Protein AF-0000000084362515 (afdb_homodimer)

Solvent-accessible surface area (backbone atoms only — not comparable to full-atom values): 101201 Å² total; per-residue (Å²): 130,79,70,76,72,86,69,86,76,73,77,61,81,47,73,62,61,54,49,54,48,45,42,74,75,39,48,70,27,53,53,51,50,53,52,51,52,54,50,44,53,54,37,47,58,52,30,59,78,31,62,69,50,44,40,37,48,52,47,11,48,50,52,44,50,34,37,73,72,62,76,38,49,74,66,50,50,50,43,32,51,49,49,51,30,47,52,20,46,50,50,34,19,52,47,49,27,61,26,67,49,71,47,54,65,66,62,50,50,50,51,49,43,51,54,52,51,49,68,31,40,57,96,90,34,76,53,55,70,66,57,38,48,58,60,43,45,34,68,38,33,32,44,32,41,38,62,50,58,24,28,61,47,48,71,67,55,36,31,50,38,26,30,60,33,62,31,26,46,91,86,65,47,66,59,47,74,68,51,47,46,51,49,52,48,50,59,66,68,48,73,56,67,49,85,58,79,41,46,68,68,56,48,44,56,54,50,50,50,22,46,51,21,41,50,55,30,48,51,53,50,44,46,46,52,46,53,54,32,40,73,76,34,69,92,54,39,82,75,57,53,55,46,36,58,49,52,30,35,28,60,66,35,60,41,60,94,45,85,80,75,49,72,64,54,33,50,49,48,52,50,49,34,23,49,53,27,45,51,52,51,48,50,52,49,61,72,67,53,61,77,70,49,44,67,48,48,51,52,47,50,51,42,48,53,53,47,54,53,50,58,60,56,62,75,53,58,79,86,37,66,65,58,47,48,53,48,48,49,54,53,61,69,43,50,88,78,50,69,29,55,50,62,65,48,45,48,45,50,48,50,29,44,75,69,62,45,93,60,39,69,61,48,41,40,51,40,19,51,41,70,69,40,44,63,23,62,44,42,50,33,37,32,36,38,37,64,45,48,52,62,54,42,31,84,82,41,91,65,88,66,62,78,76,36,77,92,50,32,67,58,53,44,51,53,52,51,53,48,52,73,65,59,61,62,54,89,81,53,70,67,55,44,64,68,47,80,41,64,47,58,33,52,49,49,48,49,39,48,40,35,69,70,49,29,54,72,64,58,35,38,38,36,27,40,73,35,73,47,48,56,54,56,52,50,52,51,38,51,26,41,31,49,62,37,50,87,40,47,45,63,20,47,21,29,36,43,76,63,12,42,74,39,44,37,55,34,54,54,55,41,66,69,34,64,69,53,44,53,49,29,60,70,64,35,39,49,47,35,30,40,37,32,27,58,19,2,65,47,28,17,28,64,42,31,50,52,34,50,45,49,29,50,44,50,31,28,55,48,51,51,69,68,63,67,72,86,44,33,38,34,43,36,39,45,33,39,67,13,60,42,10,53,23,43,77,79,26,52,66,51,23,52,40,61,73,54,34,47,68,46,53,43,43,26,54,74,48,68,44,56,64,27,45,25,38,44,30,34,20,47,56,30,36,33,52,20,42,28,51,50,42,12,31,27,45,52,48,52,52,50,52,58,54,72,44,71,51,64,75,62,75,70,74,46,41,55,75,67,42,52,66,59,44,47,49,40,39,50,40,20,24,49,46,29,41,50,47,54,69,30,56,36,44,13,47,48,58,49,52,42,42,65,51,50,56,62,58,26,29,63,67,77,74,58,70,79,59,90,75,85,63,90,65,77,60,68,46,44,80,59,49,43,46,45,60,49,39,30,42,32,48,73,43,23,38,45,51,43,48,41,53,29,46,8,55,36,32,60,74,47,48,69,60,45,50,53,42,42,76,55,9,66,69,49,41,54,56,48,48,42,30,45,54,42,50,70,68,31,35,70,58,46,34,46,43,62,48,48,73,45,33,31,55,56,34,40,44,40,26,72,57,42,86,51,63,69,60,20,50,30,27,44,48,35,20,59,64,33,63,80,49,63,59,33,63,35,33,48,55,45,48,41,52,52,51,56,35,46,55,35,28,53,53,47,39,58,74,64,50,44,75,74,70,53,67,73,68,59,67,71,50,44,63,57,54,50,48,48,52,14,51,40,51,24,42,48,50,52,44,51,48,48,59,43,64,56,77,89,56,81,65,70,78,90,47,42,55,68,55,44,51,51,35,44,72,27,47,38,44,70,64,42,49,53,53,47,47,66,75,42,41,46,72,36,75,68,78,52,31,80,81,64,72,44,83,67,87,73,66,51,78,54,41,70,22,34,53,65,52,41,66,69,42,52,50,50,45,53,53,45,50,52,52,46,34,53,46,42,52,26,52,22,26,65,65,60,27,59,35,131,79,71,77,73,86,72,85,78,75,78,61,83,45,71,63,60,54,48,52,47,45,42,73,75,39,48,69,28,53,54,51,49,54,52,52,52,54,51,44,53,53,36,46,56,52,31,60,77,30,62,69,51,46,42,35,48,52,47,12,48,49,51,43,48,35,37,74,71,62,76,38,49,72,67,49,50,51,43,31,51,49,49,52,30,48,52,20,45,51,50,34,18,51,46,49,28,61,25,66,49,74,47,53,65,67,62,49,49,50,51,49,44,51,52,55,52,50,67,32,38,57,95,90,35,76,54,56,69,68,56,38,47,57,59,43,45,34,68,38,36,32,43,31,40,38,62,48,58,25,29,61,47,49,71,68,56,36,30,50,38,26,32,60,34,61,31,25,45,90,86,64,47,65,59,47,74,68,53,48,45,52,50,52,48,49,60,66,68,49,73,56,67,48,86,59,79,41,47,69,66,57,50,43,54,55,49,50,51,22,45,51,21,42,50,56,30,49,51,52,52,43,47,47,52,48,52,54,31,40,73,76,35,70,92,54,40,82,74,57,53,55,44,37,60,47,52,30,34,27,62,66,36,61,41,60,93,45,85,81,76,51,74,64,54,32,49,51,48,52,50,48,35,22,49,52,26,46,52,50,51,47,50,52,50,60,70,66,52,61,78,70,49,45,64,47,48,52,52,48,48,50,43,48,52,53,48,54,52,50,57,59,57,62,75,55,56,80,86,37,65,66,58,46,47,52,48,47,50,54,54,61,69,43,50,88,78,50,71,28,53,50,62,66,48,45,49,45,50,50,51,28,45,74,70,61,45,92,59,38,69,61,49,41,40,52,40,20,51,40,71,68,40,45,62,24,62,45,42,48,34,37,32,37,40,35,64,43,49,53,63,53,40,32,83,83,41,90,66,87,64,63,77,76,37,79,92,50,33,67,57,53,43,51,53,52,52,53,49,52,74,65,60,61,63,54,88,78,53,70,66,56,44,64,66,48,81,41,65,45,57,33,53,48,49,48,50,39,47,42,34,67,70,49,28,55,72,66,57,34,39,38,36,28,40,72,34,73,48,47,55,56,56,50,51,52,51,38,50,28,40,28,51,62,38,51,86,38,48,44,63,20,47,22,29,37,42,76,64,13,42,74,40,44,38,55,34,54,53,55,42,64,70,34,64,71,52,43,52,49,29,60,72,64,35,39,48,46,33,30,40,37,32,28,59,19,2,62,46,29,17,26,64,42,32,51,52,34,50,44,49,30,51,45,51,32,31,55,48,52,54,69,68,64,68,73,86,41,33,37,35,42,35,38,45,34,38,67,15,61,43,8,54,22,44,79,77,26,51,68,52,22,53,40,62,74,55,32,48,67,47,52,42,42,24,54,75,49,70,44,53,64,27,44,26,39,44,32,35,20,48,56,31,35,32,52,20,43,29,51,48,43,12,31,27,45,51,49,52,51,50,51,58,54,73,44,70,49,66,73,62,77,70,76,45,43,55,75,67,42,51,68,61,45,49,50,40,39,51,40,20,25,48,45,29,42,51,46,53,69,30,54,35,43,14,46,48,58,49,53,42,42,66,51,51,54,64,57,27,28,64,66,76,75,59,71,80,58,90,74,86,65,89,65,76,59,70,46,44,81,60,49,42,46,46,61,50,39,30,42,32,48,72,44,23,39,43,52,44,48,42,54,28,47,8,56,37,33,59,75,46,48,69,56,45,49,53,41,41,74,56,9,66,68,49,40,54,54,48,46,41,29,44,54,42,49,69,70,31,36,68,60,45,34,47,42,61,48,49,73,46,33,31,55,56,33,42,43,40,26,73,57,40,85,50,63,69,59,20,50,30,27,45,48,36,20,60,65,33,63,81,50,63,61,31,66,34,33,50,55,44,47,40,54,52,52,54,37,47,55,35,28,53,53,46,39,57,75,64,51,43,74,75,70,54,66,73,67,59,68,71,50,44,62,57,55,50,48,49,50,14,50,40,51,25,44,50,51,52,43,49,46,48,59,44,64,57,77,89,54,80,65,70,77,90,47,43,55,68,55,44,51,52,34,45,72,27,46,40,44,70,64,41,48,56,52,47,48,66,75,42,39,46,74,35,76,69,77,50,32,80,81,64,72,44,82,68,86,74,65,50,78,54,39,70,23,34,53,64,53,38,66,69,42,52,49,52,45,51,52,44,50,53,54,46,34,55,46,41,52,26,52,23,27,65,66,60,29,58,35

Secondary structure (DSSP, 8-state):
--------------HHHHHHHHHHH-HHHHHHHHHHHHHHHHHHHHHTT-TT--HHHHHHHHHHHHHHTTSS-HHHHHHHHHHHHHHHHHHHHHHHHHHH----HHHHHHHHHHHHHHHTEETTEEPPHHHHHHHHTSEEEEEEEE--S---S-HHHHHHHHHHHHTB-TTSPBPPHHHHHHHHHHHHHS-S--SSPP-HHHHHHHHHHHHHHHHHHHHHHHHHHHHHHHHH-TTTGGG----EEEEEE-TTTB-TT-----HHHHHHHHHHHHHHHHHHHHHHHHHH--GGGHHHHHHHHHHHHHHHHHHHHTSS-TT-HHHHHHHHHHHHHTGGGS---THHHHHHHHHHHHTT-TTHHHHHHHHHHHHHHTT-SSEEEEEEEHHHHHHHHTTTTT--S-TT-TTTHHHHHHHHHHHHHH-------HHHHHH---HHHHHHHHHHHHHHHT-TT--EEEEEET---HHHHHHHHHHHHHTT-TTTEEEEEEE-SHHHHHHHHHHHHHHTT-HHHHHHHHHHTEEEEEEESHHHHHHH-HHHHHHHHHHHHHHHHHHHHHH--TT-EEEEEEE--SSGGGT--SS-HHHHHHHHS-HHHHHHHHHTT--EEEEEEEEHHHHHGGGSSHHHHHHHHHHHHHHHHS------S--HHHH-HHHHHHHHHHHHHHHHHHHH-HHHHHHHTTTTTTTSPP-SSS-SB---SS-S-----SGGGB-HHHHHHHHHHTT--HHHHTTHHHHHHHTHHHHHHHHHH-HHHHHHHHHHHHHHHH--HHHHHHHHHTT-HHHHHHHHHH-S-HHHHHHHHHHHHHHTT--HHHHHHHHHHHHHHHHHHHHHHHHHTTGGGGS-THHHHHHHHHHHHHHHHHHHHHHHHHHHTTPPP--S-SS--HHHHHHHHHTT-HHHHHHHHHHHS-S------HHHHSS------TTTS--HHHIIIIIHHHHHHHHHHHHHHHHHHHHHTS--/--------------HHHHHHHHHHH-HHHHHHHHHHHHHHHHHHHHHTT-TT--HHHHHHHHHHHHHHTTSS-HHHHHHHHHHHHHHHHHHHHHHHHHHH----HHHHHHHHHHHHHHHTEETTEEPPHHHHHHHHTSEEEEEEEE--S---S-HHHHHHHHHHHHTB-TTSPBPPHHHHHHHHHHHHHS-S--SSPP-HHHHHHHHHHHHHHHHHHHHHHHHHHHHHHHHH-TTTGGG----EEEEEE-TTTB-TT-----HHHHHHHHHHHHHHHHHHHHHHHHHH--GGGHHHHHHHHHHHHHHHHHHHHTSS-TT-HHHHHHHHHHHHHTGGGS---THHHHHHHHHHHHTT-TTHHHHHHHHHHHHHHTT-SSEEEEEEEHHHHHHHHTTTTT--S-TT-TTTHHHHHHHHHHHHHH-------HHHHHH---HHHHHHHHHHHHHHHT-TT--EEEEEET---HHHHHHHHHHHHHTT-TTTEEEEEEE-SHHHHHHHHHHHHHHTT-HHHHHHHHHHTEEEEEEESHHHHHHH-HHHHHHHHHHHHHHHHHHHHHH--TT-EEEEEEE--SSGGGT--SS-HHHHHHHHS-HHHHHHHHHTT--EEEEEEEEHHHHHGGGSSHHHHHHHHHHHHHHHHS------S--HHHH-HHHHHHHHHHHHHHHHHHHH-HHHHHHHTTTTTTTSPP-SSS-SB---S--S-----SGGGB-HHHHHHHHHHTT--HHHHTTHHHHHHHTHHHHHHHHHH-HHHHHHHHHHHHHHHH--HHHHHHHHHTT-HHHHHHHHHH-S-HHHHHHHHHHHHHHTT--HHHHHHHHHHHHHHHHHHHHHHHHHTTGGGGS-THHHHHHHHHHHHHHHHHHHHHHHHHHHTTPPP--S-SS--HHHHHHHHHTT-HHHHHHHHHHHS-S------HHHHSS------TTTS--HHHIIIIIHHHHHHHHHHHHHHHHHHHHHTS--

Radius of gyration: 47.71 Å; Cα contacts (8 Å, |Δi|>4): 3044; chains: 2; bounding box: 120×151×104 Å

Sequence (1960 aa):
MVHPTKTAATSAITTDAFRDSEKKILPGACDLRDELADRLVLFQREARENHLQSPTRRMALHVSCLAQDGQVSVSDLSDLVRLLTINAFKYRSERLRAYVGEIDRERNEATLRTLFQDLACQDGKTVSFDAFKARVEREVFGIVITAHPTFTVSQDLTCAEATLAAGRGVDGVPLSSADLDALVRTIAEKPHGTPDQIGLDDEQRFALMAIGNIHKALRRIYAVVFDVARDLYPDQWQTLTPRLLTVASWVGYDLDGRADIRWSDSLSMRMDVERLALEGYLHSLADIGGAEVAPAQAMLQTALDNLAADMERLKLNPDNADEVGAFSRTLSASLEHRLVNIAQVTDMLTNAINGGAAKTAELAVLRAEMANFGLAFAHTHMRINATQLTNAVRHDIDITTSPEDPANRRRYLVEISALLDKVQPVKINFGTMMNERATAKRVFMLVAKFLKYVDAAEPVRFLIAECNTPFTVLTALYFAKLFGVADKIDISPLFETGVALDQGHEIIAELLKNPTYVDYVKTRGRICMQTGFSDAGRYIGQVPASLAIERIRIKLAKSMQKSGVDGVDLLIFDTHGESIGRGAHPLSFADRLDYTYPPHARACFKNAGIHVKQEVSFQGGDGYVYFSHPDLAFATVCRLIEHALSEPKNTGSLDVFYEDTDYSLDYFMTVKGFNERLMENANYAATLNLFGTNLLYPTGSRKVKRQHEGGAQVDLEHPSQVRAIPHNAILQQLGYFSNTISGHGKAMAKDLDRFVEIFQLSDRCRRFTAMVAFARHLSNLDALHGYVSLFDPAIWLRRAAIEPNAKRAEQMQTLANMLRHSSRHEKVNRVYRIFLNDTLYLDQGLKAVGADQMLPELVDECYPDLLLLHAVRIALIHEMFLIVARLPKFSDRYDTSSDDLVNELLNLDVEHALGVLRQAFPVSGVPADAKAFGEESTYRTGDERGYEKEHRELFEPLEQLYDLTRRISIAVAHMSGAVGMVHPTKTAATSAITTDAFRDSEKKILPGACDLRDELADRLVLFQREARENHLQSPTRRMALHVSCLAQDGQVSVSDLSDLVRLLTINAFKYRSERLRAYVGEIDRERNEATLRTLFQDLACQDGKTVSFDAFKARVEREVFGIVITAHPTFTVSQDLTCAEATLAAGRGVDGVPLSSADLDALVRTIAEKPHGTPDQIGLDDEQRFALMAIGNIHKALRRIYAVVFDVARDLYPDQWQTLTPRLLTVASWVGYDLDGRADIRWSDSLSMRMDVERLALEGYLHSLADIGGAEVAPAQAMLQTALDNLAADMERLKLNPDNADEVGAFSRTLSASLEHRLVNIAQVTDMLTNAINGGAAKTAELAVLRAEMANFGLAFAHTHMRINATQLTNAVRHDIDITTSPEDPANRRRYLVEISALLDKVQPVKINFGTMMNERATAKRVFMLVAKFLKYVDAAEPVRFLIAECNTPFTVLTALYFAKLFGVADKIDISPLFETGVALDQGHEIIAELLKNPTYVDYVKTRGRICMQTGFSDAGRYIGQVPASLAIERIRIKLAKSMQKSGVDGVDLLIFDTHGESIGRGAHPLSFADRLDYTYPPHARACFKNAGIHVKQEVSFQGGDGYVYFSHPDLAFATVCRLIEHALSEPKNTGSLDVFYEDTDYSLDYFMTVKGFNERLMENANYAATLNLFGTNLLYPTGSRKVKRQHEGGAQVDLEHPSQVRAIPHNAILQQLGYFSNTISGHGKAMAKDLDRFVEIFQLSDRCRRFTAMVAFARHLSNLDALHGYVSLFDPAIWLRRAAIEPNAKRAEQMQTLANMLRHSSRHEKVNRVYRIFLNDTLYLDQGLKAVGADQMLPELVDECYPDLLLLHAVRIALIHEMFLIVARLPKFSDRYDTSSDDLVNELLNLDVEHALGVLRQAFPVSGVPADAKAFGEESTYRTGDERGYEKEHRELFEPLEQLYDLTRRISIAVAHMSGAVG

pLDDT: mean 90.51, std 11.54, range [20.33, 98.44]

Nearest PDB structures (foldseek):
  8ojy-assembly2_C  TM=6.744E-01  e=1.030E-22  Arabidopsis thaliana
  6v3o-assembly2_H  TM=6.777E-01  e=1.816E-22  Zea mays
  8qx1-assembly1_A  TM=6.714E-01  e=1.169E-21  Arabidopsis thaliana
  6u2t-assembly1_B  TM=6.675E-01  e=5.875E-22  Zea mays
  6u2t-assembly1_D  TM=6.716E-01  e=1.753E-21  Zea mays

Foldseek 3Di:
DPPPPPPDPPLACDPVLLVVLLCVVQVLLVVVLVVLLVQLVVQVVVCVPPVVGFSLQVSLVVVLVCPVVVVADLVSLLSNLLSLLLVLLLLLLQLLLLFLDDLDDVVLLVVLLVLLVVQQDDPRDGHDPVSSLVVQADALAEEEAEFFQFFQFALVSLLLSLCSSSQADLVRHGQDSVNSSVSSVCSSPDFGFDQDADDLVRQLVLRLLLLVLLLVLVLSSLLSNLVSCCVVPVVCSLVHQGAHYAYAYARLQEPALHPPRDLLSSVLSFLVQLLVLLVVLLVLDVVLDDPLLVVLNVLSVVQNVVSVVLSVLSPDDLLDPVSQVVSQVVLVVCLVSHCQWCVVSLVSLSVCLVVPPPPSSSSSSSSSVCVNAPSGSHAYEHEYELVLLCVVCCVVPVDPDPCPDPVCVVVLVVSLLVLQVPAAADDDTSVNLSPDDRPLLSSLLSVLVCLRRPHVQGAYEYEYEPDQALSSQSSSCSSNRHNVNLLRYAYEYEQQDPNCLQCVLVRVLVLLPRPSSLVSQVSNQEHHYEYFQLNNLQAQFRLLSLVSNLVSLLSNLVSVLVSPSPRHAYEYEYEFECFLSRQQQSAHPLLSVCSNPNLVSVVSNVVSVHRYYYYYYQYTSLSSSCSSRSSSSSSNVSSRSCNSSDHSPCPVDPLVCVVVCVLVVLLSCQSRVQSNVLQAAQLNLLLCLQLPCLLAHRRGNDDQFSCPPDPPPPSRRGPSRGGRLSSQLSCLLLQARCSLAPRNLVSCLVPVPVLLVSCVRHPNSVSSLLSNVLRLLSHDLSLNVLSLCLLALVVLQVCLVPDPDVVLSVLSNLLSVLSVPPCSSVSNVVVSVSVVVSVVSSVVSCVSNVSVVSHDPSLVVSNSSSSSLSSNLSSLLNVLSSLLSVDDADDCPPVAHNSNLSVCVSSVVLVVSLVVVCVRFPAADPPDPCVVVVHDDPDQPPNRNGPVVCCVPRNVSSVSSSVSSSSSSSSSCSSSSIND/DPPPDPDDPPLAPDPVLLVVLLCVVQVLLVVVLVVLLVQLVVQVVVCVPPVVGFSLQVSLVVVLVCPVVVVADLVSLLSNLLSLLLVLLLLLLQLLLLFLDDLDDVVLLVVLLVLLQVQQDDPRDGHDPVSSLVVQADALAEEEAEFFQFFQFALVSLLLSLCSSSQADLVRHGQDSVNSSVSSVCSSPDFGFDQDADDLVRQLVLRLLLLVLLLVLVLSSLLSNLVSCCVVPVVCSLVHQGAHYAYAYARLQEPALHPPRDLLSSVLSFLVQLLVLLVVLLVLDVVLDDPLLVVLNVLSVVQNVVSVVLSVLSPDDLLDPVSQVVSQVVLVVCLVSHCQWCVVSLVSLSVCLVVPPPPSSSSSSSSSVCVNAPSGSHAYEHEYELVLLCVVCCVVPVDPDPCLDPVCVVVLVVSLLVLQVPAAADDDTSVNLSPDDRPLLSSLVSVLVCLRRPHVPGAYEYEYEPDQALSSQSSSCSSNRHNVNLLRYAYEYEQQDPNCLQCVLVRVLVLLPRVSSLVSQVSNQEHHYEYFQLNNLQAQFRLLSLVSNLVSLLSNLVSVLVSPSPRHAYEYEYEFECFLSRQQQSAHPLLSLCSNPNLVSVVSNVVSVHRYYYYYYQYTSLSSSCSSRSSSSSSNVSSRSCNSSDHSPCPVDPLVCVVVCVLVVLLSCQSRVQSNVLQAAQLNLLLCLQLPCLLAHRRGNDDQFSCPPDPPPPSRRGPSRGGRLSSQLSCLLLQARCSLAPRNLVSCLVPVPVLLVSCVRHPNSVSSLLSNVLRLLSHDLSLNVLSLCLLALVVLQVCLVPDPDVVLSVLSNLLSVLSVPPCSSVSNVVVSVSVVVSVVSSVVSCVSNVSVVSHDPSLVVSNSSSSSLSSNLSSLLNVLSSLLSVDDADDCPPVAHNSNLSVCVSSVVLVVSLVVVCVRFPAADPPDPCVVVVHDDPDQPPNRNGPVVCCVPRNVSSVSSSVSSSSSSSSSCSSSSIRD

InterPro domains:
  IPR015813 Pyruvate/Phosphoenolpyruvate kinase-like domain superfamily [SSF51621] (46-913)
  IPR021135 Phosphoenolpyruvate carboxylase [PF00311] (342-586)
  IPR021135 Phosphoenolpyruvate carboxylase [PR00150] (143-156)
  IPR021135 Phosphoenolpyruvate carboxylase [PR00150] (247-262)
  IPR021135 Phosphoenolpyruvate carboxylase [PR00150] (373-393)
  IPR021135 Phosphoenolpyruvate carboxylase [PR00150] (527-547)
  IPR021135 Phosphoenolpyruvate carboxylase [PTHR30523] (429-587)

Organism: NCBI:txid28181

Structure (mmCIF, N/CA/C/O backbone):
data_AF-0000000084362515-model_v1
#
loop_
_entity.id
_entity.type
_entity.pdbx_description
1 polymer 'Phosphoenolpyruvate carboxylase'
#
loop_
_atom_site.group_PDB
_atom_site.id
_atom_site.type_symbol
_atom_site.label_atom_id
_atom_site.label_alt_id
_atom_site.label_comp_id
_atom_site.label_asym_id
_atom_site.label_entity_id
_atom_site.label_seq_id
_atom_site.pdbx_PDB_ins_code
_atom_site.Cartn_x
_atom_site.Cartn_y
_atom_site.Cartn_z
_atom_site.occupancy
_atom_site.B_iso_or_equiv
_atom_site.auth_seq_id
_atom_site.auth_comp_id
_atom_site.auth_asym_id
_atom_site.auth_atom_id
_atom_site.pdbx_PDB_model_num
ATOM 1 N N . MET A 1 1 ? 24.094 31.75 31.75 1 20.33 1 MET A N 1
ATOM 2 C CA . MET A 1 1 ? 23.016 30.766 31.625 1 20.33 1 MET A CA 1
ATOM 3 C C . MET A 1 1 ? 22.219 30.656 32.906 1 20.33 1 MET A C 1
ATOM 5 O O . MET A 1 1 ? 22.625 29.938 33.844 1 20.33 1 MET A O 1
ATOM 9 N N . VAL A 1 2 ? 21.75 31.859 33.344 1 23.91 2 VAL A N 1
ATOM 10 C CA . VAL A 1 2 ? 21.234 32.031 34.719 1 23.91 2 VAL A CA 1
ATOM 11 C C . VAL A 1 2 ? 20.078 31.078 34.938 1 23.91 2 VAL A C 1
ATOM 13 O O . VAL A 1 2 ? 19.188 30.953 34.125 1 23.91 2 VAL A O 1
ATOM 16 N N . HIS A 1 3 ? 20.562 29.938 35.594 1 26.53 3 HIS A N 1
ATOM 17 C CA . HIS A 1 3 ? 19.641 28.938 36.125 1 26.53 3 HIS A CA 1
ATOM 18 C C . HIS A 1 3 ? 18.438 29.594 36.781 1 26.53 3 HIS A C 1
ATOM 20 O O . HIS A 1 3 ? 18.594 30.484 37.625 1 26.53 3 HIS A O 1
ATOM 26 N N . PRO A 1 4 ? 17.422 29.812 35.969 1 29 4 PRO A N 1
ATOM 27 C CA . PRO A 1 4 ? 16.266 30.453 36.625 1 29 4 PRO A CA 1
ATOM 28 C C . PRO A 1 4 ? 15.953 29.859 38 1 29 4 PRO A C 1
ATOM 30 O O . PRO A 1 4 ? 16.141 28.656 38.219 1 29 4 PRO A O 1
ATOM 33 N N . THR A 1 5 ? 16.344 30.609 39.031 1 26.38 5 THR A N 1
ATOM 34 C CA . THR A 1 5 ? 16.094 30.359 40.469 1 26.38 5 THR A CA 1
ATOM 35 C C . THR A 1 5 ? 14.695 29.766 40.656 1 26.38 5 THR A C 1
ATOM 37 O O . THR A 1 5 ? 13.742 30.172 40 1 26.38 5 THR A O 1
ATOM 40 N N . LYS A 1 6 ? 14.789 28.641 41.219 1 36.62 6 LYS A N 1
ATOM 41 C CA . LYS A 1 6 ? 13.695 27.859 41.781 1 36.62 6 LYS A CA 1
ATOM 42 C C . LYS A 1 6 ? 12.766 28.734 42.625 1 36.62 6 LYS A C 1
ATOM 44 O O . LYS A 1 6 ? 13.023 28.953 43.812 1 36.62 6 LYS A O 1
ATOM 49 N N . THR A 1 7 ? 12.344 29.984 42.25 1 28.52 7 THR A N 1
ATOM 50 C CA . THR A 1 7 ? 11.484 30.812 43.094 1 28.52 7 THR A CA 1
ATOM 51 C C . THR A 1 7 ? 10.234 30.047 43.5 1 28.52 7 THR A C 1
ATOM 53 O O . THR A 1 7 ? 9.727 29.219 42.75 1 28.52 7 THR A O 1
ATOM 56 N N . ALA A 1 8 ? 9.75 30.203 44.844 1 35.94 8 ALA A N 1
ATOM 57 C CA . ALA A 1 8 ? 8.781 29.688 45.781 1 35.94 8 ALA A CA 1
ATOM 58 C C . ALA A 1 8 ? 7.352 29.859 45.281 1 35.94 8 ALA A C 1
ATOM 60 O O . ALA A 1 8 ? 6.758 30.922 45.438 1 35.94 8 ALA A O 1
ATOM 61 N N . ALA A 1 9 ? 7.016 29.469 44.156 1 40.5 9 ALA A N 1
ATOM 62 C CA . ALA A 1 9 ? 5.641 29.625 43.688 1 40.5 9 ALA A CA 1
ATOM 63 C C . ALA A 1 9 ? 4.672 28.828 44.562 1 40.5 9 ALA A C 1
ATOM 65 O O . ALA A 1 9 ? 4.652 27.594 44.5 1 40.5 9 ALA A O 1
ATOM 66 N N . THR A 1 10 ? 4.258 29.188 45.656 1 37.56 10 THR A N 1
ATOM 67 C CA . THR A 1 10 ? 3.326 28.641 46.625 1 37.56 10 THR A CA 1
ATOM 68 C C . THR A 1 10 ? 2.123 28.016 45.938 1 37.56 10 THR A C 1
ATOM 70 O O . THR A 1 10 ? 1.771 26.859 46.219 1 37.56 10 THR A O 1
ATOM 73 N N . SER A 1 11 ? 0.913 28.875 45.656 1 43.78 11 SER A N 1
ATOM 74 C CA . SER A 1 11 ? -0.494 28.484 45.688 1 43.78 11 SER A CA 1
ATOM 75 C C . SER A 1 11 ? -0.884 27.734 44.406 1 43.78 11 SER A C 1
ATOM 77 O O . SER A 1 11 ? -1.994 27.906 43.875 1 43.78 11 SER A O 1
ATOM 79 N N . ALA A 1 12 ? -0.008 27.203 43.688 1 52.81 12 ALA A N 1
ATOM 80 C CA . ALA A 1 12 ? -0.333 26.562 42.438 1 52.81 12 ALA A CA 1
ATOM 81 C C . ALA A 1 12 ? -1.164 25.297 42.656 1 52.81 12 ALA A C 1
ATOM 83 O O . ALA A 1 12 ? -0.93 24.562 43.594 1 52.81 12 ALA A O 1
ATOM 84 N N . ILE A 1 13 ? -2.42 25.234 42.094 1 65.56 13 ILE A N 1
ATOM 85 C CA . ILE A 1 13 ? -3.223 24.016 42.094 1 65.56 13 ILE A CA 1
ATOM 86 C C . ILE A 1 13 ? -2.326 22.812 41.875 1 65.56 13 ILE A C 1
ATOM 88 O O . ILE A 1 13 ? -1.648 22.719 40.844 1 65.56 13 ILE A O 1
ATOM 92 N N . THR A 1 14 ? -2.189 22 42.938 1 71.44 14 THR A N 1
ATOM 93 C CA . THR A 1 14 ? -1.352 20.812 42.812 1 71.44 14 THR A CA 1
ATOM 94 C C . THR A 1 14 ? -2.014 19.766 41.906 1 71.44 14 THR A C 1
ATOM 96 O O . THR A 1 14 ? -3.24 19.703 41.812 1 71.44 14 THR A O 1
ATOM 99 N N . THR A 1 15 ? -1.228 19.125 41.156 1 76.81 15 THR A N 1
ATOM 100 C CA . THR A 1 15 ? -1.685 18.047 40.281 1 76.81 15 THR A CA 1
ATOM 101 C C . THR A 1 15 ? -2.543 17.047 41.062 1 76.81 15 THR A C 1
ATOM 103 O O . THR A 1 15 ? -3.539 16.547 40.531 1 76.81 15 THR A O 1
ATOM 106 N N . ASP A 1 16 ? -2.246 16.875 42.312 1 78.56 16 ASP A N 1
ATOM 107 C CA . ASP A 1 16 ? -2.973 15.922 43.156 1 78.56 16 ASP A CA 1
ATOM 108 C C . ASP A 1 16 ? -4.371 16.438 43.5 1 78.56 16 ASP A C 1
ATOM 110 O O . ASP A 1 16 ? -5.336 15.672 43.5 1 78.56 16 ASP A O 1
ATOM 114 N N . ALA A 1 17 ? -4.41 17.688 43.812 1 80 17 ALA A N 1
ATOM 115 C CA . ALA A 1 17 ? -5.711 18.266 44.125 1 80 17 ALA A CA 1
ATOM 116 C C . ALA A 1 17 ? -6.648 18.203 42.938 1 80 17 ALA A C 1
ATOM 118 O O . ALA A 1 17 ? -7.848 17.938 43.094 1 80 17 ALA A O 1
ATOM 119 N N . PHE A 1 18 ? -6.094 18.469 41.781 1 85.44 18 PHE A N 1
ATOM 120 C CA . PHE A 1 18 ? -6.879 18.406 40.562 1 85.44 18 PHE A CA 1
ATOM 121 C C . PHE A 1 18 ? -7.348 16.984 40.281 1 85.44 18 PHE A C 1
ATOM 123 O O . PHE A 1 18 ? -8.508 16.766 39.938 1 85.44 18 PHE A O 1
ATOM 130 N N . ARG A 1 19 ? -6.473 16.016 40.5 1 84.81 19 ARG A N 1
ATOM 131 C CA . ARG A 1 19 ? -6.785 14.602 40.312 1 84.81 19 ARG A CA 1
ATOM 132 C C . ARG A 1 19 ? -7.879 14.141 41.25 1 84.81 19 ARG A C 1
ATOM 134 O O . ARG A 1 19 ? -8.727 13.32 40.875 1 84.81 19 ARG A O 1
ATOM 141 N N . ASP A 1 20 ? -7.785 14.57 42.469 1 86.94 20 ASP A N 1
ATOM 142 C CA . ASP A 1 20 ? -8.805 14.227 43.469 1 86.94 20 ASP A CA 1
ATOM 143 C C . ASP A 1 20 ? -10.18 14.727 43.031 1 86.94 20 ASP A C 1
ATOM 145 O O . ASP A 1 20 ? -11.18 14.031 43.188 1 86.94 20 ASP A O 1
ATOM 149 N N . SER A 1 21 ? -10.172 15.883 42.5 1 88.06 21 SER A N 1
ATOM 150 C CA . SER A 1 21 ? -11.43 16.453 42.031 1 88.06 21 SER A CA 1
ATOM 151 C C . SER A 1 21 ? -11.969 15.656 40.844 1 88.06 21 SER A C 1
ATOM 153 O O . SER A 1 21 ? -13.18 15.43 40.75 1 88.06 21 SER A O 1
ATOM 155 N N . GLU A 1 22 ? -11.109 15.25 39.969 1 89.69 22 GLU A N 1
ATOM 156 C CA . GLU A 1 22 ? -11.484 14.445 38.812 1 89.69 22 GLU A CA 1
ATOM 157 C C . GLU A 1 22 ? -12.086 13.109 39.219 1 89.69 22 GLU A C 1
ATOM 159 O O . GLU A 1 22 ? -13.086 12.664 38.656 1 89.69 22 GLU A O 1
ATOM 164 N N . LYS A 1 23 ? -11.422 12.5 40.188 1 91.38 23 LYS A N 1
ATOM 165 C CA . LYS A 1 23 ? -11.852 11.18 40.656 1 91.38 23 LYS A CA 1
ATOM 166 C C . LYS A 1 23 ? -13.234 11.25 41.312 1 91.38 23 LYS A C 1
ATOM 168 O O . LYS A 1 23 ? -14 10.289 41.219 1 91.38 23 LYS A O 1
ATOM 173 N N . LYS A 1 24 ? -13.523 12.352 41.906 1 90.19 24 LYS A N 1
ATOM 174 C CA . LYS A 1 24 ? -14.844 12.547 42.5 1 90.19 24 LYS A CA 1
ATOM 175 C C . LYS A 1 24 ? -15.922 12.617 41.406 1 90.19 24 LYS A C 1
ATOM 177 O O . LYS A 1 24 ? -17.047 12.156 41.625 1 90.19 24 LYS A O 1
ATOM 182 N N . ILE A 1 25 ? -15.531 13.133 40.281 1 90.88 25 ILE A N 1
ATOM 183 C CA . ILE A 1 25 ? -16.5 13.391 39.219 1 90.88 25 ILE A CA 1
ATOM 184 C C . ILE A 1 25 ? -16.578 12.188 38.281 1 90.88 25 ILE A C 1
ATOM 186 O O . ILE A 1 25 ? -17.656 11.805 37.844 1 90.88 25 ILE A O 1
ATOM 190 N N . LEU A 1 26 ? -15.367 11.594 37.938 1 94 26 LEU A N 1
ATOM 191 C CA . LEU A 1 26 ? -15.305 10.523 36.938 1 94 26 LEU A CA 1
ATOM 192 C C . LEU A 1 26 ? -14.453 9.367 37.438 1 94 26 LEU A C 1
ATOM 194 O O . LEU A 1 26 ? -13.445 9.023 36.812 1 94 26 LEU A O 1
ATOM 198 N N . PRO A 1 27 ? -14.805 8.656 38.5 1 93.69 27 PRO A N 1
ATOM 199 C CA . PRO A 1 27 ? -13.969 7.59 39.062 1 93.69 27 PRO A CA 1
ATOM 200 C C . PRO A 1 27 ? -13.734 6.445 38.094 1 93.69 27 PRO A C 1
ATOM 202 O O . PRO A 1 27 ? -12.609 5.969 37.938 1 93.69 27 PRO A O 1
ATOM 205 N N . GLY A 1 28 ? -14.781 5.98 37.406 1 94.56 28 GLY A N 1
ATOM 206 C CA . GLY A 1 28 ? -14.641 4.898 36.438 1 94.56 28 GLY A CA 1
ATOM 207 C C . GLY A 1 28 ? -13.703 5.227 35.312 1 94.56 28 GLY A C 1
ATOM 208 O O . GLY A 1 28 ? -12.938 4.375 34.844 1 94.56 28 GLY A O 1
ATOM 209 N N . ALA A 1 29 ? -13.789 6.445 34.812 1 96.06 29 ALA A N 1
ATOM 210 C CA . ALA A 1 29 ? -12.93 6.895 33.719 1 96.06 29 ALA A CA 1
ATOM 211 C C . ALA A 1 29 ? -11.469 6.926 34.156 1 96.06 29 ALA A C 1
ATOM 213 O O . ALA A 1 29 ? -10.57 6.641 33.344 1 96.06 29 ALA A O 1
ATOM 214 N N . CYS A 1 30 ? -11.188 7.281 35.375 1 95.75 30 CYS A N 1
ATOM 215 C CA . CYS A 1 30 ? -9.82 7.316 35.906 1 95.75 30 CYS A CA 1
ATOM 216 C C . CYS A 1 30 ? -9.203 5.922 35.906 1 95.75 30 CYS A C 1
ATOM 218 O O . CYS A 1 30 ? -8.055 5.738 35.531 1 95.75 30 CYS A O 1
ATOM 220 N N . ASP A 1 31 ? -10.008 4.945 36.312 1 95.81 31 ASP A N 1
ATOM 221 C CA . ASP A 1 31 ? -9.539 3.562 36.344 1 95.81 31 ASP A CA 1
ATOM 222 C C . ASP A 1 31 ? -9.266 3.051 34.938 1 95.81 31 ASP A C 1
ATOM 224 O O . ASP A 1 31 ? -8.25 2.395 34.688 1 95.81 31 ASP A O 1
ATOM 228 N N . LEU A 1 32 ? -10.195 3.303 34.094 1 96.62 32 LEU A N 1
ATOM 229 C CA . LEU A 1 32 ? -10.039 2.879 32.688 1 96.62 32 LEU A CA 1
ATOM 230 C C . LEU A 1 32 ? -8.797 3.512 32.062 1 96.62 32 LEU A C 1
ATOM 232 O O . LEU A 1 32 ? -8.055 2.846 31.344 1 96.62 32 LEU A O 1
ATOM 236 N N . ARG A 1 33 ? -8.594 4.805 32.312 1 96.81 33 ARG A N 1
ATOM 237 C CA . ARG A 1 33 ? -7.426 5.5 31.781 1 96.81 33 ARG A CA 1
ATOM 238 C C . ARG A 1 33 ? -6.137 4.84 32.25 1 96.81 33 ARG A C 1
ATOM 240 O O . ARG A 1 33 ? -5.211 4.625 31.469 1 96.81 33 ARG A O 1
ATOM 247 N N . ASP A 1 34 ? -6.039 4.531 33.531 1 95.69 34 ASP A N 1
ATOM 248 C CA . ASP A 1 34 ? -4.836 3.922 34.094 1 95.69 34 ASP A CA 1
ATOM 249 C C . ASP A 1 34 ? -4.578 2.547 33.469 1 95.69 34 ASP A C 1
ATOM 251 O O . ASP A 1 34 ? -3.438 2.201 33.156 1 95.69 34 ASP A O 1
ATOM 255 N N . GLU A 1 35 ? -5.602 1.832 33.281 1 96.44 35 GLU A N 1
ATOM 256 C CA . GLU A 1 35 ? -5.488 0.519 32.656 1 96.44 35 GLU A CA 1
ATOM 257 C C . GLU A 1 35 ? -4.977 0.632 31.234 1 96.44 35 GLU A C 1
ATOM 259 O O . GLU A 1 35 ? -4.082 -0.111 30.828 1 96.44 35 GLU A O 1
ATOM 264 N N . LEU A 1 36 ? -5.566 1.489 30.469 1 97.06 36 LEU A N 1
ATOM 265 C CA . LEU A 1 36 ? -5.172 1.672 29.078 1 97.06 36 LEU A CA 1
ATOM 266 C C . LEU A 1 36 ? -3.75 2.211 28.984 1 97.06 36 LEU A C 1
ATOM 268 O O . LEU A 1 36 ? -2.998 1.832 28.078 1 97.06 36 LEU A O 1
ATOM 272 N N . ALA A 1 37 ? -3.424 3.125 29.906 1 96 37 ALA A N 1
ATOM 273 C CA . ALA A 1 37 ? -2.074 3.684 29.906 1 96 37 ALA A CA 1
ATOM 274 C C . ALA A 1 37 ? -1.032 2.598 30.156 1 96 37 ALA A C 1
ATOM 276 O O . ALA A 1 37 ? 0.035 2.596 29.547 1 96 37 ALA A O 1
ATOM 277 N N . ASP A 1 38 ? -1.341 1.665 31.047 1 96.06 38 ASP A N 1
ATOM 278 C CA . ASP A 1 38 ? -0.438 0.558 31.328 1 96.06 38 ASP A CA 1
ATOM 279 C C . ASP A 1 38 ? -0.263 -0.348 30.125 1 96.06 38 ASP A C 1
ATOM 281 O O . ASP A 1 38 ? 0.849 -0.788 29.812 1 96.06 38 ASP A O 1
ATOM 285 N N . ARG A 1 39 ? -1.339 -0.6 29.531 1 96.06 39 ARG A N 1
ATOM 286 C CA . ARG A 1 39 ? -1.292 -1.429 28.328 1 96.06 39 ARG A CA 1
ATOM 287 C C . ARG A 1 39 ? -0.498 -0.744 27.219 1 96.06 39 ARG A C 1
ATOM 289 O O . ARG A 1 39 ? 0.216 -1.404 26.469 1 96.06 39 ARG A O 1
ATOM 296 N N . LEU A 1 40 ? -0.68 0.531 27.062 1 95.75 40 LEU A N 1
ATOM 297 C CA . LEU A 1 40 ? 0.026 1.293 26.047 1 95.75 40 LEU A CA 1
ATOM 298 C C . LEU A 1 40 ? 1.535 1.197 26.234 1 95.75 40 LEU A C 1
ATOM 300 O O . LEU A 1 40 ? 2.285 1.095 25.266 1 95.75 40 LEU A O 1
ATOM 304 N N . VAL A 1 41 ? 2.002 1.21 27.484 1 95.38 41 VAL A N 1
ATOM 305 C CA . VAL A 1 41 ? 3.424 1.087 27.781 1 95.38 41 VAL A CA 1
ATOM 306 C C . VAL A 1 41 ? 3.945 -0.261 27.297 1 95.38 41 VAL A C 1
ATOM 308 O O . VAL A 1 41 ? 5.051 -0.346 26.75 1 95.38 41 VAL A O 1
ATOM 311 N N . LEU A 1 42 ? 3.168 -1.257 27.484 1 94.5 42 LEU A N 1
ATOM 312 C CA . LEU A 1 42 ? 3.545 -2.59 27.031 1 94.5 42 LEU A CA 1
ATOM 313 C C . LEU A 1 42 ? 3.648 -2.633 25.5 1 94.5 42 LEU A C 1
ATOM 315 O O . LEU A 1 42 ? 4.594 -3.203 24.953 1 94.5 42 LEU A O 1
ATOM 319 N N . PHE A 1 43 ? 2.664 -2.068 24.828 1 94.5 43 PHE A N 1
ATOM 320 C CA . PHE A 1 43 ? 2.686 -2.049 23.375 1 94.5 43 PHE A CA 1
ATOM 321 C C . PHE A 1 43 ? 3.887 -1.265 22.859 1 94.5 43 PHE A C 1
ATOM 323 O O . PHE A 1 43 ? 4.484 -1.63 21.844 1 94.5 43 PHE A O 1
ATOM 330 N N . GLN A 1 44 ? 4.203 -0.178 23.5 1 94.06 44 GLN A N 1
ATOM 331 C CA . GLN A 1 44 ? 5.348 0.639 23.109 1 94.06 44 GLN A CA 1
ATOM 332 C C . GLN A 1 44 ? 6.656 -0.13 23.281 1 94.06 44 GLN A C 1
ATOM 334 O O . GLN A 1 44 ? 7.555 -0.017 22.438 1 94.06 44 GLN A O 1
ATOM 339 N N . ARG A 1 45 ? 6.754 -0.923 24.312 1 92.69 45 ARG A N 1
ATOM 340 C CA . ARG A 1 45 ? 7.941 -1.741 24.547 1 92.69 45 ARG A CA 1
ATOM 341 C C . ARG A 1 45 ? 8.109 -2.777 23.438 1 92.69 45 ARG A C 1
ATOM 343 O O . ARG A 1 45 ? 9.219 -2.982 22.938 1 92.69 45 ARG A O 1
ATOM 350 N N . GLU A 1 46 ? 7.098 -3.373 23.047 1 88.5 46 GLU A N 1
ATOM 351 C CA . GLU A 1 46 ? 7.129 -4.363 21.969 1 88.5 46 GLU A CA 1
ATOM 352 C C . GLU A 1 46 ? 7.527 -3.725 20.641 1 88.5 46 GLU A C 1
ATOM 354 O O . GLU A 1 46 ? 8.242 -4.336 19.844 1 88.5 46 GLU A O 1
ATOM 359 N N . ALA A 1 47 ? 7.039 -2.562 20.391 1 90.12 47 ALA A N 1
ATOM 360 C CA . ALA A 1 47 ? 7.27 -1.873 19.125 1 90.12 47 ALA A CA 1
ATOM 361 C C . ALA A 1 47 ? 8.727 -1.436 19 1 90.12 47 ALA A C 1
ATOM 363 O O . ALA A 1 47 ? 9.227 -1.227 17.891 1 90.12 47 ALA A O 1
ATOM 364 N N . ARG A 1 48 ? 9.422 -1.342 20.109 1 87.88 48 ARG A N 1
ATOM 365 C CA . ARG A 1 48 ? 10.82 -0.935 20.078 1 87.88 48 ARG A CA 1
ATOM 366 C C . ARG A 1 48 ? 11.695 -2.023 19.469 1 87.88 48 ARG A C 1
ATOM 368 O O . ARG A 1 48 ? 12.773 -1.736 18.953 1 87.88 48 ARG A O 1
ATOM 375 N N . GLU A 1 49 ? 11.148 -3.256 19.453 1 84 49 GLU A N 1
ATOM 376 C CA . GLU A 1 49 ? 11.953 -4.375 18.969 1 84 49 GLU A CA 1
ATOM 377 C C . GLU A 1 49 ? 11.367 -4.98 17.703 1 84 49 GLU A C 1
ATOM 379 O O . GLU A 1 49 ? 11.953 -5.887 17.109 1 84 49 GLU A O 1
ATOM 384 N N . ASN A 1 50 ? 10.266 -4.492 17.406 1 86.25 50 ASN A N 1
ATOM 385 C CA . ASN A 1 50 ? 9.547 -5.059 16.266 1 86.25 50 ASN A CA 1
ATOM 386 C C . ASN A 1 50 ? 8.852 -3.977 15.445 1 86.25 50 ASN A C 1
ATOM 388 O O . ASN A 1 50 ? 7.766 -3.518 15.812 1 86.25 50 ASN A O 1
ATOM 392 N N . HIS A 1 51 ? 9.391 -3.684 14.25 1 86.12 51 HIS A N 1
ATOM 393 C CA . HIS A 1 51 ? 8.883 -2.586 13.438 1 86.12 51 HIS A CA 1
ATOM 394 C C . HIS A 1 51 ? 7.512 -2.916 12.859 1 86.12 51 HIS A C 1
ATOM 396 O O . HIS A 1 51 ? 6.824 -2.033 12.344 1 86.12 51 HIS A O 1
ATOM 402 N N . LEU A 1 52 ? 7.031 -4.109 12.984 1 85.62 52 LEU A N 1
ATOM 403 C CA . LEU A 1 52 ? 5.715 -4.496 12.492 1 85.62 52 LEU A CA 1
ATOM 404 C C . LEU A 1 52 ? 4.625 -4.102 13.477 1 85.62 52 LEU A C 1
ATOM 406 O O . LEU A 1 52 ? 3.441 -4.082 13.133 1 85.62 52 LEU A O 1
ATOM 410 N N . GLN A 1 53 ? 5.051 -3.787 14.641 1 87.31 53 GLN A N 1
ATOM 411 C CA . GLN A 1 53 ? 4.082 -3.438 15.68 1 87.31 53 GLN A CA 1
ATOM 412 C C . GLN A 1 53 ? 3.719 -1.956 15.609 1 87.31 53 GLN A C 1
ATOM 414 O O . GLN A 1 53 ? 4.504 -1.14 15.125 1 87.31 53 GLN A O 1
ATOM 419 N N . SER A 1 54 ? 2.506 -1.622 16.016 1 92.38 54 SER A N 1
ATOM 420 C CA . SER A 1 54 ? 1.972 -0.269 16.125 1 92.38 54 SER A CA 1
ATOM 421 C C . SER A 1 54 ? 1.245 -0.069 17.453 1 92.38 54 SER A C 1
ATOM 423 O O . SER A 1 54 ? 0.134 -0.571 17.641 1 92.38 54 SER A O 1
ATOM 425 N N . PRO A 1 55 ? 1.899 0.583 18.312 1 95.06 55 PRO A N 1
ATOM 426 C CA . PRO A 1 55 ? 1.259 0.785 19.609 1 95.06 55 PRO A CA 1
ATOM 427 C C . PRO A 1 55 ? -0.12 1.431 19.5 1 95.06 55 PRO A C 1
ATOM 429 O O . PRO A 1 55 ? -1.061 1.01 20.172 1 95.06 55 PRO A O 1
ATOM 432 N N . THR A 1 56 ? -0.287 2.428 18.672 1 96.25 56 THR A N 1
ATOM 433 C CA . THR A 1 56 ? -1.545 3.152 18.531 1 96.25 56 THR A CA 1
ATOM 434 C C . THR A 1 56 ? -2.633 2.246 17.969 1 96.25 56 THR A C 1
ATOM 436 O O . THR A 1 56 ? -3.748 2.203 18.484 1 96.25 56 THR A O 1
ATOM 439 N N . ARG A 1 57 ? -2.326 1.505 16.922 1 95 57 ARG A N 1
ATOM 440 C CA . ARG A 1 57 ? -3.318 0.627 16.312 1 95 57 ARG A CA 1
ATOM 441 C C . ARG A 1 57 ? -3.66 -0.541 17.219 1 95 57 ARG A C 1
ATOM 443 O O . ARG A 1 57 ? -4.812 -0.977 17.281 1 95 57 ARG A O 1
ATOM 450 N N . ARG A 1 58 ? -2.623 -1.064 17.875 1 94.81 58 ARG A N 1
ATOM 451 C CA . ARG A 1 58 ? -2.875 -2.145 18.828 1 94.81 58 ARG A CA 1
ATOM 452 C C . ARG A 1 58 ? -3.795 -1.682 19.953 1 94.81 58 ARG A C 1
ATOM 454 O O . ARG A 1 58 ? -4.676 -2.426 20.391 1 94.81 58 ARG A O 1
ATOM 461 N N . MET A 1 59 ? -3.551 -0.502 20.438 1 96.38 59 MET A N 1
ATOM 462 C CA . MET A 1 59 ? -4.406 0.06 21.469 1 96.38 59 MET A CA 1
ATOM 463 C C . MET A 1 59 ? -5.828 0.268 20.953 1 96.38 59 MET A C 1
ATOM 465 O O . MET A 1 59 ? -6.797 -0.023 21.656 1 96.38 59 MET A O 1
ATOM 469 N N . ALA A 1 60 ? -5.957 0.843 19.75 1 96.31 60 ALA A N 1
ATOM 470 C CA . ALA A 1 60 ? -7.277 1.023 19.156 1 96.31 60 ALA A CA 1
ATOM 471 C C . ALA A 1 60 ? -8.031 -0.303 19.078 1 96.31 60 ALA A C 1
ATOM 473 O O . ALA A 1 60 ? -9.219 -0.369 19.391 1 96.31 60 ALA A O 1
ATOM 474 N N . LEU A 1 61 ? -7.34 -1.348 18.672 1 92.94 61 LEU A N 1
ATOM 475 C CA . LEU A 1 61 ? -7.945 -2.672 18.562 1 92.94 61 LEU A CA 1
ATOM 476 C C . LEU A 1 61 ? -8.336 -3.201 19.938 1 92.94 61 LEU A C 1
ATOM 478 O O . LEU A 1 61 ? -9.383 -3.832 20.094 1 92.94 61 LEU A O 1
ATOM 482 N N . HIS A 1 62 ? -7.449 -3.016 20.875 1 94.31 62 HIS A N 1
ATOM 483 C CA . HIS A 1 62 ? -7.75 -3.426 22.234 1 94.31 62 HIS A CA 1
ATOM 484 C C . HIS A 1 62 ? -9.023 -2.766 22.75 1 94.31 62 HIS A C 1
ATOM 486 O O . HIS A 1 62 ? -9.883 -3.432 23.328 1 94.31 62 HIS A O 1
ATOM 492 N N . VAL A 1 63 ? -9.133 -1.472 22.5 1 95.75 63 VAL A N 1
ATOM 493 C CA . VAL A 1 63 ? -10.312 -0.722 22.922 1 95.75 63 VAL A CA 1
ATOM 494 C C . VAL A 1 63 ? -11.547 -1.257 22.203 1 95.75 63 VAL A C 1
ATOM 496 O O . VAL A 1 63 ? -12.602 -1.43 22.812 1 95.75 63 VAL A O 1
ATOM 499 N N . SER A 1 64 ? -11.43 -1.491 20.922 1 91.25 64 SER A N 1
ATOM 500 C CA . SER A 1 64 ? -12.531 -2.041 20.141 1 91.25 64 SER A CA 1
ATOM 501 C C . SER A 1 64 ? -12.969 -3.4 20.688 1 91.25 64 SER A C 1
ATOM 503 O O . SER A 1 64 ? -14.164 -3.699 20.734 1 91.25 64 SER A O 1
ATOM 505 N N . CYS A 1 65 ? -11.984 -4.215 21.062 1 89.88 65 CYS A N 1
ATOM 506 C CA . CYS A 1 65 ? -12.289 -5.539 21.594 1 89.88 65 CYS A CA 1
ATOM 507 C C . CYS A 1 65 ? -13 -5.434 22.938 1 89.88 65 CYS A C 1
ATOM 509 O O . CYS A 1 65 ? -13.938 -6.188 23.203 1 89.88 65 CYS A O 1
ATOM 511 N N . LEU A 1 66 ? -12.555 -4.539 23.781 1 92.12 66 LEU A N 1
ATOM 512 C CA . LEU A 1 66 ? -13.211 -4.312 25.062 1 92.12 66 LEU A CA 1
ATOM 513 C C . LEU A 1 66 ? -14.664 -3.895 24.859 1 92.12 66 LEU A C 1
ATOM 515 O O . LEU A 1 66 ? -15.547 -4.336 25.594 1 92.12 66 LEU A O 1
ATOM 519 N N . ALA A 1 67 ? -14.859 -3.061 23.875 1 89.88 67 ALA A N 1
ATOM 520 C CA . ALA A 1 67 ? -16.203 -2.592 23.578 1 89.88 67 ALA A CA 1
ATOM 521 C C . ALA A 1 67 ? -17.078 -3.727 23.031 1 89.88 67 ALA A C 1
ATOM 523 O O . ALA A 1 67 ? -18.234 -3.855 23.406 1 89.88 67 ALA A O 1
ATOM 524 N N . GLN A 1 68 ? -16.562 -4.488 22.141 1 84.56 68 GLN A N 1
ATOM 525 C CA . GLN A 1 68 ? -17.266 -5.609 21.531 1 84.56 68 GLN A CA 1
ATOM 526 C C . GLN A 1 68 ? -17.656 -6.648 22.578 1 84.56 68 GLN A C 1
ATOM 528 O O . GLN A 1 68 ? -18.75 -7.234 22.5 1 84.56 68 GLN A O 1
ATOM 533 N N . ASP A 1 69 ? -16.734 -6.832 23.531 1 88.31 69 ASP A N 1
ATOM 534 C CA . ASP A 1 69 ? -16.969 -7.832 24.578 1 88.31 69 ASP A CA 1
ATOM 535 C C . ASP A 1 69 ? -17.859 -7.285 25.672 1 88.31 69 ASP A C 1
ATOM 537 O O . ASP A 1 69 ? -18.234 -8.008 26.609 1 88.31 69 ASP A O 1
ATOM 541 N N . GLY A 1 70 ? -18.203 -6.055 25.594 1 88.12 70 GLY A N 1
ATOM 542 C CA . GLY A 1 70 ? -19.094 -5.43 26.547 1 88.12 70 GLY A CA 1
ATOM 543 C C . GLY A 1 70 ? -18.406 -5.008 27.828 1 88.12 70 GLY A C 1
ATOM 544 O O . GLY A 1 70 ? -19.047 -4.637 28.812 1 88.12 70 GLY A O 1
ATOM 545 N N . GLN A 1 71 ? -17.141 -5.051 27.844 1 91.81 71 GLN A N 1
ATOM 546 C CA . GLN A 1 71 ? -16.391 -4.648 29.031 1 91.81 71 GLN A CA 1
ATOM 547 C C . GLN A 1 71 ? -16.344 -3.129 29.172 1 91.81 71 GLN A C 1
ATOM 549 O O . GLN A 1 71 ? -16.156 -2.604 30.266 1 91.81 71 GLN A O 1
ATOM 554 N N . VAL A 1 72 ? -16.359 -2.4 28.047 1 94.44 72 VAL A N 1
ATOM 555 C CA . VAL A 1 72 ? -16.391 -0.943 28 1 94.44 72 VAL A CA 1
ATOM 556 C C . VAL A 1 72 ? -17.547 -0.481 27.109 1 94.44 72 VAL A C 1
ATOM 558 O O . VAL A 1 72 ? -17.625 -0.88 25.938 1 94.44 72 VAL A O 1
ATOM 561 N N . SER A 1 73 ? -18.391 0.292 27.641 1 93.94 73 SER A N 1
ATOM 562 C CA . SER A 1 73 ? -19.516 0.81 26.875 1 93.94 73 SER A CA 1
ATOM 563 C C . SER A 1 73 ? -19.172 2.133 26.203 1 93.94 73 SER A C 1
ATOM 565 O O . SER A 1 73 ? -18.125 2.721 26.484 1 93.94 73 SER A O 1
ATOM 567 N N . VAL A 1 74 ? -20.062 2.584 25.312 1 92.81 74 VAL A N 1
ATOM 568 C CA . VAL A 1 74 ? -19.891 3.879 24.672 1 92.81 74 VAL A CA 1
ATOM 569 C C . VAL A 1 74 ? -19.938 4.992 25.703 1 92.81 74 VAL A C 1
ATOM 571 O O . VAL A 1 74 ? -19.219 5.996 25.594 1 92.81 74 VAL A O 1
ATOM 574 N N . SER A 1 75 ? -20.734 4.773 26.719 1 94.25 75 SER A N 1
ATOM 575 C CA . SER A 1 75 ? -20.828 5.734 27.812 1 94.25 75 SER A CA 1
ATOM 576 C C . SER A 1 75 ? -19.516 5.809 28.594 1 94.25 75 SER A C 1
ATOM 578 O O . SER A 1 75 ? -19.094 6.891 29 1 94.25 75 SER A O 1
ATOM 580 N N . ASP A 1 76 ? -18.906 4.629 28.766 1 96.12 76 ASP A N 1
ATOM 581 C CA . ASP A 1 76 ? -17.609 4.594 29.438 1 96.12 76 ASP A CA 1
ATOM 582 C C . ASP A 1 76 ? -16.562 5.34 28.609 1 96.12 76 ASP A C 1
ATOM 584 O O . ASP A 1 76 ? -15.719 6.047 29.172 1 96.12 76 ASP A O 1
ATOM 588 N N . LEU A 1 77 ? -16.609 5.121 27.328 1 96.5 77 LEU A N 1
ATOM 589 C CA . LEU A 1 77 ? -15.68 5.809 26.438 1 96.5 77 LEU A CA 1
ATOM 590 C C . LEU A 1 77 ? -15.93 7.312 26.453 1 96.5 77 LEU A C 1
ATOM 592 O O . LEU A 1 77 ? -14.984 8.102 26.375 1 96.5 77 LEU A O 1
ATOM 596 N N . SER A 1 78 ? -17.172 7.711 26.5 1 96.62 78 SER A N 1
ATOM 597 C CA . SER A 1 78 ? -17.516 9.125 26.609 1 96.62 78 SER A CA 1
ATOM 598 C C . SER A 1 78 ? -16.922 9.742 27.859 1 96.62 78 SER A C 1
ATOM 600 O O . SER A 1 78 ? -16.375 10.852 27.828 1 96.62 78 SER A O 1
ATOM 602 N N . ASP A 1 79 ? -17.031 9.008 28.984 1 96.69 79 ASP A N 1
ATOM 603 C CA . ASP A 1 79 ? -16.453 9.484 30.25 1 96.69 79 ASP A CA 1
ATOM 604 C C . ASP A 1 79 ? -14.93 9.547 30.172 1 96.69 79 ASP A C 1
ATOM 606 O O . ASP A 1 79 ? -14.312 10.445 30.75 1 96.69 79 ASP A O 1
ATOM 610 N N . LEU A 1 80 ? -14.383 8.57 29.516 1 97.44 80 LEU A N 1
ATOM 611 C CA . LEU A 1 80 ? -12.938 8.586 29.328 1 97.44 80 LEU A CA 1
ATOM 612 C C . LEU A 1 80 ? -12.508 9.812 28.531 1 97.44 80 LEU A C 1
ATOM 614 O O . LEU A 1 80 ? -11.539 10.484 28.906 1 97.44 80 LEU A O 1
ATOM 618 N N . VAL A 1 81 ? -13.219 10.094 27.422 1 97.31 81 VAL A N 1
ATOM 619 C CA . VAL A 1 81 ? -12.906 11.25 26.594 1 97.31 81 VAL A CA 1
ATOM 620 C C . VAL A 1 81 ? -13.062 12.531 27.422 1 97.31 81 VAL A C 1
ATOM 622 O O . VAL A 1 81 ? -12.258 13.453 27.297 1 97.31 81 VAL A O 1
ATOM 625 N N . ARG A 1 82 ? -14.086 12.578 28.234 1 96.44 82 ARG A N 1
ATOM 626 C CA . ARG A 1 82 ? -14.297 13.719 29.125 1 96.44 82 ARG A CA 1
ATOM 627 C C . ARG A 1 82 ? -13.125 13.898 30.078 1 96.44 82 ARG A C 1
ATOM 629 O O . ARG A 1 82 ? -12.625 15.008 30.25 1 96.44 82 ARG A O 1
ATOM 636 N N . LEU A 1 83 ? -12.719 12.82 30.656 1 96.44 83 LEU A N 1
ATOM 637 C CA . LEU A 1 83 ? -11.594 12.859 31.578 1 96.44 83 LEU A CA 1
ATOM 638 C C . LEU A 1 83 ? -10.328 13.352 30.875 1 96.44 83 LEU A C 1
ATOM 640 O O . LEU A 1 83 ? -9.617 14.211 31.391 1 96.44 83 LEU A O 1
ATOM 644 N N . LEU A 1 84 ? -10.047 12.773 29.734 1 96.88 84 LEU A N 1
ATOM 645 C CA . LEU A 1 84 ? -8.852 13.148 28.984 1 96.88 84 LEU A CA 1
ATOM 646 C C . LEU A 1 84 ? -8.922 14.609 28.562 1 96.88 84 LEU A C 1
ATOM 648 O O . LEU A 1 84 ? -7.887 15.281 28.484 1 96.88 84 LEU A O 1
ATOM 652 N N . THR A 1 85 ? -10.109 15.109 28.25 1 96.75 85 THR A N 1
ATOM 653 C CA . THR A 1 85 ? -10.297 16.516 27.891 1 96.75 85 THR A CA 1
ATOM 654 C C . THR A 1 85 ? -9.984 17.422 29.078 1 96.75 85 THR A C 1
ATOM 656 O O . THR A 1 85 ? -9.32 18.453 28.938 1 96.75 85 THR A O 1
ATOM 659 N N . ILE A 1 86 ? -10.445 17.031 30.266 1 95.62 86 ILE A N 1
ATOM 660 C CA . ILE A 1 86 ? -10.172 17.781 31.484 1 95.62 86 ILE A CA 1
ATOM 661 C C . ILE A 1 86 ? -8.664 17.812 31.75 1 95.62 86 ILE A C 1
ATOM 663 O O . ILE A 1 86 ? -8.109 18.859 32.062 1 95.62 86 ILE A O 1
ATOM 667 N N . ASN A 1 87 ? -8.039 16.656 31.547 1 94.69 87 ASN A N 1
ATOM 668 C CA . ASN A 1 87 ? -6.59 16.578 31.719 1 94.69 87 ASN A CA 1
ATOM 669 C C . ASN A 1 87 ? -5.863 17.5 30.734 1 94.69 87 ASN A C 1
ATOM 671 O O . ASN A 1 87 ? -4.902 18.172 31.109 1 94.69 87 ASN A O 1
ATOM 675 N N . ALA A 1 88 ? -6.312 17.453 29.531 1 95.75 88 ALA A N 1
ATOM 676 C CA . ALA A 1 88 ? -5.707 18.281 28.5 1 95.75 88 ALA A CA 1
ATOM 677 C C . ALA A 1 88 ? -5.902 19.766 28.812 1 95.75 88 ALA A C 1
ATOM 679 O O . ALA A 1 88 ? -5.004 20.578 28.578 1 95.75 88 ALA A O 1
ATOM 680 N N . PHE A 1 89 ? -7.074 20.094 29.266 1 95.88 89 PHE A N 1
ATOM 681 C CA . PHE A 1 89 ? -7.395 21.469 29.641 1 95.88 89 PHE A CA 1
ATOM 682 C C . PHE A 1 89 ? -6.504 21.938 30.781 1 95.88 89 PHE A C 1
ATOM 684 O O . PHE A 1 89 ? -6 23.062 30.766 1 95.88 89 PHE A O 1
ATOM 691 N N . LYS A 1 90 ? -6.355 21.125 31.75 1 94.19 90 LYS A N 1
ATOM 692 C CA . LYS A 1 90 ? -5.453 21.422 32.844 1 94.19 90 LYS A CA 1
ATOM 693 C C . LYS A 1 90 ? -4.027 21.641 32.344 1 94.19 90 LYS A C 1
ATOM 695 O O . LYS A 1 90 ? -3.357 22.578 32.781 1 94.19 90 LYS A O 1
ATOM 700 N N . TYR A 1 91 ? -3.59 20.75 31.516 1 94 91 TYR A N 1
ATOM 701 C CA . TYR A 1 91 ? -2.264 20.875 30.922 1 94 91 TYR A CA 1
ATOM 702 C C . TYR A 1 91 ? -2.104 22.219 30.219 1 94 91 TYR A C 1
ATOM 704 O O . TYR A 1 91 ? -1.086 22.891 30.391 1 94 91 TYR A O 1
ATOM 712 N N . ARG A 1 92 ? -3.064 22.594 29.469 1 95.25 92 ARG A N 1
ATOM 713 C CA . ARG A 1 92 ? -3.037 23.859 28.734 1 95.25 92 ARG A CA 1
ATOM 714 C C . ARG A 1 92 ? -2.959 25.047 29.703 1 95.25 92 ARG A C 1
ATOM 716 O O . ARG A 1 92 ? -2.25 26.016 29.438 1 95.25 92 ARG A O 1
ATOM 723 N N . SER A 1 93 ? -3.672 25 30.781 1 95 93 SER A N 1
ATOM 724 C CA . SER A 1 93 ? -3.668 26.062 31.781 1 95 93 SER A CA 1
ATOM 725 C C . SER A 1 93 ? -2.312 26.156 32.469 1 95 93 SER A C 1
ATOM 727 O O . SER A 1 93 ? -1.813 27.266 32.719 1 95 93 SER A O 1
ATOM 729 N N . GLU A 1 94 ? -1.784 25.016 32.781 1 93.25 94 GLU A N 1
ATOM 730 C CA . GLU A 1 94 ? -0.463 25 33.406 1 93.25 94 GLU A CA 1
ATOM 731 C C . GLU A 1 94 ? 0.597 25.562 32.469 1 93.25 94 GLU A C 1
ATOM 733 O O . GLU A 1 94 ? 1.497 26.297 32.875 1 93.25 94 GLU A O 1
ATOM 738 N N . ARG A 1 95 ? 0.491 25.172 31.297 1 93.56 95 ARG A N 1
ATOM 739 C CA . ARG A 1 95 ? 1.409 25.703 30.281 1 93.56 95 ARG A CA 1
ATOM 740 C C . ARG A 1 95 ? 1.248 27.219 30.141 1 93.56 95 ARG A C 1
ATOM 742 O O . ARG A 1 95 ? 2.232 27.938 29.969 1 93.56 95 ARG A O 1
ATOM 749 N N . LEU A 1 96 ? 0.001 27.688 30.156 1 95.44 96 LEU A N 1
ATOM 750 C CA . LEU A 1 96 ? -0.271 29.109 30.062 1 95.44 96 LEU A CA 1
ATOM 751 C C . LEU A 1 96 ? 0.411 29.875 31.188 1 95.44 96 LEU A C 1
ATOM 753 O O . LEU A 1 96 ? 1.022 30.922 30.969 1 95.44 96 LEU A O 1
ATOM 757 N N . ARG A 1 97 ? 0.326 29.406 32.344 1 94.25 97 ARG A N 1
ATOM 758 C CA . ARG A 1 97 ? 0.973 30.016 33.5 1 94.25 97 ARG A CA 1
ATOM 759 C C . ARG A 1 97 ? 2.484 30.078 33.312 1 94.25 97 ARG A C 1
ATOM 761 O O . ARG A 1 97 ? 3.1 31.125 33.531 1 94.25 97 ARG A O 1
ATOM 768 N N . ALA A 1 98 ? 3.002 28.922 32.938 1 92.94 98 ALA A N 1
ATOM 769 C CA . ALA A 1 98 ? 4.445 28.859 32.719 1 92.94 98 ALA A CA 1
ATOM 770 C C . ALA A 1 98 ? 4.879 29.766 31.578 1 92.94 98 ALA A C 1
ATOM 772 O O . ALA A 1 98 ? 5.969 30.344 31.609 1 92.94 98 ALA A O 1
ATOM 773 N N . TYR A 1 99 ? 4.062 29.828 30.609 1 94.31 99 TYR A N 1
ATOM 774 C CA . TYR A 1 99 ? 4.34 30.609 29.406 1 94.31 99 TYR A CA 1
ATOM 775 C C . TYR A 1 99 ? 4.438 32.094 29.719 1 94.31 99 TYR A C 1
ATOM 777 O O . TYR A 1 99 ? 5.387 32.75 29.297 1 94.31 99 TYR A O 1
ATOM 785 N N . VAL A 1 100 ? 3.533 32.688 30.484 1 95.81 100 VAL A N 1
ATOM 786 C CA . VAL A 1 100 ? 3.482 34.125 30.797 1 95.81 100 VAL A CA 1
ATOM 787 C C . VAL A 1 100 ? 4.504 34.438 31.875 1 95.81 100 VAL A C 1
ATOM 789 O O . VAL A 1 100 ? 5.109 35.531 31.859 1 95.81 100 VAL A O 1
ATOM 792 N N . GLY A 1 101 ? 4.652 33.531 32.844 1 93.56 101 GLY A N 1
ATOM 793 C CA . GLY A 1 101 ? 5.609 33.75 33.906 1 93.56 101 GLY A CA 1
ATOM 794 C C . GLY A 1 101 ? 4.98 34.344 35.156 1 93.56 101 GLY A C 1
ATOM 795 O O . GLY A 1 101 ? 3.949 33.875 35.625 1 93.56 101 GLY A O 1
ATOM 796 N N . GLU A 1 102 ? 5.586 35.469 35.719 1 93.44 102 GLU A N 1
ATOM 797 C CA . GLU A 1 102 ? 5.164 36.062 36.969 1 93.44 102 GLU A CA 1
ATOM 798 C C . GLU A 1 102 ? 3.799 36.719 36.844 1 93.44 102 GLU A C 1
ATOM 800 O O . GLU A 1 102 ? 3.648 37.688 36.094 1 93.44 102 GLU A O 1
ATOM 805 N N . ILE A 1 103 ? 2.805 36.281 37.656 1 94 103 ILE A N 1
ATOM 806 C CA . ILE A 1 103 ? 1.441 36.812 37.531 1 94 103 ILE A CA 1
ATOM 807 C C . ILE A 1 103 ? 1.092 37.688 38.719 1 94 103 ILE A C 1
ATOM 809 O O . ILE A 1 103 ? 0.117 38.438 38.688 1 94 103 ILE A O 1
ATOM 813 N N . ASP A 1 104 ? 1.901 37.656 39.75 1 92.25 104 ASP A N 1
ATOM 814 C CA . ASP A 1 104 ? 1.618 38.438 40.969 1 92.25 104 ASP A CA 1
ATOM 815 C C . ASP A 1 104 ? 1.645 39.938 40.656 1 92.25 104 ASP A C 1
ATOM 817 O O . ASP A 1 104 ? 2.594 40.438 40.031 1 92.25 104 ASP A O 1
ATOM 821 N N . ARG A 1 105 ? 0.671 40.656 41.188 1 92.31 105 ARG A N 1
ATOM 822 C CA . ARG A 1 105 ? 0.478 42.094 40.875 1 92.31 105 ARG A CA 1
ATOM 823 C C . ARG A 1 105 ? 1.617 42.938 41.438 1 92.31 105 ARG A C 1
ATOM 825 O O . ARG A 1 105 ? 2.182 43.75 40.719 1 92.31 105 ARG A O 1
ATOM 832 N N . GLU A 1 106 ? 1.909 42.75 42.656 1 93.69 106 GLU A N 1
ATOM 833 C CA . GLU A 1 106 ? 2.898 43.562 43.344 1 93.69 106 GLU A CA 1
ATOM 834 C C . GLU A 1 106 ? 4.293 43.344 42.75 1 93.69 106 GLU A C 1
ATOM 836 O O . GLU A 1 106 ? 5.051 44.312 42.562 1 93.69 106 GLU A O 1
ATOM 841 N N . ARG A 1 107 ? 4.547 42.094 42.5 1 95.56 107 ARG A N 1
ATOM 842 C CA . ARG A 1 107 ? 5.855 41.781 41.938 1 95.56 107 ARG A CA 1
ATOM 843 C C . ARG A 1 107 ? 5.996 42.375 40.531 1 95.56 107 ARG A C 1
ATOM 845 O O . ARG A 1 107 ? 7.07 42.844 40.156 1 95.56 107 ARG A O 1
ATOM 852 N N . ASN A 1 108 ? 4.965 42.312 39.781 1 96.5 108 ASN A N 1
ATOM 853 C CA . ASN A 1 108 ? 4.996 42.938 38.438 1 96.5 108 ASN A CA 1
ATOM 854 C C . ASN A 1 108 ? 5.105 44.469 38.531 1 96.5 108 ASN A C 1
ATOM 856 O O . ASN A 1 108 ? 5.801 45.062 37.719 1 96.5 108 ASN A O 1
ATOM 860 N N . GLU A 1 109 ? 4.426 45.062 39.5 1 96.88 109 GLU A N 1
ATOM 861 C CA . GLU A 1 109 ? 4.539 46.531 39.688 1 96.88 109 GLU A CA 1
ATOM 862 C C . GLU A 1 109 ? 5.961 46.906 40.062 1 96.88 109 GLU A C 1
ATOM 864 O O . GLU A 1 109 ? 6.473 47.938 39.594 1 96.88 109 GLU A O 1
ATOM 869 N N . ALA A 1 110 ? 6.504 46.062 40.906 1 96.81 110 ALA A N 1
ATOM 870 C CA . ALA A 1 110 ? 7.883 46.344 41.312 1 96.81 110 ALA A CA 1
ATOM 871 C C . ALA A 1 110 ? 8.828 46.281 40.125 1 96.81 110 ALA A C 1
ATOM 873 O O . ALA A 1 110 ? 9.75 47.094 40 1 96.81 110 ALA A O 1
ATOM 874 N N . THR A 1 111 ? 8.625 45.312 39.375 1 95.25 111 THR A N 1
ATOM 875 C CA . THR A 1 111 ? 9.438 45.156 38.156 1 95.25 111 THR A CA 1
ATOM 876 C C . THR A 1 111 ? 9.266 46.375 37.25 1 95.25 111 THR A C 1
ATOM 878 O O . THR A 1 111 ? 10.234 46.875 36.688 1 95.25 111 THR A O 1
ATOM 881 N N . LEU A 1 112 ? 8.031 46.875 37.062 1 96.31 112 LEU A N 1
ATOM 882 C CA . LEU A 1 112 ? 7.758 48.031 36.25 1 96.31 112 LEU A CA 1
ATOM 883 C C . LEU A 1 112 ? 8.398 49.281 36.844 1 96.31 112 LEU A C 1
ATOM 885 O O . LEU A 1 112 ? 8.906 50.125 36.094 1 96.31 112 LEU A O 1
ATOM 889 N N . ARG A 1 113 ? 8.344 49.406 38.125 1 96.88 113 ARG A N 1
ATOM 890 C CA . ARG A 1 113 ? 8.961 50.562 38.781 1 96.88 113 ARG A CA 1
ATOM 891 C C . ARG A 1 113 ? 10.453 50.625 38.5 1 96.88 113 ARG A C 1
ATOM 893 O O . ARG A 1 113 ? 10.984 51.688 38.188 1 96.88 113 ARG A O 1
ATOM 900 N N . THR A 1 114 ? 11.031 49.469 38.625 1 96 114 THR A N 1
ATOM 901 C CA . THR A 1 114 ? 12.461 49.375 38.312 1 96 114 THR A CA 1
ATOM 902 C C . THR A 1 114 ? 12.734 49.75 36.875 1 96 114 THR A C 1
ATOM 904 O O . THR A 1 114 ? 13.688 50.469 36.562 1 96 114 THR A O 1
ATOM 907 N N . LEU A 1 115 ? 11.93 49.219 36 1 95.12 115 LEU A N 1
ATOM 908 C CA . LEU A 1 115 ? 12.07 49.5 34.594 1 95.12 115 LEU A CA 1
ATOM 909 C C . LEU A 1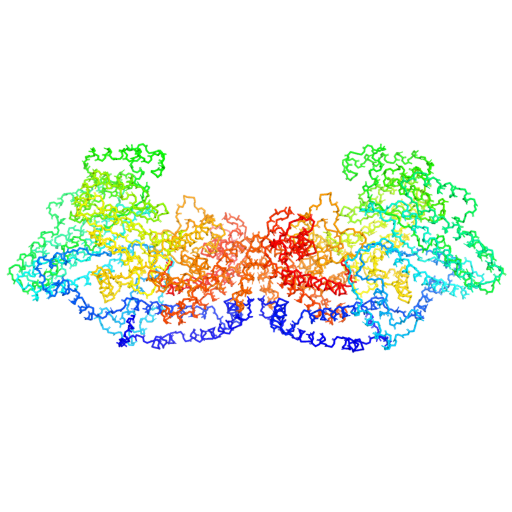 115 ? 11.969 51 34.281 1 95.12 115 LEU A C 1
ATOM 911 O O . LEU A 1 115 ? 12.766 51.531 33.531 1 95.12 115 LEU A O 1
ATOM 915 N N . PHE A 1 116 ? 11.031 51.719 34.875 1 96.44 116 PHE A N 1
ATOM 916 C CA . PHE A 1 116 ? 10.812 53.125 34.625 1 96.44 116 PHE A CA 1
ATOM 917 C C . PHE A 1 116 ? 11.867 54 35.312 1 96.44 116 PHE A C 1
ATOM 919 O O . PHE A 1 116 ? 12.258 55.031 34.781 1 96.44 116 PHE A O 1
ATOM 926 N N . GLN A 1 117 ? 12.344 53.531 36.438 1 95.94 117 GLN A N 1
ATOM 927 C CA . GLN A 1 117 ? 13.477 54.219 37.094 1 95.94 117 GLN A CA 1
ATOM 928 C C . GLN A 1 117 ? 14.727 54.156 36.219 1 95.94 117 GLN A C 1
ATOM 930 O O . GLN A 1 117 ? 15.461 55.125 36.094 1 95.94 117 GLN A O 1
ATOM 935 N N . ASP A 1 118 ? 14.867 53 35.688 1 93.81 118 ASP A N 1
ATOM 936 C CA . ASP A 1 118 ? 16 52.844 34.781 1 93.81 118 ASP A CA 1
ATOM 937 C C . ASP A 1 118 ? 15.875 53.719 33.562 1 93.81 118 ASP A C 1
ATOM 939 O O . ASP A 1 118 ? 16.875 54.25 33.031 1 93.81 118 ASP A O 1
ATOM 943 N N . LEU A 1 119 ? 14.641 53.875 33.031 1 93.62 119 LEU A N 1
ATOM 944 C CA . LEU A 1 119 ? 14.391 54.75 31.891 1 93.62 119 LEU A CA 1
ATOM 945 C C . LEU A 1 119 ? 14.734 56.219 32.25 1 93.62 119 LEU A C 1
ATOM 947 O O . LEU A 1 119 ? 15.008 57 31.344 1 93.62 119 LEU A O 1
ATOM 951 N N . ALA A 1 120 ? 14.664 56.5 33.562 1 95.19 120 ALA A N 1
ATOM 952 C CA . ALA A 1 120 ? 14.953 57.844 34.031 1 95.19 120 ALA A CA 1
ATOM 953 C C . ALA A 1 120 ? 16.438 58.031 34.344 1 95.19 120 ALA A C 1
ATOM 955 O O . ALA A 1 120 ? 16.859 59.062 34.812 1 95.19 120 ALA A O 1
ATOM 956 N N . CYS A 1 121 ? 17.188 57 34.094 1 93.06 121 CYS A N 1
ATOM 957 C CA . CYS A 1 121 ? 18.609 57.031 34.375 1 93.06 121 CYS A CA 1
ATOM 958 C C . CYS A 1 121 ? 19.438 56.875 33.125 1 93.06 121 CYS A C 1
ATOM 960 O O . CYS A 1 121 ? 19.109 56.094 32.25 1 93.06 121 CYS A O 1
ATOM 962 N N . GLN A 1 122 ? 20.344 57.656 32.844 1 87.81 122 GLN A N 1
ATOM 963 C CA . GLN A 1 122 ? 21.359 57.594 31.797 1 87.81 122 GLN A CA 1
ATOM 964 C C . GLN A 1 122 ? 22.75 57.844 32.344 1 87.81 122 GLN A C 1
ATOM 966 O O . GLN A 1 122 ? 23.016 58.875 32.969 1 87.81 122 GLN A O 1
ATOM 971 N N . ASP A 1 123 ? 23.703 56.906 32.25 1 86.19 123 ASP A N 1
ATOM 972 C CA . ASP A 1 123 ? 25.078 57 32.719 1 86.19 123 ASP A CA 1
ATOM 973 C C . ASP A 1 123 ? 25.125 57.25 34.219 1 86.19 123 ASP A C 1
ATOM 975 O O . ASP A 1 123 ? 25.891 58.094 34.688 1 86.19 123 ASP A O 1
ATOM 979 N N . GLY A 1 124 ? 24.188 56.719 35 1 86.88 124 GLY A N 1
ATOM 980 C CA . GLY A 1 124 ? 24.172 56.781 36.438 1 86.88 124 GLY A CA 1
ATOM 981 C C . GLY A 1 124 ? 23.516 58.062 36.969 1 86.88 124 GLY A C 1
ATOM 982 O O . GLY A 1 124 ? 23.453 58.281 38.188 1 86.88 124 GLY A O 1
ATOM 983 N N . LYS A 1 125 ? 23.047 58.844 36.125 1 93.38 125 LYS A N 1
ATOM 984 C CA . LYS A 1 125 ? 22.422 60.094 36.531 1 93.38 125 LYS A CA 1
ATOM 985 C C . LYS A 1 125 ? 20.969 60.156 36.062 1 93.38 125 LYS A C 1
ATOM 987 O O . LYS A 1 125 ? 20.609 59.562 35.062 1 93.38 125 LYS A O 1
ATOM 992 N N . THR A 1 126 ? 20.203 60.875 36.875 1 95 126 THR A N 1
ATOM 993 C CA . THR A 1 126 ? 18.797 61.094 36.531 1 95 126 THR A CA 1
ATOM 994 C C . THR A 1 126 ? 18.688 62.031 35.312 1 95 126 THR A C 1
ATOM 996 O O . THR A 1 126 ? 19.297 63.094 35.312 1 95 126 THR A O 1
ATOM 999 N N . VAL A 1 127 ? 17.938 61.625 34.344 1 96.25 127 VAL A N 1
ATOM 1000 C CA . VAL A 1 127 ? 17.797 62.438 33.156 1 96.25 127 VAL A CA 1
ATOM 1001 C C . VAL A 1 127 ? 16.844 63.625 33.406 1 96.25 127 VAL A C 1
ATOM 1003 O O . VAL A 1 127 ? 16.156 63.656 34.438 1 96.25 127 VAL A O 1
ATOM 1006 N N . SER A 1 128 ? 16.859 64.625 32.438 1 96.5 128 SER A N 1
ATOM 1007 C CA . SER A 1 128 ? 15.953 65.75 32.562 1 96.5 128 SER A CA 1
ATOM 1008 C C . SER A 1 128 ? 14.5 65.312 32.406 1 96.5 128 SER A C 1
ATOM 1010 O O . SER A 1 128 ? 14.219 64.25 31.844 1 96.5 128 SER A O 1
ATOM 1012 N N . PHE A 1 129 ? 13.562 66.062 33.031 1 96.62 129 PHE A N 1
ATOM 1013 C CA . PHE A 1 129 ? 12.141 65.75 32.906 1 96.62 129 PHE A CA 1
ATOM 1014 C C . PHE A 1 129 ? 11.727 65.625 31.453 1 96.62 129 PHE A C 1
ATOM 1016 O O . PHE A 1 129 ? 10.945 64.75 31.094 1 96.62 129 PHE A O 1
ATOM 1023 N N . ASP A 1 130 ? 12.281 66.438 30.656 1 96.56 130 ASP A N 1
ATOM 1024 C CA . ASP A 1 130 ? 11.938 66.438 29.234 1 96.56 130 ASP A CA 1
ATOM 1025 C C . ASP A 1 130 ? 12.383 65.188 28.562 1 96.56 130 ASP A C 1
ATOM 1027 O O . ASP A 1 130 ? 11.688 64.625 27.703 1 96.56 130 ASP A O 1
ATOM 1031 N N . ALA A 1 131 ? 13.484 64.75 28.969 1 96 131 ALA A N 1
ATOM 1032 C CA . ALA A 1 131 ? 13.984 63.469 28.422 1 96 131 ALA A CA 1
ATOM 1033 C C . ALA A 1 131 ? 13.133 62.281 28.891 1 96 131 ALA A C 1
ATOM 1035 O O . ALA A 1 131 ? 12.828 61.406 28.094 1 96 131 ALA A O 1
ATOM 1036 N N . PHE A 1 132 ? 12.844 62.281 30.188 1 96.38 132 PHE A N 1
ATOM 1037 C CA . PHE A 1 132 ? 11.992 61.25 30.734 1 96.38 132 PHE A CA 1
ATOM 1038 C C . PHE A 1 132 ? 10.617 61.25 30.078 1 96.38 132 PHE A C 1
ATOM 1040 O O . PHE A 1 132 ? 10.078 60.219 29.719 1 96.38 132 PHE A O 1
ATOM 1047 N N . LYS A 1 133 ? 10.031 62.469 29.875 1 97 133 LYS A N 1
ATOM 1048 C CA . LYS A 1 133 ? 8.75 62.656 29.219 1 97 133 LYS A CA 1
ATOM 1049 C C . LYS A 1 133 ? 8.766 62.125 27.797 1 97 133 LYS A C 1
ATOM 1051 O O . LYS A 1 133 ? 7.84 61.438 27.375 1 97 133 LYS A O 1
ATOM 1056 N N . ALA A 1 134 ? 9.812 62.312 27.094 1 95.19 134 ALA A N 1
ATOM 1057 C CA . ALA A 1 134 ? 9.945 61.844 25.719 1 95.19 134 ALA A CA 1
ATOM 1058 C C . ALA A 1 134 ? 9.945 60.344 25.641 1 95.19 134 ALA A C 1
ATOM 1060 O O . ALA A 1 134 ? 9.43 59.75 24.688 1 95.19 134 ALA A O 1
ATOM 1061 N N . ARG A 1 135 ? 10.477 59.719 26.625 1 94.25 135 ARG A N 1
ATOM 1062 C CA . ARG A 1 135 ? 10.602 58.25 26.641 1 94.25 135 ARG A CA 1
ATOM 1063 C C . ARG A 1 135 ? 9.273 57.594 27.031 1 94.25 135 ARG A C 1
ATOM 1065 O O . ARG A 1 135 ? 8.852 56.625 26.391 1 94.25 135 ARG A O 1
ATOM 1072 N N . VAL A 1 136 ? 8.586 58.125 28 1 96.56 136 VAL A N 1
ATOM 1073 C CA . VAL A 1 136 ? 7.398 57.469 28.516 1 96.56 136 VAL A CA 1
ATOM 1074 C C . VAL A 1 136 ? 6.184 57.844 27.672 1 96.56 136 VAL A C 1
ATOM 1076 O O . VAL A 1 136 ? 5.164 57.125 27.703 1 96.56 136 VAL A O 1
ATOM 1079 N N . GLU A 1 137 ? 6.246 58.938 26.906 1 96.62 137 GLU A N 1
ATOM 1080 C CA . GLU A 1 137 ? 5.121 59.344 26.062 1 96.62 137 GLU A CA 1
ATOM 1081 C C . GLU A 1 137 ? 5.25 58.812 24.656 1 96.62 137 GLU A C 1
ATOM 1083 O O . GLU A 1 137 ? 4.387 59.062 23.812 1 96.62 137 GLU A O 1
ATOM 1088 N N . ARG A 1 138 ? 6.242 58 24.422 1 94.12 138 ARG A N 1
ATOM 1089 C CA . ARG A 1 138 ? 6.426 57.375 23.109 1 94.12 138 ARG A CA 1
ATOM 1090 C C . ARG A 1 138 ? 5.719 56.031 23.062 1 94.12 138 ARG A C 1
ATOM 1092 O O . ARG A 1 138 ? 5.727 55.281 24.031 1 94.12 138 ARG A O 1
ATOM 1099 N N . GLU A 1 139 ? 5.129 55.719 21.875 1 94.88 139 GLU A N 1
ATOM 1100 C CA . GLU A 1 139 ? 4.57 54.406 21.656 1 94.88 139 GLU A CA 1
ATOM 1101 C C . GLU A 1 139 ? 5.664 53.375 21.328 1 94.88 139 GLU A C 1
ATOM 1103 O O . GLU A 1 139 ? 6.387 53.531 20.344 1 94.88 139 GLU A O 1
ATOM 1108 N N . VAL A 1 140 ? 5.762 52.344 22.141 1 94.38 140 VAL A N 1
ATOM 1109 C CA . VAL A 1 140 ? 6.867 51.406 21.938 1 94.38 140 VAL A CA 1
ATOM 1110 C C . VAL A 1 140 ? 6.324 50.031 21.516 1 94.38 140 VAL A C 1
ATOM 1112 O O . VAL A 1 140 ? 7.043 49.25 20.922 1 94.38 140 VAL A O 1
ATOM 1115 N N . PHE A 1 141 ? 5.066 49.781 21.797 1 96.69 141 PHE A N 1
ATOM 1116 C CA . PHE A 1 141 ? 4.492 48.5 21.469 1 96.69 141 PHE A CA 1
ATOM 1117 C C . PHE A 1 141 ? 2.99 48.625 21.219 1 96.69 141 PHE A C 1
ATOM 1119 O O . PHE A 1 141 ? 2.361 49.594 21.656 1 96.69 141 PHE A O 1
ATOM 1126 N N . GLY A 1 142 ? 2.418 47.688 20.453 1 97.56 142 GLY A N 1
ATOM 1127 C CA . GLY A 1 142 ? 0.983 47.656 20.219 1 97.56 142 GLY A CA 1
ATOM 1128 C C . GLY A 1 142 ? 0.383 46.281 20.25 1 97.56 142 GLY A C 1
ATOM 1129 O O . GLY A 1 142 ? 1.001 45.312 19.797 1 97.56 142 GLY A O 1
ATOM 1130 N N . ILE A 1 143 ? -0.794 46.125 20.875 1 97.94 143 ILE A N 1
ATOM 1131 C CA . ILE A 1 143 ? -1.605 44.906 20.875 1 97.94 143 ILE A CA 1
ATOM 1132 C C . ILE A 1 143 ? -2.727 45.062 19.844 1 97.94 143 ILE A C 1
ATOM 1134 O O . ILE A 1 143 ? -3.449 46.062 19.828 1 97.94 143 ILE A O 1
ATOM 1138 N N . VAL A 1 144 ? -2.822 44.125 18.953 1 97.88 144 VAL A N 1
ATOM 1139 C CA . VAL A 1 144 ? -3.932 44.125 18.016 1 97.88 144 VAL A CA 1
ATOM 1140 C C . VAL A 1 144 ? -4.812 42.906 18.234 1 97.88 144 VAL A C 1
ATOM 1142 O O . VAL A 1 144 ? -4.367 41.781 18.047 1 97.88 144 VAL A O 1
ATOM 1145 N N . ILE A 1 145 ? -6.02 43.094 18.656 1 97.31 145 ILE A N 1
ATOM 1146 C CA . ILE A 1 145 ? -7.004 42.031 18.875 1 97.31 145 ILE A CA 1
ATOM 1147 C C . ILE A 1 145 ? -7.723 41.719 17.562 1 97.31 145 ILE A C 1
ATOM 1149 O O . ILE A 1 145 ? -8.336 42.594 16.953 1 97.31 145 ILE A O 1
ATOM 1153 N N . THR A 1 146 ? -7.664 40.438 17.125 1 94.31 146 THR A N 1
ATOM 1154 C CA . THR A 1 146 ? -8.227 40.125 15.812 1 94.31 146 THR A CA 1
ATOM 1155 C C . THR A 1 146 ? -9.297 39.031 15.945 1 94.31 146 THR A C 1
ATOM 1157 O O . THR A 1 146 ? -9.359 38.344 16.953 1 94.31 146 THR A O 1
ATOM 1160 N N . ALA A 1 147 ? -10.148 38.875 14.922 1 89.12 147 ALA A N 1
ATOM 1161 C CA . ALA A 1 147 ? -11.258 37.938 14.961 1 89.12 147 ALA A CA 1
ATOM 1162 C C . ALA A 1 147 ? -10.93 36.688 14.18 1 89.12 147 ALA A C 1
ATOM 1164 O O . ALA A 1 147 ? -11.828 35.969 13.734 1 89.12 147 ALA A O 1
ATOM 1165 N N . HIS A 1 148 ? -9.656 36.375 13.969 1 86.94 148 HIS A N 1
ATOM 1166 C CA . HIS A 1 148 ? -9.281 35.125 13.305 1 86.94 148 HIS A CA 1
ATOM 1167 C C . HIS A 1 148 ? -10.016 33.938 13.906 1 86.94 148 HIS A C 1
ATOM 1169 O O . HIS A 1 148 ? -10.234 33.875 15.117 1 86.94 148 HIS A O 1
ATOM 1175 N N . PRO A 1 149 ? -10.391 32.969 13.031 1 86.12 149 PRO A N 1
ATOM 1176 C CA . PRO A 1 149 ? -11.195 31.844 13.508 1 86.12 149 PRO A CA 1
ATOM 1177 C C . PRO A 1 149 ? -10.391 30.859 14.352 1 86.12 149 PRO A C 1
ATOM 1179 O O . PRO A 1 149 ? -10.117 29.75 13.914 1 86.12 149 PRO A O 1
ATOM 1182 N N . THR A 1 150 ? -10.086 31.172 15.508 1 91.06 150 THR A N 1
ATOM 1183 C CA . THR A 1 150 ? -9.367 30.375 16.484 1 91.06 150 THR A CA 1
ATOM 1184 C C . THR A 1 150 ? -10.062 30.406 17.844 1 91.06 150 THR A C 1
ATOM 1186 O O . THR A 1 150 ? -9.422 30.625 18.875 1 91.06 150 THR A O 1
ATOM 1189 N N . PHE A 1 151 ? -11.336 30.297 17.812 1 91.06 151 PHE A N 1
ATOM 1190 C CA . PHE A 1 151 ? -12.148 30.156 19.016 1 91.06 151 PHE A CA 1
ATOM 1191 C C . PHE A 1 151 ? -12.352 28.688 19.359 1 91.06 151 PHE A C 1
ATOM 1193 O O . PHE A 1 151 ? -13.414 28.125 19.109 1 91.06 151 PHE A O 1
ATOM 1200 N N . THR A 1 152 ? -11.414 28.156 20.078 1 90.75 152 THR A N 1
ATOM 1201 C CA . THR A 1 152 ? -11.398 26.719 20.375 1 90.75 152 THR A CA 1
ATOM 1202 C C . THR A 1 152 ? -12.539 26.359 21.328 1 90.75 152 THR A C 1
ATOM 1204 O O . THR A 1 152 ? -13.172 25.312 21.188 1 90.75 152 THR A O 1
ATOM 1207 N N . VAL A 1 153 ? -12.633 27.203 22.391 1 93.94 153 VAL A N 1
ATOM 1208 C CA . VAL A 1 153 ? -13.664 26.953 23.391 1 93.94 153 VAL A CA 1
ATOM 1209 C C . VAL A 1 153 ? -14.461 28.219 23.641 1 93.94 153 VAL A C 1
ATOM 1211 O O . VAL A 1 153 ? -14.117 29.297 23.125 1 93.94 153 VAL A O 1
ATOM 1214 N N . SER A 1 154 ? -15.508 28.109 24.438 1 93.44 154 SER A N 1
ATOM 1215 C CA . SER A 1 154 ? -16.375 29.234 24.75 1 93.44 154 SER A CA 1
ATOM 1216 C C . SER A 1 154 ? -15.656 30.266 25.609 1 93.44 154 SER A C 1
ATOM 1218 O O . SER A 1 154 ? -14.602 29.984 26.172 1 93.44 154 SER A O 1
ATOM 1220 N N . GLN A 1 155 ? -16.219 31.484 25.609 1 94.38 155 GLN A N 1
ATOM 1221 C CA . GLN A 1 155 ? -15.68 32.562 26.438 1 94.38 155 GLN A CA 1
ATOM 1222 C C . GLN A 1 155 ? -15.586 32.125 27.906 1 94.38 155 GLN A C 1
ATOM 1224 O O . GLN A 1 155 ? -14.594 32.438 28.578 1 94.38 155 GLN A O 1
ATOM 1229 N N . ASP A 1 156 ? -16.594 31.438 28.375 1 94.19 156 ASP A N 1
ATOM 1230 C CA . ASP A 1 156 ? -16.625 30.984 29.766 1 94.19 156 ASP A CA 1
ATOM 1231 C C . ASP A 1 156 ? -15.461 30.047 30.078 1 94.19 156 ASP A C 1
ATOM 1233 O O . ASP A 1 156 ? -14.812 30.188 31.109 1 94.19 156 ASP A O 1
ATOM 1237 N N . LEU A 1 157 ? -15.273 29.125 29.203 1 96.19 157 LEU A N 1
ATOM 1238 C CA . LEU A 1 157 ? -14.188 28.172 29.422 1 96.19 157 LEU A CA 1
ATOM 1239 C C . LEU A 1 157 ? -12.828 28.859 29.266 1 96.19 157 LEU A C 1
ATOM 1241 O O . LEU A 1 157 ? -11.867 28.484 29.953 1 96.19 157 LEU A O 1
ATOM 1245 N N . THR A 1 158 ? -12.727 29.859 28.359 1 96.38 158 THR A N 1
ATOM 1246 C CA . THR A 1 158 ? -11.492 30.625 28.25 1 96.38 158 THR A CA 1
ATOM 1247 C C . THR A 1 158 ? -11.188 31.359 29.547 1 96.38 158 THR A C 1
ATOM 1249 O O . THR A 1 158 ? -10.039 31.391 30 1 96.38 158 THR A O 1
ATOM 1252 N N . CYS A 1 159 ? -12.18 31.922 30.141 1 96.38 159 CYS A N 1
ATOM 1253 C CA . CYS A 1 159 ? -12.016 32.594 31.422 1 96.38 159 CYS A CA 1
ATOM 1254 C C . CYS A 1 159 ? -11.641 31.625 32.531 1 96.38 159 CYS A C 1
ATOM 1256 O O . CYS A 1 159 ? -10.82 31.938 33.375 1 96.38 159 CYS A O 1
ATOM 1258 N N . ALA A 1 160 ? -12.289 30.453 32.469 1 96.06 160 ALA A N 1
ATOM 1259 C CA . ALA A 1 160 ? -11.938 29.406 33.438 1 96.06 160 ALA A CA 1
ATOM 1260 C C . ALA A 1 160 ? -10.477 29 33.281 1 96.06 160 ALA A C 1
ATOM 1262 O O . ALA A 1 160 ? -9.789 28.781 34.281 1 96.06 160 ALA A O 1
ATOM 1263 N N . GLU A 1 161 ? -10.039 28.859 32.062 1 96.25 161 GLU A N 1
ATOM 1264 C CA . GLU A 1 161 ? -8.641 28.547 31.781 1 96.25 161 GLU A CA 1
ATOM 1265 C C . GLU A 1 161 ? -7.711 29.609 32.375 1 96.25 161 GLU A C 1
ATOM 1267 O O . GLU A 1 161 ? -6.715 29.281 33.031 1 96.25 161 GLU A O 1
ATOM 1272 N N . ALA A 1 162 ? -8 30.844 32.094 1 97.06 162 ALA A N 1
ATOM 1273 C CA . ALA A 1 162 ? -7.199 31.969 32.594 1 97.06 162 ALA A CA 1
ATOM 1274 C C . ALA A 1 162 ? -7.172 31.984 34.125 1 97.06 162 ALA A C 1
ATOM 1276 O O . ALA A 1 162 ? -6.137 32.281 34.719 1 97.06 162 ALA A O 1
ATOM 1277 N N . THR A 1 163 ? -8.281 31.703 34.719 1 96.19 163 THR A N 1
ATOM 1278 C CA . THR A 1 163 ? -8.391 31.672 36.188 1 96.19 163 THR A CA 1
ATOM 1279 C C . THR A 1 163 ? -7.535 30.562 36.781 1 96.19 163 THR A C 1
ATOM 1281 O O . THR A 1 163 ? -6.844 30.766 37.781 1 96.19 163 THR A O 1
ATOM 1284 N N . LEU A 1 164 ? -7.652 29.438 36.125 1 94 164 LEU A N 1
ATOM 1285 C CA . LEU A 1 164 ? -6.828 28.312 36.594 1 94 164 LEU A CA 1
ATOM 1286 C C . LEU A 1 164 ? -5.344 28.656 36.469 1 94 164 LEU A C 1
ATOM 1288 O O . LEU A 1 164 ? -4.555 28.328 37.344 1 94 164 LEU A O 1
ATOM 1292 N N . ALA A 1 165 ? -4.988 29.234 35.344 1 94.88 165 ALA A N 1
ATOM 1293 C CA . ALA A 1 165 ? -3.596 29.609 35.125 1 94.88 165 ALA A CA 1
ATOM 1294 C C . ALA A 1 165 ? -3.137 30.641 36.156 1 94.88 165 ALA A C 1
ATOM 1296 O O . ALA A 1 165 ? -2.016 30.562 36.688 1 94.88 165 ALA A O 1
ATOM 1297 N N . ALA A 1 166 ? -4.023 31.609 36.469 1 94.69 166 ALA A N 1
ATOM 1298 C CA . ALA A 1 166 ? -3.688 32.688 37.406 1 94.69 166 ALA A CA 1
ATOM 1299 C C . ALA A 1 166 ? -3.635 32.156 38.844 1 94.69 166 ALA A C 1
ATOM 1301 O O . ALA A 1 166 ? -2.906 32.656 39.688 1 94.69 166 ALA A O 1
ATOM 1302 N N . GLY A 1 167 ? -4.449 31.125 39.125 1 91.56 167 GLY A N 1
ATOM 1303 C CA . GLY A 1 167 ? -4.527 30.547 40.469 1 91.56 167 GLY A CA 1
ATOM 1304 C C . GLY A 1 167 ? -5.266 31.422 41.438 1 91.56 167 GLY A C 1
ATOM 1305 O O . GLY A 1 167 ? -5.16 31.219 42.656 1 91.56 167 GLY A O 1
ATOM 1306 N N . ARG A 1 168 ? -5.875 32.438 41.031 1 92.06 168 ARG A N 1
ATOM 1307 C CA . ARG A 1 168 ? -6.621 33.406 41.844 1 92.06 168 ARG A CA 1
ATOM 1308 C C . ARG A 1 168 ? -7.887 33.875 41.125 1 92.06 168 ARG A C 1
ATOM 1310 O O . ARG A 1 168 ? -7.949 33.875 39.906 1 92.06 168 ARG A O 1
ATOM 1317 N N . GLY A 1 169 ? -8.867 34.188 41.906 1 89.88 169 GLY A N 1
ATOM 1318 C CA . GLY A 1 169 ? -10.07 34.781 41.344 1 89.88 169 GLY A CA 1
ATOM 1319 C C . GLY A 1 169 ? -9.844 36.188 40.781 1 89.88 169 GLY A C 1
ATOM 1320 O O . GLY A 1 169 ? -8.773 36.75 40.969 1 89.88 169 GLY A O 1
ATOM 1321 N N . VAL A 1 170 ? -10.836 36.719 40.125 1 88 170 VAL A N 1
ATOM 1322 C CA . VAL A 1 170 ? -10.758 38.031 39.5 1 88 170 VAL A CA 1
ATOM 1323 C C . VAL A 1 170 ? -10.547 39.094 40.594 1 88 170 VAL A C 1
ATOM 1325 O O . VAL A 1 170 ? -9.984 40.156 40.312 1 88 170 VAL A O 1
ATOM 1328 N N . ASP A 1 171 ? -10.945 38.75 41.812 1 86.19 171 ASP A N 1
ATOM 1329 C CA . ASP A 1 171 ? -10.797 39.656 42.938 1 86.19 171 ASP A CA 1
ATOM 1330 C C . ASP A 1 171 ? -9.375 39.594 43.5 1 86.19 171 ASP A C 1
ATOM 1332 O O . ASP A 1 171 ? -9.031 40.344 44.406 1 86.19 171 ASP A O 1
ATOM 1336 N N . GLY A 1 172 ? -8.609 38.719 43.031 1 86.31 172 GLY A N 1
ATOM 1337 C CA . GLY A 1 172 ? -7.215 38.625 43.438 1 86.31 172 GLY A CA 1
ATOM 1338 C C . GLY A 1 172 ? -6.992 37.625 44.531 1 86.31 172 GLY A C 1
ATOM 1339 O O . GLY A 1 172 ? -5.852 37.344 44.938 1 86.31 172 GLY A O 1
ATOM 1340 N N . VAL A 1 173 ? -8.062 36.969 45 1 89.81 173 VAL A N 1
ATOM 1341 C CA . VAL A 1 173 ? -7.969 36.031 46.094 1 89.81 173 VAL A CA 1
ATOM 1342 C C . VAL A 1 173 ? -7.566 34.656 45.531 1 89.81 173 VAL A C 1
ATOM 1344 O O . VAL A 1 173 ? -8.117 34.188 44.531 1 89.81 173 VAL A O 1
ATOM 1347 N N . PRO A 1 174 ? -6.574 34.062 46.156 1 90.06 174 PRO A N 1
ATOM 1348 C CA . PRO A 1 174 ? -6.176 32.719 45.719 1 90.06 174 PRO A CA 1
ATOM 1349 C C . PRO A 1 174 ? -7.34 31.734 45.719 1 90.06 174 PRO A C 1
ATOM 1351 O O . PRO A 1 174 ? -8.18 31.781 46.625 1 90.06 174 PRO A O 1
ATOM 1354 N N . LEU A 1 175 ? -7.344 30.828 44.812 1 90.38 175 LEU A N 1
ATOM 1355 C CA . LEU A 1 175 ? -8.43 29.859 44.688 1 90.38 175 LEU A CA 1
ATOM 1356 C C . LEU A 1 175 ? -8.414 28.891 45.875 1 90.38 175 LEU A C 1
ATOM 1358 O O . LEU A 1 175 ? -7.375 28.297 46.188 1 90.38 175 LEU A O 1
ATOM 1362 N N . SER A 1 176 ? -9.5 28.719 46.625 1 89.88 176 SER A N 1
ATOM 1363 C CA . SER A 1 176 ? -9.656 27.703 47.625 1 89.88 176 SER A CA 1
ATOM 1364 C C . SER A 1 176 ? -9.914 26.328 47 1 89.88 176 SER A C 1
ATOM 1366 O O . SER A 1 176 ? -10.117 26.219 45.812 1 89.88 176 SER A O 1
ATOM 1368 N N . SER A 1 177 ? -9.867 25.328 47.812 1 87.44 177 SER A N 1
ATOM 1369 C CA . SER A 1 177 ? -10.195 23.984 47.344 1 87.44 177 SER A CA 1
ATOM 1370 C C . SER A 1 177 ? -11.617 23.938 46.781 1 87.44 177 SER A C 1
ATOM 1372 O O . SER A 1 177 ? -11.875 23.234 45.812 1 87.44 177 SER A O 1
ATOM 1374 N N . ALA A 1 178 ? -12.445 24.641 47.438 1 89.88 178 ALA A N 1
ATOM 1375 C CA . ALA A 1 178 ? -13.836 24.688 47 1 89.88 178 ALA A CA 1
ATOM 1376 C C . ALA A 1 178 ? -13.961 25.406 45.656 1 89.88 178 ALA A C 1
ATOM 1378 O O . ALA A 1 178 ? -14.781 25.031 44.812 1 89.88 178 ALA A O 1
ATOM 1379 N N . ASP A 1 179 ? -13.188 26.438 45.438 1 90.44 179 ASP A N 1
ATOM 1380 C CA . ASP A 1 179 ? -13.164 27.156 44.156 1 90.44 179 ASP A CA 1
ATOM 1381 C C . ASP A 1 179 ? -12.664 26.266 43.031 1 90.44 179 ASP A C 1
ATOM 1383 O O . ASP A 1 179 ? -13.203 26.297 41.938 1 90.44 179 ASP A O 1
ATOM 1387 N N . LEU A 1 180 ? -11.641 25.531 43.375 1 89.94 180 LEU A N 1
ATOM 1388 C CA . LEU A 1 180 ? -11.062 24.625 42.406 1 89.94 180 LEU A CA 1
ATOM 1389 C C . LEU A 1 180 ? -12.062 23.547 42 1 89.94 180 LEU A C 1
ATOM 1391 O O . LEU A 1 180 ? -12.203 23.219 40.812 1 89.94 180 LEU A O 1
ATOM 1395 N N . ASP A 1 181 ? -12.703 22.969 43 1 90.31 181 ASP A N 1
ATOM 1396 C CA . ASP A 1 181 ? -13.711 21.953 42.719 1 90.31 181 ASP A CA 1
ATOM 1397 C C . ASP A 1 181 ? -14.812 22.5 41.812 1 90.31 181 ASP A C 1
ATOM 1399 O O . ASP A 1 181 ? -15.273 21.812 40.906 1 90.31 181 ASP A O 1
ATOM 1403 N N . ALA A 1 182 ? -15.188 23.688 42.125 1 91.38 182 ALA A N 1
ATOM 1404 C CA . ALA A 1 182 ? -16.234 24.312 41.312 1 91.38 182 ALA A CA 1
ATOM 1405 C C . ALA A 1 182 ? -15.758 24.562 39.906 1 91.38 182 ALA A C 1
ATOM 1407 O O . ALA A 1 182 ? -16.516 24.391 38.938 1 91.38 182 ALA A O 1
ATOM 1408 N N . LEU A 1 183 ? -14.547 25 39.75 1 91.69 183 LEU A N 1
ATOM 1409 C CA . LEU A 1 183 ? -13.969 25.234 38.438 1 91.69 183 LEU A CA 1
ATOM 1410 C C . LEU A 1 183 ? -13.852 23.922 37.656 1 91.69 183 LEU A C 1
ATOM 1412 O O . LEU A 1 183 ? -14.18 23.875 36.469 1 91.69 183 LEU A O 1
ATOM 1416 N N . VAL A 1 184 ? -13.367 22.906 38.281 1 90.75 184 VAL A N 1
ATOM 1417 C CA . VAL A 1 184 ? -13.203 21.609 37.625 1 90.75 184 VAL A CA 1
ATOM 1418 C C . VAL A 1 184 ? -14.562 21.062 37.219 1 90.75 184 VAL A C 1
ATOM 1420 O O . VAL A 1 184 ? -14.695 20.453 36.156 1 90.75 184 VAL A O 1
ATOM 1423 N N . ARG A 1 185 ? -15.539 21.25 38.031 1 91.44 185 ARG A N 1
ATOM 1424 C CA . ARG A 1 185 ? -16.891 20.828 37.688 1 91.44 185 ARG A CA 1
ATOM 1425 C C . ARG A 1 185 ? -17.406 21.578 36.438 1 91.44 185 ARG A C 1
ATOM 1427 O O . ARG A 1 185 ? -18.047 20.969 35.562 1 91.44 185 ARG A O 1
ATOM 1434 N N . THR A 1 186 ? -17.125 22.844 36.406 1 92.31 186 THR A N 1
ATOM 1435 C CA . THR A 1 186 ? -17.516 23.641 35.25 1 92.31 186 THR A CA 1
ATOM 1436 C C . THR A 1 186 ? -16.828 23.125 34 1 92.31 186 THR A C 1
ATOM 1438 O O . THR A 1 186 ? -17.469 22.969 32.938 1 92.31 186 THR A O 1
ATOM 1441 N N . ILE A 1 187 ? -15.586 22.812 34.094 1 94.56 187 ILE A N 1
ATOM 1442 C CA . ILE A 1 187 ? -14.789 22.328 33 1 94.56 187 ILE A CA 1
ATOM 1443 C C . ILE A 1 187 ? -15.305 20.953 32.562 1 94.56 187 ILE A C 1
ATOM 1445 O O . ILE A 1 187 ? -15.32 20.656 31.359 1 94.56 187 ILE A O 1
ATOM 1449 N N . ALA A 1 188 ? -15.703 20.219 33.5 1 92.5 188 ALA A N 1
ATOM 1450 C CA . ALA A 1 188 ? -16.156 18.859 33.219 1 92.5 188 ALA A CA 1
ATOM 1451 C C . ALA A 1 188 ? -17.547 18.859 32.562 1 92.5 188 ALA A C 1
ATOM 1453 O O . ALA A 1 188 ? -17.859 18 31.75 1 92.5 188 ALA A O 1
ATOM 1454 N N . GLU A 1 189 ? -18.359 19.812 32.938 1 91.62 189 GLU A N 1
ATOM 1455 C CA . GLU A 1 189 ? -19.766 19.766 32.562 1 91.62 189 GLU A CA 1
ATOM 1456 C C . GLU A 1 189 ? -20.031 20.578 31.281 1 91.62 189 GLU A C 1
ATOM 1458 O O . GLU A 1 189 ? -20.891 20.234 30.484 1 91.62 189 GLU A O 1
ATOM 1463 N N . LYS A 1 190 ? -19.344 21.625 31.062 1 93.5 190 LYS A N 1
ATOM 1464 C CA . LYS A 1 190 ? -19.562 22.453 29.875 1 93.5 190 LYS A CA 1
ATOM 1465 C C . LYS A 1 190 ? -18.953 21.812 28.625 1 93.5 190 LYS A C 1
ATOM 1467 O O . LYS A 1 190 ? -17.859 21.25 28.688 1 93.5 190 LYS A O 1
ATOM 1472 N N . PRO A 1 191 ? -19.688 21.891 27.547 1 93.88 191 PRO A N 1
ATOM 1473 C CA . PRO A 1 191 ? -19.094 21.391 26.297 1 93.88 191 PRO A CA 1
ATOM 1474 C C . PRO A 1 191 ? -17.906 22.234 25.844 1 93.88 191 PRO A C 1
ATOM 1476 O O . PRO A 1 191 ? -17.969 23.453 25.859 1 93.88 191 PRO A O 1
ATOM 1479 N N . HIS A 1 192 ? -16.875 21.594 25.469 1 95 192 HIS A N 1
ATOM 1480 C CA . HIS A 1 192 ? -15.688 22.297 25.016 1 95 192 HIS A CA 1
ATOM 1481 C C . HIS A 1 192 ? -15.797 22.672 23.531 1 95 192 HIS A C 1
ATOM 1483 O O . HIS A 1 192 ? -15.164 23.625 23.078 1 95 192 HIS A O 1
ATOM 1489 N N . GLY A 1 193 ? -16.438 21.953 22.766 1 89.75 193 GLY A N 1
ATOM 1490 C CA . GLY A 1 193 ? -16.75 22.266 21.391 1 89.75 193 GLY A CA 1
ATOM 1491 C C . GLY A 1 193 ? -18.234 22.375 21.109 1 89.75 193 GLY A C 1
ATOM 1492 O O . GLY A 1 193 ? -19.031 21.672 21.734 1 89.75 193 GLY A O 1
ATOM 1493 N N . THR A 1 194 ? -18.562 23.281 20.172 1 86.56 194 THR A N 1
ATOM 1494 C CA . THR A 1 194 ? -19.969 23.406 19.781 1 86.56 194 THR A CA 1
ATOM 1495 C C . THR A 1 194 ? -20.109 23.5 18.266 1 86.56 194 THR A C 1
ATOM 1497 O O . THR A 1 194 ? -19.266 24.109 17.594 1 86.56 194 THR A O 1
ATOM 1500 N N . PRO A 1 195 ? -21.109 22.781 17.781 1 84.88 195 PRO A N 1
ATOM 1501 C CA . PRO A 1 195 ? -21.359 22.891 16.344 1 84.88 195 PRO A CA 1
ATOM 1502 C C . PRO A 1 195 ? -21.984 24.219 15.945 1 84.88 195 PRO A C 1
ATOM 1504 O O . PRO A 1 195 ? -22.047 24.547 14.758 1 84.88 195 PRO A O 1
ATOM 1507 N N . ASP A 1 196 ? -22.312 24.969 16.938 1 84.62 196 ASP A N 1
ATOM 1508 C CA . ASP A 1 196 ? -22.969 26.234 16.656 1 84.62 196 ASP A CA 1
ATOM 1509 C C . ASP A 1 196 ? -21.984 27.25 16.062 1 84.62 196 ASP A C 1
ATOM 1511 O O . ASP A 1 196 ? -20.812 27.281 16.453 1 84.62 196 ASP A O 1
ATOM 1515 N N . GLN A 1 197 ? -22.531 28.031 15.258 1 84.88 197 GLN A N 1
ATOM 1516 C CA . GLN A 1 197 ? -21.703 29.031 14.602 1 84.88 197 GLN A CA 1
ATOM 1517 C C . GLN A 1 197 ? -21.422 30.203 15.539 1 84.88 197 GLN A C 1
ATOM 1519 O O . GLN A 1 197 ? -22.297 30.625 16.297 1 84.88 197 GLN A O 1
ATOM 1524 N N . ILE A 1 198 ? -20.25 30.656 15.539 1 88.56 198 ILE A N 1
ATOM 1525 C CA . ILE A 1 198 ? -19.844 31.844 16.266 1 88.56 198 ILE A CA 1
ATOM 1526 C C . ILE A 1 198 ? -20.031 33.094 15.391 1 88.56 198 ILE A C 1
ATOM 1528 O O . ILE A 1 198 ? -19.453 33.188 14.305 1 88.56 198 ILE A O 1
ATOM 1532 N N . GLY A 1 199 ? -20.828 34 15.852 1 88.19 199 GLY A N 1
ATOM 1533 C CA . GLY A 1 199 ? -21.125 35.188 15.055 1 88.19 199 GLY A CA 1
ATOM 1534 C C . GLY A 1 199 ? -20.172 36.344 15.344 1 88.19 199 GLY A C 1
ATOM 1535 O O . GLY A 1 199 ? -19.359 36.25 16.266 1 88.19 199 GLY A O 1
ATOM 1536 N N . LEU A 1 200 ? -20.359 37.375 14.586 1 90.31 200 LEU A N 1
ATOM 1537 C CA . LEU A 1 200 ? -19.516 38.562 14.711 1 90.31 200 LEU A CA 1
ATOM 1538 C C . LEU A 1 200 ? -19.734 39.25 16.062 1 90.31 200 LEU A C 1
ATOM 1540 O O . LEU A 1 200 ? -18.781 39.75 16.672 1 90.31 200 LEU A O 1
ATOM 1544 N N . ASP A 1 201 ? -20.938 39.25 16.531 1 90.69 201 ASP A N 1
ATOM 1545 C CA . ASP A 1 201 ? -21.25 39.844 17.812 1 90.69 201 ASP A CA 1
ATOM 1546 C C . ASP A 1 201 ? -20.578 39.094 18.969 1 90.69 201 ASP A C 1
ATOM 1548 O O . ASP A 1 201 ? -20.141 39.719 19.938 1 90.69 201 ASP A O 1
ATOM 1552 N N . ASP A 1 202 ? -20.531 37.812 18.844 1 91.88 202 ASP A N 1
ATOM 1553 C CA . ASP A 1 202 ? -19.844 37.031 19.844 1 91.88 202 ASP A CA 1
ATOM 1554 C C . ASP A 1 202 ? -18.359 37.344 19.875 1 91.88 202 ASP A C 1
ATOM 1556 O O . ASP A 1 202 ? -17.766 37.469 20.953 1 91.88 202 ASP A O 1
ATOM 1560 N N . GLU A 1 203 ? -17.828 37.469 18.734 1 93.31 203 GLU A N 1
ATOM 1561 C CA . GLU A 1 203 ? -16.406 37.781 18.641 1 93.31 203 GLU A CA 1
ATOM 1562 C C . GLU A 1 203 ? -16.109 39.156 19.234 1 93.31 203 GLU A C 1
ATOM 1564 O O . GLU A 1 203 ? -15.109 39.312 19.953 1 93.31 203 GLU A O 1
ATOM 1569 N N . GLN A 1 204 ? -16.969 40.094 18.922 1 93.69 204 GLN A N 1
ATOM 1570 C CA . GLN A 1 204 ? -16.781 41.469 19.422 1 93.69 204 GLN A CA 1
ATOM 1571 C C . GLN A 1 204 ? -16.891 41.5 20.938 1 93.69 204 GLN A C 1
ATOM 1573 O O . GLN A 1 204 ? -16.062 42.125 21.609 1 93.69 204 GLN A O 1
ATOM 1578 N N . ARG A 1 205 ? -17.906 40.875 21.438 1 94.12 205 ARG A N 1
ATOM 1579 C CA . ARG A 1 205 ? -18.078 40.844 22.891 1 94.12 205 ARG A CA 1
ATOM 1580 C C . ARG A 1 205 ? -16.859 40.281 23.594 1 94.12 205 ARG A C 1
ATOM 1582 O O . ARG A 1 205 ? -16.375 40.812 24.578 1 94.12 205 ARG A O 1
ATOM 1589 N N . PHE A 1 206 ? -16.406 39.156 23.062 1 95.56 206 PHE A N 1
ATOM 1590 C CA . PHE A 1 206 ? -15.219 38.5 23.609 1 95.56 206 PHE A CA 1
ATOM 1591 C C . PHE A 1 206 ? -13.992 39.406 23.5 1 95.56 206 PHE A C 1
ATOM 1593 O O . PHE A 1 206 ? -13.211 39.5 24.438 1 95.56 206 PHE A O 1
ATOM 1600 N N . ALA A 1 207 ? -13.836 40.031 22.375 1 96.62 207 ALA A N 1
ATOM 1601 C CA . ALA A 1 207 ? -12.719 40.938 22.141 1 96.62 207 ALA A CA 1
ATOM 1602 C C . ALA A 1 207 ? -12.734 42.125 23.109 1 96.62 207 ALA A C 1
ATOM 1604 O O . ALA A 1 207 ? -11.695 42.5 23.656 1 96.62 207 ALA A O 1
ATOM 1605 N N . LEU A 1 208 ? -13.898 42.719 23.312 1 96.38 208 LEU A N 1
ATOM 1606 C CA . LEU A 1 208 ? -14.039 43.875 24.156 1 96.38 208 LEU A CA 1
ATOM 1607 C C . LEU A 1 208 ? -13.789 43.531 25.625 1 96.38 208 LEU A C 1
ATOM 1609 O O . LEU A 1 208 ? -13.258 44.344 26.375 1 96.38 208 LEU A O 1
ATOM 1613 N N . MET A 1 209 ? -14.156 42.344 25.984 1 96.19 209 MET A N 1
ATOM 1614 C CA . MET A 1 209 ? -13.82 41.906 27.328 1 96.19 209 MET A CA 1
ATOM 1615 C C . MET A 1 209 ? -12.305 41.875 27.516 1 96.19 209 MET A C 1
ATOM 1617 O O . MET A 1 209 ? -11.797 42.375 28.516 1 96.19 209 MET A O 1
ATOM 1621 N N . ALA A 1 210 ? -11.625 41.25 26.594 1 97.81 210 ALA A N 1
ATOM 1622 C CA . ALA A 1 210 ? -10.164 41.188 26.656 1 97.81 210 ALA A CA 1
ATOM 1623 C C . ALA A 1 210 ? -9.555 42.594 26.688 1 97.81 210 ALA A C 1
ATOM 1625 O O . ALA A 1 210 ? -8.648 42.844 27.5 1 97.81 210 ALA A O 1
ATOM 1626 N N . ILE A 1 211 ? -10.047 43.5 25.859 1 97.94 211 ILE A N 1
ATOM 1627 C CA . ILE A 1 211 ? -9.539 44.875 25.781 1 97.94 211 ILE A CA 1
ATOM 1628 C C . ILE A 1 211 ? -9.789 45.594 27.109 1 97.94 211 ILE A C 1
ATOM 1630 O O . ILE A 1 211 ? -8.961 46.375 27.547 1 97.94 211 ILE A O 1
ATOM 1634 N N . GLY A 1 212 ? -10.938 45.312 27.688 1 97.19 212 GLY A N 1
ATOM 1635 C CA . GLY A 1 212 ? -11.211 45.875 28.984 1 97.19 212 GLY A CA 1
ATOM 1636 C C . GLY A 1 212 ? -10.156 45.562 30.031 1 97.19 212 GLY A C 1
ATOM 1637 O O . GLY A 1 212 ? -9.758 46.406 30.812 1 97.19 212 GLY A O 1
ATOM 1638 N N . ASN A 1 213 ? -9.742 44.344 30.031 1 97.38 213 ASN A N 1
ATOM 1639 C CA . ASN A 1 213 ? -8.703 43.906 30.969 1 97.38 213 ASN A CA 1
ATOM 1640 C C . ASN A 1 213 ? -7.352 44.531 30.609 1 97.38 213 ASN A C 1
ATOM 1642 O O . ASN A 1 213 ? -6.539 44.812 31.484 1 97.38 213 ASN A O 1
ATOM 1646 N N . ILE A 1 214 ? -7.113 44.75 29.344 1 98.12 214 ILE A N 1
ATOM 1647 C CA . ILE A 1 214 ? -5.895 45.406 28.922 1 98.12 214 ILE A CA 1
ATOM 1648 C C . ILE A 1 214 ? -5.887 46.844 29.438 1 98.12 214 ILE A C 1
ATOM 1650 O O . ILE A 1 214 ? -4.852 47.344 29.891 1 98.12 214 ILE A O 1
ATOM 1654 N N . HIS A 1 215 ? -7.031 47.562 29.391 1 96.88 215 HIS A N 1
ATOM 1655 C CA . HIS A 1 215 ? -7.152 48.906 29.891 1 96.88 215 HIS A CA 1
ATOM 1656 C C . HIS A 1 215 ? -6.852 48.969 31.391 1 96.88 215 HIS A C 1
ATOM 1658 O O . HIS A 1 215 ? -6.168 49.875 31.859 1 96.88 215 HIS A O 1
ATOM 1664 N N . LYS A 1 216 ? -7.387 48 32.125 1 96.25 216 LYS A N 1
ATOM 1665 C CA . LYS A 1 216 ? -7.082 47.969 33.531 1 96.25 216 LYS A CA 1
ATOM 1666 C C . LYS A 1 216 ? -5.578 47.844 33.781 1 96.25 216 LYS A C 1
ATOM 1668 O O . LYS A 1 216 ? -5.031 48.469 34.688 1 96.25 216 LYS A O 1
ATOM 1673 N N . ALA A 1 217 ? -4.98 47 33 1 97.75 217 ALA A N 1
ATOM 1674 C CA . ALA A 1 217 ? -3.533 46.812 33.094 1 97.75 217 ALA A CA 1
ATOM 1675 C C . ALA A 1 217 ? -2.795 48.094 32.781 1 97.75 217 ALA A C 1
ATOM 1677 O O . ALA A 1 217 ? -1.854 48.469 33.5 1 97.75 217 ALA A O 1
ATOM 1678 N N . LEU A 1 218 ? -3.193 48.812 31.734 1 97.38 218 LEU A N 1
ATOM 1679 C CA . LEU A 1 218 ? -2.537 50.031 31.312 1 97.38 218 LEU A CA 1
ATOM 1680 C C . LEU A 1 218 ? -2.689 51.125 32.375 1 97.38 218 LEU A C 1
ATOM 1682 O O . LEU A 1 218 ? -1.754 51.875 32.625 1 97.38 218 LEU A O 1
ATOM 1686 N N . ARG A 1 219 ? -3.854 51.25 33 1 96.69 219 ARG A N 1
ATOM 1687 C CA . ARG A 1 219 ? -4.062 52.219 34.062 1 96.69 219 ARG A CA 1
ATOM 1688 C C . ARG A 1 219 ? -3.078 52 35.219 1 96.69 219 ARG A C 1
ATOM 1690 O O . ARG A 1 219 ? -2.541 52.969 35.781 1 96.69 219 ARG A O 1
ATOM 1697 N N . ARG A 1 220 ? -2.926 50.75 35.469 1 96.62 220 ARG A N 1
ATOM 1698 C CA . ARG A 1 220 ? -1.964 50.406 36.5 1 96.62 220 ARG A CA 1
ATOM 1699 C C . ARG A 1 220 ? -0.551 50.812 36.094 1 96.62 220 ARG A C 1
ATOM 1701 O O . ARG A 1 220 ? 0.226 51.281 36.938 1 96.62 220 ARG A O 1
ATOM 1708 N N . ILE A 1 221 ? -0.216 50.594 34.906 1 97.62 221 ILE A N 1
ATOM 1709 C CA . ILE A 1 221 ? 1.108 50.938 34.406 1 97.62 221 ILE A CA 1
ATOM 1710 C C . ILE A 1 221 ? 1.301 52.438 34.469 1 97.62 221 ILE A C 1
ATOM 1712 O O . ILE A 1 221 ? 2.359 52.938 34.875 1 97.62 221 ILE A O 1
ATOM 1716 N N . TYR A 1 222 ? 0.29 53.281 34.031 1 97.69 222 TYR A N 1
ATOM 1717 C CA . TYR A 1 222 ? 0.355 54.719 34.125 1 97.69 222 TYR A CA 1
ATOM 1718 C C . TYR A 1 222 ? 0.581 55.188 35.562 1 97.69 222 TYR A C 1
ATOM 1720 O O . TYR A 1 222 ? 1.377 56.094 35.812 1 97.69 222 TYR A O 1
ATOM 1728 N N . ALA A 1 223 ? -0.147 54.531 36.406 1 97.5 223 ALA A N 1
ATOM 1729 C CA . ALA A 1 223 ? -0.002 54.906 37.812 1 97.5 223 ALA A CA 1
ATOM 1730 C C . ALA A 1 223 ? 1.44 54.719 38.281 1 97.5 223 ALA A C 1
ATOM 1732 O O . ALA A 1 223 ? 1.968 55.531 39.031 1 97.5 223 ALA A O 1
ATOM 1733 N N . VAL A 1 224 ? 2.053 53.625 37.875 1 97.81 224 VAL A N 1
ATOM 1734 C CA . VAL A 1 224 ? 3.438 53.344 38.25 1 97.81 224 VAL A CA 1
ATOM 1735 C C . VAL A 1 224 ? 4.348 54.406 37.656 1 97.81 224 VAL A C 1
ATOM 1737 O O . VAL A 1 224 ? 5.293 54.875 38.281 1 97.81 224 VAL A O 1
ATOM 1740 N N . VAL A 1 225 ? 4.105 54.812 36.406 1 97.94 225 VAL A N 1
ATOM 1741 C CA . VAL A 1 225 ? 4.887 55.844 35.75 1 97.94 225 VAL A CA 1
ATOM 1742 C C . VAL A 1 225 ? 4.781 57.156 36.562 1 97.94 225 VAL A C 1
ATOM 1744 O O . VAL A 1 225 ? 5.785 57.812 36.781 1 97.94 225 VAL A O 1
ATOM 1747 N N . PHE A 1 226 ? 3.586 57.562 36.969 1 97.56 226 PHE A N 1
ATOM 1748 C CA . PHE A 1 226 ? 3.35 58.812 37.688 1 97.56 226 PHE A CA 1
ATOM 1749 C C . PHE A 1 226 ? 4.02 58.75 39.062 1 97.56 226 PHE A C 1
ATOM 1751 O O . PHE A 1 226 ? 4.539 59.75 39.531 1 97.56 226 PHE A O 1
ATOM 1758 N N . ASP A 1 227 ? 3.973 57.562 39.656 1 97.31 227 ASP A N 1
ATOM 1759 C CA . ASP A 1 227 ? 4.641 57.406 40.938 1 97.31 227 ASP A CA 1
ATOM 1760 C C . ASP A 1 227 ? 6.141 57.656 40.812 1 97.31 227 ASP A C 1
ATOM 1762 O O . ASP A 1 227 ? 6.723 58.375 41.625 1 97.31 227 ASP A O 1
ATOM 1766 N N . VAL A 1 228 ? 6.695 57.062 39.844 1 97.5 228 VAL A N 1
ATOM 1767 C CA . VAL A 1 228 ? 8.125 57.25 39.625 1 97.5 228 VAL A CA 1
ATOM 1768 C C . VAL A 1 228 ? 8.422 58.688 39.281 1 97.5 228 VAL A C 1
ATOM 1770 O O . VAL A 1 228 ? 9.391 59.281 39.781 1 97.5 228 VAL A O 1
ATOM 1773 N N . ALA A 1 229 ? 7.609 59.312 38.438 1 97.62 229 ALA A N 1
ATOM 1774 C CA . ALA A 1 229 ? 7.785 60.688 38.031 1 97.62 229 ALA A CA 1
ATOM 1775 C C . ALA A 1 229 ? 7.617 61.625 39.25 1 97.62 229 ALA A C 1
ATOM 1777 O O . ALA A 1 229 ? 8.32 62.656 39.344 1 97.62 229 ALA A O 1
ATOM 1778 N N . ARG A 1 230 ? 6.656 61.375 40.094 1 96.19 230 ARG A N 1
ATOM 1779 C CA . ARG A 1 230 ? 6.422 62.188 41.281 1 96.19 230 ARG A CA 1
ATOM 1780 C C . ARG A 1 230 ? 7.641 62.188 42.188 1 96.19 230 ARG A C 1
ATOM 1782 O O . ARG A 1 230 ? 7.984 63.219 42.781 1 96.19 230 ARG A O 1
ATOM 1789 N N . ASP A 1 231 ? 8.281 61.094 42.312 1 96.56 231 ASP A N 1
ATOM 1790 C CA . ASP A 1 231 ? 9.469 60.969 43.156 1 96.56 231 ASP A CA 1
ATOM 1791 C C . ASP A 1 231 ? 10.656 61.688 42.531 1 96.56 231 ASP A C 1
ATOM 1793 O O . ASP A 1 231 ? 11.43 62.344 43.25 1 96.56 231 ASP A O 1
ATOM 1797 N N . LEU A 1 232 ? 10.766 61.656 41.25 1 96.69 232 LEU A N 1
ATOM 1798 C CA . LEU A 1 232 ? 11.969 62.156 40.594 1 96.69 232 LEU A CA 1
ATOM 1799 C C . LEU A 1 232 ? 11.781 63.594 40.125 1 96.69 232 LEU A C 1
ATOM 1801 O O . LEU A 1 232 ? 12.75 64.375 40.062 1 96.69 232 LEU A O 1
ATOM 1805 N N . TYR A 1 233 ? 10.523 63.906 39.781 1 96.94 233 TYR A N 1
ATOM 1806 C CA . TYR A 1 233 ? 10.211 65.25 39.25 1 96.94 233 TYR A CA 1
ATOM 1807 C C . TYR A 1 233 ? 8.984 65.812 39.938 1 96.94 233 TYR A C 1
ATOM 1809 O O . TYR A 1 233 ? 7.977 66.125 39.281 1 96.94 233 TYR A O 1
ATOM 1817 N N . PRO A 1 234 ? 8.977 66.188 41.156 1 95.19 234 PRO A N 1
ATOM 1818 C CA . PRO A 1 234 ? 7.809 66.562 41.969 1 95.19 234 PRO A CA 1
ATOM 1819 C C . PRO A 1 234 ? 7.094 67.812 41.469 1 95.19 234 PRO A C 1
ATOM 1821 O O . PRO A 1 234 ? 5.883 67.938 41.656 1 95.19 234 PRO A O 1
ATOM 1824 N N . ASP A 1 235 ? 7.809 68.688 40.781 1 93.94 235 ASP A N 1
ATOM 1825 C CA . ASP A 1 235 ? 7.199 69.938 40.375 1 93.94 235 ASP A CA 1
ATOM 1826 C C . ASP A 1 235 ? 6.574 69.875 39 1 93.94 235 ASP A C 1
ATOM 1828 O O . ASP A 1 235 ? 5.762 70.688 38.594 1 93.94 235 ASP A O 1
ATOM 1832 N N . GLN A 1 236 ? 6.852 68.688 38.281 1 95.44 236 GLN A N 1
ATOM 1833 C CA . GLN A 1 236 ? 6.465 68.688 36.875 1 95.44 236 GLN A CA 1
ATOM 1834 C C . GLN A 1 236 ? 5.645 67.438 36.531 1 95.44 236 GLN A C 1
ATOM 1836 O O . GLN A 1 236 ? 4.992 67.375 35.5 1 95.44 236 GLN A O 1
ATOM 1841 N N . TRP A 1 237 ? 5.562 66.438 37.312 1 95.38 237 TRP A N 1
ATOM 1842 C CA . TRP A 1 237 ? 5.047 65.125 37.031 1 95.38 237 TRP A CA 1
ATOM 1843 C C . TRP A 1 237 ? 3.604 65.188 36.531 1 95.38 237 TRP A C 1
ATOM 1845 O O . TRP A 1 237 ? 3.166 64.312 35.75 1 95.38 237 TRP A O 1
ATOM 1855 N N . GLN A 1 238 ? 2.807 66.125 36.875 1 94.56 238 GLN A N 1
ATOM 1856 C CA . GLN A 1 238 ? 1.385 66.188 36.562 1 94.56 238 GLN A CA 1
ATOM 1857 C C . GLN A 1 238 ? 1.164 66.562 35.094 1 94.56 238 GLN A C 1
ATOM 1859 O O . GLN A 1 238 ? 0.059 66.375 34.562 1 94.56 238 GLN A O 1
ATOM 1864 N N . THR A 1 239 ? 2.238 66.938 34.406 1 94.44 239 THR A N 1
ATOM 1865 C CA . THR A 1 239 ? 2.096 67.375 33 1 94.44 239 THR A CA 1
ATOM 1866 C C . THR A 1 239 ? 2.346 66.188 32.062 1 94.44 239 THR A C 1
ATOM 1868 O O . THR A 1 239 ? 2.111 66.312 30.859 1 94.44 239 THR A O 1
ATOM 1871 N N . LEU A 1 240 ? 2.701 65.062 32.594 1 95.88 240 LEU A N 1
ATOM 1872 C CA . LEU A 1 240 ? 2.996 63.875 31.781 1 95.88 240 LEU A CA 1
ATOM 1873 C C . LEU A 1 240 ? 1.719 63.281 31.203 1 95.88 240 LEU A C 1
ATOM 1875 O O . LEU A 1 240 ? 0.655 63.344 31.812 1 95.88 240 LEU A O 1
ATOM 1879 N N . THR A 1 241 ? 1.819 62.719 30.031 1 96.44 241 THR A N 1
ATOM 1880 C CA . THR A 1 241 ? 0.783 61.906 29.391 1 96.44 241 THR A CA 1
ATOM 1881 C C . THR A 1 241 ? 1.371 60.625 28.828 1 96.44 241 THR A C 1
ATOM 1883 O O . THR A 1 241 ? 1.469 60.438 27.609 1 96.44 241 THR A O 1
ATOM 1886 N N . PRO A 1 242 ? 1.732 59.688 29.734 1 96.94 242 PRO A N 1
ATOM 1887 C CA . PRO A 1 242 ? 2.375 58.438 29.281 1 96.94 242 PRO A CA 1
ATOM 1888 C C . PRO A 1 242 ? 1.535 57.688 28.25 1 96.94 242 PRO A C 1
ATOM 1890 O O . PRO A 1 242 ? 0.308 57.625 28.375 1 96.94 242 PRO A O 1
ATOM 1893 N N . ARG A 1 243 ? 2.064 57.094 27.219 1 95.62 243 ARG A N 1
ATOM 1894 C CA . ARG A 1 243 ? 1.398 56.312 26.172 1 95.62 243 ARG A CA 1
ATOM 1895 C C . ARG A 1 243 ? 1.886 54.875 26.188 1 95.62 243 ARG A C 1
ATOM 1897 O O . ARG A 1 243 ? 1.153 53.969 26.578 1 95.62 243 ARG A O 1
ATOM 1904 N N . LEU A 1 244 ? 3.221 54.562 25.875 1 94.5 244 LEU A N 1
ATOM 1905 C CA . LEU A 1 244 ? 3.982 53.312 25.953 1 94.5 244 LEU A CA 1
ATOM 1906 C C . LEU A 1 244 ? 3.359 52.25 25.062 1 94.5 244 LEU A C 1
ATOM 1908 O O . LEU A 1 244 ? 4.012 51.719 24.156 1 94.5 244 LEU A O 1
ATOM 1912 N N . LEU A 1 245 ? 2.049 51.906 25.266 1 96.62 245 LEU A N 1
ATOM 1913 C CA . LEU A 1 245 ? 1.436 50.781 24.562 1 96.62 245 LEU A CA 1
ATOM 1914 C C . LEU A 1 245 ? 0.052 51.156 24.047 1 96.62 245 LEU A C 1
ATOM 1916 O O . LEU A 1 245 ? -0.724 51.781 24.75 1 96.62 245 LEU A O 1
ATOM 1920 N N . THR A 1 246 ? -0.195 50.781 22.781 1 96.88 246 THR A N 1
ATOM 1921 C CA . THR A 1 246 ? -1.502 51 22.172 1 96.88 246 THR A CA 1
ATOM 1922 C C . THR A 1 246 ? -2.285 49.688 22.047 1 96.88 246 THR A C 1
ATOM 1924 O O . THR A 1 246 ? -1.699 48.625 22.078 1 96.88 246 THR A O 1
ATOM 1927 N N . VAL A 1 247 ? -3.576 49.75 22.016 1 97.81 247 VAL A N 1
ATOM 1928 C CA . VAL A 1 247 ? -4.465 48.625 21.797 1 97.81 247 VAL A CA 1
ATOM 1929 C C . VAL A 1 247 ? -5.395 48.906 20.625 1 97.81 247 VAL A C 1
ATOM 1931 O O . VAL A 1 247 ? -5.996 50 20.547 1 97.81 247 VAL A O 1
ATOM 1934 N N . ALA A 1 248 ? -5.391 48.031 19.656 1 97.75 248 ALA A N 1
ATOM 1935 C CA . ALA A 1 248 ? -6.242 48.156 18.469 1 97.75 248 ALA A CA 1
ATOM 1936 C C . ALA A 1 248 ? -7.059 46.906 18.234 1 97.75 248 ALA A C 1
ATOM 1938 O O . ALA A 1 248 ? -6.785 45.844 18.828 1 97.75 248 ALA A O 1
ATOM 1939 N N . SER A 1 249 ? -8.125 47 17.484 1 96.75 249 SER A N 1
ATOM 1940 C CA . SER A 1 249 ? -8.953 45.844 17.094 1 96.75 249 SER A CA 1
ATOM 1941 C C . SER A 1 249 ? -9.391 45.969 15.633 1 96.75 249 SER A C 1
ATOM 1943 O O . SER A 1 249 ? -9.617 47.094 15.133 1 96.75 249 SER A O 1
ATOM 1945 N N . TRP A 1 250 ? -9.469 44.875 14.953 1 95.06 250 TRP A N 1
ATOM 1946 C CA . TRP A 1 250 ? -10.047 44.906 13.617 1 95.06 250 TRP A CA 1
ATOM 1947 C C . TRP A 1 250 ? -11.352 44.125 13.562 1 95.06 250 TRP A C 1
ATOM 1949 O O . TRP A 1 250 ? -11.859 43.812 12.477 1 95.06 250 TRP A O 1
ATOM 1959 N N . VAL A 1 251 ? -11.836 43.656 14.719 1 93.75 251 VAL A N 1
ATOM 1960 C CA . VAL A 1 251 ? -13.094 42.938 14.773 1 93.75 251 VAL A CA 1
ATOM 1961 C C . VAL A 1 251 ? -14.227 43.781 14.211 1 93.75 251 VAL A C 1
ATOM 1963 O O . VAL A 1 251 ? -14.484 44.875 14.711 1 93.75 251 VAL A O 1
ATOM 1966 N N . GLY A 1 252 ? -14.812 43.344 13.25 1 91.56 252 GLY A N 1
ATOM 1967 C CA . GLY A 1 252 ? -15.883 44.094 12.594 1 91.56 252 GLY A CA 1
ATOM 1968 C C . GLY A 1 252 ? -15.391 44.938 11.438 1 91.56 252 GLY A C 1
ATOM 1969 O O . GLY A 1 252 ? -16.188 45.562 10.734 1 91.56 252 GLY A O 1
ATOM 1970 N N . TYR A 1 253 ? -14.094 44.969 11.219 1 93.94 253 TYR A N 1
ATOM 1971 C CA . TYR A 1 253 ? -13.523 45.844 10.211 1 93.94 253 TYR A CA 1
ATOM 1972 C C . TYR A 1 253 ? -12.695 45.062 9.195 1 93.94 253 TYR A C 1
ATOM 1974 O O . TYR A 1 253 ? -12.016 45.656 8.352 1 93.94 253 TYR A O 1
ATOM 1982 N N . ASP A 1 254 ? -12.695 43.812 9.297 1 91.75 254 ASP A N 1
ATOM 1983 C CA . ASP A 1 254 ? -11.922 42.938 8.406 1 91.75 254 ASP A CA 1
ATOM 1984 C C . ASP A 1 254 ? -12.773 42.469 7.223 1 91.75 254 ASP A C 1
ATOM 1986 O O . ASP A 1 254 ? -13.656 41.625 7.383 1 91.75 254 ASP A O 1
ATOM 1990 N N . LEU A 1 255 ? -12.43 42.906 6.062 1 88.69 255 LEU A N 1
ATOM 1991 C CA . LEU A 1 255 ? -13.234 42.594 4.887 1 88.69 255 LEU A CA 1
ATOM 1992 C C . LEU A 1 255 ? -12.469 41.719 3.916 1 88.69 255 LEU A C 1
ATOM 1994 O O . LEU A 1 255 ? -12.938 41.438 2.803 1 88.69 255 LEU A O 1
ATOM 1998 N N . ASP A 1 256 ? -11.367 41.25 4.328 1 84.62 256 ASP A N 1
ATOM 1999 C CA . ASP A 1 256 ? -10.586 40.375 3.477 1 84.62 256 ASP A CA 1
ATOM 2000 C C . ASP A 1 256 ? -11.289 39.031 3.301 1 84.62 256 ASP A C 1
ATOM 2002 O O . ASP A 1 256 ? -11.281 38.188 4.207 1 84.62 256 ASP A O 1
ATOM 2006 N N . GLY A 1 257 ? -11.805 38.844 2.191 1 71.62 257 GLY A N 1
ATOM 2007 C CA . GLY A 1 257 ? -12.445 37.562 1.863 1 71.62 257 GLY A CA 1
ATOM 2008 C C . GLY A 1 257 ? -13.844 37.438 2.445 1 71.62 257 GLY A C 1
ATOM 2009 O O . GLY A 1 257 ? -14.383 36.344 2.545 1 71.62 257 GLY A O 1
ATOM 2010 N N . ARG A 1 258 ? -14.328 38.562 2.957 1 76.81 258 ARG A N 1
ATOM 2011 C CA . ARG A 1 258 ? -15.641 38.562 3.594 1 76.81 258 ARG A CA 1
ATOM 2012 C C . ARG A 1 258 ? -16.578 39.562 2.92 1 76.81 258 ARG A C 1
ATOM 2014 O O . ARG A 1 258 ? -16.172 40.656 2.592 1 76.81 258 ARG A O 1
ATOM 2021 N N . ALA A 1 259 ? -17.719 39.062 2.549 1 74.62 259 ALA A N 1
ATOM 2022 C CA . ALA A 1 259 ? -18.734 39.969 1.972 1 74.62 259 ALA A CA 1
ATOM 2023 C C . ALA A 1 259 ? -19.938 40.094 2.9 1 74.62 259 ALA A C 1
ATOM 2025 O O . ALA A 1 259 ? -20.875 40.844 2.609 1 74.62 259 ALA A O 1
ATOM 2026 N N . ASP A 1 260 ? -19.75 39.594 4.078 1 81.75 260 ASP A N 1
ATOM 2027 C CA . ASP A 1 260 ? -20.906 39.531 4.965 1 81.75 260 ASP A CA 1
ATOM 2028 C C . ASP A 1 260 ? -20.906 40.688 5.945 1 81.75 260 ASP A C 1
ATOM 2030 O O . ASP A 1 260 ? -21.875 40.906 6.676 1 81.75 260 ASP A O 1
ATOM 2034 N N . ILE A 1 261 ? -19.828 41.438 6.016 1 87.44 261 ILE A N 1
ATOM 2035 C CA . ILE A 1 261 ? -19.781 42.594 6.898 1 87.44 261 ILE A CA 1
ATOM 2036 C C . ILE A 1 261 ? -20.203 43.844 6.129 1 87.44 261 ILE A C 1
ATOM 2038 O O . ILE A 1 261 ? -19.453 44.344 5.281 1 87.44 261 ILE A O 1
ATOM 2042 N N . ARG A 1 262 ? -21.438 44.375 6.312 1 83.94 262 ARG A N 1
ATOM 2043 C CA . ARG A 1 262 ? -21.969 45.594 5.676 1 83.94 262 ARG A CA 1
ATOM 2044 C C . ARG A 1 262 ? -21.422 46.844 6.336 1 83.94 262 ARG A C 1
ATOM 2046 O O . ARG A 1 262 ? -20.938 46.781 7.469 1 83.94 262 ARG A O 1
ATOM 2053 N N . TRP A 1 263 ? -21.312 48.031 5.727 1 91.06 263 TRP A N 1
ATOM 2054 C CA . TRP A 1 263 ? -20.812 49.281 6.277 1 91.06 263 TRP A CA 1
ATOM 2055 C C . TRP A 1 263 ? -21.547 49.656 7.57 1 91.06 263 TRP A C 1
ATOM 2057 O O . TRP A 1 263 ? -20.953 50.188 8.5 1 91.06 263 TRP A O 1
ATOM 2067 N N . SER A 1 264 ? -22.812 49.344 7.613 1 92.19 264 SER A N 1
ATOM 2068 C CA . SER A 1 264 ? -23.609 49.594 8.805 1 92.19 264 SER A CA 1
ATOM 2069 C C . SER A 1 264 ? -23.141 48.781 9.992 1 92.19 264 SER A C 1
ATOM 2071 O O . SER A 1 264 ? -23.188 49.25 11.133 1 92.19 264 SER A O 1
ATOM 2073 N N . ASP A 1 265 ? -22.703 47.531 9.742 1 92.44 265 ASP A N 1
ATOM 2074 C CA . ASP A 1 265 ? -22.141 46.719 10.805 1 92.44 265 ASP A CA 1
ATOM 2075 C C . ASP A 1 265 ? -20.875 47.344 11.383 1 92.44 265 ASP A C 1
ATOM 2077 O O . ASP A 1 265 ? -20.703 47.375 12.602 1 92.44 265 ASP A O 1
ATOM 2081 N N . SER A 1 266 ? -20 47.75 10.484 1 94.31 266 SER A N 1
ATOM 2082 C CA . SER A 1 266 ? -18.75 48.375 10.906 1 94.31 266 SER A CA 1
ATOM 2083 C C . SER A 1 266 ? -19.016 49.656 11.695 1 94.31 266 SER A C 1
ATOM 2085 O O . SER A 1 266 ? -18.344 49.938 12.695 1 94.31 266 SER A O 1
ATOM 2087 N N . LEU A 1 267 ? -19.922 50.469 11.203 1 94.31 267 LEU A N 1
ATOM 2088 C CA . LEU A 1 267 ? -20.25 51.688 11.914 1 94.31 267 LEU A CA 1
ATOM 2089 C C . LEU A 1 267 ? -20.844 51.375 13.281 1 94.31 267 LEU A C 1
ATOM 2091 O O . LEU A 1 267 ? -20.516 52.031 14.266 1 94.31 267 LEU A O 1
ATOM 2095 N N . SER A 1 268 ? -21.734 50.469 13.289 1 94.19 268 SER A N 1
ATOM 2096 C CA . SER A 1 268 ? -22.328 50.031 14.555 1 94.19 268 SER A CA 1
ATOM 2097 C C . SER A 1 268 ? -21.266 49.562 15.539 1 94.19 268 SER A C 1
ATOM 2099 O O . SER A 1 268 ? -21.312 49.906 16.719 1 94.19 268 SER A O 1
ATOM 2101 N N . MET A 1 269 ? -20.375 48.781 15.109 1 93.81 269 MET A N 1
ATOM 2102 C CA . MET A 1 269 ? -19.312 48.25 15.961 1 93.81 269 MET A CA 1
ATOM 2103 C C . MET A 1 269 ? -18.391 49.375 16.438 1 93.81 269 MET A C 1
ATOM 2105 O O . MET A 1 269 ? -17.922 49.375 17.562 1 93.81 269 MET A O 1
ATOM 2109 N N . ARG A 1 270 ? -18.141 50.312 15.523 1 95.62 270 ARG A N 1
ATOM 2110 C CA . ARG A 1 270 ? -17.328 51.438 15.914 1 95.62 270 ARG A CA 1
ATOM 2111 C C . ARG A 1 270 ? -18.016 52.25 17.016 1 95.62 270 ARG A C 1
ATOM 2113 O O . ARG A 1 270 ? -17.359 52.75 17.938 1 95.62 270 ARG A O 1
ATOM 2120 N N . MET A 1 271 ? -19.266 52.469 16.891 1 95.06 271 MET A N 1
ATOM 2121 C CA . MET A 1 271 ? -20.031 53.219 17.891 1 95.06 271 MET A CA 1
ATOM 2122 C C . MET A 1 271 ? -20.094 52.469 19.203 1 95.06 271 MET A C 1
ATOM 2124 O O . MET A 1 271 ? -20.094 53.062 20.281 1 95.06 271 MET A O 1
ATOM 2128 N N . ASP A 1 272 ? -20.141 51.188 19.109 1 94.62 272 ASP A N 1
ATOM 2129 C CA . ASP A 1 272 ? -20.125 50.375 20.312 1 94.62 272 ASP A CA 1
ATOM 2130 C C . ASP A 1 272 ? -18.797 50.562 21.062 1 94.62 272 ASP A C 1
ATOM 2132 O O . ASP A 1 272 ? -18.781 50.594 22.297 1 94.62 272 ASP A O 1
ATOM 2136 N N . VAL A 1 273 ? -17.75 50.5 20.375 1 95.56 273 VAL A N 1
ATOM 2137 C CA . VAL A 1 273 ? -16.438 50.75 20.938 1 95.56 273 VAL A CA 1
ATOM 2138 C C . VAL A 1 273 ? -16.391 52.094 21.625 1 95.56 273 VAL A C 1
ATOM 2140 O O . VAL A 1 273 ? -15.797 52.25 22.688 1 95.56 273 VAL A O 1
ATOM 2143 N N . GLU A 1 274 ? -16.984 53.125 21.031 1 96.56 274 GLU A N 1
ATOM 2144 C CA . GLU A 1 274 ? -17.094 54.469 21.609 1 96.56 274 GLU A CA 1
ATOM 2145 C C . GLU A 1 274 ? -17.938 54.438 22.891 1 96.56 274 GLU A C 1
ATOM 2147 O O . GLU A 1 274 ? -17.594 55.062 23.891 1 96.56 274 GLU A O 1
ATOM 2152 N N . ARG A 1 275 ? -19.031 53.812 22.781 1 96.31 275 ARG A N 1
ATOM 2153 C CA . ARG A 1 275 ? -19.922 53.688 23.938 1 96.31 275 ARG A CA 1
ATOM 2154 C C . ARG A 1 275 ? -19.172 53.188 25.156 1 96.31 275 ARG A C 1
ATOM 2156 O O . ARG A 1 275 ? -19.297 53.719 26.25 1 96.31 275 ARG A O 1
ATOM 2163 N N . LEU A 1 276 ? -18.438 52.125 24.984 1 95.75 276 LEU A N 1
ATOM 2164 C CA . LEU A 1 276 ? -17.719 51.531 26.078 1 95.75 276 LEU A CA 1
ATOM 2165 C C . LEU A 1 276 ? -16.672 52.469 26.656 1 95.75 276 LEU A C 1
ATOM 2167 O O . LEU A 1 276 ? -16.453 52.531 27.875 1 95.75 276 LEU A O 1
ATOM 2171 N N . ALA A 1 277 ? -16 53.188 25.781 1 96.19 277 ALA A N 1
ATOM 2172 C CA . ALA A 1 277 ? -15.031 54.188 26.234 1 96.19 277 ALA A CA 1
ATOM 2173 C C . ALA A 1 277 ? -15.703 55.25 27.109 1 96.19 277 ALA A C 1
ATOM 2175 O O . ALA A 1 277 ? -15.219 55.562 28.203 1 96.19 277 ALA A O 1
ATOM 2176 N N . LEU A 1 278 ? -16.797 55.812 26.656 1 97.19 278 LEU A N 1
ATOM 2177 C CA . LEU A 1 278 ? -17.516 56.844 27.375 1 97.19 278 LEU A CA 1
ATOM 2178 C C . LEU A 1 278 ? -18.016 56.344 28.719 1 97.19 278 LEU A C 1
ATOM 2180 O O . LEU A 1 278 ? -17.906 57.031 29.734 1 97.19 278 LEU A O 1
ATOM 2184 N N . GLU A 1 279 ? -18.547 55.156 28.688 1 96.75 279 GLU A N 1
ATOM 2185 C CA . GLU A 1 279 ? -19 54.562 29.938 1 96.75 279 GLU A CA 1
ATOM 2186 C C . GLU A 1 279 ? -17.859 54.406 30.922 1 96.75 279 GLU A C 1
ATOM 2188 O O . GLU A 1 279 ? -18.016 54.688 32.125 1 96.75 279 GLU A O 1
ATOM 2193 N N . GLY A 1 280 ? -16.797 53.906 30.438 1 96.19 280 GLY A N 1
ATOM 2194 C CA . GLY A 1 280 ? -15.625 53.75 31.281 1 96.19 280 GLY A CA 1
ATOM 2195 C C . GLY A 1 280 ? -15.141 55.062 31.891 1 96.19 280 GLY A C 1
ATOM 2196 O O . GLY A 1 280 ? -14.789 55.125 33.062 1 96.19 280 GLY A O 1
ATOM 2197 N N . TYR A 1 281 ? -15.07 56.125 31.094 1 97.12 281 TYR A N 1
ATOM 2198 C CA . TYR A 1 281 ? -14.648 57.438 31.562 1 97.12 281 TYR A CA 1
ATOM 2199 C C . TYR A 1 281 ? -15.602 57.969 32.625 1 97.12 281 TYR A C 1
ATOM 2201 O O . TYR A 1 281 ? -15.164 58.531 33.625 1 97.12 281 TYR A O 1
ATOM 2209 N N . LEU A 1 282 ? -16.891 57.844 32.344 1 97 282 LEU A N 1
ATOM 2210 C CA . LEU A 1 282 ? -17.906 58.312 33.281 1 97 282 LEU A CA 1
ATOM 2211 C C . LEU A 1 282 ? -17.797 57.594 34.625 1 97 282 LEU A C 1
ATOM 2213 O O . LEU A 1 282 ? -17.922 58.219 35.688 1 97 282 LEU A O 1
ATOM 2217 N N . HIS A 1 283 ? -17.562 56.344 34.562 1 95.81 283 HIS A N 1
ATOM 2218 C CA . HIS A 1 283 ? -17.391 55.562 35.781 1 95.81 283 HIS A CA 1
ATOM 2219 C C . HIS A 1 283 ? -16.172 56.031 36.562 1 95.81 283 HIS A C 1
ATOM 2221 O O . HIS A 1 283 ? -16.25 56.188 37.781 1 95.81 283 HIS A O 1
ATOM 2227 N N . SER A 1 284 ? -15.086 56.188 35.875 1 95.5 284 SER A N 1
ATOM 2228 C CA . SER A 1 284 ? -13.859 56.656 36.531 1 95.5 284 SER A CA 1
ATOM 2229 C C . SER A 1 284 ? -14.062 58 37.188 1 95.5 284 SER A C 1
ATOM 2231 O O . SER A 1 284 ? -13.602 58.25 38.312 1 95.5 284 SER A O 1
ATOM 2233 N N . LEU A 1 285 ? -14.719 58.938 36.531 1 95.81 285 LEU A N 1
ATOM 2234 C CA . LEU A 1 285 ? -14.953 60.25 37.031 1 95.81 285 LEU A CA 1
ATOM 2235 C C . LEU A 1 285 ? -15.898 60.219 38.25 1 95.81 285 LEU A C 1
ATOM 2237 O O . LEU A 1 285 ? -15.766 61.031 39.156 1 95.81 285 LEU A O 1
ATOM 2241 N N . ALA A 1 286 ? -16.859 59.375 38.156 1 95 286 ALA A N 1
ATOM 2242 C CA . ALA A 1 286 ? -17.766 59.188 39.281 1 95 286 ALA A CA 1
ATOM 2243 C C . ALA A 1 286 ? -17 58.75 40.531 1 95 286 ALA A C 1
ATOM 2245 O O . ALA A 1 286 ? -17.312 59.156 41.625 1 95 286 ALA A O 1
ATOM 2246 N N . ASP A 1 287 ? -16.125 57.875 40.375 1 93.44 287 ASP A N 1
ATOM 2247 C CA . ASP A 1 287 ? -15.32 57.344 41.469 1 93.44 287 ASP A CA 1
ATOM 2248 C C . ASP A 1 287 ? -14.422 58.469 42.031 1 93.44 287 ASP A C 1
ATOM 2250 O O . ASP A 1 287 ? -14.188 58.5 43.25 1 93.44 287 ASP A O 1
ATOM 2254 N N . ILE A 1 288 ? -13.812 59.219 41.094 1 92.44 288 ILE A N 1
ATOM 2255 C CA . ILE A 1 288 ? -12.938 60.281 41.531 1 92.44 288 ILE A CA 1
ATOM 2256 C C . ILE A 1 288 ? -13.75 61.375 42.25 1 92.44 288 ILE A C 1
ATOM 2258 O O . ILE A 1 288 ? -13.367 61.812 43.344 1 92.44 288 ILE A O 1
ATOM 2262 N N . GLY A 1 289 ? -14.82 61.75 41.719 1 88 289 GLY A N 1
ATOM 2263 C CA . GLY A 1 289 ? -15.734 62.719 42.344 1 88 289 GLY A CA 1
ATOM 2264 C C . GLY A 1 289 ? -15.172 64.125 42.438 1 88 289 GLY A C 1
ATOM 2265 O O . GLY A 1 289 ? -14.023 64.375 42.062 1 88 289 GLY A O 1
ATOM 2266 N N . GLY A 1 290 ? -16.031 65.062 42.844 1 87.69 290 GLY A N 1
ATOM 2267 C CA . GLY A 1 290 ? -15.625 66.5 43 1 87.69 290 GLY A CA 1
ATOM 2268 C C . GLY A 1 290 ? -16.344 67.438 42.062 1 87.69 290 GLY A C 1
ATOM 2269 O O . GLY A 1 290 ? -16.703 67.062 40.938 1 87.69 290 GLY A O 1
ATOM 2270 N N . ALA A 1 291 ? -16.438 68.625 42.531 1 89.69 291 ALA A N 1
ATOM 2271 C CA . ALA A 1 291 ? -17.141 69.625 41.781 1 89.69 291 ALA A CA 1
ATOM 2272 C C . ALA A 1 291 ? -16.312 70.062 40.562 1 89.69 291 ALA A C 1
ATOM 2274 O O . ALA A 1 291 ? -16.875 70.438 39.531 1 89.69 291 ALA A O 1
ATOM 2275 N N . GLU A 1 292 ? -15.031 69.875 40.656 1 90.81 292 GLU A N 1
ATOM 2276 C CA . GLU A 1 292 ? -14.125 70.312 39.594 1 90.81 292 GLU A CA 1
ATOM 2277 C C . GLU A 1 292 ? -14.273 69.5 38.344 1 90.81 292 GLU A C 1
ATOM 2279 O O . GLU A 1 292 ? -13.977 69.938 37.25 1 90.81 292 GLU A O 1
ATOM 2284 N N . VAL A 1 293 ? -14.781 68.25 38.438 1 93.38 293 VAL A N 1
ATOM 2285 C CA . VAL A 1 293 ? -14.844 67.375 37.281 1 93.38 293 VAL A CA 1
ATOM 2286 C C . VAL A 1 293 ? -16.281 67.25 36.781 1 93.38 293 VAL A C 1
ATOM 2288 O O . VAL A 1 293 ? -16.562 66.625 35.781 1 93.38 293 VAL A O 1
ATOM 2291 N N . ALA A 1 294 ? -17.219 67.938 37.344 1 93.75 294 ALA A N 1
ATOM 2292 C CA . ALA A 1 294 ? -18.641 67.875 37.031 1 93.75 294 ALA A CA 1
ATOM 2293 C C . ALA A 1 294 ? -18.922 68.312 35.594 1 93.75 294 ALA A C 1
ATOM 2295 O O . ALA A 1 294 ? -19.719 67.688 34.906 1 93.75 294 ALA A O 1
ATOM 2296 N N . PRO A 1 295 ? -18.234 69.375 35.156 1 93.38 295 PRO A N 1
ATOM 2297 C CA . PRO A 1 295 ? -18.484 69.75 33.75 1 93.38 295 PRO A CA 1
ATOM 2298 C C . PRO A 1 295 ? -18.062 68.625 32.781 1 93.38 295 PRO A C 1
ATOM 2300 O O . PRO A 1 295 ? -18.75 68.438 31.766 1 93.38 295 PRO A O 1
ATOM 2303 N N . ALA A 1 296 ? -16.938 68 33.062 1 95.81 296 ALA A N 1
ATOM 2304 C CA . ALA A 1 296 ? -16.484 66.938 32.219 1 95.81 296 ALA A CA 1
ATOM 2305 C C . ALA A 1 296 ? -17.469 65.75 32.25 1 95.81 296 ALA A C 1
ATOM 2307 O O . ALA A 1 296 ? -17.734 65.125 31.203 1 95.81 296 ALA A O 1
ATOM 2308 N N . GLN A 1 297 ? -18.031 65.438 33.375 1 96.44 297 GLN A N 1
ATOM 2309 C CA . GLN A 1 297 ? -19.016 64.375 33.531 1 96.44 297 GLN A CA 1
ATOM 2310 C C . GLN A 1 297 ? -20.281 64.625 32.719 1 96.44 297 GLN A C 1
ATOM 2312 O O . GLN A 1 297 ? -20.844 63.781 32.062 1 96.44 297 GLN A O 1
ATOM 2317 N N . ALA A 1 298 ? -20.656 65.938 32.812 1 95.5 298 ALA A N 1
ATOM 2318 C CA . ALA A 1 298 ? -21.859 66.312 32.094 1 95.5 298 ALA A CA 1
ATOM 2319 C C . ALA A 1 298 ? -21.688 66.188 30.594 1 95.5 298 ALA A C 1
ATOM 2321 O O . ALA A 1 298 ? -22.594 65.812 29.891 1 95.5 298 ALA A O 1
ATOM 2322 N N . MET A 1 299 ? -20.562 66.688 30.203 1 95.56 299 MET A N 1
ATOM 2323 C CA . MET A 1 299 ? -20.281 66.625 28.766 1 95.56 299 MET A CA 1
ATOM 2324 C C . MET A 1 299 ? -20.25 65.188 28.266 1 95.56 299 MET A C 1
ATOM 2326 O O . MET A 1 299 ? -20.797 64.875 27.219 1 95.56 299 MET A O 1
ATOM 2330 N N . LEU A 1 300 ? -19.594 64.25 29 1 97.12 300 LEU A N 1
ATOM 2331 C CA . LEU A 1 300 ? -19.484 62.875 28.625 1 97.12 300 LEU A CA 1
ATOM 2332 C C . LEU A 1 300 ? -20.859 62.188 28.672 1 97.12 300 LEU A C 1
ATOM 2334 O O . LEU A 1 300 ? -21.156 61.312 27.844 1 97.12 300 LEU A O 1
ATOM 2338 N N . GLN A 1 301 ? -21.672 62.562 29.594 1 96.69 301 GLN A N 1
ATOM 2339 C CA . GLN A 1 301 ? -23 62 29.703 1 96.69 301 GLN A CA 1
ATOM 2340 C C . GLN A 1 301 ? -23.859 62.406 28.5 1 96.69 301 GLN A C 1
ATOM 2342 O O . GLN A 1 301 ? -24.609 61.562 27.953 1 96.69 301 GLN A O 1
ATOM 2347 N N . THR A 1 302 ? -23.75 63.625 28.156 1 95.62 302 THR A N 1
ATOM 2348 C CA . THR A 1 302 ? -24.484 64.125 26.984 1 95.62 302 THR A CA 1
ATOM 2349 C C . THR A 1 302 ? -24.031 63.375 25.734 1 95.62 302 THR A C 1
ATOM 2351 O O . THR A 1 302 ? -24.859 63 24.906 1 95.62 302 THR A O 1
ATOM 2354 N N . ALA A 1 303 ? -22.75 63.25 25.609 1 96 303 ALA A N 1
ATOM 2355 C CA . ALA A 1 303 ? -22.203 62.531 24.484 1 96 303 ALA A CA 1
ATOM 2356 C C . ALA A 1 303 ? -22.719 61.094 24.453 1 96 303 ALA A C 1
ATOM 2358 O O . ALA A 1 303 ? -23.047 60.562 23.375 1 96 303 ALA A O 1
ATOM 2359 N N . LEU A 1 304 ? -22.75 60.375 25.562 1 96.56 304 LEU A N 1
ATOM 2360 C CA . LEU A 1 304 ? -23.219 59 25.688 1 96.56 304 LEU A CA 1
ATOM 2361 C C . LEU A 1 304 ? -24.688 58.875 25.297 1 96.56 304 LEU A C 1
ATOM 2363 O O . LEU A 1 304 ? -25.094 57.938 24.625 1 96.56 304 LEU A O 1
ATOM 2367 N N . ASP A 1 305 ? -25.484 59.844 25.703 1 95.25 305 ASP A N 1
ATOM 2368 C CA . ASP A 1 305 ? -26.922 59.844 25.391 1 95.25 305 ASP A CA 1
ATOM 2369 C C . ASP A 1 305 ? -27.141 60.031 23.891 1 95.25 305 ASP A C 1
ATOM 2371 O O . ASP A 1 305 ? -28 59.375 23.297 1 95.25 305 ASP A O 1
ATOM 2375 N N . ASN A 1 306 ? -26.422 60.969 23.344 1 94.31 306 ASN A N 1
ATOM 2376 C CA . ASN A 1 306 ? -26.5 61.156 21.906 1 94.31 306 ASN A CA 1
ATOM 2377 C C . ASN A 1 306 ? -26.109 59.906 21.141 1 94.31 306 ASN A C 1
ATOM 2379 O O . ASN A 1 306 ? -26.75 59.531 20.141 1 94.31 306 ASN A O 1
ATOM 2383 N N . LEU A 1 307 ? -25.047 59.281 21.594 1 95.06 307 LEU A N 1
ATOM 2384 C CA . LEU A 1 307 ? -24.562 58.094 20.953 1 95.06 307 LEU A CA 1
ATOM 2385 C C . LEU A 1 307 ? -25.594 56.969 21.031 1 95.06 307 LEU A C 1
ATOM 2387 O O . LEU A 1 307 ? -25.797 56.25 20.062 1 95.06 307 LEU A O 1
ATOM 2391 N N . ALA A 1 308 ? -26.188 56.75 22.172 1 95.44 308 ALA A N 1
ATOM 2392 C CA . ALA A 1 308 ? -27.203 55.75 22.359 1 95.44 308 ALA A CA 1
ATOM 2393 C C . ALA A 1 308 ? -28.359 55.938 21.375 1 95.44 308 ALA A C 1
ATOM 2395 O O . ALA A 1 308 ? -28.891 54.969 20.828 1 95.44 308 ALA A O 1
ATOM 2396 N N . ALA A 1 309 ? -28.719 57.125 21.188 1 94.12 309 ALA A N 1
ATOM 2397 C CA . ALA A 1 309 ? -29.781 57.469 20.25 1 94.12 309 ALA A CA 1
ATOM 2398 C C . ALA A 1 309 ? -29.359 57.156 18.812 1 94.12 309 ALA A C 1
ATOM 2400 O O . ALA A 1 309 ? -30.156 56.656 18.016 1 94.12 309 ALA A O 1
ATOM 2401 N N . ASP A 1 310 ? -28.219 57.531 18.516 1 93.94 310 ASP A N 1
ATOM 2402 C CA . ASP A 1 310 ? -27.703 57.25 17.188 1 93.94 310 ASP A CA 1
ATOM 2403 C C . ASP A 1 310 ? -27.656 55.75 16.906 1 93.94 310 ASP A C 1
ATOM 2405 O O . ASP A 1 310 ? -27.984 55.312 15.812 1 93.94 310 ASP A O 1
ATOM 2409 N N . MET A 1 311 ? -27.172 54.969 17.859 1 94.56 311 MET A N 1
ATOM 2410 C CA . MET A 1 311 ? -27.062 53.531 17.719 1 94.56 311 MET A CA 1
ATOM 2411 C C .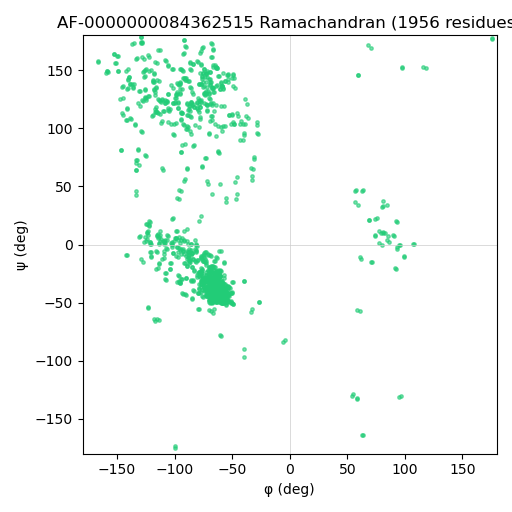 MET A 1 311 ? -28.438 52.906 17.5 1 94.56 311 MET A C 1
ATOM 2413 O O . MET A 1 311 ? -28.578 51.938 16.75 1 94.56 311 MET A O 1
ATOM 2417 N N . GLU A 1 312 ? -29.406 53.406 18.172 1 94.06 312 GLU A N 1
ATOM 2418 C CA . GLU A 1 312 ? -30.781 52.938 17.969 1 94.06 312 GLU A CA 1
ATOM 2419 C C . GLU A 1 312 ? -31.266 53.219 16.547 1 94.06 312 GLU A C 1
ATOM 2421 O O . GLU A 1 312 ? -31.953 52.406 15.938 1 94.06 312 GLU A O 1
ATOM 2426 N N . ARG A 1 313 ? -30.922 54.344 16.062 1 92.69 313 ARG A N 1
ATOM 2427 C CA . ARG A 1 313 ? -31.328 54.719 14.719 1 92.69 313 ARG A CA 1
ATOM 2428 C C . ARG A 1 313 ? -30.594 53.906 13.672 1 92.69 313 ARG A C 1
ATOM 2430 O O . ARG A 1 313 ? -31.125 53.688 12.57 1 92.69 313 ARG A O 1
ATOM 2437 N N . LEU A 1 314 ? -29.453 53.5 13.992 1 93.19 314 LEU A N 1
ATOM 2438 C CA . LEU A 1 314 ? -28.625 52.75 13.055 1 93.19 314 LEU A CA 1
ATOM 2439 C C . LEU A 1 314 ? -29.172 51.344 12.867 1 93.19 314 LEU A C 1
ATOM 2441 O O . LEU A 1 314 ? -28.75 50.625 11.953 1 93.19 314 LEU A O 1
ATOM 2445 N N . LYS A 1 315 ? -30.078 50.906 13.734 1 91.12 315 LYS A N 1
ATOM 2446 C CA . LYS A 1 315 ? -30.766 49.625 13.516 1 91.12 315 LYS A CA 1
ATOM 2447 C C . LYS A 1 315 ? -31.75 49.719 12.352 1 91.12 315 LYS A C 1
ATOM 2449 O O . LYS A 1 315 ? -32.938 49.438 12.516 1 91.12 315 LYS A O 1
ATOM 2454 N N . LEU A 1 316 ? -31.25 50.188 11.211 1 86.06 316 LEU A N 1
ATOM 2455 C CA . LEU A 1 316 ? -32.031 50.406 9.992 1 86.06 316 LEU A CA 1
ATOM 2456 C C . LEU A 1 316 ? -31.609 49.438 8.898 1 86.06 316 LEU A C 1
ATOM 2458 O O . LEU A 1 316 ? -30.672 48.656 9.086 1 86.06 316 LEU A O 1
ATOM 2462 N N . ASN A 1 317 ? -32.469 49.406 7.832 1 86.88 317 ASN A N 1
ATOM 2463 C CA . ASN A 1 317 ? -32.031 48.688 6.625 1 86.88 317 ASN A CA 1
ATOM 2464 C C . ASN A 1 317 ? -31.047 49.5 5.809 1 86.88 317 ASN A C 1
ATOM 2466 O O . ASN A 1 317 ? -31.406 50.531 5.238 1 86.88 317 ASN A O 1
ATOM 2470 N N . PRO A 1 318 ? -29.828 49.062 5.82 1 87.75 318 PRO A N 1
ATOM 2471 C CA . PRO A 1 318 ? -28.781 49.844 5.184 1 87.75 318 PRO A CA 1
ATOM 2472 C C . PRO A 1 318 ? -28.984 50 3.676 1 87.75 318 PRO A C 1
ATOM 2474 O O . PRO A 1 318 ? -28.328 50.812 3.035 1 87.75 318 PRO A O 1
ATOM 2477 N N . ASP A 1 319 ? -29.906 49.25 3.107 1 87.38 319 ASP A N 1
ATOM 2478 C CA . ASP A 1 319 ? -30.172 49.281 1.674 1 87.38 319 ASP A CA 1
ATOM 2479 C C . ASP A 1 319 ? -31.375 50.188 1.371 1 87.38 319 ASP A C 1
ATOM 2481 O O . ASP A 1 319 ? -31.703 50.438 0.206 1 87.38 319 ASP A O 1
ATOM 2485 N N . ASN A 1 320 ? -31.969 50.719 2.414 1 92.12 320 ASN A N 1
ATOM 2486 C CA . ASN A 1 320 ? -33.125 51.594 2.236 1 92.12 320 ASN A CA 1
ATOM 2487 C C . ASN A 1 320 ? -32.688 53.062 2.264 1 92.12 320 ASN A C 1
ATOM 2489 O O . ASN A 1 320 ? -32.344 53.594 3.318 1 92.12 320 ASN A O 1
ATOM 2493 N N . ALA A 1 321 ? -32.875 53.781 1.209 1 91.75 321 ALA A N 1
ATOM 2494 C CA . ALA A 1 321 ? -32.375 55.156 1.021 1 91.75 321 ALA A CA 1
ATOM 2495 C C . ALA A 1 321 ? -33.062 56.125 1.973 1 91.75 321 ALA A C 1
ATOM 2497 O O . ALA A 1 321 ? -32.469 57.062 2.467 1 91.75 321 ALA A O 1
ATOM 2498 N N . ASP A 1 322 ? -34.312 55.906 2.18 1 92.94 322 ASP A N 1
ATOM 2499 C CA . ASP A 1 322 ? -35.062 56.812 3.047 1 92.94 322 ASP A CA 1
ATOM 2500 C C . ASP A 1 322 ? -34.625 56.688 4.5 1 92.94 322 ASP A C 1
ATOM 2502 O O . ASP A 1 322 ? -34.469 57.688 5.191 1 92.94 322 ASP A O 1
ATOM 2506 N N . GLU A 1 323 ? -34.469 55.5 4.898 1 93.06 323 GLU A N 1
ATOM 2507 C CA . GLU A 1 323 ? -34.031 55.25 6.27 1 93.06 323 GLU A CA 1
ATOM 2508 C C . GLU A 1 323 ? -32.594 55.75 6.492 1 93.06 323 GLU A C 1
ATOM 2510 O O . GLU A 1 323 ? -32.312 56.406 7.504 1 93.06 323 GLU A O 1
ATOM 2515 N N . VAL A 1 324 ? -31.766 55.5 5.535 1 93.19 324 VAL A N 1
ATOM 2516 C CA . VAL A 1 324 ? -30.375 55.938 5.621 1 93.19 324 VAL A CA 1
ATOM 2517 C C . VAL A 1 324 ? -30.328 57.469 5.559 1 93.19 324 VAL A C 1
ATOM 2519 O O . VAL A 1 324 ? -29.531 58.094 6.25 1 93.19 324 VAL A O 1
ATOM 2522 N N . GLY A 1 325 ? -31.141 58.031 4.758 1 93.5 325 GLY A N 1
ATOM 2523 C CA . GLY A 1 325 ? -31.234 59.469 4.664 1 93.5 325 GLY A CA 1
ATOM 2524 C C . GLY A 1 325 ? -31.641 60.125 5.973 1 93.5 325 GLY A C 1
ATOM 2525 O O . GLY A 1 325 ? -31.078 61.156 6.359 1 93.5 325 GLY A O 1
ATOM 2526 N N . ALA A 1 326 ? -32.625 59.562 6.578 1 93.19 326 ALA A N 1
ATOM 2527 C CA . ALA A 1 326 ? -33.094 60.094 7.859 1 93.19 326 ALA A CA 1
ATOM 2528 C C . ALA A 1 326 ? -31.984 60 8.914 1 93.19 326 ALA A C 1
ATOM 2530 O O . ALA A 1 326 ? -31.812 60.938 9.695 1 93.19 326 ALA A O 1
ATOM 2531 N N . PHE A 1 327 ? -31.375 58.906 8.93 1 93.88 327 PHE A N 1
ATOM 2532 C CA . PHE A 1 327 ? -30.234 58.719 9.836 1 93.88 327 PHE A CA 1
ATOM 2533 C C . PHE A 1 327 ? -29.156 59.75 9.57 1 93.88 327 PHE A C 1
ATOM 2535 O O . PHE A 1 327 ? -28.672 60.406 10.5 1 93.88 327 PHE A O 1
ATOM 2542 N N . SER A 1 328 ? -28.797 59.969 8.328 1 92.94 328 SER A N 1
ATOM 2543 C CA . SER A 1 328 ? -27.766 60.875 7.906 1 92.94 328 SER A CA 1
ATOM 2544 C C . SER A 1 328 ? -28.109 62.312 8.297 1 92.94 328 SER A C 1
ATOM 2546 O O . SER A 1 328 ? -27.25 63.062 8.781 1 92.94 328 SER A O 1
ATOM 2548 N N . ARG A 1 329 ? -29.281 62.688 8.164 1 93.94 329 ARG A N 1
ATOM 2549 C CA . ARG A 1 329 ? -29.719 64.062 8.469 1 93.94 329 ARG A CA 1
ATOM 2550 C C . ARG A 1 329 ? -29.656 64.312 9.969 1 93.94 329 ARG A C 1
ATOM 2552 O O . ARG A 1 329 ? -29.25 65.438 10.391 1 93.94 329 ARG A O 1
ATOM 2559 N N . THR A 1 330 ? -30.047 63.344 10.602 1 92.62 330 THR A N 1
ATOM 2560 C CA . THR A 1 330 ? -30.016 63.5 12.055 1 92.62 330 THR A CA 1
ATOM 2561 C C . THR A 1 330 ? -28.578 63.656 12.547 1 92.62 330 THR A C 1
ATOM 2563 O O . THR A 1 330 ? -28.297 64.438 13.422 1 92.62 330 THR A O 1
ATOM 2566 N N . LEU A 1 331 ? -27.688 62.844 12.023 1 92 331 LEU A N 1
ATOM 2567 C CA . LEU A 1 331 ? -26.281 62.938 12.391 1 92 331 LEU A CA 1
ATOM 2568 C C . LEU A 1 331 ? -25.703 64.312 12.023 1 92 331 LEU A C 1
ATOM 2570 O O . LEU A 1 331 ? -24.969 64.875 12.812 1 92 331 LEU A O 1
ATOM 2574 N N . SER A 1 332 ? -26.031 64.75 10.844 1 91.31 332 SER A N 1
ATOM 2575 C CA . SER A 1 332 ? -25.516 66 10.352 1 91.31 332 SER A CA 1
ATOM 2576 C C . SER A 1 332 ? -26.047 67.188 11.172 1 91.31 332 SER A C 1
ATOM 2578 O O . SER A 1 332 ? -25.328 68.125 11.43 1 91.31 332 SER A O 1
ATOM 2580 N N . ALA A 1 333 ? -27.219 67.062 11.586 1 91.5 333 ALA A N 1
ATOM 2581 C CA . ALA A 1 333 ? -27.859 68.125 12.336 1 91.5 333 ALA A CA 1
ATOM 2582 C C . ALA A 1 333 ? -27.281 68.25 13.742 1 91.5 333 ALA A C 1
ATOM 2584 O O . ALA A 1 333 ? -27.219 69.375 14.312 1 91.5 333 ALA A O 1
ATOM 2585 N N . SER A 1 334 ? -26.844 67.25 14.211 1 90 334 SER A N 1
ATOM 2586 C CA . SER A 1 334 ? -26.344 67.25 15.586 1 90 334 SER A CA 1
ATOM 2587 C C . SER A 1 334 ? -24.844 67.438 15.633 1 90 334 SER A C 1
ATOM 2589 O O . SER A 1 334 ? -24.25 67.5 16.719 1 90 334 SER A O 1
ATOM 2591 N N . LEU A 1 335 ? -24.172 67.688 14.578 1 89.19 335 LEU A N 1
ATOM 2592 C CA . LEU A 1 335 ? -22.719 67.688 14.469 1 89.19 335 LEU A CA 1
ATOM 2593 C C . LEU A 1 335 ? -22.125 68.812 15.359 1 89.19 335 LEU A C 1
ATOM 2595 O O . LEU A 1 335 ? -21.109 68.562 16.031 1 89.19 335 LEU A O 1
ATOM 2599 N N . GLU A 1 336 ? -22.797 69.938 15.438 1 85.88 336 GLU A N 1
ATOM 2600 C CA . GLU A 1 336 ? -22.266 71.062 16.172 1 85.88 336 GLU A CA 1
ATOM 2601 C C . GLU A 1 336 ? -22.25 70.812 17.672 1 85.88 336 GLU A C 1
ATOM 2603 O O . GLU A 1 336 ? -21.406 71.375 18.391 1 85.88 336 GLU A O 1
ATOM 2608 N N . HIS A 1 337 ? -23 70 18.094 1 86.31 337 HIS A N 1
ATOM 2609 C CA . HIS A 1 337 ? -23.125 69.812 19.531 1 86.31 337 HIS A CA 1
ATOM 2610 C C . HIS A 1 337 ? -22.562 68.438 19.922 1 86.31 337 HIS A C 1
ATOM 2612 O O . HIS A 1 337 ? -22.578 68.062 21.094 1 86.31 337 HIS A O 1
ATOM 2618 N N . ARG A 1 338 ? -22.016 67.75 19 1 90.56 338 ARG A N 1
ATOM 2619 C CA . ARG A 1 338 ? -21.484 66.438 19.234 1 90.56 338 ARG A CA 1
ATOM 2620 C C . ARG A 1 338 ? -20.031 66.5 19.703 1 90.56 338 ARG A C 1
ATOM 2622 O O . ARG A 1 338 ? -19.25 67.312 19.219 1 90.56 338 ARG A O 1
ATOM 2629 N N . LEU A 1 339 ? -19.719 65.625 20.656 1 94.25 339 LEU A N 1
ATOM 2630 C CA . LEU A 1 339 ? -18.312 65.438 21.062 1 94.25 339 LEU A CA 1
ATOM 2631 C C . LEU A 1 339 ? -17.578 64.562 20.078 1 94.25 339 LEU A C 1
ATOM 2633 O O . LEU A 1 339 ? -17.734 63.344 20.094 1 94.25 339 LEU A O 1
ATOM 2637 N N . VAL A 1 340 ? -16.797 65.125 19.203 1 94.19 340 VAL A N 1
ATOM 2638 C CA . VAL A 1 340 ? -16.078 64.312 18.219 1 94.19 340 VAL A CA 1
ATOM 2639 C C . VAL A 1 340 ? -14.578 64.438 18.469 1 94.19 340 VAL A C 1
ATOM 2641 O O . VAL A 1 340 ? -13.766 63.938 17.672 1 94.19 340 VAL A O 1
ATOM 2644 N N . ASN A 1 341 ? -14.211 65.062 19.5 1 94.25 341 ASN A N 1
ATOM 2645 C CA . ASN A 1 341 ? -12.82 65.188 19.938 1 94.25 341 ASN A CA 1
ATOM 2646 C C . ASN A 1 341 ? -12.711 65.25 21.453 1 94.25 341 ASN A C 1
ATOM 2648 O O . ASN A 1 341 ? -13.336 66.062 22.094 1 94.25 341 ASN A O 1
ATOM 2652 N N . ILE A 1 342 ? -11.93 64.375 22 1 95.94 342 ILE A N 1
ATOM 2653 C CA . ILE A 1 342 ? -11.844 64.188 23.438 1 95.94 342 ILE A CA 1
ATOM 2654 C C . ILE A 1 342 ? -11.078 65.312 24.062 1 95.94 342 ILE A C 1
ATOM 2656 O O . ILE A 1 342 ? -11.117 65.5 25.281 1 95.94 342 ILE A O 1
ATOM 2660 N N . ALA A 1 343 ? -10.398 66.188 23.281 1 94.69 343 ALA A N 1
ATOM 2661 C CA . ALA A 1 343 ? -9.5 67.188 23.75 1 94.69 343 ALA A CA 1
ATOM 2662 C C . ALA A 1 343 ? -10.219 68.188 24.703 1 94.69 343 ALA A C 1
ATOM 2664 O O . ALA A 1 343 ? -9.617 68.688 25.672 1 94.69 343 ALA A O 1
ATOM 2665 N N . GLN A 1 344 ? -11.445 68.438 24.484 1 92.5 344 GLN A N 1
ATOM 2666 C CA . GLN A 1 344 ? -12.211 69.312 25.344 1 92.5 344 GLN A CA 1
ATOM 2667 C C . GLN A 1 344 ? -12.297 68.75 26.766 1 92.5 344 GLN A C 1
ATOM 2669 O O . GLN A 1 344 ? -12.164 69.5 27.75 1 92.5 344 GLN A O 1
ATOM 2674 N N . VAL A 1 345 ? -12.531 67.562 26.812 1 96.38 345 VAL A N 1
ATOM 2675 C CA . VAL A 1 345 ? -12.656 66.875 28.109 1 96.38 345 VAL A CA 1
ATOM 2676 C C . VAL A 1 345 ? -11.289 66.812 28.781 1 96.38 345 VAL A C 1
ATOM 2678 O O . VAL A 1 345 ? -11.172 67.062 29.984 1 96.38 345 VAL A O 1
ATOM 2681 N N . THR A 1 346 ? -10.234 66.5 28.047 1 96.38 346 THR A N 1
ATOM 2682 C CA . THR A 1 346 ? -8.906 66.375 28.625 1 96.38 346 THR A CA 1
ATOM 2683 C C . THR A 1 346 ? -8.43 67.75 29.109 1 96.38 346 THR A C 1
ATOM 2685 O O . THR A 1 346 ? -7.703 67.875 30.094 1 96.38 346 THR A O 1
ATOM 2688 N N . ASP A 1 347 ? -8.852 68.812 28.453 1 95.56 347 ASP A N 1
ATOM 2689 C CA . ASP A 1 347 ? -8.531 70.188 28.891 1 95.56 347 ASP A CA 1
ATOM 2690 C C . ASP A 1 347 ? -9.188 70.5 30.234 1 95.56 347 ASP A C 1
ATOM 2692 O O . ASP A 1 347 ? -8.578 71.125 31.094 1 95.56 347 ASP A O 1
ATOM 2696 N N . MET A 1 348 ? -10.398 70.062 30.359 1 95.44 348 MET A N 1
ATOM 2697 C CA . MET A 1 348 ? -11.102 70.25 31.609 1 95.44 348 MET A CA 1
ATOM 2698 C C . MET A 1 348 ? -10.398 69.5 32.75 1 95.44 348 MET A C 1
ATOM 2700 O O . MET A 1 348 ? -10.305 70 33.875 1 95.44 348 MET A O 1
ATOM 2704 N N . LEU A 1 349 ? -9.938 68.312 32.469 1 96.31 349 LEU A N 1
ATOM 2705 C CA . LEU A 1 349 ? -9.219 67.5 33.5 1 96.31 349 LEU A CA 1
ATOM 2706 C C . LEU A 1 349 ? -7.895 68.188 33.844 1 96.31 349 LEU A C 1
ATOM 2708 O O . LEU A 1 349 ? -7.488 68.188 35 1 96.31 349 LEU A O 1
ATOM 2712 N N . THR A 1 350 ? -7.234 68.688 32.75 1 95.88 350 THR A N 1
ATOM 2713 C CA . THR A 1 350 ? -5.984 69.438 33 1 95.88 350 THR A CA 1
ATOM 2714 C C . THR A 1 350 ? -6.211 70.625 33.906 1 95.88 350 THR A C 1
ATOM 2716 O O . THR A 1 350 ? -5.418 70.875 34.812 1 95.88 350 THR A O 1
ATOM 2719 N N . ASN A 1 351 ? -7.27 71.375 33.719 1 94.75 351 ASN A N 1
ATOM 2720 C CA . ASN A 1 351 ? -7.617 72.5 34.562 1 94.75 351 ASN A CA 1
ATOM 2721 C C . ASN A 1 351 ? -7.902 72.062 36 1 94.75 351 ASN A C 1
ATOM 2723 O O . ASN A 1 351 ? -7.512 72.75 36.938 1 94.75 351 ASN A O 1
ATOM 2727 N N . ALA A 1 352 ? -8.617 71 36.094 1 94.88 352 ALA A N 1
ATOM 2728 C CA . ALA A 1 352 ? -8.914 70.438 37.406 1 94.88 352 ALA A CA 1
ATOM 2729 C C . ALA A 1 352 ? -7.629 70.062 38.156 1 94.88 352 ALA A C 1
ATOM 2731 O O . ALA A 1 352 ? -7.492 70.312 39.344 1 94.88 352 ALA A O 1
ATOM 2732 N N . ILE A 1 353 ? -6.691 69.5 37.5 1 94.69 353 ILE A N 1
ATOM 2733 C CA . ILE A 1 353 ? -5.41 69.062 38.062 1 94.69 353 ILE A CA 1
ATOM 2734 C C . ILE A 1 353 ? -4.617 70.312 38.5 1 94.69 353 ILE A C 1
ATOM 2736 O O . ILE A 1 353 ? -4.09 70.375 39.594 1 94.69 353 ILE A O 1
ATOM 2740 N N . ASN A 1 354 ? -4.582 71.312 37.594 1 92.44 354 ASN A N 1
ATOM 2741 C CA . ASN A 1 354 ? -3.85 72.562 37.875 1 92.44 354 ASN A CA 1
ATOM 2742 C C . ASN A 1 354 ? -4.465 73.312 39.031 1 92.44 354 ASN A C 1
ATOM 2744 O O . ASN A 1 354 ? -3.766 74.062 39.75 1 92.44 354 ASN A O 1
ATOM 2748 N N . GLY A 1 355 ? -5.711 73.188 39.219 1 90.19 355 GLY A N 1
ATOM 2749 C CA . GLY A 1 355 ? -6.418 73.875 40.281 1 90.19 355 GLY A CA 1
ATOM 2750 C C . GLY A 1 355 ? -6.301 73.125 41.625 1 90.19 355 GLY A C 1
ATOM 2751 O O . GLY A 1 355 ? -6.812 73.625 42.625 1 90.19 355 GLY A O 1
ATOM 2752 N N . GLY A 1 356 ? -5.574 72.062 41.75 1 85.5 356 GLY A N 1
ATOM 2753 C CA . GLY A 1 356 ? -5.32 71.375 43 1 85.5 356 GLY A CA 1
ATOM 2754 C C . GLY A 1 356 ? -6.453 70.438 43.438 1 85.5 356 GLY A C 1
ATOM 2755 O O . GLY A 1 356 ? -6.75 70.312 44.625 1 85.5 356 GLY A O 1
ATOM 2756 N N . ALA A 1 357 ? -7.039 69.812 42.531 1 84.44 357 ALA A N 1
ATOM 2757 C CA . ALA A 1 357 ? -8.102 68.875 42.875 1 84.44 357 ALA A CA 1
ATOM 2758 C C . ALA A 1 357 ? -7.598 67.812 43.812 1 84.44 357 ALA A C 1
ATOM 2760 O O . ALA A 1 357 ? -6.402 67.5 43.844 1 84.44 357 ALA A O 1
ATOM 2761 N N . ALA A 1 358 ? -8.359 67.25 44.75 1 84.06 358 ALA A N 1
ATOM 2762 C CA . ALA A 1 358 ? -7.996 66.312 45.781 1 84.06 358 ALA A CA 1
ATOM 2763 C C . ALA A 1 358 ? -7.395 65 45.188 1 84.06 358 ALA A C 1
ATOM 2765 O O . ALA A 1 358 ? -6.402 64.5 45.719 1 84.06 358 ALA A O 1
ATOM 2766 N N . LYS A 1 359 ? -7.863 64.438 44.062 1 92.19 359 LYS A N 1
ATOM 2767 C CA . LYS A 1 359 ? -7.398 63.188 43.469 1 92.19 359 LYS A CA 1
ATOM 2768 C C . LYS A 1 359 ? -6.668 63.469 42.156 1 92.19 359 LYS A C 1
ATOM 2770 O O . LYS A 1 359 ? -6.992 62.875 41.125 1 92.19 359 LYS A O 1
ATOM 2775 N N . THR A 1 360 ? -5.598 64.125 42.344 1 93.25 360 THR A N 1
ATOM 2776 C CA . THR A 1 360 ? -4.855 64.625 41.188 1 93.25 360 THR A CA 1
ATOM 2777 C C . THR A 1 360 ? -4.18 63.5 40.438 1 93.25 360 THR A C 1
ATOM 2779 O O . THR A 1 360 ? -4.121 63.469 39.219 1 93.25 360 THR A O 1
ATOM 2782 N N . ALA A 1 361 ? -3.697 62.5 41.219 1 93.94 361 ALA A N 1
ATOM 2783 C CA . ALA A 1 361 ? -3.012 61.344 40.594 1 93.94 361 ALA A CA 1
ATOM 2784 C C . ALA A 1 361 ? -3.977 60.531 39.75 1 93.94 361 ALA A C 1
ATOM 2786 O O . ALA A 1 361 ? -3.643 60.125 38.625 1 93.94 361 ALA A O 1
ATOM 2787 N N . GLU A 1 362 ? -5.121 60.312 40.281 1 95.25 362 GLU A N 1
ATOM 2788 C CA . GLU A 1 362 ? -6.141 59.562 39.562 1 95.25 362 GLU A CA 1
ATOM 2789 C C . GLU A 1 362 ? -6.629 60.281 38.312 1 95.25 362 GLU A C 1
ATOM 2791 O O . GLU A 1 362 ? -6.867 59.688 37.281 1 95.25 362 GLU A O 1
ATOM 2796 N N . LEU A 1 363 ? -6.742 61.562 38.438 1 96 363 LEU A N 1
ATOM 2797 C CA . LEU A 1 363 ? -7.156 62.406 37.312 1 96 363 LEU A CA 1
ATOM 2798 C C . LEU A 1 363 ? -6.094 62.406 36.219 1 96 363 LEU A C 1
ATOM 2800 O O . LEU A 1 363 ? -6.418 62.406 35.031 1 96 363 LEU A O 1
ATOM 2804 N N . ALA A 1 364 ? -4.824 62.375 36.656 1 96.62 364 ALA A N 1
ATOM 2805 C CA . ALA A 1 364 ? -3.729 62.344 35.688 1 96.62 364 ALA A CA 1
ATOM 2806 C C . ALA A 1 364 ? -3.73 61.031 34.906 1 96.62 364 ALA A C 1
ATOM 2808 O O . ALA A 1 364 ? -3.48 61.031 33.688 1 96.62 364 ALA A O 1
ATOM 2809 N N . VAL A 1 365 ? -4.012 59.969 35.625 1 97.25 365 VAL A N 1
ATOM 2810 C CA . VAL A 1 365 ? -4.082 58.688 34.969 1 97.25 365 VAL A CA 1
ATOM 2811 C C . VAL A 1 365 ? -5.23 58.656 33.969 1 97.25 365 VAL A C 1
ATOM 2813 O O . VAL A 1 365 ? -5.074 58.188 32.844 1 97.25 365 VAL A O 1
ATOM 2816 N N . LEU A 1 366 ? -6.391 59.125 34.344 1 97.06 366 LEU A N 1
ATOM 2817 C CA . LEU A 1 366 ? -7.555 59.156 33.469 1 97.06 366 LEU A CA 1
ATOM 2818 C C . LEU A 1 366 ? -7.297 60.031 32.25 1 97.06 366 LEU A C 1
ATOM 2820 O O . LEU A 1 366 ? -7.691 59.688 31.141 1 97.06 366 LEU A O 1
ATOM 2824 N N . ARG A 1 367 ? -6.637 61.188 32.5 1 97.12 367 ARG A N 1
ATOM 2825 C CA . ARG A 1 367 ? -6.289 62.094 31.406 1 97.12 367 ARG A CA 1
ATOM 2826 C C . ARG A 1 367 ? -5.379 61.375 30.391 1 97.12 367 ARG A C 1
ATOM 2828 O O . ARG A 1 367 ? -5.543 61.531 29.188 1 97.12 367 ARG A O 1
ATOM 2835 N N . ALA A 1 368 ? -4.41 60.656 30.922 1 97 368 ALA A N 1
ATOM 2836 C CA . ALA A 1 368 ? -3.514 59.906 30.047 1 97 368 ALA A CA 1
ATOM 2837 C C . ALA A 1 368 ? -4.285 58.875 29.219 1 97 368 ALA A C 1
ATOM 2839 O O . ALA A 1 368 ? -4.027 58.719 28.031 1 97 368 ALA A O 1
ATOM 2840 N N . GLU A 1 369 ? -5.18 58.156 29.844 1 96.88 369 GLU A N 1
ATOM 2841 C CA . GLU A 1 369 ? -6.004 57.188 29.141 1 96.88 369 GLU A CA 1
ATOM 2842 C C . GLU A 1 369 ? -6.82 57.844 28.031 1 96.88 369 GLU A C 1
ATOM 2844 O O . GLU A 1 369 ? -6.867 57.344 26.906 1 96.88 369 GLU A O 1
ATOM 2849 N N . MET A 1 370 ? -7.477 58.969 28.328 1 96.75 370 MET A N 1
ATOM 2850 C CA . MET A 1 370 ? -8.289 59.688 27.359 1 96.75 370 MET A CA 1
ATOM 2851 C C . MET A 1 370 ? -7.434 60.188 26.203 1 96.75 370 MET A C 1
ATOM 2853 O O . MET A 1 370 ? -7.859 60.156 25.047 1 96.75 370 MET A O 1
ATOM 2857 N N . ALA A 1 371 ? -6.262 60.594 26.562 1 95.44 371 ALA A N 1
ATOM 2858 C CA . ALA A 1 371 ? -5.359 61.125 25.531 1 95.44 371 ALA A CA 1
ATOM 2859 C C . ALA A 1 371 ? -4.922 60 24.578 1 95.44 371 ALA A C 1
ATOM 2861 O O . ALA A 1 371 ? -4.723 60.25 23.391 1 95.44 371 ALA A O 1
ATOM 2862 N N . ASN A 1 372 ? -4.789 58.844 25.047 1 95.38 372 ASN A N 1
ATOM 2863 C CA . ASN A 1 372 ? -4.273 57.75 24.25 1 95.38 372 ASN A CA 1
ATOM 2864 C C . ASN A 1 372 ? -5.375 57.062 23.438 1 95.38 372 ASN A C 1
ATOM 2866 O O . ASN A 1 372 ? -5.113 56.5 22.375 1 95.38 372 ASN A O 1
ATOM 2870 N N . PHE A 1 373 ? -6.641 57.031 23.922 1 95.81 373 PHE A N 1
ATOM 2871 C CA . PHE A 1 373 ? -7.656 56.219 23.266 1 95.81 373 PHE A CA 1
ATOM 2872 C C . PHE A 1 373 ? -8.82 57.094 22.797 1 95.81 373 PHE A C 1
ATOM 2874 O O . PHE A 1 373 ? -9.672 56.625 22.031 1 95.81 373 PHE A O 1
ATOM 2881 N N . GLY A 1 374 ? -8.82 58.344 23.219 1 95.88 374 GLY A N 1
ATOM 2882 C CA . GLY A 1 374 ? -9.852 59.25 22.75 1 95.88 374 GLY A CA 1
ATOM 2883 C C . GLY A 1 374 ? -11.258 58.75 22.984 1 95.88 374 GLY A C 1
ATOM 2884 O O . GLY A 1 374 ? -11.594 58.344 24.109 1 95.88 374 GLY A O 1
ATOM 2885 N N . LEU A 1 375 ? -12.008 58.781 21.906 1 96.25 375 LEU A N 1
ATOM 2886 C CA . LEU A 1 375 ? -13.391 58.312 21.984 1 96.25 375 LEU A CA 1
ATOM 2887 C C . LEU A 1 375 ? -13.508 56.875 21.484 1 96.25 375 LEU A C 1
ATOM 2889 O O . LEU A 1 375 ? -14.398 56.562 20.703 1 96.25 375 LEU A O 1
ATOM 2893 N N . ALA A 1 376 ? -12.547 56.094 21.844 1 93.25 376 ALA A N 1
ATOM 2894 C CA . ALA A 1 376 ? -12.547 54.719 21.422 1 93.25 376 ALA A CA 1
ATOM 2895 C C . ALA A 1 376 ? -11.945 53.812 22.5 1 93.25 376 ALA A C 1
ATOM 2897 O O . ALA A 1 376 ? -10.922 54.156 23.109 1 93.25 376 ALA A O 1
ATOM 2898 N N . PHE A 1 377 ? -12.617 52.688 22.734 1 93 377 PHE A N 1
ATOM 2899 C CA . PHE A 1 377 ? -12.125 51.688 23.656 1 93 377 PHE A CA 1
ATOM 2900 C C . PHE A 1 377 ? -10.922 50.938 23.062 1 93 377 PHE A C 1
ATOM 2902 O O . PHE A 1 377 ? -10.148 50.312 23.797 1 93 377 PHE A O 1
ATOM 2909 N N . ALA A 1 378 ? -10.703 51.031 21.75 1 96.12 378 ALA A N 1
ATOM 2910 C CA . ALA A 1 378 ? -9.57 50.5 21 1 96.12 378 ALA A CA 1
ATOM 2911 C C . ALA A 1 378 ? -9.414 51.219 19.672 1 96.12 378 ALA A C 1
ATOM 2913 O O . ALA A 1 378 ? -10.406 51.625 19.047 1 96.12 378 ALA A O 1
ATOM 2914 N N . HIS A 1 379 ? -8.141 51.344 19.219 1 96.38 379 HIS A N 1
ATOM 2915 C CA . HIS A 1 379 ? -7.91 51.906 17.891 1 96.38 379 HIS A CA 1
ATOM 2916 C C . HIS A 1 379 ? -8.492 51.031 16.797 1 96.38 379 HIS A C 1
ATOM 2918 O O . HIS A 1 379 ? -8.641 49.812 16.969 1 96.38 379 HIS A O 1
ATOM 2924 N N . THR A 1 380 ? -8.836 51.656 15.672 1 97 380 THR A N 1
ATOM 2925 C CA . THR A 1 380 ? -9.523 50.969 14.578 1 97 380 THR A CA 1
ATOM 2926 C C . THR A 1 380 ? -8.531 50.531 13.508 1 97 380 THR A C 1
ATOM 2928 O O . THR A 1 380 ? -7.793 51.344 12.961 1 97 380 THR A O 1
ATOM 2931 N N . HIS A 1 381 ? -8.484 49.219 13.195 1 97.25 381 HIS A N 1
ATOM 2932 C CA . HIS A 1 381 ? -7.746 48.688 12.055 1 97.25 381 HIS A CA 1
ATOM 2933 C C . HIS A 1 381 ? -8.695 48.188 10.977 1 97.25 381 HIS A C 1
ATOM 2935 O O . HIS A 1 381 ? -9.438 47.219 11.188 1 97.25 381 HIS A O 1
ATOM 2941 N N . MET A 1 382 ? -8.672 48.844 9.836 1 96.19 382 MET A N 1
ATOM 2942 C CA . MET A 1 382 ? -9.453 48.375 8.688 1 96.19 382 MET A CA 1
ATOM 2943 C C . MET A 1 382 ? -8.609 47.531 7.762 1 96.19 382 MET A C 1
ATOM 2945 O O . MET A 1 382 ? -7.434 47.812 7.531 1 96.19 382 MET A O 1
ATOM 2949 N N . ARG A 1 383 ? -9.227 46.406 7.277 1 95.62 383 ARG A N 1
ATOM 2950 C CA . ARG A 1 383 ? -8.438 45.5 6.449 1 95.62 383 ARG A CA 1
ATOM 2951 C C . ARG A 1 383 ? -9.172 45.156 5.164 1 95.62 383 ARG A C 1
ATOM 2953 O O . ARG A 1 383 ? -10.375 44.875 5.188 1 95.62 383 ARG A O 1
ATOM 2960 N N . ILE A 1 384 ? -8.484 45.25 4.008 1 94.69 384 ILE A N 1
ATOM 2961 C CA . ILE A 1 384 ? -9.016 44.812 2.717 1 94.69 384 ILE A CA 1
ATOM 2962 C C . ILE A 1 384 ? -7.938 44.062 1.95 1 94.69 384 ILE A C 1
ATOM 2964 O O . ILE A 1 384 ? -6.793 43.969 2.398 1 94.69 384 ILE A O 1
ATOM 2968 N N . ASN A 1 385 ? -8.328 43.469 0.813 1 93.25 385 ASN A N 1
ATOM 2969 C CA . ASN A 1 385 ? -7.379 42.75 -0.032 1 93.25 385 ASN A CA 1
ATOM 2970 C C . ASN A 1 385 ? -6.832 43.625 -1.146 1 93.25 385 ASN A C 1
ATOM 2972 O O . ASN A 1 385 ? -7.535 44.531 -1.643 1 93.25 385 ASN A O 1
ATOM 2976 N N . ALA A 1 386 ? -5.625 43.344 -1.576 1 94 386 ALA A N 1
ATOM 2977 C CA . ALA A 1 386 ? -4.984 44.094 -2.643 1 94 386 ALA A CA 1
ATOM 2978 C C . ALA A 1 386 ? -5.828 44.094 -3.914 1 94 386 ALA A C 1
ATOM 2980 O O . ALA A 1 386 ? -5.879 45.062 -4.648 1 94 386 ALA A O 1
ATOM 2981 N N . THR A 1 387 ? -6.492 43.062 -4.137 1 91.25 387 THR A N 1
ATOM 2982 C CA . THR A 1 387 ? -7.301 42.906 -5.344 1 91.25 387 THR A CA 1
ATOM 2983 C C . THR A 1 387 ? -8.469 43.875 -5.336 1 91.25 387 THR A C 1
ATOM 2985 O O . THR A 1 387 ? -8.891 44.344 -6.391 1 91.25 387 THR A O 1
ATOM 2988 N N . GLN A 1 388 ? -8.992 44.156 -4.199 1 92.88 388 GLN A N 1
ATOM 2989 C CA . GLN A 1 388 ? -10.109 45.094 -4.078 1 92.88 388 GLN A CA 1
ATOM 2990 C C . GLN A 1 388 ? -9.688 46.5 -4.441 1 92.88 388 GLN A C 1
ATOM 2992 O O . GLN A 1 388 ? -10.469 47.25 -5.008 1 92.88 388 GLN A O 1
ATOM 2997 N N . LEU A 1 389 ? -8.484 46.844 -4.117 1 94.62 389 LEU A N 1
ATOM 2998 C CA . LEU A 1 389 ? -7.941 48.156 -4.48 1 94.62 389 LEU A CA 1
ATOM 2999 C C . LEU A 1 389 ? -7.715 48.25 -5.984 1 94.62 389 LEU A C 1
ATOM 3001 O O . LEU A 1 389 ? -8.07 49.25 -6.609 1 94.62 389 LEU A O 1
ATOM 3005 N N . THR A 1 390 ? -7.148 47.219 -6.5 1 93 390 THR A N 1
ATOM 3006 C CA . THR A 1 390 ? -6.895 47.156 -7.938 1 93 390 THR A CA 1
ATOM 3007 C C . THR A 1 390 ? -8.195 47.281 -8.719 1 93 390 THR A C 1
ATOM 3009 O O . THR A 1 390 ? -8.273 48 -9.711 1 93 390 THR A O 1
ATOM 3012 N N . ASN A 1 391 ? -9.195 46.625 -8.312 1 91.19 391 ASN A N 1
ATOM 3013 C CA . ASN A 1 391 ? -10.492 46.656 -8.969 1 91.19 391 ASN A CA 1
ATOM 3014 C C . ASN A 1 391 ? -11.117 48.062 -8.891 1 91.19 391 ASN A C 1
ATOM 3016 O O . ASN A 1 391 ? -11.805 48.469 -9.82 1 91.19 391 ASN A O 1
ATOM 3020 N N . ALA A 1 392 ? -10.938 48.688 -7.812 1 93.69 392 ALA A N 1
ATOM 3021 C CA . ALA A 1 392 ? -11.555 50 -7.582 1 93.69 392 ALA A CA 1
ATOM 3022 C C . ALA A 1 392 ? -10.93 51.062 -8.477 1 93.69 392 ALA A C 1
ATOM 3024 O O . ALA A 1 392 ? -11.594 52.031 -8.859 1 93.69 392 ALA A O 1
ATOM 3025 N N . VAL A 1 393 ? -9.672 50.906 -8.891 1 94 393 VAL A N 1
ATOM 3026 C CA . VAL A 1 393 ? -8.977 51.938 -9.641 1 94 393 VAL A CA 1
ATOM 3027 C C . VAL A 1 393 ? -8.938 51.562 -11.117 1 94 393 VAL A C 1
ATOM 3029 O O . VAL A 1 393 ? -8.484 52.375 -11.953 1 94 393 VAL A O 1
ATOM 3032 N N . ARG A 1 394 ? -9.445 50.5 -11.484 1 88.62 394 ARG A N 1
ATOM 3033 C CA . ARG A 1 394 ? -9.375 49.969 -12.836 1 88.62 394 ARG A CA 1
ATOM 3034 C C . ARG A 1 394 ? -9.914 50.969 -13.859 1 88.62 394 ARG A C 1
ATOM 3036 O O . ARG A 1 394 ? -9.398 51.062 -14.969 1 88.62 394 ARG A O 1
ATOM 3043 N N . HIS A 1 395 ? -10.922 51.656 -13.484 1 83.75 395 HIS A N 1
ATOM 3044 C CA . HIS A 1 395 ? -11.555 52.562 -14.43 1 83.75 395 HIS A CA 1
ATOM 3045 C C . HIS A 1 395 ? -10.727 53.844 -14.594 1 83.75 395 HIS A C 1
ATOM 3047 O O . HIS A 1 395 ? -10.742 54.469 -15.656 1 83.75 395 HIS A O 1
ATOM 3053 N N . ASP A 1 396 ? -10.086 54.219 -13.594 1 88.62 396 ASP A N 1
ATOM 3054 C CA . ASP A 1 396 ? -9.266 55.406 -13.625 1 88.62 396 ASP A CA 1
ATOM 3055 C C . ASP A 1 396 ? -7.953 55.156 -14.367 1 88.62 396 ASP A C 1
ATOM 3057 O O . ASP A 1 396 ? -7.395 56.094 -14.977 1 88.62 396 ASP A O 1
ATOM 3061 N N . ILE A 1 397 ? -7.5 53.969 -14.086 1 86.81 397 ILE A N 1
ATOM 3062 C CA . ILE A 1 397 ? -6.285 53.531 -14.758 1 86.81 397 ILE A CA 1
ATOM 3063 C C . ILE A 1 397 ? -6.594 52.312 -15.641 1 86.81 397 ILE A C 1
ATOM 3065 O O . ILE A 1 397 ? -7.277 51.375 -15.211 1 86.81 397 ILE A O 1
ATOM 3069 N N . ASP A 1 398 ? -6.434 52.344 -16.906 1 82.5 398 ASP A N 1
ATOM 3070 C CA . ASP A 1 398 ? -6.707 51.219 -17.797 1 82.5 398 ASP A CA 1
ATOM 3071 C C . ASP A 1 398 ? -5.816 50.031 -17.469 1 82.5 398 ASP A C 1
ATOM 3073 O O . ASP A 1 398 ? -4.82 49.781 -18.156 1 82.5 398 ASP A O 1
ATOM 3077 N N . ILE A 1 399 ? -6.219 49.281 -16.438 1 82.81 399 ILE A N 1
ATOM 3078 C CA . ILE A 1 399 ? -5.473 48.125 -15.992 1 82.81 399 ILE A CA 1
ATOM 3079 C C . ILE A 1 399 ? -5.938 46.875 -16.766 1 82.81 399 ILE A C 1
ATOM 3081 O O . ILE A 1 399 ? -7.082 46.469 -16.625 1 82.81 399 ILE A O 1
ATOM 3085 N N . THR A 1 400 ? -5.141 46.219 -17.562 1 77.62 400 THR A N 1
ATOM 3086 C CA . THR A 1 400 ? -5.504 45.094 -18.422 1 77.62 400 THR A CA 1
ATOM 3087 C C . THR A 1 400 ? -4.91 43.812 -17.875 1 77.62 400 THR A C 1
ATOM 3089 O O . THR A 1 400 ? -5.379 42.719 -18.188 1 77.62 400 THR A O 1
ATOM 3092 N N . THR A 1 401 ? -3.879 43.938 -17.141 1 80.94 401 THR A N 1
ATOM 3093 C CA . THR A 1 401 ? -3.217 42.781 -16.547 1 80.94 401 THR A CA 1
ATOM 3094 C C . THR A 1 401 ? -3.016 42.969 -15.047 1 80.94 401 THR A C 1
ATOM 3096 O O . THR A 1 401 ? -3.336 44.031 -14.508 1 80.94 401 THR A O 1
ATOM 3099 N N . SER A 1 402 ? -2.539 41.969 -14.383 1 85.12 402 SER A N 1
ATOM 3100 C CA . SER A 1 402 ? -2.238 42.062 -12.961 1 85.12 402 SER A CA 1
ATOM 3101 C C . SER A 1 402 ? -1.195 43.156 -12.703 1 85.12 402 SER A C 1
ATOM 3103 O O . SER A 1 402 ? -0.241 43.281 -13.469 1 85.12 402 SER A O 1
ATOM 3105 N N . PRO A 1 403 ? -1.45 43.906 -11.711 1 86.69 403 PRO A N 1
ATOM 3106 C CA . PRO A 1 403 ? -0.449 44.938 -11.367 1 86.69 403 PRO A CA 1
ATOM 3107 C C . PRO A 1 403 ? 0.929 44.344 -11.094 1 86.69 403 PRO A C 1
ATOM 3109 O O . PRO A 1 403 ? 1.927 45.062 -11.062 1 86.69 403 PRO A O 1
ATOM 3112 N N . GLU A 1 404 ? 1.031 43.031 -10.867 1 83.5 404 GLU A N 1
ATOM 3113 C CA . GLU A 1 404 ? 2.289 42.344 -10.586 1 83.5 404 GLU A CA 1
ATOM 3114 C C . GLU A 1 404 ? 2.988 41.906 -11.867 1 83.5 404 GLU A C 1
ATOM 3116 O O . GLU A 1 404 ? 4.152 41.5 -11.844 1 83.5 404 GLU A O 1
ATOM 3121 N N . ASP A 1 405 ? 2.355 42.125 -12.992 1 86.06 405 ASP A N 1
ATOM 3122 C CA . ASP A 1 405 ? 2.934 41.75 -14.281 1 86.06 405 ASP A CA 1
ATOM 3123 C C . ASP A 1 405 ? 4.168 42.594 -14.586 1 86.06 405 ASP A C 1
ATOM 3125 O O . ASP A 1 405 ? 4.086 43.844 -14.633 1 86.06 405 ASP A O 1
ATOM 3129 N N . PRO A 1 406 ? 5.223 42 -14.773 1 80.88 406 PRO A N 1
ATOM 3130 C CA . PRO A 1 406 ? 6.461 42.75 -15.008 1 80.88 406 PRO A CA 1
ATOM 3131 C C . PRO A 1 406 ? 6.395 43.625 -16.266 1 80.88 406 PRO A C 1
ATOM 3133 O O . PRO A 1 406 ? 7.035 44.688 -16.312 1 80.88 406 PRO A O 1
ATOM 3136 N N . ALA A 1 407 ? 5.586 43.25 -17.281 1 83.44 407 ALA A N 1
ATOM 3137 C CA . ALA A 1 407 ? 5.523 43.969 -18.547 1 83.44 407 ALA A CA 1
ATOM 3138 C C . ALA A 1 407 ? 4.875 45.344 -18.375 1 83.44 407 ALA A C 1
ATOM 3140 O O . ALA A 1 407 ? 5.215 46.281 -19.094 1 83.44 407 ALA A O 1
ATOM 3141 N N . ASN A 1 408 ? 3.992 45.5 -17.438 1 87.94 408 ASN A N 1
ATOM 3142 C CA . ASN A 1 408 ? 3.209 46.719 -17.312 1 87.94 408 ASN A CA 1
ATOM 3143 C C . ASN A 1 408 ? 3.424 47.406 -15.969 1 87.94 408 ASN A C 1
ATOM 3145 O O . ASN A 1 408 ? 2.836 48.438 -15.688 1 87.94 408 ASN A O 1
ATOM 3149 N N . ARG A 1 409 ? 4.25 46.844 -15.148 1 88.31 409 ARG A N 1
ATOM 3150 C CA . ARG A 1 409 ? 4.445 47.344 -13.781 1 88.31 409 ARG A CA 1
ATOM 3151 C C . ARG A 1 409 ? 4.859 48.781 -13.773 1 88.31 409 ARG A C 1
ATOM 3153 O O . ARG A 1 409 ? 4.312 49.594 -13.016 1 88.31 409 ARG A O 1
ATOM 3160 N N . ARG A 1 410 ? 5.793 49.156 -14.562 1 88.06 410 ARG A N 1
ATOM 3161 C CA . ARG A 1 410 ? 6.305 50.5 -14.617 1 88.06 410 ARG A CA 1
ATOM 3162 C C . ARG A 1 410 ? 5.234 51.469 -15.117 1 88.06 410 ARG A C 1
ATOM 3164 O O . ARG A 1 410 ? 5.113 52.594 -14.609 1 88.06 410 ARG A O 1
ATOM 3171 N N . ARG A 1 411 ? 4.527 51.094 -16.062 1 90.31 411 ARG A N 1
ATOM 3172 C CA . ARG A 1 411 ? 3.449 51.906 -16.609 1 90.31 411 ARG A CA 1
ATOM 3173 C C . ARG A 1 411 ? 2.4 52.219 -15.539 1 90.31 411 ARG A C 1
ATOM 3175 O O . ARG A 1 411 ? 1.979 53.344 -15.375 1 90.31 411 ARG A O 1
ATOM 3182 N N . TYR A 1 412 ? 1.963 51.219 -14.852 1 92.5 412 TYR A N 1
ATOM 3183 C CA . TYR A 1 412 ? 0.945 51.375 -13.82 1 92.5 412 TYR A CA 1
ATOM 3184 C C . TYR A 1 412 ? 1.422 52.344 -12.719 1 92.5 412 TYR A C 1
ATOM 3186 O O . TYR A 1 412 ? 0.646 53.156 -12.211 1 92.5 412 TYR A O 1
ATOM 3194 N N . LEU A 1 413 ? 2.705 52.219 -12.383 1 92.5 413 LEU A N 1
ATOM 3195 C CA . LEU A 1 413 ? 3.273 53.094 -11.352 1 92.5 413 LEU A CA 1
ATOM 3196 C C . LEU A 1 413 ? 3.279 54.562 -11.789 1 92.5 413 LEU A C 1
ATOM 3198 O O . LEU A 1 413 ? 3.004 55.438 -10.992 1 92.5 413 LEU A O 1
ATOM 3202 N N . VAL A 1 414 ? 3.525 54.75 -13.023 1 92.69 414 VAL A N 1
ATOM 3203 C CA . VAL A 1 414 ? 3.555 56.094 -13.562 1 92.69 414 VAL A CA 1
ATOM 3204 C C . VAL A 1 414 ? 2.143 56.656 -13.594 1 92.69 414 VAL A C 1
ATOM 3206 O O . VAL A 1 414 ? 1.931 57.812 -13.234 1 92.69 414 VAL A O 1
ATOM 3209 N N . GLU A 1 415 ? 1.263 55.938 -13.992 1 93.88 415 GLU A N 1
ATOM 3210 C CA . GLU A 1 415 ? -0.117 56.375 -14.133 1 93.88 415 GLU A CA 1
ATOM 3211 C C . GLU A 1 415 ? -0.734 56.688 -12.766 1 93.88 415 GLU A C 1
ATOM 3213 O O . GLU A 1 415 ? -1.437 57.688 -12.617 1 93.88 415 GLU A O 1
ATOM 3218 N N . ILE A 1 416 ? -0.493 55.844 -11.789 1 95.44 416 ILE A N 1
ATOM 3219 C CA . ILE A 1 416 ? -1.074 56.094 -10.477 1 95.44 416 ILE A CA 1
ATOM 3220 C C . ILE A 1 416 ? -0.422 57.312 -9.836 1 95.44 416 ILE A C 1
ATOM 3222 O O . ILE A 1 416 ? -1.076 58.062 -9.109 1 95.44 416 ILE A O 1
ATOM 3226 N N . SER A 1 417 ? 0.864 57.5 -10.055 1 94.62 417 SER A N 1
ATOM 3227 C CA . SER A 1 417 ? 1.562 58.688 -9.555 1 94.62 417 SER A CA 1
ATOM 3228 C C . SER A 1 417 ? 0.999 59.969 -10.164 1 94.62 417 SER A C 1
ATOM 3230 O O . SER A 1 417 ? 0.874 61 -9.477 1 94.62 417 SER A O 1
ATOM 3232 N N . ALA A 1 418 ? 0.655 59.844 -11.391 1 93.88 418 ALA A N 1
ATOM 3233 C CA . ALA A 1 418 ? 0.052 60.969 -12.07 1 93.88 418 ALA A CA 1
ATOM 3234 C C . ALA A 1 418 ? -1.312 61.312 -11.469 1 93.88 418 ALA A C 1
ATOM 3236 O O . ALA A 1 418 ? -1.655 62.5 -11.312 1 93.88 418 ALA A O 1
ATOM 3237 N N . LEU A 1 419 ? -2.039 60.344 -11.234 1 94.19 419 LEU A N 1
ATOM 3238 C CA . LEU A 1 419 ? -3.336 60.562 -10.602 1 94.19 419 LEU A CA 1
ATOM 3239 C C . LEU A 1 419 ? -3.174 61.188 -9.219 1 94.19 419 LEU A C 1
ATOM 3241 O O . LEU A 1 419 ? -3.965 62.062 -8.828 1 94.19 419 LEU A O 1
ATOM 3245 N N . LEU A 1 420 ? -2.189 60.781 -8.461 1 94.62 420 LEU A N 1
ATOM 3246 C CA . LEU A 1 420 ? -1.914 61.25 -7.109 1 94.62 420 LEU A CA 1
ATOM 3247 C C . LEU A 1 420 ? -1.552 62.719 -7.113 1 94.62 420 LEU A C 1
ATOM 3249 O O . LEU A 1 420 ? -1.89 63.469 -6.18 1 94.62 420 LEU A O 1
ATOM 3253 N N . ASP A 1 421 ? -0.983 63.125 -8.125 1 91.56 421 ASP A N 1
ATOM 3254 C CA . ASP A 1 421 ? -0.537 64.5 -8.227 1 91.56 421 ASP A CA 1
ATOM 3255 C C . ASP A 1 421 ? -1.709 65.438 -8.516 1 91.56 421 ASP A C 1
ATOM 3257 O O . ASP A 1 421 ? -1.695 66.625 -8.109 1 91.56 421 ASP A O 1
ATOM 3261 N N . LYS A 1 422 ? -2.725 64.875 -9.07 1 92.81 422 LYS A N 1
ATOM 3262 C CA . LYS A 1 422 ? -3.803 65.75 -9.555 1 92.81 422 LYS A CA 1
ATOM 3263 C C . LYS A 1 422 ? -5.047 65.625 -8.68 1 92.81 422 LYS A C 1
ATOM 3265 O O . LYS A 1 422 ? -5.969 66.438 -8.773 1 92.81 422 LYS A O 1
ATOM 3270 N N . VAL A 1 423 ? -4.977 64.688 -7.812 1 94.62 423 VAL A N 1
ATOM 3271 C CA . VAL A 1 423 ? -6.191 64.375 -7.098 1 94.62 423 VAL A CA 1
ATOM 3272 C C . VAL A 1 423 ? -6.621 65.5 -6.176 1 94.62 423 VAL A C 1
ATOM 3274 O O . VAL A 1 423 ? -5.777 66.125 -5.551 1 94.62 423 VAL A O 1
ATOM 3277 N N . GLN A 1 424 ? -7.91 65.812 -6.191 1 94.62 424 GLN A N 1
ATOM 3278 C CA . GLN A 1 424 ? -8.539 66.75 -5.281 1 94.62 424 GLN A CA 1
ATOM 3279 C C . GLN A 1 424 ? -9.602 66.062 -4.422 1 94.62 424 GLN A C 1
ATOM 3281 O O . GLN A 1 424 ? -10.336 65.188 -4.906 1 94.62 424 GLN A O 1
ATOM 3286 N N . PRO A 1 425 ? -9.648 66.438 -3.146 1 95 425 PRO A N 1
ATOM 3287 C CA . PRO A 1 425 ? -10.641 65.812 -2.27 1 95 425 PRO A CA 1
ATOM 3288 C C . PRO A 1 425 ? -12.078 66.062 -2.713 1 95 425 PRO A C 1
ATOM 3290 O O . PRO A 1 425 ? -12.391 67.188 -3.158 1 95 425 PRO A O 1
ATOM 3293 N N . VAL A 1 426 ? -12.875 65.125 -2.518 1 95.31 426 VAL A N 1
ATOM 3294 C CA . VAL A 1 426 ? -14.289 65.188 -2.883 1 95.31 426 VAL A CA 1
ATOM 3295 C C . VAL A 1 426 ? -15.156 65.125 -1.633 1 95.31 426 VAL A C 1
ATOM 3297 O O . VAL A 1 426 ? -14.719 64.562 -0.606 1 95.31 426 VAL A O 1
ATOM 3300 N N . LYS A 1 427 ? -16.359 65.625 -1.676 1 93.25 427 LYS A N 1
ATOM 3301 C CA . LYS A 1 427 ? -17.328 65.5 -0.588 1 93.25 427 LYS A CA 1
ATOM 3302 C C . LYS A 1 427 ? -18.297 64.375 -0.823 1 93.25 427 LYS A C 1
ATOM 3304 O O . LYS A 1 427 ? -18.688 64.062 -1.96 1 93.25 427 LYS A O 1
ATOM 3309 N N . ILE A 1 428 ? -18.531 63.719 0.225 1 93.62 428 ILE A N 1
ATOM 3310 C CA . ILE A 1 428 ? -19.422 62.562 0.112 1 93.62 428 ILE A CA 1
ATOM 3311 C C . ILE A 1 428 ? -20.469 62.594 1.224 1 93.62 428 ILE A C 1
ATOM 3313 O O . ILE A 1 428 ? -20.297 63.312 2.225 1 93.62 428 ILE A O 1
ATOM 3317 N N . ASN A 1 429 ? -21.562 61.906 1.092 1 92.38 429 ASN A N 1
ATOM 3318 C CA . ASN A 1 429 ? -22.578 61.656 2.113 1 92.38 429 ASN A CA 1
ATOM 3319 C C . ASN A 1 429 ? -22.922 60.188 2.23 1 92.38 429 ASN A C 1
ATOM 3321 O O . ASN A 1 429 ? -22.328 59.344 1.548 1 92.38 429 ASN A O 1
ATOM 3325 N N . PHE A 1 430 ? -23.797 59.844 3.119 1 92.88 430 PHE A N 1
ATOM 3326 C CA . PHE A 1 430 ? -24.125 58.438 3.355 1 92.88 430 PHE A CA 1
ATOM 3327 C C . PHE A 1 430 ? -24.797 57.844 2.133 1 92.88 430 PHE A C 1
ATOM 3329 O O . PHE A 1 430 ? -24.672 56.625 1.879 1 92.88 430 PHE A O 1
ATOM 3336 N N . GLY A 1 431 ? -25.469 58.625 1.355 1 91.25 431 GLY A N 1
ATOM 3337 C CA . GLY A 1 431 ? -26.062 58.156 0.115 1 91.25 431 GLY A CA 1
ATOM 3338 C C . GLY A 1 431 ? -25.031 57.75 -0.92 1 91.25 431 GLY A C 1
ATOM 3339 O O . GLY A 1 431 ? -25.203 56.781 -1.63 1 91.25 431 GLY A O 1
ATOM 3340 N N . THR A 1 432 ? -24.016 58.594 -0.994 1 92 432 THR A N 1
ATOM 3341 C CA . THR A 1 432 ? -22.906 58.281 -1.88 1 92 432 THR A CA 1
ATOM 3342 C C . THR A 1 432 ? -22.281 56.938 -1.495 1 92 432 THR A C 1
ATOM 3344 O O . THR A 1 432 ? -21.969 56.125 -2.363 1 92 432 THR A O 1
ATOM 3347 N N . MET A 1 433 ? -22.141 56.75 -0.259 1 91.69 433 MET A N 1
ATOM 3348 C CA . MET A 1 433 ? -21.531 55.531 0.266 1 91.69 433 MET A CA 1
ATOM 3349 C C . MET A 1 433 ? -22.406 54.312 -0.005 1 91.69 433 MET A C 1
ATOM 3351 O O . MET A 1 433 ? -21.906 53.25 -0.392 1 91.69 433 MET A O 1
ATOM 3355 N N . MET A 1 434 ? -23.672 54.469 0.144 1 88.38 434 MET A N 1
ATOM 3356 C CA . MET A 1 434 ? -24.625 53.375 -0.069 1 88.38 434 MET A CA 1
ATOM 3357 C C . MET A 1 434 ? -24.625 52.938 -1.527 1 88.38 434 MET A C 1
ATOM 3359 O O . MET A 1 434 ? -24.797 51.75 -1.816 1 88.38 434 MET A O 1
ATOM 3363 N N . ASN A 1 435 ? -24.328 53.844 -2.406 1 88.75 435 ASN A N 1
ATOM 3364 C CA . ASN A 1 435 ? -24.438 53.531 -3.832 1 88.75 435 ASN A CA 1
ATOM 3365 C C . ASN A 1 435 ? -23.094 53.125 -4.418 1 88.75 435 ASN A C 1
ATOM 3367 O O . ASN A 1 435 ? -23.031 52.656 -5.562 1 88.75 435 ASN A O 1
ATOM 3371 N N . GLU A 1 436 ? -22.094 53.25 -3.602 1 91.19 436 GLU A N 1
ATOM 3372 C CA . GLU A 1 436 ? -20.766 52.875 -4.082 1 91.19 436 GLU A CA 1
ATOM 3373 C C . GLU A 1 436 ? -20.625 51.375 -4.203 1 91.19 436 GLU A C 1
ATOM 3375 O O . GLU A 1 436 ? -20.922 50.625 -3.266 1 91.19 436 GLU A O 1
ATOM 3380 N N . ARG A 1 437 ? -20.156 50.875 -5.352 1 85.31 437 ARG A N 1
ATOM 3381 C CA . ARG A 1 437 ? -20.062 49.438 -5.613 1 85.31 437 ARG A CA 1
ATOM 3382 C C . ARG A 1 437 ? -18.672 48.906 -5.281 1 85.31 437 ARG A C 1
ATOM 3384 O O . ARG A 1 437 ? -18.516 47.75 -4.918 1 85.31 437 ARG A O 1
ATOM 3391 N N . ALA A 1 438 ? -17.688 49.719 -5.402 1 90.38 438 ALA A N 1
ATOM 3392 C CA . ALA A 1 438 ? -16.328 49.281 -5.098 1 90.38 438 ALA A CA 1
ATOM 3393 C C . ALA A 1 438 ? -16.078 49.25 -3.592 1 90.38 438 ALA A C 1
ATOM 3395 O O . ALA A 1 438 ? -16.156 50.281 -2.926 1 90.38 438 ALA A O 1
ATOM 3396 N N . THR A 1 439 ? -15.781 48.125 -3.053 1 91.25 439 THR A N 1
ATOM 3397 C CA . THR A 1 439 ? -15.586 47.938 -1.62 1 91.25 439 THR A CA 1
ATOM 3398 C C . THR A 1 439 ? -14.477 48.844 -1.095 1 91.25 439 THR A C 1
ATOM 3400 O O . THR A 1 439 ? -14.617 49.438 -0.029 1 91.25 439 THR A O 1
ATOM 3403 N N . ALA A 1 440 ? -13.375 48.938 -1.846 1 94.31 440 ALA A N 1
ATOM 3404 C CA . ALA A 1 440 ? -12.234 49.719 -1.401 1 94.31 440 ALA A CA 1
ATOM 3405 C C . ALA A 1 440 ? -12.633 51.188 -1.214 1 94.31 440 ALA A C 1
ATOM 3407 O O . ALA A 1 440 ? -12.297 51.812 -0.202 1 94.31 440 ALA A O 1
ATOM 3408 N N . LYS A 1 441 ? -13.328 51.75 -2.145 1 95.19 441 LYS A N 1
ATOM 3409 C CA . LYS A 1 441 ? -13.789 53.125 -2.041 1 95.19 441 LYS A CA 1
ATOM 3410 C C . LYS A 1 441 ? -14.742 53.312 -0.865 1 95.19 441 LYS A C 1
ATOM 3412 O O . LYS A 1 441 ? -14.656 54.312 -0.13 1 95.19 441 LYS A O 1
ATOM 3417 N N . ARG A 1 442 ? -15.594 52.375 -0.744 1 94.56 442 ARG A N 1
ATOM 3418 C CA . ARG A 1 442 ? -16.578 52.438 0.336 1 94.56 442 ARG A CA 1
ATOM 3419 C C . ARG A 1 442 ? -15.891 52.469 1.697 1 94.56 442 ARG A C 1
ATOM 3421 O O . ARG A 1 442 ? -16.359 53.125 2.625 1 94.56 442 ARG A O 1
ATOM 3428 N N . VAL A 1 443 ? -14.867 51.719 1.845 1 95.62 443 VAL A N 1
ATOM 3429 C CA . VAL A 1 443 ? -14.148 51.656 3.111 1 95.62 443 VAL A CA 1
ATOM 3430 C C . VAL A 1 443 ? -13.539 53 3.424 1 95.62 443 VAL A C 1
ATOM 3432 O O . VAL A 1 443 ? -13.594 53.469 4.566 1 95.62 443 VAL A O 1
ATOM 3435 N N . PHE A 1 444 ? -12.969 53.688 2.439 1 96.75 444 PHE A N 1
ATOM 3436 C CA . PHE A 1 444 ? -12.414 55 2.654 1 96.75 444 PHE A CA 1
ATOM 3437 C C . PHE A 1 444 ? -13.516 56 2.99 1 96.75 444 PHE A C 1
ATOM 3439 O O . PHE A 1 444 ? -13.32 56.906 3.814 1 96.75 444 PHE A O 1
ATOM 3446 N N . MET A 1 445 ? -14.648 55.906 2.348 1 96.62 445 MET A N 1
ATOM 3447 C CA . MET A 1 445 ? -15.797 56.75 2.658 1 96.62 445 MET A CA 1
ATOM 3448 C C . MET A 1 445 ? -16.25 56.531 4.098 1 96.62 445 MET A C 1
ATOM 3450 O O . MET A 1 445 ? -16.594 57.5 4.789 1 96.62 445 MET A O 1
ATOM 3454 N N . LEU A 1 446 ? -16.281 55.312 4.449 1 96.19 446 LEU A N 1
ATOM 3455 C CA . LEU A 1 446 ? -16.688 55 5.812 1 96.19 446 LEU A CA 1
ATOM 3456 C C . LEU A 1 446 ? -15.719 55.625 6.82 1 96.19 446 LEU A C 1
ATOM 3458 O O . LEU A 1 446 ? -16.156 56.125 7.855 1 96.19 446 LEU A O 1
ATOM 3462 N N . VAL A 1 447 ? -14.422 55.5 6.539 1 96.81 447 VAL A N 1
ATOM 3463 C CA . VAL A 1 447 ? -13.422 56.125 7.402 1 96.81 447 VAL A CA 1
ATOM 3464 C C . VAL A 1 447 ? -13.68 57.625 7.512 1 96.81 447 VAL A C 1
ATOM 3466 O O . VAL A 1 447 ? -13.57 58.188 8.594 1 96.81 447 VAL A O 1
ATOM 3469 N N . ALA A 1 448 ? -13.992 58.188 6.41 1 96.25 448 ALA A N 1
ATOM 3470 C CA . ALA A 1 448 ? -14.312 59.625 6.418 1 96.25 448 ALA A CA 1
ATOM 3471 C C . ALA A 1 448 ? -15.492 59.906 7.348 1 96.25 448 ALA A C 1
ATOM 3473 O O . ALA A 1 448 ? -15.5 60.906 8.055 1 96.25 448 ALA A O 1
ATOM 3474 N N . LYS A 1 449 ? -16.453 59.094 7.301 1 95.31 449 LYS A N 1
ATOM 3475 C CA . LYS A 1 449 ? -17.609 59.281 8.164 1 95.31 449 LYS A CA 1
ATOM 3476 C C . LYS A 1 449 ? -17.266 59.031 9.625 1 95.31 449 LYS A C 1
ATOM 3478 O O . LYS A 1 449 ? -17.781 59.719 10.516 1 95.31 449 LYS A O 1
ATOM 3483 N N . PHE A 1 450 ? -16.422 58 9.953 1 95.88 450 PHE A N 1
ATOM 3484 C CA . PHE A 1 450 ? -15.922 57.844 11.312 1 95.88 450 PHE A CA 1
ATOM 3485 C C . PHE A 1 450 ? -15.305 59.125 11.844 1 95.88 450 PHE A C 1
ATOM 3487 O O . PHE A 1 450 ? -15.648 59.562 12.938 1 95.88 450 PHE A O 1
ATOM 3494 N N . LEU A 1 451 ? -14.43 59.688 11.008 1 95 451 LEU A N 1
ATOM 3495 C CA . LEU A 1 451 ? -13.648 60.844 11.414 1 95 451 LEU A CA 1
ATOM 3496 C C . LEU A 1 451 ? -14.547 62.062 11.562 1 95 451 LEU A C 1
ATOM 3498 O O . LEU A 1 451 ? -14.289 62.938 12.406 1 95 451 LEU A O 1
ATOM 3502 N N . LYS A 1 452 ? -15.602 62.125 10.836 1 94.12 452 LYS A N 1
ATOM 3503 C CA . LYS A 1 452 ? -16.484 63.281 10.867 1 94.12 452 LYS A CA 1
ATOM 3504 C C . LYS A 1 452 ? -17.469 63.188 12.023 1 94.12 452 LYS A C 1
ATOM 3506 O O . LYS A 1 452 ? -17.734 64.188 12.703 1 94.12 452 LYS A O 1
ATOM 3511 N N . TYR A 1 453 ? -18 62.031 12.289 1 93.88 453 TYR A N 1
ATOM 3512 C CA . TYR A 1 453 ? -19.172 61.938 13.156 1 93.88 453 TYR A CA 1
ATOM 3513 C C . TYR A 1 453 ? -18.828 61.219 14.453 1 93.88 453 TYR A C 1
ATOM 3515 O O . TYR A 1 453 ? -19.594 61.312 15.43 1 93.88 453 TYR A O 1
ATOM 3523 N N . VAL A 1 454 ? -17.781 60.531 14.555 1 94.12 454 VAL A N 1
ATOM 3524 C CA . VAL A 1 454 ? -17.531 59.688 15.719 1 94.12 454 VAL A CA 1
ATOM 3525 C C . VAL A 1 454 ? -16.297 60.219 16.469 1 94.12 454 VAL A C 1
ATOM 3527 O O . VAL A 1 454 ? -16.406 60.656 17.609 1 94.12 454 VAL A O 1
ATOM 3530 N N . ASP A 1 455 ? -15.18 60.188 15.859 1 95.25 455 ASP A N 1
ATOM 3531 C CA . ASP A 1 455 ? -13.945 60.656 16.469 1 95.25 455 ASP A CA 1
ATOM 3532 C C . ASP A 1 455 ? -13.023 61.312 15.43 1 95.25 455 ASP A C 1
ATOM 3534 O O . ASP A 1 455 ? -12.344 60.594 14.688 1 95.25 455 ASP A O 1
ATOM 3538 N N . ALA A 1 456 ? -12.812 62.5 15.477 1 94.31 456 ALA A N 1
ATOM 3539 C CA . ALA A 1 456 ? -12.062 63.25 14.469 1 94.31 456 ALA A CA 1
ATOM 3540 C C . ALA A 1 456 ? -10.562 63.156 14.727 1 94.31 456 ALA A C 1
ATOM 3542 O O . ALA A 1 456 ? -9.758 63.438 13.836 1 94.31 456 ALA A O 1
ATOM 3543 N N . ALA A 1 457 ? -10.25 62.688 15.844 1 92.38 457 ALA A N 1
ATOM 3544 C CA . ALA A 1 457 ? -8.844 62.75 16.234 1 92.38 457 ALA A CA 1
ATOM 3545 C C . ALA A 1 457 ? -8.18 61.375 16.094 1 92.38 457 ALA A C 1
ATOM 3547 O O . ALA A 1 457 ? -6.949 61.281 16.078 1 92.38 457 ALA A O 1
ATOM 3548 N N . GLU A 1 458 ? -8.867 60.375 15.992 1 91 458 GLU A N 1
ATOM 3549 C CA . GLU A 1 458 ? -8.305 59 15.984 1 91 458 GLU A CA 1
ATOM 3550 C C . GLU A 1 458 ? -7.758 58.656 14.609 1 91 458 GLU A C 1
ATOM 3552 O O . GLU A 1 458 ? -8.5 58.625 13.625 1 91 458 GLU A O 1
ATOM 3557 N N . PRO A 1 459 ? -6.469 58.312 14.508 1 93.31 459 PRO A N 1
ATOM 3558 C CA . PRO A 1 459 ? -5.98 57.75 13.234 1 93.31 459 PRO A CA 1
ATOM 3559 C C . PRO A 1 459 ? -6.465 56.344 12.984 1 93.31 459 PRO A C 1
ATOM 3561 O O . PRO A 1 459 ? -6.586 55.531 13.922 1 93.31 459 PRO A O 1
ATOM 3564 N N . VAL A 1 460 ? -6.75 56 11.75 1 96.81 460 VAL A N 1
ATOM 3565 C CA . VAL A 1 460 ? -7.215 54.688 11.375 1 96.81 460 VAL A CA 1
ATOM 3566 C C . VAL A 1 460 ? -6.113 53.938 10.617 1 96.81 460 VAL A C 1
ATOM 3568 O O . VAL A 1 460 ? -5.539 54.469 9.664 1 96.81 460 VAL A O 1
ATOM 3571 N N . ARG A 1 461 ? -5.703 52.75 11.148 1 97.81 461 ARG A N 1
ATOM 3572 C CA . ARG A 1 461 ? -4.777 51.906 10.414 1 97.81 461 ARG A CA 1
ATOM 3573 C C . ARG A 1 461 ? -5.48 51.219 9.242 1 97.81 461 ARG A C 1
ATOM 3575 O O . ARG A 1 461 ? -6.555 50.625 9.414 1 97.81 461 ARG A O 1
ATOM 3582 N N . PHE A 1 462 ? -4.93 51.281 8.047 1 97.44 462 PHE A N 1
ATOM 3583 C CA . PHE A 1 462 ? -5.496 50.688 6.852 1 97.44 462 PHE A CA 1
ATOM 3584 C C . PHE A 1 462 ? -4.629 49.531 6.375 1 97.44 462 PHE A C 1
ATOM 3586 O O . PHE A 1 462 ? -3.619 49.719 5.699 1 97.44 462 PHE A O 1
ATOM 3593 N N . LEU A 1 463 ? -5.086 48.281 6.617 1 97.31 463 LEU A N 1
ATOM 3594 C CA . LEU A 1 463 ? -4.32 47.062 6.34 1 97.31 463 LEU A CA 1
ATOM 3595 C C . LEU A 1 463 ? -4.656 46.5 4.965 1 97.31 463 LEU A C 1
ATOM 3597 O O . LEU A 1 463 ? -5.832 46.406 4.602 1 97.31 463 LEU A O 1
ATOM 3601 N N . ILE A 1 464 ? -3.613 46.125 4.184 1 96.88 464 ILE A N 1
ATOM 3602 C CA . ILE A 1 464 ? -3.807 45.594 2.848 1 96.88 464 ILE A CA 1
ATOM 3603 C C . ILE A 1 464 ? -3.232 44.156 2.787 1 96.88 464 ILE A C 1
ATOM 3605 O O . ILE A 1 464 ? -2.014 44 2.77 1 96.88 464 ILE A O 1
ATOM 3609 N N . ALA A 1 465 ? -4.094 43.219 2.668 1 92.94 465 ALA A N 1
ATOM 3610 C CA . ALA A 1 465 ? -3.668 41.812 2.578 1 92.94 465 ALA A CA 1
ATOM 3611 C C . ALA A 1 465 ? -3.1 41.5 1.196 1 92.94 465 ALA A C 1
ATOM 3613 O O . ALA A 1 465 ? -3.535 42.062 0.195 1 92.94 465 ALA A O 1
ATOM 3614 N N . GLU A 1 466 ? -2.143 40.625 1.093 1 89.5 466 GLU A N 1
ATOM 3615 C CA . GLU A 1 466 ? -1.545 40.062 -0.12 1 89.5 466 GLU A CA 1
ATOM 3616 C C . GLU A 1 466 ? -0.991 41.188 -1.014 1 89.5 466 GLU A C 1
ATOM 3618 O O . GLU A 1 466 ? -1.31 41.25 -2.203 1 89.5 466 GLU A O 1
ATOM 3623 N N . CYS A 1 467 ? -0.303 42.031 -0.361 1 93.25 467 CYS A N 1
ATOM 3624 C CA . CYS A 1 467 ? 0.285 43.125 -1.104 1 93.25 467 CYS A CA 1
ATOM 3625 C C . CYS A 1 467 ? 1.629 42.75 -1.703 1 93.25 467 CYS A C 1
ATOM 3627 O O . CYS A 1 467 ? 2.566 42.406 -0.974 1 93.25 467 CYS A O 1
ATOM 3629 N N . ASN A 1 468 ? 1.778 42.844 -3.059 1 92.38 468 ASN A N 1
ATOM 3630 C CA . ASN A 1 468 ? 2.984 42.375 -3.734 1 92.38 468 ASN A CA 1
ATOM 3631 C C . ASN A 1 468 ? 3.611 43.469 -4.586 1 92.38 468 ASN A C 1
ATOM 3633 O O . ASN A 1 468 ? 4.613 43.25 -5.27 1 92.38 468 ASN A O 1
ATOM 3637 N N . THR A 1 469 ? 3.029 44.719 -4.566 1 93.81 469 THR A N 1
ATOM 3638 C CA . THR A 1 469 ? 3.525 45.781 -5.426 1 93.81 469 THR A CA 1
ATOM 3639 C C . THR A 1 469 ? 3.314 47.125 -4.77 1 93.81 469 THR A C 1
ATOM 3641 O O . THR A 1 469 ? 2.342 47.344 -4.043 1 93.81 469 THR A O 1
ATOM 3644 N N . PRO A 1 470 ? 4.219 48.125 -5.059 1 94.88 470 PRO A N 1
ATOM 3645 C CA . PRO A 1 470 ? 4.004 49.5 -4.562 1 94.88 470 PRO A CA 1
ATOM 3646 C C . PRO A 1 470 ? 2.775 50.156 -5.176 1 94.88 470 PRO A C 1
ATOM 3648 O O . PRO A 1 470 ? 2.205 51.062 -4.582 1 94.88 470 PRO A O 1
ATOM 3651 N N . PHE A 1 471 ? 2.377 49.656 -6.336 1 95 471 PHE A N 1
ATOM 3652 C CA . PHE A 1 471 ? 1.191 50.156 -7.008 1 95 471 PHE A CA 1
ATOM 3653 C C . PHE A 1 471 ? -0.02 50.125 -6.086 1 95 471 PHE A C 1
ATOM 3655 O O . PHE A 1 471 ? -0.808 51.062 -6.035 1 95 471 PHE A O 1
ATOM 3662 N N . THR A 1 472 ? -0.188 49.031 -5.348 1 96.25 472 THR A N 1
ATOM 3663 C CA . THR A 1 472 ? -1.321 48.812 -4.453 1 96.25 472 THR A CA 1
ATOM 3664 C C . THR A 1 472 ? -1.324 49.875 -3.342 1 96.25 472 THR A C 1
ATOM 3666 O O . THR A 1 472 ? -2.375 50.438 -3.006 1 96.25 472 THR A O 1
ATOM 3669 N N . VAL A 1 473 ? -0.193 50.125 -2.818 1 97.44 473 VAL A N 1
ATOM 3670 C CA . VAL A 1 473 ? -0.06 51.094 -1.729 1 97.44 473 VAL A CA 1
ATOM 3671 C C . VAL A 1 473 ? -0.377 52.5 -2.234 1 97.44 473 VAL A C 1
ATOM 3673 O O . VAL A 1 473 ? -1.08 53.281 -1.567 1 97.44 473 VAL A O 1
ATOM 3676 N N . LEU A 1 474 ? 0.126 52.844 -3.385 1 97.44 474 LEU A N 1
ATOM 3677 C CA . LEU A 1 474 ? -0.119 54.156 -3.961 1 97.44 474 LEU A CA 1
ATOM 3678 C C . LEU A 1 474 ? -1.59 54.312 -4.332 1 97.44 474 LEU A C 1
ATOM 3680 O O . LEU A 1 474 ? -2.135 55.406 -4.242 1 97.44 474 LEU A O 1
ATOM 3684 N N . THR A 1 475 ? -2.201 53.25 -4.754 1 97.12 475 THR A N 1
ATOM 3685 C CA . THR A 1 475 ? -3.633 53.281 -5.031 1 97.12 475 THR A CA 1
ATOM 3686 C C . THR A 1 475 ? -4.422 53.594 -3.764 1 97.12 475 THR A C 1
ATOM 3688 O O . THR A 1 475 ? -5.363 54.406 -3.799 1 97.12 475 THR A O 1
ATOM 3691 N N . ALA A 1 476 ? -4.07 52.938 -2.682 1 98.12 476 ALA A N 1
ATOM 3692 C CA . ALA A 1 476 ? -4.711 53.25 -1.403 1 98.12 476 ALA A CA 1
ATOM 3693 C C . ALA A 1 476 ? -4.527 54.719 -1.034 1 98.12 476 ALA A C 1
ATOM 3695 O O . ALA A 1 476 ? -5.457 55.375 -0.545 1 98.12 476 ALA A O 1
ATOM 3696 N N . LEU A 1 477 ? -3.285 55.219 -1.208 1 98.12 477 LEU A N 1
ATOM 3697 C CA . LEU A 1 477 ? -3.004 56.625 -0.916 1 98.12 477 LEU A CA 1
ATOM 3698 C C . LEU A 1 477 ? -3.852 57.531 -1.791 1 98.12 477 LEU A C 1
ATOM 3700 O O . LEU A 1 477 ? -4.324 58.594 -1.332 1 98.12 477 LEU A O 1
ATOM 3704 N N . TYR A 1 478 ? -4.031 57.219 -3.059 1 97.19 478 TYR A N 1
ATOM 3705 C CA . TYR A 1 478 ? -4.879 57.969 -3.975 1 97.19 478 TYR A CA 1
ATOM 3706 C C . TYR A 1 478 ? -6.297 58.094 -3.428 1 97.19 478 TYR A C 1
ATOM 3708 O O . TYR A 1 478 ? -6.855 59.188 -3.375 1 97.19 478 TYR A O 1
ATOM 3716 N N . PHE A 1 479 ? -6.867 57 -3.051 1 97.44 479 PHE A N 1
ATOM 3717 C CA . PHE A 1 479 ? -8.234 57.031 -2.531 1 97.44 479 PHE A CA 1
ATOM 3718 C C . PHE A 1 479 ? -8.289 57.781 -1.215 1 97.44 479 PHE A C 1
ATOM 3720 O O . PHE A 1 479 ? -9.281 58.469 -0.926 1 97.44 479 PHE A O 1
ATOM 3727 N N . ALA A 1 480 ? -7.273 57.625 -0.34 1 98 480 ALA A N 1
ATOM 3728 C CA . ALA A 1 480 ? -7.227 58.375 0.913 1 98 480 ALA A CA 1
ATOM 3729 C C . ALA A 1 480 ? -7.262 59.875 0.655 1 98 480 ALA A C 1
ATOM 3731 O O . ALA A 1 480 ? -7.949 60.625 1.363 1 98 480 ALA A O 1
ATOM 3732 N N . LYS A 1 481 ? -6.512 60.344 -0.322 1 97.44 481 LYS A N 1
ATOM 3733 C CA . LYS A 1 481 ? -6.496 61.75 -0.682 1 97.44 481 LYS A CA 1
ATOM 3734 C C . LYS A 1 481 ? -7.816 62.188 -1.326 1 97.44 481 LYS A C 1
ATOM 3736 O O . LYS A 1 481 ? -8.328 63.25 -1.053 1 97.44 481 LYS A O 1
ATOM 3741 N N . LEU A 1 482 ? -8.297 61.312 -2.205 1 96.56 482 LEU A N 1
ATOM 3742 C CA . LEU A 1 482 ? -9.547 61.594 -2.898 1 96.56 482 LEU A CA 1
ATOM 3743 C C . LEU A 1 482 ? -10.672 61.844 -1.904 1 96.56 482 LEU A C 1
ATOM 3745 O O . LEU A 1 482 ? -11.5 62.75 -2.109 1 96.56 482 LEU A O 1
ATOM 3749 N N . PHE A 1 483 ? -10.68 61.125 -0.843 1 96.94 483 PHE A N 1
ATOM 3750 C CA . PHE A 1 483 ? -11.789 61.219 0.098 1 96.94 483 PHE A CA 1
ATOM 3751 C C . PHE A 1 483 ? -11.391 62.062 1.304 1 96.94 483 PHE A C 1
ATOM 3753 O O . PHE A 1 483 ? -12.109 62.125 2.301 1 96.94 483 PHE A O 1
ATOM 3760 N N . GLY A 1 484 ? -10.219 62.594 1.334 1 95.38 484 GLY A N 1
ATOM 3761 C CA . GLY A 1 484 ? -9.789 63.625 2.285 1 95.38 484 GLY A CA 1
ATOM 3762 C C . GLY A 1 484 ? -9.406 63.062 3.635 1 95.38 484 GLY A C 1
ATOM 3763 O O . GLY A 1 484 ? -9.633 63.688 4.672 1 95.38 484 GLY A O 1
ATOM 3764 N N . VAL A 1 485 ? -8.875 61.875 3.734 1 96.62 485 VAL A N 1
ATOM 3765 C CA . VAL A 1 485 ? -8.578 61.281 5.027 1 96.62 485 VAL A CA 1
ATOM 3766 C C . VAL A 1 485 ? -7.094 60.906 5.102 1 96.62 485 VAL A C 1
ATOM 3768 O O . VAL A 1 485 ? -6.656 60.25 6.039 1 96.62 485 VAL A O 1
ATOM 3771 N N . ALA A 1 486 ? -6.238 61.344 4.176 1 96.81 486 ALA A N 1
ATOM 3772 C CA . ALA A 1 486 ? -4.844 60.938 4.055 1 96.81 486 ALA A CA 1
ATOM 3773 C C . ALA A 1 486 ? -4.047 61.312 5.297 1 96.81 486 ALA A C 1
ATOM 3775 O O . ALA A 1 486 ? -3.076 60.656 5.656 1 96.81 486 ALA A O 1
ATOM 3776 N N . ASP A 1 487 ? -4.457 62.344 5.965 1 95.5 487 ASP A N 1
ATOM 3777 C CA . ASP A 1 487 ? -3.707 62.812 7.125 1 95.5 487 ASP A CA 1
ATOM 3778 C C . ASP A 1 487 ? -4.109 62.062 8.391 1 95.5 487 ASP A C 1
ATOM 3780 O O . ASP A 1 487 ? -3.553 62.281 9.461 1 95.5 487 ASP A O 1
ATOM 3784 N N . LYS A 1 488 ? -5.051 61.094 8.281 1 96.31 488 LYS A N 1
ATOM 3785 C CA . LYS A 1 488 ? -5.512 60.375 9.453 1 96.31 488 LYS A CA 1
ATOM 3786 C C . LYS A 1 488 ? -5.492 58.844 9.203 1 96.31 488 LYS A C 1
ATOM 3788 O O . LYS A 1 488 ? -5.984 58.062 10.023 1 96.31 488 LYS A O 1
ATOM 3793 N N . ILE A 1 489 ? -4.961 58.469 8.102 1 96.69 489 ILE A N 1
ATOM 3794 C CA . ILE A 1 489 ? -4.93 57.031 7.777 1 96.69 489 ILE A CA 1
ATOM 3795 C C . ILE A 1 489 ? -3.48 56.562 7.664 1 96.69 489 ILE A C 1
ATOM 3797 O O . ILE A 1 489 ? -2.627 57.281 7.141 1 96.69 489 ILE A O 1
ATOM 3801 N N . ASP A 1 490 ? -3.158 55.438 8.281 1 97.56 490 ASP A N 1
ATOM 3802 C CA . ASP A 1 490 ? -1.858 54.812 8.133 1 97.56 490 ASP A CA 1
ATOM 3803 C C . ASP A 1 490 ? -1.954 53.562 7.246 1 97.56 490 ASP A C 1
ATOM 3805 O O . ASP A 1 490 ? -2.436 52.531 7.68 1 97.56 490 ASP A O 1
ATOM 3809 N N . ILE A 1 491 ? -1.494 53.656 6.023 1 98.06 491 ILE A N 1
ATOM 3810 C CA . ILE A 1 491 ? -1.561 52.562 5.059 1 98.06 491 ILE A CA 1
ATOM 3811 C C . ILE A 1 491 ? -0.475 51.531 5.367 1 98.06 491 ILE A C 1
ATOM 3813 O O . ILE A 1 491 ? 0.706 51.875 5.457 1 98.06 491 ILE A O 1
ATOM 3817 N N . SER A 1 492 ? -0.921 50.312 5.547 1 97.69 492 SER A N 1
ATOM 3818 C CA . SER A 1 492 ? -0.026 49.281 6.023 1 97.69 492 SER A CA 1
ATOM 3819 C C . SER A 1 492 ? -0.097 48.031 5.129 1 97.69 492 SER A C 1
ATOM 3821 O O . SER A 1 492 ? -0.945 47.156 5.332 1 97.69 492 SER A O 1
ATOM 3823 N N . PRO A 1 493 ? 0.84 47.812 4.121 1 96.94 493 PRO A N 1
ATOM 3824 C CA . PRO A 1 493 ? 0.875 46.594 3.283 1 96.94 493 PRO A CA 1
ATOM 3825 C C . PRO A 1 493 ? 1.29 45.375 4.059 1 96.94 493 PRO A C 1
ATOM 3827 O O . PRO A 1 493 ? 2.17 45.438 4.918 1 96.94 493 PRO A O 1
ATOM 3830 N N . LEU A 1 494 ? 0.642 44.219 3.787 1 95.5 494 LEU A N 1
ATOM 3831 C CA . LEU A 1 494 ? 0.977 42.938 4.398 1 95.5 494 LEU A CA 1
ATOM 3832 C C . LEU A 1 494 ? 1.83 42.094 3.461 1 95.5 494 LEU A C 1
ATOM 3834 O O . LEU A 1 494 ? 1.41 41.781 2.344 1 95.5 494 LEU A O 1
ATOM 3838 N N . PHE A 1 495 ? 3.027 41.688 3.867 1 93.69 495 PHE A N 1
ATOM 3839 C CA . PHE A 1 495 ? 3.932 40.812 3.123 1 93.69 495 PHE A CA 1
ATOM 3840 C C . PHE A 1 495 ? 3.832 39.375 3.619 1 93.69 495 PHE A C 1
ATOM 3842 O O . PHE A 1 495 ? 4.438 39.031 4.633 1 93.69 495 PHE A O 1
ATOM 3849 N N . GLU A 1 496 ? 3.141 38.469 2.832 1 88.12 496 GLU A N 1
ATOM 3850 C CA . GLU A 1 496 ? 2.895 37.125 3.303 1 88.12 496 GLU A CA 1
ATOM 3851 C C . GLU A 1 496 ? 3.016 36.125 2.164 1 88.12 496 GLU A C 1
ATOM 3853 O O . GLU A 1 496 ? 3.055 34.906 2.402 1 88.12 496 GLU A O 1
ATOM 3858 N N . THR A 1 497 ? 3.127 36.594 0.953 1 84.31 497 THR A N 1
ATOM 3859 C CA . THR A 1 497 ? 3.254 35.719 -0.199 1 84.31 497 THR A CA 1
ATOM 3860 C C . THR A 1 497 ? 4.723 35.438 -0.52 1 84.31 497 THR A C 1
ATOM 3862 O O . THR A 1 497 ? 5.605 36.156 -0.039 1 84.31 497 THR A O 1
ATOM 3865 N N . GLY A 1 498 ? 4.902 34.469 -1.297 1 81 498 GLY A N 1
ATOM 3866 C CA . GLY A 1 498 ? 6.27 34.188 -1.702 1 81 498 GLY A CA 1
ATOM 3867 C C . GLY A 1 498 ? 6.965 35.375 -2.342 1 81 498 GLY A C 1
ATOM 3868 O O . GLY A 1 498 ? 8.117 35.656 -2.029 1 81 498 GLY A O 1
ATOM 3869 N N . VAL A 1 499 ? 6.297 36.031 -3.113 1 80.62 499 VAL A N 1
ATOM 3870 C CA . VAL A 1 499 ? 6.832 37.219 -3.811 1 80.62 499 VAL A CA 1
ATOM 3871 C C . VAL A 1 499 ? 7.145 38.312 -2.805 1 80.62 499 VAL A C 1
ATOM 3873 O O . VAL A 1 499 ? 8.219 38.906 -2.85 1 80.62 499 VAL A O 1
ATOM 3876 N N . ALA A 1 500 ? 6.199 38.562 -1.95 1 88.25 500 ALA A N 1
ATOM 3877 C CA . ALA A 1 500 ? 6.348 39.656 -0.99 1 88.25 500 ALA A CA 1
ATOM 3878 C C . ALA A 1 500 ? 7.453 39.344 0.014 1 88.25 500 ALA A C 1
ATOM 3880 O O . ALA A 1 500 ? 8.148 40.25 0.475 1 88.25 500 ALA A O 1
ATOM 3881 N N . LEU A 1 501 ? 7.605 38.094 0.326 1 88.56 501 LEU A N 1
ATOM 3882 C CA . LEU A 1 501 ? 8.641 37.719 1.281 1 88.56 501 LEU A CA 1
ATOM 3883 C C . LEU A 1 501 ? 10.031 37.875 0.682 1 88.56 501 LEU A C 1
ATOM 3885 O O . LEU A 1 501 ? 10.992 38.156 1.406 1 88.56 501 LEU A O 1
ATOM 3889 N N . ASP A 1 502 ? 10.07 37.844 -0.63 1 86.06 502 ASP A N 1
ATOM 3890 C CA . ASP A 1 502 ? 11.344 38.031 -1.31 1 86.06 502 ASP A CA 1
ATOM 3891 C C . ASP A 1 502 ? 11.609 39.5 -1.622 1 86.06 502 ASP A C 1
ATOM 3893 O O . ASP A 1 502 ? 12.758 39.938 -1.616 1 86.06 502 ASP A O 1
ATOM 3897 N N . GLN A 1 503 ? 10.516 40.25 -1.805 1 88.12 503 GLN A N 1
ATOM 3898 C CA . GLN A 1 503 ? 10.711 41.594 -2.379 1 88.12 503 GLN A CA 1
ATOM 3899 C C . GLN A 1 503 ? 10.117 42.656 -1.477 1 88.12 503 GLN A C 1
ATOM 3901 O O . GLN A 1 503 ? 10.023 43.812 -1.872 1 88.12 503 GLN A O 1
ATOM 3906 N N . GLY A 1 504 ? 9.727 42.344 -0.287 1 90.56 504 GLY A N 1
ATOM 3907 C CA . GLY A 1 504 ? 9.078 43.312 0.59 1 90.56 504 GLY A CA 1
ATOM 3908 C C . GLY A 1 504 ? 9.891 44.562 0.801 1 90.56 504 GLY A C 1
ATOM 3909 O O . GLY A 1 504 ? 9.352 45.688 0.747 1 90.56 504 GLY A O 1
ATOM 3910 N N . HIS A 1 505 ? 11.219 44.438 1.004 1 92 505 HIS A N 1
ATOM 3911 C CA . HIS A 1 505 ? 12.102 45.594 1.215 1 92 505 HIS A CA 1
ATOM 3912 C C . HIS A 1 505 ? 12.211 46.438 -0.044 1 92 505 HIS A C 1
ATOM 3914 O O . HIS A 1 505 ? 12.32 47.656 0.039 1 92 505 HIS A O 1
ATOM 3920 N N . GLU A 1 506 ? 12.102 45.844 -1.181 1 92.38 506 GLU A N 1
ATOM 3921 C CA . GLU A 1 506 ? 12.164 46.562 -2.441 1 92.38 506 GLU A CA 1
ATOM 3922 C C . GLU A 1 506 ? 10.891 47.375 -2.68 1 92.38 506 GLU A C 1
ATOM 3924 O O . GLU A 1 506 ? 10.93 48.438 -3.275 1 92.38 506 GLU A O 1
ATOM 3929 N N . ILE A 1 507 ? 9.797 46.812 -2.268 1 93.31 507 ILE A N 1
ATOM 3930 C CA . ILE A 1 507 ? 8.516 47.5 -2.408 1 93.31 507 ILE A CA 1
ATOM 3931 C C . ILE A 1 507 ? 8.547 48.812 -1.627 1 93.31 507 ILE A C 1
ATOM 3933 O O . ILE A 1 507 ? 8.172 49.875 -2.154 1 93.31 507 ILE A O 1
ATOM 3937 N N . ILE A 1 508 ? 9 48.781 -0.382 1 94.38 508 ILE A N 1
ATOM 3938 C CA . ILE A 1 508 ? 9.078 49.969 0.453 1 94.38 508 ILE A CA 1
ATOM 3939 C C . ILE A 1 508 ? 10.102 50.938 -0.128 1 94.38 508 ILE A C 1
ATOM 3941 O O . ILE A 1 508 ? 9.875 52.156 -0.15 1 94.38 508 ILE A O 1
ATOM 3945 N N . ALA A 1 509 ? 11.242 50.406 -0.614 1 93.06 509 ALA A N 1
ATOM 3946 C CA . ALA A 1 509 ? 12.266 51.25 -1.219 1 93.06 509 ALA A CA 1
ATOM 3947 C C . ALA A 1 509 ? 11.711 52.031 -2.418 1 93.06 509 ALA A C 1
ATOM 3949 O O . ALA A 1 509 ? 12.031 53.188 -2.615 1 93.06 509 ALA A O 1
ATOM 3950 N N . GLU A 1 510 ? 10.969 51.344 -3.17 1 92.81 510 GLU A N 1
ATOM 3951 C CA . GLU A 1 510 ? 10.367 51.969 -4.34 1 92.81 510 GLU A CA 1
ATOM 3952 C C . GLU A 1 510 ? 9.359 53.031 -3.93 1 92.81 510 GLU A C 1
ATOM 3954 O O . GLU A 1 510 ? 9.219 54.062 -4.613 1 92.81 510 GLU A O 1
ATOM 3959 N N . LEU A 1 511 ? 8.578 52.781 -2.912 1 95.31 511 LEU A N 1
ATOM 3960 C CA . LEU A 1 511 ? 7.625 53.781 -2.395 1 95.31 511 LEU A CA 1
ATOM 3961 C C . LEU A 1 511 ? 8.344 55.031 -1.933 1 95.31 511 LEU A C 1
ATOM 3963 O O . LEU A 1 511 ? 7.852 56.156 -2.135 1 95.31 511 LEU A O 1
ATOM 3967 N N . LEU A 1 512 ? 9.523 54.906 -1.344 1 93.88 512 LEU A N 1
ATOM 3968 C CA . LEU A 1 512 ? 10.273 56.031 -0.783 1 93.88 512 LEU A CA 1
ATOM 3969 C C . LEU A 1 512 ? 10.891 56.875 -1.889 1 93.88 512 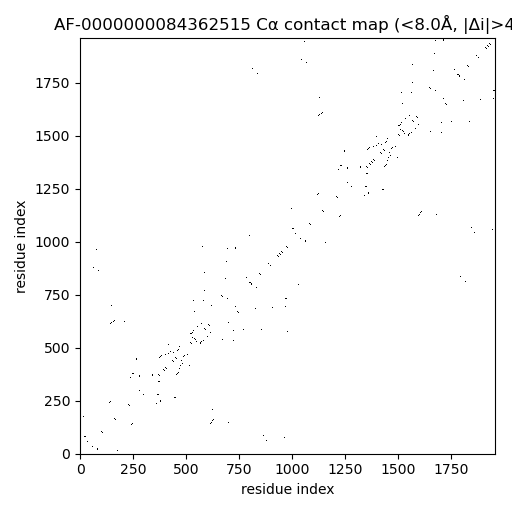LEU A C 1
ATOM 3971 O O . LEU A 1 512 ? 11.359 57.969 -1.634 1 93.88 512 LEU A O 1
ATOM 3975 N N . LYS A 1 513 ? 10.805 56.406 -3.135 1 91.56 513 LYS A N 1
ATOM 3976 C CA . LYS A 1 513 ? 11.25 57.188 -4.281 1 91.56 513 LYS A CA 1
ATOM 3977 C C . LYS A 1 513 ? 10.141 58.094 -4.805 1 91.56 513 LYS A C 1
ATOM 3979 O O . LYS A 1 513 ? 10.391 59 -5.566 1 91.56 513 LYS A O 1
ATOM 3984 N N . ASN A 1 514 ? 8.961 57.812 -4.41 1 93.38 514 ASN A N 1
ATOM 3985 C CA . ASN A 1 514 ? 7.816 58.625 -4.82 1 93.38 514 ASN A CA 1
ATOM 3986 C C . ASN A 1 514 ? 7.633 59.844 -3.918 1 93.38 514 ASN A C 1
ATOM 3988 O O . ASN A 1 514 ? 7.355 59.719 -2.727 1 93.38 514 ASN A O 1
ATOM 3992 N N . PRO A 1 515 ? 7.688 60.969 -4.43 1 93.12 515 PRO A N 1
ATOM 3993 C CA . PRO A 1 515 ? 7.648 62.188 -3.602 1 93.12 515 PRO A CA 1
ATOM 3994 C C . PRO A 1 515 ? 6.32 62.344 -2.861 1 93.12 515 PRO A C 1
ATOM 3996 O O . PRO A 1 515 ? 6.301 62.812 -1.723 1 93.12 515 PRO A O 1
ATOM 3999 N N . THR A 1 516 ? 5.293 62.062 -3.51 1 94.88 516 THR A N 1
ATOM 4000 C CA . THR A 1 516 ? 3.99 62.188 -2.867 1 94.88 516 THR A CA 1
ATOM 4001 C C . THR A 1 516 ? 3.9 61.25 -1.658 1 94.88 516 THR A C 1
ATOM 4003 O O . THR A 1 516 ? 3.328 61.625 -0.629 1 94.88 516 THR A O 1
ATOM 4006 N N . TYR A 1 517 ? 4.395 60.094 -1.803 1 95.94 517 TYR A N 1
ATOM 4007 C CA . TYR A 1 517 ? 4.406 59.125 -0.691 1 95.94 517 TYR A CA 1
ATOM 4008 C C . TYR A 1 517 ? 5.297 59.625 0.44 1 95.94 517 TYR A C 1
ATOM 4010 O O . TYR A 1 517 ? 4.949 59.5 1.616 1 95.94 517 TYR A O 1
ATOM 4018 N N . VAL A 1 518 ? 6.418 60.188 0.121 1 95.19 518 VAL A N 1
ATOM 4019 C CA . VAL A 1 518 ? 7.344 60.719 1.118 1 95.19 518 VAL A CA 1
ATOM 4020 C C . VAL A 1 518 ? 6.68 61.844 1.893 1 95.19 518 VAL A C 1
ATOM 4022 O O . VAL A 1 518 ? 6.809 61.938 3.117 1 95.19 518 VAL A O 1
ATOM 4025 N N . ASP A 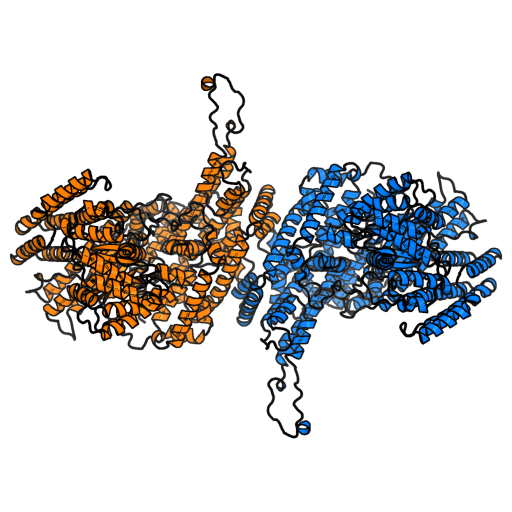1 519 ? 5.973 62.688 1.14 1 94.88 519 ASP A N 1
ATOM 4026 C CA . ASP A 1 519 ? 5.25 63.781 1.794 1 94.88 519 ASP A CA 1
ATOM 4027 C C . ASP A 1 519 ? 4.199 63.219 2.76 1 94.88 519 ASP A C 1
ATOM 4029 O O . ASP A 1 519 ? 4.023 63.75 3.859 1 94.88 519 ASP A O 1
ATOM 4033 N N . TYR A 1 520 ? 3.551 62.281 2.301 1 96.12 520 TYR A N 1
ATOM 4034 C CA . TYR A 1 520 ? 2.527 61.625 3.102 1 96.12 520 TYR A CA 1
ATOM 4035 C C . TYR A 1 520 ? 3.123 61.062 4.379 1 96.12 520 TYR A C 1
ATOM 4037 O O . TYR A 1 520 ? 2.609 61.281 5.477 1 96.12 520 TYR A O 1
ATOM 4045 N N . VAL A 1 521 ? 4.203 60.312 4.375 1 95.69 521 VAL A N 1
ATOM 4046 C CA . VAL A 1 521 ? 4.777 59.625 5.539 1 95.69 521 VAL A CA 1
ATOM 4047 C C . VAL A 1 521 ? 5.387 60.688 6.48 1 95.69 521 VAL A C 1
ATOM 4049 O O . VAL A 1 521 ? 5.398 60.5 7.699 1 95.69 521 VAL A O 1
ATOM 4052 N N . LYS A 1 522 ? 5.867 61.719 5.93 1 94.44 522 LYS A N 1
ATOM 4053 C CA . LYS A 1 522 ? 6.379 62.812 6.77 1 94.44 522 LYS A CA 1
ATOM 4054 C C . LYS A 1 522 ? 5.254 63.5 7.547 1 94.44 522 LYS A C 1
ATOM 4056 O O . LYS A 1 522 ? 5.426 63.844 8.711 1 94.44 522 LYS A O 1
ATOM 4061 N N . THR A 1 523 ? 4.164 63.625 6.812 1 94.88 523 THR A N 1
ATOM 4062 C CA . THR A 1 523 ? 2.996 64.188 7.461 1 94.88 523 THR A CA 1
ATOM 4063 C C . THR A 1 523 ? 2.482 63.312 8.57 1 94.88 523 THR A C 1
ATOM 4065 O O . THR A 1 523 ? 2.166 63.781 9.664 1 94.88 523 THR A O 1
ATOM 4068 N N . ARG A 1 524 ? 2.406 62.094 8.32 1 95.5 524 ARG A N 1
ATOM 4069 C CA . ARG A 1 524 ? 1.9 61.125 9.281 1 95.5 524 ARG A CA 1
ATOM 4070 C C . ARG A 1 524 ? 2.934 60.844 10.375 1 95.5 524 ARG A C 1
ATOM 4072 O O . ARG A 1 524 ? 2.58 60.438 11.477 1 95.5 524 ARG A O 1
ATOM 4079 N N . GLY A 1 525 ? 4.199 60.906 10.016 1 94.25 525 GLY A N 1
ATOM 4080 C CA . GLY A 1 525 ? 5.289 60.719 10.953 1 94.25 525 GLY A CA 1
ATOM 4081 C C . GLY A 1 525 ? 5.715 59.25 11.062 1 94.25 525 GLY A C 1
ATOM 4082 O O . GLY A 1 525 ? 6.539 58.906 11.906 1 94.25 525 GLY A O 1
ATOM 4083 N N . ARG A 1 526 ? 5.176 58.375 10.188 1 95.44 526 ARG A N 1
ATOM 4084 C CA . ARG A 1 526 ? 5.551 56.969 10.297 1 95.44 526 ARG A CA 1
ATOM 4085 C C . ARG A 1 526 ? 5.297 56.219 8.984 1 95.44 526 ARG A C 1
ATOM 4087 O O . ARG A 1 526 ? 4.418 56.625 8.211 1 95.44 526 ARG A O 1
ATOM 4094 N N . ILE A 1 527 ? 6.102 55.219 8.719 1 95.81 527 ILE A N 1
ATOM 4095 C CA . ILE A 1 527 ? 5.879 54.188 7.723 1 95.81 527 ILE A CA 1
ATOM 4096 C C . ILE A 1 527 ? 5.301 52.938 8.391 1 95.81 527 ILE A C 1
ATOM 4098 O O . ILE A 1 527 ? 5.758 52.531 9.461 1 95.81 527 ILE A O 1
ATOM 4102 N N . CYS A 1 528 ? 4.215 52.406 7.859 1 97.25 528 CYS A N 1
ATOM 4103 C CA . CYS A 1 528 ? 3.594 51.219 8.445 1 97.25 528 CYS A CA 1
ATOM 4104 C C . CYS A 1 528 ? 3.697 50.031 7.5 1 97.25 528 CYS A C 1
ATOM 4106 O O . CYS A 1 528 ? 3.588 50.188 6.281 1 97.25 528 CYS A O 1
ATOM 4108 N N . MET A 1 529 ? 3.939 48.875 8 1 96.44 529 MET A N 1
ATOM 4109 C CA . MET A 1 529 ? 3.93 47.625 7.25 1 96.44 529 MET A CA 1
ATOM 4110 C C . MET A 1 529 ? 3.508 46.469 8.141 1 96.44 529 MET A C 1
ATOM 4112 O O . MET A 1 529 ? 3.479 46.594 9.367 1 96.44 529 MET A O 1
ATOM 4116 N N . GLN A 1 530 ? 3.119 45.406 7.516 1 96.31 530 GLN A N 1
ATOM 4117 C CA . GLN A 1 530 ? 2.732 44.156 8.211 1 96.31 530 GLN A CA 1
ATOM 4118 C C . GLN A 1 530 ? 3.533 42.969 7.707 1 96.31 530 GLN A C 1
ATOM 4120 O O . GLN A 1 530 ? 3.984 42.969 6.559 1 96.31 530 GLN A O 1
ATOM 4125 N N . THR A 1 531 ? 3.736 42.031 8.523 1 94.88 531 THR A N 1
ATOM 4126 C CA . THR A 1 531 ? 4.32 40.75 8.156 1 94.88 531 THR A CA 1
ATOM 4127 C C . THR A 1 531 ? 3.418 39.594 8.594 1 94.88 531 THR A C 1
ATOM 4129 O O . THR A 1 531 ? 2.85 39.625 9.688 1 94.88 531 THR A O 1
ATOM 4132 N N . GLY A 1 532 ? 3.18 38.656 7.699 1 93.06 532 GLY A N 1
ATOM 4133 C CA . GLY A 1 532 ? 2.307 37.531 7.977 1 93.06 532 GLY A CA 1
ATOM 4134 C C . GLY A 1 532 ? 3.061 36.219 8.188 1 93.06 532 GLY A C 1
ATOM 4135 O O . GLY A 1 532 ? 3.738 35.75 7.281 1 93.06 532 GLY A O 1
ATOM 4136 N N . PHE A 1 533 ? 2.9 35.531 9.336 1 93.69 533 PHE A N 1
ATOM 4137 C CA . PHE A 1 533 ? 3.607 34.312 9.688 1 93.69 533 PHE A CA 1
ATOM 4138 C C . PHE A 1 533 ? 2.775 33.094 9.336 1 93.69 533 PHE A C 1
ATOM 4140 O O . PHE A 1 533 ? 3.32 32.062 8.953 1 93.69 533 PHE A O 1
ATOM 4147 N N . SER A 1 534 ? 1.452 33.188 9.422 1 91.62 534 SER A N 1
ATOM 4148 C CA . SER A 1 534 ? 0.559 32.031 9.273 1 91.62 534 SER A CA 1
ATOM 4149 C C . SER A 1 534 ? 0.543 31.531 7.836 1 91.62 534 SER A C 1
ATOM 4151 O O . SER A 1 534 ? 0.893 30.391 7.574 1 91.62 534 SER A O 1
ATOM 4153 N N . ASP A 1 535 ? 0.226 32.344 6.926 1 88.19 535 ASP A N 1
ATOM 4154 C CA . ASP A 1 535 ? 0.132 31.938 5.527 1 88.19 535 ASP A CA 1
ATOM 4155 C C . ASP A 1 535 ? 1.509 31.594 4.965 1 88.19 535 ASP A C 1
ATOM 4157 O O . ASP A 1 535 ? 1.643 30.656 4.168 1 88.19 535 ASP A O 1
ATOM 4161 N N . ALA A 1 536 ? 2.498 32.406 5.363 1 91.06 536 ALA A N 1
ATOM 4162 C CA . ALA A 1 536 ? 3.855 32.094 4.914 1 91.06 536 ALA A CA 1
ATOM 4163 C C . ALA A 1 536 ? 4.309 30.719 5.406 1 91.06 536 ALA A C 1
ATOM 4165 O O . ALA A 1 536 ? 4.902 29.953 4.648 1 91.06 536 ALA A O 1
ATOM 4166 N N . GLY A 1 537 ? 4.004 30.453 6.66 1 92.38 537 GLY A N 1
ATOM 4167 C CA . GLY A 1 537 ? 4.371 29.172 7.238 1 92.38 537 GLY A CA 1
ATOM 4168 C C . GLY A 1 537 ? 3.699 28 6.555 1 92.38 537 GLY A C 1
ATOM 4169 O O . GLY A 1 537 ? 4.293 26.922 6.426 1 92.38 537 GLY A O 1
ATOM 4170 N N . ARG A 1 538 ? 2.537 28.172 6.113 1 90.88 538 ARG A N 1
ATOM 4171 C CA . ARG A 1 538 ? 1.784 27.125 5.414 1 90.88 538 ARG A CA 1
ATOM 4172 C C . ARG A 1 538 ? 2.463 26.75 4.102 1 90.88 538 ARG A C 1
ATOM 4174 O O . ARG A 1 538 ? 2.529 25.578 3.748 1 90.88 538 ARG A O 1
ATOM 4181 N N . TYR A 1 539 ? 3.055 27.734 3.424 1 88.38 539 TYR A N 1
ATOM 4182 C CA . TYR A 1 539 ? 3.547 27.516 2.068 1 88.38 539 TYR A CA 1
ATOM 4183 C C . TYR A 1 539 ? 4.992 27.031 2.084 1 88.38 539 TYR A C 1
ATOM 4185 O O . TYR A 1 539 ? 5.363 26.125 1.332 1 88.38 539 TYR A O 1
ATOM 4193 N N . ILE A 1 540 ? 5.809 27.656 2.926 1 93.69 540 ILE A N 1
ATOM 4194 C CA . ILE A 1 540 ? 7.23 27.375 2.775 1 93.69 540 ILE A CA 1
ATOM 4195 C C . ILE A 1 540 ? 7.785 26.812 4.082 1 93.69 540 ILE A C 1
ATOM 4197 O O . ILE A 1 540 ? 8.992 26.594 4.211 1 93.69 540 ILE A O 1
ATOM 4201 N N . GLY A 1 541 ? 6.922 26.609 5.133 1 95 541 GLY A N 1
ATOM 4202 C CA . GLY A 1 541 ? 7.363 26.203 6.457 1 95 541 GLY A CA 1
ATOM 4203 C C . GLY A 1 541 ? 7.5 27.375 7.422 1 95 541 GLY A C 1
ATOM 4204 O O . GLY A 1 541 ? 7.801 28.5 7.008 1 95 541 GLY A O 1
ATOM 4205 N N . GLN A 1 542 ? 7.344 27.109 8.656 1 96.19 542 GLN A N 1
ATOM 4206 C CA . GLN A 1 542 ? 7.246 28.188 9.625 1 96.19 542 GLN A CA 1
ATOM 4207 C C . GLN A 1 542 ? 8.602 28.859 9.844 1 96.19 542 GLN A C 1
ATOM 4209 O O . GLN A 1 542 ? 8.695 30.078 9.93 1 96.19 542 GLN A O 1
ATOM 4214 N N . VAL A 1 543 ? 9.641 28.047 9.977 1 96.88 543 VAL A N 1
ATOM 4215 C CA . VAL A 1 543 ? 10.945 28.625 10.266 1 96.88 543 VAL A CA 1
ATOM 4216 C C . VAL A 1 543 ? 11.453 29.406 9.062 1 96.88 543 VAL A C 1
ATOM 4218 O O . VAL A 1 543 ? 11.844 30.578 9.195 1 96.88 543 VAL A O 1
ATOM 4221 N N . PRO A 1 544 ? 11.422 28.859 7.848 1 96.19 544 PRO A N 1
ATOM 4222 C CA . PRO A 1 544 ? 11.828 29.672 6.691 1 96.19 544 PRO A CA 1
ATOM 4223 C C . PRO A 1 544 ? 10.977 30.938 6.531 1 96.19 544 PRO A C 1
ATOM 4225 O O . PRO A 1 544 ? 11.484 31.969 6.094 1 96.19 544 PRO A O 1
ATOM 4228 N N . ALA A 1 545 ? 9.75 30.891 6.855 1 95.5 545 ALA A N 1
ATOM 4229 C CA . ALA A 1 545 ? 8.906 32.094 6.801 1 95.5 545 ALA A CA 1
ATOM 4230 C C . ALA A 1 545 ? 9.438 33.188 7.719 1 95.5 545 ALA A C 1
ATOM 4232 O O . ALA A 1 545 ? 9.547 34.344 7.312 1 95.5 545 ALA A O 1
ATOM 4233 N N . SER A 1 546 ? 9.727 32.812 8.922 1 95.81 546 SER A N 1
ATOM 4234 C CA . SER A 1 546 ? 10.273 33.781 9.883 1 95.81 546 SER A CA 1
ATOM 4235 C C . SER A 1 546 ? 11.609 34.344 9.414 1 95.81 546 SER A C 1
ATOM 4237 O O . SER A 1 546 ? 11.891 35.531 9.578 1 95.81 546 SER A O 1
ATOM 4239 N N . LEU A 1 547 ? 12.453 33.469 8.828 1 95.69 547 LEU A N 1
ATOM 4240 C CA . LEU A 1 547 ? 13.75 33.906 8.336 1 95.69 547 LEU A CA 1
ATOM 4241 C C . LEU A 1 547 ? 13.602 34.875 7.164 1 95.69 547 LEU A C 1
ATOM 4243 O O . LEU A 1 547 ? 14.359 35.844 7.043 1 95.69 547 LEU A O 1
ATOM 4247 N N . ALA A 1 548 ? 12.672 34.594 6.328 1 94.94 548 ALA A N 1
ATOM 4248 C CA . ALA A 1 548 ? 12.406 35.5 5.203 1 94.94 548 ALA A CA 1
ATOM 4249 C C . ALA A 1 548 ? 11.945 36.875 5.688 1 94.94 548 ALA A C 1
ATOM 4251 O O . ALA A 1 548 ? 12.352 37.906 5.141 1 94.94 548 ALA A O 1
ATOM 4252 N N . ILE A 1 549 ? 11.086 36.906 6.664 1 95.19 549 ILE A N 1
ATOM 4253 C CA . ILE A 1 549 ? 10.586 38.156 7.242 1 95.19 549 ILE A CA 1
ATOM 4254 C C . ILE A 1 549 ? 11.742 38.938 7.867 1 95.19 549 ILE A C 1
ATOM 4256 O O . ILE A 1 549 ? 11.844 40.156 7.707 1 95.19 549 ILE A O 1
ATOM 4260 N N . GLU A 1 550 ? 12.547 38.25 8.555 1 93.69 550 GLU A N 1
ATOM 4261 C CA . GLU A 1 550 ? 13.727 38.875 9.172 1 93.69 550 GLU A CA 1
ATOM 4262 C C . GLU A 1 550 ? 14.641 39.5 8.125 1 93.69 550 GLU A C 1
ATOM 4264 O O . GLU A 1 550 ? 15.203 40.562 8.344 1 93.69 550 GLU A O 1
ATOM 4269 N N . ARG A 1 551 ? 14.781 38.781 7.066 1 93.75 551 ARG A N 1
ATOM 4270 C CA . ARG A 1 551 ? 15.602 39.312 5.977 1 93.75 551 ARG A CA 1
ATOM 4271 C C . ARG A 1 551 ? 15.031 40.625 5.453 1 93.75 551 ARG A C 1
ATOM 4273 O O . ARG A 1 551 ? 15.781 41.562 5.18 1 93.75 551 ARG A O 1
ATOM 4280 N N . ILE A 1 552 ? 13.781 40.688 5.297 1 94.62 552 ILE A N 1
ATOM 4281 C CA . ILE A 1 552 ? 13.133 41.938 4.879 1 94.62 552 ILE A CA 1
ATOM 4282 C C . ILE A 1 552 ? 13.469 43.062 5.863 1 94.62 552 ILE A C 1
ATOM 4284 O O . ILE A 1 552 ? 13.805 44.156 5.457 1 94.62 552 ILE A O 1
ATOM 4288 N N . ARG A 1 553 ? 13.406 42.812 7.141 1 94.81 553 ARG A N 1
ATOM 4289 C CA . ARG A 1 553 ? 13.656 43.781 8.18 1 94.81 553 ARG A CA 1
ATOM 4290 C C . ARG A 1 553 ? 15.094 44.281 8.117 1 94.81 553 ARG A C 1
ATOM 4292 O O . ARG A 1 553 ? 15.336 45.5 8.164 1 94.81 553 ARG A O 1
ATOM 4299 N N . ILE A 1 554 ? 16.016 43.375 7.992 1 93.12 554 ILE A N 1
ATOM 4300 C CA . ILE A 1 554 ? 17.422 43.719 7.969 1 93.12 554 ILE A CA 1
ATOM 4301 C C . ILE A 1 554 ? 17.719 44.594 6.75 1 93.12 554 ILE A C 1
ATOM 4303 O O . ILE A 1 554 ? 18.406 45.594 6.863 1 93.12 554 ILE A O 1
ATOM 4307 N N . LYS A 1 555 ? 17.188 44.25 5.652 1 94.06 555 LYS A N 1
ATOM 4308 C CA . LYS A 1 555 ? 17.422 45 4.426 1 94.06 555 LYS A CA 1
ATOM 4309 C C . LYS A 1 555 ? 16.703 46.344 4.473 1 94.06 555 LYS A C 1
ATOM 4311 O O . LYS A 1 555 ? 17.203 47.344 3.936 1 94.06 555 LYS A O 1
ATOM 4316 N N . LEU A 1 556 ? 15.562 46.344 5.043 1 94.5 556 LEU A N 1
ATOM 4317 C CA . LEU A 1 556 ? 14.789 47.594 5.16 1 94.5 556 LEU A CA 1
ATOM 4318 C C . LEU A 1 556 ? 15.531 48.625 6.012 1 94.5 556 LEU A C 1
ATOM 4320 O O . LEU A 1 556 ? 15.5 49.812 5.711 1 94.5 556 LEU A O 1
ATOM 4324 N N . ALA A 1 557 ? 16.109 48.188 7.152 1 93.31 557 ALA A N 1
ATOM 4325 C CA . ALA A 1 557 ? 16.906 49.094 7.992 1 93.31 557 ALA A CA 1
ATOM 4326 C C . ALA A 1 557 ? 17.953 49.812 7.172 1 93.31 557 ALA A C 1
ATOM 4328 O O . ALA A 1 557 ? 18.125 51.031 7.297 1 93.31 557 ALA A O 1
ATOM 4329 N N . LYS A 1 558 ? 18.594 49.094 6.285 1 90.62 558 LYS A N 1
ATOM 4330 C CA . LYS A 1 558 ? 19.641 49.656 5.441 1 90.62 558 LYS A CA 1
ATOM 4331 C C . LYS A 1 558 ? 19.031 50.625 4.414 1 90.62 558 LYS A C 1
ATOM 4333 O O . LYS A 1 558 ? 19.578 51.719 4.188 1 90.62 558 LYS A O 1
ATOM 4338 N N . SER A 1 559 ? 17.984 50.25 3.887 1 90.94 559 SER A N 1
ATOM 4339 C CA . SER A 1 559 ? 17.344 51.031 2.842 1 90.94 559 SER A CA 1
ATOM 4340 C C . SER A 1 559 ? 16.797 52.344 3.404 1 90.94 559 SER A C 1
ATOM 4342 O O . SER A 1 559 ? 16.844 53.375 2.746 1 90.94 559 SER A O 1
ATOM 4344 N N . MET A 1 560 ? 16.141 52.312 4.523 1 91.88 560 MET A N 1
ATOM 4345 C CA . MET A 1 560 ? 15.57 53.5 5.141 1 91.88 560 MET A CA 1
ATOM 4346 C C . MET A 1 560 ? 16.672 54.469 5.547 1 91.88 560 MET A C 1
ATOM 4348 O O . MET A 1 560 ? 16.5 55.688 5.414 1 91.88 560 MET A O 1
ATOM 4352 N N . GLN A 1 561 ? 17.75 53.938 5.996 1 88.75 561 GLN A N 1
ATOM 4353 C CA . GLN A 1 561 ? 18.891 54.812 6.336 1 88.75 561 GLN A CA 1
ATOM 4354 C C . GLN A 1 561 ? 19.422 55.531 5.105 1 88.75 561 GLN A C 1
ATOM 4356 O O . GLN A 1 561 ? 19.734 56.719 5.18 1 88.75 561 GLN A O 1
ATOM 4361 N N . LYS A 1 562 ? 19.406 54.938 4.02 1 88.44 562 LYS A N 1
ATOM 4362 C CA . LYS A 1 562 ? 19.938 55.469 2.777 1 88.44 562 LYS A CA 1
ATOM 4363 C C . LYS A 1 562 ? 18.969 56.5 2.166 1 88.44 562 LYS A C 1
ATOM 4365 O O . LYS A 1 562 ? 19.375 57.406 1.438 1 88.44 562 LYS A O 1
ATOM 4370 N N . SER A 1 563 ? 17.688 56.281 2.336 1 87.44 563 SER A N 1
ATOM 4371 C CA . SER A 1 563 ? 16.656 57.094 1.691 1 87.44 563 SER A CA 1
ATOM 4372 C C . SER A 1 563 ? 16.719 58.531 2.174 1 87.44 563 SER A C 1
ATOM 4374 O O . SER A 1 563 ? 16.234 59.438 1.501 1 87.44 563 SER A O 1
ATOM 4376 N N . GLY A 1 564 ? 17.234 58.75 3.279 1 81.31 564 GLY A N 1
ATOM 4377 C CA . GLY A 1 564 ? 17.375 60.094 3.807 1 81.31 564 GLY A CA 1
ATOM 4378 C C . GLY A 1 564 ? 16.094 60.625 4.426 1 81.31 564 GLY A C 1
ATOM 4379 O O . GLY A 1 564 ? 16.031 61.781 4.84 1 81.31 564 GLY A O 1
ATOM 4380 N N . VAL A 1 565 ? 15.047 59.938 4.438 1 85.56 565 VAL A N 1
ATOM 4381 C CA . VAL A 1 565 ? 13.812 60.375 5.098 1 85.56 565 VAL A CA 1
ATOM 4382 C C . VAL A 1 565 ? 14 60.344 6.613 1 85.56 565 VAL A C 1
ATOM 4384 O O . VAL A 1 565 ? 13.867 59.281 7.227 1 85.56 565 VAL A O 1
ATOM 4387 N N . ASP A 1 566 ? 14.297 61.344 7.184 1 81.19 566 ASP A N 1
ATOM 4388 C CA . ASP A 1 566 ? 14.617 61.438 8.602 1 81.19 566 ASP A CA 1
ATOM 4389 C C . ASP A 1 566 ? 13.375 61.781 9.43 1 81.19 566 ASP A C 1
ATOM 4391 O O . ASP A 1 566 ? 12.445 62.375 8.922 1 81.19 566 ASP A O 1
ATOM 4395 N N . GLY A 1 567 ? 13.344 61.312 10.625 1 84.38 567 GLY A N 1
ATOM 4396 C CA . GLY A 1 567 ? 12.328 61.719 11.586 1 84.38 567 GLY A CA 1
ATOM 4397 C C . GLY A 1 567 ? 11.047 60.906 11.445 1 84.38 567 GLY A C 1
ATOM 4398 O O . GLY A 1 567 ? 10 61.312 11.961 1 84.38 567 GLY A O 1
ATOM 4399 N N . VAL A 1 568 ? 11.047 59.906 10.648 1 91.81 568 VAL A N 1
ATOM 4400 C CA . VAL A 1 568 ? 9.867 59.094 10.461 1 91.81 568 VAL A CA 1
ATOM 4401 C C . VAL A 1 568 ? 10.055 57.75 11.172 1 91.81 568 VAL A C 1
ATOM 4403 O O . VAL A 1 568 ? 11.094 57.094 11.016 1 91.81 568 VAL A O 1
ATOM 4406 N N . ASP A 1 569 ? 9.078 57.344 12 1 94 569 ASP A N 1
ATOM 4407 C CA . ASP A 1 569 ? 9.109 56.062 12.703 1 94 569 ASP A CA 1
ATOM 4408 C C . ASP A 1 569 ? 8.672 54.938 11.781 1 94 569 ASP A C 1
ATOM 4410 O O . ASP A 1 569 ? 8.109 55.156 10.711 1 94 569 ASP A O 1
ATOM 4414 N N . LEU A 1 570 ? 9.086 53.719 12.125 1 95.88 570 LEU A N 1
ATOM 4415 C CA . LEU A 1 570 ? 8.633 52.531 11.43 1 95.88 570 LEU A CA 1
ATOM 4416 C C . LEU A 1 570 ? 7.723 51.688 12.32 1 95.88 570 LEU A C 1
ATOM 4418 O O . LEU A 1 570 ? 8.062 51.406 13.477 1 95.88 570 LEU A O 1
ATOM 4422 N N . LEU A 1 571 ? 6.535 51.406 11.859 1 97.38 571 LEU A N 1
ATOM 4423 C CA . LEU A 1 571 ? 5.625 50.5 12.547 1 97.38 571 LEU A CA 1
ATOM 4424 C C . LEU A 1 571 ? 5.535 49.188 11.828 1 97.38 571 LEU A C 1
ATOM 4426 O O . LEU A 1 571 ? 5.254 49.125 10.625 1 97.38 571 LEU A O 1
ATOM 4430 N N . ILE A 1 572 ? 5.832 48.094 12.516 1 97.06 572 ILE A N 1
ATOM 4431 C CA . ILE A 1 572 ? 5.711 46.75 11.961 1 97.06 572 ILE A CA 1
ATOM 4432 C C . ILE A 1 572 ? 4.652 45.969 12.734 1 97.06 572 ILE A C 1
ATOM 4434 O O . ILE A 1 572 ? 4.816 45.719 13.93 1 97.06 572 ILE A O 1
ATOM 4438 N N . PHE A 1 573 ? 3.594 45.625 12.086 1 97.25 573 PHE A N 1
ATOM 4439 C CA . PHE A 1 573 ? 2.549 44.781 12.656 1 97.25 573 PHE A CA 1
ATOM 4440 C C . PHE A 1 573 ? 2.771 43.312 12.289 1 97.25 573 PHE A C 1
ATOM 4442 O O . PHE A 1 573 ? 2.602 42.938 11.133 1 97.25 573 PHE A O 1
ATOM 4449 N N . ASP A 1 574 ? 3.184 42.531 13.234 1 95.94 574 ASP A N 1
ATOM 4450 C CA . ASP A 1 574 ? 3.393 41.094 13.047 1 95.94 574 ASP A CA 1
ATOM 4451 C C . ASP A 1 574 ? 2.098 40.312 13.266 1 95.94 574 ASP A C 1
ATOM 4453 O O . ASP A 1 574 ? 1.673 40.125 14.406 1 95.94 574 ASP A O 1
ATOM 4457 N N . THR A 1 575 ? 1.583 39.812 12.234 1 93.88 575 THR A N 1
ATOM 4458 C CA . THR A 1 575 ? 0.365 39.031 12.32 1 93.88 575 THR A CA 1
ATOM 4459 C C . THR A 1 575 ? 0.697 37.531 12.43 1 93.88 575 THR A C 1
ATOM 4461 O O . THR A 1 575 ? 0.689 36.812 11.43 1 93.88 575 THR A O 1
ATOM 4464 N N . HIS A 1 576 ? 1.056 37.031 13.539 1 92.94 576 HIS A N 1
ATOM 4465 C CA . HIS A 1 576 ? 1.285 35.625 13.781 1 92.94 576 HIS A CA 1
ATOM 4466 C C . HIS A 1 576 ? 0.181 35.031 14.648 1 92.94 576 HIS A C 1
ATOM 4468 O O . HIS A 1 576 ? -0.523 35.75 15.352 1 92.94 576 HIS A O 1
ATOM 4474 N N . GLY A 1 577 ? 0.02 33.781 14.602 1 92.88 577 GLY A N 1
ATOM 4475 C CA . GLY A 1 577 ? -1.046 33.125 15.336 1 92.88 577 GLY A CA 1
ATOM 4476 C C . GLY A 1 577 ? -0.575 32.5 16.641 1 92.88 577 GLY A C 1
ATOM 4477 O O . GLY A 1 577 ? 0.582 32.656 17.031 1 92.88 577 GLY A O 1
ATOM 4478 N N . GLU A 1 578 ? -1.534 31.797 17.266 1 95.19 578 GLU A N 1
ATOM 4479 C CA . GLU A 1 578 ? -1.284 31.234 18.594 1 95.19 578 GLU A CA 1
ATOM 4480 C C . GLU A 1 578 ? -0.721 29.812 18.484 1 95.19 578 GLU A C 1
ATOM 4482 O O . GLU A 1 578 ? -0.16 29.297 19.453 1 95.19 578 GLU A O 1
ATOM 4487 N N . SER A 1 579 ? -0.841 29.234 17.375 1 94.69 579 SER A N 1
ATOM 4488 C CA . SER A 1 579 ? -0.324 27.891 17.156 1 94.69 579 SER A CA 1
ATOM 4489 C C . SER A 1 579 ? 1.156 27.906 16.797 1 94.69 579 SER A C 1
ATOM 4491 O O . SER A 1 579 ? 1.64 28.891 16.219 1 94.69 579 SER A O 1
ATOM 4493 N N . ILE A 1 580 ? 1.819 26.844 17.062 1 95.06 580 ILE A N 1
ATOM 4494 C CA . ILE A 1 580 ? 3.24 26.719 16.766 1 95.06 580 ILE A CA 1
ATOM 4495 C C . ILE A 1 580 ? 3.453 26.828 15.25 1 95.06 580 ILE A C 1
ATOM 4497 O O . ILE A 1 580 ? 4.453 27.391 14.797 1 95.06 580 ILE A O 1
ATOM 4501 N N . GLY A 1 581 ? 2.506 26.391 14.5 1 94.25 581 GLY A N 1
ATOM 4502 C CA . GLY A 1 581 ? 2.615 26.438 13.055 1 94.25 581 GLY A CA 1
ATOM 4503 C C . GLY A 1 581 ? 2.281 27.797 12.469 1 94.25 581 GLY A C 1
ATOM 4504 O O . GLY A 1 581 ? 2.396 28 11.258 1 94.25 581 GLY A O 1
ATOM 4505 N N . ARG A 1 582 ? 1.948 28.703 13.289 1 94.94 582 ARG A N 1
ATOM 4506 C CA . ARG A 1 582 ? 1.604 30.047 12.828 1 94.94 582 ARG A CA 1
ATOM 4507 C C . ARG A 1 582 ? 2.475 31.094 13.508 1 94.94 582 ARG A C 1
ATOM 4509 O O . ARG A 1 582 ? 2.066 32.25 13.648 1 94.94 582 ARG A O 1
ATOM 4516 N N . GLY A 1 583 ? 3.564 30.656 14.078 1 92.56 583 GLY A N 1
ATOM 4517 C CA . GLY A 1 583 ? 4.598 31.594 14.492 1 92.56 583 GLY A CA 1
ATOM 4518 C C . GLY A 1 583 ? 4.684 31.766 16 1 92.56 583 GLY A C 1
ATOM 4519 O O . GLY A 1 583 ? 5.52 32.5 16.5 1 92.56 583 GLY A O 1
ATOM 4520 N N . ALA A 1 584 ? 3.879 31.094 16.734 1 94.5 584 ALA A N 1
ATOM 4521 C CA . ALA A 1 584 ? 3.941 31.203 18.203 1 94.5 584 ALA A CA 1
ATOM 4522 C C . ALA A 1 584 ? 4.926 30.188 18.781 1 94.5 584 ALA A C 1
ATOM 4524 O O . ALA A 1 584 ? 4.613 29 18.891 1 94.5 584 ALA A O 1
ATOM 4525 N N . HIS A 1 585 ? 6.129 30.688 19.125 1 96.31 585 HIS A N 1
ATOM 4526 C CA . HIS A 1 585 ? 7.105 29.828 19.766 1 96.31 585 HIS A CA 1
ATOM 4527 C C . HIS A 1 585 ? 6.543 29.234 21.062 1 96.31 585 HIS A C 1
ATOM 4529 O O . HIS A 1 585 ? 5.93 29.938 21.859 1 96.31 585 HIS A O 1
ATOM 4535 N N . PRO A 1 586 ? 6.668 28 21.328 1 95.19 586 PRO A N 1
ATOM 4536 C CA . PRO A 1 586 ? 5.898 27.312 22.375 1 95.19 586 PRO A CA 1
ATOM 4537 C C . PRO A 1 586 ? 6.574 27.375 23.75 1 95.19 586 PRO A C 1
ATOM 4539 O O . PRO A 1 586 ? 5.953 27.047 24.75 1 95.19 586 PRO A O 1
ATOM 4542 N N . LEU A 1 587 ? 7.781 27.797 23.891 1 94.44 587 LEU A N 1
ATOM 4543 C CA . LEU A 1 587 ? 8.531 27.625 25.125 1 94.44 587 LEU A CA 1
ATOM 4544 C C . LEU A 1 587 ? 8.117 28.672 26.156 1 94.44 587 LEU A C 1
ATOM 4546 O O . LEU A 1 587 ? 7.816 28.328 27.312 1 94.44 587 LEU A O 1
ATOM 4550 N N . SER A 1 588 ? 8.195 29.938 25.797 1 94 588 SER A N 1
ATOM 4551 C CA . SER A 1 588 ? 7.828 31.031 26.688 1 94 588 SER A CA 1
ATOM 4552 C C . SER A 1 588 ? 7.375 32.25 25.906 1 94 588 SER A C 1
ATOM 4554 O O . SER A 1 588 ? 7.586 32.344 24.688 1 94 588 SER A O 1
ATOM 4556 N N . PHE A 1 589 ? 6.738 33.094 26.672 1 94.12 589 PHE A N 1
ATOM 4557 C CA . PHE A 1 589 ? 6.277 34.344 26.031 1 94.12 589 PHE A CA 1
ATOM 4558 C C . PHE A 1 589 ? 7.457 35.156 25.547 1 94.12 589 PHE A C 1
ATOM 4560 O O . PHE A 1 589 ? 7.391 35.781 24.484 1 94.12 589 PHE A O 1
ATOM 4567 N N . ALA A 1 590 ? 8.562 35.188 26.266 1 93 590 ALA A N 1
ATOM 4568 C CA . ALA A 1 590 ? 9.781 35.875 25.844 1 93 590 ALA A CA 1
ATOM 4569 C C . ALA A 1 590 ? 10.328 35.281 24.562 1 93 590 ALA A C 1
ATOM 4571 O O . ALA A 1 590 ? 10.758 36 23.656 1 93 590 ALA A O 1
ATOM 4572 N N . ASP A 1 591 ? 10.336 33.938 24.531 1 94.81 591 ASP A N 1
ATOM 4573 C CA . ASP A 1 591 ? 10.797 33.25 23.328 1 94.81 591 ASP A CA 1
ATOM 4574 C C . ASP A 1 591 ? 9.922 33.625 22.125 1 94.81 591 ASP A C 1
ATOM 4576 O O . ASP A 1 591 ? 10.414 33.781 21.016 1 94.81 591 ASP A O 1
ATOM 4580 N N . ARG A 1 592 ? 8.648 33.719 22.391 1 96.25 592 ARG A N 1
ATOM 4581 C CA . ARG A 1 592 ? 7.699 34.062 21.344 1 96.25 592 ARG A CA 1
ATOM 4582 C C . ARG A 1 592 ? 8.023 35.438 20.75 1 96.25 592 ARG A C 1
ATOM 4584 O O . ARG A 1 592 ? 8.047 35.594 19.531 1 96.25 592 ARG A O 1
ATOM 4591 N N . LEU A 1 593 ? 8.289 36.406 21.578 1 95.12 593 LEU A N 1
ATOM 4592 C CA . LEU A 1 593 ? 8.57 37.75 21.141 1 95.12 593 LEU A CA 1
ATOM 4593 C C . LEU A 1 593 ? 9.922 37.844 20.438 1 95.12 593 LEU A C 1
ATOM 4595 O O . LEU A 1 593 ? 10.055 38.5 19.406 1 95.12 593 LEU A O 1
ATOM 4599 N N . ASP A 1 594 ? 10.898 37.062 20.922 1 93.38 594 ASP A N 1
ATOM 4600 C CA . ASP A 1 594 ? 12.219 37.062 20.312 1 93.38 594 ASP A CA 1
ATOM 4601 C C . ASP A 1 594 ? 12.227 36.25 19 1 93.38 594 ASP A C 1
ATOM 4603 O O . ASP A 1 594 ? 13.094 36.469 18.156 1 93.38 594 ASP A O 1
ATOM 4607 N N . TYR A 1 595 ? 11.336 35.375 18.922 1 95.38 595 TYR A N 1
ATOM 4608 C CA . TYR A 1 595 ? 11.211 34.625 17.672 1 95.38 595 TYR A CA 1
ATOM 4609 C C . TYR A 1 595 ? 10.641 35.5 16.578 1 95.38 595 TYR A C 1
ATOM 4611 O O . TYR A 1 595 ? 11.117 35.469 15.438 1 95.38 595 TYR A O 1
ATOM 4619 N N . THR A 1 596 ? 9.641 36.281 16.859 1 94.25 596 THR A N 1
ATOM 4620 C CA . THR A 1 596 ? 8.961 37.094 15.867 1 94.25 596 THR A CA 1
ATOM 4621 C C . THR A 1 596 ? 9.789 38.344 15.523 1 94.25 596 THR A C 1
ATOM 4623 O O . THR A 1 596 ? 9.75 38.812 14.398 1 94.25 596 THR A O 1
ATOM 4626 N N . TYR A 1 597 ? 10.469 38.875 16.453 1 94.31 597 TYR A N 1
ATOM 4627 C CA . TYR A 1 597 ? 11.367 40 16.281 1 94.31 597 TYR A CA 1
ATOM 4628 C C . TYR A 1 597 ? 12.719 39.75 16.938 1 94.31 597 TYR A C 1
ATOM 4630 O O . TYR A 1 597 ? 12.992 40.219 18.031 1 94.31 597 TYR A O 1
ATOM 4638 N N . PRO A 1 598 ? 13.547 39.031 16.219 1 92.94 598 PRO A N 1
ATOM 4639 C CA . PRO A 1 598 ? 14.812 38.594 16.812 1 92.94 598 PRO A CA 1
ATOM 4640 C C . PRO A 1 598 ? 15.742 39.719 17.172 1 92.94 598 PRO A C 1
ATOM 4642 O O . PRO A 1 598 ? 15.719 40.781 16.531 1 92.94 598 PRO A O 1
ATOM 4645 N N . PRO A 1 599 ? 16.578 39.5 18.141 1 91.94 599 PRO A N 1
ATOM 4646 C CA . PRO A 1 599 ? 17.5 40.531 18.625 1 91.94 599 PRO A CA 1
ATOM 4647 C C . PRO A 1 599 ? 18.359 41.125 17.5 1 91.94 599 PRO A C 1
ATOM 4649 O O . PRO A 1 599 ? 18.625 42.312 17.5 1 91.94 599 PRO A O 1
ATOM 4652 N N . HIS A 1 600 ? 18.75 40.312 16.547 1 91.88 600 HIS A N 1
ATOM 4653 C CA . HIS A 1 600 ? 19.609 40.812 15.477 1 91.88 600 HIS A CA 1
ATOM 4654 C C . HIS A 1 600 ? 18.891 41.844 14.641 1 91.88 600 HIS A C 1
ATOM 4656 O O . HIS A 1 600 ? 19.469 42.875 14.312 1 91.88 600 HIS A O 1
ATOM 4662 N N . ALA A 1 601 ? 17.688 41.594 14.266 1 92.31 601 ALA A N 1
ATOM 4663 C CA . ALA A 1 601 ? 16.922 42.562 13.469 1 92.31 601 ALA A CA 1
ATOM 4664 C C . ALA A 1 601 ? 16.656 43.844 14.258 1 92.31 601 ALA A C 1
ATOM 4666 O O . ALA A 1 601 ? 16.688 44.938 13.695 1 92.31 601 ALA A O 1
ATOM 4667 N N . ARG A 1 602 ? 16.328 43.75 15.562 1 93.19 602 ARG A N 1
ATOM 4668 C CA . ARG A 1 602 ? 16.141 44.906 16.422 1 93.19 602 ARG A CA 1
ATOM 4669 C C . ARG A 1 602 ? 17.406 45.781 16.453 1 93.19 602 ARG A C 1
ATOM 4671 O O . ARG A 1 602 ? 17.312 47 16.391 1 93.19 602 ARG A O 1
ATOM 4678 N N . ALA A 1 603 ? 18.562 45.094 16.531 1 92.06 603 ALA A N 1
ATOM 4679 C CA . ALA A 1 603 ? 19.844 45.781 16.547 1 92.06 603 ALA A CA 1
ATOM 4680 C C . ALA A 1 603 ? 20.094 46.531 15.242 1 92.06 603 ALA A C 1
ATOM 4682 O O . ALA A 1 603 ? 20.656 47.625 15.234 1 92.06 603 ALA A O 1
ATOM 4683 N N . CYS A 1 604 ? 19.688 45.938 14.164 1 91.88 604 CYS A N 1
ATOM 4684 C CA . CYS A 1 604 ? 19.875 46.562 12.859 1 91.88 604 CYS A CA 1
ATOM 4685 C C . CYS A 1 604 ? 19.125 47.906 12.781 1 91.88 604 CYS A C 1
ATOM 4687 O O . CYS A 1 604 ? 19.672 48.906 12.297 1 91.88 604 CYS A O 1
ATOM 4689 N N . PHE A 1 605 ? 17.906 47.969 13.219 1 93.5 605 PHE A N 1
ATOM 4690 C CA . PHE A 1 605 ? 17.125 49.219 13.195 1 93.5 605 PHE A CA 1
ATOM 4691 C C . PHE A 1 605 ? 17.703 50.219 14.164 1 93.5 605 PHE A C 1
ATOM 4693 O O . PHE A 1 605 ? 17.781 51.406 13.852 1 93.5 605 PHE A O 1
ATOM 4700 N N . LYS A 1 606 ? 18.078 49.781 15.383 1 91 606 LYS A N 1
ATOM 4701 C CA . LYS A 1 606 ? 18.688 50.656 16.359 1 91 606 LYS A CA 1
ATOM 4702 C C . LYS A 1 606 ? 19.938 51.312 15.797 1 91 606 LYS A C 1
ATOM 4704 O O . LYS A 1 606 ? 20.125 52.531 15.914 1 91 606 LYS A O 1
ATOM 4709 N N . ASN A 1 607 ? 20.797 50.531 15.188 1 90.06 607 ASN A N 1
ATOM 4710 C CA . ASN A 1 607 ? 22.031 51 14.602 1 90.06 607 ASN A CA 1
ATOM 4711 C C . ASN A 1 607 ? 21.781 51.969 13.453 1 90.06 607 ASN A C 1
ATOM 4713 O O . ASN A 1 607 ? 22.578 52.875 13.203 1 90.06 607 ASN A O 1
ATOM 4717 N N . ALA A 1 608 ? 20.672 51.812 12.82 1 91.25 608 ALA A N 1
ATOM 4718 C CA . ALA A 1 608 ? 20.297 52.688 11.711 1 91.25 608 ALA A CA 1
ATOM 4719 C C . ALA A 1 608 ? 19.609 53.938 12.219 1 91.25 608 ALA A C 1
ATOM 4721 O O . ALA A 1 608 ? 19.312 54.844 11.438 1 91.25 608 ALA A O 1
ATOM 4722 N N . GLY A 1 609 ? 19.375 54 13.539 1 89.62 609 GLY A N 1
ATOM 4723 C CA . GLY A 1 609 ? 18.719 55.156 14.141 1 89.62 609 GLY A CA 1
ATOM 4724 C C . GLY A 1 609 ? 17.234 55.219 13.859 1 89.62 609 GLY A C 1
ATOM 4725 O O . GLY A 1 609 ? 16.641 56.281 13.852 1 89.62 609 GLY A O 1
ATOM 4726 N N . ILE A 1 610 ? 16.641 54.188 13.555 1 93 610 ILE A N 1
ATOM 4727 C CA . ILE A 1 610 ? 15.211 54.125 13.227 1 93 610 ILE A CA 1
ATOM 4728 C C . ILE A 1 610 ? 14.43 53.594 14.43 1 93 610 ILE A C 1
ATOM 4730 O O . ILE A 1 610 ? 14.711 52.531 14.953 1 93 610 ILE A O 1
ATOM 4734 N N . HIS A 1 611 ? 13.484 54.344 14.914 1 92.88 611 HIS A N 1
ATOM 4735 C CA . HIS A 1 611 ? 12.586 53.906 15.977 1 92.88 611 HIS A CA 1
ATOM 4736 C C . HIS A 1 611 ? 11.484 53 15.414 1 92.88 611 HIS A C 1
ATOM 4738 O O . HIS A 1 611 ? 10.805 53.375 14.461 1 92.88 611 HIS A O 1
ATOM 4744 N N . VAL A 1 612 ? 11.367 51.812 15.969 1 94.69 612 VAL A N 1
ATOM 4745 C CA . VAL A 1 612 ? 10.383 50.844 15.484 1 94.69 612 VAL A CA 1
ATOM 4746 C C . VAL A 1 612 ? 9.32 50.625 16.562 1 94.69 612 VAL A C 1
ATOM 4748 O O . VAL A 1 612 ? 9.648 50.312 17.703 1 94.69 612 VAL A O 1
ATOM 4751 N N . LYS A 1 613 ? 8.07 50.812 16.266 1 96.25 613 LYS A N 1
ATOM 4752 C CA . LYS A 1 613 ? 6.953 50.312 17.078 1 96.25 613 LYS A CA 1
ATOM 4753 C C . LYS A 1 613 ? 6.477 48.938 16.578 1 96.25 613 LYS A C 1
ATOM 4755 O O . LYS A 1 613 ? 5.965 48.812 15.469 1 96.25 613 LYS A O 1
ATOM 4760 N N . GLN A 1 614 ? 6.668 47.969 17.359 1 96.19 614 GLN A N 1
ATOM 4761 C CA . GLN A 1 614 ? 6.168 46.625 17.031 1 96.19 614 GLN A CA 1
ATOM 4762 C C . GLN A 1 614 ? 4.719 46.469 17.484 1 96.19 614 GLN A C 1
ATOM 4764 O O . GLN A 1 614 ? 4.344 46.938 18.562 1 96.19 614 GLN A O 1
ATOM 4769 N N . GLU A 1 615 ? 3.902 45.938 16.688 1 97.25 615 GLU A N 1
ATOM 4770 C CA . GLU A 1 615 ? 2.561 45.469 17.031 1 97.25 615 GLU A CA 1
ATOM 4771 C C . GLU A 1 615 ? 2.418 43.969 16.797 1 97.25 615 GLU A C 1
ATOM 4773 O O . GLU A 1 615 ? 2.984 43.438 15.844 1 97.25 615 GLU A O 1
ATOM 4778 N N . VAL A 1 616 ? 1.721 43.281 17.688 1 96.81 616 VAL A N 1
ATOM 4779 C CA . VAL A 1 616 ? 1.492 41.844 17.516 1 96.81 616 VAL A CA 1
ATOM 4780 C C . VAL A 1 616 ? -0.001 41.531 17.625 1 96.81 616 VAL A C 1
ATOM 4782 O O . VAL A 1 616 ? -0.729 42.219 18.344 1 96.81 616 VAL A O 1
ATOM 4785 N N . SER A 1 617 ? -0.358 40.594 16.953 1 96.19 617 SER A N 1
ATOM 4786 C CA . SER A 1 617 ? -1.762 40.188 16.969 1 96.19 617 SER A CA 1
ATOM 4787 C C . SER A 1 617 ? -2.029 39.156 18.062 1 96.19 617 SER A C 1
ATOM 4789 O O . SER A 1 617 ? -1.17 38.344 18.375 1 96.19 617 SER A O 1
ATOM 4791 N N . PHE A 1 618 ? -3.104 39.188 18.688 1 97.31 618 PHE A N 1
ATOM 4792 C CA . PHE A 1 618 ? -3.73 38.156 19.5 1 97.31 618 PHE A CA 1
ATOM 4793 C C . PHE A 1 618 ? -5.035 37.688 18.859 1 97.31 618 PHE A C 1
ATOM 4795 O O . PHE A 1 618 ? -6.031 38.406 18.875 1 97.31 618 PHE A O 1
ATOM 4802 N N . GLN A 1 619 ? -5.062 36.5 18.422 1 94.56 619 GLN A N 1
ATOM 4803 C CA . GLN A 1 619 ? -6.062 36.094 17.438 1 94.56 619 GLN A CA 1
ATOM 4804 C C . GLN A 1 619 ? -7.145 35.219 18.094 1 94.56 619 GLN A C 1
ATOM 4806 O O . GLN A 1 619 ? -6.855 34.125 18.609 1 94.56 619 GLN A O 1
ATOM 4811 N N . GLY A 1 620 ? -8.352 35.656 18.094 1 93.31 620 GLY A N 1
ATOM 4812 C CA . GLY A 1 620 ? -9.5 34.875 18.531 1 93.31 620 GLY A CA 1
ATOM 4813 C C . GLY A 1 620 ? -9.438 34.5 20 1 93.31 620 GLY A C 1
ATOM 4814 O O . GLY A 1 620 ? -8.695 35.094 20.766 1 93.31 620 GLY A O 1
ATOM 4815 N N . GLY A 1 621 ? -10.273 33.531 20.297 1 93.19 621 GLY A N 1
ATOM 4816 C CA . GLY A 1 621 ? -10.359 33.094 21.672 1 93.19 621 GLY A CA 1
ATOM 4817 C C . GLY A 1 621 ? -9.047 32.562 22.203 1 93.19 621 GLY A C 1
ATOM 4818 O O . GLY A 1 621 ? -8.719 32.75 23.375 1 93.19 621 GLY A O 1
ATOM 4819 N N . ASP A 1 622 ? -8.297 31.938 21.406 1 95.44 622 ASP A N 1
ATOM 4820 C CA . ASP A 1 622 ? -7.004 31.391 21.812 1 95.44 622 ASP A CA 1
ATOM 4821 C C . ASP A 1 622 ? -6.02 32.5 22.172 1 95.44 622 ASP A C 1
ATOM 4823 O O . ASP A 1 622 ? -5.168 32.312 23.047 1 95.44 622 ASP A O 1
ATOM 4827 N N . GLY A 1 623 ? -6.121 33.562 21.438 1 96.62 623 GLY A N 1
ATOM 4828 C CA . GLY A 1 623 ? -5.254 34.688 21.719 1 96.62 623 GLY A CA 1
ATOM 4829 C C . GLY A 1 623 ? -5.762 35.531 22.875 1 96.62 623 GLY A C 1
ATOM 4830 O O . GLY A 1 623 ? -4.973 36.188 23.562 1 96.62 623 GLY A O 1
ATOM 4831 N N . TYR A 1 624 ? -7.062 35.562 23.109 1 97.56 624 TYR A N 1
ATOM 4832 C CA . TYR A 1 624 ? -7.672 36.406 24.125 1 97.56 624 TYR A CA 1
ATOM 4833 C C . TYR A 1 624 ? -7.41 35.844 25.516 1 97.56 624 TYR A C 1
ATOM 4835 O O . TYR A 1 624 ? -7.609 36.531 26.516 1 97.56 624 TYR A O 1
ATOM 4843 N N . VAL A 1 625 ? -6.973 34.625 25.547 1 97.44 625 VAL A N 1
ATOM 4844 C CA . VAL A 1 625 ? -6.824 33.938 26.844 1 97.44 625 VAL A CA 1
ATOM 4845 C C . VAL A 1 625 ? -5.832 34.719 27.719 1 97.44 625 VAL A C 1
ATOM 4847 O O . VAL A 1 625 ? -6 34.781 28.938 1 97.44 625 VAL A O 1
ATOM 4850 N N . TYR A 1 626 ? -4.891 35.344 27.172 1 97.75 626 TYR A N 1
ATOM 4851 C CA . TYR A 1 626 ? -3.881 36.094 27.906 1 97.75 626 TYR A CA 1
ATOM 4852 C C . TYR A 1 626 ? -4.504 37.281 28.625 1 97.75 626 TYR A C 1
ATOM 4854 O O . TYR A 1 626 ? -3.918 37.812 29.562 1 97.75 626 TYR A O 1
ATOM 4862 N N . PHE A 1 627 ? -5.688 37.688 28.188 1 98.19 627 PHE A N 1
ATOM 4863 C CA . PHE A 1 627 ? -6.332 38.875 28.688 1 98.19 627 PHE A CA 1
ATOM 4864 C C . PHE A 1 627 ? -7.703 38.562 29.281 1 98.19 627 PHE A C 1
ATOM 4866 O O . PHE A 1 627 ? -8.562 39.438 29.391 1 98.19 627 PHE A O 1
ATOM 4873 N N . SER A 1 628 ? -7.898 37.312 29.609 1 97.44 628 SER A N 1
ATOM 4874 C CA . SER A 1 628 ? -9.219 36.875 30.078 1 97.44 628 SER A CA 1
ATOM 4875 C C . SER A 1 628 ? -9.289 36.844 31.594 1 97.44 628 SER A C 1
ATOM 4877 O O . SER A 1 628 ? -10.266 36.344 32.156 1 97.44 628 SER A O 1
ATOM 4879 N N . HIS A 1 629 ? -8.273 37.25 32.219 1 96.88 629 HIS A N 1
ATOM 4880 C CA . HIS A 1 629 ? -8.141 37.5 33.656 1 96.88 629 HIS A CA 1
ATOM 4881 C C . HIS A 1 629 ? -7.309 38.75 33.906 1 96.88 629 HIS A C 1
ATOM 4883 O O . HIS A 1 629 ? -6.258 38.969 33.312 1 96.88 629 HIS A O 1
ATOM 4889 N N . PRO A 1 630 ? -7.746 39.656 34.812 1 96.38 630 PRO A N 1
ATOM 4890 C CA . PRO A 1 630 ? -7.059 40.938 35 1 96.38 630 PRO A CA 1
ATOM 4891 C C . PRO A 1 630 ? -5.582 40.781 35.375 1 96.38 630 PRO A C 1
ATOM 4893 O O . PRO A 1 630 ? -4.727 41.469 34.844 1 96.38 630 PRO A O 1
ATOM 4896 N N . ASP A 1 631 ? -5.301 39.844 36.219 1 96.19 631 ASP A N 1
ATOM 4897 C CA . ASP A 1 631 ? -3.914 39.656 36.656 1 96.19 631 ASP A CA 1
ATOM 4898 C C . ASP A 1 631 ? -3.074 39.062 35.531 1 96.19 631 ASP A C 1
ATOM 4900 O O . ASP A 1 631 ? -1.897 39.406 35.375 1 96.19 631 ASP A O 1
ATOM 4904 N N . LEU A 1 632 ? -3.689 38.125 34.812 1 96.81 632 LEU A N 1
ATOM 4905 C CA . LEU A 1 632 ? -2.998 37.562 33.656 1 96.81 632 LEU A CA 1
ATOM 4906 C C . LEU A 1 632 ? -2.771 38.625 32.594 1 96.81 632 LEU A C 1
ATOM 4908 O O . LEU A 1 632 ? -1.713 38.656 31.969 1 96.81 632 LEU A O 1
ATOM 4912 N N . ALA A 1 633 ? -3.779 39.438 32.344 1 98 633 ALA A N 1
ATOM 4913 C CA . ALA A 1 633 ? -3.652 40.531 31.406 1 98 633 ALA A CA 1
ATOM 4914 C C . ALA A 1 633 ? -2.527 41.469 31.812 1 98 633 ALA A C 1
ATOM 4916 O O . ALA A 1 633 ? -1.727 41.906 30.984 1 98 633 ALA A O 1
ATOM 4917 N N . PHE A 1 634 ? -2.49 41.844 33.094 1 97.69 634 PHE A N 1
ATOM 4918 C CA . PHE A 1 634 ? -1.453 42.75 33.625 1 97.69 634 PHE A CA 1
ATOM 4919 C C . PHE A 1 634 ? -0.071 42.125 33.406 1 97.69 634 PHE A C 1
ATOM 4921 O O . PHE A 1 634 ? 0.846 42.812 32.938 1 97.69 634 PHE A O 1
ATOM 4928 N N . ALA A 1 635 ? 0.035 40.844 33.781 1 97.62 635 ALA A N 1
ATOM 4929 C CA . ALA A 1 635 ? 1.304 40.125 33.594 1 97.62 635 ALA A CA 1
ATOM 4930 C C . ALA A 1 635 ? 1.73 40.125 32.125 1 97.62 635 ALA A C 1
ATOM 4932 O O . ALA A 1 635 ? 2.904 40.344 31.828 1 97.62 635 ALA A O 1
ATOM 4933 N N . THR A 1 636 ? 0.813 39.844 31.234 1 97.88 636 THR A N 1
ATOM 4934 C CA . THR A 1 636 ? 1.093 39.812 29.797 1 97.88 636 THR A CA 1
ATOM 4935 C C . THR A 1 636 ? 1.568 41.156 29.297 1 97.88 636 THR A C 1
ATOM 4937 O O . THR A 1 636 ? 2.561 41.25 28.578 1 97.88 636 THR A O 1
ATOM 4940 N N . VAL A 1 637 ? 0.88 42.219 29.672 1 97.88 637 VAL A N 1
ATOM 4941 C CA . VAL A 1 637 ? 1.247 43.562 29.25 1 97.88 637 VAL A CA 1
ATOM 4942 C C . VAL A 1 637 ? 2.619 43.938 29.812 1 97.88 637 VAL A C 1
ATOM 4944 O O . VAL A 1 637 ? 3.416 44.594 29.125 1 97.88 637 VAL A O 1
ATOM 4947 N N . CYS A 1 638 ? 2.867 43.531 31.016 1 97.31 638 CYS A N 1
ATOM 4948 C CA . CYS A 1 638 ? 4.184 43.75 31.609 1 97.31 638 CYS A CA 1
ATOM 4949 C C . CYS A 1 638 ? 5.277 43.125 30.75 1 97.31 638 CYS A C 1
ATOM 4951 O O . CYS A 1 638 ? 6.301 43.75 30.484 1 97.31 638 CYS A O 1
ATOM 4953 N N . ARG A 1 639 ? 5.039 41.875 30.297 1 96.69 639 ARG A N 1
ATOM 4954 C CA . ARG A 1 639 ? 6.023 41.188 29.469 1 96.69 639 ARG A CA 1
ATOM 4955 C C . ARG A 1 639 ? 6.238 41.906 28.141 1 96.69 639 ARG A C 1
ATOM 4957 O O . ARG A 1 639 ? 7.359 41.969 27.641 1 96.69 639 ARG A O 1
ATOM 4964 N N . LEU A 1 640 ? 5.176 42.406 27.578 1 97.19 640 LEU A N 1
ATOM 4965 C CA . LEU A 1 640 ? 5.266 43.125 26.312 1 97.19 640 LEU A CA 1
ATOM 4966 C C . LEU A 1 640 ? 6.086 44.406 26.469 1 97.19 640 LEU A C 1
ATOM 4968 O O . LEU A 1 640 ? 6.934 44.719 25.625 1 97.19 640 LEU A O 1
ATOM 4972 N N . ILE A 1 641 ? 5.875 45.156 27.547 1 96 641 ILE A N 1
ATOM 4973 C CA . ILE A 1 641 ? 6.578 46.406 27.797 1 96 641 ILE A CA 1
ATOM 4974 C C . ILE A 1 641 ? 8.047 46.125 28.094 1 96 641 ILE A C 1
ATOM 4976 O O . ILE A 1 641 ? 8.938 46.812 27.609 1 96 641 ILE A O 1
ATOM 4980 N N . GLU A 1 642 ? 8.266 45.094 28.891 1 94.25 642 GLU A N 1
ATOM 4981 C CA . GLU A 1 642 ? 9.641 44.656 29.172 1 94.25 642 GLU A CA 1
ATOM 4982 C C . GLU A 1 642 ? 10.398 44.375 27.875 1 94.25 642 GLU A C 1
ATOM 4984 O O . GLU A 1 642 ? 11.547 44.812 27.719 1 94.25 642 GLU A O 1
ATOM 4989 N N . HIS A 1 643 ? 9.758 43.688 27 1 93.62 643 HIS A N 1
ATOM 4990 C CA . HIS A 1 643 ? 10.352 43.344 25.719 1 93.62 643 HIS A CA 1
ATOM 4991 C C . HIS A 1 643 ? 10.625 44.594 24.875 1 93.62 643 HIS A C 1
ATOM 4993 O O . HIS A 1 643 ? 11.711 44.75 24.328 1 93.62 643 HIS A O 1
ATOM 4999 N N . ALA A 1 644 ? 9.672 45.438 24.828 1 93.81 644 ALA A N 1
ATOM 5000 C CA . ALA A 1 644 ? 9.75 46.625 23.953 1 93.81 644 ALA A CA 1
ATOM 5001 C C . ALA A 1 644 ? 10.828 47.594 24.422 1 93.81 644 ALA A C 1
ATOM 5003 O O . ALA A 1 644 ? 11.477 48.25 23.609 1 93.81 644 ALA A O 1
ATOM 5004 N N . LEU A 1 645 ? 11 47.688 25.766 1 91.62 645 LEU A N 1
ATOM 5005 C CA . LEU A 1 645 ? 11.914 48.688 26.328 1 91.62 645 LEU A CA 1
ATOM 5006 C C . LEU A 1 645 ? 13.289 48.062 26.578 1 91.62 645 LEU A C 1
ATOM 5008 O O . LEU A 1 645 ? 14.234 48.781 26.922 1 91.62 645 LEU A O 1
ATOM 5012 N N . SER A 1 646 ? 13.383 46.781 26.359 1 86.06 646 SER A N 1
ATOM 5013 C CA . SER A 1 646 ? 14.664 46.125 26.594 1 86.06 646 SER A CA 1
ATOM 5014 C C . SER A 1 646 ? 15.648 46.438 25.469 1 86.06 646 SER A C 1
ATOM 5016 O O . SER A 1 646 ? 15.242 46.625 24.312 1 86.06 646 SER A O 1
ATOM 5018 N N . GLU A 1 647 ? 16.906 46.562 25.891 1 78.19 647 GLU A N 1
ATOM 5019 C CA . GLU A 1 647 ? 17.953 46.719 24.891 1 78.19 647 GLU A CA 1
ATOM 5020 C C . GLU A 1 647 ? 18.203 45.375 24.156 1 78.19 647 GLU A C 1
ATOM 5022 O O . GLU A 1 647 ? 18.109 44.312 24.75 1 78.19 647 GLU A O 1
ATOM 5027 N N . PRO A 1 648 ? 18.203 45.688 22.844 1 72.5 648 PRO A N 1
ATOM 5028 C CA . PRO A 1 648 ? 18.5 44.438 22.109 1 72.5 648 PRO A CA 1
ATOM 5029 C C . PRO A 1 648 ? 19.719 43.688 22.672 1 72.5 648 PRO A C 1
ATOM 5031 O O . PRO A 1 648 ? 20.703 44.344 23.031 1 72.5 648 PRO A O 1
ATOM 5034 N N . LYS A 1 649 ? 19.516 42.688 23.359 1 58.62 649 LYS A N 1
ATOM 5035 C CA . LYS A 1 649 ? 20.609 41.938 23.953 1 58.62 649 LYS A CA 1
ATOM 5036 C C . LYS A 1 649 ? 21.891 42.062 23.109 1 58.62 649 LYS A C 1
ATOM 5038 O O . LYS A 1 649 ? 21.844 41.938 21.891 1 58.62 649 LYS A O 1
ATOM 5043 N N . ASN A 1 650 ? 22.734 43.094 23.609 1 50.44 650 ASN A N 1
ATOM 5044 C CA . ASN A 1 650 ? 24.047 43.219 22.984 1 50.44 650 ASN A CA 1
ATOM 5045 C C . ASN A 1 650 ? 24.594 41.875 22.547 1 50.44 650 ASN A C 1
ATOM 5047 O O . ASN A 1 650 ? 25.094 41.094 23.375 1 50.44 650 ASN A O 1
ATOM 5051 N N . THR A 1 651 ? 23.891 41.25 21.734 1 49.47 651 THR A N 1
ATOM 5052 C CA . THR A 1 651 ? 24.578 40.031 21.375 1 49.47 651 THR A CA 1
ATOM 5053 C C . THR A 1 651 ? 26.047 40.312 21.031 1 49.47 651 THR A C 1
ATOM 5055 O O . THR A 1 651 ? 26.344 40.938 20.016 1 49.47 651 THR A O 1
ATOM 5058 N N . GLY A 1 652 ? 26.656 40.969 22.016 1 45.53 652 GLY A N 1
ATOM 5059 C CA . GLY A 1 652 ? 28.094 41.188 21.812 1 45.53 652 GLY A CA 1
ATOM 5060 C C . GLY A 1 652 ? 28.625 40.531 20.562 1 45.53 652 GLY A C 1
ATOM 5061 O O . GLY A 1 652 ? 29.266 41.156 19.719 1 45.53 652 GLY A O 1
ATOM 5062 N N . SER A 1 653 ? 28.938 39.094 20.75 1 52.84 653 SER A N 1
ATOM 5063 C CA . SER A 1 653 ? 29.562 38.219 19.766 1 52.84 653 SER A CA 1
ATOM 5064 C C . SER A 1 653 ? 28.578 37.844 18.656 1 52.84 653 SER A C 1
ATOM 5066 O O . SER A 1 653 ? 27.391 37.625 18.922 1 52.84 653 SER A O 1
ATOM 5068 N N . LEU A 1 654 ? 28.859 38.125 17.438 1 70.94 654 LEU A N 1
ATOM 5069 C CA . LEU A 1 654 ? 28.172 37.938 16.156 1 70.94 654 LEU A CA 1
ATOM 5070 C C . LEU A 1 654 ? 27.5 36.594 16.094 1 70.94 654 LEU A C 1
ATOM 5072 O O . LEU A 1 654 ? 28.109 35.562 16.438 1 70.94 654 LEU A O 1
ATOM 5076 N N . ASP A 1 655 ? 26.016 36.531 16.266 1 88.94 655 ASP A N 1
ATOM 5077 C CA . ASP A 1 655 ? 25.297 35.281 15.977 1 88.94 655 ASP A CA 1
ATOM 5078 C C . ASP A 1 655 ? 25.766 34.688 14.656 1 88.94 655 ASP A C 1
ATOM 5080 O O . ASP A 1 655 ? 25.594 35.25 13.594 1 88.94 655 ASP A O 1
ATOM 5084 N N . VAL A 1 656 ? 26.406 33.531 14.805 1 92.38 656 VAL A N 1
ATOM 5085 C CA . VAL A 1 656 ? 27.109 32.906 13.688 1 92.38 656 VAL A CA 1
ATOM 5086 C C . VAL A 1 656 ? 26.109 32.562 12.586 1 92.38 656 VAL A C 1
ATOM 5088 O O . VAL A 1 656 ? 26.484 32.438 11.414 1 92.38 656 VAL A O 1
ATOM 5091 N N . PHE A 1 657 ? 24.859 32.438 12.953 1 93.56 657 PHE A N 1
ATOM 5092 C CA . PHE A 1 657 ? 23.844 32.125 11.953 1 93.56 657 PHE A CA 1
ATOM 5093 C C . PHE A 1 657 ? 23.734 33.25 10.93 1 93.56 657 PHE A C 1
ATOM 5095 O O . PHE A 1 657 ? 23.469 33 9.75 1 93.56 657 PHE A O 1
ATOM 5102 N N . TYR A 1 658 ? 23.969 34.5 11.375 1 91.5 658 TYR A N 1
ATOM 5103 C CA . TYR A 1 658 ? 23.875 35.656 10.484 1 91.5 658 TYR A CA 1
ATOM 5104 C C . TYR A 1 658 ? 25.219 35.938 9.812 1 91.5 658 TYR A C 1
ATOM 5106 O O . TYR A 1 658 ? 25.281 36.625 8.789 1 91.5 658 TYR A O 1
ATOM 5114 N N . GLU A 1 659 ? 26.281 35.406 10.367 1 90.56 659 GLU A N 1
ATOM 5115 C CA . GLU A 1 659 ? 27.625 35.625 9.836 1 90.56 659 GLU A CA 1
ATOM 5116 C C . GLU A 1 659 ? 27.938 34.625 8.719 1 90.56 659 GLU A C 1
ATOM 5118 O O . GLU A 1 659 ? 28.5 35.031 7.688 1 90.56 659 GLU A O 1
ATOM 5123 N N . ASP A 1 660 ? 27.625 33.406 9.023 1 91.38 660 ASP A N 1
ATOM 5124 C CA . ASP A 1 660 ? 27.828 32.375 8.016 1 91.38 660 ASP A CA 1
ATOM 5125 C C . ASP A 1 660 ? 26.656 32.312 7.047 1 91.38 660 ASP A C 1
ATOM 5127 O O . ASP A 1 660 ? 25.844 31.375 7.105 1 91.38 660 ASP A O 1
ATOM 5131 N N . THR A 1 661 ? 26.594 33.031 6.07 1 89.62 661 THR A N 1
ATOM 5132 C CA . THR A 1 661 ? 25.469 33.219 5.172 1 89.62 661 THR A CA 1
ATOM 5133 C C . THR A 1 661 ? 25.344 32.031 4.211 1 89.62 661 THR A C 1
ATOM 5135 O O . THR A 1 661 ? 24.25 31.719 3.736 1 89.62 661 THR A O 1
ATOM 5138 N N . ASP A 1 662 ? 26.422 31.344 4.02 1 91 662 ASP A N 1
ATOM 5139 C CA . ASP A 1 662 ? 26.375 30.172 3.139 1 91 662 ASP A CA 1
ATOM 5140 C C . ASP A 1 662 ? 25.578 29.047 3.771 1 91 662 ASP A C 1
ATOM 5142 O O . ASP A 1 662 ? 24.703 28.453 3.129 1 91 662 ASP A O 1
ATOM 5146 N N . TYR A 1 663 ? 25.906 28.812 4.984 1 93.5 663 TYR A N 1
ATOM 5147 C CA . TYR A 1 663 ? 25.203 27.734 5.68 1 93.5 663 TYR A CA 1
ATOM 5148 C C . TYR A 1 663 ? 23.734 28.094 5.895 1 93.5 663 TYR A C 1
ATOM 5150 O O . TYR A 1 663 ? 22.844 27.281 5.652 1 93.5 663 TYR A O 1
ATOM 5158 N N . SER A 1 664 ? 23.531 29.328 6.41 1 94.31 664 SER A N 1
ATOM 5159 C CA . SER A 1 664 ? 22.172 29.75 6.734 1 94.31 664 SER A CA 1
ATOM 5160 C C . SER A 1 664 ? 21.297 29.766 5.492 1 94.31 664 SER A C 1
ATOM 5162 O O . SER A 1 664 ? 20.109 29.406 5.559 1 94.31 664 SER A O 1
ATOM 5164 N N . LEU A 1 665 ? 21.859 30.172 4.367 1 94 665 LEU A N 1
ATOM 5165 C CA . LEU A 1 665 ? 21.109 30.188 3.111 1 94 665 LEU A CA 1
ATOM 5166 C C . LEU A 1 665 ? 20.781 28.766 2.662 1 94 665 LEU A C 1
ATOM 5168 O O . LEU A 1 665 ? 19.672 28.5 2.207 1 94 665 LEU A O 1
ATOM 5172 N N . ASP A 1 666 ? 21.766 27.906 2.764 1 95 666 ASP A N 1
ATOM 5173 C CA . ASP A 1 666 ? 21.531 26.531 2.377 1 95 666 ASP A CA 1
ATOM 5174 C C . ASP A 1 666 ? 20.453 25.875 3.244 1 95 666 ASP A C 1
ATOM 5176 O O . ASP A 1 666 ? 19.594 25.156 2.74 1 95 666 ASP A O 1
ATOM 5180 N N . TYR A 1 667 ? 20.562 26.078 4.52 1 96.62 667 TYR A N 1
ATOM 5181 C CA . TYR A 1 667 ? 19.547 25.562 5.441 1 96.62 667 TYR A CA 1
ATOM 5182 C C . TYR A 1 667 ? 18.172 26.078 5.074 1 96.62 667 TYR A C 1
ATOM 5184 O O . TYR A 1 667 ? 17.219 25.297 4.961 1 96.62 667 TYR A O 1
ATOM 5192 N N . PHE A 1 668 ? 18.078 27.375 4.848 1 95.88 668 PHE A N 1
ATOM 5193 C CA . PHE A 1 668 ? 16.844 28.047 4.473 1 95.88 668 PHE A CA 1
ATOM 5194 C C . PHE A 1 668 ? 16.281 27.453 3.188 1 95.88 668 PHE A C 1
ATOM 5196 O O . PHE A 1 668 ? 15.109 27.047 3.143 1 95.88 668 PHE A O 1
ATOM 5203 N N . MET A 1 669 ? 17.062 27.297 2.201 1 96 669 MET A N 1
ATOM 5204 C CA . MET A 1 669 ? 16.609 26.828 0.889 1 96 669 MET A CA 1
ATOM 5205 C C . MET A 1 669 ? 16.172 25.375 0.949 1 96 669 MET A C 1
ATOM 5207 O O . MET A 1 669 ? 15.242 24.969 0.245 1 96 669 MET A O 1
ATOM 5211 N N . THR A 1 670 ? 16.828 24.594 1.768 1 97.12 670 THR A N 1
ATOM 5212 C CA . THR A 1 670 ? 16.5 23.172 1.882 1 97.12 670 THR A CA 1
ATOM 5213 C C . THR A 1 670 ? 15.125 22.984 2.51 1 97.12 670 THR A C 1
ATOM 5215 O O . THR A 1 670 ? 14.297 22.234 1.988 1 97.12 670 THR A O 1
ATOM 5218 N N . VAL A 1 671 ? 14.859 23.656 3.645 1 97.81 671 VAL A N 1
ATOM 5219 C CA . VAL A 1 671 ? 13.57 23.516 4.324 1 97.81 671 VAL A CA 1
ATOM 5220 C C . VAL A 1 671 ? 12.469 24.125 3.459 1 97.81 671 VAL A C 1
ATOM 5222 O O . VAL A 1 671 ? 11.406 23.531 3.289 1 97.81 671 VAL A O 1
ATOM 5225 N N . LYS A 1 672 ? 12.742 25.297 2.904 1 96.31 672 LYS A N 1
ATOM 5226 C CA . LYS A 1 672 ? 11.781 25.953 2.014 1 96.31 672 LYS A CA 1
ATOM 5227 C C . LYS A 1 672 ? 11.438 25.047 0.826 1 96.31 672 LYS A C 1
ATOM 5229 O O . LYS A 1 672 ? 10.266 24.844 0.52 1 96.31 672 LYS A O 1
ATOM 5234 N N . GLY A 1 673 ? 12.477 24.547 0.195 1 95.88 673 GLY A N 1
ATOM 5235 C CA . GLY A 1 673 ? 12.266 23.688 -0.963 1 95.88 673 GLY A CA 1
ATOM 5236 C C . GLY A 1 673 ? 11.453 22.453 -0.651 1 95.88 673 GLY A C 1
ATOM 5237 O O . GLY A 1 673 ? 10.617 22.031 -1.452 1 95.88 673 GLY A O 1
ATOM 5238 N N . PHE A 1 674 ? 11.719 21.797 0.443 1 96.5 674 PHE A N 1
ATOM 5239 C CA . PHE A 1 674 ? 10.969 20.625 0.875 1 96.5 674 PHE A CA 1
ATOM 5240 C C . PHE A 1 674 ? 9.484 20.938 0.974 1 96.5 674 PHE A C 1
ATOM 5242 O O . PHE A 1 674 ? 8.656 20.172 0.463 1 96.5 674 PHE A O 1
ATOM 5249 N N . ASN A 1 675 ? 9.141 22.031 1.649 1 96.06 675 ASN A N 1
ATOM 5250 C CA . ASN A 1 675 ? 7.746 22.391 1.89 1 96.06 675 ASN A CA 1
ATOM 5251 C C . ASN A 1 675 ? 7.055 22.828 0.605 1 96.06 675 ASN A C 1
ATOM 5253 O O . ASN A 1 675 ? 5.867 22.562 0.41 1 96.06 675 ASN A O 1
ATOM 5257 N N . GLU A 1 676 ? 7.754 23.5 -0.273 1 94 676 GLU A N 1
ATOM 5258 C CA . GLU A 1 676 ? 7.188 23.875 -1.565 1 94 676 GLU A CA 1
ATOM 5259 C C . GLU A 1 676 ? 6.82 22.641 -2.383 1 94 676 GLU A C 1
ATOM 5261 O O . GLU A 1 676 ? 5.758 22.594 -3.012 1 94 676 GLU A O 1
ATOM 5266 N N . ARG A 1 677 ? 7.699 21.672 -2.324 1 94.5 677 ARG A N 1
ATOM 5267 C CA . ARG A 1 677 ? 7.418 20.422 -3.029 1 94.5 677 ARG A CA 1
ATOM 5268 C C . ARG A 1 677 ? 6.215 19.719 -2.426 1 94.5 677 ARG A C 1
ATOM 5270 O O . ARG A 1 677 ? 5.418 19.109 -3.146 1 94.5 677 ARG A O 1
ATOM 5277 N N . LEU A 1 678 ? 6.152 19.734 -1.128 1 94.62 678 LEU A N 1
ATOM 5278 C CA . LEU A 1 678 ? 5 19.125 -0.459 1 94.62 678 LEU A CA 1
ATOM 5279 C C . LEU A 1 678 ? 3.709 19.828 -0.88 1 94.62 678 LEU A C 1
ATOM 5281 O O . LEU A 1 678 ? 2.707 19.156 -1.16 1 94.62 678 LEU A O 1
ATOM 5285 N N . MET A 1 679 ? 3.717 21.141 -0.987 1 93.06 679 MET A N 1
ATOM 5286 C CA . MET A 1 679 ? 2.543 21.938 -1.34 1 93.06 679 MET A CA 1
ATOM 5287 C C . MET A 1 679 ? 2.109 21.672 -2.775 1 93.06 679 MET A C 1
ATOM 5289 O O . MET A 1 679 ? 0.927 21.781 -3.104 1 93.06 679 MET A O 1
ATOM 5293 N N . GLU A 1 680 ? 3.025 21.234 -3.564 1 93.12 680 GLU A N 1
ATOM 5294 C CA . GLU A 1 680 ? 2.721 20.953 -4.965 1 93.12 680 GLU A CA 1
ATOM 5295 C C . GLU A 1 680 ? 2.332 19.484 -5.156 1 93.12 680 GLU A C 1
ATOM 5297 O O . GLU A 1 680 ? 1.922 19.078 -6.25 1 93.12 680 GLU A O 1
ATOM 5302 N N . ASN A 1 681 ? 2.434 18.734 -4.168 1 93.62 681 ASN A N 1
ATOM 5303 C CA . ASN A 1 681 ? 2.176 17.297 -4.23 1 93.62 681 ASN A CA 1
ATOM 5304 C C . ASN A 1 681 ? 0.686 16.984 -4.113 1 93.62 681 ASN A C 1
ATOM 5306 O O . ASN A 1 681 ? 0.08 17.219 -3.066 1 93.62 681 ASN A O 1
ATOM 5310 N N . ALA A 1 682 ? 0.093 16.375 -5.129 1 93.44 682 ALA A N 1
ATOM 5311 C CA . ALA A 1 682 ? -1.326 16.031 -5.141 1 93.44 682 ALA A CA 1
ATOM 5312 C C . ALA A 1 682 ? -1.661 15.039 -4.023 1 93.44 682 ALA A C 1
ATOM 5314 O O . ALA A 1 682 ? -2.771 15.055 -3.486 1 93.44 682 ALA A O 1
ATOM 5315 N N . ASN A 1 683 ? -0.727 14.18 -3.705 1 94.75 683 ASN A N 1
ATOM 5316 C CA . ASN A 1 683 ? -0.946 13.234 -2.611 1 94.75 683 ASN A CA 1
ATOM 5317 C C . ASN A 1 683 ? -1.074 13.953 -1.271 1 94.75 683 ASN A C 1
ATOM 5319 O O . ASN A 1 683 ? -1.755 13.469 -0.365 1 94.75 683 ASN A O 1
ATOM 5323 N N . TYR A 1 684 ? -0.396 15.07 -1.157 1 96.44 684 TYR A N 1
ATOM 5324 C CA . TYR A 1 684 ? -0.518 15.875 0.049 1 96.44 684 TYR A CA 1
ATOM 5325 C C . TYR A 1 684 ? -1.915 16.469 0.166 1 96.44 684 TYR A C 1
ATOM 5327 O O . TYR A 1 684 ? -2.49 16.516 1.256 1 96.44 684 TYR A O 1
ATOM 5335 N N . ALA A 1 685 ? -2.482 16.938 -0.874 1 94.62 685 ALA A N 1
ATOM 5336 C CA . ALA A 1 685 ? -3.863 17.422 -0.891 1 94.62 685 ALA A CA 1
ATOM 5337 C C . ALA A 1 685 ? -4.828 16.328 -0.433 1 94.62 685 ALA A C 1
ATOM 5339 O O . ALA A 1 685 ? -5.758 16.594 0.333 1 94.62 685 ALA A O 1
ATOM 5340 N N . ALA A 1 686 ? -4.531 15.141 -0.887 1 94.38 686 ALA A N 1
ATOM 5341 C CA . ALA A 1 686 ? -5.359 14.008 -0.483 1 94.38 686 ALA A CA 1
ATOM 5342 C C . ALA A 1 686 ? -5.238 13.75 1.015 1 94.38 686 ALA A C 1
ATOM 5344 O O . ALA A 1 686 ? -6.211 13.359 1.666 1 94.38 686 ALA A O 1
ATOM 5345 N N . THR A 1 687 ? -4.074 13.906 1.528 1 96.06 687 THR A N 1
ATOM 5346 C CA . THR A 1 687 ? -3.834 13.719 2.953 1 96.06 687 THR A CA 1
ATOM 5347 C C . THR A 1 687 ? -4.621 14.734 3.777 1 96.06 687 THR A C 1
ATOM 5349 O O . THR A 1 687 ? -5.254 14.375 4.773 1 96.06 687 THR A O 1
ATOM 5352 N N . LEU A 1 688 ? -4.633 15.977 3.34 1 95.19 688 LEU A N 1
ATOM 5353 C CA . LEU A 1 688 ? -5.375 17.031 4.023 1 95.19 688 LEU A CA 1
ATOM 5354 C C . LEU A 1 688 ? -6.879 16.766 3.949 1 95.19 688 LEU A C 1
ATOM 5356 O O . LEU A 1 688 ? -7.625 17.156 4.848 1 95.19 688 LEU A O 1
ATOM 5360 N N . ASN A 1 689 ? -7.242 16.031 2.955 1 93.56 689 ASN A N 1
ATOM 5361 C CA . ASN A 1 689 ? -8.664 15.781 2.736 1 93.56 689 ASN A CA 1
ATOM 5362 C C . ASN A 1 689 ? -9.078 14.414 3.281 1 93.56 689 ASN A C 1
ATOM 5364 O O . ASN A 1 689 ? -10.172 13.93 2.992 1 93.56 689 ASN A O 1
ATOM 5368 N N . LEU A 1 690 ? -8.188 13.75 3.939 1 93.69 690 LEU A N 1
ATOM 5369 C CA . LEU A 1 690 ? -8.516 12.43 4.465 1 93.69 690 LEU A CA 1
ATOM 5370 C C . LEU A 1 690 ? -9.836 12.469 5.234 1 93.69 690 LEU A C 1
ATOM 5372 O O . LEU A 1 690 ? -10.719 11.641 4.996 1 93.69 690 LEU A O 1
ATOM 5376 N N . PHE A 1 691 ? -9.992 13.398 6.188 1 95.12 691 PHE A N 1
ATOM 5377 C CA . PHE A 1 691 ? -11.242 13.703 6.871 1 95.12 691 PHE A CA 1
ATOM 5378 C C . PHE A 1 691 ? -11.633 15.164 6.668 1 95.12 691 PHE A C 1
ATOM 5380 O O . PHE A 1 691 ? -12.711 15.586 7.094 1 95.12 691 PHE A O 1
ATOM 5387 N N . GLY A 1 692 ? -10.703 15.953 6.02 1 88.88 692 GLY A N 1
ATOM 5388 C CA . GLY A 1 692 ? -10.961 17.375 5.812 1 88.88 692 GLY A CA 1
ATOM 5389 C C . GLY A 1 692 ? -11.203 18.125 7.105 1 88.88 692 GLY A C 1
ATOM 5390 O O . GLY A 1 692 ? -10.438 18 8.062 1 88.88 692 GLY A O 1
ATOM 5391 N N . THR A 1 693 ? -12.227 18.906 7.113 1 91 693 THR A N 1
ATOM 5392 C CA . THR A 1 693 ? -12.555 19.703 8.281 1 91 693 THR A CA 1
ATOM 5393 C C . THR A 1 693 ? -13.625 19.031 9.125 1 91 693 THR A C 1
ATOM 5395 O O . THR A 1 693 ? -14.125 19.609 10.094 1 91 693 THR A O 1
ATOM 5398 N N . ASN A 1 694 ? -13.859 17.812 8.797 1 94.19 694 ASN A N 1
ATOM 5399 C CA . ASN A 1 694 ? -14.977 17.125 9.445 1 94.19 694 ASN A CA 1
ATOM 5400 C C . ASN A 1 694 ? -14.625 16.688 10.867 1 94.19 694 ASN A C 1
ATOM 5402 O O . ASN A 1 694 ? -15.516 16.375 11.656 1 94.19 694 ASN A O 1
ATOM 5406 N N . LEU A 1 695 ? -13.383 16.75 11.227 1 94.25 695 LEU A N 1
ATOM 5407 C CA . LEU A 1 695 ? -12.977 16.469 12.602 1 94.25 695 LEU A CA 1
ATOM 5408 C C . LEU A 1 695 ? -13.055 17.719 13.461 1 94.25 695 LEU A C 1
ATOM 5410 O O . LEU A 1 695 ? -13 17.641 14.695 1 94.25 695 LEU A O 1
ATOM 5414 N N . LEU A 1 696 ? -13.195 18.828 12.812 1 93.12 696 LEU A N 1
ATOM 5415 C CA . LEU A 1 696 ? -13.07 20.109 13.516 1 93.12 696 LEU A CA 1
ATOM 5416 C C . LEU A 1 696 ? -14.438 20.703 13.797 1 93.12 696 LEU A C 1
ATOM 5418 O O . LEU A 1 696 ? -15.406 20.422 13.086 1 93.12 696 LEU A O 1
ATOM 5422 N N . TYR A 1 697 ? -14.523 21.469 14.867 1 91.81 697 TYR A N 1
ATOM 5423 C CA . TYR A 1 697 ? -15.664 22.344 15.133 1 91.81 697 TYR A CA 1
ATOM 5424 C C . TYR A 1 697 ? -15.484 23.688 14.453 1 91.81 697 TYR A C 1
ATOM 5426 O O . TYR A 1 697 ? -14.367 24.078 14.102 1 91.81 697 TYR A O 1
ATOM 5434 N N . PRO A 1 698 ? -16.609 24.391 14.195 1 87.25 698 PRO A N 1
ATOM 5435 C CA . PRO A 1 698 ? -16.453 25.781 13.766 1 87.25 698 PRO A CA 1
ATOM 5436 C C . PRO A 1 698 ? -15.734 26.641 14.805 1 87.25 698 PRO A C 1
ATOM 5438 O O . PRO A 1 698 ? -16.031 26.547 15.992 1 87.25 698 PRO A O 1
ATOM 5441 N N . THR A 1 699 ? -14.805 27.406 14.328 1 85 699 THR A N 1
ATOM 5442 C CA . THR A 1 699 ? -13.992 28.156 15.281 1 85 699 THR A CA 1
ATOM 5443 C C . THR A 1 699 ? -14.07 29.656 15 1 85 699 THR A C 1
ATOM 5445 O O . THR A 1 699 ? -13.195 30.422 15.406 1 85 699 THR A O 1
ATOM 5448 N N . GLY A 1 700 ? -14.992 30.109 14.266 1 80.31 700 GLY A N 1
ATOM 5449 C CA . GLY A 1 700 ? -15.156 31.516 13.984 1 80.31 700 GLY A CA 1
ATOM 5450 C C . GLY A 1 700 ? -16.266 31.812 13 1 80.31 700 GLY A C 1
ATOM 5451 O O . GLY A 1 700 ? -16.969 30.891 12.555 1 80.31 700 GLY A O 1
ATOM 5452 N N . SER A 1 701 ? -16.469 33.031 12.781 1 74.19 701 SER A N 1
ATOM 5453 C CA . SER A 1 701 ? -17.562 33.469 11.922 1 74.19 701 SER A CA 1
ATOM 5454 C C . SER A 1 701 ? -17.203 33.25 10.445 1 74.19 701 SER A C 1
ATOM 5456 O O . SER A 1 701 ? -18.094 33.219 9.594 1 74.19 701 SER A O 1
ATOM 5458 N N . ARG A 1 702 ? -15.914 33.156 10.227 1 69.12 702 ARG A N 1
ATOM 5459 C CA . ARG A 1 702 ? -15.453 33 8.852 1 69.12 702 ARG A CA 1
ATOM 5460 C C . ARG A 1 702 ? -15.664 31.594 8.352 1 69.12 702 ARG A C 1
ATOM 5462 O O . ARG A 1 702 ? -15.477 30.625 9.102 1 69.12 702 ARG A O 1
ATOM 5469 N N . LYS A 1 703 ? -15.984 31.469 7.016 1 61.97 703 LYS A N 1
ATOM 5470 C CA . LYS A 1 703 ? -16.156 30.156 6.402 1 61.97 703 LYS A CA 1
ATOM 5471 C C . LYS A 1 703 ? -14.812 29.453 6.227 1 61.97 703 LYS A C 1
ATOM 5473 O O . LYS A 1 703 ? -13.789 30.094 6.016 1 61.97 703 LYS A O 1
ATOM 5478 N N . VAL A 1 704 ? -14.68 28.203 6.449 1 59.59 704 VAL A N 1
ATOM 5479 C CA . VAL A 1 704 ? -13.484 27.375 6.434 1 59.59 704 VAL A CA 1
ATOM 5480 C C . VAL A 1 704 ? -12.914 27.312 5.02 1 59.59 704 VAL A C 1
ATOM 5482 O O . VAL A 1 704 ? -11.695 27.297 4.832 1 59.59 704 VAL A O 1
ATOM 5485 N N . LYS A 1 705 ? -13.672 27.078 3.928 1 57.16 705 LYS A N 1
ATOM 5486 C CA . LYS A 1 705 ? -13.18 26.984 2.559 1 57.16 705 LYS A CA 1
ATOM 5487 C C . LYS A 1 705 ? -13.391 28.297 1.804 1 57.16 705 LYS A C 1
ATOM 5489 O O . LYS A 1 705 ? -14.43 28.953 1.953 1 57.16 705 LYS A O 1
ATOM 5494 N N . ARG A 1 706 ? -12.203 28.734 1.198 1 50.22 706 ARG A N 1
ATOM 5495 C CA . ARG A 1 706 ? -12.344 29.922 0.37 1 50.22 706 ARG A CA 1
ATOM 5496 C C . ARG A 1 706 ? -13.391 29.719 -0.721 1 50.22 706 ARG A C 1
ATOM 5498 O O . ARG A 1 706 ? -13.484 28.625 -1.291 1 50.22 706 ARG A O 1
ATOM 5505 N N . GLN A 1 707 ? -14.664 30.234 -0.646 1 44 707 GLN A N 1
ATOM 5506 C CA . GLN A 1 707 ? -15.758 30.188 -1.613 1 44 707 GLN A CA 1
ATOM 5507 C C . GLN A 1 707 ? -15.227 30.234 -3.043 1 44 707 GLN A C 1
ATOM 5509 O O . GLN A 1 707 ? -14.609 31.219 -3.449 1 44 707 GLN A O 1
ATOM 5514 N N . HIS A 1 708 ? -14.484 29.141 -3.463 1 39.91 708 HIS A N 1
ATOM 5515 C CA . HIS A 1 708 ? -14.484 29.281 -4.914 1 39.91 708 HIS A CA 1
ATOM 5516 C C . HIS A 1 708 ? -15.906 29.266 -5.473 1 39.91 708 HIS A C 1
ATOM 5518 O O . HIS A 1 708 ? -16.812 28.688 -4.859 1 39.91 708 HIS A O 1
ATOM 5524 N N . GLU A 1 709 ? -16.25 30 -6.355 1 34.25 709 GLU A N 1
ATOM 5525 C CA . GLU A 1 709 ? -17.578 30.203 -6.902 1 34.25 709 GLU A CA 1
ATOM 5526 C C . GLU A 1 709 ? -18.406 28.922 -6.852 1 34.25 709 GLU A C 1
ATOM 5528 O O . GLU A 1 709 ? -19.641 28.969 -6.859 1 34.25 709 GLU A O 1
ATOM 5533 N N . GLY A 1 710 ? -18.016 27.672 -7.426 1 31.28 710 GLY A N 1
ATOM 5534 C CA . GLY A 1 710 ? -18.984 26.609 -7.676 1 31.28 710 GLY A CA 1
ATOM 5535 C C . GLY A 1 710 ? -19.188 25.688 -6.492 1 31.28 710 GLY A C 1
ATOM 5536 O O . GLY A 1 710 ? -18.297 25.531 -5.664 1 31.28 710 GLY A O 1
ATOM 5537 N N . GLY A 1 711 ? -20.359 25.531 -5.797 1 33.59 711 GLY A N 1
ATOM 5538 C CA . GLY A 1 711 ? -21.078 24.859 -4.723 1 33.59 711 GLY A CA 1
ATOM 5539 C C . GLY A 1 711 ? -20.5 23.484 -4.414 1 33.59 711 GLY A C 1
ATOM 5540 O O . GLY A 1 711 ? -20.984 22.797 -3.5 1 33.59 711 GLY A O 1
ATOM 5541 N N . ALA A 1 712 ? -20.25 22.562 -5.371 1 35.66 712 ALA A N 1
ATOM 5542 C CA . ALA A 1 712 ? -20.062 21.156 -5.055 1 35.66 712 ALA A CA 1
ATOM 5543 C C . ALA A 1 712 ? -18.781 20.938 -4.258 1 35.66 712 ALA A C 1
ATOM 5545 O O . ALA A 1 712 ? -17.781 21.641 -4.461 1 35.66 712 ALA A O 1
ATOM 5546 N N . GLN A 1 713 ? -18.859 20.141 -3.082 1 41.34 713 GLN A N 1
ATOM 5547 C CA . GLN A 1 713 ? -17.719 19.641 -2.332 1 41.34 713 GLN A CA 1
ATOM 5548 C C . GLN A 1 713 ? -16.531 19.375 -3.254 1 41.34 713 GLN A C 1
ATOM 5550 O O . GLN A 1 713 ? -16.578 18.469 -4.082 1 41.34 713 GLN A O 1
ATOM 5555 N N . VAL A 1 714 ? -15.844 20.266 -3.746 1 45 714 VAL A N 1
ATOM 5556 C CA . VAL A 1 714 ? -14.773 20.109 -4.727 1 45 714 VAL A CA 1
ATOM 5557 C C . VAL A 1 714 ? -13.617 19.328 -4.113 1 45 714 VAL A C 1
ATOM 5559 O O . VAL A 1 714 ? -13.148 19.656 -3.018 1 45 714 VAL A O 1
ATOM 5562 N N . ASP A 1 715 ? -13.383 18.016 -4.406 1 53.16 715 ASP A N 1
ATOM 5563 C CA . ASP A 1 715 ? -12.148 17.281 -4.164 1 53.16 715 ASP A CA 1
ATOM 5564 C C . ASP A 1 715 ? -10.938 18.219 -4.203 1 53.16 715 ASP A C 1
ATOM 5566 O O . ASP A 1 715 ? -10.758 18.969 -5.164 1 53.16 715 ASP A O 1
ATOM 5570 N N . LEU A 1 716 ? -10.398 18.516 -2.922 1 61.12 716 LEU A N 1
ATOM 5571 C CA . LEU A 1 716 ? -9.172 19.312 -2.838 1 61.12 716 LEU A CA 1
ATOM 5572 C C . LEU A 1 716 ? -8.195 18.922 -3.934 1 61.12 716 LEU A C 1
ATOM 5574 O O . LEU A 1 716 ? -7.582 17.844 -3.867 1 61.12 716 LEU A O 1
ATOM 5578 N N . GLU A 1 717 ? -8.18 19.531 -4.961 1 69.5 717 GLU A N 1
ATOM 5579 C CA . GLU A 1 717 ? -7.254 19.25 -6.055 1 69.5 717 GLU A CA 1
ATOM 5580 C C . GLU A 1 717 ? -5.844 19.734 -5.723 1 69.5 717 GLU A C 1
ATOM 5582 O O . GLU A 1 717 ? -4.863 19.078 -6.086 1 69.5 717 GLU A O 1
ATOM 5587 N N . HIS A 1 718 ? -5.906 20.875 -4.867 1 82.69 718 HIS A N 1
ATOM 5588 C CA . HIS A 1 718 ? -4.605 21.438 -4.508 1 82.69 718 HIS A CA 1
ATOM 5589 C C . HIS A 1 718 ? -4.578 21.875 -3.047 1 82.69 718 HIS A C 1
ATOM 5591 O O . HIS A 1 718 ? -5.559 22.422 -2.541 1 82.69 718 HIS A O 1
ATOM 5597 N N . PRO A 1 719 ? -3.506 21.703 -2.346 1 83.38 719 PRO A N 1
ATOM 5598 C CA . PRO A 1 719 ? -3.404 22.031 -0.924 1 83.38 719 PRO A CA 1
ATOM 5599 C C . PRO A 1 719 ? -3.629 23.516 -0.651 1 83.38 719 PRO A C 1
ATOM 5601 O O . PRO A 1 719 ? -4.027 23.891 0.456 1 83.38 719 PRO A O 1
ATOM 5604 N N . SER A 1 720 ? -3.402 24.391 -1.621 1 78.81 720 SER A N 1
ATOM 5605 C CA . SER A 1 720 ? -3.518 25.844 -1.448 1 78.81 720 SER A CA 1
ATOM 5606 C C . SER A 1 720 ? -4.969 26.25 -1.23 1 78.81 720 SER A C 1
ATOM 5608 O O . SER A 1 720 ? -5.238 27.375 -0.771 1 78.81 720 SER A O 1
ATOM 5610 N N . GLN A 1 721 ? -5.848 25.359 -1.415 1 79.94 721 GLN A N 1
ATOM 5611 C CA . GLN A 1 721 ? -7.27 25.656 -1.252 1 79.94 721 GLN A CA 1
ATOM 5612 C C . GLN A 1 721 ? -7.668 25.641 0.221 1 79.94 721 GLN A C 1
ATOM 5614 O O . GLN A 1 721 ? -8.727 26.141 0.587 1 79.94 721 GLN A O 1
ATOM 5619 N N . VAL A 1 722 ? -6.832 25.125 1.077 1 84.81 722 VAL A N 1
ATOM 5620 C CA . VAL A 1 722 ? -7.078 25.094 2.514 1 84.81 722 VAL A CA 1
ATOM 5621 C C . VAL A 1 722 ? -6.41 26.297 3.186 1 84.81 722 VAL A C 1
ATOM 5623 O O . VAL A 1 722 ? -5.238 26.578 2.928 1 84.81 722 VAL A O 1
ATOM 5626 N N . ARG A 1 723 ? -7.176 26.984 3.988 1 85.62 723 ARG A N 1
ATOM 5627 C CA . ARG A 1 723 ? -6.629 28.125 4.711 1 85.62 723 ARG A CA 1
ATOM 5628 C C . ARG A 1 723 ? -5.586 27.688 5.73 1 85.62 723 ARG A C 1
ATOM 5630 O O . ARG A 1 723 ? -5.434 26.484 5.992 1 85.62 723 ARG A O 1
ATOM 5637 N N . ALA A 1 724 ? -4.836 28.625 6.266 1 89.75 724 ALA A N 1
ATOM 5638 C CA . ALA A 1 724 ? -3.703 28.328 7.137 1 89.75 724 ALA A CA 1
ATOM 5639 C C . ALA A 1 724 ? -4.16 27.641 8.414 1 89.75 724 ALA A C 1
ATOM 5641 O O . ALA A 1 724 ? -3.537 26.672 8.859 1 89.75 724 ALA A O 1
ATOM 5642 N N . ILE A 1 725 ? -5.273 28.141 9 1 93 725 ILE A N 1
ATOM 5643 C CA . ILE A 1 725 ? -5.699 27.641 10.297 1 93 725 ILE A CA 1
ATOM 5644 C C . ILE A 1 725 ? -6.203 26.203 10.148 1 93 725 ILE A C 1
ATOM 5646 O O . ILE A 1 725 ? -5.711 25.297 10.82 1 93 725 ILE A O 1
ATOM 5650 N N . PRO A 1 726 ? -7.117 25.922 9.188 1 93.44 726 PRO A N 1
ATOM 5651 C CA . PRO A 1 726 ? -7.527 24.516 9.023 1 93.44 726 PRO A CA 1
ATOM 5652 C C . PRO A 1 726 ? -6.387 23.625 8.547 1 93.44 726 PRO A C 1
ATOM 5654 O O . PRO A 1 726 ? -6.332 22.453 8.906 1 93.44 726 PRO A O 1
ATOM 5657 N N . HIS A 1 727 ? -5.516 24.141 7.715 1 94.12 727 HIS A N 1
ATOM 5658 C CA . HIS A 1 727 ? -4.363 23.359 7.27 1 94.12 727 HIS A CA 1
ATOM 5659 C C . HIS A 1 727 ? -3.561 22.828 8.453 1 94.12 727 HIS A C 1
ATOM 5661 O O . HIS A 1 727 ? -3.268 21.641 8.523 1 94.12 727 HIS A O 1
ATOM 5667 N N . ASN A 1 728 ? -3.268 23.688 9.383 1 95.06 728 ASN A N 1
ATOM 5668 C CA . ASN A 1 728 ? -2.521 23.312 10.578 1 95.06 728 ASN A CA 1
ATOM 5669 C C . ASN A 1 728 ? -3.342 22.391 11.484 1 95.06 728 ASN A C 1
ATOM 5671 O O . ASN A 1 728 ? -2.82 21.406 12.016 1 95.06 728 ASN A O 1
ATOM 5675 N N . ALA A 1 729 ? -4.582 22.766 11.625 1 96.06 729 ALA A N 1
ATOM 5676 C CA . ALA A 1 729 ? -5.449 22.016 12.523 1 96.06 729 ALA A CA 1
ATOM 5677 C C . ALA A 1 729 ? -5.586 20.562 12.07 1 96.06 729 ALA A C 1
ATOM 5679 O O . ALA A 1 729 ? -5.52 19.641 12.891 1 96.06 729 ALA A O 1
ATOM 5680 N N . ILE A 1 730 ? -5.785 20.375 10.789 1 96.31 730 ILE A N 1
ATOM 5681 C CA . ILE A 1 730 ? -5.949 19.031 10.234 1 96.31 730 ILE A CA 1
ATOM 5682 C C . ILE A 1 730 ? -4.699 18.203 10.516 1 96.31 730 ILE A C 1
ATOM 5684 O O . ILE A 1 730 ? -4.793 17.062 10.969 1 96.31 730 ILE A O 1
ATOM 5688 N N . LEU A 1 731 ? -3.537 18.766 10.25 1 96.88 731 LEU A N 1
ATOM 5689 C CA . LEU A 1 731 ? -2.275 18.062 10.453 1 96.88 731 LEU A CA 1
ATOM 5690 C C . LEU A 1 731 ? -2.078 17.719 11.922 1 96.88 731 LEU A C 1
ATOM 5692 O O . LEU A 1 731 ? -1.608 16.625 12.242 1 96.88 731 LEU A O 1
ATOM 5696 N N . GLN A 1 732 ? -2.471 18.609 12.773 1 96.31 732 GLN A N 1
ATOM 5697 C CA . GLN A 1 732 ? -2.344 18.375 14.203 1 96.31 732 GLN A CA 1
ATOM 5698 C C . GLN A 1 732 ? -3.287 17.25 14.656 1 96.31 732 GLN A C 1
ATOM 5700 O O . GLN A 1 732 ? -2.916 16.422 15.484 1 96.31 732 GLN A O 1
ATOM 5705 N N . GLN A 1 733 ? -4.43 17.266 14.109 1 97.5 733 GLN A N 1
ATOM 5706 C CA . GLN A 1 733 ? -5.398 16.219 14.445 1 97.5 733 GLN A CA 1
ATOM 5707 C C . GLN A 1 733 ? -4.922 14.852 13.969 1 97.5 733 GLN A C 1
ATOM 5709 O O . GLN A 1 733 ? -5.227 13.828 14.586 1 97.5 733 GLN A O 1
ATOM 5714 N N . LEU A 1 734 ? -4.16 14.867 12.922 1 97.19 734 LEU A N 1
ATOM 5715 C CA . LEU A 1 734 ? -3.637 13.617 12.383 1 97.19 734 LEU A CA 1
ATOM 5716 C C . LEU A 1 734 ? -2.355 13.211 13.109 1 97.19 734 LEU A C 1
ATOM 5718 O O . LEU A 1 734 ? -1.812 12.133 12.859 1 97.19 734 LEU A O 1
ATOM 5722 N N . GLY A 1 735 ? -1.864 14.109 13.969 1 96.62 735 GLY A N 1
ATOM 5723 C CA . GLY A 1 735 ? -0.75 13.781 14.844 1 96.62 735 GLY A CA 1
ATOM 5724 C C . GLY A 1 735 ? 0.6 14.133 14.25 1 96.62 735 GLY A C 1
ATOM 5725 O O . GLY A 1 735 ? 1.622 13.562 14.633 1 96.62 735 GLY A O 1
ATOM 5726 N N . TYR A 1 736 ? 0.674 15.031 13.258 1 97.56 736 TYR A N 1
ATOM 5727 C CA . TYR A 1 736 ? 1.943 15.406 12.641 1 97.56 736 TYR A CA 1
ATOM 5728 C C . TYR A 1 736 ? 1.983 16.891 12.328 1 97.56 736 TYR A C 1
ATOM 5730 O O . TYR A 1 736 ? 1.208 17.375 11.5 1 97.56 736 TYR A O 1
ATOM 5738 N N . PHE A 1 737 ? 2.867 17.609 12.945 1 97.44 737 PHE A N 1
ATOM 5739 C CA . PHE A 1 737 ? 2.977 19.047 12.797 1 97.44 737 PHE A CA 1
ATOM 5740 C C . PHE A 1 737 ? 3.904 19.406 11.648 1 97.44 737 PHE A C 1
ATOM 5742 O O . PHE A 1 737 ? 4.922 20.078 11.844 1 97.44 737 PHE A O 1
ATOM 5749 N N . SER A 1 738 ? 3.537 19.094 10.484 1 96.62 738 SER A N 1
ATOM 5750 C CA . SER A 1 738 ? 4.367 19.141 9.281 1 96.62 738 SER A CA 1
ATOM 5751 C C . SER A 1 738 ? 4.895 20.547 9.031 1 96.62 738 SER A C 1
ATOM 5753 O O . SER A 1 738 ? 6.078 20.734 8.734 1 96.62 738 SER A O 1
ATOM 5755 N N . ASN A 1 739 ? 4.078 21.562 9.227 1 94.19 739 ASN A N 1
ATOM 5756 C CA . ASN A 1 739 ? 4.449 22.938 8.922 1 94.19 739 ASN A CA 1
ATOM 5757 C C . ASN A 1 739 ? 5.68 23.375 9.711 1 94.19 739 ASN A C 1
ATOM 5759 O O . ASN A 1 739 ? 6.457 24.203 9.242 1 94.19 739 ASN A O 1
ATOM 5763 N N . THR A 1 740 ? 5.816 22.844 10.844 1 97.12 740 THR A N 1
ATOM 5764 C CA . THR A 1 740 ? 6.883 23.266 11.742 1 97.12 740 THR A CA 1
ATOM 5765 C C . THR A 1 740 ? 8.086 22.344 11.625 1 97.12 740 THR A C 1
ATOM 5767 O O . THR A 1 740 ? 9.227 22.766 11.789 1 97.12 740 THR A O 1
ATOM 5770 N N . ILE A 1 741 ? 7.867 21.078 11.234 1 96.88 741 ILE A N 1
ATOM 5771 C CA . ILE A 1 741 ? 8.914 20.078 11.391 1 96.88 741 ILE A CA 1
ATOM 5772 C C . ILE A 1 741 ? 9.508 19.719 10.031 1 96.88 741 ILE A C 1
ATOM 5774 O O . ILE A 1 741 ? 10.688 19.391 9.93 1 96.88 741 ILE A O 1
ATOM 5778 N N . SER A 1 742 ? 8.797 19.766 9 1 96.75 742 SER A N 1
ATOM 5779 C CA . SER A 1 742 ? 9.148 19.141 7.723 1 96.75 742 SER A CA 1
ATOM 5780 C C . SER A 1 742 ? 10.32 19.859 7.07 1 96.75 742 SER A C 1
ATOM 5782 O O . SER A 1 742 ? 10.367 21.094 7.043 1 96.75 742 SER A O 1
ATOM 5784 N N . GLY A 1 743 ? 11.219 19.141 6.531 1 97.75 743 GLY A N 1
ATOM 5785 C CA . GLY A 1 743 ? 12.359 19.656 5.789 1 97.75 743 GLY A CA 1
ATOM 5786 C C . GLY A 1 743 ? 13.586 19.875 6.652 1 97.75 743 GLY A C 1
ATOM 5787 O O . GLY A 1 743 ? 14.711 19.922 6.141 1 97.75 743 GLY A O 1
ATOM 5788 N N . HIS A 1 744 ? 13.422 19.984 7.961 1 98.25 744 HIS A N 1
ATOM 5789 C CA . HIS A 1 744 ? 14.531 20.25 8.867 1 98.25 744 HIS A CA 1
ATOM 5790 C C . HIS A 1 744 ? 15.477 19.062 8.953 1 98.25 744 HIS A C 1
ATOM 5792 O O . HIS A 1 744 ? 16.688 19.234 9.07 1 98.25 744 HIS A O 1
ATOM 5798 N N . GLY A 1 745 ? 14.883 17.844 8.969 1 97.06 745 GLY A N 1
ATOM 5799 C CA . GLY A 1 745 ? 15.734 16.672 8.984 1 97.06 745 GLY A CA 1
ATOM 5800 C C . GLY A 1 745 ? 16.719 16.641 7.832 1 97.06 745 GLY A C 1
ATOM 5801 O O . GLY A 1 745 ? 17.922 16.422 8.047 1 97.06 745 GLY A O 1
ATOM 5802 N N . LYS A 1 746 ? 16.234 16.875 6.68 1 95.19 746 LYS A N 1
ATOM 5803 C CA . LYS A 1 746 ? 17.078 16.906 5.488 1 95.19 746 LYS A CA 1
ATOM 5804 C C . LYS A 1 746 ? 18.141 17.984 5.594 1 95.19 746 LYS A C 1
ATOM 5806 O O . LYS A 1 746 ? 19.297 17.766 5.23 1 95.19 746 LYS A O 1
ATOM 5811 N N . ALA A 1 747 ? 17.75 19.156 6.062 1 97.75 747 ALA A N 1
ATOM 5812 C CA . ALA A 1 747 ? 18.688 20.281 6.191 1 97.75 747 ALA A CA 1
ATOM 5813 C C . ALA A 1 747 ? 19.797 19.953 7.18 1 97.75 747 ALA A C 1
ATOM 5815 O O . ALA A 1 747 ? 20.969 20.219 6.914 1 97.75 747 ALA A O 1
ATOM 5816 N N . MET A 1 748 ? 19.469 19.406 8.312 1 97.12 748 MET A N 1
ATOM 5817 C CA . MET A 1 748 ? 20.453 19.047 9.336 1 97.12 748 MET A CA 1
ATOM 5818 C C . MET A 1 748 ? 21.391 17.953 8.844 1 97.12 748 MET A C 1
ATOM 5820 O O . MET A 1 748 ? 22.594 17.984 9.141 1 97.12 748 MET A O 1
ATOM 5824 N N . ALA A 1 749 ? 20.828 17 8.133 1 93.19 749 ALA A N 1
ATOM 5825 C CA . ALA A 1 749 ? 21.578 15.82 7.699 1 93.19 749 ALA A CA 1
ATOM 5826 C C . ALA A 1 749 ? 22.625 16.188 6.648 1 93.19 749 ALA A C 1
ATOM 5828 O O . ALA A 1 749 ? 23.625 15.484 6.512 1 93.19 749 ALA A O 1
ATOM 5829 N N . LYS A 1 750 ? 22.375 17.219 5.828 1 93.12 750 LYS A N 1
ATOM 5830 C CA . LYS A 1 750 ? 23.312 17.609 4.789 1 93.12 750 LYS A CA 1
ATOM 5831 C C . LYS A 1 750 ? 24.703 17.844 5.363 1 93.12 750 LYS A C 1
ATOM 5833 O O . LYS A 1 750 ? 25.703 17.484 4.738 1 93.12 750 LYS A O 1
ATOM 5838 N N . ASP A 1 751 ? 24.844 18.516 6.488 1 94.06 751 ASP A N 1
ATOM 5839 C CA . ASP A 1 751 ? 26.094 18.734 7.234 1 94.06 751 ASP A CA 1
ATOM 5840 C C . ASP A 1 751 ? 25.828 18.781 8.734 1 94.06 751 ASP A C 1
ATOM 5842 O O . ASP A 1 751 ? 25.797 19.859 9.328 1 94.06 751 ASP A O 1
ATOM 5846 N N . LEU A 1 752 ? 25.719 17.672 9.352 1 94.69 752 LEU A N 1
ATOM 5847 C CA . LEU A 1 752 ? 25.312 17.531 10.742 1 94.69 752 LEU A CA 1
ATOM 5848 C C . LEU A 1 752 ? 26.328 18.156 11.68 1 94.69 752 LEU A C 1
ATOM 5850 O O . LEU A 1 752 ? 25.953 18.812 12.664 1 94.69 752 LEU A O 1
ATOM 5854 N N . ASP A 1 753 ? 27.562 17.984 11.32 1 95.56 753 ASP A N 1
ATOM 5855 C CA . ASP A 1 753 ? 28.609 18.547 12.172 1 95.56 753 ASP A CA 1
ATOM 5856 C C . ASP A 1 753 ? 28.531 20.062 12.211 1 95.56 753 ASP A C 1
ATOM 5858 O O . ASP A 1 753 ? 28.656 20.672 13.273 1 95.56 753 ASP A O 1
ATOM 5862 N N . ARG A 1 754 ? 28.375 20.594 11.078 1 95.56 754 ARG A N 1
ATOM 5863 C CA . ARG A 1 754 ? 28.266 22.047 11.008 1 95.56 754 ARG A CA 1
ATOM 5864 C C . ARG A 1 754 ? 27.016 22.531 11.727 1 95.56 754 ARG A C 1
ATOM 5866 O O . ARG A 1 754 ? 27.031 23.594 12.375 1 95.56 754 ARG A O 1
ATOM 5873 N N . PHE A 1 755 ? 25.891 21.891 11.625 1 96.69 755 PHE A N 1
ATOM 5874 C CA . PHE A 1 755 ? 24.672 22.234 12.328 1 96.69 755 PHE A CA 1
ATOM 5875 C C . PHE A 1 755 ? 24.906 22.281 13.828 1 96.69 755 PHE A C 1
ATOM 5877 O O . PHE A 1 755 ? 24.453 23.219 14.5 1 96.69 755 PHE A O 1
ATOM 5884 N N . VAL A 1 756 ? 25.562 21.297 14.344 1 97.44 756 VAL A N 1
ATOM 5885 C CA . VAL A 1 756 ? 25.828 21.219 15.773 1 97.44 756 VAL A CA 1
ATOM 5886 C C . VAL A 1 756 ? 26.688 22.406 16.203 1 97.44 756 VAL A C 1
ATOM 5888 O O . VAL A 1 756 ? 26.438 23 17.266 1 97.44 756 VAL A O 1
ATOM 5891 N N . GLU A 1 757 ? 27.656 22.781 15.359 1 96.44 757 GLU A N 1
ATOM 5892 C CA . GLU A 1 757 ? 28.5 23.938 15.641 1 96.44 757 GLU A CA 1
ATOM 5893 C C . GLU A 1 757 ? 27.672 25.219 15.68 1 96.44 757 GLU A C 1
ATOM 5895 O O . GLU A 1 757 ? 27.812 26.016 16.609 1 96.44 757 GLU A O 1
ATOM 5900 N N . ILE A 1 758 ? 26.844 25.438 14.719 1 95.94 758 ILE A N 1
ATOM 5901 C CA . ILE A 1 758 ? 26.031 26.641 14.633 1 95.94 758 ILE A CA 1
ATOM 5902 C C . ILE A 1 758 ? 25.031 26.672 15.789 1 95.94 758 ILE A C 1
ATOM 5904 O O . ILE A 1 758 ? 24.797 27.734 16.375 1 95.94 758 ILE A O 1
ATOM 5908 N N . PHE A 1 759 ? 24.469 25.547 16.125 1 96.25 759 PHE A N 1
ATOM 5909 C CA . PHE A 1 759 ? 23.531 25.438 17.234 1 96.25 759 PHE A CA 1
ATOM 5910 C C . PHE A 1 759 ? 24.172 25.922 18.531 1 96.25 759 PHE A C 1
ATOM 5912 O O . PHE A 1 759 ? 23.547 26.625 19.328 1 96.25 759 PHE A O 1
ATOM 5919 N N . GLN A 1 760 ? 25.406 25.656 18.719 1 95.31 760 GLN A N 1
ATOM 5920 C CA . GLN A 1 760 ? 26.109 26.016 19.953 1 95.31 760 GLN A CA 1
ATOM 5921 C C . GLN A 1 760 ? 26.406 27.516 19.984 1 95.31 760 GLN A C 1
ATOM 5923 O O . GLN A 1 760 ? 26.422 28.125 21.062 1 95.31 760 GLN A O 1
ATOM 5928 N N . LEU A 1 761 ? 26.562 28.062 18.797 1 94 761 LEU A N 1
ATOM 5929 C CA . LEU A 1 761 ? 27.109 29.422 18.75 1 94 761 LEU A CA 1
ATOM 5930 C C . LEU A 1 761 ? 26.016 30.422 18.391 1 94 761 LEU A C 1
ATOM 5932 O O . LEU A 1 761 ? 26.266 31.625 18.391 1 94 761 LEU A O 1
ATOM 5936 N N . SER A 1 762 ? 24.875 29.984 18.125 1 94.75 762 SER A N 1
ATOM 5937 C CA . SER A 1 762 ? 23.844 30.891 17.625 1 94.75 762 SER A CA 1
ATOM 5938 C C . SER A 1 762 ? 22.594 30.812 18.484 1 94.75 762 SER A C 1
ATOM 5940 O O . SER A 1 762 ? 22 29.75 18.641 1 94.75 762 SER A O 1
ATOM 5942 N N . ASP A 1 763 ? 22.125 31.953 18.969 1 92.94 763 ASP A N 1
ATOM 5943 C CA . ASP A 1 763 ? 20.859 32.062 19.688 1 92.94 763 ASP A CA 1
ATOM 5944 C C . ASP A 1 763 ? 19.672 31.797 18.75 1 92.94 763 ASP A C 1
ATOM 5946 O O . ASP A 1 763 ? 18.719 31.125 19.125 1 92.94 763 ASP A O 1
ATOM 5950 N N . ARG A 1 764 ? 19.766 32.375 17.547 1 95.31 764 ARG A N 1
ATOM 5951 C CA . ARG A 1 764 ? 18.688 32.219 16.578 1 95.31 764 ARG A CA 1
ATOM 5952 C C . ARG A 1 764 ? 18.469 30.75 16.219 1 95.31 764 ARG A C 1
ATOM 5954 O O . ARG A 1 764 ? 17.328 30.281 16.172 1 95.31 764 ARG A O 1
ATOM 5961 N N . CYS A 1 765 ? 19.562 30.031 15.992 1 96.19 765 CYS A N 1
ATOM 5962 C CA . CYS A 1 765 ? 19.469 28.625 15.656 1 96.19 765 CYS A CA 1
ATOM 5963 C C . CYS A 1 765 ? 18.891 27.828 16.812 1 96.19 765 CYS A C 1
ATOM 5965 O O . CYS A 1 765 ? 18.047 26.953 16.609 1 96.19 765 CYS A O 1
ATOM 5967 N N . ARG A 1 766 ? 19.297 28.125 18.016 1 96.38 766 ARG A N 1
ATOM 5968 C CA . ARG A 1 766 ? 18.766 27.438 19.188 1 96.38 766 ARG A CA 1
ATOM 5969 C C . ARG A 1 766 ? 17.266 27.688 19.344 1 96.38 766 ARG A C 1
ATOM 5971 O O . ARG A 1 766 ? 16.516 26.781 19.688 1 96.38 766 ARG A O 1
ATOM 5978 N N . ARG A 1 767 ? 16.875 28.875 19.094 1 95.31 767 ARG A N 1
ATOM 5979 C CA . ARG A 1 767 ? 15.484 29.266 19.281 1 95.31 767 ARG A CA 1
ATOM 5980 C C . ARG A 1 767 ? 14.578 28.531 18.312 1 95.31 767 ARG A C 1
ATOM 5982 O O . ARG A 1 767 ? 13.539 28 18.703 1 95.31 767 ARG A O 1
ATOM 5989 N N . PHE A 1 768 ? 14.945 28.484 17 1 96.75 768 PHE A N 1
ATOM 5990 C CA . PHE A 1 768 ? 14.031 27.797 16.094 1 96.75 768 PHE A CA 1
ATOM 5991 C C . PHE A 1 768 ? 14.156 26.297 16.234 1 96.75 768 PHE A C 1
ATOM 5993 O O . PHE A 1 768 ? 13.203 25.562 15.961 1 96.75 768 PHE A O 1
ATOM 6000 N N . THR A 1 769 ? 15.328 25.781 16.672 1 97.75 769 THR A N 1
ATOM 6001 C CA . THR A 1 769 ? 15.461 24.344 16.922 1 97.75 769 THR A CA 1
ATOM 6002 C C . THR A 1 769 ? 14.562 23.922 18.078 1 97.75 769 THR A C 1
ATOM 6004 O O . THR A 1 769 ? 13.984 22.828 18.047 1 97.75 769 THR A O 1
ATOM 6007 N N . ALA A 1 770 ? 14.484 24.766 19.094 1 97 770 ALA A N 1
ATOM 6008 C CA . ALA A 1 770 ? 13.602 24.453 20.219 1 97 770 ALA A CA 1
ATOM 6009 C C . ALA A 1 770 ? 12.148 24.375 19.766 1 97 770 ALA A C 1
ATOM 6011 O O . ALA A 1 770 ? 11.391 23.531 20.234 1 97 770 ALA A O 1
ATOM 6012 N N . MET A 1 771 ? 11.781 25.219 18.891 1 96.94 771 MET A N 1
ATOM 6013 C CA . MET A 1 771 ? 10.43 25.203 18.328 1 96.94 771 MET A CA 1
ATOM 6014 C C . MET A 1 771 ? 10.18 23.922 17.562 1 96.94 771 MET A C 1
ATOM 6016 O O . MET A 1 771 ? 9.133 23.281 17.734 1 96.94 771 MET A O 1
ATOM 6020 N N . VAL A 1 772 ? 11.117 23.484 16.75 1 97.88 772 VAL A N 1
ATOM 6021 C CA . VAL A 1 772 ? 11.023 22.266 15.961 1 97.88 772 VAL A CA 1
ATOM 6022 C C . VAL A 1 772 ? 10.969 21.062 16.891 1 97.88 772 VAL A C 1
ATOM 6024 O O . VAL A 1 772 ? 10.18 20.141 16.672 1 97.88 772 VAL A O 1
ATOM 6027 N N . ALA A 1 773 ? 11.797 21.094 17.906 1 97.62 773 ALA A N 1
ATOM 6028 C CA . ALA A 1 773 ? 11.836 19.984 18.875 1 97.62 773 ALA A CA 1
ATOM 6029 C C . ALA A 1 773 ? 10.492 19.844 19.594 1 97.62 773 ALA A C 1
ATOM 6031 O O . ALA A 1 773 ? 10.031 18.719 19.812 1 97.62 773 ALA A O 1
ATOM 6032 N N . PHE A 1 774 ? 9.891 20.953 20 1 96.75 774 PHE A N 1
ATOM 6033 C CA . PHE A 1 774 ? 8.602 20.922 20.672 1 96.75 774 PHE A CA 1
ATOM 6034 C C . PHE A 1 774 ? 7.531 20.328 19.75 1 96.75 774 PHE A C 1
ATOM 6036 O O . PHE A 1 774 ? 6.73 19.5 20.172 1 96.75 774 PHE A O 1
ATOM 6043 N N . ALA A 1 775 ? 7.496 20.797 18.5 1 96.94 775 ALA A N 1
ATOM 6044 C CA . ALA A 1 775 ? 6.539 20.281 17.516 1 96.94 775 ALA A CA 1
ATOM 6045 C C . ALA A 1 775 ? 6.75 18.781 17.281 1 96.94 775 ALA A C 1
ATOM 6047 O O . ALA A 1 775 ? 5.785 18.031 17.109 1 96.94 775 ALA A O 1
ATOM 6048 N N . ARG A 1 776 ? 8.031 18.359 17.219 1 97.19 776 ARG A N 1
ATOM 6049 C CA . ARG A 1 776 ? 8.344 16.953 17.047 1 97.19 776 ARG A CA 1
ATOM 6050 C C . ARG A 1 776 ? 7.82 16.125 18.234 1 97.19 776 ARG A C 1
ATOM 6052 O O . ARG A 1 776 ? 7.328 15.016 18.047 1 97.19 776 ARG A O 1
ATOM 6059 N N . HIS A 1 777 ? 7.926 16.656 19.391 1 95.62 777 HIS A N 1
ATOM 6060 C CA . HIS A 1 777 ? 7.449 15.969 20.578 1 95.62 777 HIS A CA 1
ATOM 6061 C C . HIS A 1 777 ? 5.949 15.711 20.516 1 95.62 777 HIS A C 1
ATOM 6063 O O . HIS A 1 777 ? 5.469 14.664 20.953 1 95.62 777 HIS A O 1
ATOM 6069 N N . LEU A 1 778 ? 5.195 16.594 19.922 1 95.38 778 LEU A N 1
ATOM 6070 C CA . LEU A 1 778 ? 3.742 16.484 19.828 1 95.38 778 LEU A CA 1
ATOM 6071 C C . LEU A 1 778 ? 3.336 15.648 18.625 1 95.38 778 LEU A C 1
ATOM 6073 O O . LEU A 1 778 ? 2.162 15.305 18.469 1 95.38 778 LEU A O 1
ATOM 6077 N N . SER A 1 779 ? 4.305 15.32 17.781 1 96.56 779 SER A N 1
ATOM 6078 C CA . SER A 1 779 ? 4.02 14.562 16.562 1 96.56 779 SER A CA 1
ATOM 6079 C C . SER A 1 779 ? 4.254 13.07 16.781 1 96.56 779 SER A C 1
ATOM 6081 O O . SER A 1 779 ? 5.203 12.68 17.453 1 96.56 779 SER A O 1
ATOM 6083 N N . ASN A 1 780 ? 3.379 12.281 16.25 1 96.38 780 ASN A N 1
ATOM 6084 C CA . ASN A 1 780 ? 3.484 10.828 16.328 1 96.38 780 ASN A CA 1
ATOM 6085 C C . ASN A 1 780 ? 3.107 10.172 15 1 96.38 780 ASN A C 1
ATOM 6087 O O . ASN A 1 780 ? 1.928 10.102 14.656 1 96.38 780 ASN A O 1
ATOM 6091 N N . LEU A 1 781 ? 4.098 9.641 14.312 1 95.44 781 LEU A N 1
ATOM 6092 C CA . LEU A 1 781 ? 3.879 9.07 12.984 1 95.44 781 LEU A CA 1
ATOM 6093 C C . LEU A 1 781 ? 3.133 7.746 13.078 1 95.44 781 LEU A C 1
ATOM 6095 O O . LEU A 1 781 ? 2.494 7.316 12.117 1 95.44 781 LEU A O 1
ATOM 6099 N N . ASP A 1 782 ? 3.254 7.035 14.219 1 96 782 ASP A N 1
ATOM 6100 C CA . ASP A 1 782 ? 2.465 5.82 14.422 1 96 782 ASP A CA 1
ATOM 6101 C C . ASP A 1 782 ? 0.97 6.133 14.43 1 96 782 ASP A C 1
ATOM 6103 O O . ASP A 1 782 ? 0.168 5.375 13.883 1 96 782 ASP A O 1
ATOM 6107 N N . ALA A 1 783 ? 0.582 7.227 15.062 1 96.75 783 ALA A N 1
ATOM 6108 C CA . ALA A 1 783 ? -0.812 7.664 15.055 1 96.75 783 ALA A CA 1
ATOM 6109 C C . ALA A 1 783 ? -1.268 8.023 13.648 1 96.75 783 ALA A C 1
ATOM 6111 O O . ALA A 1 783 ? -2.354 7.625 13.219 1 96.75 783 ALA A O 1
ATOM 6112 N N . LEU A 1 784 ? -0.443 8.797 12.93 1 97.38 784 LEU A N 1
ATOM 6113 C CA . LEU A 1 784 ? -0.776 9.148 11.547 1 97.38 784 LEU A CA 1
ATOM 6114 C C . LEU A 1 784 ? -1.001 7.891 10.711 1 97.38 784 LEU A C 1
ATOM 6116 O O . LEU A 1 784 ? -1.955 7.82 9.938 1 97.38 784 LEU A O 1
ATOM 6120 N N . HIS A 1 785 ? -0.104 6.965 10.922 1 95.81 785 HIS A N 1
ATOM 6121 C CA . HIS A 1 785 ? -0.24 5.719 10.172 1 95.81 785 HIS A CA 1
ATOM 6122 C C . HIS A 1 785 ? -1.515 4.98 10.562 1 95.81 785 HIS A C 1
ATOM 6124 O O . HIS A 1 785 ? -2.127 4.309 9.727 1 95.81 785 HIS A O 1
ATOM 6130 N N . GLY A 1 786 ? -1.88 5.059 11.836 1 96.75 786 GLY A N 1
ATOM 6131 C CA . GLY A 1 786 ? -3.146 4.488 12.258 1 96.75 786 GLY A CA 1
ATOM 6132 C C . GLY A 1 786 ? -4.336 5.031 11.492 1 96.75 786 GLY A C 1
ATOM 6133 O O . GLY A 1 786 ? -5.23 4.273 11.102 1 96.75 786 GLY A O 1
ATOM 6134 N N . TYR A 1 787 ? -4.367 6.328 11.211 1 97.56 787 TYR A N 1
ATOM 6135 C CA . TYR A 1 787 ? -5.441 6.949 10.445 1 97.56 787 TYR A CA 1
ATOM 6136 C C . TYR A 1 787 ? -5.395 6.508 8.984 1 97.56 787 TYR A C 1
ATOM 6138 O O . TYR A 1 787 ? -6.434 6.223 8.383 1 97.56 787 TYR A O 1
ATOM 6146 N N . VAL A 1 788 ? -4.199 6.43 8.453 1 95.62 788 VAL A N 1
ATOM 6147 C CA . VAL A 1 788 ? -4.016 6.031 7.059 1 95.62 788 VAL A CA 1
ATOM 6148 C C . VAL A 1 788 ? -4.492 4.594 6.863 1 95.62 788 VAL A C 1
ATOM 6150 O O . VAL A 1 788 ? -5.137 4.281 5.859 1 95.62 788 VAL A O 1
ATOM 6153 N N . SER A 1 789 ? -4.195 3.76 7.824 1 94.69 789 SER A N 1
ATOM 6154 C CA . SER A 1 789 ? -4.469 2.328 7.742 1 94.69 789 SER A CA 1
ATOM 6155 C C . SER A 1 789 ? -5.969 2.051 7.738 1 94.69 789 SER A C 1
ATOM 6157 O O . SER A 1 789 ? -6.406 0.976 7.324 1 94.69 789 SER A O 1
ATOM 6159 N N . LEU A 1 790 ? -6.777 3.014 8.18 1 95.94 790 LEU A N 1
ATOM 6160 C CA . LEU A 1 790 ? -8.227 2.859 8.172 1 95.94 790 LEU A CA 1
ATOM 6161 C C . LEU A 1 790 ? -8.742 2.648 6.758 1 95.94 790 LEU A C 1
ATOM 6163 O O . LEU A 1 790 ? -9.812 2.07 6.562 1 95.94 790 LEU A O 1
ATOM 6167 N N . PHE A 1 791 ? -7.969 3.076 5.801 1 96.06 791 PHE A N 1
ATOM 6168 C CA . PHE A 1 791 ? -8.43 3.057 4.414 1 96.06 791 PHE A CA 1
ATOM 6169 C C . PHE A 1 791 ? -7.746 1.938 3.635 1 96.06 791 PHE A C 1
ATOM 6171 O O . PHE A 1 791 ? -7.871 1.863 2.41 1 96.06 791 PHE A O 1
ATOM 6178 N N . ASP A 1 792 ? -6.992 1.071 4.281 1 94.06 792 ASP A N 1
ATOM 6179 C CA . ASP A 1 792 ? -6.324 -0.067 3.658 1 94.06 792 ASP A CA 1
ATOM 6180 C C . ASP A 1 792 ? -7.23 -1.297 3.648 1 94.06 792 ASP A C 1
ATOM 6182 O O . ASP A 1 792 ? -7.469 -1.906 4.695 1 94.06 792 ASP A O 1
ATOM 6186 N N . PRO A 1 793 ? -7.695 -1.732 2.469 1 94.06 793 PRO A N 1
ATOM 6187 C CA . PRO A 1 793 ? -8.555 -2.916 2.428 1 94.06 793 PRO A CA 1
ATOM 6188 C C . PRO A 1 793 ? -7.875 -4.16 2.99 1 94.06 793 PRO A C 1
ATOM 6190 O O . PRO A 1 793 ? -8.531 -5 3.613 1 94.06 793 PRO A O 1
ATOM 6193 N N . ALA A 1 794 ? -6.602 -4.277 2.828 1 91.94 794 ALA A N 1
ATOM 6194 C CA . ALA A 1 794 ? -5.867 -5.461 3.27 1 91.94 794 ALA A CA 1
ATOM 6195 C C . ALA A 1 794 ? -5.934 -5.613 4.785 1 91.94 794 ALA A C 1
ATOM 6197 O O . ALA A 1 794 ? -6.02 -6.73 5.301 1 91.94 794 ALA A O 1
ATOM 6198 N N . ILE A 1 795 ? -5.879 -4.527 5.457 1 91.75 795 ILE A N 1
ATOM 6199 C CA . ILE A 1 795 ? -5.902 -4.57 6.914 1 91.75 795 ILE A CA 1
ATOM 6200 C C . ILE A 1 795 ? -7.258 -5.078 7.395 1 91.75 795 ILE A C 1
ATOM 6202 O O . ILE A 1 795 ? -7.336 -5.863 8.344 1 91.75 795 ILE A O 1
ATOM 6206 N N . TRP A 1 796 ? -8.297 -4.66 6.789 1 94.69 796 TRP A N 1
ATOM 6207 C CA . TRP A 1 796 ? -9.641 -5.102 7.152 1 94.69 796 TRP A CA 1
ATOM 6208 C C . TRP A 1 796 ? -9.836 -6.578 6.84 1 94.69 796 TRP A C 1
ATOM 6210 O O . TRP A 1 796 ? -10.477 -7.305 7.602 1 94.69 796 TRP A O 1
ATOM 6220 N N . LEU A 1 797 ? -9.281 -7.031 5.715 1 94.06 797 LEU A N 1
ATOM 6221 C CA . LEU A 1 797 ? -9.383 -8.438 5.344 1 94.06 797 LEU A CA 1
ATOM 6222 C C . LEU A 1 797 ? -8.578 -9.312 6.305 1 94.06 797 LEU A C 1
ATOM 6224 O O . LEU A 1 797 ? -9.023 -10.398 6.68 1 94.06 797 LEU A O 1
ATOM 6228 N N . ARG A 1 798 ? -7.41 -8.891 6.668 1 92.44 798 ARG A N 1
ATOM 6229 C CA . ARG A 1 798 ? -6.613 -9.633 7.641 1 92.44 798 ARG A CA 1
ATOM 6230 C C . ARG A 1 798 ? -7.324 -9.703 8.992 1 92.44 798 ARG A C 1
ATOM 6232 O O . ARG A 1 798 ? -7.273 -10.727 9.672 1 92.44 798 ARG A O 1
ATOM 6239 N N . ARG A 1 799 ? -7.922 -8.586 9.352 1 92.62 799 ARG A N 1
ATOM 6240 C CA . ARG A 1 799 ? -8.695 -8.586 10.586 1 92.62 799 ARG A CA 1
ATOM 6241 C C . ARG A 1 799 ? -9.875 -9.555 10.492 1 92.62 799 ARG A C 1
ATOM 6243 O O . ARG A 1 799 ? -10.164 -10.273 11.453 1 92.62 799 ARG A O 1
ATOM 6250 N N . ALA A 1 800 ? -10.539 -9.523 9.352 1 93.56 800 ALA A N 1
ATOM 6251 C CA . ALA A 1 800 ? -11.664 -10.43 9.125 1 93.56 800 ALA A CA 1
ATOM 6252 C C . ALA A 1 800 ? -11.234 -11.883 9.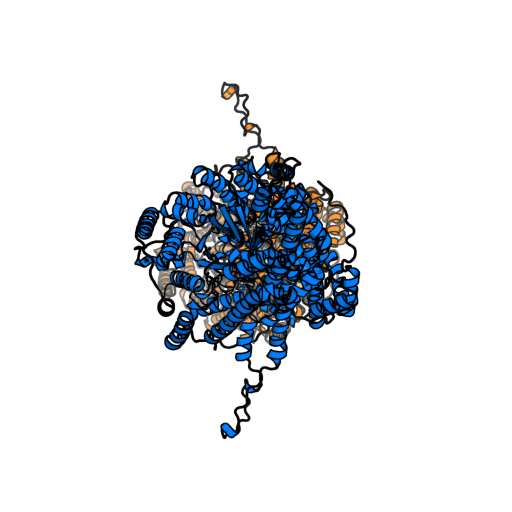273 1 93.56 800 ALA A C 1
ATOM 6254 O O . ALA A 1 800 ? -12.008 -12.719 9.758 1 93.56 800 ALA A O 1
ATOM 6255 N N . ALA A 1 801 ? -10.023 -12.188 8.906 1 90.31 801 ALA A N 1
ATOM 6256 C CA . ALA A 1 801 ? -9.508 -13.555 8.891 1 90.31 801 ALA A CA 1
ATOM 6257 C C . ALA A 1 801 ? -9.422 -14.125 10.297 1 90.31 801 ALA A C 1
ATOM 6259 O O . ALA A 1 801 ? -9.508 -15.344 10.492 1 90.31 801 ALA A O 1
ATOM 6260 N N . ILE A 1 802 ? -9.25 -13.281 11.289 1 88.5 802 ILE A N 1
ATOM 6261 C CA . ILE A 1 802 ? -9.055 -13.797 12.641 1 88.5 802 ILE A CA 1
ATOM 6262 C C . ILE A 1 802 ? -10.242 -13.414 13.516 1 88.5 802 ILE A C 1
ATOM 6264 O O . ILE A 1 802 ? -10.242 -13.68 14.719 1 88.5 802 ILE A O 1
ATOM 6268 N N . GLU A 1 803 ? -11.219 -12.727 12.938 1 90.19 803 GLU A N 1
ATOM 6269 C CA . GLU A 1 803 ? -12.406 -12.297 13.68 1 90.19 803 GLU A CA 1
ATOM 6270 C C . GLU A 1 803 ? -13.312 -13.484 14.008 1 90.19 803 GLU A C 1
ATOM 6272 O O . GLU A 1 803 ? -13.805 -14.164 13.102 1 90.19 803 GLU A O 1
ATOM 6277 N N . PRO A 1 804 ? -13.547 -13.742 15.25 1 85.81 804 PRO A N 1
ATOM 6278 C CA . PRO A 1 804 ? -14.367 -14.898 15.633 1 85.81 804 PRO A CA 1
ATOM 6279 C C . PRO A 1 804 ? -15.844 -14.719 15.266 1 85.81 804 PRO A C 1
ATOM 6281 O O . PRO A 1 804 ? -16.547 -15.695 15 1 85.81 804 PRO A O 1
ATOM 6284 N N . ASN A 1 805 ? -16.328 -13.445 15.281 1 88.06 805 ASN A N 1
ATOM 6285 C CA . ASN A 1 805 ? -17.703 -13.172 14.922 1 88.06 805 ASN A CA 1
ATOM 6286 C C . ASN A 1 805 ? -17.906 -13.125 13.406 1 88.06 805 ASN A C 1
ATOM 6288 O O . ASN A 1 805 ? -17.438 -12.188 12.75 1 88.06 805 ASN A O 1
ATOM 6292 N N . ALA A 1 806 ? -18.719 -14.047 12.938 1 86.75 806 ALA A N 1
ATOM 6293 C CA . ALA A 1 806 ? -18.875 -14.219 11.492 1 86.75 806 ALA A CA 1
ATOM 6294 C C . ALA A 1 806 ? -19.516 -12.984 10.859 1 86.75 806 ALA A C 1
ATOM 6296 O O . ALA A 1 806 ? -19.172 -12.594 9.75 1 86.75 806 ALA A O 1
ATOM 6297 N N . LYS A 1 807 ? -20.469 -12.477 11.523 1 87 807 LYS A N 1
ATOM 6298 C CA . LYS A 1 807 ? -21.156 -11.312 10.984 1 87 807 LYS A CA 1
ATOM 6299 C C . LYS A 1 807 ? -20.219 -10.109 10.891 1 87 807 LYS A C 1
ATOM 6301 O O . LYS A 1 807 ? -20.266 -9.359 9.922 1 87 807 LYS A O 1
ATOM 6306 N N . ARG A 1 808 ? -19.453 -9.969 11.898 1 91.75 808 ARG A N 1
ATOM 6307 C CA . ARG A 1 808 ? -18.5 -8.867 11.906 1 91.75 808 ARG A CA 1
ATOM 6308 C C . ARG A 1 808 ? -17.422 -9.062 10.836 1 91.75 808 ARG A C 1
ATOM 6310 O O . ARG A 1 808 ? -17 -8.094 10.195 1 91.75 808 ARG A O 1
ATOM 6317 N N . ALA A 1 809 ? -17 -10.305 10.695 1 91.88 809 ALA A N 1
ATOM 6318 C CA . ALA A 1 809 ? -16.031 -10.617 9.648 1 91.88 809 ALA A CA 1
ATOM 6319 C C . ALA A 1 809 ? -16.594 -10.25 8.273 1 91.88 809 ALA A C 1
ATOM 6321 O O . ALA A 1 809 ? -15.867 -9.703 7.438 1 91.88 809 ALA A O 1
ATOM 6322 N N . GLU A 1 810 ? -17.812 -10.562 8.07 1 91.06 810 GLU A N 1
ATOM 6323 C CA . GLU A 1 810 ? -18.453 -10.234 6.797 1 91.06 810 GLU A CA 1
ATOM 6324 C C . GLU A 1 810 ? -18.531 -8.727 6.59 1 91.06 810 GLU A C 1
ATOM 6326 O O . GLU A 1 810 ? -18.375 -8.242 5.469 1 91.06 810 GLU A O 1
ATOM 6331 N N . GLN A 1 811 ? -18.812 -8.031 7.688 1 93.25 811 GLN A N 1
ATOM 6332 C CA . GLN A 1 811 ? -18.828 -6.578 7.621 1 93.25 811 GLN A CA 1
ATOM 6333 C C . GLN A 1 811 ? -17.469 -6.023 7.203 1 93.25 811 GLN A C 1
ATOM 6335 O O . GLN A 1 811 ? -17.406 -5.09 6.402 1 93.25 811 GLN A O 1
ATOM 6340 N N . MET A 1 812 ? -16.469 -6.598 7.746 1 95.44 812 MET A N 1
ATOM 6341 C CA . MET A 1 812 ? -15.102 -6.168 7.43 1 95.44 812 MET A CA 1
ATOM 6342 C C . MET A 1 812 ? -14.773 -6.434 5.965 1 95.44 812 MET A C 1
ATOM 6344 O O . MET A 1 812 ? -14.117 -5.617 5.316 1 95.44 812 MET A O 1
ATOM 6348 N N . GLN A 1 813 ? -15.227 -7.543 5.43 1 93.44 813 GLN A N 1
ATOM 6349 C CA . GLN A 1 813 ? -15.016 -7.859 4.023 1 93.44 813 GLN A CA 1
ATOM 6350 C C . GLN A 1 813 ? -15.766 -6.891 3.117 1 93.44 813 GLN A C 1
ATOM 6352 O O . GLN A 1 813 ? -15.25 -6.473 2.078 1 93.44 813 GLN A O 1
ATOM 6357 N N . THR A 1 814 ? -16.984 -6.582 3.529 1 93.56 814 THR A N 1
ATOM 6358 C CA . THR A 1 814 ? -17.781 -5.613 2.781 1 93.56 814 THR A CA 1
ATOM 6359 C C . THR A 1 814 ? -17.078 -4.254 2.756 1 93.56 814 THR A C 1
ATOM 6361 O O . THR A 1 814 ? -17.016 -3.604 1.71 1 93.56 814 THR A O 1
ATOM 6364 N N . LEU A 1 815 ? -16.625 -3.873 3.922 1 94.81 815 LEU A N 1
ATOM 6365 C CA . LEU A 1 815 ? -15.906 -2.611 4.016 1 94.81 815 LEU A CA 1
ATOM 6366 C C . LEU A 1 815 ? -14.672 -2.625 3.121 1 94.81 815 LEU A C 1
ATOM 6368 O O . LEU A 1 815 ? -14.383 -1.64 2.436 1 94.81 815 LEU A O 1
ATOM 6372 N N . ALA A 1 816 ? -13.922 -3.721 3.182 1 94.38 816 ALA A N 1
ATOM 6373 C CA . ALA A 1 816 ? -12.742 -3.848 2.332 1 94.38 816 ALA A CA 1
ATOM 6374 C C . ALA A 1 816 ? -13.102 -3.68 0.86 1 94.38 816 ALA A C 1
ATOM 6376 O O . ALA A 1 816 ? -12.359 -3.057 0.099 1 94.38 816 ALA A O 1
ATOM 6377 N N . ASN A 1 817 ? -14.195 -4.203 0.459 1 90.81 817 ASN A N 1
ATOM 6378 C CA . ASN A 1 817 ? -14.656 -4.082 -0.918 1 90.81 817 ASN A CA 1
ATOM 6379 C C . ASN A 1 817 ? -15.008 -2.639 -1.268 1 90.81 817 ASN A C 1
ATOM 6381 O O . ASN A 1 817 ? -14.805 -2.203 -2.4 1 90.81 817 ASN A O 1
ATOM 6385 N N . MET A 1 818 ? -15.555 -1.931 -0.295 1 91.06 818 MET A N 1
ATOM 6386 C CA . MET A 1 818 ? -15.898 -0.525 -0.491 1 91.06 818 MET A CA 1
ATOM 6387 C C . MET A 1 818 ? -14.641 0.32 -0.676 1 91.06 818 MET A C 1
ATOM 6389 O O . MET A 1 818 ? -14.633 1.257 -1.477 1 91.06 818 MET A O 1
ATOM 6393 N N . LEU A 1 819 ? -13.594 -0.051 0.019 1 92.81 819 LEU A N 1
ATOM 6394 C CA . LEU A 1 819 ? -12.367 0.737 0.054 1 92.81 819 LEU A CA 1
ATOM 6395 C C . LEU A 1 819 ? -11.492 0.431 -1.156 1 92.81 819 LEU A C 1
ATOM 6397 O O . LEU A 1 819 ? -10.617 1.224 -1.51 1 92.81 819 LEU A O 1
ATOM 6401 N N . ARG A 1 820 ? -11.664 -0.722 -1.776 1 84.69 820 ARG A N 1
ATOM 6402 C CA . ARG A 1 820 ? -10.805 -1.205 -2.852 1 84.69 820 ARG A CA 1
ATOM 6403 C C . ARG A 1 820 ? -10.828 -0.254 -4.043 1 84.69 820 ARG A C 1
ATOM 6405 O O . ARG A 1 820 ? -9.852 -0.156 -4.785 1 84.69 820 ARG A O 1
ATOM 6412 N N . HIS A 1 821 ? -11.883 0.452 -4.203 1 77.81 821 HIS A N 1
ATOM 6413 C CA . HIS A 1 821 ? -12.062 1.286 -5.387 1 77.81 821 HIS A CA 1
ATOM 6414 C C . HIS A 1 821 ? -11.469 2.676 -5.172 1 77.81 821 HIS A C 1
ATOM 6416 O O . HIS A 1 821 ? -11.383 3.471 -6.113 1 77.81 821 HIS A O 1
ATOM 6422 N N . SER A 1 822 ? -11.07 2.852 -3.975 1 83.25 822 SER A N 1
ATOM 6423 C CA . SER A 1 822 ? -10.508 4.164 -3.666 1 83.25 822 SER A CA 1
ATOM 6424 C C . SER A 1 822 ? -8.984 4.117 -3.635 1 83.25 822 SER A C 1
ATOM 6426 O O . SER A 1 822 ? -8.398 3.109 -3.242 1 83.25 822 SER A O 1
ATOM 6428 N N . SER A 1 823 ? -8.289 5.066 -4.242 1 86.38 823 SER A N 1
ATOM 6429 C CA . SER A 1 823 ? -6.836 5.152 -4.191 1 86.38 823 SER A CA 1
ATOM 6430 C C . SER A 1 823 ? -6.371 5.98 -3 1 86.38 823 SER A C 1
ATOM 6432 O O . SER A 1 823 ? -5.203 6.375 -2.926 1 86.38 823 SER A O 1
ATOM 6434 N N . ARG A 1 824 ? -7.258 6.258 -2.08 1 91.25 824 ARG A N 1
ATOM 6435 C CA . ARG A 1 824 ? -6.977 7.141 -0.955 1 91.25 824 ARG A CA 1
ATOM 6436 C C . ARG A 1 824 ? -5.816 6.613 -0.119 1 91.25 824 ARG A C 1
ATOM 6438 O O . ARG A 1 824 ? -4.906 7.363 0.231 1 91.25 824 ARG A O 1
ATOM 6445 N N . HIS A 1 825 ? -5.852 5.352 0.194 1 94 825 HIS A N 1
ATOM 6446 C CA . HIS A 1 825 ? -4.809 4.766 1.027 1 94 825 HIS A CA 1
ATOM 6447 C C . HIS A 1 825 ? -3.436 4.91 0.379 1 94 825 HIS A C 1
ATOM 6449 O O . HIS A 1 825 ? -2.477 5.32 1.036 1 94 825 HIS A O 1
ATOM 6455 N N . GLU A 1 826 ? -3.287 4.551 -0.854 1 92.19 826 GLU A N 1
ATOM 6456 C CA . GLU A 1 826 ? -2.006 4.586 -1.555 1 92.19 826 GLU A CA 1
ATOM 6457 C C . GLU A 1 826 ? -1.458 6.008 -1.631 1 92.19 826 GLU A C 1
ATOM 6459 O O . GLU A 1 826 ? -0.264 6.23 -1.416 1 92.19 826 GLU A O 1
ATOM 6464 N N . LYS A 1 827 ? -2.344 7.004 -1.916 1 93.06 827 LYS A N 1
ATOM 6465 C CA . LYS A 1 827 ? -1.934 8.406 -2.025 1 93.06 827 LYS A CA 1
ATOM 6466 C C . LYS A 1 827 ? -1.403 8.93 -0.694 1 93.06 827 LYS A C 1
ATOM 6468 O O . LYS A 1 827 ? -0.327 9.523 -0.641 1 93.06 827 LYS A O 1
ATOM 6473 N N . VAL A 1 828 ? -2.141 8.711 0.358 1 95.56 828 VAL A N 1
ATOM 6474 C CA . VAL A 1 828 ? -1.76 9.234 1.666 1 95.56 828 VAL A CA 1
ATOM 6475 C C . VAL A 1 828 ? -0.534 8.484 2.186 1 95.56 828 VAL A C 1
ATOM 6477 O O . VAL A 1 828 ? 0.317 9.07 2.861 1 95.56 828 VAL A O 1
ATOM 6480 N N . ASN A 1 829 ? -0.423 7.176 1.864 1 94.19 829 ASN A N 1
ATOM 6481 C CA . ASN A 1 829 ? 0.734 6.391 2.279 1 94.19 829 ASN A CA 1
ATOM 6482 C C . ASN A 1 829 ? 2.021 6.91 1.649 1 94.19 829 ASN A C 1
ATOM 6484 O O . ASN A 1 829 ? 3.094 6.824 2.252 1 94.19 829 ASN A O 1
ATOM 6488 N N . ARG A 1 830 ? 1.972 7.441 0.457 1 93.69 830 ARG A N 1
ATOM 6489 C CA . ARG A 1 830 ? 3.141 8.023 -0.193 1 93.69 830 ARG A CA 1
ATOM 6490 C C . ARG A 1 830 ? 3.648 9.234 0.579 1 93.69 830 ARG A C 1
ATOM 6492 O O . ARG A 1 830 ? 4.859 9.445 0.692 1 93.69 830 ARG A O 1
ATOM 6499 N N . VAL A 1 831 ? 2.693 10.062 1.086 1 96.06 831 VAL A N 1
ATOM 6500 C CA . VAL A 1 831 ? 3.072 11.227 1.888 1 96.06 831 VAL A CA 1
ATOM 6501 C C . VAL A 1 831 ? 3.637 10.766 3.229 1 96.06 831 VAL A C 1
ATOM 6503 O O . VAL A 1 831 ? 4.621 11.32 3.721 1 96.06 831 VAL A O 1
ATOM 6506 N N . TYR A 1 832 ? 3.029 9.766 3.789 1 96.88 832 TYR A N 1
ATOM 6507 C CA . TYR A 1 832 ? 3.508 9.188 5.043 1 96.88 832 TYR A CA 1
ATOM 6508 C C . TYR A 1 832 ? 4.973 8.789 4.93 1 96.88 832 TYR A C 1
ATOM 6510 O O . TYR A 1 832 ? 5.766 9.039 5.844 1 96.88 832 TYR A O 1
ATOM 6518 N N . ARG A 1 833 ? 5.371 8.188 3.848 1 93.31 833 ARG A N 1
ATOM 6519 C CA . ARG A 1 833 ? 6.75 7.758 3.645 1 93.31 833 ARG A CA 1
ATOM 6520 C C . ARG A 1 833 ? 7.699 8.953 3.613 1 93.31 833 ARG A C 1
ATOM 6522 O O . ARG A 1 833 ? 8.828 8.867 4.102 1 93.31 833 ARG A O 1
ATOM 6529 N N . ILE A 1 834 ? 7.211 10 2.998 1 94.75 834 ILE A N 1
ATOM 6530 C CA . ILE A 1 834 ? 8.016 11.211 2.936 1 94.75 834 ILE A CA 1
ATOM 6531 C C . ILE A 1 834 ? 8.25 11.75 4.344 1 94.75 834 ILE A C 1
ATOM 6533 O O . ILE A 1 834 ? 9.383 12.062 4.715 1 94.75 834 ILE A O 1
ATOM 6537 N N . PHE A 1 835 ? 7.16 11.797 5.16 1 96.88 835 PHE A N 1
ATOM 6538 C CA . PHE A 1 835 ? 7.25 12.273 6.535 1 96.88 835 PHE A CA 1
ATOM 6539 C C . PHE A 1 835 ? 8.148 11.367 7.367 1 96.88 835 PHE A C 1
ATOM 6541 O O . PHE A 1 835 ? 8.961 11.852 8.156 1 96.88 835 PHE A O 1
ATOM 6548 N N . LEU A 1 836 ? 7.945 10.094 7.164 1 95.31 836 LEU A N 1
ATOM 6549 C CA . LEU A 1 836 ? 8.711 9.125 7.938 1 95.31 836 LEU A CA 1
ATOM 6550 C C . LEU A 1 836 ? 10.203 9.266 7.672 1 95.31 836 LEU A C 1
ATOM 6552 O O . LEU A 1 836 ? 11.008 9.305 8.609 1 95.31 836 LEU A O 1
ATOM 6556 N N . ASN A 1 837 ? 10.609 9.344 6.426 1 94.25 837 ASN A N 1
ATOM 6557 C CA . ASN A 1 837 ? 12.016 9.469 6.059 1 94.25 837 ASN A CA 1
ATOM 6558 C C . ASN A 1 837 ? 12.625 10.758 6.613 1 94.25 837 ASN A C 1
ATOM 6560 O O . ASN A 1 837 ? 13.734 10.742 7.145 1 94.25 837 ASN A O 1
ATOM 6564 N N . ASP A 1 838 ? 11.922 11.844 6.449 1 95.94 838 ASP A N 1
ATOM 6565 C CA . ASP A 1 838 ? 12.414 13.125 6.949 1 95.94 838 ASP A CA 1
ATOM 6566 C C . ASP A 1 838 ? 12.547 13.102 8.469 1 95.94 838 ASP A C 1
ATOM 6568 O O . ASP A 1 838 ? 13.492 13.672 9.023 1 95.94 838 ASP A O 1
ATOM 6572 N N . THR A 1 839 ? 11.602 12.516 9.141 1 96.81 839 THR A N 1
ATOM 6573 C CA . THR A 1 839 ? 11.594 12.461 10.602 1 96.81 839 THR A CA 1
ATOM 6574 C C . THR A 1 839 ? 12.789 11.656 11.109 1 96.81 839 THR A C 1
ATOM 6576 O O . THR A 1 839 ? 13.352 11.977 12.164 1 96.81 839 THR A O 1
ATOM 6579 N N . LEU A 1 840 ? 13.211 10.656 10.398 1 94.88 840 LEU A N 1
ATOM 6580 C CA . LEU A 1 840 ? 14.375 9.883 10.797 1 94.88 840 LEU A CA 1
ATOM 6581 C C . LEU A 1 840 ? 15.625 10.758 10.82 1 94.88 840 LEU A C 1
ATOM 6583 O O . LEU A 1 840 ? 16.422 10.68 11.758 1 94.88 840 LEU A O 1
ATOM 6587 N N . TYR A 1 841 ? 15.758 11.586 9.766 1 95.06 841 TYR A N 1
ATOM 6588 C CA . TYR A 1 841 ? 16.875 12.531 9.742 1 95.06 841 TYR A CA 1
ATOM 6589 C C . TYR A 1 841 ? 16.75 13.547 10.875 1 95.06 841 TYR A C 1
ATOM 6591 O O . TYR A 1 841 ? 17.75 13.891 11.508 1 95.06 841 TYR A O 1
ATOM 6599 N N . LEU A 1 842 ? 15.539 14 11.086 1 97.56 842 LEU A N 1
ATOM 6600 C CA . LEU A 1 842 ? 15.281 14.992 12.125 1 97.56 842 LEU A CA 1
ATOM 6601 C C . LEU A 1 842 ? 15.664 14.453 13.5 1 97.56 842 LEU A C 1
ATOM 6603 O O . LEU A 1 842 ? 16.312 15.148 14.289 1 97.56 842 LEU A O 1
ATOM 6607 N N . ASP A 1 843 ? 15.242 13.273 13.789 1 95.94 843 ASP A N 1
ATOM 6608 C CA . ASP A 1 843 ? 15.531 12.656 15.078 1 95.94 843 ASP A CA 1
ATOM 6609 C C . ASP A 1 843 ? 17.031 12.539 15.312 1 95.94 843 ASP A C 1
ATOM 6611 O O . ASP A 1 843 ? 17.516 12.734 16.438 1 95.94 843 ASP A O 1
ATOM 6615 N N . GLN A 1 844 ? 17.766 12.25 14.258 1 94 844 GLN A N 1
ATOM 6616 C CA . GLN A 1 844 ? 19.219 12.188 14.359 1 94 844 GLN A CA 1
ATOM 6617 C C . GLN A 1 844 ? 19.812 13.555 14.695 1 94 844 GLN A C 1
ATOM 6619 O O . GLN A 1 844 ? 20.703 13.664 15.547 1 94 844 GLN A O 1
ATOM 6624 N N . GLY A 1 845 ? 19.312 14.555 13.992 1 96.25 845 GLY A N 1
ATOM 6625 C CA . GLY A 1 845 ? 19.781 15.906 14.242 1 96.25 845 GLY A CA 1
ATOM 6626 C C . GLY A 1 845 ? 19.453 16.406 15.641 1 96.25 845 GLY A C 1
ATOM 6627 O O . GLY A 1 845 ? 20.297 17 16.312 1 96.25 845 GLY A O 1
ATOM 6628 N N . LEU A 1 846 ? 18.219 16.203 16.109 1 97.62 846 LEU A N 1
ATOM 6629 C CA . LEU A 1 846 ? 17.781 16.641 17.422 1 97.62 846 LEU A CA 1
ATOM 6630 C C . LEU A 1 846 ? 18.531 15.922 18.531 1 97.62 846 LEU A C 1
ATOM 6632 O O . LEU A 1 846 ? 18.859 16.516 19.547 1 97.62 846 LEU A O 1
ATOM 6636 N N . LYS A 1 847 ? 18.812 14.68 18.312 1 95.56 847 LYS A N 1
ATOM 6637 C CA . LYS A 1 847 ? 19.578 13.914 19.281 1 95.56 847 LYS A CA 1
ATOM 6638 C C . LYS A 1 847 ? 21.016 14.445 19.391 1 95.56 847 LYS A C 1
ATOM 6640 O O . LYS A 1 847 ? 21.562 14.523 20.484 1 95.56 847 LYS A O 1
ATOM 6645 N N . ALA A 1 848 ? 21.578 14.805 18.266 1 96.19 848 ALA A N 1
ATOM 6646 C CA . ALA A 1 848 ? 22.953 15.281 18.219 1 96.19 848 ALA A CA 1
ATOM 6647 C C . ALA A 1 848 ? 23.125 16.547 19.047 1 96.19 848 ALA A C 1
ATOM 6649 O O . ALA A 1 848 ? 24.219 16.812 19.578 1 96.19 848 ALA A O 1
ATOM 6650 N N . VAL A 1 849 ? 22.062 17.344 19.25 1 97.19 849 VAL A N 1
ATOM 6651 C CA . VAL A 1 849 ? 22.188 18.609 19.953 1 97.19 849 VAL A CA 1
ATOM 6652 C C . VAL A 1 849 ? 21.516 18.5 21.328 1 97.19 849 VAL A C 1
ATOM 6654 O O . VAL A 1 849 ? 21.406 19.5 22.047 1 97.19 849 VAL A O 1
ATOM 6657 N N . GLY A 1 850 ? 21.016 17.375 21.672 1 95.44 850 GLY A N 1
ATOM 6658 C CA . GLY A 1 850 ? 20.359 17.188 22.953 1 95.44 850 GLY A CA 1
ATOM 6659 C C . GLY A 1 850 ? 19.109 18.047 23.109 1 95.44 850 GLY A C 1
ATOM 6660 O O . GLY A 1 850 ? 18.906 18.688 24.141 1 95.44 850 GLY A O 1
ATOM 6661 N N . ALA A 1 851 ? 18.25 18.062 22.078 1 93.19 851 ALA A N 1
ATOM 6662 C CA . ALA A 1 851 ? 17.109 18.969 22.016 1 93.19 851 ALA A CA 1
ATOM 6663 C C . ALA A 1 851 ? 16.062 18.609 23.062 1 93.19 851 ALA A C 1
ATOM 6665 O O . ALA A 1 851 ? 15.234 19.438 23.422 1 93.19 851 ALA A O 1
ATOM 6666 N N . ASP A 1 852 ? 16.078 17.422 23.594 1 89.44 852 ASP A N 1
ATOM 6667 C CA . ASP A 1 852 ? 15.125 16.984 24.609 1 89.44 852 ASP A CA 1
ATOM 6668 C C . ASP A 1 852 ? 15.266 17.828 25.875 1 89.44 852 ASP A C 1
ATOM 6670 O O . ASP A 1 852 ? 14.297 18.016 26.609 1 89.44 852 ASP A O 1
ATOM 6674 N N . GLN A 1 853 ? 16.359 18.281 26.062 1 90.75 853 GLN A N 1
ATOM 6675 C CA . GLN A 1 853 ? 16.641 19.047 27.266 1 90.75 853 GLN A CA 1
ATOM 6676 C C . GLN A 1 853 ? 16.062 20.469 27.156 1 90.75 853 GLN A C 1
ATOM 6678 O O . GLN A 1 853 ? 15.961 21.172 28.156 1 90.75 853 GLN A O 1
ATOM 6683 N N . MET A 1 854 ? 15.641 20.812 26.016 1 90.88 854 MET A N 1
ATOM 6684 C CA . MET A 1 854 ? 15.125 22.156 25.781 1 90.88 854 MET A CA 1
ATOM 6685 C C . MET A 1 854 ? 13.641 22.234 26.125 1 90.88 854 MET A C 1
ATOM 6687 O O . MET A 1 854 ? 13.094 23.328 26.297 1 90.88 854 MET A O 1
ATOM 6691 N N . LEU A 1 855 ? 12.992 21.141 26.297 1 91.12 855 LEU A N 1
ATOM 6692 C CA . LEU A 1 855 ? 11.547 21.109 26.5 1 91.12 855 LEU A CA 1
ATOM 6693 C C . LEU A 1 855 ? 11.203 21.125 27.984 1 91.12 855 LEU A C 1
ATOM 6695 O O . LEU A 1 855 ? 11.938 20.578 28.797 1 91.12 855 LEU A O 1
ATOM 6699 N N . PRO A 1 856 ? 10.109 21.828 28.281 1 88.19 856 PRO A N 1
ATOM 6700 C CA . PRO A 1 856 ? 9.672 21.797 29.672 1 88.19 856 PRO A CA 1
ATOM 6701 C C . PRO A 1 856 ? 9.266 20.406 30.141 1 88.19 856 PRO A C 1
ATOM 6703 O O . PRO A 1 856 ? 8.789 19.594 29.344 1 88.19 856 PRO A O 1
ATOM 6706 N N . GLU A 1 857 ? 9.375 20.109 31.344 1 82.94 857 GLU A N 1
ATOM 6707 C CA . GLU A 1 857 ? 9.07 18.797 31.922 1 82.94 857 GLU A CA 1
ATOM 6708 C C . GLU A 1 857 ? 7.594 18.453 31.766 1 82.94 857 GLU A C 1
ATOM 6710 O O . GLU A 1 857 ? 7.234 17.281 31.625 1 82.94 857 GLU A O 1
ATOM 6715 N N . LEU A 1 858 ? 6.816 19.391 31.75 1 82.5 858 LEU A N 1
ATOM 6716 C CA . LEU A 1 858 ? 5.367 19.219 31.703 1 82.5 858 LEU A CA 1
ATOM 6717 C C . LEU A 1 858 ? 4.945 18.484 30.438 1 82.5 858 LEU A C 1
ATOM 6719 O O . LEU A 1 858 ? 3.947 17.75 30.453 1 82.5 858 LEU A O 1
ATOM 6723 N N . VAL A 1 859 ? 5.781 18.531 29.422 1 83.31 859 VAL A N 1
ATOM 6724 C CA . VAL A 1 859 ? 5.391 17.969 28.125 1 83.31 859 VAL A CA 1
ATOM 6725 C C . VAL A 1 859 ? 5.363 16.453 28.219 1 83.31 859 VAL A C 1
ATOM 6727 O O . VAL A 1 859 ? 4.551 15.797 27.547 1 83.31 859 VAL A O 1
ATOM 6730 N N . ASP A 1 860 ? 6.102 15.859 29.047 1 84.56 860 ASP A N 1
ATOM 6731 C CA . ASP A 1 860 ? 6.18 14.406 29.156 1 84.56 860 ASP A CA 1
ATOM 6732 C C . ASP A 1 860 ? 4.984 13.859 29.938 1 84.56 860 ASP A C 1
ATOM 6734 O O . ASP A 1 860 ? 4.586 12.711 29.734 1 84.56 860 ASP A O 1
ATOM 6738 N N . GLU A 1 861 ? 4.422 14.672 30.734 1 80.75 861 GLU A N 1
ATOM 6739 C CA . GLU A 1 861 ? 3.318 14.227 31.578 1 80.75 861 GLU A CA 1
ATOM 6740 C C . GLU A 1 861 ? 2.037 14.047 30.766 1 80.75 861 GLU A C 1
ATOM 6742 O O . GLU A 1 861 ? 1.238 13.156 31.047 1 80.75 861 GLU A O 1
ATOM 6747 N N . CYS A 1 862 ? 1.887 14.758 29.797 1 84.94 862 CYS A N 1
ATOM 6748 C CA . CYS A 1 862 ? 0.607 14.75 29.094 1 84.94 862 CYS A CA 1
ATOM 6749 C C . CYS A 1 862 ? 0.686 13.922 27.828 1 84.94 862 CYS A C 1
ATOM 6751 O O . CYS A 1 862 ? -0.343 13.555 27.25 1 84.94 862 CYS A O 1
ATOM 6753 N N . TYR A 1 863 ? 1.843 13.492 27.484 1 90.25 863 TYR A N 1
ATOM 6754 C CA . TYR A 1 863 ? 2.049 12.844 26.188 1 90.25 863 TYR A CA 1
ATOM 6755 C C . TYR A 1 863 ? 1.301 11.516 26.125 1 90.25 863 TYR A C 1
ATOM 6757 O O . TYR A 1 863 ? 0.696 11.195 25.094 1 90.25 863 TYR A O 1
ATOM 6765 N N . PRO A 1 864 ? 1.263 10.68 27.219 1 93.06 864 PRO A N 1
ATOM 6766 C CA . PRO A 1 864 ? 0.503 9.43 27.156 1 93.06 864 PRO A CA 1
ATOM 6767 C C . PRO A 1 864 ? -0.976 9.656 26.844 1 93.06 864 PRO A C 1
ATOM 6769 O O . PRO A 1 864 ? -1.592 8.852 26.141 1 93.06 864 PRO A O 1
ATOM 6772 N N . ASP A 1 865 ? -1.51 10.734 27.406 1 95.94 865 ASP A N 1
ATOM 6773 C CA . ASP A 1 865 ? -2.912 11.047 27.141 1 95.94 865 ASP A CA 1
ATOM 6774 C C . ASP A 1 865 ? -3.129 11.406 25.672 1 95.94 865 ASP A C 1
ATOM 6776 O O . ASP A 1 865 ? -4.176 11.102 25.094 1 95.94 865 ASP A O 1
ATOM 6780 N N . LEU A 1 866 ? -2.152 12.078 25.094 1 96.88 866 LEU A N 1
ATOM 6781 C CA . LEU A 1 866 ? -2.252 12.406 23.672 1 96.88 866 LEU A CA 1
ATOM 6782 C C . LEU A 1 866 ? -2.316 11.141 22.828 1 96.88 866 LEU A C 1
ATOM 6784 O O . LEU A 1 866 ? -3.125 11.047 21.906 1 96.88 866 LEU A O 1
ATOM 6788 N N . LEU A 1 867 ? -1.508 10.148 23.172 1 96.75 867 LEU A N 1
ATOM 6789 C CA . LEU A 1 867 ? -1.488 8.891 22.438 1 96.75 867 LEU A CA 1
ATOM 6790 C C . LEU A 1 867 ? -2.797 8.133 22.625 1 96.75 867 LEU A C 1
ATOM 6792 O O . LEU A 1 867 ? -3.311 7.527 21.688 1 96.75 867 LEU A O 1
ATOM 6796 N N . LEU A 1 868 ? -3.277 8.141 23.828 1 97.62 868 LEU A N 1
ATOM 6797 C CA . LEU A 1 868 ? -4.547 7.477 24.109 1 97.62 868 LEU A CA 1
ATOM 6798 C C . LEU A 1 868 ? -5.684 8.125 23.328 1 97.62 868 LEU A C 1
ATOM 6800 O O . LEU A 1 868 ? -6.578 7.426 22.828 1 97.62 868 LEU A O 1
ATOM 6804 N N . LEU A 1 869 ? -5.648 9.453 23.234 1 98.19 869 LEU A N 1
ATOM 6805 C CA . LEU A 1 869 ? -6.676 10.164 22.484 1 98.19 869 LEU A CA 1
ATOM 6806 C C . LEU A 1 869 ? -6.699 9.703 21.031 1 98.19 869 LEU A C 1
ATOM 6808 O O . LEU A 1 869 ? -7.766 9.422 20.484 1 98.19 869 LEU A O 1
ATOM 6812 N N . HIS A 1 870 ? -5.539 9.586 20.406 1 98.25 870 HIS A N 1
ATOM 6813 C CA . HIS A 1 870 ? -5.465 9.125 19.016 1 98.25 870 HIS A CA 1
ATOM 6814 C C . HIS A 1 870 ? -5.961 7.684 18.891 1 98.25 870 HIS A C 1
ATOM 6816 O O . HIS A 1 870 ? -6.711 7.359 17.969 1 98.25 870 HIS A O 1
ATOM 6822 N N . ALA A 1 871 ? -5.535 6.836 19.844 1 98.06 871 ALA A N 1
ATOM 6823 C CA . ALA A 1 871 ? -5.906 5.422 19.797 1 98.06 871 ALA A CA 1
ATOM 6824 C C . ALA A 1 871 ? -7.414 5.242 19.938 1 98.06 871 ALA A C 1
ATOM 6826 O O . ALA A 1 871 ? -8.031 4.473 19.203 1 98.06 871 ALA A O 1
ATOM 6827 N N . VAL A 1 872 ? -7.973 5.922 20.891 1 98.19 872 VAL A N 1
ATOM 6828 C CA . VAL A 1 872 ? -9.406 5.836 21.141 1 98.19 872 VAL A CA 1
ATOM 6829 C C . VAL A 1 872 ? -10.172 6.359 19.922 1 98.19 872 VAL A C 1
ATOM 6831 O O . VAL A 1 872 ? -11.18 5.773 19.516 1 98.19 872 VAL A O 1
ATOM 6834 N N . ARG A 1 873 ? -9.719 7.473 19.375 1 98.44 873 ARG A N 1
ATOM 6835 C CA . ARG A 1 873 ? -10.375 8.016 18.188 1 98.44 873 ARG A CA 1
ATOM 6836 C C . ARG A 1 873 ? -10.352 7.008 17.047 1 98.44 873 ARG A C 1
ATOM 6838 O O . ARG A 1 873 ? -11.352 6.84 16.344 1 98.44 873 ARG A O 1
ATOM 6845 N N . ILE A 1 874 ? -9.227 6.391 16.812 1 97.94 874 ILE A N 1
ATOM 6846 C CA . ILE A 1 874 ? -9.109 5.402 15.75 1 97.94 874 ILE A CA 1
ATOM 6847 C C . ILE A 1 874 ? -10.07 4.242 16.016 1 97.94 874 ILE A C 1
ATOM 6849 O O . ILE A 1 874 ? -10.711 3.738 15.094 1 97.94 874 ILE A O 1
ATOM 6853 N N . ALA A 1 875 ? -10.172 3.812 17.281 1 97.56 875 ALA A N 1
ATOM 6854 C CA . ALA A 1 875 ? -11.117 2.76 17.641 1 97.56 875 ALA A CA 1
ATOM 6855 C C . ALA A 1 875 ? -12.555 3.174 17.312 1 97.56 875 ALA A C 1
ATOM 6857 O O . ALA A 1 875 ? -13.336 2.369 16.812 1 97.56 875 ALA A O 1
ATOM 6858 N N . LEU A 1 876 ? -12.867 4.406 17.641 1 97.94 876 LEU A N 1
ATOM 6859 C CA . LEU A 1 876 ? -14.203 4.918 17.359 1 97.94 876 LEU A CA 1
ATOM 6860 C C . LEU A 1 876 ? -14.477 4.934 15.867 1 97.94 876 LEU A C 1
ATOM 6862 O O . LEU A 1 876 ? -15.562 4.559 15.422 1 97.94 876 LEU A O 1
ATOM 6866 N N . ILE A 1 877 ? -13.523 5.367 15.086 1 97.69 877 ILE A N 1
ATOM 6867 C CA . ILE A 1 877 ? -13.695 5.438 13.641 1 97.69 877 ILE A CA 1
ATOM 6868 C C . ILE A 1 877 ? -13.812 4.023 13.062 1 97.69 877 ILE A C 1
ATOM 6870 O O . ILE A 1 877 ? -14.57 3.795 12.117 1 97.69 877 ILE A O 1
ATOM 6874 N N . HIS A 1 878 ? -13.047 3.043 13.656 1 95.81 878 HIS A N 1
ATOM 6875 C CA . HIS A 1 878 ? -13.234 1.646 13.281 1 95.81 878 HIS A CA 1
ATOM 6876 C C . HIS A 1 878 ? -14.703 1.247 13.359 1 95.81 878 HIS A C 1
ATOM 6878 O O . HIS A 1 878 ? -15.242 0.664 12.414 1 95.81 878 HIS A O 1
ATOM 6884 N N . GLU A 1 879 ? -15.266 1.573 14.445 1 95.38 879 GLU A N 1
ATOM 6885 C CA . GLU A 1 879 ? -16.656 1.194 14.672 1 95.38 879 GLU A CA 1
ATOM 6886 C C . GLU A 1 879 ? -17.594 1.923 13.711 1 95.38 879 GLU A C 1
ATOM 6888 O O . GLU A 1 879 ? -18.562 1.345 13.227 1 95.38 879 GLU A O 1
ATOM 6893 N N . MET A 1 880 ? -17.312 3.145 13.477 1 96.88 880 MET A N 1
ATOM 6894 C CA . MET A 1 880 ? -18.125 3.904 12.531 1 96.88 880 MET A CA 1
ATOM 6895 C C . MET A 1 880 ? -18.062 3.271 11.141 1 96.88 880 MET A C 1
ATOM 6897 O O . MET A 1 880 ? -19.094 3.107 10.484 1 96.88 880 MET A O 1
ATOM 6901 N N . PHE A 1 881 ? -16.875 2.939 10.688 1 96.75 881 PHE A N 1
ATOM 6902 C CA . PHE A 1 881 ? -16.703 2.328 9.375 1 96.75 881 PHE A CA 1
ATOM 6903 C C . PHE A 1 881 ? -17.453 1.012 9.281 1 96.75 881 PHE A C 1
ATOM 6905 O O . PHE A 1 881 ? -18.047 0.696 8.242 1 96.75 881 PHE A O 1
ATOM 6912 N N . LEU A 1 882 ? -17.438 0.283 10.32 1 94.88 882 LEU A N 1
ATOM 6913 C CA . LEU A 1 882 ? -18.141 -0.993 10.328 1 94.88 882 LEU A CA 1
ATOM 6914 C C . LEU A 1 882 ? -19.656 -0.778 10.25 1 94.88 882 LEU A C 1
ATOM 6916 O O . LEU A 1 882 ? -20.359 -1.578 9.641 1 94.88 882 LEU A O 1
ATOM 6920 N N . ILE A 1 883 ? -20.172 0.258 10.883 1 95.19 883 ILE A N 1
ATOM 6921 C CA . ILE A 1 883 ? -21.594 0.596 10.758 1 95.19 883 ILE A CA 1
ATOM 6922 C C . ILE A 1 883 ? -21.906 0.987 9.32 1 95.19 883 ILE A C 1
ATOM 6924 O O . ILE A 1 883 ? -22.938 0.609 8.773 1 95.19 883 ILE A O 1
ATOM 6928 N N . VAL A 1 884 ? -21.047 1.75 8.688 1 94.94 884 VAL A N 1
ATOM 6929 C CA . VAL A 1 884 ? -21.219 2.178 7.309 1 94.94 884 VAL A CA 1
ATOM 6930 C C . VAL A 1 884 ? -21.359 0.956 6.402 1 94.94 884 VAL A C 1
ATOM 6932 O O . VAL A 1 884 ? -22.141 0.96 5.453 1 94.94 884 VAL A O 1
ATOM 6935 N N . ALA A 1 885 ? -20.594 -0.06 6.711 1 93.62 885 ALA A N 1
ATOM 6936 C CA . ALA A 1 885 ? -20.609 -1.282 5.91 1 93.62 885 ALA A CA 1
ATOM 6937 C C . ALA A 1 885 ? -21.969 -1.982 5.996 1 93.62 885 ALA A C 1
ATOM 6939 O O . ALA A 1 885 ? -22.281 -2.834 5.164 1 93.62 885 ALA A O 1
ATOM 6940 N N . ARG A 1 886 ? -22.797 -1.634 6.914 1 91.88 886 ARG A N 1
ATOM 6941 C CA . ARG A 1 886 ? -24.078 -2.279 7.129 1 91.88 886 ARG A CA 1
ATOM 6942 C C . ARG A 1 886 ? -25.219 -1.434 6.566 1 91.88 886 ARG A C 1
ATOM 6944 O O . ARG A 1 886 ? -26.375 -1.852 6.582 1 91.88 886 ARG A O 1
ATOM 6951 N N . LEU A 1 887 ? -24.891 -0.379 6.023 1 89.5 887 LEU A N 1
ATOM 6952 C CA . LEU A 1 887 ? -25.938 0.518 5.543 1 89.5 887 LEU A CA 1
ATOM 6953 C C . LEU A 1 887 ? -26.688 -0.105 4.375 1 89.5 887 LEU A C 1
ATOM 6955 O O . LEU A 1 887 ? -26.078 -0.735 3.504 1 89.5 887 LEU A O 1
ATOM 6959 N N . PRO A 1 888 ? -27.938 -0.026 4.395 1 81.12 888 PRO A N 1
ATOM 6960 C CA . PRO A 1 888 ? -28.734 -0.58 3.289 1 81.12 888 PRO A CA 1
ATOM 6961 C C . PRO A 1 888 ? -28.562 0.211 1.993 1 81.12 888 PRO A C 1
ATOM 6963 O O . PRO A 1 888 ? -28.297 1.416 2.031 1 81.12 888 PRO A O 1
ATOM 6966 N N . LYS A 1 889 ? -28.672 -0.542 0.843 1 74.88 889 LYS A N 1
ATOM 6967 C CA . LYS A 1 889 ? -28.609 0.133 -0.45 1 74.88 889 LYS A CA 1
ATOM 6968 C C . LYS A 1 889 ? -29.906 0.888 -0.732 1 74.88 889 LYS A C 1
ATOM 6970 O O . LYS A 1 889 ? -31 0.442 -0.343 1 74.88 889 LYS A O 1
ATOM 6975 N N . PHE A 1 890 ? -29.844 2.08 -1.098 1 72 890 PHE A N 1
ATOM 6976 C CA . PHE A 1 890 ? -31.062 2.809 -1.434 1 72 890 PHE A CA 1
ATOM 6977 C C . PHE A 1 890 ? -30.953 3.422 -2.824 1 72 890 PHE A C 1
ATOM 6979 O O . PHE A 1 890 ? -29.859 3.537 -3.379 1 72 890 PHE A O 1
ATOM 6986 N N . SER A 1 891 ? -32.125 3.434 -3.523 1 63.34 891 SER A N 1
ATOM 6987 C CA . SER A 1 891 ? -32.219 3.904 -4.898 1 63.34 891 SER A CA 1
ATOM 6988 C C . SER A 1 891 ? -31.766 5.355 -5.027 1 63.34 891 SER A C 1
ATOM 6990 O O . SER A 1 891 ? -31.953 6.148 -4.102 1 63.34 891 SER A O 1
ATOM 6992 N N . ASP A 1 892 ? -30.969 5.602 -6.102 1 61.28 892 ASP A N 1
ATOM 6993 C CA . ASP A 1 892 ? -30.359 6.887 -6.434 1 61.28 892 ASP A CA 1
ATOM 6994 C C . ASP A 1 892 ? -31.406 7.984 -6.547 1 61.28 892 ASP A C 1
ATOM 6996 O O . ASP A 1 892 ? -32.125 8.062 -7.543 1 61.28 892 ASP A O 1
ATOM 7000 N N . ARG A 1 893 ? -32.375 8.102 -5.801 1 54.47 893 ARG A N 1
ATOM 7001 C CA . ARG A 1 893 ? -33.438 9.094 -6.078 1 54.47 893 ARG A CA 1
ATOM 7002 C C . ARG A 1 893 ? -32.875 10.516 -5.934 1 54.47 893 ARG A C 1
ATOM 7004 O O . ARG A 1 893 ? -33.312 11.422 -6.641 1 54.47 893 ARG A O 1
ATOM 7011 N N . TYR A 1 894 ? -32.375 10.789 -4.738 1 50.62 894 TYR A N 1
ATOM 7012 C CA . TYR A 1 894 ? -32.188 12.172 -4.324 1 50.62 894 TYR A CA 1
ATOM 7013 C C . TYR A 1 894 ? -30.797 12.672 -4.695 1 50.62 894 TYR A C 1
ATOM 7015 O O . TYR A 1 894 ? -30.094 13.25 -3.863 1 50.62 894 TYR A O 1
ATOM 7023 N N . ASP A 1 895 ? -30.438 12.586 -6 1 62.81 895 ASP A N 1
ATOM 7024 C CA . ASP A 1 895 ? -29.266 13.203 -6.621 1 62.81 895 ASP A CA 1
ATOM 7025 C C . ASP A 1 895 ? -27.984 12.688 -5.992 1 62.81 895 ASP A C 1
ATOM 7027 O O . ASP A 1 895 ? -26.891 13.156 -6.328 1 62.81 895 ASP A O 1
ATOM 7031 N N . THR A 1 896 ? -28.188 11.953 -4.852 1 74 896 THR A N 1
ATOM 7032 C CA . THR A 1 896 ? -26.969 11.383 -4.27 1 74 896 THR A CA 1
ATOM 7033 C C . THR A 1 896 ? -26.984 9.867 -4.383 1 74 896 THR A C 1
ATOM 7035 O O . THR A 1 896 ? -27.953 9.211 -4.004 1 74 896 THR A O 1
ATOM 7038 N N . SER A 1 897 ? -26.016 9.422 -4.973 1 81.25 897 SER A N 1
ATOM 7039 C CA . SER A 1 897 ? -25.891 7.977 -5.121 1 81.25 897 SER A CA 1
ATOM 7040 C C . SER A 1 897 ? -25.469 7.32 -3.811 1 81.25 897 SER A C 1
ATOM 7042 O O . SER A 1 897 ? -24.891 7.98 -2.938 1 81.25 897 SER A O 1
ATOM 7044 N N . SER A 1 898 ? -25.828 6.16 -3.58 1 83 898 SER A N 1
ATOM 7045 C CA . SER A 1 898 ? -25.422 5.387 -2.408 1 83 898 SER A CA 1
ATOM 7046 C C . SER A 1 898 ? -23.906 5.363 -2.256 1 83 898 SER A C 1
ATOM 7048 O O . SER A 1 898 ? -23.391 5.441 -1.14 1 83 898 SER A O 1
ATOM 7050 N N . ASP A 1 899 ? -23.219 5.309 -3.32 1 83.12 899 ASP A N 1
ATOM 7051 C CA . ASP A 1 899 ? -21.766 5.281 -3.277 1 83.12 899 ASP A CA 1
ATOM 7052 C C . ASP A 1 899 ? -21.203 6.621 -2.807 1 83.12 899 ASP A C 1
ATOM 7054 O O . ASP A 1 899 ? -20.188 6.66 -2.096 1 83.12 899 ASP A O 1
ATOM 7058 N N . ASP A 1 900 ? -21.922 7.613 -3.199 1 86.12 900 ASP A N 1
ATOM 7059 C CA . ASP A 1 900 ? -21.484 8.938 -2.779 1 86.12 900 ASP A CA 1
ATOM 7060 C C . ASP A 1 900 ? -21.672 9.133 -1.276 1 86.12 900 ASP A C 1
ATOM 7062 O O . ASP A 1 900 ? -20.828 9.734 -0.611 1 86.12 900 ASP A O 1
ATOM 7066 N N . LEU A 1 901 ? -22.734 8.633 -0.808 1 89.06 901 LEU A N 1
ATOM 7067 C CA . LEU A 1 901 ? -23.016 8.766 0.618 1 89.06 901 LEU A CA 1
ATOM 7068 C C . LEU A 1 901 ? -22.016 7.965 1.446 1 89.06 901 LEU A C 1
ATOM 7070 O O . LEU A 1 901 ? -21.594 8.414 2.514 1 89.06 901 LEU A O 1
ATOM 7074 N N . VAL A 1 902 ? -21.656 6.809 0.978 1 90.5 902 VAL A N 1
ATOM 7075 C CA . VAL A 1 902 ? -20.672 5.984 1.659 1 90.5 902 VAL A CA 1
ATOM 7076 C C . VAL A 1 902 ? -19.328 6.715 1.7 1 90.5 902 VAL A C 1
ATOM 7078 O O . VAL A 1 902 ? -18.656 6.727 2.73 1 90.5 902 VAL A O 1
ATOM 7081 N N . ASN A 1 903 ? -19 7.309 0.619 1 90.75 903 ASN A N 1
ATOM 7082 C CA . ASN A 1 903 ? -17.734 8.055 0.566 1 90.75 903 ASN A CA 1
ATOM 7083 C C . ASN A 1 903 ? -17.75 9.234 1.534 1 90.75 903 ASN A C 1
ATOM 7085 O O . ASN A 1 903 ? -16.734 9.555 2.143 1 90.75 903 ASN A O 1
ATOM 7089 N N . GLU A 1 904 ? -18.922 9.867 1.622 1 92.44 904 GLU A N 1
ATOM 7090 C CA . GLU A 1 904 ? -19.047 10.977 2.561 1 92.44 904 GLU A CA 1
ATOM 7091 C C . GLU A 1 904 ? -18.875 10.5 4.004 1 92.44 904 GLU A C 1
ATOM 7093 O O . GLU A 1 904 ? -18.219 11.164 4.801 1 92.44 904 GLU A O 1
ATOM 7098 N N . LEU A 1 905 ? -19.422 9.43 4.27 1 94.75 905 LEU A N 1
ATOM 7099 C CA . LEU A 1 905 ? -19.344 8.883 5.617 1 94.75 905 LEU A CA 1
ATOM 7100 C C . LEU A 1 905 ? -17.906 8.445 5.938 1 94.75 905 LEU A C 1
ATOM 7102 O O . LEU A 1 905 ? -17.453 8.617 7.066 1 94.75 905 LEU A O 1
ATOM 7106 N N . LEU A 1 906 ? -17.219 7.914 4.957 1 94 906 LEU A N 1
ATOM 7107 C CA . LEU A 1 906 ? -15.836 7.512 5.164 1 94 906 LEU A CA 1
ATOM 7108 C C . LEU A 1 906 ? -14.938 8.727 5.352 1 94 906 LEU A C 1
ATOM 7110 O O . LEU A 1 906 ? -13.859 8.625 5.941 1 94 906 LEU A O 1
ATOM 7114 N N . ASN A 1 907 ? -15.43 9.898 4.867 1 94.31 907 ASN A N 1
ATOM 7115 C CA . ASN A 1 907 ? -14.734 11.164 5.082 1 94.31 907 ASN A CA 1
ATOM 7116 C C . ASN A 1 907 ? -15.219 11.859 6.348 1 94.31 907 ASN A C 1
ATOM 7118 O O . ASN A 1 907 ? -14.867 13.016 6.605 1 94.31 907 ASN A O 1
ATOM 7122 N N . LEU A 1 908 ? -16.094 11.227 7.078 1 96.31 908 LEU A N 1
ATOM 7123 C CA . LEU A 1 908 ? -16.672 11.641 8.352 1 96.31 908 LEU A CA 1
ATOM 7124 C C . LEU A 1 908 ? -17.594 12.852 8.172 1 96.31 908 LEU A C 1
ATOM 7126 O O . LEU A 1 908 ? -17.734 13.672 9.078 1 96.31 908 LEU A O 1
ATOM 7130 N N . ASP A 1 909 ? -18.062 13.039 6.941 1 94.44 909 ASP A N 1
ATOM 7131 C CA . ASP A 1 909 ? -19.156 13.984 6.758 1 94.44 909 ASP A CA 1
ATOM 7132 C C . ASP A 1 909 ? -20.484 13.383 7.207 1 94.44 909 ASP A C 1
ATOM 7134 O O . ASP A 1 909 ? -21.391 13.203 6.395 1 94.44 909 ASP A O 1
ATOM 7138 N N . VAL A 1 910 ? -20.562 13.156 8.461 1 95.69 910 VAL A N 1
ATOM 7139 C CA . VAL A 1 910 ? -21.609 12.336 9.055 1 95.69 910 VAL A CA 1
ATOM 7140 C C . VAL A 1 910 ? -22.906 13.133 9.141 1 95.69 910 VAL A C 1
ATOM 7142 O O . VAL A 1 910 ? -23.984 12.602 8.875 1 95.69 910 VAL A O 1
ATOM 7145 N N . GLU A 1 911 ? -22.828 14.398 9.508 1 91.62 911 GLU A N 1
ATOM 7146 C CA . GLU A 1 911 ? -24.016 15.219 9.688 1 91.62 911 GLU A CA 1
ATOM 7147 C C . GLU A 1 911 ? -24.812 15.32 8.383 1 91.62 911 GLU A C 1
ATOM 7149 O O . GLU A 1 911 ? -26.031 15.117 8.375 1 91.62 911 GLU A O 1
ATOM 7154 N N . HIS A 1 912 ? -24.141 15.609 7.336 1 90.81 912 HIS A N 1
ATOM 7155 C CA . HIS A 1 912 ? -24.812 15.703 6.047 1 90.81 912 HIS A CA 1
ATOM 7156 C C . HIS A 1 912 ? -25.375 14.352 5.617 1 90.81 912 HIS A C 1
ATOM 7158 O O . HIS A 1 912 ? -26.516 14.258 5.184 1 90.81 912 HIS A O 1
ATOM 7164 N N . ALA A 1 913 ? -24.547 13.336 5.73 1 93.44 913 ALA A N 1
ATOM 7165 C CA . ALA A 1 913 ? -24.953 12 5.293 1 93.44 913 ALA A CA 1
ATOM 7166 C C . ALA A 1 913 ? -26.172 11.5 6.07 1 93.44 913 ALA A C 1
ATOM 7168 O O . ALA A 1 913 ? -27.078 10.898 5.496 1 93.44 913 ALA A O 1
ATOM 7169 N N . LEU A 1 914 ? -26.156 11.719 7.371 1 93.31 914 LEU A N 1
ATOM 7170 C CA . LEU A 1 914 ? -27.281 11.289 8.188 1 93.31 914 LEU A CA 1
ATOM 7171 C C . LEU A 1 914 ? -28.547 12.07 7.836 1 93.31 914 LEU A C 1
ATOM 7173 O O . LEU A 1 914 ? -29.656 11.531 7.91 1 93.31 914 LEU A O 1
ATOM 7177 N N . GLY A 1 915 ? -28.375 13.383 7.492 1 90.81 915 GLY A N 1
ATOM 7178 C CA . GLY A 1 915 ? -29.516 14.141 7.012 1 90.81 915 GLY A CA 1
ATOM 7179 C C . GLY A 1 915 ? -30.203 13.516 5.809 1 90.81 915 GLY A C 1
ATOM 7180 O O . GLY A 1 915 ? -31.422 13.406 5.758 1 90.81 915 GLY A O 1
ATOM 7181 N N . VAL A 1 916 ? -29.406 13.047 4.891 1 88.88 916 VAL A N 1
ATOM 7182 C CA . VAL A 1 916 ? -29.906 12.406 3.676 1 88.88 916 VAL A CA 1
ATOM 7183 C C . VAL A 1 916 ? -30.531 11.055 4.02 1 88.88 916 VAL A C 1
ATOM 7185 O O . VAL A 1 916 ? -31.594 10.711 3.516 1 88.88 916 VAL A O 1
ATOM 7188 N N . LEU A 1 917 ? -29.875 10.273 4.867 1 89.5 917 LEU A N 1
ATOM 7189 C CA . LEU A 1 917 ? -30.344 8.938 5.23 1 89.5 917 LEU A CA 1
ATOM 7190 C C . LEU A 1 917 ? -31.656 9.008 5.996 1 89.5 917 LEU A C 1
ATOM 7192 O O . LEU A 1 917 ? -32.531 8.164 5.801 1 89.5 917 LEU A O 1
ATOM 7196 N N . ARG A 1 918 ? -31.75 9.961 6.859 1 89.25 918 ARG A N 1
ATOM 7197 C CA . ARG A 1 918 ? -32.969 10.102 7.637 1 89.25 918 ARG A CA 1
ATOM 7198 C C . ARG A 1 918 ? -34.156 10.469 6.734 1 89.25 918 ARG A C 1
ATOM 7200 O O . ARG A 1 918 ? -35.281 10.07 7 1 89.25 918 ARG A O 1
ATOM 7207 N N . GLN A 1 919 ? -33.844 11.164 5.684 1 84.31 919 GLN A N 1
ATOM 7208 C CA . GLN A 1 919 ? -34.875 11.484 4.703 1 84.31 919 GLN A CA 1
ATOM 7209 C C . GLN A 1 919 ? -35.25 10.25 3.881 1 84.31 919 GLN A C 1
ATOM 7211 O O . GLN A 1 919 ? -36.438 10.055 3.545 1 84.31 919 GLN A O 1
ATOM 7216 N N . ALA A 1 920 ? -34.281 9.477 3.531 1 82.94 920 ALA A N 1
ATOM 7217 C CA . ALA A 1 920 ? -34.5 8.289 2.707 1 82.94 920 ALA A CA 1
ATOM 7218 C C . ALA A 1 920 ? -35.156 7.18 3.512 1 82.94 920 ALA A C 1
ATOM 7220 O O . ALA A 1 920 ? -35.906 6.367 2.961 1 82.94 920 ALA A O 1
ATOM 7221 N N . PHE A 1 921 ? -34.875 7.207 4.84 1 85 921 PHE A N 1
ATOM 7222 C CA . PHE A 1 921 ? -35.406 6.176 5.723 1 85 921 PHE A CA 1
ATOM 7223 C C . PHE A 1 921 ? -36.188 6.805 6.879 1 85 921 PHE A C 1
ATOM 7225 O O . PHE A 1 921 ? -35.75 6.746 8.031 1 85 921 PHE A O 1
ATOM 7232 N N . PRO A 1 922 ? -37.375 7.242 6.566 1 82.06 922 PRO A N 1
ATOM 7233 C CA . PRO A 1 922 ? -38.125 7.945 7.602 1 82.06 922 PRO A CA 1
ATOM 7234 C C . PRO A 1 922 ? -38.688 7.004 8.664 1 82.06 922 PRO A C 1
ATOM 7236 O O . PRO A 1 922 ? -39.031 5.863 8.359 1 82.06 922 PRO A O 1
ATOM 7239 N N . VAL A 1 923 ? -38.594 7.359 9.93 1 77.06 923 VAL A N 1
ATOM 7240 C CA . VAL A 1 923 ? -39.094 6.547 11.031 1 77.06 923 VAL A CA 1
ATOM 7241 C C . VAL A 1 923 ? -40.594 6.352 10.875 1 77.06 923 VAL A C 1
ATOM 7243 O O . VAL A 1 923 ? -41.125 5.25 11.086 1 77.06 923 VAL A O 1
ATOM 7246 N N . SER A 1 924 ? -41.469 7.281 11.18 1 64.94 924 SER A N 1
ATOM 7247 C CA . SER A 1 924 ? -42.938 7.105 11.172 1 64.94 924 SER A CA 1
ATOM 7248 C C . SER A 1 924 ? -43.562 7.711 9.914 1 64.94 924 SER A C 1
ATOM 7250 O O . SER A 1 924 ? -43.25 8.844 9.547 1 64.94 924 SER A O 1
ATOM 7252 N N . GLY A 1 925 ? -43.719 6.801 8.977 1 55.09 925 GLY A N 1
ATOM 7253 C CA . GLY A 1 925 ? -44.5 7.383 7.902 1 55.09 925 GLY A CA 1
ATOM 7254 C C . GLY A 1 925 ? -45.938 7.68 8.312 1 55.09 925 GLY A C 1
ATOM 7255 O O . GLY A 1 925 ? -46.469 7.039 9.211 1 55.09 925 GLY A O 1
ATOM 7256 N N . VAL A 1 926 ? -46.312 8.828 8.43 1 54.19 926 VAL A N 1
ATOM 7257 C CA . VAL A 1 926 ? -47.719 9.203 8.695 1 54.19 926 VAL A CA 1
ATOM 7258 C C . VAL A 1 926 ? -48.625 8.461 7.742 1 54.19 926 VAL A C 1
ATOM 7260 O O . VAL A 1 926 ? -48.5 8.562 6.52 1 54.19 926 VAL A O 1
ATOM 7263 N N . PRO A 1 927 ? -49.219 7.426 8.477 1 55.41 927 PRO A N 1
ATOM 7264 C CA . PRO A 1 927 ? -50.219 6.797 7.602 1 55.41 927 PRO A CA 1
ATOM 7265 C C . PRO A 1 927 ? -51.125 7.812 6.91 1 55.41 927 PRO A C 1
ATOM 7267 O O . PRO A 1 927 ? -51.375 8.891 7.453 1 55.41 927 PRO A O 1
ATOM 7270 N N . ALA A 1 928 ? -51.25 7.523 5.723 1 58.69 928 ALA A N 1
ATOM 7271 C CA . ALA A 1 928 ? -52.219 8.352 5.023 1 58.69 928 ALA A CA 1
ATOM 7272 C C . ALA A 1 928 ? -53.562 8.359 5.762 1 58.69 928 ALA A C 1
ATOM 7274 O O . ALA A 1 928 ? -54.094 7.305 6.105 1 58.69 928 ALA A O 1
ATOM 7275 N N . ASP A 1 929 ? -53.969 9.391 6.324 1 60.69 929 ASP A N 1
ATOM 7276 C CA . ASP A 1 929 ? -55.219 9.555 7.062 1 60.69 929 ASP A CA 1
ATOM 7277 C C . ASP A 1 929 ? -56.406 9.055 6.246 1 60.69 929 ASP A C 1
ATOM 7279 O O . ASP A 1 929 ? -56.625 9.523 5.129 1 60.69 929 ASP A O 1
ATOM 7283 N N . ALA A 1 930 ? -56.906 8.023 6.738 1 61.03 930 ALA A N 1
ATOM 7284 C CA . ALA A 1 930 ? -58.094 7.465 6.09 1 61.03 930 ALA A CA 1
ATOM 7285 C C . ALA A 1 930 ? -59.156 8.539 5.871 1 61.03 930 ALA A C 1
ATOM 7287 O O . ALA A 1 930 ? -59.844 8.547 4.84 1 61.03 930 ALA A O 1
ATOM 7288 N N . LYS A 1 931 ? -59.344 9.414 6.832 1 71.12 931 LYS A N 1
ATOM 7289 C CA . LYS A 1 931 ? -60.406 10.43 6.699 1 71.12 931 LYS A CA 1
ATOM 7290 C C . LYS A 1 931 ? -60.031 11.43 5.602 1 71.12 931 LYS A C 1
ATOM 7292 O O . LYS A 1 931 ? -60.906 11.891 4.863 1 71.12 931 LYS A O 1
ATOM 7297 N N . ALA A 1 932 ? -58.812 11.562 5.5 1 66.19 932 ALA A N 1
ATOM 7298 C CA . ALA A 1 932 ? -58.406 12.562 4.523 1 66.19 932 ALA A CA 1
ATOM 7299 C C . ALA A 1 932 ? -58.5 12.023 3.1 1 66.19 932 ALA A C 1
ATOM 7301 O O . ALA A 1 932 ? -58.781 12.773 2.164 1 66.19 932 ALA A O 1
ATOM 7302 N N . PHE A 1 933 ? -58.344 10.656 3.146 1 74.38 933 PHE A N 1
ATOM 7303 C CA . PHE A 1 933 ? -58.406 10.078 1.812 1 74.38 933 PHE A CA 1
ATOM 7304 C C . PHE A 1 933 ? -59.688 9.305 1.599 1 74.38 933 PHE A C 1
ATOM 7306 O O . PHE A 1 933 ? -59.969 8.812 0.5 1 74.38 933 PHE A O 1
ATOM 7313 N N . GLY A 1 934 ? -60.531 9.289 2.607 1 69.94 934 GLY A N 1
ATOM 7314 C CA . GLY A 1 934 ? -61.875 8.758 2.514 1 69.94 934 GLY A CA 1
ATOM 7315 C C . GLY A 1 934 ? -61.906 7.242 2.402 1 69.94 934 GLY A C 1
ATOM 7316 O O . GLY A 1 934 ? -63 6.656 2.268 1 69.94 934 GLY A O 1
ATOM 7317 N N . GLU A 1 935 ? -60.75 6.738 2.094 1 69.06 935 GLU A N 1
ATOM 7318 C CA . GLU A 1 935 ? -60.688 5.281 2.033 1 69.06 935 GLU A CA 1
ATOM 7319 C C . GLU A 1 935 ? -59.75 4.723 3.082 1 69.06 935 GLU A C 1
ATOM 7321 O O . GLU A 1 935 ? -58.688 5.297 3.332 1 69.06 935 GLU A O 1
ATOM 7326 N N . GLU A 1 936 ? -60.281 3.729 3.67 1 63.81 936 GLU A N 1
ATOM 7327 C CA . GLU A 1 936 ? -59.469 3.066 4.688 1 63.81 936 GLU A CA 1
ATOM 7328 C C . GLU A 1 936 ? -58.344 2.279 4.059 1 63.81 936 GLU A C 1
ATOM 7330 O O . GLU A 1 936 ? -58.5 1.64 3.021 1 63.81 936 GLU A O 1
ATOM 7335 N N . SER A 1 937 ? -57.156 2.617 4.281 1 62.88 937 SER A N 1
ATOM 7336 C CA . SER A 1 937 ? -56.062 1.816 3.773 1 62.88 937 SER A CA 1
ATOM 7337 C C . SER A 1 937 ? -55.406 1.027 4.895 1 62.88 937 SER A C 1
ATOM 7339 O O . SER A 1 937 ? -55.062 1.583 5.945 1 62.88 937 SER A O 1
ATOM 7341 N N . THR A 1 938 ? -55.531 -0.289 4.758 1 64.12 938 THR A N 1
ATOM 7342 C CA . THR A 1 938 ? -54.875 -1.178 5.711 1 64.12 938 THR A CA 1
ATOM 7343 C C . THR A 1 938 ? -53.438 -1.489 5.266 1 64.12 938 THR A C 1
ATOM 7345 O O . THR A 1 938 ? -52.688 -2.152 5.984 1 64.12 938 THR A O 1
ATOM 7348 N N . TYR A 1 939 ? -53.188 -1.064 4.082 1 57.34 939 TYR A N 1
ATOM 7349 C CA . TYR A 1 939 ? -51.844 -1.338 3.578 1 57.34 939 TYR A CA 1
ATOM 7350 C C . TYR A 1 939 ? -50.812 -0.346 4.145 1 57.34 939 TYR A C 1
ATOM 7352 O O . TYR A 1 939 ? -51.062 0.866 4.113 1 57.34 939 TYR A O 1
ATOM 7360 N N . ARG A 1 940 ? -50 -0.947 4.887 1 56.47 940 ARG A N 1
ATOM 7361 C CA . ARG A 1 940 ? -48.906 -0.109 5.41 1 56.47 940 ARG A CA 1
ATOM 7362 C C . ARG A 1 940 ? -47.719 -0.1 4.465 1 56.47 940 ARG A C 1
ATOM 7364 O O . ARG A 1 940 ? -47.125 -1.148 4.184 1 56.47 940 ARG A O 1
ATOM 7371 N N . THR A 1 941 ? -47.625 0.93 3.697 1 52.41 941 THR A N 1
ATOM 7372 C CA . THR A 1 941 ? -46.469 1.024 2.805 1 52.41 941 THR A CA 1
ATOM 7373 C C . THR A 1 941 ? -45.156 0.776 3.568 1 52.41 941 THR A C 1
ATOM 7375 O O . THR A 1 941 ? -45.125 0.873 4.797 1 52.41 941 THR A O 1
ATOM 7378 N N . GLY A 1 942 ? -44.156 0.152 2.947 1 50.47 942 GLY A N 1
ATOM 7379 C CA . GLY A 1 942 ? -42.844 -0.045 3.514 1 50.47 942 GLY A CA 1
ATOM 7380 C C . GLY A 1 942 ? -42.344 1.154 4.297 1 50.47 942 GLY A C 1
ATOM 7381 O O . GLY A 1 942 ? -41.719 1 5.348 1 50.47 942 GLY A O 1
ATOM 7382 N N . ASP A 1 943 ? -42.812 2.264 3.793 1 50.81 943 ASP A N 1
ATOM 7383 C CA . ASP A 1 943 ? -42.469 3.529 4.43 1 50.81 943 ASP A CA 1
ATOM 7384 C C . ASP A 1 943 ? -43.219 3.703 5.75 1 50.81 943 ASP A C 1
ATOM 7386 O O . ASP A 1 943 ? -42.719 4.344 6.676 1 50.81 943 ASP A O 1
ATOM 7390 N N . GLU A 1 944 ? -44.375 3.162 5.773 1 52.53 944 GLU A N 1
ATOM 7391 C CA . GLU A 1 944 ? -45.188 3.238 7 1 52.53 944 GLU A CA 1
ATOM 7392 C C . GLU A 1 944 ? -44.625 2.307 8.07 1 52.53 944 GLU A C 1
ATOM 7394 O O . GLU A 1 944 ? -44.781 2.547 9.266 1 52.53 944 GLU A O 1
ATOM 7399 N N . ARG A 1 945 ? -44.188 1.207 7.637 1 55.62 945 ARG A N 1
ATOM 7400 C CA . ARG A 1 945 ? -43.594 0.302 8.625 1 55.62 945 ARG A CA 1
ATOM 7401 C C . ARG A 1 945 ? -42.406 0.94 9.328 1 55.62 945 ARG A C 1
ATOM 7403 O O . ARG A 1 945 ? -42.094 0.575 10.461 1 55.62 945 ARG A O 1
ATOM 7410 N N . GLY A 1 946 ? -42 2.051 8.945 1 63.94 946 GLY A N 1
ATOM 7411 C CA . GLY A 1 946 ? -41 2.939 9.5 1 63.94 946 GLY A CA 1
ATOM 7412 C C . GLY A 1 946 ? -39.625 2.297 9.602 1 63.94 946 GLY A C 1
ATOM 7413 O O . GLY A 1 946 ? -39.5 1.072 9.523 1 63.94 946 GLY A O 1
ATOM 7414 N N . TYR A 1 947 ? -38.594 2.9 9.445 1 81 947 TYR A N 1
ATOM 7415 C CA . TYR A 1 947 ? -37.188 2.465 9.516 1 81 947 TYR A CA 1
ATOM 7416 C C . TYR A 1 947 ? -36.594 2.723 10.906 1 81 947 TYR A C 1
ATOM 7418 O O . TYR A 1 947 ? -35.5 3.223 11.031 1 81 947 TYR A O 1
ATOM 7426 N N . GLU A 1 948 ? -37.406 2.324 11.992 1 83.75 948 GLU A N 1
ATOM 7427 C CA . GLU A 1 948 ? -36.969 2.561 13.367 1 83.75 948 GLU A CA 1
ATOM 7428 C C . GLU A 1 948 ? -35.75 1.733 13.719 1 83.75 948 GLU A C 1
ATOM 7430 O O . GLU A 1 948 ? -34.906 2.174 14.508 1 83.75 948 GLU A O 1
ATOM 7435 N N . LYS A 1 949 ? -35.688 0.604 13.203 1 85.69 949 LYS A N 1
ATOM 7436 C CA . LYS A 1 949 ? -34.562 -0.259 13.492 1 85.69 949 LYS A CA 1
ATOM 7437 C C . LYS A 1 949 ? -33.25 0.342 12.953 1 85.69 949 LYS A C 1
ATOM 7439 O O . LYS A 1 949 ? -32.219 0.321 13.633 1 85.69 949 LYS A O 1
ATOM 7444 N N . GLU A 1 950 ? -33.312 0.841 11.711 1 88.69 950 GLU A N 1
ATOM 7445 C CA . GLU A 1 950 ? -32.156 1.471 11.117 1 88.69 950 GLU A CA 1
ATOM 7446 C C . GLU A 1 950 ? -31.703 2.688 11.922 1 88.69 950 GLU A C 1
ATOM 7448 O O . GLU A 1 950 ? -30.5 2.916 12.094 1 88.69 950 GLU A O 1
ATOM 7453 N N . HIS A 1 951 ? -32.625 3.422 12.43 1 91.31 951 HIS A N 1
ATOM 7454 C CA . HIS A 1 951 ? -32.312 4.59 13.234 1 91.31 951 HIS A CA 1
ATOM 7455 C C . HIS A 1 951 ? -31.625 4.184 14.547 1 91.31 951 HIS A C 1
ATOM 7457 O O . HIS A 1 951 ? -30.594 4.738 14.922 1 91.31 951 HIS A O 1
ATOM 7463 N N . ARG A 1 952 ? -32.125 3.225 15.172 1 91.19 952 ARG A N 1
ATOM 7464 C CA . ARG A 1 952 ? -31.656 2.803 16.484 1 91.19 952 ARG A CA 1
ATOM 7465 C C . ARG A 1 952 ? -30.328 2.066 16.375 1 91.19 952 ARG A C 1
ATOM 7467 O O . ARG A 1 952 ? -29.453 2.229 17.234 1 91.19 952 ARG A O 1
ATOM 7474 N N . GLU A 1 953 ? -30.156 1.392 15.336 1 91.06 953 GLU A N 1
ATOM 7475 C CA . GLU A 1 953 ? -29.016 0.489 15.273 1 91.06 953 GLU A CA 1
ATOM 7476 C C . GLU A 1 953 ? -27.906 1.071 14.406 1 91.06 953 GLU A C 1
ATOM 7478 O O . GLU A 1 953 ? -26.734 0.69 14.547 1 91.06 953 GLU A O 1
ATOM 7483 N N . LEU A 1 954 ? -28.234 1.965 13.57 1 94 954 LEU A N 1
ATOM 7484 C CA . LEU A 1 954 ? -27.234 2.434 12.625 1 94 954 LEU A CA 1
ATOM 7485 C C . LEU A 1 954 ? -27.047 3.943 12.742 1 94 954 LEU A C 1
ATOM 7487 O O . LEU A 1 954 ? -25.938 4.414 13.031 1 94 954 LEU A O 1
ATOM 7491 N N . PHE A 1 955 ? -28.125 4.75 12.625 1 94.69 955 PHE A N 1
ATOM 7492 C CA . PHE A 1 955 ? -27.984 6.195 12.492 1 94.69 955 PHE A CA 1
ATOM 7493 C C . PHE A 1 955 ? -27.625 6.832 13.828 1 94.69 955 PHE A C 1
ATOM 7495 O O . PHE A 1 955 ? -26.703 7.641 13.914 1 94.69 955 PHE A O 1
ATOM 7502 N N . GLU A 1 956 ? -28.25 6.473 14.875 1 95 956 GLU A N 1
ATOM 7503 C CA . GLU A 1 956 ? -28.016 7.062 16.188 1 95 956 GLU A CA 1
ATOM 7504 C C . GLU A 1 956 ? -26.625 6.695 16.703 1 95 956 GLU A C 1
ATOM 7506 O O . GLU A 1 956 ? -25.875 7.559 17.188 1 95 956 GLU A O 1
ATOM 7511 N N . PRO A 1 957 ? -26.266 5.449 16.609 1 94.81 957 PRO A N 1
ATOM 7512 C CA . PRO A 1 957 ? -24.906 5.117 17.047 1 94.81 957 PRO A CA 1
ATOM 7513 C C . PRO A 1 957 ? -23.828 5.855 16.234 1 94.81 957 PRO A C 1
ATOM 7515 O O . PRO A 1 957 ? -22.812 6.27 16.781 1 94.81 957 PRO A O 1
ATOM 7518 N N . LEU A 1 958 ? -24.031 5.98 14.961 1 96.19 958 LEU A N 1
ATOM 7519 C CA . LEU A 1 958 ? -23.094 6.703 14.109 1 96.19 958 LEU A CA 1
ATOM 7520 C C . LEU A 1 958 ? -22.953 8.156 14.57 1 96.19 958 LEU A C 1
ATOM 7522 O O . LEU A 1 958 ? -21.844 8.695 14.617 1 96.19 958 LEU A O 1
ATOM 7526 N N . GLU A 1 959 ? -24.047 8.75 14.867 1 95.88 959 GLU A N 1
ATOM 7527 C CA . GLU A 1 959 ? -24.047 10.125 15.352 1 95.88 959 GLU A CA 1
ATOM 7528 C C . GLU A 1 959 ? -23.328 10.25 16.688 1 95.88 959 GLU A C 1
ATOM 7530 O O . GLU A 1 959 ? -22.547 11.195 16.891 1 95.88 959 GLU A O 1
ATOM 7535 N N . GLN A 1 960 ? -23.547 9.352 17.547 1 95.81 960 GLN A N 1
ATOM 7536 C CA . GLN A 1 960 ? -22.922 9.359 18.875 1 95.81 960 GLN A CA 1
ATOM 7537 C C . GLN A 1 960 ? -21.406 9.188 18.766 1 95.81 960 GLN A C 1
ATOM 7539 O O . GLN A 1 960 ? -20.656 9.883 19.438 1 95.81 960 GLN A O 1
ATOM 7544 N N . LEU A 1 961 ? -21 8.219 17.984 1 97.19 961 LEU A N 1
ATOM 7545 C CA . LEU A 1 961 ? -19.578 7.965 17.812 1 97.19 961 LEU A CA 1
ATOM 7546 C C . LEU A 1 961 ? -18.875 9.164 17.172 1 97.19 961 LEU A C 1
ATOM 7548 O O . LEU A 1 961 ? -17.75 9.5 17.531 1 97.19 961 LEU A O 1
ATOM 7552 N N . TYR A 1 962 ? -19.562 9.758 16.219 1 97.19 962 TYR A N 1
ATOM 7553 C CA . TYR A 1 962 ? -19 10.93 15.562 1 97.19 962 TYR A CA 1
ATOM 7554 C C . TYR A 1 962 ? -18.828 12.078 16.547 1 97.19 962 TYR A C 1
ATOM 7556 O O . TYR A 1 962 ? -17.828 12.781 16.516 1 97.19 962 TYR A O 1
ATOM 7564 N N . ASP A 1 963 ? -19.781 12.25 17.375 1 96 963 ASP A N 1
ATOM 7565 C CA . ASP A 1 963 ? -19.688 13.281 18.422 1 96 963 ASP A CA 1
ATOM 7566 C C . ASP A 1 963 ? -18.469 13.07 19.297 1 96 963 ASP A C 1
ATOM 7568 O O . ASP A 1 963 ? -17.734 14.023 19.594 1 96 963 ASP A O 1
ATOM 7572 N N . LEU A 1 964 ? -18.25 11.867 19.703 1 96.5 964 LEU A N 1
ATOM 7573 C CA . LEU A 1 964 ? -17.094 11.547 20.547 1 96.5 964 LEU A CA 1
ATOM 7574 C C . LEU A 1 964 ? -15.789 11.828 19.797 1 96.5 964 LEU A C 1
ATOM 7576 O O . LEU A 1 964 ? -14.836 12.328 20.391 1 96.5 964 LEU A O 1
ATOM 7580 N N . THR A 1 965 ? -15.781 11.469 18.516 1 97.38 965 THR A N 1
ATOM 7581 C CA . THR A 1 965 ? -14.602 11.703 17.688 1 97.38 965 THR A CA 1
ATOM 7582 C C . THR A 1 965 ? -14.266 13.188 17.641 1 97.38 965 THR A C 1
ATOM 7584 O O . THR A 1 965 ? -13.094 13.57 17.734 1 97.38 965 THR A O 1
ATOM 7587 N N . ARG A 1 966 ? -15.195 14.031 17.562 1 96 966 ARG A N 1
ATOM 7588 C CA . ARG A 1 966 ? -14.977 15.477 17.484 1 96 966 ARG A CA 1
ATOM 7589 C C . ARG A 1 966 ? -14.562 16.047 18.828 1 96 966 ARG A C 1
ATOM 7591 O O . ARG A 1 966 ? -13.766 16.984 18.906 1 96 966 ARG A O 1
ATOM 7598 N N . ARG A 1 967 ? -15.141 15.492 19.859 1 97.06 967 ARG A N 1
ATOM 7599 C CA . ARG A 1 967 ? -14.734 15.938 21.188 1 97.06 967 ARG A CA 1
ATOM 7600 C C . ARG A 1 967 ? -13.242 15.688 21.422 1 97.06 967 ARG A C 1
ATOM 7602 O O . ARG A 1 967 ? -12.57 16.484 22.062 1 97.06 967 ARG A O 1
ATOM 7609 N N . ILE A 1 968 ? -12.758 14.617 20.891 1 97.94 968 ILE A N 1
ATOM 7610 C CA . ILE A 1 968 ? -11.344 14.297 21 1 97.94 968 ILE A CA 1
ATOM 7611 C C . ILE A 1 968 ? -10.516 15.375 20.297 1 97.94 968 ILE A C 1
ATOM 7613 O O . ILE A 1 968 ? -9.422 15.719 20.75 1 97.94 968 ILE A O 1
ATOM 7617 N N . SER A 1 969 ? -11.047 15.945 19.25 1 97.44 969 SER A N 1
ATOM 7618 C CA . SER A 1 969 ? -10.336 16.984 18.516 1 97.44 969 SER A CA 1
ATOM 7619 C C . SER A 1 969 ? -10.039 18.188 19.406 1 97.44 969 SER A C 1
ATOM 7621 O O . SER A 1 969 ? -8.969 18.797 19.297 1 97.44 969 SER A O 1
ATOM 7623 N N . ILE A 1 970 ? -10.93 18.516 20.281 1 96.88 970 ILE A N 1
ATOM 7624 C CA . ILE A 1 970 ? -10.719 19.656 21.172 1 96.88 970 ILE A CA 1
ATOM 7625 C C . ILE A 1 970 ? -9.656 19.312 22.203 1 96.88 970 ILE A C 1
ATOM 7627 O O . ILE A 1 970 ? -8.82 20.156 22.562 1 96.88 970 ILE A O 1
ATOM 7631 N N . ALA A 1 971 ? -9.727 18.078 22.672 1 97.25 971 ALA A N 1
ATOM 7632 C CA . ALA A 1 971 ? -8.711 17.641 23.625 1 97.25 971 ALA A CA 1
ATOM 7633 C C . ALA A 1 971 ? -7.312 17.719 23.016 1 97.25 971 ALA A C 1
ATOM 7635 O O . ALA A 1 971 ? -6.363 18.156 23.672 1 97.25 971 ALA A O 1
ATOM 7636 N N . VAL A 1 972 ? -7.203 17.297 21.766 1 97.12 972 VAL A N 1
ATOM 7637 C CA . VAL A 1 972 ? -5.93 17.375 21.062 1 97.12 972 VAL A CA 1
ATOM 7638 C C . VAL A 1 972 ? -5.512 18.844 20.891 1 97.12 972 VAL A C 1
ATOM 7640 O O . VAL A 1 972 ? -4.332 19.172 21.016 1 97.12 972 VAL A O 1
ATOM 7643 N N . ALA A 1 973 ? -6.465 19.688 20.609 1 96.38 973 ALA A N 1
ATOM 7644 C CA . ALA A 1 973 ? -6.168 21.125 20.484 1 96.38 973 ALA A CA 1
ATOM 7645 C C . ALA A 1 973 ? -5.656 21.703 21.797 1 96.38 973 ALA A C 1
ATOM 7647 O O . ALA A 1 973 ? -4.773 22.562 21.797 1 96.38 973 ALA A O 1
ATOM 7648 N N . HIS A 1 974 ? -6.266 21.234 22.922 1 96.44 974 HIS A N 1
ATOM 7649 C CA . HIS A 1 974 ? -5.758 21.656 24.234 1 96.44 974 HIS A CA 1
ATOM 7650 C C . HIS A 1 974 ? -4.289 21.281 24.391 1 96.44 974 HIS A C 1
ATOM 7652 O O . HIS A 1 974 ? -3.496 22.062 24.922 1 96.44 974 HIS A O 1
ATOM 7658 N N . MET A 1 975 ? -3.957 20.156 23.922 1 94.81 975 MET A N 1
ATOM 7659 C CA . MET A 1 975 ? -2.592 19.656 24.062 1 94.81 975 MET A CA 1
ATOM 7660 C C . MET A 1 975 ? -1.628 20.469 23.188 1 94.81 975 MET A C 1
ATOM 7662 O O . MET A 1 975 ? -0.495 20.734 23.594 1 94.81 975 MET A O 1
ATOM 7666 N N . SER A 1 976 ? -2.094 20.844 22.078 1 93.31 976 SER A N 1
ATOM 7667 C CA . SER A 1 976 ? -1.256 21.641 21.188 1 93.31 976 SER A CA 1
ATOM 7668 C C . SER A 1 976 ? -1.216 23.094 21.641 1 93.31 976 SER A C 1
ATOM 7670 O O . SER A 1 976 ? -0.309 23.844 21.266 1 93.31 976 SER A O 1
ATOM 7672 N N . GLY A 1 977 ? -2.246 23.531 22.391 1 92.62 977 GLY A N 1
ATOM 7673 C CA . GLY A 1 977 ? -2.285 24.875 22.938 1 92.62 977 GLY A CA 1
ATOM 7674 C C . GLY A 1 977 ? -3.143 25.828 22.125 1 92.62 977 GLY A C 1
ATOM 7675 O O . GLY A 1 977 ? -3.391 26.969 22.531 1 92.62 977 GLY A O 1
ATOM 7676 N N . ALA A 1 978 ? -3.562 25.406 20.938 1 94.38 978 ALA A N 1
ATOM 7677 C CA . ALA A 1 978 ? -4.398 26.203 20.031 1 94.38 978 ALA A CA 1
ATOM 7678 C C . ALA A 1 978 ? -4.988 25.344 18.922 1 94.38 978 ALA A C 1
ATOM 7680 O O . ALA A 1 978 ? -4.504 24.234 18.656 1 94.38 978 ALA A O 1
ATOM 7681 N N . VAL A 1 979 ? -6.102 25.828 18.344 1 92.88 979 VAL A N 1
ATOM 7682 C CA . VAL A 1 979 ? -6.691 25.109 17.219 1 92.88 979 VAL A CA 1
ATOM 7683 C C . VAL A 1 979 ? -6.004 25.547 15.914 1 92.88 979 VAL A C 1
ATOM 7685 O O . VAL A 1 979 ? -6.367 26.562 15.32 1 92.88 979 VAL A O 1
ATOM 7688 N N . GLY A 1 980 ? -5.043 24.844 15.477 1 90.88 980 GLY A N 1
ATOM 7689 C CA . GLY A 1 980 ? -4.375 25.062 14.203 1 90.88 980 GLY A CA 1
ATOM 7690 C C . GLY A 1 980 ? -3.6 26.375 14.164 1 90.88 980 GLY A C 1
ATOM 7691 O O . GLY A 1 980 ? -2.973 26.688 13.148 1 90.88 980 GLY A O 1
ATOM 7692 N N . MET B 1 1 ? -18.234 -47.094 2.186 1 20.72 1 MET B N 1
ATOM 7693 C CA . MET B 1 1 ? -17.078 -46.219 2.199 1 20.72 1 MET B CA 1
ATOM 7694 C C . MET B 1 1 ? -15.906 -46.875 2.928 1 20.72 1 MET B C 1
ATOM 7696 O O . MET B 1 1 ? -15.875 -46.875 4.16 1 20.72 1 MET B O 1
ATOM 7700 N N . VAL B 1 2 ? -15.453 -48 2.301 1 24.09 2 VAL B N 1
ATOM 7701 C CA . VAL B 1 2 ? -14.602 -48.969 2.941 1 24.09 2 VAL B CA 1
ATOM 7702 C C . VAL B 1 2 ? -13.297 -48.344 3.393 1 24.09 2 VAL B C 1
ATOM 7704 O O . VAL B 1 2 ? -12.711 -47.531 2.66 1 24.09 2 VAL B O 1
ATOM 7707 N N . HIS B 1 3 ? -13.352 -48.094 4.738 1 26.59 3 HIS B N 1
ATOM 7708 C CA . HIS B 1 3 ? -12.164 -47.656 5.484 1 26.59 3 HIS B CA 1
ATOM 7709 C C . HIS B 1 3 ? -10.938 -48.469 5.047 1 26.59 3 HIS B C 1
ATOM 7711 O O . HIS B 1 3 ? -10.977 -49.688 5.012 1 26.59 3 HIS B O 1
ATOM 7717 N N . PRO B 1 4 ? -10.242 -47.938 4.02 1 29.38 4 PRO B N 1
ATOM 7718 C CA . PRO B 1 4 ? -9.086 -48.719 3.586 1 29.38 4 PRO B CA 1
ATOM 7719 C C . PRO B 1 4 ? -8.281 -49.281 4.754 1 29.38 4 PRO B C 1
ATOM 7721 O O . PRO B 1 4 ? -8.18 -48.656 5.805 1 29.38 4 PRO B O 1
ATOM 7724 N N . THR B 1 5 ? -8.422 -50.625 4.977 1 25.91 5 THR B N 1
ATOM 7725 C CA . THR B 1 5 ? -7.719 -51.438 5.941 1 25.91 5 THR B CA 1
ATOM 7726 C C . THR B 1 5 ? -6.254 -51.031 6.051 1 25.91 5 THR B C 1
ATOM 7728 O O . THR B 1 5 ? -5.633 -50.656 5.051 1 25.91 5 THR B O 1
ATOM 7731 N N . LYS B 1 6 ? -6 -50.781 7.238 1 36.75 6 LYS B N 1
ATOM 7732 C CA . LYS B 1 6 ? -4.688 -50.562 7.84 1 36.75 6 LYS B CA 1
ATOM 7733 C C . LYS B 1 6 ? -3.691 -51.625 7.391 1 36.75 6 LYS B C 1
ATOM 7735 O O . LYS B 1 6 ? -3.586 -52.688 8.016 1 36.75 6 LYS B O 1
ATOM 7740 N N . THR B 1 7 ? -3.602 -52.156 6.133 1 28.36 7 THR B N 1
ATOM 7741 C CA . THR B 1 7 ? -2.672 -53.219 5.785 1 28.36 7 THR B CA 1
ATOM 7742 C C . THR B 1 7 ? -1.246 -52.844 6.18 1 28.36 7 THR B C 1
ATOM 7744 O O . THR B 1 7 ? -0.865 -51.688 6.109 1 28.36 7 THR B O 1
ATOM 7747 N N . ALA B 1 8 ? -0.371 -53.875 6.703 1 35.62 8 ALA B N 1
ATOM 7748 C CA . ALA B 1 8 ? 0.89 -54.125 7.391 1 35.62 8 ALA B CA 1
ATOM 7749 C C . ALA B 1 8 ? 2.082 -53.75 6.52 1 35.62 8 ALA B C 1
ATOM 7751 O O . ALA B 1 8 ? 2.547 -54.562 5.707 1 35.62 8 ALA B O 1
ATOM 7752 N N . ALA B 1 9 ? 2.146 -52.719 5.844 1 40 9 ALA B N 1
ATOM 7753 C CA . ALA B 1 9 ? 3.328 -52.531 5.012 1 40 9 ALA B CA 1
ATOM 7754 C C . ALA B 1 9 ? 4.586 -52.406 5.867 1 40 9 ALA B C 1
ATOM 7756 O O . ALA B 1 9 ? 4.727 -51.469 6.648 1 40 9 ALA B O 1
ATOM 7757 N N . THR B 1 10 ? 5.348 -53.344 6.184 1 37.38 10 THR B N 1
ATOM 7758 C CA . THR B 1 10 ? 6.598 -53.562 6.906 1 37.38 10 THR B CA 1
ATOM 7759 C C . THR B 1 10 ? 7.594 -52.438 6.602 1 37.38 10 THR B C 1
ATOM 7761 O O . THR B 1 10 ? 8.141 -51.812 7.516 1 37.38 10 THR B O 1
ATOM 7764 N N . SER B 1 11 ? 8.641 -52.656 5.523 1 43.72 11 SER B N 1
ATOM 7765 C CA . SER B 1 11 ? 10.023 -52.188 5.516 1 43.72 11 SER B CA 1
ATOM 7766 C C . SER B 1 11 ? 10.102 -50.688 5.176 1 43.72 11 SER B C 1
ATOM 7768 O O . SER B 1 11 ? 10.859 -50.281 4.289 1 43.72 11 SER B O 1
ATOM 7770 N N . ALA B 1 12 ? 9.164 -49.938 5.383 1 52.47 12 ALA B N 1
ATOM 7771 C CA . ALA B 1 12 ? 9.156 -48.5 5.023 1 52.47 12 ALA B CA 1
ATOM 7772 C C . ALA B 1 12 ? 10.18 -47.719 5.832 1 52.47 12 ALA B C 1
ATOM 7774 O O . ALA B 1 12 ? 10.367 -48 7.027 1 52.47 12 ALA B O 1
ATOM 7775 N N . ILE B 1 13 ? 11.211 -47.156 5.141 1 65.44 13 ILE B N 1
ATOM 7776 C CA . ILE B 1 13 ? 12.148 -46.25 5.812 1 65.44 13 ILE B CA 1
ATOM 7777 C C . ILE B 1 13 ? 11.406 -45.406 6.848 1 65.44 13 ILE B C 1
ATOM 7779 O O . ILE B 1 13 ? 10.477 -44.688 6.504 1 65.44 13 ILE B O 1
ATOM 7783 N N . THR B 1 14 ? 11.695 -45.75 8.125 1 71.5 14 THR B N 1
ATOM 7784 C CA . THR B 1 14 ? 11.039 -45 9.188 1 71.5 14 THR B CA 1
ATOM 7785 C C . THR B 1 14 ? 11.555 -43.562 9.258 1 71.5 14 THR B C 1
ATOM 7787 O O . THR B 1 14 ? 12.703 -43.312 8.891 1 71.5 14 THR B O 1
ATOM 7790 N N . THR B 1 15 ? 10.703 -42.688 9.523 1 76.5 15 THR B N 1
ATOM 7791 C CA . THR B 1 15 ? 11.047 -41.281 9.695 1 76.5 15 THR B CA 1
ATOM 7792 C C . THR B 1 15 ? 12.227 -41.125 10.648 1 76.5 15 THR B C 1
ATOM 7794 O O . THR B 1 15 ? 13.094 -40.281 10.43 1 76.5 15 THR B O 1
ATOM 7797 N N . ASP B 1 16 ? 12.336 -42 11.602 1 78.5 16 ASP B N 1
ATOM 7798 C CA . ASP B 1 16 ? 13.398 -41.938 12.602 1 78.5 16 ASP B CA 1
ATOM 7799 C C . ASP B 1 16 ? 14.75 -42.344 12 1 78.5 16 ASP B C 1
ATOM 7801 O O . ASP B 1 16 ? 15.773 -41.719 12.305 1 78.5 16 ASP B O 1
ATOM 7805 N N . ALA B 1 17 ? 14.703 -43.375 11.234 1 80 17 ALA B N 1
ATOM 7806 C CA . ALA B 1 17 ? 15.945 -43.812 10.602 1 80 17 ALA B CA 1
ATOM 7807 C C . ALA B 1 17 ? 16.5 -42.75 9.672 1 80 17 ALA B C 1
ATOM 7809 O O . ALA B 1 17 ? 17.719 -42.531 9.609 1 80 17 ALA B O 1
ATOM 7810 N N . PHE B 1 18 ? 15.609 -42.156 8.961 1 85.56 18 PHE B N 1
ATOM 7811 C CA . PHE B 1 18 ? 16.016 -41.062 8.055 1 85.56 18 PHE B CA 1
ATOM 7812 C C . PHE B 1 18 ? 16.578 -39.906 8.828 1 85.56 18 PHE B C 1
ATOM 7814 O O . PHE B 1 18 ? 17.609 -39.344 8.445 1 85.56 18 PHE B O 1
ATOM 7821 N N . ARG B 1 19 ? 15.961 -39.531 9.938 1 84.88 19 ARG B N 1
ATOM 7822 C CA . ARG B 1 19 ? 16.406 -38.438 10.789 1 84.88 19 ARG B CA 1
ATOM 7823 C C . ARG B 1 19 ? 17.781 -38.719 11.383 1 84.88 19 ARG B C 1
ATOM 7825 O O . ARG B 1 19 ? 18.594 -37.812 11.523 1 84.88 19 ARG B O 1
ATOM 7832 N N . ASP B 1 20 ? 17.969 -39.938 11.805 1 87.06 20 ASP B N 1
ATOM 7833 C CA . ASP B 1 20 ? 19.266 -40.312 12.352 1 87.06 20 ASP B CA 1
ATOM 7834 C C . ASP B 1 20 ? 20.375 -40.125 11.312 1 87.06 20 ASP B C 1
ATOM 7836 O O . ASP B 1 20 ? 21.484 -39.688 11.641 1 87.06 20 ASP B O 1
ATOM 7840 N N . SER B 1 21 ? 20.062 -40.5 10.141 1 88.31 21 SER B N 1
ATOM 7841 C CA . SER B 1 21 ? 21.031 -40.312 9.062 1 88.31 21 SER B CA 1
ATOM 7842 C C . SER B 1 21 ? 21.328 -38.844 8.805 1 88.31 21 SER B C 1
ATOM 7844 O O . SER B 1 21 ? 22.469 -38.469 8.562 1 88.31 21 SER B O 1
ATOM 7846 N N . GLU B 1 22 ? 20.312 -38.031 8.836 1 89.88 22 GLU B N 1
ATOM 7847 C CA . GLU B 1 22 ? 20.453 -36.594 8.641 1 89.88 22 GLU B CA 1
ATOM 7848 C C . GLU B 1 22 ? 21.328 -36 9.727 1 89.88 22 GLU B C 1
ATOM 7850 O O . GLU B 1 22 ? 22.172 -35.125 9.438 1 89.88 22 GLU B O 1
ATOM 7855 N N . LYS B 1 23 ? 21.078 -36.406 10.961 1 91.44 23 LYS B N 1
ATOM 7856 C CA . LYS B 1 23 ? 21.797 -35.844 12.102 1 91.44 23 LYS B CA 1
ATOM 7857 C C . LYS B 1 23 ? 23.281 -36.188 12.023 1 91.44 23 LYS B C 1
ATOM 7859 O O . LYS B 1 23 ? 24.125 -35.438 12.484 1 91.44 23 LYS B O 1
ATOM 7864 N N . LYS B 1 24 ? 23.578 -37.344 11.453 1 90.31 24 LYS B N 1
ATOM 7865 C CA . LYS B 1 24 ? 24.969 -37.719 11.266 1 90.31 24 LYS B CA 1
ATOM 7866 C C . LYS B 1 24 ? 25.672 -36.812 10.266 1 90.31 24 LYS B C 1
ATOM 7868 O O . LYS B 1 24 ? 26.859 -36.5 10.414 1 90.31 24 LYS B O 1
ATOM 7873 N N . ILE B 1 25 ? 24.891 -36.312 9.32 1 90.94 25 ILE B N 1
ATOM 7874 C CA . ILE B 1 25 ? 25.469 -35.531 8.227 1 90.94 25 ILE B CA 1
ATOM 7875 C C . ILE B 1 25 ? 25.438 -34.062 8.562 1 90.94 25 ILE B C 1
ATOM 7877 O O . ILE B 1 25 ? 26.391 -33.344 8.281 1 90.94 25 ILE B O 1
ATOM 7881 N N . LEU B 1 26 ? 24.297 -33.562 9.164 1 94.12 26 LEU B N 1
ATOM 7882 C CA . LEU B 1 26 ? 24.094 -32.156 9.406 1 94.12 26 LEU B CA 1
ATOM 7883 C C . LEU B 1 26 ? 23.594 -31.906 10.82 1 94.12 26 LEU B C 1
ATOM 7885 O O . LEU B 1 26 ? 22.516 -31.344 11.016 1 94.12 26 LEU B O 1
ATOM 7889 N N . PRO B 1 27 ? 24.344 -32.188 11.883 1 93.75 27 PRO B N 1
ATOM 7890 C CA . PRO B 1 27 ? 23.859 -32.062 13.258 1 93.75 27 PRO B CA 1
ATOM 7891 C C . PRO B 1 27 ? 23.516 -30.609 13.609 1 93.75 27 PRO B C 1
ATOM 7893 O O . PRO B 1 27 ? 22.469 -30.344 14.211 1 93.75 27 PRO B O 1
ATOM 7896 N N . GLY B 1 28 ? 24.375 -29.656 13.25 1 94.56 28 GLY B N 1
ATOM 7897 C CA . GLY B 1 28 ? 24.125 -28.25 13.547 1 94.56 28 GLY B CA 1
ATOM 7898 C C . GLY B 1 28 ? 22.859 -27.734 12.898 1 94.56 28 GLY B C 1
ATOM 7899 O O . GLY B 1 28 ? 22.125 -26.953 13.508 1 94.56 28 GLY B O 1
ATOM 7900 N N . ALA B 1 29 ? 22.625 -28.141 11.68 1 96.12 29 ALA B N 1
ATOM 7901 C CA . ALA B 1 29 ? 21.438 -27.703 10.945 1 96.12 29 ALA B CA 1
ATOM 7902 C C . ALA B 1 29 ? 20.172 -28.25 11.602 1 96.12 29 ALA B C 1
ATOM 7904 O O . ALA B 1 29 ? 19.125 -27.578 11.609 1 96.12 29 ALA B O 1
ATOM 7905 N N . CYS B 1 30 ? 20.219 -29.453 12.133 1 95.75 30 CYS B N 1
ATOM 7906 C CA . CYS B 1 30 ? 19.062 -30.047 12.805 1 95.75 30 CYS B CA 1
ATOM 7907 C C . CYS B 1 30 ? 18.688 -29.25 14.047 1 95.75 30 CYS B C 1
ATOM 7909 O O . CYS B 1 30 ? 17.5 -28.984 14.289 1 95.75 30 CYS B O 1
ATOM 7911 N N . ASP B 1 31 ? 19.688 -28.812 14.789 1 95.81 31 ASP B N 1
ATOM 7912 C CA . ASP B 1 31 ? 19.453 -28.016 15.984 1 95.81 31 ASP B CA 1
ATOM 7913 C C . ASP B 1 31 ? 18.844 -26.656 15.625 1 95.81 31 ASP B C 1
ATOM 7915 O O . ASP B 1 31 ? 17.906 -26.203 16.266 1 95.81 31 ASP B O 1
ATOM 7919 N N . LEU B 1 32 ? 19.453 -26.062 14.664 1 96.62 32 LEU B N 1
ATOM 7920 C CA . LEU B 1 32 ? 18.969 -24.766 14.219 1 96.62 32 LEU B CA 1
ATOM 7921 C C . LEU B 1 32 ? 17.516 -24.859 13.734 1 96.62 32 LEU B C 1
ATOM 7923 O O . LEU B 1 32 ? 16.703 -23.984 14.031 1 96.62 32 LEU B O 1
ATOM 7927 N N . ARG B 1 33 ? 17.219 -25.891 12.953 1 96.88 33 ARG B N 1
ATOM 7928 C CA . ARG B 1 33 ? 15.859 -26.094 12.461 1 96.88 33 ARG B CA 1
ATOM 7929 C C . ARG B 1 33 ? 14.867 -26.219 13.617 1 96.88 33 ARG B C 1
ATOM 7931 O O . ARG B 1 33 ? 13.797 -25.609 13.586 1 96.88 33 ARG B O 1
ATOM 7938 N N . ASP B 1 34 ? 15.188 -27 14.625 1 95.69 34 ASP B N 1
ATOM 7939 C CA . ASP B 1 34 ? 14.297 -27.188 15.766 1 95.69 34 ASP B CA 1
ATOM 7940 C C . ASP B 1 34 ? 14.078 -25.891 16.516 1 95.69 34 ASP B C 1
ATOM 7942 O O . ASP B 1 34 ? 12.953 -25.578 16.938 1 95.69 34 ASP B O 1
ATOM 7946 N N . GLU B 1 35 ? 15.094 -25.141 16.641 1 96.44 35 GLU B N 1
ATOM 7947 C CA . GLU B 1 35 ? 14.984 -23.844 17.312 1 96.44 35 GLU B CA 1
ATOM 7948 C C . GLU B 1 35 ? 14.07 -22.906 16.531 1 96.44 35 GLU B C 1
ATOM 7950 O O . GLU B 1 35 ? 13.211 -22.234 17.109 1 96.44 35 GLU B O 1
ATOM 7955 N N . LEU B 1 36 ? 14.297 -22.797 15.258 1 97.12 36 LEU B N 1
ATOM 7956 C CA . LEU B 1 36 ? 13.492 -21.922 14.422 1 97.12 36 LEU B CA 1
ATOM 7957 C C . LEU B 1 36 ? 12.039 -22.375 14.375 1 97.12 36 LEU B C 1
ATOM 7959 O O . LEU B 1 36 ? 11.117 -21.562 14.352 1 97.12 36 LEU B O 1
ATOM 7963 N N . ALA B 1 37 ? 11.867 -23.703 14.328 1 96 37 ALA B N 1
ATOM 7964 C CA . ALA B 1 37 ? 10.508 -24.25 14.305 1 96 37 ALA B CA 1
ATOM 7965 C C . ALA B 1 37 ? 9.758 -23.891 15.578 1 96 37 ALA B C 1
ATOM 7967 O O . ALA B 1 37 ? 8.562 -23.562 15.539 1 96 37 ALA B O 1
ATOM 7968 N N . ASP B 1 38 ? 10.438 -23.922 16.703 1 96.12 38 ASP B N 1
ATOM 7969 C CA . ASP B 1 38 ? 9.828 -23.547 17.969 1 96.12 38 ASP B CA 1
ATOM 7970 C C . ASP B 1 38 ? 9.43 -22.078 18 1 96.12 38 ASP B C 1
ATOM 7972 O O . ASP B 1 38 ? 8.359 -21.719 18.484 1 96.12 38 ASP B O 1
ATOM 7976 N N . ARG B 1 39 ? 10.32 -21.312 17.516 1 96.12 39 ARG B N 1
ATOM 7977 C CA . ARG B 1 39 ? 10.039 -19.875 17.453 1 96.12 39 ARG B CA 1
ATOM 7978 C C . ARG B 1 39 ? 8.867 -19.594 16.531 1 96.12 39 ARG B C 1
ATOM 7980 O O . ARG B 1 39 ? 8.062 -18.688 16.797 1 96.12 39 ARG B O 1
ATOM 7987 N N . LEU B 1 40 ? 8.82 -20.266 15.43 1 95.81 40 LEU B N 1
ATOM 7988 C CA . LEU B 1 40 ? 7.742 -20.078 14.461 1 95.81 40 LEU B CA 1
ATOM 7989 C C . LEU B 1 40 ? 6.387 -20.375 15.094 1 95.81 40 LEU B C 1
ATOM 7991 O O . LEU B 1 40 ? 5.41 -19.672 14.82 1 95.81 40 LEU B O 1
ATOM 7995 N N . VAL B 1 41 ? 6.301 -21.375 15.945 1 95.44 41 VAL B N 1
ATOM 7996 C CA . VAL B 1 41 ? 5.062 -21.719 16.641 1 95.44 41 VAL B CA 1
ATOM 7997 C C . VAL B 1 41 ? 4.621 -20.562 17.516 1 95.44 41 VAL B C 1
ATOM 7999 O O . VAL B 1 41 ? 3.43 -20.25 17.594 1 95.44 41 VAL B O 1
ATOM 8002 N N . LEU B 1 42 ? 5.551 -19.953 18.141 1 94.5 42 LEU B N 1
ATOM 8003 C CA . LEU B 1 42 ? 5.254 -18.797 19 1 94.5 42 LEU B CA 1
ATOM 8004 C C . LEU B 1 42 ? 4.719 -17.641 18.156 1 94.5 42 LEU B C 1
ATOM 8006 O O . LEU B 1 42 ? 3.746 -16.984 18.547 1 94.5 42 LEU B O 1
ATOM 8010 N N . PHE B 1 43 ? 5.371 -17.359 17.047 1 94.44 43 PHE B N 1
ATOM 8011 C CA . PHE B 1 43 ? 4.93 -16.281 16.188 1 94.44 43 PHE B CA 1
ATOM 8012 C C . PHE B 1 43 ? 3.531 -16.547 15.648 1 94.44 43 PHE B C 1
ATOM 8014 O O . PHE B 1 43 ? 2.723 -15.633 15.5 1 94.44 43 PHE B O 1
ATOM 8021 N N . GLN B 1 44 ? 3.268 -17.781 15.305 1 94.06 44 GLN B N 1
ATOM 8022 C CA . GLN B 1 44 ? 1.955 -18.156 14.797 1 94.06 44 GLN B CA 1
ATOM 8023 C C . GLN B 1 44 ? 0.873 -17.969 15.852 1 94.06 44 GLN B C 1
ATOM 8025 O O . GLN B 1 44 ? -0.237 -17.531 15.539 1 94.06 44 GLN B O 1
ATOM 8030 N N . ARG B 1 45 ? 1.187 -18.266 17.078 1 92.69 45 ARG B N 1
ATOM 8031 C CA . ARG B 1 45 ? 0.244 -18.062 18.172 1 92.69 45 ARG B CA 1
ATOM 8032 C C . ARG B 1 45 ? -0.091 -16.594 18.359 1 92.69 45 ARG B C 1
ATOM 8034 O O . ARG B 1 45 ? -1.256 -16.234 18.547 1 92.69 45 ARG B O 1
ATOM 8041 N N . GLU B 1 46 ? 0.839 -15.773 18.281 1 88.38 46 GLU B N 1
ATOM 8042 C CA . GLU B 1 46 ? 0.638 -14.336 18.406 1 88.38 46 GLU B CA 1
ATOM 8043 C C . GLU B 1 46 ? -0.213 -13.797 17.25 1 88.38 46 GLU B C 1
ATOM 8045 O O . GLU B 1 46 ? -1.04 -12.898 17.453 1 88.38 46 GLU B O 1
ATOM 8050 N N . ALA B 1 47 ? 0.016 -14.289 16.094 1 90 47 ALA B N 1
ATOM 8051 C CA . ALA B 1 47 ? -0.67 -13.812 14.891 1 90 47 ALA B CA 1
ATOM 8052 C C . ALA B 1 47 ? -2.146 -14.195 14.914 1 90 47 ALA B C 1
ATOM 8054 O O . ALA B 1 47 ? -2.971 -13.555 14.258 1 90 47 ALA B O 1
ATOM 8055 N N . ARG B 1 48 ? -2.492 -15.188 15.695 1 87.81 48 ARG B N 1
ATOM 8056 C CA . ARG B 1 48 ? -3.881 -15.633 15.781 1 87.81 48 ARG B CA 1
ATOM 8057 C C . ARG B 1 48 ? -4.742 -14.594 16.5 1 87.81 48 ARG B C 1
ATOM 8059 O O . ARG B 1 48 ? -5.953 -14.539 16.281 1 87.81 48 ARG B O 1
ATOM 8066 N N . GLU B 1 49 ? -4.055 -13.719 17.25 1 84.06 49 GLU B N 1
ATOM 8067 C CA . GLU B 1 49 ? -4.805 -12.75 18.047 1 84.06 49 GLU B CA 1
ATOM 8068 C C . GLU B 1 49 ? -4.527 -11.32 17.594 1 84.06 49 GLU B C 1
ATOM 8070 O O . GLU B 1 49 ? -5.125 -10.375 18.109 1 84.06 49 GLU B O 1
ATOM 8075 N N . ASN B 1 50 ? -3.652 -11.25 16.719 1 86.44 50 ASN B N 1
ATOM 8076 C CA . ASN B 1 50 ? -3.225 -9.93 16.266 1 86.44 50 ASN B CA 1
ATOM 8077 C C . ASN B 1 50 ? -2.953 -9.906 14.766 1 86.44 50 ASN B C 1
ATOM 8079 O O . ASN B 1 50 ? -1.882 -10.312 14.32 1 86.44 50 ASN B O 1
ATOM 8083 N N . HIS B 1 51 ? -3.857 -9.273 14 1 86.12 51 HIS B N 1
ATOM 8084 C CA . HIS B 1 51 ? -3.77 -9.289 12.547 1 86.12 51 HIS B CA 1
ATOM 8085 C C . HIS B 1 51 ? -2.598 -8.445 12.055 1 86.12 51 HIS B C 1
ATOM 8087 O O . HIS B 1 51 ? -2.225 -8.508 10.883 1 86.12 51 HIS B O 1
ATOM 8093 N N . LEU B 1 52 ? -1.95 -7.699 12.898 1 85.69 52 LEU B N 1
ATOM 8094 C CA . LEU B 1 52 ? -0.799 -6.887 12.516 1 85.69 52 LEU B CA 1
ATOM 8095 C C . LEU B 1 52 ? 0.471 -7.734 12.477 1 85.69 52 LEU B C 1
ATOM 8097 O O . LEU B 1 52 ? 1.481 -7.312 11.906 1 85.69 52 LEU B O 1
ATOM 8101 N N . GLN B 1 53 ? 0.381 -8.867 13.047 1 87.38 53 GLN B N 1
ATOM 8102 C CA . GLN B 1 53 ? 1.556 -9.734 13.102 1 87.38 53 GLN B CA 1
ATOM 8103 C C . GLN B 1 53 ? 1.67 -10.586 11.844 1 87.38 53 GLN B C 1
ATOM 8105 O O . GLN B 1 53 ? 0.671 -10.852 11.172 1 87.38 53 GLN B O 1
ATOM 8110 N N . SER B 1 54 ? 2.889 -10.953 11.477 1 92.5 54 SER B N 1
ATOM 8111 C CA . SER B 1 54 ? 3.236 -11.828 10.367 1 92.5 54 SER B CA 1
ATOM 8112 C C . SER B 1 54 ? 4.277 -12.859 10.789 1 92.5 54 SER B C 1
ATOM 8114 O O . SER B 1 54 ? 5.453 -12.531 10.953 1 92.5 54 SER B O 1
ATOM 8116 N N . PRO B 1 55 ? 3.826 -14.023 10.984 1 95 55 PRO B N 1
ATOM 8117 C CA . PRO B 1 55 ? 4.781 -15.047 11.414 1 95 55 PRO B CA 1
ATOM 8118 C C . PRO B 1 55 ? 5.965 -15.188 10.461 1 95 55 PRO B C 1
ATOM 8120 O O . PRO B 1 55 ? 7.109 -15.297 10.898 1 95 55 PRO B O 1
ATOM 8123 N N . THR B 1 56 ? 5.746 -15.188 9.172 1 96.25 56 THR B N 1
ATOM 8124 C CA . THR B 1 56 ? 6.797 -15.375 8.18 1 96.25 56 THR B CA 1
ATOM 8125 C C . THR B 1 56 ? 7.789 -14.211 8.211 1 96.25 56 THR B C 1
ATOM 8127 O O . THR B 1 56 ? 9 -14.43 8.219 1 96.25 56 THR B O 1
ATOM 8130 N N . ARG B 1 57 ? 7.297 -12.984 8.242 1 95.06 57 ARG B N 1
ATOM 8131 C CA . ARG B 1 57 ? 8.18 -11.82 8.258 1 95.06 57 ARG B CA 1
ATOM 8132 C C . ARG B 1 57 ? 8.938 -11.719 9.578 1 95.06 57 ARG B C 1
ATOM 8134 O O . ARG B 1 57 ? 10.102 -11.328 9.609 1 95.06 57 ARG B O 1
ATOM 8141 N N . ARG B 1 58 ? 8.211 -12.023 10.656 1 94.81 58 ARG B N 1
ATOM 8142 C CA . ARG B 1 58 ? 8.875 -12.016 11.961 1 94.81 58 ARG B CA 1
ATOM 8143 C C . ARG B 1 58 ? 10.008 -13.039 12 1 94.81 58 ARG B C 1
ATOM 8145 O O . ARG B 1 58 ? 11.07 -12.773 12.562 1 94.81 58 ARG B O 1
ATOM 8152 N N . MET B 1 59 ? 9.75 -14.188 11.461 1 96.44 59 MET B N 1
ATOM 8153 C CA . MET B 1 59 ? 10.781 -15.219 11.398 1 96.44 59 MET B CA 1
ATOM 8154 C C . MET B 1 59 ? 11.953 -14.766 10.531 1 96.44 59 MET B C 1
ATOM 8156 O O . MET B 1 59 ? 13.109 -14.984 10.883 1 96.44 59 MET B O 1
ATOM 8160 N N . ALA B 1 60 ? 11.641 -14.195 9.352 1 96.44 60 ALA B N 1
ATOM 8161 C CA . ALA B 1 60 ? 12.695 -13.68 8.484 1 96.44 60 ALA B CA 1
ATOM 8162 C C . ALA B 1 60 ? 13.57 -12.672 9.219 1 96.44 60 ALA B C 1
ATOM 8164 O O . ALA B 1 60 ? 14.797 -12.711 9.109 1 96.44 60 ALA B O 1
ATOM 8165 N N . LEU B 1 61 ? 12.945 -11.797 9.969 1 93 61 LEU B N 1
ATOM 8166 C CA . LEU B 1 61 ? 13.68 -10.789 10.734 1 93 61 LEU B CA 1
ATOM 8167 C C . LEU B 1 61 ? 14.516 -11.438 11.828 1 93 61 LEU B C 1
ATOM 8169 O O . LEU B 1 61 ? 15.641 -11 12.086 1 93 61 LEU B O 1
ATOM 8173 N N . HIS B 1 62 ? 13.922 -12.383 12.484 1 94.31 62 HIS B N 1
ATOM 8174 C CA . HIS B 1 62 ? 14.664 -13.117 13.516 1 94.31 62 HIS B CA 1
ATOM 8175 C C . HIS B 1 62 ? 15.922 -13.75 12.938 1 94.31 62 HIS B C 1
ATOM 8177 O O . HIS B 1 62 ? 17 -13.648 13.531 1 94.31 62 HIS B O 1
ATOM 8183 N N . VAL B 1 63 ? 15.773 -14.383 11.789 1 95.81 63 VAL B N 1
ATOM 8184 C CA . VAL B 1 63 ? 16.906 -15.016 11.125 1 95.81 63 VAL B CA 1
ATOM 8185 C C . VAL B 1 63 ? 17.938 -13.961 10.742 1 95.81 63 VAL B C 1
ATOM 8187 O O . VAL B 1 63 ? 19.141 -14.164 10.93 1 95.81 63 VAL B O 1
ATOM 8190 N N . SER B 1 64 ? 17.5 -12.859 10.219 1 91.31 64 SER B N 1
ATOM 8191 C CA . SER B 1 64 ? 18.391 -11.766 9.859 1 91.31 64 SER B CA 1
ATOM 8192 C C . SER B 1 64 ? 19.156 -11.25 11.07 1 91.31 64 SER B C 1
ATOM 8194 O O . SER B 1 64 ? 20.344 -10.938 10.984 1 91.31 64 SER B O 1
ATOM 8196 N N . CYS B 1 65 ? 18.438 -11.141 12.188 1 89.94 65 CYS B N 1
ATOM 8197 C CA . CYS B 1 65 ? 19.062 -10.664 13.414 1 89.94 65 CYS B CA 1
ATOM 8198 C C . CYS B 1 65 ? 20.109 -11.648 13.914 1 89.94 65 CYS B C 1
ATOM 8200 O O . CYS B 1 65 ? 21.188 -11.234 14.367 1 89.94 65 CYS B O 1
ATOM 8202 N N . LEU B 1 66 ? 19.828 -12.922 13.859 1 92.12 66 LEU B N 1
ATOM 8203 C CA . LEU B 1 66 ? 20.781 -13.945 14.25 1 92.12 66 LEU B CA 1
ATOM 8204 C C . LEU B 1 66 ? 22.047 -13.867 13.398 1 92.12 66 LEU B C 1
ATOM 8206 O O . LEU B 1 66 ? 23.156 -14.016 13.906 1 92.12 66 LEU B O 1
ATOM 8210 N N . ALA B 1 67 ? 21.828 -13.617 12.133 1 89.94 67 ALA B N 1
ATOM 8211 C CA . ALA B 1 67 ? 22.953 -13.508 11.211 1 89.94 67 ALA B CA 1
ATOM 8212 C C . ALA B 1 67 ? 23.766 -12.258 11.5 1 89.94 67 ALA B C 1
ATOM 8214 O O . ALA B 1 67 ? 25 -12.297 11.477 1 89.94 67 ALA B O 1
ATOM 8215 N N . GLN B 1 68 ? 23.125 -11.172 11.711 1 84.62 68 GLN B N 1
ATOM 8216 C CA . GLN B 1 68 ? 23.781 -9.898 11.992 1 84.62 68 GLN B CA 1
ATOM 8217 C C . GLN B 1 68 ? 24.594 -9.977 13.281 1 84.62 68 GLN B C 1
ATOM 8219 O O . GLN B 1 68 ? 25.688 -9.398 13.367 1 84.62 68 GLN B O 1
ATOM 8224 N N . ASP B 1 69 ? 24.031 -10.711 14.242 1 88.38 69 ASP B N 1
ATOM 8225 C CA . ASP B 1 69 ? 24.688 -10.828 15.539 1 88.38 69 ASP B CA 1
ATOM 8226 C C . ASP B 1 69 ? 25.781 -11.891 15.508 1 88.38 69 ASP B C 1
ATOM 8228 O O . ASP B 1 69 ? 26.5 -12.078 16.5 1 88.38 69 ASP B O 1
ATOM 8232 N N . GLY B 1 70 ? 25.906 -12.555 14.422 1 88.12 70 GLY B N 1
ATOM 8233 C CA . GLY B 1 70 ? 26.953 -13.555 14.258 1 88.12 70 GLY B CA 1
ATOM 8234 C C . GLY B 1 70 ? 26.594 -14.891 14.883 1 88.12 70 GLY B C 1
ATOM 8235 O O . GLY B 1 70 ? 27.438 -15.781 14.984 1 88.12 70 GLY B O 1
ATOM 8236 N N . GLN B 1 71 ? 25.406 -15.062 15.297 1 91.69 71 GLN B N 1
ATOM 8237 C CA . GLN B 1 71 ? 24.984 -16.312 15.898 1 91.69 71 GLN B CA 1
ATOM 8238 C C . GLN B 1 71 ? 24.766 -17.391 14.844 1 91.69 71 GLN B C 1
ATOM 8240 O O . GLN B 1 71 ? 24.844 -18.594 15.141 1 91.69 71 GLN B O 1
ATOM 8245 N N . VAL B 1 72 ? 24.359 -17 13.633 1 94.44 72 VAL B N 1
ATOM 8246 C CA . VAL B 1 72 ? 24.172 -17.906 12.5 1 94.44 72 VAL B CA 1
ATOM 8247 C C . VAL B 1 72 ? 24.938 -17.359 11.289 1 94.44 72 VAL B C 1
ATOM 8249 O O . VAL B 1 72 ? 24.734 -16.219 10.883 1 94.44 72 VAL B O 1
ATOM 8252 N N . SER B 1 73 ? 25.781 -18.141 10.758 1 93.88 73 SER B N 1
ATOM 8253 C CA . SER B 1 73 ? 26.547 -17.734 9.586 1 93.88 73 SER B CA 1
ATOM 8254 C C . SER B 1 73 ? 25.844 -18.125 8.297 1 93.88 73 SER B C 1
ATOM 8256 O O . SER B 1 73 ? 24.844 -18.844 8.32 1 93.88 73 SER B O 1
ATOM 8258 N N . VAL B 1 74 ? 26.375 -17.625 7.18 1 92.75 74 VAL B N 1
ATOM 8259 C CA . VAL B 1 74 ? 25.828 -17.984 5.875 1 92.75 74 VAL B CA 1
ATOM 8260 C C . VAL B 1 74 ? 26.016 -19.484 5.633 1 92.75 74 VAL B C 1
ATOM 8262 O O . VAL B 1 74 ? 25.172 -20.125 5.012 1 92.75 74 VAL B O 1
ATOM 8265 N N . SER B 1 75 ? 27.109 -19.984 6.152 1 94.19 75 SER B N 1
ATOM 8266 C CA . SER B 1 75 ? 27.375 -21.422 6.043 1 94.19 75 SER B CA 1
ATOM 8267 C C . SER B 1 75 ? 26.344 -22.234 6.828 1 94.19 75 SER B C 1
ATOM 8269 O O . SER B 1 75 ? 25.906 -23.281 6.371 1 94.19 75 SER B O 1
ATOM 8271 N N . ASP B 1 76 ? 25.984 -21.688 7.992 1 96.12 76 ASP B N 1
ATOM 8272 C CA . ASP B 1 76 ? 24.953 -22.344 8.789 1 96.12 76 ASP B CA 1
ATOM 8273 C C . ASP B 1 76 ? 23.609 -22.344 8.047 1 96.12 76 ASP B C 1
ATOM 8275 O O . ASP B 1 76 ? 22.875 -23.344 8.094 1 96.12 76 ASP B O 1
ATOM 8279 N N . LEU B 1 77 ? 23.328 -21.234 7.441 1 96.5 77 LEU B N 1
ATOM 8280 C CA . LEU B 1 77 ? 22.078 -21.125 6.68 1 96.5 77 LEU B CA 1
ATOM 8281 C C . LEU B 1 77 ? 22.109 -22.062 5.477 1 96.5 77 LEU B C 1
ATOM 8283 O O . LEU B 1 77 ? 21.078 -22.641 5.109 1 96.5 77 LEU B O 1
ATOM 8287 N N . SER B 1 78 ? 23.25 -22.203 4.84 1 96.62 78 SER B N 1
ATOM 8288 C CA . SER B 1 78 ? 23.406 -23.141 3.738 1 96.62 78 SER B CA 1
ATOM 8289 C C . SER B 1 78 ? 23.109 -24.562 4.188 1 96.62 78 SER B C 1
ATOM 8291 O O . SER B 1 78 ? 22.422 -25.312 3.488 1 96.62 78 SER B O 1
ATOM 8293 N N . ASP B 1 79 ? 23.641 -24.922 5.371 1 96.75 79 ASP B N 1
ATOM 8294 C CA . ASP B 1 79 ? 23.391 -26.25 5.922 1 96.75 79 ASP B CA 1
ATOM 8295 C C . ASP B 1 79 ? 21.922 -26.438 6.273 1 96.75 79 ASP B C 1
ATOM 8297 O O . ASP B 1 79 ? 21.375 -27.531 6.117 1 96.75 79 ASP B O 1
ATOM 8301 N N . LEU B 1 80 ? 21.359 -25.391 6.781 1 97.5 80 LEU B N 1
ATOM 8302 C CA . LEU B 1 80 ? 19.938 -25.469 7.082 1 97.5 80 LEU B CA 1
ATOM 8303 C C . LEU B 1 80 ? 19.125 -25.703 5.812 1 97.5 80 LEU B C 1
ATOM 8305 O O . LEU B 1 80 ? 18.219 -26.547 5.801 1 97.5 80 LEU B O 1
ATOM 8309 N N . VAL B 1 81 ? 19.438 -24.953 4.742 1 97.38 81 VAL B N 1
ATOM 8310 C CA . VAL B 1 81 ? 18.734 -25.109 3.477 1 97.38 81 VAL B CA 1
ATOM 8311 C C . VAL B 1 81 ? 18.938 -26.531 2.943 1 97.38 81 VAL B C 1
ATOM 8313 O O . VAL B 1 81 ? 18 -27.141 2.42 1 97.38 81 VAL B O 1
ATOM 8316 N N . ARG B 1 82 ? 20.125 -27.031 3.1 1 96.44 82 ARG B N 1
ATOM 8317 C CA . ARG B 1 82 ? 20.422 -28.406 2.701 1 96.44 82 ARG B CA 1
ATOM 8318 C C . ARG B 1 82 ? 19.562 -29.406 3.475 1 96.44 82 ARG B C 1
ATOM 8320 O O . ARG B 1 82 ? 18.969 -30.312 2.889 1 96.44 82 ARG B O 1
ATOM 8327 N N . LEU B 1 83 ? 19.5 -29.219 4.738 1 96.5 83 LEU B N 1
ATOM 8328 C CA . LEU B 1 83 ? 18.688 -30.078 5.586 1 96.5 83 LEU B CA 1
ATOM 8329 C C . LEU B 1 83 ? 17.219 -30.031 5.172 1 96.5 83 LEU B C 1
ATOM 8331 O O . LEU B 1 83 ? 16.562 -31.078 5.043 1 96.5 83 LEU B O 1
ATOM 8335 N N . LEU B 1 84 ? 16.703 -28.844 5.016 1 96.94 84 LEU B N 1
ATOM 8336 C CA . LEU B 1 84 ? 15.305 -28.672 4.641 1 96.94 84 LEU B CA 1
ATOM 8337 C C . LEU B 1 84 ? 15.039 -29.281 3.27 1 96.94 84 LEU B C 1
ATOM 8339 O O . LEU B 1 84 ? 13.945 -29.797 3.016 1 96.94 84 LEU B O 1
ATOM 8343 N N . THR B 1 85 ? 16 -29.219 2.363 1 96.75 85 THR B N 1
ATOM 8344 C CA . THR B 1 85 ? 15.875 -29.828 1.045 1 96.75 85 THR B CA 1
ATOM 8345 C C . THR B 1 85 ? 15.789 -31.344 1.157 1 96.75 85 THR B C 1
ATOM 8347 O O . THR B 1 85 ? 14.969 -31.984 0.487 1 96.75 85 THR B O 1
ATOM 8350 N N . ILE B 1 86 ? 16.625 -31.922 2.012 1 95.62 86 ILE B N 1
ATOM 8351 C CA . ILE B 1 86 ? 16.609 -33.375 2.244 1 95.62 86 ILE B CA 1
ATOM 8352 C C . ILE B 1 86 ? 15.25 -33.781 2.812 1 95.62 86 ILE B C 1
ATOM 8354 O O . ILE B 1 86 ? 14.664 -34.781 2.379 1 95.62 86 ILE B O 1
ATOM 8358 N N . ASN B 1 87 ? 14.773 -32.969 3.754 1 94.69 87 ASN B N 1
ATOM 8359 C CA . ASN B 1 87 ? 13.461 -33.25 4.332 1 94.69 87 ASN B CA 1
ATOM 8360 C C . ASN B 1 87 ? 12.359 -33.188 3.273 1 94.69 87 ASN B C 1
ATOM 8362 O O . ASN B 1 87 ? 11.461 -34.031 3.262 1 94.69 87 ASN B O 1
ATOM 8366 N N . ALA B 1 88 ? 12.438 -32.188 2.473 1 95.75 88 ALA B N 1
ATOM 8367 C CA . ALA B 1 88 ? 11.445 -32.031 1.411 1 95.75 88 ALA B CA 1
ATOM 8368 C C . ALA B 1 88 ? 11.516 -33.188 0.422 1 95.75 88 ALA B C 1
ATOM 8370 O O . ALA B 1 88 ? 10.477 -33.656 -0.061 1 95.75 88 ALA B O 1
ATOM 8371 N N . PHE B 1 89 ? 12.703 -33.594 0.099 1 95.88 89 PHE B N 1
ATOM 8372 C CA . PHE B 1 89 ? 12.922 -34.688 -0.812 1 95.88 89 PHE B CA 1
ATOM 8373 C C . PHE B 1 89 ? 12.344 -36 -0.233 1 95.88 89 PHE B C 1
ATOM 8375 O O . PHE B 1 89 ? 11.688 -36.75 -0.944 1 95.88 89 PHE B O 1
ATOM 8382 N N . LYS B 1 90 ? 12.594 -36.219 0.992 1 94.19 90 LYS B N 1
ATOM 8383 C CA . LYS B 1 90 ? 12.016 -37.375 1.685 1 94.19 90 LYS B CA 1
ATOM 8384 C C . LYS B 1 90 ? 10.492 -37.312 1.646 1 94.19 90 LYS B C 1
ATOM 8386 O O . LYS B 1 90 ? 9.836 -38.312 1.369 1 94.19 90 LYS B O 1
ATOM 8391 N N . TYR B 1 91 ? 9.961 -36.156 1.949 1 94.06 91 TYR B N 1
ATOM 8392 C CA . TYR B 1 91 ? 8.523 -35.969 1.896 1 94.06 91 TYR B CA 1
ATOM 8393 C C . TYR B 1 91 ? 7.973 -36.312 0.518 1 94.06 91 TYR B C 1
ATOM 8395 O O . TYR B 1 91 ? 6.961 -37.031 0.405 1 94.06 91 TYR B O 1
ATOM 8403 N N . ARG B 1 92 ? 8.602 -35.875 -0.5 1 95.25 92 ARG B N 1
ATOM 8404 C CA . ARG B 1 92 ? 8.188 -36.156 -1.873 1 95.25 92 ARG B CA 1
ATOM 8405 C C . ARG B 1 92 ? 8.219 -37.656 -2.174 1 95.25 92 ARG B C 1
ATOM 8407 O O . ARG B 1 92 ? 7.336 -38.156 -2.854 1 95.25 92 ARG B O 1
ATOM 8414 N N . SER B 1 93 ? 9.219 -38.344 -1.707 1 95 93 SER B N 1
ATOM 8415 C CA . SER B 1 93 ? 9.344 -39.781 -1.919 1 95 93 SER B CA 1
ATOM 8416 C C . SER B 1 93 ? 8.242 -40.531 -1.194 1 95 93 SER B C 1
ATOM 8418 O O . SER B 1 93 ? 7.684 -41.5 -1.739 1 95 93 SER B O 1
ATOM 8420 N N . GLU B 1 94 ? 7.996 -40.094 -0 1 93.25 94 GLU B N 1
ATOM 8421 C CA . GLU B 1 94 ? 6.926 -40.75 0.765 1 93.25 94 GLU B CA 1
ATOM 8422 C C . GLU B 1 94 ? 5.57 -40.531 0.095 1 93.25 94 GLU B C 1
ATOM 8424 O O . GLU B 1 94 ? 4.742 -41.438 0.068 1 93.25 94 GLU B O 1
ATOM 8429 N N . ARG B 1 95 ? 5.387 -39.375 -0.327 1 93.62 95 ARG B N 1
ATOM 8430 C CA . ARG B 1 95 ? 4.156 -39.094 -1.05 1 93.62 95 ARG B CA 1
ATOM 8431 C C . ARG B 1 95 ? 4.051 -39.938 -2.318 1 93.62 95 ARG B C 1
ATOM 8433 O O . ARG B 1 95 ? 2.967 -40.406 -2.676 1 93.62 95 ARG B O 1
ATOM 8440 N N . LEU B 1 96 ? 5.172 -40.062 -3.025 1 95.44 96 LEU B N 1
ATOM 8441 C CA . LEU B 1 96 ? 5.199 -40.875 -4.238 1 95.44 96 LEU B CA 1
ATOM 8442 C C . LEU B 1 96 ? 4.77 -42.312 -3.943 1 95.44 96 LEU B C 1
ATOM 8444 O O . LEU B 1 96 ? 3.973 -42.875 -4.684 1 95.44 96 LEU B O 1
ATOM 8448 N N . ARG B 1 97 ? 5.25 -42.875 -2.934 1 94.25 97 ARG B N 1
ATOM 8449 C CA . ARG B 1 97 ? 4.883 -44.219 -2.525 1 94.25 97 ARG B CA 1
ATOM 8450 C C . ARG B 1 97 ? 3.387 -44.344 -2.24 1 94.25 97 ARG B C 1
ATOM 8452 O O . ARG B 1 97 ? 2.713 -45.25 -2.734 1 94.25 97 ARG B O 1
ATOM 8459 N N . ALA B 1 98 ? 2.949 -43.375 -1.45 1 93 98 ALA B N 1
ATOM 8460 C CA . ALA B 1 98 ? 1.531 -43.375 -1.102 1 93 98 ALA B CA 1
ATOM 8461 C C . ALA B 1 98 ? 0.665 -43.125 -2.336 1 93 98 ALA B C 1
ATOM 8463 O O . ALA B 1 98 ? -0.44 -43.688 -2.434 1 93 98 ALA B O 1
ATOM 8464 N N . TYR B 1 99 ? 1.152 -42.344 -3.193 1 94.38 99 TYR B N 1
ATOM 8465 C CA . TYR B 1 99 ? 0.436 -41.969 -4.406 1 94.38 99 TYR B CA 1
ATOM 8466 C C . TYR B 1 99 ? 0.221 -43.156 -5.312 1 94.38 99 TYR B C 1
ATOM 8468 O O . TYR B 1 99 ? -0.889 -43.406 -5.801 1 94.38 99 TYR B O 1
ATOM 8476 N N . VAL B 1 100 ? 1.207 -44 -5.559 1 95.88 100 VAL B N 1
ATOM 8477 C CA . VAL B 1 100 ? 1.144 -45.156 -6.469 1 95.88 100 VAL B CA 1
ATOM 8478 C C . VAL B 1 100 ? 0.438 -46.312 -5.785 1 95.88 100 VAL B C 1
ATOM 8480 O O . VAL B 1 100 ? -0.292 -47.062 -6.43 1 95.88 100 VAL B O 1
ATOM 8483 N N . GLY B 1 101 ? 0.683 -46.469 -4.504 1 93.62 101 GLY B N 1
ATOM 8484 C CA . GLY B 1 101 ? 0.057 -47.562 -3.756 1 93.62 101 GLY B CA 1
ATOM 8485 C C . GLY B 1 101 ? 0.926 -48.781 -3.656 1 93.62 101 GLY B C 1
ATOM 8486 O O . GLY B 1 101 ? 2.111 -48.719 -3.326 1 93.62 101 GLY B O 1
ATOM 8487 N N . GLU B 1 102 ? 0.352 -50 -3.969 1 93.56 102 GLU B N 1
ATOM 8488 C CA . GLU B 1 102 ? 1.03 -51.281 -3.803 1 93.56 102 GLU B CA 1
ATOM 8489 C C . GLU B 1 102 ? 2.188 -51.438 -4.789 1 93.56 102 GLU B C 1
ATOM 8491 O O . GLU B 1 102 ? 1.975 -51.469 -6.004 1 93.56 102 GLU B O 1
ATOM 8496 N N . ILE B 1 103 ? 3.418 -51.656 -4.27 1 94.12 103 ILE B N 1
ATOM 8497 C CA . ILE B 1 103 ? 4.594 -51.688 -5.133 1 94.12 103 ILE B CA 1
ATOM 8498 C C . ILE B 1 103 ? 5.145 -53.094 -5.199 1 94.12 103 ILE B C 1
ATOM 8500 O O . ILE B 1 103 ? 5.949 -53.406 -6.078 1 94.12 103 ILE B O 1
ATOM 8504 N N . ASP B 1 104 ? 4.688 -53.969 -4.32 1 92.44 104 ASP B N 1
ATOM 8505 C CA . ASP B 1 104 ? 5.188 -55.344 -4.297 1 92.44 104 ASP B CA 1
ATOM 8506 C C . ASP B 1 104 ? 4.859 -56.062 -5.594 1 92.44 104 ASP B C 1
ATOM 8508 O O . ASP B 1 104 ? 3.711 -56.062 -6.047 1 92.44 104 ASP B O 1
ATOM 8512 N N . ARG B 1 105 ? 5.824 -56.812 -6.125 1 92.5 105 ARG B N 1
ATOM 8513 C CA . ARG B 1 105 ? 5.711 -57.469 -7.43 1 92.5 105 ARG B CA 1
ATOM 8514 C C . ARG B 1 105 ? 4.672 -58.594 -7.398 1 92.5 105 ARG B C 1
ATOM 8516 O O . ARG B 1 105 ? 3.814 -58.656 -8.281 1 92.5 105 ARG B O 1
ATOM 8523 N N . GLU B 1 106 ? 4.781 -59.406 -6.445 1 93.75 106 GLU B N 1
ATOM 8524 C CA . GLU B 1 106 ? 3.924 -60.594 -6.379 1 93.75 106 GLU B CA 1
ATOM 8525 C C . GLU B 1 106 ? 2.467 -60.219 -6.145 1 93.75 106 GLU B C 1
ATOM 8527 O O . GLU B 1 106 ? 1.559 -60.781 -6.746 1 93.75 106 GLU B O 1
ATOM 8532 N N . ARG B 1 107 ? 2.334 -59.219 -5.289 1 95.69 107 ARG B N 1
ATOM 8533 C CA . ARG B 1 107 ? 0.974 -58.781 -5.004 1 95.69 107 ARG B CA 1
ATOM 8534 C C . ARG B 1 107 ? 0.351 -58.125 -6.227 1 95.69 107 ARG B C 1
ATOM 8536 O O . ARG B 1 107 ? -0.841 -58.281 -6.492 1 95.69 107 ARG B O 1
ATOM 8543 N N . ASN B 1 108 ? 1.114 -57.375 -6.938 1 96.56 108 ASN B N 1
ATOM 8544 C CA . ASN B 1 108 ? 0.616 -56.781 -8.164 1 96.56 108 ASN B CA 1
ATOM 8545 C C . ASN B 1 108 ? 0.313 -57.844 -9.234 1 96.56 108 ASN B C 1
ATOM 8547 O O . ASN B 1 108 ? -0.67 -57.719 -9.969 1 96.56 108 ASN B O 1
ATOM 8551 N N . GLU B 1 109 ? 1.137 -58.875 -9.336 1 96.94 109 GLU B N 1
ATOM 8552 C CA . GLU B 1 109 ? 0.878 -59.938 -10.273 1 96.94 109 GLU B CA 1
ATOM 8553 C C . GLU B 1 109 ? -0.419 -60.688 -9.93 1 96.94 109 GLU B C 1
ATOM 8555 O O . GLU B 1 109 ? -1.188 -61.031 -10.828 1 96.94 109 GLU B O 1
ATOM 8560 N N . ALA B 1 110 ? -0.562 -60.844 -8.633 1 96.81 110 ALA B N 1
ATOM 8561 C CA . ALA B 1 110 ? -1.785 -61.5 -8.188 1 96.81 110 ALA B CA 1
ATOM 8562 C C . ALA B 1 110 ? -3.018 -60.688 -8.555 1 96.81 110 ALA B C 1
ATOM 8564 O O . ALA B 1 110 ? -4.039 -61.25 -8.969 1 96.81 110 ALA B O 1
ATOM 8565 N N . THR B 1 111 ? -2.898 -59.5 -8.352 1 95.19 111 THR B N 1
ATOM 8566 C CA . THR B 1 111 ? -3.996 -58.594 -8.703 1 95.19 111 THR B CA 1
ATOM 8567 C C . THR B 1 111 ? -4.273 -58.656 -10.203 1 95.19 111 THR B C 1
ATOM 8569 O O . THR B 1 111 ? -5.43 -58.656 -10.625 1 95.19 111 THR B O 1
ATOM 8572 N N . LEU B 1 112 ? -3.236 -58.656 -11.039 1 96.38 112 LEU B N 1
ATOM 8573 C CA . LEU B 1 112 ? -3.383 -58.75 -12.492 1 96.38 112 LEU B CA 1
ATOM 8574 C C . LEU B 1 112 ? -4 -60.094 -12.906 1 96.38 112 LEU B C 1
ATOM 8576 O O . LEU B 1 112 ? -4.824 -60.125 -13.82 1 96.38 112 LEU B O 1
ATOM 8580 N N . ARG B 1 113 ? -3.598 -61.125 -12.25 1 96.94 113 ARG B N 1
ATOM 8581 C CA . ARG B 1 113 ? -4.156 -62.438 -12.547 1 96.94 113 ARG B CA 1
ATOM 8582 C C . ARG B 1 113 ? -5.664 -62.469 -12.328 1 96.94 113 ARG B C 1
ATOM 8584 O O . ARG B 1 113 ? -6.414 -62.969 -13.156 1 96.94 113 ARG B O 1
ATOM 8591 N N . THR B 1 114 ? -6.004 -61.906 -11.203 1 96 114 THR B N 1
ATOM 8592 C CA . THR B 1 114 ? -7.426 -61.812 -10.891 1 96 114 THR B CA 1
ATOM 8593 C C . THR B 1 114 ? -8.156 -60.969 -11.938 1 96 114 THR B C 1
ATOM 8595 O O . THR B 1 114 ? -9.25 -61.344 -12.383 1 96 114 THR B O 1
ATOM 8598 N N . LEU B 1 115 ? -7.574 -59.875 -12.305 1 95.12 115 LEU B N 1
ATOM 8599 C CA . LEU B 1 115 ? -8.164 -59 -13.297 1 95.12 115 LEU B CA 1
ATOM 8600 C C . LEU B 1 115 ? -8.359 -59.719 -14.625 1 95.12 115 LEU B C 1
ATOM 8602 O O . LEU B 1 115 ? -9.422 -59.594 -15.25 1 95.12 115 LEU B O 1
ATOM 8606 N N . PHE B 1 116 ? -7.41 -60.5 -15.125 1 96.44 116 PHE B N 1
ATOM 8607 C CA . PHE B 1 116 ? -7.488 -61.188 -16.406 1 96.44 116 PHE B CA 1
ATOM 8608 C C . PHE B 1 116 ? -8.414 -62.406 -16.328 1 96.44 116 PHE B C 1
ATOM 8610 O O . PHE B 1 116 ? -9.078 -62.75 -17.312 1 96.44 116 PHE B O 1
ATOM 8617 N N . GLN B 1 117 ? -8.477 -63.031 -15.172 1 96 117 GLN B N 1
ATOM 8618 C CA . GLN B 1 117 ? -9.461 -64.125 -14.969 1 96 117 GLN B CA 1
ATOM 8619 C C . GLN B 1 117 ? -10.883 -63.562 -15.055 1 96 117 GLN B C 1
ATOM 8621 O O . GLN B 1 117 ? -11.758 -64.188 -15.648 1 96 117 GLN B O 1
ATOM 8626 N N . ASP B 1 118 ? -11 -62.438 -14.469 1 93.88 118 ASP B N 1
ATOM 8627 C CA . ASP B 1 118 ? -12.312 -61.812 -14.531 1 93.88 118 ASP B CA 1
ATOM 8628 C C . ASP B 1 118 ? -12.68 -61.438 -15.969 1 93.88 118 ASP B C 1
ATOM 8630 O O . ASP B 1 118 ? -13.852 -61.5 -16.359 1 93.88 118 ASP B O 1
ATOM 8634 N N . LEU B 1 119 ? -11.68 -60.969 -16.766 1 93.69 119 LEU B N 1
ATOM 8635 C CA . LEU B 1 119 ? -11.906 -60.625 -18.172 1 93.69 119 LEU B CA 1
ATOM 8636 C C . LEU B 1 119 ? -12.344 -61.875 -18.953 1 93.69 119 LEU B C 1
ATOM 8638 O O . LEU B 1 119 ? -12.977 -61.75 -20 1 93.69 119 LEU B O 1
ATOM 8642 N N . ALA B 1 120 ? -11.938 -63.031 -18.406 1 95.25 120 ALA B N 1
ATOM 8643 C CA . ALA B 1 120 ? -12.273 -64.312 -19.062 1 95.25 120 ALA B CA 1
ATOM 8644 C C . ALA B 1 120 ? -13.617 -64.812 -18.578 1 95.25 120 ALA B C 1
ATOM 8646 O O . ALA B 1 120 ? -14.031 -65.938 -18.969 1 95.25 120 ALA B O 1
ATOM 8647 N N . CYS B 1 121 ? -14.25 -64.125 -17.734 1 93.06 121 CYS B N 1
ATOM 8648 C CA . CYS B 1 121 ? -15.523 -64.562 -17.172 1 93.06 121 CYS B CA 1
ATOM 8649 C C . CYS B 1 121 ? -16.641 -63.594 -17.562 1 93.06 121 CYS B C 1
ATOM 8651 O O . CYS B 1 121 ? -16.453 -62.375 -17.562 1 93.06 121 CYS B O 1
ATOM 8653 N N . GLN B 1 122 ? -17.703 -64 -18.031 1 88 122 GLN B N 1
ATOM 8654 C CA . GLN B 1 122 ? -18.938 -63.281 -18.281 1 88 122 GLN B CA 1
ATOM 8655 C C . GLN B 1 122 ? -20.141 -64.062 -17.734 1 88 122 GLN B C 1
ATOM 8657 O O . GLN B 1 122 ? -20.359 -65.188 -18.078 1 88 122 GLN B O 1
ATOM 8662 N N . ASP B 1 123 ? -20.938 -63.5 -16.828 1 86.25 123 ASP B N 1
ATOM 8663 C CA . ASP B 1 123 ? -22.109 -64.062 -16.203 1 86.25 123 ASP B CA 1
ATOM 8664 C C . ASP B 1 123 ? -21.766 -65.375 -15.508 1 86.25 123 ASP B C 1
ATOM 8666 O O . ASP B 1 123 ? -22.469 -66.375 -15.656 1 86.25 123 ASP B O 1
ATOM 8670 N N . GLY B 1 124 ? -20.578 -65.5 -14.906 1 86.75 124 GLY B N 1
ATOM 8671 C CA . GLY B 1 124 ? -20.156 -66.625 -14.117 1 86.75 124 GLY B CA 1
ATOM 8672 C C . GLY B 1 124 ? -19.594 -67.75 -14.961 1 86.75 124 GLY B C 1
ATOM 8673 O O . GLY B 1 124 ? -19.219 -68.812 -14.438 1 86.75 124 GLY B O 1
ATOM 8674 N N . LYS B 1 125 ? -19.484 -67.562 -16.188 1 93.31 125 LYS B N 1
ATOM 8675 C CA . LYS B 1 125 ? -18.953 -68.625 -17.078 1 93.31 125 LYS B CA 1
ATOM 8676 C C . LYS B 1 125 ? -17.719 -68.125 -17.828 1 93.31 125 LYS B C 1
ATOM 8678 O O . LYS B 1 125 ? -17.594 -66.875 -18.094 1 93.31 125 LYS B O 1
ATOM 8683 N N . THR B 1 126 ? -16.859 -69.062 -18.109 1 95 126 THR B N 1
ATOM 8684 C CA . THR B 1 126 ? -15.672 -68.75 -18.891 1 95 126 THR B CA 1
ATOM 8685 C C . THR B 1 126 ? -16.047 -68.438 -20.344 1 95 126 THR B C 1
ATOM 8687 O O . THR B 1 126 ? -16.797 -69.188 -20.969 1 95 126 THR B O 1
ATOM 8690 N N . VAL B 1 127 ? -15.57 -67.375 -20.844 1 96.31 127 VAL B N 1
ATOM 8691 C CA . VAL B 1 127 ? -15.898 -66.938 -22.203 1 96.31 127 VAL B CA 1
ATOM 8692 C C . VAL B 1 127 ? -15.102 -67.75 -23.203 1 96.31 127 VAL B C 1
ATOM 8694 O O . VAL B 1 127 ? -14.164 -68.5 -22.828 1 96.31 127 VAL B O 1
ATOM 8697 N N . SER B 1 128 ? -15.539 -67.688 -24.531 1 96.56 128 SER B N 1
ATOM 8698 C CA . SER B 1 128 ? -14.812 -68.375 -25.594 1 96.56 128 SER B CA 1
ATOM 8699 C C . SER B 1 128 ? -13.406 -67.812 -25.766 1 96.56 128 SER B C 1
ATOM 8701 O O . SER B 1 128 ? -13.156 -66.688 -25.391 1 96.56 128 SER B O 1
ATOM 8703 N N . PHE B 1 129 ? -12.445 -68.625 -26.234 1 96.62 129 PHE B N 1
ATOM 8704 C CA . PHE B 1 129 ? -11.086 -68.125 -26.5 1 96.62 129 PHE B CA 1
ATOM 8705 C C . PHE B 1 129 ? -11.102 -66.938 -27.391 1 96.62 129 PHE B C 1
ATOM 8707 O O . PHE B 1 129 ? -10.344 -66 -27.156 1 96.62 129 PHE B O 1
ATOM 8714 N N . ASP B 1 130 ? -11.977 -66.938 -28.328 1 96.62 130 ASP B N 1
ATOM 8715 C CA . ASP B 1 130 ? -12.055 -65.812 -29.266 1 96.62 130 ASP B CA 1
ATOM 8716 C C . ASP B 1 130 ? -12.484 -64.5 -28.547 1 96.62 130 ASP B C 1
ATOM 8718 O O . ASP B 1 130 ? -11.992 -63.438 -28.859 1 96.62 130 ASP B O 1
ATOM 8722 N N . ALA B 1 131 ? -13.344 -64.688 -27.656 1 96 131 ALA B N 1
ATOM 8723 C CA . ALA B 1 131 ? -13.797 -63.531 -26.875 1 96 131 ALA B CA 1
ATOM 8724 C C . ALA B 1 131 ? -12.68 -63.031 -25.984 1 96 131 ALA B C 1
ATOM 8726 O O . ALA B 1 131 ? -12.484 -61.812 -25.859 1 96 131 ALA B O 1
ATOM 8727 N N . PHE B 1 132 ? -12.039 -63.969 -25.297 1 96.44 132 PHE B N 1
ATOM 8728 C CA . PHE B 1 132 ? -10.914 -63.594 -24.438 1 96.44 132 PHE B CA 1
ATOM 8729 C C . PHE B 1 132 ? -9.812 -62.938 -25.25 1 96.44 132 PHE B C 1
ATOM 8731 O O . PHE B 1 132 ? -9.258 -61.906 -24.844 1 96.44 132 PHE B O 1
ATOM 8738 N N . LYS B 1 133 ? -9.484 -63.469 -26.453 1 97 133 LYS B N 1
ATOM 8739 C CA . LYS B 1 133 ? -8.484 -62.938 -27.375 1 97 133 LYS B CA 1
ATOM 8740 C C . LYS B 1 133 ? -8.836 -61.5 -27.797 1 97 133 LYS B C 1
ATOM 8742 O O . LYS B 1 133 ? -7.973 -60.625 -27.781 1 97 133 LYS B O 1
ATOM 8747 N N . ALA B 1 134 ? -10.055 -61.25 -28.031 1 95.31 134 ALA B N 1
ATOM 8748 C CA . ALA B 1 134 ? -10.508 -59.938 -28.453 1 95.31 134 ALA B CA 1
ATOM 8749 C C . ALA B 1 134 ? -10.305 -58.906 -27.359 1 95.31 134 ALA B C 1
ATOM 8751 O O . ALA B 1 134 ? -10.008 -57.719 -27.625 1 95.31 134 ALA B O 1
ATOM 8752 N N . ARG B 1 135 ? -10.43 -59.312 -26.156 1 94.31 135 ARG B N 1
ATOM 8753 C CA . ARG B 1 135 ? -10.328 -58.406 -25.016 1 94.31 135 ARG B CA 1
ATOM 8754 C C . ARG B 1 135 ? -8.867 -58.094 -24.672 1 94.31 135 ARG B C 1
ATOM 8756 O O . ARG B 1 135 ? -8.508 -56.938 -24.453 1 94.31 135 ARG B O 1
ATOM 8763 N N . VAL B 1 136 ? -8.023 -59.094 -24.703 1 96.62 136 VAL B N 1
ATOM 8764 C CA . VAL B 1 136 ? -6.645 -58.906 -24.25 1 96.62 136 VAL B CA 1
ATOM 8765 C C . VAL B 1 136 ? -5.793 -58.344 -25.391 1 96.62 136 VAL B C 1
ATOM 8767 O O . VAL B 1 136 ? -4.715 -57.781 -25.156 1 96.62 136 VAL B O 1
ATOM 8770 N N . GLU B 1 137 ? -6.238 -58.469 -26.656 1 96.69 137 GLU B N 1
ATOM 8771 C CA . GLU B 1 137 ? -5.473 -57.969 -27.797 1 96.69 137 GLU B CA 1
ATOM 8772 C C . GLU B 1 137 ? -5.922 -56.562 -28.172 1 96.69 137 GLU B C 1
ATOM 8774 O O . GLU B 1 137 ? -5.387 -55.969 -29.109 1 96.69 137 GLU B O 1
ATOM 8779 N N . ARG B 1 138 ? -6.809 -56 -27.438 1 94.19 138 ARG B N 1
ATOM 8780 C CA . ARG B 1 138 ? -7.262 -54.625 -27.672 1 94.19 138 ARG B CA 1
ATOM 8781 C C . ARG B 1 138 ? -6.418 -53.625 -26.891 1 94.19 138 ARG B C 1
ATOM 8783 O O . ARG B 1 138 ? -6.043 -53.875 -25.75 1 94.19 138 ARG B O 1
ATOM 8790 N N . GLU B 1 139 ? -6.141 -52.469 -27.531 1 95.06 139 GLU B N 1
ATOM 8791 C CA . GLU B 1 139 ? -5.48 -51.375 -26.828 1 95.06 139 GLU B CA 1
ATOM 8792 C C . GLU B 1 139 ? -6.465 -50.625 -25.922 1 95.06 139 GLU B C 1
ATOM 8794 O O . GLU B 1 139 ? -7.453 -50.094 -26.406 1 95.06 139 GLU B O 1
ATOM 8799 N N . VAL B 1 140 ? -6.168 -50.562 -24.641 1 94.56 140 VAL B N 1
ATOM 8800 C CA . VAL B 1 140 ? -7.137 -49.969 -23.734 1 94.56 140 VAL B CA 1
ATOM 8801 C C . VAL B 1 140 ? -6.543 -48.719 -23.109 1 94.56 140 VAL B C 1
ATOM 8803 O O . VAL B 1 140 ? -7.277 -47.844 -22.641 1 94.56 140 VAL B O 1
ATOM 8806 N N . PHE B 1 141 ? -5.234 -48.625 -23.109 1 96.75 141 PHE B N 1
ATOM 8807 C CA . PHE B 1 141 ? -4.594 -47.469 -22.5 1 96.75 141 PHE B CA 1
ATOM 8808 C C . PHE B 1 141 ? -3.26 -47.156 -23.172 1 96.75 141 PHE B C 1
ATOM 8810 O O . PHE B 1 141 ? -2.678 -48.031 -23.828 1 96.75 141 PHE B O 1
ATOM 8817 N N . GLY B 1 142 ? -2.797 -45.906 -23.094 1 97.62 142 GLY B N 1
ATOM 8818 C CA . GLY B 1 142 ? -1.502 -45.531 -23.641 1 97.62 142 GLY B CA 1
ATOM 8819 C C . GLY B 1 142 ? -0.721 -44.594 -22.75 1 97.62 142 GLY B C 1
ATOM 8820 O O . GLY B 1 142 ? -1.3 -43.688 -22.125 1 97.62 142 GLY B O 1
ATOM 8821 N N . ILE B 1 143 ? 0.588 -44.812 -22.609 1 98 143 ILE B N 1
ATOM 8822 C CA . ILE B 1 143 ? 1.531 -43.906 -21.938 1 98 143 ILE B CA 1
ATOM 8823 C C . ILE B 1 143 ? 2.279 -43.062 -22.969 1 98 143 ILE B C 1
ATOM 8825 O O . ILE B 1 143 ? 2.818 -43.625 -23.938 1 98 143 ILE B O 1
ATOM 8829 N N . VAL B 1 144 ? 2.25 -41.781 -22.828 1 97.94 144 VAL B N 1
ATOM 8830 C CA . VAL B 1 144 ? 3.025 -40.938 -23.719 1 97.94 144 VAL B CA 1
ATOM 8831 C C . VAL B 1 144 ? 4.102 -40.188 -22.922 1 97.94 144 VAL B C 1
ATOM 8833 O O . VAL B 1 144 ? 3.787 -39.375 -22.047 1 97.94 144 VAL B O 1
ATOM 8836 N N . ILE B 1 145 ? 5.344 -40.469 -23.156 1 97.38 145 ILE B N 1
ATOM 8837 C CA . ILE B 1 145 ? 6.492 -39.844 -22.531 1 97.38 145 ILE B CA 1
ATOM 8838 C C . ILE B 1 145 ? 6.84 -38.562 -23.266 1 97.38 145 ILE B C 1
ATOM 8840 O O . ILE B 1 145 ? 7.129 -38.594 -24.469 1 97.38 145 ILE B O 1
ATOM 8844 N N . THR B 1 146 ? 6.836 -37.406 -22.562 1 94.5 146 THR B N 1
ATOM 8845 C CA . THR B 1 146 ? 7.031 -36.125 -23.25 1 94.5 146 THR B CA 1
ATOM 8846 C C . THR B 1 146 ? 8.234 -35.375 -22.688 1 94.5 146 THR B C 1
ATOM 8848 O O . THR B 1 146 ? 8.688 -35.688 -21.578 1 94.5 146 THR B O 1
ATOM 8851 N N . ALA B 1 147 ? 8.758 -34.406 -23.422 1 89.31 147 ALA B N 1
ATOM 8852 C CA . ALA B 1 147 ? 9.961 -33.688 -23.031 1 89.31 147 ALA B CA 1
ATOM 8853 C C . ALA B 1 147 ? 9.609 -32.312 -22.422 1 89.31 147 ALA B C 1
ATOM 8855 O O . ALA B 1 147 ? 10.43 -31.406 -22.422 1 89.31 147 ALA B O 1
ATOM 8856 N N . HIS B 1 148 ? 8.406 -32.156 -21.922 1 87.38 148 HIS B N 1
ATOM 8857 C CA . HIS B 1 148 ? 8.031 -30.891 -21.266 1 87.38 148 HIS B CA 1
ATOM 8858 C C . HIS B 1 148 ? 9.07 -30.484 -20.234 1 87.38 148 HIS B C 1
ATOM 8860 O O . HIS B 1 148 ? 9.633 -31.344 -19.531 1 87.38 148 HIS B O 1
ATOM 8866 N N . PRO B 1 149 ? 9.32 -29.156 -20.125 1 86.69 149 PRO B N 1
ATOM 8867 C CA . PRO B 1 149 ? 10.383 -28.688 -19.234 1 86.69 149 PRO B CA 1
ATOM 8868 C C . PRO B 1 149 ? 10 -28.812 -17.766 1 86.69 149 PRO B C 1
ATOM 8870 O O . PRO B 1 149 ? 9.781 -27.781 -17.094 1 86.69 149 PRO B O 1
ATOM 8873 N N . THR B 1 150 ? 10 -29.922 -17.234 1 91.62 150 THR B N 1
ATOM 8874 C CA . THR B 1 150 ? 9.719 -30.234 -15.828 1 91.62 150 THR B CA 1
ATOM 8875 C C . THR B 1 150 ? 10.758 -31.203 -15.273 1 91.62 150 THR B C 1
ATOM 8877 O O . THR B 1 150 ? 10.414 -32.188 -14.633 1 91.62 150 THR B O 1
ATOM 8880 N N . PHE B 1 151 ? 11.977 -30.922 -15.555 1 91.44 151 PHE B N 1
ATOM 8881 C CA . PHE B 1 151 ? 13.109 -31.641 -14.992 1 91.44 151 PHE B CA 1
ATOM 8882 C C . PHE B 1 151 ? 13.625 -30.938 -13.734 1 91.44 151 PHE B C 1
ATOM 8884 O O . PHE B 1 151 ? 14.648 -30.25 -13.773 1 91.44 151 PHE B O 1
ATOM 8891 N N . THR B 1 152 ? 13.016 -31.266 -12.641 1 91.25 152 THR B N 1
ATOM 8892 C CA . THR B 1 152 ? 13.305 -30.562 -11.383 1 91.25 152 THR B CA 1
ATOM 8893 C C . THR B 1 152 ? 14.711 -30.906 -10.891 1 91.25 152 THR B C 1
ATOM 8895 O O . THR B 1 152 ? 15.414 -30.031 -10.375 1 91.25 152 THR B O 1
ATOM 8898 N N . VAL B 1 153 ? 14.977 -32.219 -10.93 1 94.19 153 VAL B N 1
ATOM 8899 C CA . VAL B 1 153 ? 16.281 -32.688 -10.453 1 94.19 153 VAL B CA 1
ATOM 8900 C C . VAL B 1 153 ? 16.922 -33.594 -11.508 1 94.19 153 VAL B C 1
ATOM 8902 O O . VAL B 1 153 ? 16.281 -33.938 -12.5 1 94.19 153 VAL B O 1
ATOM 8905 N N . SER B 1 154 ? 18.156 -33.969 -11.258 1 93.5 154 SER B N 1
ATOM 8906 C CA . SER B 1 154 ? 18.906 -34.812 -12.172 1 93.5 154 SER B CA 1
ATOM 8907 C C . SER B 1 154 ? 18.312 -36.219 -12.242 1 93.5 154 SER B C 1
ATOM 8909 O O . SER B 1 154 ? 17.516 -36.625 -11.383 1 93.5 154 SER B O 1
ATOM 8911 N N . GLN B 1 155 ? 18.672 -36.938 -13.312 1 94.56 155 GLN B N 1
ATOM 8912 C CA . GLN B 1 155 ? 18.234 -38.344 -13.484 1 94.56 155 GLN B CA 1
ATOM 8913 C C . GLN B 1 155 ? 18.641 -39.188 -12.273 1 94.56 155 GLN B C 1
ATOM 8915 O O . GLN B 1 155 ? 17.844 -40 -11.805 1 94.56 155 GLN B O 1
ATOM 8920 N N . ASP B 1 156 ? 19.828 -38.969 -11.773 1 94.31 156 ASP B N 1
ATOM 8921 C CA . ASP B 1 156 ? 20.328 -39.719 -10.625 1 94.31 156 ASP B CA 1
ATOM 8922 C C . ASP B 1 156 ? 19.438 -39.5 -9.398 1 94.31 156 ASP B C 1
ATOM 8924 O O . ASP B 1 156 ? 19.094 -40.438 -8.695 1 94.31 156 ASP B O 1
ATOM 8928 N N . LEU B 1 157 ? 19.141 -38.281 -9.156 1 96.31 157 LEU B N 1
ATOM 8929 C CA . LEU B 1 157 ? 18.312 -37.969 -7.996 1 96.31 157 LEU B CA 1
ATOM 8930 C C . LEU B 1 157 ? 16.891 -38.469 -8.195 1 96.31 157 LEU B C 1
ATOM 8932 O O . LEU B 1 157 ? 16.234 -38.875 -7.234 1 96.31 157 LEU B O 1
ATOM 8936 N N . THR B 1 158 ? 16.391 -38.438 -9.438 1 96.44 158 THR B N 1
ATOM 8937 C CA . THR B 1 158 ? 15.078 -39 -9.727 1 96.44 158 THR B CA 1
ATOM 8938 C C . THR B 1 158 ? 15.055 -40.5 -9.422 1 96.44 158 THR B C 1
ATOM 8940 O O . THR B 1 158 ? 14.094 -41 -8.844 1 96.44 158 THR B O 1
ATOM 8943 N N . CYS B 1 159 ? 16.078 -41.188 -9.789 1 96.44 159 CYS B N 1
ATOM 8944 C CA . CYS B 1 159 ? 16.203 -42.594 -9.508 1 96.44 159 CYS B CA 1
ATOM 8945 C C . CYS B 1 159 ? 16.297 -42.844 -8.008 1 96.44 159 CYS B C 1
ATOM 8947 O O . CYS B 1 159 ? 15.727 -43.812 -7.492 1 96.44 159 CYS B O 1
ATOM 8949 N N . ALA B 1 160 ? 17.078 -41.969 -7.352 1 96.12 160 ALA B N 1
ATOM 8950 C CA . ALA B 1 160 ? 17.172 -42.062 -5.895 1 96.12 160 ALA B CA 1
ATOM 8951 C C . ALA B 1 160 ? 15.797 -41.906 -5.242 1 96.12 160 ALA B C 1
ATOM 8953 O O . ALA B 1 160 ? 15.469 -42.594 -4.289 1 96.12 160 ALA B O 1
ATOM 8954 N N . GLU B 1 161 ? 15.055 -40.938 -5.73 1 96.25 161 GLU B N 1
ATOM 8955 C CA . GLU B 1 161 ? 13.695 -40.719 -5.238 1 96.25 161 GLU B CA 1
ATOM 8956 C C . GLU B 1 161 ? 12.828 -41.969 -5.422 1 96.25 161 GLU B C 1
ATOM 8958 O O . GLU B 1 161 ? 12.125 -42.375 -4.5 1 96.25 161 GLU B O 1
ATOM 8963 N N . ALA B 1 162 ? 12.852 -42.5 -6.605 1 97.06 162 ALA B N 1
ATOM 8964 C CA . ALA B 1 162 ? 12.078 -43.719 -6.918 1 97.06 162 ALA B CA 1
ATOM 8965 C C . ALA B 1 162 ? 12.492 -44.875 -6.027 1 97.06 162 ALA B C 1
ATOM 8967 O O . ALA B 1 162 ? 11.641 -45.656 -5.582 1 97.06 162 ALA B O 1
ATOM 8968 N N . THR B 1 163 ? 13.75 -45 -5.781 1 96.25 163 THR B N 1
ATOM 8969 C CA . THR B 1 163 ? 14.273 -46.062 -4.941 1 96.25 163 THR B CA 1
ATOM 8970 C C . THR B 1 163 ? 13.797 -45.906 -3.502 1 96.25 163 THR B C 1
ATOM 8972 O O . THR B 1 163 ? 13.398 -46.906 -2.863 1 96.25 163 THR B O 1
ATOM 8975 N N . LEU B 1 164 ? 13.883 -44.688 -3.055 1 94.06 164 LEU B N 1
ATOM 8976 C CA . LEU B 1 164 ? 13.391 -44.438 -1.713 1 94.06 164 LEU B CA 1
ATOM 8977 C C . LEU B 1 164 ? 11.898 -44.75 -1.604 1 94.06 164 LEU B C 1
ATOM 8979 O O . LEU B 1 164 ? 11.461 -45.312 -0.601 1 94.06 164 LEU B O 1
ATOM 8983 N N . ALA B 1 165 ? 11.164 -44.344 -2.592 1 94.88 165 ALA B N 1
ATOM 8984 C CA . ALA B 1 165 ? 9.727 -44.594 -2.598 1 94.88 165 ALA B CA 1
ATOM 8985 C C . ALA B 1 165 ? 9.445 -46.094 -2.625 1 94.88 165 ALA B C 1
ATOM 8987 O O . ALA B 1 165 ? 8.547 -46.594 -1.937 1 94.88 165 ALA B O 1
ATOM 8988 N N . ALA B 1 166 ? 10.227 -46.844 -3.449 1 94.81 166 ALA B N 1
ATOM 8989 C CA . ALA B 1 166 ? 10.031 -48.281 -3.594 1 94.81 166 ALA B CA 1
ATOM 8990 C C . ALA B 1 166 ? 10.469 -49 -2.334 1 94.81 166 ALA B C 1
ATOM 8992 O O . ALA B 1 166 ? 9.953 -50.094 -2.027 1 94.81 166 ALA B O 1
ATOM 8993 N N . GLY B 1 167 ? 11.469 -48.469 -1.625 1 91.62 167 GLY B N 1
ATOM 8994 C CA . GLY B 1 167 ? 12.008 -49.094 -0.426 1 91.62 167 GLY B CA 1
ATOM 8995 C C . GLY B 1 167 ? 12.867 -50.312 -0.719 1 91.62 167 GLY B C 1
ATOM 8996 O O . GLY B 1 167 ? 13.141 -51.125 0.175 1 91.62 167 GLY B O 1
ATOM 8997 N N . ARG B 1 168 ? 13.164 -50.594 -1.934 1 92.25 168 ARG B N 1
ATOM 8998 C CA . ARG B 1 168 ? 13.977 -51.719 -2.383 1 92.25 168 ARG B CA 1
ATOM 8999 C C . ARG B 1 168 ? 14.898 -51.312 -3.525 1 92.25 168 ARG B C 1
ATOM 9001 O O . ARG B 1 168 ? 14.602 -50.375 -4.27 1 92.25 168 ARG B O 1
ATOM 9008 N N . GLY B 1 169 ? 16 -51.969 -3.609 1 90.12 169 GLY B N 1
ATOM 9009 C CA . GLY B 1 169 ? 16.891 -51.75 -4.746 1 90.12 169 GLY B CA 1
ATOM 9010 C C . GLY B 1 169 ? 16.312 -52.25 -6.051 1 90.12 169 GLY B C 1
ATOM 9011 O O . GLY B 1 169 ? 15.281 -52.938 -6.062 1 90.12 169 GLY B O 1
ATOM 9012 N N . VAL B 1 170 ? 16.984 -51.969 -7.145 1 88.31 170 VAL B N 1
ATOM 9013 C CA . VAL B 1 170 ? 16.547 -52.375 -8.477 1 88.31 170 VAL B CA 1
ATOM 9014 C C . VAL B 1 170 ? 16.5 -53.875 -8.57 1 88.31 170 VAL B C 1
ATOM 9016 O O . VAL B 1 170 ? 15.75 -54.438 -9.367 1 88.31 170 VAL B O 1
ATOM 9019 N N . ASP B 1 171 ? 17.297 -54.531 -7.703 1 86.38 171 ASP B N 1
ATOM 9020 C CA . ASP B 1 171 ? 17.359 -55.969 -7.676 1 86.38 171 ASP B CA 1
ATOM 9021 C C . ASP B 1 171 ? 16.188 -56.562 -6.879 1 86.38 171 ASP B C 1
ATOM 9023 O O . ASP B 1 171 ? 16.016 -57.781 -6.824 1 86.38 171 ASP B O 1
ATOM 9027 N N . GLY B 1 172 ? 15.438 -55.75 -6.285 1 86.5 172 GLY B N 1
ATOM 9028 C CA . GLY B 1 172 ? 14.25 -56.188 -5.562 1 86.5 172 GLY B CA 1
ATOM 9029 C C . GLY B 1 172 ? 14.508 -56.406 -4.086 1 86.5 172 GLY B C 1
ATOM 9030 O O . GLY B 1 172 ? 13.578 -56.688 -3.326 1 86.5 172 GLY B O 1
ATOM 9031 N N . VAL B 1 173 ? 15.742 -56.188 -3.656 1 90.06 173 VAL B N 1
ATOM 9032 C CA . VAL B 1 173 ? 16.109 -56.406 -2.262 1 90.06 173 VAL B CA 1
ATOM 9033 C C . VAL B 1 173 ? 15.766 -55.188 -1.431 1 90.06 173 VAL B C 1
ATOM 9035 O O . VAL B 1 173 ? 16.062 -54.031 -1.832 1 90.06 173 VAL B O 1
ATOM 9038 N N . PRO B 1 174 ? 15.078 -55.406 -0.342 1 90.19 174 PRO B N 1
ATOM 9039 C CA . PRO B 1 174 ? 14.766 -54.281 0.521 1 90.19 174 PRO B CA 1
ATOM 9040 C C . PRO B 1 174 ? 16.016 -53.469 0.933 1 90.19 174 PRO B C 1
ATOM 9042 O O . PRO B 1 174 ? 17.062 -54.062 1.184 1 90.19 174 PRO B O 1
ATOM 9045 N N . LEU B 1 175 ? 15.875 -52.188 1.079 1 90.56 175 LEU B N 1
ATOM 9046 C CA . LEU B 1 175 ? 17.016 -51.344 1.428 1 90.56 175 LEU B CA 1
ATOM 9047 C C . LEU B 1 175 ? 17.469 -51.594 2.854 1 90.56 175 LEU B C 1
ATOM 9049 O O . LEU B 1 175 ? 16.672 -51.594 3.787 1 90.56 175 LEU B O 1
ATOM 9053 N N . SER B 1 176 ? 18.75 -51.906 3.096 1 89.94 176 SER B N 1
ATOM 9054 C CA . SER B 1 176 ? 19.344 -52 4.426 1 89.94 176 SER B CA 1
ATOM 9055 C C . SER B 1 176 ? 19.609 -50.625 5.016 1 89.94 176 SER B C 1
ATOM 9057 O O . SER B 1 176 ? 19.453 -49.625 4.328 1 89.94 176 SER B O 1
ATOM 9059 N N . SER B 1 177 ? 19.922 -50.594 6.258 1 87.44 177 SER B N 1
ATOM 9060 C CA . SER B 1 177 ? 20.297 -49.312 6.895 1 87.44 177 SER B CA 1
ATOM 9061 C C . SER B 1 177 ? 21.484 -48.688 6.199 1 87.44 177 SER B C 1
ATOM 9063 O O . SER B 1 177 ? 21.562 -47.469 6.086 1 87.44 177 SER B O 1
ATOM 9065 N N . ALA B 1 178 ? 22.359 -49.531 5.789 1 90 178 ALA B N 1
ATOM 9066 C CA . ALA B 1 178 ? 23.531 -49.031 5.09 1 90 178 ALA B CA 1
ATOM 9067 C C . ALA B 1 178 ? 23.172 -48.469 3.723 1 90 178 ALA B C 1
ATOM 9069 O O . ALA B 1 178 ? 23.766 -47.469 3.271 1 90 178 ALA B O 1
ATOM 9070 N N . ASP B 1 179 ? 22.234 -49.062 3.047 1 90.56 179 ASP B N 1
ATOM 9071 C CA . ASP B 1 179 ? 21.734 -48.562 1.766 1 90.56 179 ASP B CA 1
ATOM 9072 C C . ASP B 1 179 ? 21.062 -47.219 1.922 1 90.56 179 ASP B C 1
ATOM 9074 O O . ASP B 1 179 ? 21.25 -46.312 1.089 1 90.56 179 ASP B O 1
ATOM 9078 N N . LEU B 1 180 ? 20.312 -47.125 2.975 1 90 180 LEU B N 1
ATOM 9079 C CA . LEU B 1 180 ? 19.609 -45.875 3.246 1 90 180 LEU B CA 1
ATOM 9080 C C . LEU B 1 180 ? 20.594 -44.75 3.537 1 90 180 LEU B C 1
ATOM 9082 O O . LEU B 1 180 ? 20.438 -43.656 3.041 1 90 180 LEU B O 1
ATOM 9086 N N . ASP B 1 181 ? 21.562 -45.062 4.355 1 90.5 181 ASP B N 1
ATOM 9087 C CA . ASP B 1 181 ? 22.594 -44.062 4.664 1 90.5 181 ASP B CA 1
ATOM 9088 C C . ASP B 1 181 ? 23.297 -43.562 3.396 1 90.5 181 ASP B C 1
ATOM 9090 O O . ASP B 1 181 ? 23.562 -42.375 3.248 1 90.5 181 ASP B O 1
ATOM 9094 N N . ALA B 1 182 ? 23.562 -44.531 2.574 1 91.56 182 ALA B N 1
ATOM 9095 C CA . ALA B 1 182 ? 24.234 -44.188 1.319 1 91.56 182 ALA B CA 1
ATOM 9096 C C . ALA B 1 182 ? 23.328 -43.312 0.437 1 91.56 182 ALA B C 1
ATOM 9098 O O . ALA B 1 182 ? 23.812 -42.406 -0.224 1 91.56 182 ALA B O 1
ATOM 9099 N N . LEU B 1 183 ? 22.078 -43.656 0.377 1 91.81 183 LEU B N 1
ATOM 9100 C CA . LEU B 1 183 ? 21.125 -42.875 -0.41 1 91.81 183 LEU B CA 1
ATOM 9101 C C . LEU B 1 183 ? 20.969 -41.469 0.148 1 91.81 183 LEU B C 1
ATOM 9103 O O . LEU B 1 183 ? 20.953 -40.5 -0.611 1 91.81 183 LEU B O 1
ATOM 9107 N N . VAL B 1 184 ? 20.844 -41.375 1.441 1 90.94 184 VAL B N 1
ATOM 9108 C CA . VAL B 1 184 ? 20.688 -40.062 2.086 1 90.94 184 VAL B CA 1
ATOM 9109 C C . VAL B 1 184 ? 21.938 -39.219 1.847 1 90.94 184 VAL B C 1
ATOM 9111 O O . VAL B 1 184 ? 21.844 -38 1.637 1 90.94 184 VAL B O 1
ATOM 9114 N N . ARG B 1 185 ? 23.078 -39.812 1.879 1 91.62 185 ARG B N 1
ATOM 9115 C CA . ARG B 1 185 ? 24.312 -39.094 1.597 1 91.62 185 ARG B CA 1
ATOM 9116 C C . ARG B 1 185 ? 24.328 -38.562 0.164 1 91.62 185 ARG B C 1
ATOM 9118 O O . ARG B 1 185 ? 24.766 -37.438 -0.086 1 91.62 185 ARG B O 1
ATOM 9125 N N . THR B 1 186 ? 23.875 -39.406 -0.722 1 92.5 186 THR B N 1
ATOM 9126 C CA . THR B 1 186 ? 23.797 -39 -2.117 1 92.5 186 THR B CA 1
ATOM 9127 C C . THR B 1 186 ? 22.844 -37.781 -2.268 1 92.5 186 THR B C 1
ATOM 9129 O O . THR B 1 186 ? 23.172 -36.812 -2.947 1 92.5 186 THR B O 1
ATOM 9132 N N . ILE B 1 187 ? 21.766 -37.844 -1.604 1 94.62 187 ILE B N 1
ATOM 9133 C CA . ILE B 1 187 ? 20.75 -36.781 -1.655 1 94.62 187 ILE B CA 1
ATOM 9134 C C . ILE B 1 187 ? 21.312 -35.531 -1.033 1 94.62 187 ILE B C 1
ATOM 9136 O O . ILE B 1 187 ? 21.031 -34.406 -1.508 1 94.62 187 ILE B O 1
ATOM 9140 N N . ALA B 1 188 ? 22.078 -35.719 -0.031 1 92.56 188 ALA B N 1
ATOM 9141 C CA . ALA B 1 188 ? 22.625 -34.562 0.696 1 92.56 188 ALA B CA 1
ATOM 9142 C C . ALA B 1 188 ? 23.75 -33.906 -0.086 1 92.56 188 ALA B C 1
ATOM 9144 O O . ALA B 1 188 ? 23.938 -32.688 -0.014 1 92.56 188 ALA B O 1
ATOM 9145 N N . GLU B 1 189 ? 24.484 -34.656 -0.853 1 91.75 189 GLU B N 1
ATOM 9146 C CA . GLU B 1 189 ? 25.719 -34.156 -1.449 1 91.75 189 GLU B CA 1
ATOM 9147 C C . GLU B 1 189 ? 25.484 -33.688 -2.887 1 91.75 189 GLU B C 1
ATOM 9149 O O . GLU B 1 189 ? 26.125 -32.75 -3.352 1 91.75 189 GLU B O 1
ATOM 9154 N N . LYS B 1 190 ? 24.609 -34.281 -3.598 1 93.56 190 LYS B N 1
ATOM 9155 C CA . LYS B 1 190 ? 24.359 -33.906 -4.984 1 93.56 190 LYS B CA 1
ATOM 9156 C C . LYS B 1 190 ? 23.516 -32.625 -5.059 1 93.56 190 LYS B C 1
ATOM 9158 O O . LYS B 1 190 ? 22.578 -32.438 -4.277 1 93.56 190 LYS B O 1
ATOM 9163 N N . PRO B 1 191 ? 23.891 -31.766 -5.977 1 93.88 191 PRO B N 1
ATOM 9164 C CA . PRO B 1 191 ? 23.047 -30.578 -6.148 1 93.88 191 PRO B CA 1
ATOM 9165 C C . PRO B 1 191 ? 21.656 -30.938 -6.703 1 93.88 191 PRO B C 1
ATOM 9167 O O . PRO B 1 191 ? 21.547 -31.719 -7.648 1 93.88 191 PRO B O 1
ATOM 9170 N N . HIS B 1 192 ? 20.672 -30.391 -6.133 1 95 192 HIS B N 1
ATOM 9171 C CA . HIS B 1 192 ? 19.312 -30.656 -6.598 1 95 192 HIS B CA 1
ATOM 9172 C C . HIS B 1 192 ? 18.953 -29.75 -7.77 1 95 192 HIS B C 1
ATOM 9174 O O . HIS B 1 192 ? 18.094 -30.094 -8.586 1 95 192 HIS B O 1
ATOM 9180 N N . GLY B 1 193 ? 19.422 -28.625 -7.863 1 89.75 193 GLY B N 1
ATOM 9181 C CA . GLY B 1 193 ? 19.266 -27.734 -9.008 1 89.75 193 GLY B CA 1
ATOM 9182 C C . GLY B 1 193 ? 20.578 -27.391 -9.68 1 89.75 193 GLY B C 1
ATOM 9183 O O . GLY B 1 193 ? 21.625 -27.297 -9.023 1 89.75 193 GLY B O 1
ATOM 9184 N N . THR B 1 194 ? 20.5 -27.203 -11.016 1 86.56 194 THR B N 1
ATOM 9185 C CA . THR B 1 194 ? 21.703 -26.812 -11.742 1 86.56 194 THR B CA 1
ATOM 9186 C C . THR B 1 194 ? 21.375 -25.719 -12.75 1 86.56 194 THR B C 1
ATOM 9188 O O . THR B 1 194 ? 20.312 -25.719 -13.359 1 86.56 194 THR B O 1
ATOM 9191 N N . PRO B 1 195 ? 22.297 -24.781 -12.781 1 84.94 195 PRO B N 1
ATOM 9192 C CA . PRO B 1 195 ? 22.094 -23.719 -13.781 1 84.94 195 PRO B CA 1
ATOM 9193 C C . PRO B 1 195 ? 22.391 -24.203 -15.203 1 84.94 195 PRO B C 1
ATOM 9195 O O . PRO B 1 195 ? 22.062 -23.5 -16.172 1 84.94 195 PRO B O 1
ATOM 9198 N N . ASP B 1 196 ? 22.875 -25.375 -15.266 1 84.88 196 ASP B N 1
ATOM 9199 C CA . ASP B 1 196 ? 23.234 -25.891 -16.578 1 84.88 196 ASP B CA 1
ATOM 9200 C C . ASP B 1 196 ? 21.984 -26.219 -17.406 1 84.88 196 ASP B C 1
ATOM 9202 O O . ASP B 1 196 ? 20.984 -26.703 -16.859 1 84.88 196 ASP B O 1
ATOM 9206 N N . GLN B 1 197 ? 22.172 -26.062 -18.641 1 85.06 197 GLN B N 1
ATOM 9207 C CA . GLN B 1 197 ? 21.062 -26.328 -19.547 1 85.06 197 GLN B CA 1
ATOM 9208 C C . GLN B 1 197 ? 20.891 -27.828 -19.781 1 85.06 197 GLN B C 1
ATOM 9210 O O . GLN B 1 197 ? 21.875 -28.547 -19.922 1 85.06 197 GLN B O 1
ATOM 9215 N N . ILE B 1 198 ? 19.703 -28.25 -19.781 1 88.81 198 ILE B N 1
ATOM 9216 C CA . ILE B 1 198 ? 19.359 -29.625 -20.141 1 88.81 198 ILE B CA 1
ATOM 9217 C C . ILE B 1 198 ? 19.109 -29.734 -21.641 1 88.81 198 ILE B C 1
ATOM 9219 O O . ILE B 1 198 ? 18.234 -29.062 -22.188 1 88.81 198 ILE B O 1
ATOM 9223 N N . GLY B 1 199 ? 19.859 -30.578 -22.297 1 88.31 199 GLY B N 1
ATOM 9224 C CA . GLY B 1 199 ? 19.734 -30.703 -23.734 1 88.31 199 GLY B CA 1
ATOM 9225 C C . GLY B 1 199 ? 18.75 -31.781 -24.156 1 88.31 199 GLY B C 1
ATOM 9226 O O . GLY B 1 199 ? 18.266 -32.531 -23.312 1 88.31 199 GLY B O 1
ATOM 9227 N N . LEU B 1 200 ? 18.562 -31.844 -25.438 1 90.44 200 LEU B N 1
ATOM 9228 C CA . LEU B 1 200 ? 17.641 -32.812 -26.031 1 90.44 200 LEU B CA 1
ATOM 9229 C C . LEU B 1 200 ? 18.125 -34.25 -25.797 1 90.44 200 LEU B C 1
ATOM 9231 O O . LEU B 1 200 ? 17.328 -35.156 -25.547 1 90.44 200 LEU B O 1
ATOM 9235 N N . ASP B 1 201 ? 19.391 -34.438 -25.875 1 90.81 201 ASP B N 1
ATOM 9236 C CA . ASP B 1 201 ? 19.984 -35.75 -25.672 1 90.81 201 ASP B CA 1
ATOM 9237 C C . ASP B 1 201 ? 19.781 -36.25 -24.25 1 90.81 201 ASP B C 1
ATOM 9239 O O . ASP B 1 201 ? 19.562 -37.438 -24.016 1 90.81 201 ASP B O 1
ATOM 9243 N N . ASP B 1 202 ? 19.891 -35.312 -23.344 1 92 202 ASP B N 1
ATOM 9244 C CA . ASP B 1 202 ? 19.641 -35.656 -21.938 1 92 202 ASP B CA 1
ATOM 9245 C C . ASP B 1 202 ? 18.188 -36.094 -21.719 1 92 202 ASP B C 1
ATOM 9247 O O . ASP B 1 202 ? 17.922 -37.062 -21 1 92 202 ASP B O 1
ATOM 9251 N N . GLU B 1 203 ? 17.359 -35.375 -22.344 1 93.44 203 GLU B N 1
ATOM 9252 C CA . GLU B 1 203 ? 15.93 -35.688 -22.219 1 93.44 203 GLU B CA 1
ATOM 9253 C C . GLU B 1 203 ? 15.617 -37.062 -22.812 1 93.44 203 GLU B C 1
ATOM 9255 O O . GLU B 1 203 ? 14.859 -37.844 -22.219 1 93.44 203 GLU B O 1
ATOM 9260 N N . GLN B 1 204 ? 16.219 -37.312 -23.953 1 93.81 204 GLN B N 1
ATOM 9261 C CA . GLN B 1 204 ? 15.977 -38.594 -24.625 1 93.81 204 GLN B CA 1
ATOM 9262 C C . GLN B 1 204 ? 16.5 -39.781 -23.797 1 93.81 204 GLN B C 1
ATOM 9264 O O . GLN B 1 204 ? 15.828 -40.781 -23.641 1 93.81 204 GLN B O 1
ATOM 9269 N N . ARG B 1 205 ? 17.703 -39.594 -23.344 1 94.19 205 ARG B N 1
ATOM 9270 C CA . ARG B 1 205 ? 18.297 -40.656 -22.516 1 94.19 205 ARG B CA 1
ATOM 9271 C C . ARG B 1 205 ? 17.406 -40.969 -21.312 1 94.19 205 ARG B C 1
ATOM 9273 O O . ARG B 1 205 ? 17.172 -42.156 -21.016 1 94.19 205 ARG B O 1
ATOM 9280 N N . PHE B 1 206 ? 17 -39.906 -20.641 1 95.75 206 PHE B N 1
ATOM 9281 C CA . PHE B 1 206 ? 16.125 -40.062 -19.484 1 95.75 206 PHE B CA 1
ATOM 9282 C C . PHE B 1 206 ? 14.805 -40.719 -19.875 1 95.75 206 PHE B C 1
ATOM 9284 O O . PHE B 1 206 ? 14.32 -41.625 -19.172 1 95.75 206 PHE B O 1
ATOM 9291 N N . ALA B 1 207 ? 14.25 -40.312 -20.953 1 96.75 207 ALA B N 1
ATOM 9292 C CA . ALA B 1 207 ? 12.984 -40.844 -21.453 1 96.75 207 ALA B CA 1
ATOM 9293 C C . ALA B 1 207 ? 13.117 -42.344 -21.766 1 96.75 207 ALA B C 1
ATOM 9295 O O . ALA B 1 207 ? 12.234 -43.125 -21.422 1 96.75 207 ALA B O 1
ATOM 9296 N N . LEU B 1 208 ? 14.188 -42.719 -22.438 1 96.44 208 LEU B N 1
ATOM 9297 C CA . LEU B 1 208 ? 14.383 -44.094 -22.875 1 96.44 208 LEU B CA 1
ATOM 9298 C C . LEU B 1 208 ? 14.625 -45 -21.688 1 96.44 208 LEU B C 1
ATOM 9300 O O . LEU B 1 208 ? 14.219 -46.156 -21.703 1 96.44 208 LEU B O 1
ATOM 9304 N N . MET B 1 209 ? 15.25 -44.469 -20.688 1 96.25 209 MET B N 1
ATOM 9305 C CA . MET B 1 209 ? 15.375 -45.25 -19.453 1 96.25 209 MET B CA 1
ATOM 9306 C C . MET B 1 209 ? 14.008 -45.562 -18.875 1 96.25 209 MET B C 1
ATOM 9308 O O . MET B 1 209 ? 13.734 -46.719 -18.531 1 96.25 209 MET B O 1
ATOM 9312 N N . ALA B 1 210 ? 13.188 -44.562 -18.766 1 97.88 210 ALA B N 1
ATOM 9313 C CA . ALA B 1 210 ? 11.836 -44.781 -18.25 1 97.88 210 ALA B CA 1
ATOM 9314 C C . ALA B 1 210 ? 11.062 -45.781 -19.094 1 97.88 210 ALA B C 1
ATOM 9316 O O . ALA B 1 210 ? 10.398 -46.656 -18.562 1 97.88 210 ALA B O 1
ATOM 9317 N N . ILE B 1 211 ? 11.156 -45.656 -20.406 1 97.94 211 ILE B N 1
ATOM 9318 C CA . ILE B 1 211 ? 10.453 -46.531 -21.328 1 97.94 211 ILE B CA 1
ATOM 9319 C C . ILE B 1 211 ? 10.969 -47.969 -21.172 1 97.94 211 ILE B C 1
ATOM 9321 O O . ILE B 1 211 ? 10.195 -48.938 -21.266 1 97.94 211 ILE B O 1
ATOM 9325 N N . GLY B 1 212 ? 12.258 -48.094 -20.969 1 97.25 212 GLY B N 1
ATOM 9326 C CA . GLY B 1 212 ? 12.812 -49.406 -20.719 1 97.25 212 GLY B CA 1
ATOM 9327 C C . GLY B 1 212 ? 12.156 -50.094 -19.547 1 97.25 212 GLY B C 1
ATOM 9328 O O . GLY B 1 212 ? 11.867 -51.312 -19.609 1 97.25 212 GLY B O 1
ATOM 9329 N N . ASN B 1 213 ? 11.945 -49.375 -18.5 1 97.44 213 ASN B N 1
ATOM 9330 C CA . ASN B 1 213 ? 11.289 -49.969 -17.328 1 97.44 213 ASN B CA 1
ATOM 9331 C C . ASN B 1 213 ? 9.812 -50.25 -17.609 1 97.44 213 ASN B C 1
ATOM 9333 O O . ASN B 1 213 ? 9.258 -51.219 -17.062 1 97.44 213 ASN B O 1
ATOM 9337 N N . ILE B 1 214 ? 9.195 -49.5 -18.438 1 98.12 214 ILE B N 1
ATOM 9338 C CA . ILE B 1 214 ? 7.82 -49.75 -18.844 1 98.12 214 ILE B CA 1
ATOM 9339 C C . ILE B 1 214 ? 7.758 -51.062 -19.609 1 98.12 214 ILE B C 1
ATOM 9341 O O . ILE B 1 214 ? 6.836 -51.875 -19.422 1 98.12 214 ILE B O 1
ATOM 9345 N N . HIS B 1 215 ? 8.719 -51.312 -20.516 1 96.94 215 HIS B N 1
ATOM 9346 C CA . HIS B 1 215 ? 8.781 -52.562 -21.281 1 96.94 215 HIS B CA 1
ATOM 9347 C C . HIS B 1 215 ? 8.922 -53.75 -20.359 1 96.94 215 HIS B C 1
ATOM 9349 O O . HIS B 1 215 ? 8.273 -54.781 -20.562 1 96.94 215 HIS B O 1
ATOM 9355 N N . LYS B 1 216 ? 9.781 -53.625 -19.359 1 96.31 216 LYS B N 1
ATOM 9356 C CA . LYS B 1 216 ? 9.906 -54.719 -18.391 1 96.31 216 LYS B CA 1
ATOM 9357 C C . LYS B 1 216 ? 8.57 -55 -17.719 1 96.31 216 LYS B C 1
ATOM 9359 O O . LYS B 1 216 ? 8.219 -56.188 -17.516 1 96.31 216 LYS B O 1
ATOM 9364 N N . ALA B 1 217 ? 7.902 -53.969 -17.359 1 97.75 217 ALA B N 1
ATOM 9365 C CA . ALA B 1 217 ? 6.59 -54.125 -16.734 1 97.75 217 ALA B CA 1
ATOM 9366 C C . ALA B 1 217 ? 5.613 -54.812 -17.688 1 97.75 217 ALA B C 1
ATOM 9368 O O . ALA B 1 217 ? 4.871 -55.688 -17.266 1 97.75 217 ALA B O 1
ATOM 9369 N N . LEU B 1 218 ? 5.578 -54.406 -18.938 1 97.44 218 LEU B N 1
ATOM 9370 C CA . LEU B 1 218 ? 4.652 -54.969 -19.922 1 97.44 218 LEU B CA 1
ATOM 9371 C C . LEU B 1 218 ? 4.945 -56.438 -20.172 1 97.44 218 LEU B C 1
ATOM 9373 O O . LEU B 1 218 ? 4.02 -57.25 -20.328 1 97.44 218 LEU B O 1
ATOM 9377 N N . ARG B 1 219 ? 6.219 -56.844 -20.25 1 96.69 219 ARG B N 1
ATOM 9378 C CA . ARG B 1 219 ? 6.578 -58.25 -20.406 1 96.69 219 ARG B CA 1
ATOM 9379 C C . ARG B 1 219 ? 6.008 -59.094 -19.281 1 96.69 219 ARG B C 1
ATOM 9381 O O . ARG B 1 219 ? 5.523 -60.188 -19.516 1 96.69 219 ARG B O 1
ATOM 9388 N N . ARG B 1 220 ? 6.113 -58.5 -18.125 1 96.69 220 ARG B N 1
ATOM 9389 C CA . ARG B 1 220 ? 5.555 -59.188 -16.984 1 96.69 220 ARG B CA 1
ATOM 9390 C C . ARG B 1 220 ? 4.039 -59.344 -17.109 1 96.69 220 ARG B C 1
ATOM 9392 O O . ARG B 1 220 ? 3.475 -60.375 -16.766 1 96.69 220 ARG B O 1
ATOM 9399 N N . ILE B 1 221 ? 3.414 -58.344 -17.547 1 97.62 221 ILE B N 1
ATOM 9400 C CA . ILE B 1 221 ? 1.966 -58.375 -17.719 1 97.62 221 ILE B CA 1
ATOM 9401 C C . ILE B 1 221 ? 1.576 -59.406 -18.766 1 97.62 221 ILE B C 1
ATOM 9403 O O . ILE B 1 221 ? 0.622 -60.156 -18.594 1 97.62 221 ILE B O 1
ATOM 9407 N N . TYR B 1 222 ? 2.295 -59.469 -19.922 1 97.75 222 TYR B N 1
ATOM 9408 C CA . TYR B 1 222 ? 2.043 -60.469 -20.953 1 97.75 222 TYR B CA 1
ATOM 9409 C C . TYR B 1 222 ? 2.172 -61.875 -20.391 1 97.75 222 TYR B C 1
ATOM 9411 O O . TYR B 1 222 ? 1.354 -62.75 -20.688 1 97.75 222 TYR B O 1
ATOM 9419 N N . ALA B 1 223 ? 3.197 -62.031 -19.609 1 97.56 223 ALA B N 1
ATOM 9420 C CA . ALA B 1 223 ? 3.41 -63.344 -19.016 1 97.56 223 ALA B CA 1
ATOM 9421 C C . ALA B 1 223 ? 2.205 -63.75 -18.172 1 97.56 223 ALA B C 1
ATOM 9423 O O . ALA B 1 223 ? 1.794 -64.938 -18.219 1 97.56 223 ALA B O 1
ATOM 9424 N N . VAL B 1 224 ? 1.671 -62.812 -17.406 1 97.81 224 VAL B N 1
ATOM 9425 C CA . VAL B 1 224 ? 0.504 -63.125 -16.578 1 97.81 224 VAL B CA 1
ATOM 9426 C C . VAL B 1 224 ? -0.69 -63.438 -17.469 1 97.81 224 VAL B C 1
ATOM 9428 O O . VAL B 1 224 ? -1.463 -64.375 -17.172 1 97.81 224 VAL B O 1
ATOM 9431 N N . VAL B 1 225 ? -0.872 -62.75 -18.562 1 97.94 225 VAL B N 1
ATOM 9432 C CA . VAL B 1 225 ? -1.955 -63.031 -19.5 1 97.94 225 VAL B CA 1
ATOM 9433 C C . VAL B 1 225 ? -1.816 -64.438 -20.047 1 97.94 225 VAL B C 1
ATOM 9435 O O . VAL B 1 225 ? -2.799 -65.188 -20.125 1 97.94 225 VAL B O 1
ATOM 9438 N N . PHE B 1 226 ? -0.627 -64.875 -20.484 1 97.62 226 PHE B N 1
ATOM 9439 C CA . PHE B 1 226 ? -0.375 -66.188 -21.062 1 97.62 226 PHE B CA 1
ATOM 9440 C C . PHE B 1 226 ? -0.609 -67.25 -20.016 1 97.62 226 PHE B C 1
ATOM 9442 O O . PHE B 1 226 ? -1.112 -68.312 -20.344 1 97.62 226 PHE B O 1
ATOM 9449 N N . ASP B 1 227 ? -0.221 -66.938 -18.766 1 97.38 227 ASP B N 1
ATOM 9450 C CA . ASP B 1 227 ? -0.46 -67.875 -17.703 1 97.38 227 ASP B CA 1
ATOM 9451 C C . ASP B 1 227 ? -1.954 -68.188 -17.516 1 97.38 227 ASP B C 1
ATOM 9453 O O . ASP B 1 227 ? -2.379 -69.312 -17.422 1 97.38 227 ASP B O 1
ATOM 9457 N N . VAL B 1 228 ? -2.674 -67.125 -17.484 1 97.56 228 VAL B N 1
ATOM 9458 C CA . VAL B 1 228 ? -4.121 -67.25 -17.328 1 97.56 228 VAL B CA 1
ATOM 9459 C C . VAL B 1 228 ? -4.707 -67.938 -18.547 1 97.56 228 VAL B C 1
ATOM 9461 O O . VAL B 1 228 ? -5.566 -68.812 -18.406 1 97.56 228 VAL B O 1
ATOM 9464 N N . ALA B 1 229 ? -4.273 -67.625 -19.734 1 97.69 229 ALA B N 1
ATOM 9465 C CA . ALA B 1 229 ? -4.762 -68.25 -20.969 1 97.69 229 ALA B CA 1
ATOM 9466 C C . ALA B 1 229 ? -4.398 -69.688 -21.016 1 97.69 229 ALA B C 1
ATOM 9468 O O . ALA B 1 229 ? -5.184 -70.5 -21.516 1 97.69 229 ALA B O 1
ATOM 9469 N N . ARG B 1 230 ? -3.199 -70.062 -20.594 1 96.25 230 ARG B N 1
ATOM 9470 C CA . ARG B 1 230 ? -2.756 -71.438 -20.578 1 96.25 230 ARG B CA 1
ATOM 9471 C C . ARG B 1 230 ? -3.65 -72.312 -19.688 1 96.25 230 ARG B C 1
ATOM 9473 O O . ARG B 1 230 ? -3.961 -73.438 -20.016 1 96.25 230 ARG B O 1
ATOM 9480 N N . ASP B 1 231 ? -4.059 -71.75 -18.609 1 96.69 231 ASP B N 1
ATOM 9481 C CA . ASP B 1 231 ? -4.922 -72.438 -17.656 1 96.69 231 ASP B CA 1
ATOM 9482 C C . ASP B 1 231 ? -6.332 -72.625 -18.219 1 96.69 231 ASP B C 1
ATOM 9484 O O . ASP B 1 231 ? -6.949 -73.688 -18.062 1 96.69 231 ASP B O 1
ATOM 9488 N N . LEU B 1 232 ? -6.805 -71.625 -18.938 1 96.75 232 LEU B N 1
ATOM 9489 C CA . LEU B 1 232 ? -8.203 -71.625 -19.344 1 96.75 232 LEU B CA 1
ATOM 9490 C C . LEU B 1 232 ? -8.375 -72.188 -20.75 1 96.75 232 LEU B C 1
ATOM 9492 O O . LEU B 1 232 ? -9.422 -72.75 -21.078 1 96.75 232 LEU B O 1
ATOM 9496 N N . TYR B 1 233 ? -7.328 -71.938 -21.562 1 97 233 TYR B N 1
ATOM 9497 C CA . TYR B 1 233 ? -7.383 -72.375 -22.953 1 97 233 TYR B CA 1
ATOM 9498 C C . TYR B 1 233 ? -6.113 -73.125 -23.359 1 97 233 TYR B C 1
ATOM 9500 O O . TYR B 1 233 ? -5.391 -72.625 -24.25 1 97 233 TYR B O 1
ATOM 9508 N N . PRO B 1 234 ? -5.801 -74.25 -22.906 1 95.19 234 PRO B N 1
ATOM 9509 C CA . PRO B 1 234 ? -4.52 -74.938 -23.047 1 95.19 234 PRO B CA 1
ATOM 9510 C C . PRO B 1 234 ? -4.172 -75.25 -24.5 1 95.19 234 PRO B C 1
ATOM 9512 O O . PRO B 1 234 ? -2.994 -75.312 -24.844 1 95.19 234 PRO B O 1
ATOM 9515 N N . ASP B 1 235 ? -5.176 -75.438 -25.375 1 94 235 ASP B N 1
ATOM 9516 C CA . ASP B 1 235 ? -4.902 -75.875 -26.734 1 94 235 ASP B CA 1
ATOM 9517 C C . ASP B 1 235 ? -4.688 -74.625 -27.656 1 94 235 ASP B C 1
ATOM 9519 O O . ASP B 1 235 ? -4.156 -74.812 -28.766 1 94 235 ASP B O 1
ATOM 9523 N N . GLN B 1 236 ? -4.992 -73.375 -27.141 1 95.56 236 GLN B N 1
ATOM 9524 C CA . GLN B 1 236 ? -5.023 -72.25 -28.062 1 95.56 236 GLN B CA 1
ATOM 9525 C C . GLN B 1 236 ? -4.16 -71.125 -27.562 1 95.56 236 GLN B C 1
ATOM 9527 O O . GLN B 1 236 ? -3.834 -70.188 -28.312 1 95.56 236 GLN B O 1
ATOM 9532 N N . TRP B 1 237 ? -3.719 -71.062 -26.359 1 95.44 237 TRP B N 1
ATOM 9533 C CA . TRP B 1 237 ? -3.121 -69.938 -25.688 1 95.44 237 TRP B CA 1
ATOM 9534 C C . TRP B 1 237 ? -1.901 -69.438 -26.438 1 95.44 237 TRP B C 1
ATOM 9536 O O . TRP B 1 237 ? -1.59 -68.25 -26.406 1 95.44 237 TRP B O 1
ATOM 9546 N N . GLN B 1 238 ? -1.19 -70.125 -27.188 1 94.75 238 GLN B N 1
ATOM 9547 C CA . GLN B 1 238 ? 0.054 -69.812 -27.875 1 94.75 238 GLN B CA 1
ATOM 9548 C C . GLN B 1 238 ? -0.204 -68.875 -29.047 1 94.75 238 GLN B C 1
ATOM 9550 O O . GLN B 1 238 ? 0.72 -68.25 -29.562 1 94.75 238 GLN B O 1
ATOM 9555 N N . THR B 1 239 ? -1.465 -68.75 -29.438 1 94.56 239 THR B N 1
ATOM 9556 C CA . THR B 1 239 ? -1.787 -67.938 -30.609 1 94.56 239 THR B CA 1
ATOM 9557 C C . THR B 1 239 ? -2.123 -66.5 -30.219 1 94.56 239 THR B C 1
ATOM 9559 O O . THR B 1 239 ? -2.26 -65.625 -31.062 1 94.56 239 THR B O 1
ATOM 9562 N N . LEU B 1 240 ? -2.152 -66.25 -28.938 1 95.94 240 LEU B N 1
ATOM 9563 C CA . LEU B 1 240 ? -2.492 -64.938 -28.453 1 95.94 240 LEU B CA 1
ATOM 9564 C C . LEU B 1 240 ? -1.364 -63.938 -28.719 1 95.94 240 LEU B C 1
ATOM 9566 O O . LEU B 1 240 ? -0.19 -64.312 -28.719 1 95.94 240 LEU B O 1
ATOM 9570 N N . THR B 1 241 ? -1.715 -62.688 -28.953 1 96.5 241 THR B N 1
ATOM 9571 C CA . THR B 1 241 ? -0.795 -61.562 -29.031 1 96.5 241 THR B CA 1
ATOM 9572 C C . THR B 1 241 ? -1.322 -60.375 -28.219 1 96.5 241 THR B C 1
ATOM 9574 O O . THR B 1 241 ? -1.729 -59.375 -28.781 1 96.5 241 THR B O 1
ATOM 9577 N N . PRO B 1 242 ? -1.265 -60.5 -26.875 1 97 242 PRO B N 1
ATOM 9578 C CA . PRO B 1 242 ? -1.823 -59.469 -26.016 1 97 242 PRO B CA 1
ATOM 9579 C C . PRO B 1 242 ? -1.213 -58.094 -26.312 1 97 242 PRO B C 1
ATOM 9581 O O . PRO B 1 242 ? -0.01 -57.969 -26.562 1 97 242 PRO B O 1
ATOM 9584 N N . ARG B 1 243 ? -1.922 -57 -26.312 1 95.69 243 ARG B N 1
ATOM 9585 C CA . ARG B 1 243 ? -1.474 -55.625 -26.531 1 95.69 243 ARG B CA 1
ATOM 9586 C C . ARG B 1 243 ? -1.72 -54.75 -25.297 1 95.69 243 ARG B C 1
ATOM 9588 O O . ARG B 1 243 ? -0.776 -54.375 -24.594 1 95.69 243 ARG B O 1
ATOM 9595 N N . LEU B 1 244 ? -3.02 -54.5 -24.844 1 94.62 244 LEU B N 1
ATOM 9596 C CA . LEU B 1 244 ? -3.537 -53.844 -23.641 1 94.62 244 LEU B CA 1
ATOM 9597 C C . LEU B 1 244 ? -3.043 -52.406 -23.531 1 94.62 244 LEU B C 1
ATOM 9599 O O . LEU B 1 244 ? -3.846 -51.469 -23.5 1 94.62 244 LEU B O 1
ATOM 9603 N N . LEU B 1 245 ? -1.701 -52.188 -23.547 1 96.69 245 LEU B N 1
ATOM 9604 C CA . LEU B 1 245 ? -1.155 -50.844 -23.297 1 96.69 245 LEU B CA 1
ATOM 9605 C C . LEU B 1 245 ? -0.051 -50.531 -24.297 1 96.69 245 LEU B C 1
ATOM 9607 O O . LEU B 1 245 ? 0.788 -51.375 -24.609 1 96.69 245 LEU B O 1
ATOM 9611 N N . THR B 1 246 ? -0.114 -49.281 -24.828 1 96.94 246 THR B N 1
ATOM 9612 C CA . THR B 1 246 ? 0.914 -48.781 -25.734 1 96.94 246 THR B CA 1
ATOM 9613 C C . THR B 1 246 ? 1.812 -47.781 -25.062 1 96.94 246 THR B C 1
ATOM 9615 O O . THR B 1 246 ? 1.424 -47.156 -24.062 1 96.94 246 THR B O 1
ATOM 9618 N N . VAL B 1 247 ? 3.014 -47.625 -25.5 1 97.88 247 VAL B N 1
ATOM 9619 C CA . VAL B 1 247 ? 3.957 -46.594 -25.031 1 97.88 247 VAL B CA 1
ATOM 9620 C C . VAL B 1 247 ? 4.461 -45.781 -26.219 1 97.88 247 VAL B C 1
ATOM 9622 O O . VAL B 1 247 ? 4.855 -46.344 -27.25 1 97.88 247 VAL B O 1
ATOM 9625 N N . ALA B 1 248 ? 4.312 -44.469 -26.109 1 97.75 248 ALA B N 1
ATOM 9626 C CA . ALA B 1 248 ? 4.758 -43.562 -27.156 1 97.75 248 ALA B CA 1
ATOM 9627 C C . ALA B 1 248 ? 5.645 -42.469 -26.594 1 97.75 248 ALA B C 1
ATOM 9629 O O . ALA B 1 248 ? 5.707 -42.281 -25.375 1 97.75 248 ALA B O 1
ATOM 9630 N N . SER B 1 249 ? 6.414 -41.812 -27.391 1 96.88 249 SER B N 1
ATOM 9631 C CA . SER B 1 249 ? 7.246 -40.688 -27.016 1 96.88 249 SER B CA 1
ATOM 9632 C C . SER B 1 249 ? 7.227 -39.594 -28.094 1 96.88 249 SER B C 1
ATOM 9634 O O . SER B 1 249 ? 7.125 -39.906 -29.281 1 96.88 249 SER B O 1
ATOM 9636 N N . TRP B 1 250 ? 7.277 -38.344 -27.672 1 95.25 250 TRP B N 1
ATOM 9637 C CA . TRP B 1 250 ? 7.438 -37.281 -28.672 1 95.25 250 TRP B CA 1
ATOM 9638 C C . TRP B 1 250 ? 8.773 -36.562 -28.484 1 95.25 250 TRP B C 1
ATOM 9640 O O . TRP B 1 250 ? 8.984 -35.5 -29.047 1 95.25 250 TRP B O 1
ATOM 9650 N N . VAL B 1 251 ? 9.625 -37.094 -27.609 1 93.88 251 VAL B N 1
ATOM 9651 C CA . VAL B 1 251 ? 10.938 -36.5 -27.391 1 93.88 251 VAL B CA 1
ATOM 9652 C C . VAL B 1 251 ? 11.727 -36.5 -28.688 1 93.88 251 VAL B C 1
ATOM 9654 O O . VAL B 1 251 ? 11.953 -37.531 -29.297 1 93.88 251 VAL B O 1
ATOM 9657 N N . GLY B 1 252 ? 12.062 -35.406 -29.109 1 91.69 252 GLY B N 1
ATOM 9658 C CA . GLY B 1 252 ? 12.781 -35.25 -30.375 1 91.69 252 GLY B CA 1
ATOM 9659 C C . GLY B 1 252 ? 11.859 -35 -31.547 1 91.69 252 GLY B C 1
ATOM 9660 O O . GLY B 1 252 ? 12.328 -34.781 -32.656 1 91.69 252 GLY B O 1
ATOM 9661 N N . TYR B 1 253 ? 10.562 -35 -31.297 1 94 253 TYR B N 1
ATOM 9662 C CA . TYR B 1 253 ? 9.602 -34.875 -32.406 1 94 253 TYR B CA 1
ATOM 9663 C C . TYR B 1 253 ? 8.648 -33.719 -32.156 1 94 253 TYR B C 1
ATOM 9665 O O . TYR B 1 253 ? 7.672 -33.562 -32.906 1 94 253 TYR B O 1
ATOM 9673 N N . ASP B 1 254 ? 8.859 -32.969 -31.156 1 92 254 ASP B N 1
ATOM 9674 C CA . ASP B 1 254 ? 7.996 -31.859 -30.797 1 92 254 ASP B CA 1
ATOM 9675 C C . ASP B 1 254 ? 8.531 -30.547 -31.391 1 92 254 ASP B C 1
ATOM 9677 O O . ASP B 1 254 ? 9.523 -30 -30.906 1 92 254 ASP B O 1
ATOM 9681 N N . LEU B 1 255 ? 7.812 -29.984 -32.281 1 88.94 255 LEU B N 1
ATOM 9682 C CA . LEU B 1 255 ? 8.281 -28.797 -33 1 88.94 255 LEU B CA 1
ATOM 9683 C C . LEU B 1 255 ? 7.406 -27.594 -32.656 1 88.94 255 LEU B C 1
ATOM 9685 O O . LEU B 1 255 ? 7.566 -26.531 -33.281 1 88.94 255 LEU B O 1
ATOM 9689 N N . ASP B 1 256 ? 6.543 -27.766 -31.766 1 85 256 ASP B N 1
ATOM 9690 C CA . ASP B 1 256 ? 5.688 -26.656 -31.375 1 85 256 ASP B CA 1
ATOM 9691 C C . ASP B 1 256 ? 6.492 -25.562 -30.672 1 85 256 ASP B C 1
ATOM 9693 O O . ASP B 1 256 ? 6.859 -25.719 -29.5 1 85 256 ASP B O 1
ATOM 9697 N N . GLY B 1 257 ? 6.684 -24.531 -31.328 1 72.19 257 GLY B N 1
ATOM 9698 C CA . GLY B 1 25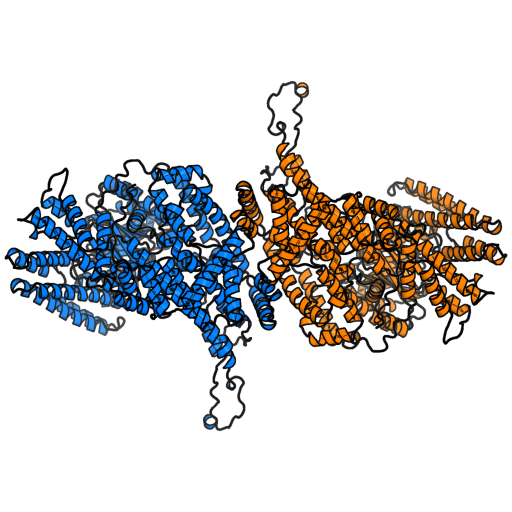7 ? 7.383 -23.391 -30.766 1 72.19 257 GLY B CA 1
ATOM 9699 C C . GLY B 1 257 ? 8.891 -23.562 -30.719 1 72.19 257 GLY B C 1
ATOM 9700 O O . GLY B 1 257 ? 9.586 -22.859 -30 1 72.19 257 GLY B O 1
ATOM 9701 N N . ARG B 1 258 ? 9.344 -24.609 -31.422 1 77.19 258 ARG B N 1
ATOM 9702 C CA . ARG B 1 258 ? 10.766 -24.906 -31.422 1 77.19 258 ARG B CA 1
ATOM 9703 C C . ARG B 1 258 ? 11.32 -24.922 -32.844 1 77.19 258 ARG B C 1
ATOM 9705 O O . ARG B 1 258 ? 10.68 -25.438 -33.75 1 77.19 258 ARG B O 1
ATOM 9712 N N . ALA B 1 259 ? 12.359 -24.188 -33.031 1 75.19 259 ALA B N 1
ATOM 9713 C CA . ALA B 1 259 ? 13.023 -24.172 -34.344 1 75.19 259 ALA B CA 1
ATOM 9714 C C . ALA B 1 259 ? 14.406 -24.812 -34.25 1 75.19 259 ALA B C 1
ATOM 9716 O O . ALA B 1 259 ? 15.102 -24.938 -35.25 1 75.19 259 ALA B O 1
ATOM 9717 N N . ASP B 1 260 ? 14.656 -25.391 -33.094 1 82 260 ASP B N 1
ATOM 9718 C CA . ASP B 1 260 ? 16.016 -25.875 -32.875 1 82 260 ASP B CA 1
ATOM 9719 C C . ASP B 1 260 ? 16.125 -27.359 -33.188 1 82 260 ASP B C 1
ATOM 9721 O O . ASP B 1 260 ? 17.219 -27.922 -33.188 1 82 260 ASP B O 1
ATOM 9725 N N . ILE B 1 261 ? 15.023 -28.031 -33.375 1 87.75 261 ILE B N 1
ATOM 9726 C CA . ILE B 1 261 ? 15.055 -29.453 -33.719 1 87.75 261 ILE B CA 1
ATOM 9727 C C . ILE B 1 261 ? 15.047 -29.625 -35.25 1 87.75 261 ILE B C 1
ATOM 9729 O O . ILE B 1 261 ? 14.023 -29.391 -35.875 1 87.75 261 ILE B O 1
ATOM 9733 N N . ARG B 1 262 ? 16.203 -29.938 -35.906 1 84.06 262 ARG B N 1
ATOM 9734 C CA . ARG B 1 262 ? 16.344 -30.156 -37.344 1 84.06 262 ARG B CA 1
ATOM 9735 C C . ARG B 1 262 ? 15.82 -31.547 -37.75 1 84.06 262 ARG B C 1
ATOM 9737 O O . ARG B 1 262 ? 15.703 -32.438 -36.906 1 84.06 262 ARG B O 1
ATOM 9744 N N . TRP B 1 263 ? 15.375 -31.859 -38.969 1 91.25 263 TRP B N 1
ATOM 9745 C CA . TRP B 1 263 ? 14.883 -33.156 -39.438 1 91.25 263 TRP B CA 1
ATOM 9746 C C . TRP B 1 263 ? 15.898 -34.25 -39.156 1 91.25 263 TRP B C 1
ATOM 9748 O O . TRP B 1 263 ? 15.516 -35.406 -38.875 1 91.25 263 TRP B O 1
ATOM 9758 N N . SER B 1 264 ? 17.141 -33.906 -39.281 1 92.31 264 SER B N 1
ATOM 9759 C CA . SER B 1 264 ? 18.203 -34.906 -39.031 1 92.31 264 SER B CA 1
ATOM 9760 C C . SER B 1 264 ? 18.219 -35.312 -37.562 1 92.31 264 SER B C 1
ATOM 9762 O O . SER B 1 264 ? 18.531 -36.469 -37.25 1 92.31 264 SER B O 1
ATOM 9764 N N . ASP B 1 265 ? 17.922 -34.406 -36.656 1 92.62 265 ASP B N 1
ATOM 9765 C CA . ASP B 1 265 ? 17.812 -34.75 -35.219 1 92.62 265 ASP B CA 1
ATOM 9766 C C . ASP B 1 265 ? 16.688 -35.75 -35 1 92.62 265 ASP B C 1
ATOM 9768 O O . ASP B 1 265 ? 16.875 -36.719 -34.281 1 92.62 265 ASP B O 1
ATOM 9772 N N . SER B 1 266 ? 15.555 -35.469 -35.594 1 94.5 266 SER B N 1
ATOM 9773 C CA . SER B 1 266 ? 14.398 -36.344 -35.438 1 94.5 266 SER B CA 1
ATOM 9774 C C . SER B 1 266 ? 14.68 -37.719 -36.031 1 94.5 266 SER B C 1
ATOM 9776 O O . SER B 1 266 ? 14.305 -38.75 -35.438 1 94.5 266 SER B O 1
ATOM 9778 N N . LEU B 1 267 ? 15.281 -37.75 -37.156 1 94.5 267 LEU B N 1
ATOM 9779 C CA . LEU B 1 267 ? 15.625 -39.031 -37.781 1 94.5 267 LEU B CA 1
ATOM 9780 C C . LEU B 1 267 ? 16.625 -39.781 -36.906 1 94.5 267 LEU B C 1
ATOM 9782 O O . LEU B 1 267 ? 16.484 -41 -36.719 1 94.5 267 LEU B O 1
ATOM 9786 N N . SER B 1 268 ? 17.609 -39.094 -36.5 1 94.38 268 SER B N 1
ATOM 9787 C CA . SER B 1 268 ? 18.594 -39.688 -35.594 1 94.38 268 SER B CA 1
ATOM 9788 C C . SER B 1 268 ? 17.938 -40.281 -34.344 1 94.38 268 SER B C 1
ATOM 9790 O O . SER B 1 268 ? 18.25 -41.406 -33.938 1 94.38 268 SER B O 1
ATOM 9792 N N . MET B 1 269 ? 17.094 -39.562 -33.75 1 93.94 269 MET B N 1
ATOM 9793 C CA . MET B 1 269 ? 16.391 -40.031 -32.531 1 93.94 269 MET B CA 1
ATOM 9794 C C . MET B 1 269 ? 15.492 -41.219 -32.844 1 93.94 269 MET B C 1
ATOM 9796 O O . MET B 1 269 ? 15.375 -42.125 -32.031 1 93.94 269 MET B O 1
ATOM 9800 N N . ARG B 1 270 ? 14.867 -41.156 -34 1 95.75 270 ARG B N 1
ATOM 9801 C CA . ARG B 1 270 ? 14.039 -42.281 -34.375 1 95.75 270 ARG B CA 1
ATOM 9802 C C . ARG B 1 270 ? 14.883 -43.531 -34.562 1 95.75 270 ARG B C 1
ATOM 9804 O O . ARG B 1 270 ? 14.453 -44.625 -34.188 1 95.75 270 ARG B O 1
ATOM 9811 N N . MET B 1 271 ? 16 -43.406 -35.156 1 95.25 271 MET B N 1
ATOM 9812 C CA . MET B 1 271 ? 16.906 -44.531 -35.375 1 95.25 271 MET B CA 1
ATOM 9813 C C . MET B 1 271 ? 17.453 -45.062 -34.031 1 95.25 271 MET B C 1
ATOM 9815 O O . MET B 1 271 ? 17.672 -46.25 -33.875 1 95.25 271 MET B O 1
ATOM 9819 N N . ASP B 1 272 ? 17.656 -44.156 -33.156 1 94.81 272 ASP B N 1
ATOM 9820 C CA . ASP B 1 272 ? 18.109 -44.562 -31.828 1 94.81 272 ASP B CA 1
ATOM 9821 C C . ASP B 1 272 ? 17.047 -45.406 -31.125 1 94.81 272 ASP B C 1
ATOM 9823 O O . ASP B 1 272 ? 17.375 -46.375 -30.438 1 94.81 272 ASP B O 1
ATOM 9827 N N . VAL B 1 273 ? 15.859 -45 -31.203 1 95.69 273 VAL B N 1
ATOM 9828 C CA . VAL B 1 273 ? 14.742 -45.75 -30.641 1 95.69 273 VAL B CA 1
ATOM 9829 C C . VAL B 1 273 ? 14.695 -47.156 -31.266 1 95.69 273 VAL B C 1
ATOM 9831 O O . VAL B 1 273 ? 14.43 -48.125 -30.562 1 95.69 273 VAL B O 1
ATOM 9834 N N . GLU B 1 274 ? 14.922 -47.281 -32.562 1 96.62 274 GLU B N 1
ATOM 9835 C CA . GLU B 1 274 ? 15 -48.562 -33.25 1 96.62 274 GLU B CA 1
ATOM 9836 C C . GLU B 1 274 ? 16.172 -49.406 -32.75 1 96.62 274 GLU B C 1
ATOM 9838 O O . GLU B 1 274 ? 16.031 -50.594 -32.531 1 96.62 274 GLU B O 1
ATOM 9843 N N . ARG B 1 275 ? 17.266 -48.781 -32.625 1 96.44 275 ARG B N 1
ATOM 9844 C CA . ARG B 1 275 ? 18.453 -49.469 -32.125 1 96.44 275 ARG B CA 1
ATOM 9845 C C . ARG B 1 275 ? 18.188 -50.156 -30.812 1 96.44 275 ARG B C 1
ATOM 9847 O O . ARG B 1 275 ? 18.531 -51.312 -30.625 1 96.44 275 ARG B O 1
ATOM 9854 N N . LEU B 1 276 ? 17.578 -49.438 -29.906 1 95.88 276 LEU B N 1
ATOM 9855 C CA . LEU B 1 276 ? 17.297 -49.969 -28.578 1 95.88 276 LEU B CA 1
ATOM 9856 C C . LEU B 1 276 ? 16.328 -51.156 -28.672 1 95.88 276 LEU B C 1
ATOM 9858 O O . LEU B 1 276 ? 16.469 -52.125 -27.922 1 95.88 276 LEU B O 1
ATOM 9862 N N . ALA B 1 277 ? 15.344 -51.031 -29.516 1 96.31 277 ALA B N 1
ATOM 9863 C CA . ALA B 1 277 ? 14.414 -52.156 -29.703 1 96.31 277 ALA B CA 1
ATOM 9864 C C . ALA B 1 277 ? 15.148 -53.406 -30.188 1 96.31 277 ALA B C 1
ATOM 9866 O O . ALA B 1 277 ? 14.961 -54.5 -29.641 1 96.31 277 ALA B O 1
ATOM 9867 N N . LEU B 1 278 ? 15.969 -53.25 -31.219 1 97.25 278 LEU B N 1
ATOM 9868 C CA . LEU B 1 278 ? 16.703 -54.375 -31.797 1 97.25 278 LEU B CA 1
ATOM 9869 C C . LEU B 1 278 ? 17.641 -55 -30.766 1 97.25 278 LEU B C 1
ATOM 9871 O O . LEU B 1 278 ? 17.719 -56.25 -30.656 1 97.25 278 LEU B O 1
ATOM 9875 N N . GLU B 1 279 ? 18.297 -54.188 -30.047 1 96.81 279 GLU B N 1
ATOM 9876 C CA . GLU B 1 279 ? 19.188 -54.688 -29 1 96.81 279 GLU B CA 1
ATOM 9877 C C . GLU B 1 279 ? 18.406 -55.469 -27.953 1 96.81 279 GLU B C 1
ATOM 9879 O O . GLU B 1 279 ? 18.844 -56.531 -27.5 1 96.81 279 GLU B O 1
ATOM 9884 N N . GLY B 1 280 ? 17.328 -54.938 -27.562 1 96.31 280 GLY B N 1
ATOM 9885 C CA . GLY B 1 280 ? 16.469 -55.625 -26.594 1 96.31 280 GLY B CA 1
ATOM 9886 C C . GLY B 1 280 ? 16 -56.969 -27.094 1 96.31 280 GLY B C 1
ATOM 9887 O O . GLY B 1 280 ? 16 -57.969 -26.344 1 96.31 280 GLY B O 1
ATOM 9888 N N . TYR B 1 281 ? 15.555 -57.062 -28.328 1 97.25 281 TYR B N 1
ATOM 9889 C CA . TYR B 1 281 ? 15.094 -58.312 -28.906 1 97.25 281 TYR B CA 1
ATOM 9890 C C . TYR B 1 281 ? 16.219 -59.344 -28.969 1 97.25 281 TYR B C 1
ATOM 9892 O O . TYR B 1 281 ? 16.016 -60.531 -28.672 1 97.25 281 TYR B O 1
ATOM 9900 N N . LEU B 1 282 ? 17.375 -58.875 -29.422 1 97 282 LEU B N 1
ATOM 9901 C CA . LEU B 1 282 ? 18.531 -59.75 -29.531 1 97 282 LEU B CA 1
ATOM 9902 C C . LEU B 1 282 ? 18.922 -60.312 -28.156 1 97 282 LEU B C 1
ATOM 9904 O O . LEU B 1 282 ? 19.25 -61.5 -28.031 1 97 282 LEU B O 1
ATOM 9908 N N . HIS B 1 283 ? 18.859 -59.5 -27.188 1 95.88 283 HIS B N 1
ATOM 9909 C CA . HIS B 1 283 ? 19.172 -59.938 -25.828 1 95.88 283 HIS B CA 1
ATOM 9910 C C . HIS B 1 283 ? 18.172 -61 -25.359 1 95.88 283 HIS B C 1
ATOM 9912 O O . HIS B 1 283 ? 18.578 -62 -24.781 1 95.88 283 HIS B O 1
ATOM 9918 N N . SER B 1 284 ? 16.922 -60.719 -25.547 1 95.56 284 SER B N 1
ATOM 9919 C CA . SER B 1 284 ? 15.883 -61.688 -25.156 1 95.56 284 SER B CA 1
ATOM 9920 C C . SER B 1 284 ? 16.062 -63.031 -25.859 1 95.56 284 SER B C 1
ATOM 9922 O O . SER B 1 284 ? 15.914 -64.062 -25.25 1 95.56 284 SER B O 1
ATOM 9924 N N . LEU B 1 285 ? 16.344 -63 -27.141 1 95.88 285 LEU B N 1
ATOM 9925 C CA . LEU B 1 285 ? 16.531 -64.25 -27.906 1 95.88 285 LEU B CA 1
ATOM 9926 C C . LEU B 1 285 ? 17.766 -65 -27.453 1 95.88 285 LEU B C 1
ATOM 9928 O O . LEU B 1 285 ? 17.797 -66.25 -27.453 1 95.88 285 LEU B O 1
ATOM 9932 N N . ALA B 1 286 ? 18.781 -64.25 -27.141 1 95.06 286 ALA B N 1
ATOM 9933 C CA . ALA B 1 286 ? 19.984 -64.875 -26.609 1 95.06 286 ALA B CA 1
ATOM 9934 C C . ALA B 1 286 ? 19.688 -65.625 -25.312 1 95.06 286 ALA B C 1
ATOM 9936 O O . ALA B 1 286 ? 20.219 -66.688 -25.062 1 95.06 286 ALA B O 1
ATOM 9937 N N . ASP B 1 287 ? 18.938 -65.062 -24.484 1 93.5 287 ASP B N 1
ATOM 9938 C CA . ASP B 1 287 ? 18.562 -65.688 -23.219 1 93.5 287 ASP B CA 1
ATOM 9939 C C . ASP B 1 287 ? 17.703 -66.938 -23.438 1 93.5 287 ASP B C 1
ATOM 9941 O O . ASP B 1 287 ? 17.828 -67.875 -22.703 1 93.5 287 ASP B O 1
ATOM 9945 N N . ILE B 1 288 ? 16.75 -66.812 -24.375 1 92.56 288 ILE B N 1
ATOM 9946 C CA . ILE B 1 288 ? 15.891 -67.938 -24.688 1 92.56 288 ILE B CA 1
ATOM 9947 C C . ILE B 1 288 ? 16.719 -69.062 -25.297 1 92.56 288 ILE B C 1
ATOM 9949 O O . ILE B 1 288 ? 16.578 -70.188 -24.891 1 92.56 288 ILE B O 1
ATOM 9953 N N . GLY B 1 289 ? 17.516 -68.75 -26.219 1 88.06 289 GLY B N 1
ATOM 9954 C CA . GLY B 1 289 ? 18.406 -69.75 -26.828 1 88.06 289 GLY B CA 1
ATOM 9955 C C . GLY B 1 289 ? 17.688 -70.75 -27.672 1 88.06 289 GLY B C 1
ATOM 9956 O O . GLY B 1 289 ? 16.469 -70.75 -27.734 1 88.06 289 GLY B O 1
ATOM 9957 N N . GLY B 1 290 ? 18.484 -71.562 -28.438 1 87.81 290 GLY B N 1
ATOM 9958 C CA . GLY B 1 290 ? 17.938 -72.625 -29.266 1 87.81 290 GLY B CA 1
ATOM 9959 C C . GLY B 1 290 ? 18.219 -72.438 -30.734 1 87.81 290 GLY B C 1
ATOM 9960 O O . GLY B 1 290 ? 18.297 -71.312 -31.219 1 87.81 290 GLY B O 1
ATOM 9961 N N . ALA B 1 291 ? 18.281 -73.562 -31.406 1 89.81 291 ALA B N 1
ATOM 9962 C CA . ALA B 1 291 ? 18.562 -73.562 -32.844 1 89.81 291 ALA B CA 1
ATOM 9963 C C . ALA B 1 291 ? 17.375 -73 -33.625 1 89.81 291 ALA B C 1
ATOM 9965 O O . ALA B 1 291 ? 17.562 -72.375 -34.688 1 89.81 291 ALA B O 1
ATOM 9966 N N . GLU B 1 292 ? 16.234 -73.125 -33.031 1 90.88 292 GLU B N 1
ATOM 9967 C CA . GLU B 1 292 ? 15.008 -72.75 -33.719 1 90.88 292 GLU B CA 1
ATOM 9968 C C . GLU B 1 292 ? 14.906 -71.25 -33.875 1 90.88 292 GLU B C 1
ATOM 9970 O O . GLU B 1 292 ? 14.234 -70.75 -34.812 1 90.88 292 GLU B O 1
ATOM 9975 N N . VAL B 1 293 ? 15.609 -70.438 -33.062 1 93.38 293 VAL B N 1
ATOM 9976 C CA . VAL B 1 293 ? 15.453 -69 -33.094 1 93.38 293 VAL B CA 1
ATOM 9977 C C . VAL B 1 293 ? 16.703 -68.375 -33.719 1 93.38 293 VAL B C 1
ATOM 9979 O O . VAL B 1 293 ? 16.766 -67.125 -33.906 1 93.38 293 VAL B O 1
ATOM 9982 N N . ALA B 1 294 ? 17.641 -69.125 -34.188 1 93.81 294 ALA B N 1
ATOM 9983 C CA . ALA B 1 294 ? 18.906 -68.625 -34.75 1 93.81 294 ALA B CA 1
ATOM 9984 C C . ALA B 1 294 ? 18.688 -67.75 -36 1 93.81 294 ALA B C 1
ATOM 9986 O O . ALA B 1 294 ? 19.344 -66.75 -36.156 1 93.81 294 ALA B O 1
ATOM 9987 N N . PRO B 1 295 ? 17.766 -68.188 -36.844 1 93.5 295 PRO B N 1
ATOM 9988 C CA . PRO B 1 295 ? 17.531 -67.375 -38 1 93.5 295 PRO B CA 1
ATOM 9989 C C . PRO B 1 295 ? 17.016 -66 -37.656 1 93.5 295 PRO B C 1
ATOM 9991 O O . PRO B 1 295 ? 17.406 -65 -38.281 1 93.5 295 PRO B O 1
ATOM 9994 N N . ALA B 1 296 ? 16.125 -65.938 -36.656 1 95.94 296 ALA B N 1
ATOM 9995 C CA . ALA B 1 296 ? 15.617 -64.688 -36.219 1 95.94 296 ALA B CA 1
ATOM 9996 C C . ALA B 1 296 ? 16.734 -63.812 -35.625 1 95.94 296 ALA B C 1
ATOM 9998 O O . ALA B 1 296 ? 16.781 -62.594 -35.844 1 95.94 296 ALA B O 1
ATOM 9999 N N . GLN B 1 297 ? 17.641 -64.375 -34.875 1 96.44 297 GLN B N 1
ATOM 10000 C CA . GLN B 1 297 ? 18.766 -63.688 -34.25 1 96.44 297 GLN B CA 1
ATOM 10001 C C . GLN B 1 297 ? 19.703 -63.094 -35.344 1 96.44 297 GLN B C 1
ATOM 10003 O O . GLN B 1 297 ? 20.156 -61.969 -35.219 1 96.44 297 GLN B O 1
ATOM 10008 N N . ALA B 1 298 ? 19.875 -63.906 -36.344 1 95.62 298 ALA B N 1
ATOM 10009 C CA . ALA B 1 298 ? 20.766 -63.5 -37.406 1 95.62 298 ALA B CA 1
ATOM 10010 C C . ALA B 1 298 ? 20.172 -62.312 -38.188 1 95.62 298 ALA B C 1
ATOM 10012 O O . ALA B 1 298 ? 20.906 -61.375 -38.531 1 95.62 298 ALA B O 1
ATOM 10013 N N . MET B 1 299 ? 18.938 -62.438 -38.406 1 95.69 299 MET B N 1
ATOM 10014 C CA . MET B 1 299 ? 18.266 -61.375 -39.125 1 95.69 299 MET B CA 1
ATOM 10015 C C . MET B 1 299 ? 18.297 -60.062 -38.344 1 95.69 299 MET B C 1
ATOM 10017 O O . MET B 1 299 ? 18.562 -59 -38.875 1 95.69 299 MET B O 1
ATOM 10021 N N . LEU B 1 300 ? 18.031 -60.125 -37.031 1 97.19 300 LEU B N 1
ATOM 10022 C CA . LEU B 1 300 ? 18.031 -58.938 -36.156 1 97.19 300 LEU B CA 1
ATOM 10023 C C . LEU B 1 300 ? 19.438 -58.375 -36.031 1 97.19 300 LEU B C 1
ATOM 10025 O O . LEU B 1 300 ? 19.609 -57.156 -35.969 1 97.19 300 LEU B O 1
ATOM 10029 N N . GLN B 1 301 ? 20.422 -59.219 -36 1 96.69 301 GLN B N 1
ATOM 10030 C CA . GLN B 1 301 ? 21.797 -58.75 -35.906 1 96.69 301 GLN B CA 1
ATOM 10031 C C . GLN B 1 301 ? 22.219 -57.969 -37.156 1 96.69 301 GLN B C 1
ATOM 10033 O O . GLN B 1 301 ? 22.875 -56.938 -37.094 1 96.69 301 GLN B O 1
ATOM 10038 N N . THR B 1 302 ? 21.812 -58.531 -38.281 1 95.75 302 THR B N 1
ATOM 10039 C CA . THR B 1 302 ? 22.109 -57.844 -39.531 1 95.75 302 THR B CA 1
ATOM 10040 C C . THR B 1 302 ? 21.438 -56.5 -39.562 1 95.75 302 THR B C 1
ATOM 10042 O O . THR B 1 302 ? 22.031 -55.5 -40.031 1 95.75 302 THR B O 1
ATOM 10045 N N . ALA B 1 303 ? 20.219 -56.5 -39.188 1 96.12 303 ALA B N 1
ATOM 10046 C CA . ALA B 1 303 ? 19.484 -55.25 -39.156 1 96.12 303 ALA B CA 1
ATOM 10047 C C . ALA B 1 303 ? 20.172 -54.219 -38.219 1 96.12 303 ALA B C 1
ATOM 10049 O O . ALA B 1 303 ? 20.25 -53.031 -38.562 1 96.12 303 ALA B O 1
ATOM 10050 N N . LEU B 1 304 ? 20.625 -54.625 -37.031 1 96.62 304 LEU B N 1
ATOM 10051 C CA . LEU B 1 304 ? 21.297 -53.75 -36.062 1 96.62 304 LEU B CA 1
ATOM 10052 C C . LEU B 1 304 ? 22.594 -53.219 -36.656 1 96.62 304 LEU B C 1
ATOM 10054 O O . LEU B 1 304 ? 22.922 -52.031 -36.469 1 96.62 304 LEU B O 1
ATOM 10058 N N . ASP B 1 305 ? 23.328 -54 -37.375 1 95.38 305 ASP B N 1
ATOM 10059 C CA . ASP B 1 305 ? 24.578 -53.594 -37.969 1 95.38 305 ASP B CA 1
ATOM 10060 C C . ASP B 1 305 ? 24.344 -52.531 -39.062 1 95.38 305 ASP B C 1
ATOM 10062 O O . ASP B 1 305 ? 25.078 -51.562 -39.156 1 95.38 305 ASP B O 1
ATOM 10066 N N . ASN B 1 306 ? 23.375 -52.812 -39.875 1 94.44 306 ASN B N 1
ATOM 10067 C CA . ASN B 1 306 ? 23.016 -51.844 -40.906 1 94.44 306 ASN B CA 1
ATOM 10068 C C . ASN B 1 306 ? 22.594 -50.531 -40.281 1 94.44 306 ASN B C 1
ATOM 10070 O O . ASN B 1 306 ? 22.984 -49.469 -40.781 1 94.44 306 ASN B O 1
ATOM 10074 N N . LEU B 1 307 ? 21.812 -50.625 -39.25 1 95.19 307 LEU B N 1
ATOM 10075 C CA . LEU B 1 307 ? 21.344 -49.406 -38.562 1 95.19 307 LEU B CA 1
ATOM 10076 C C . LEU B 1 307 ? 22.5 -48.625 -37.969 1 95.19 307 LEU B C 1
ATOM 10078 O O . LEU B 1 307 ? 22.531 -47.406 -38.062 1 95.19 307 LEU B O 1
ATOM 10082 N N . ALA B 1 308 ? 23.422 -49.281 -37.344 1 95.62 308 ALA B N 1
ATOM 10083 C CA . ALA B 1 308 ? 24.594 -48.625 -36.75 1 95.62 308 ALA B CA 1
ATOM 10084 C C . ALA B 1 308 ? 25.375 -47.875 -37.812 1 95.62 308 ALA B C 1
ATOM 10086 O O . ALA B 1 308 ? 25.859 -46.75 -37.562 1 95.62 308 ALA B O 1
ATOM 10087 N N . ALA B 1 309 ? 25.484 -48.438 -38.938 1 94.25 309 ALA B N 1
ATOM 10088 C CA . ALA B 1 309 ? 26.172 -47.812 -40.031 1 94.25 309 ALA B CA 1
ATOM 10089 C C . ALA B 1 309 ? 25.406 -46.562 -40.531 1 94.25 309 ALA B C 1
ATOM 10091 O O . ALA B 1 309 ? 26.016 -45.531 -40.844 1 94.25 309 ALA B O 1
ATOM 10092 N N . ASP B 1 310 ? 24.203 -46.75 -40.656 1 94.12 310 ASP B N 1
ATOM 10093 C CA . ASP B 1 310 ? 23.359 -45.625 -41.062 1 94.12 310 ASP B CA 1
ATOM 10094 C C . ASP B 1 310 ? 23.469 -44.469 -40.094 1 94.12 310 ASP B C 1
ATOM 10096 O O . ASP B 1 310 ? 23.531 -43.312 -40.5 1 94.12 310 ASP B O 1
ATOM 10100 N N . MET B 1 311 ? 23.391 -44.75 -38.812 1 94.69 311 MET B N 1
ATOM 10101 C CA . MET B 1 311 ? 23.453 -43.719 -37.75 1 94.69 311 MET B CA 1
ATOM 10102 C C . MET B 1 311 ? 24.781 -42.969 -37.812 1 94.69 311 MET B C 1
ATOM 10104 O O . MET B 1 311 ? 24.844 -41.781 -37.562 1 94.69 311 MET B O 1
ATOM 10108 N N . GLU B 1 312 ? 25.828 -43.688 -38.094 1 94.19 312 GLU B N 1
ATOM 10109 C CA . GLU B 1 312 ? 27.125 -43.031 -38.25 1 94.19 312 GLU B CA 1
ATOM 10110 C C . GLU B 1 312 ? 27.141 -42.094 -39.438 1 94.19 312 GLU B C 1
ATOM 10112 O O . GLU B 1 312 ? 27.734 -41.031 -39.375 1 94.19 312 GLU B O 1
ATOM 10117 N N . ARG B 1 313 ? 26.516 -42.5 -40.469 1 92.81 313 ARG B N 1
ATOM 10118 C CA . ARG B 1 313 ? 26.453 -41.656 -41.688 1 92.81 313 ARG B CA 1
ATOM 10119 C C . ARG B 1 313 ? 25.594 -40.438 -41.469 1 92.81 313 ARG B C 1
ATOM 10121 O O . ARG B 1 313 ? 25.797 -39.406 -42.094 1 92.81 313 ARG B O 1
ATOM 10128 N N . LEU B 1 314 ? 24.656 -40.562 -40.625 1 93.31 314 LEU B N 1
ATOM 10129 C CA . LEU B 1 314 ? 23.719 -39.5 -40.375 1 93.31 314 LEU B CA 1
ATOM 10130 C C . LEU B 1 314 ? 24.375 -38.375 -39.562 1 93.31 314 LEU B C 1
ATOM 10132 O O . LEU B 1 314 ? 23.828 -37.281 -39.438 1 93.31 314 LEU B O 1
ATOM 10136 N N . LYS B 1 315 ? 25.562 -38.625 -39 1 91.38 315 LYS B N 1
ATOM 10137 C CA . LYS B 1 315 ? 26.344 -37.562 -38.375 1 91.38 315 LYS B CA 1
ATOM 10138 C C . LYS B 1 315 ? 26.922 -36.625 -39.438 1 91.38 315 LYS B C 1
ATOM 10140 O O . LYS B 1 315 ? 28.141 -36.438 -39.469 1 91.38 315 LYS B O 1
ATOM 10145 N N . LEU B 1 316 ? 26.047 -36.094 -40.281 1 86.19 316 LEU B N 1
ATOM 10146 C CA . LEU B 1 316 ? 26.391 -35.219 -41.406 1 86.19 316 LEU B CA 1
ATOM 10147 C C . LEU B 1 316 ? 25.828 -33.812 -41.188 1 86.19 316 LEU B C 1
ATOM 10149 O O . LEU B 1 316 ? 25.125 -33.562 -40.219 1 86.19 316 LEU B O 1
ATOM 10153 N N . ASN B 1 317 ? 26.312 -32.906 -42.031 1 87.12 317 ASN B N 1
ATOM 10154 C CA . ASN B 1 317 ? 25.688 -31.578 -42.094 1 87.12 317 ASN B CA 1
ATOM 10155 C C . ASN B 1 317 ? 24.391 -31.609 -42.906 1 87.12 317 ASN B C 1
ATOM 10157 O O . ASN B 1 317 ? 24.406 -31.797 -44.125 1 87.12 317 ASN B O 1
ATOM 10161 N N . PRO B 1 318 ? 23.297 -31.484 -42.219 1 87.94 318 PRO B N 1
ATOM 10162 C CA . PRO B 1 318 ? 22 -31.656 -42.875 1 87.94 318 PRO B CA 1
ATOM 10163 C C . PRO B 1 318 ? 21.75 -30.578 -43.938 1 87.94 318 PRO B C 1
ATOM 10165 O O . PRO B 1 318 ? 20.828 -30.703 -44.75 1 87.94 318 PRO B O 1
ATOM 10168 N N . ASP B 1 319 ? 22.578 -29.547 -43.969 1 87.62 319 ASP B N 1
ATOM 10169 C CA . ASP B 1 319 ? 22.406 -28.453 -44.906 1 87.62 319 ASP B CA 1
ATOM 10170 C C . ASP B 1 319 ? 23.328 -28.641 -46.125 1 87.62 319 ASP B C 1
ATOM 10172 O O . ASP B 1 319 ? 23.281 -27.875 -47.094 1 87.62 319 ASP B O 1
ATOM 10176 N N . ASN B 1 320 ? 24.109 -29.703 -46.062 1 92.25 320 ASN B N 1
ATOM 10177 C CA . ASN B 1 320 ? 25.016 -29.984 -47.188 1 92.25 320 ASN B CA 1
ATOM 10178 C C . ASN B 1 320 ? 24.422 -31 -48.156 1 92.25 320 ASN B C 1
ATOM 10180 O O . ASN B 1 320 ? 24.312 -32.188 -47.844 1 92.25 320 ASN B O 1
ATOM 10184 N N . ALA B 1 321 ? 24.188 -30.641 -49.344 1 91.94 321 ALA B N 1
ATOM 10185 C CA . ALA B 1 321 ? 23.469 -31.438 -50.344 1 91.94 321 ALA B CA 1
ATOM 10186 C C . ALA B 1 321 ? 24.266 -32.688 -50.719 1 91.94 321 ALA B C 1
ATOM 10188 O O . ALA B 1 321 ? 23.672 -33.75 -50.969 1 91.94 321 ALA B O 1
ATOM 10189 N N . ASP B 1 322 ? 25.531 -32.531 -50.812 1 93 322 ASP B N 1
ATOM 10190 C CA . ASP B 1 322 ? 26.359 -33.688 -51.188 1 93 322 ASP B CA 1
ATOM 10191 C C . ASP B 1 322 ? 26.359 -34.75 -50.125 1 93 322 ASP B C 1
ATOM 10193 O O . ASP B 1 322 ? 26.25 -35.938 -50.438 1 93 322 ASP B O 1
ATOM 10197 N N . GLU B 1 323 ? 26.5 -34.312 -48.938 1 93.19 323 GLU B N 1
ATOM 10198 C CA . GLU B 1 323 ? 26.5 -35.25 -47.812 1 93.19 323 GLU B CA 1
ATOM 10199 C C . GLU B 1 323 ? 25.156 -35.938 -47.656 1 93.19 323 GLU B C 1
ATOM 10201 O O . GLU B 1 323 ? 25.078 -37.156 -47.469 1 93.19 323 GLU B O 1
ATOM 10206 N N . VAL B 1 324 ? 24.109 -35.156 -47.781 1 93.31 324 VAL B N 1
ATOM 10207 C CA . VAL B 1 324 ? 22.766 -35.688 -47.656 1 93.31 324 VAL B CA 1
ATOM 10208 C C . VAL B 1 324 ? 22.484 -36.625 -48.844 1 93.31 324 VAL B C 1
ATOM 10210 O O . VAL B 1 324 ? 21.828 -37.656 -48.656 1 93.31 324 VAL B O 1
ATOM 10213 N N . GLY B 1 325 ? 22.953 -36.25 -49.969 1 93.62 325 GLY B N 1
ATOM 10214 C CA . GLY B 1 325 ? 22.797 -37.094 -51.125 1 93.62 325 GLY B CA 1
ATOM 10215 C C . GLY B 1 325 ? 23.469 -38.469 -50.969 1 93.62 325 GLY B C 1
ATOM 10216 O O . GLY B 1 325 ? 22.891 -39.469 -51.344 1 93.62 325 GLY B O 1
ATOM 10217 N N . ALA B 1 326 ? 24.656 -38.438 -50.5 1 93.25 326 ALA B N 1
ATOM 10218 C CA . ALA B 1 326 ? 25.375 -39.656 -50.25 1 93.25 326 ALA B CA 1
ATOM 10219 C C . ALA B 1 326 ? 24.641 -40.562 -49.25 1 93.25 326 ALA B C 1
ATOM 10221 O O . ALA B 1 326 ? 24.547 -41.781 -49.469 1 93.25 326 ALA B O 1
ATOM 10222 N N . PHE B 1 327 ? 24.234 -39.969 -48.219 1 93.75 327 PHE B N 1
ATOM 10223 C CA . PHE B 1 327 ? 23.453 -40.688 -47.219 1 93.75 327 PHE B CA 1
ATOM 10224 C C . PHE B 1 327 ? 22.203 -41.281 -47.844 1 93.75 327 PHE B C 1
ATOM 10226 O O . PHE B 1 327 ? 21.906 -42.469 -47.656 1 93.75 327 PHE B O 1
ATOM 10233 N N . SER B 1 328 ? 21.469 -40.5 -48.625 1 93.06 328 SER B N 1
ATOM 10234 C CA . SER B 1 328 ? 20.219 -40.906 -49.281 1 93.06 328 SER B CA 1
ATOM 10235 C C . SER B 1 328 ? 20.453 -42.094 -50.219 1 93.06 328 SER B C 1
ATOM 10237 O O . SER B 1 328 ? 19.672 -43.031 -50.25 1 93.06 328 SER B O 1
ATOM 10239 N N . ARG B 1 329 ? 21.469 -42.062 -50.938 1 94 329 ARG B N 1
ATOM 10240 C CA . ARG B 1 329 ? 21.781 -43.125 -51.906 1 94 329 ARG B CA 1
ATOM 10241 C C . ARG B 1 329 ? 22.109 -44.438 -51.219 1 94 329 ARG B C 1
ATOM 10243 O O . ARG B 1 329 ? 21.688 -45.5 -51.656 1 94 329 ARG B O 1
ATOM 10250 N N . THR B 1 330 ? 22.812 -44.25 -50.219 1 92.69 330 THR B N 1
ATOM 10251 C CA . THR B 1 330 ? 23.172 -45.438 -49.469 1 92.69 330 THR B CA 1
ATOM 10252 C C . THR B 1 330 ? 21.922 -46.094 -48.875 1 92.69 330 THR B C 1
ATOM 10254 O O . THR B 1 330 ? 21.781 -47.312 -48.875 1 92.69 330 THR B O 1
ATOM 10257 N N . LEU B 1 331 ? 21.047 -45.312 -48.312 1 92.19 331 LEU B N 1
ATOM 10258 C CA . LEU B 1 331 ? 19.797 -45.812 -47.75 1 92.19 331 LEU B CA 1
ATOM 10259 C C . LEU B 1 331 ? 18.953 -46.469 -48.812 1 92.19 331 LEU B C 1
ATOM 10261 O O . LEU B 1 331 ? 18.406 -47.562 -48.594 1 92.19 331 LEU B O 1
ATOM 10265 N N . SER B 1 332 ? 18.875 -45.812 -49.938 1 91.5 332 SER B N 1
ATOM 10266 C CA . SER B 1 332 ? 18.062 -46.344 -51.031 1 91.5 332 SER B CA 1
ATOM 10267 C C . SER B 1 332 ? 18.625 -47.625 -51.562 1 91.5 332 SER B C 1
ATOM 10269 O O . SER B 1 332 ? 17.875 -48.531 -51.938 1 91.5 332 SER B O 1
ATOM 10271 N N . ALA B 1 333 ? 19.875 -47.719 -51.594 1 91.62 333 ALA B N 1
ATOM 10272 C CA . ALA B 1 333 ? 20.531 -48.906 -52.156 1 91.62 333 ALA B CA 1
ATOM 10273 C C . ALA B 1 333 ? 20.375 -50.125 -51.25 1 91.62 333 ALA B C 1
ATOM 10275 O O . ALA B 1 333 ? 20.328 -51.25 -51.719 1 91.62 333 ALA B O 1
ATOM 10276 N N . SER B 1 334 ? 20.234 -49.875 -50.094 1 90.06 334 SER B N 1
ATOM 10277 C CA . SER B 1 334 ? 20.172 -50.969 -49.125 1 90.06 334 SER B CA 1
ATOM 10278 C C . SER B 1 334 ? 18.719 -51.375 -48.812 1 90.06 334 SER B C 1
ATOM 10280 O O . SER B 1 334 ? 18.453 -52.281 -48.031 1 90.06 334 SER B O 1
ATOM 10282 N N . LEU B 1 335 ? 17.75 -50.781 -49.406 1 89 335 LEU B N 1
ATOM 10283 C CA . LEU B 1 335 ? 16.344 -50.906 -49.062 1 89 335 LEU B CA 1
ATOM 10284 C C . LEU B 1 335 ? 15.875 -52.344 -49.188 1 89 335 LEU B C 1
ATOM 10286 O O . LEU B 1 335 ? 15.133 -52.844 -48.344 1 89 335 LEU B O 1
ATOM 10290 N N . GLU B 1 336 ? 16.375 -53.062 -50.219 1 85.88 336 GLU B N 1
ATOM 10291 C CA . GLU B 1 336 ? 15.914 -54.406 -50.5 1 85.88 336 GLU B CA 1
ATOM 10292 C C . GLU B 1 336 ? 16.359 -55.375 -49.406 1 85.88 336 GLU B C 1
ATOM 10294 O O . GLU B 1 336 ? 15.695 -56.406 -49.156 1 85.88 336 GLU B O 1
ATOM 10299 N N . HIS B 1 337 ? 17.312 -55.094 -48.75 1 86.44 337 HIS B N 1
ATOM 10300 C CA . HIS B 1 337 ? 17.875 -56 -47.781 1 86.44 337 HIS B CA 1
ATOM 10301 C C . HIS B 1 337 ? 17.641 -55.5 -46.344 1 86.44 337 HIS B C 1
ATOM 10303 O O . HIS B 1 337 ? 18.047 -56.156 -45.406 1 86.44 337 HIS B O 1
ATOM 10309 N N . ARG B 1 338 ? 16.969 -54.469 -46.25 1 90.81 338 ARG B N 1
ATOM 10310 C CA . ARG B 1 338 ? 16.734 -53.844 -44.969 1 90.81 338 ARG B CA 1
ATOM 10311 C C . ARG B 1 338 ? 15.477 -54.438 -44.312 1 90.81 338 ARG B C 1
ATOM 10313 O O . ARG B 1 338 ? 14.477 -54.688 -44.969 1 90.81 338 ARG B O 1
ATOM 10320 N N . LEU B 1 339 ? 15.586 -54.625 -42.969 1 94.44 339 LEU B N 1
ATOM 10321 C CA . LEU B 1 339 ? 14.398 -55.031 -42.219 1 94.44 339 LEU B CA 1
ATOM 10322 C C . LEU B 1 339 ? 13.539 -53.812 -41.906 1 94.44 339 LEU B C 1
ATOM 10324 O O . LEU B 1 339 ? 13.867 -53.031 -41 1 94.44 339 LEU B O 1
ATOM 10328 N N . VAL B 1 340 ? 12.484 -53.594 -42.594 1 94.31 340 VAL B N 1
ATOM 10329 C CA . VAL B 1 340 ? 11.617 -52.438 -42.375 1 94.31 340 VAL B CA 1
ATOM 10330 C C . VAL B 1 340 ? 10.258 -52.875 -41.844 1 94.31 340 VAL B C 1
ATOM 10332 O O . VAL B 1 340 ? 9.336 -52.094 -41.719 1 94.31 340 VAL B O 1
ATOM 10335 N N . ASN B 1 341 ? 10.117 -54.125 -41.625 1 94.31 341 ASN B N 1
ATOM 10336 C CA . ASN B 1 341 ? 8.906 -54.719 -41.062 1 94.31 341 ASN B CA 1
ATOM 10337 C C . ASN B 1 341 ? 9.242 -55.906 -40.156 1 94.31 341 ASN B C 1
ATOM 10339 O O . ASN B 1 341 ? 9.891 -56.875 -40.594 1 94.31 341 ASN B O 1
ATOM 10343 N N . ILE B 1 342 ? 8.766 -55.875 -38.969 1 96.06 342 ILE B N 1
ATOM 10344 C CA . ILE B 1 342 ? 9.133 -56.844 -37.938 1 96.06 342 ILE B CA 1
ATOM 10345 C C . ILE B 1 342 ? 8.414 -58.188 -38.25 1 96.06 342 ILE B C 1
ATOM 10347 O O . ILE B 1 342 ? 8.773 -59.219 -37.688 1 96.06 342 ILE B O 1
ATOM 10351 N N . ALA B 1 343 ? 7.43 -58.219 -39.125 1 94.75 343 ALA B N 1
ATOM 10352 C CA . ALA B 1 343 ? 6.555 -59.375 -39.375 1 94.75 343 ALA B CA 1
ATOM 10353 C C . ALA B 1 343 ? 7.367 -60.594 -39.75 1 94.75 343 ALA B C 1
ATOM 10355 O O . ALA B 1 343 ? 7.004 -61.719 -39.375 1 94.75 343 ALA B O 1
ATOM 10356 N N . GLN B 1 344 ? 8.422 -60.438 -40.438 1 92.56 344 GLN B N 1
ATOM 10357 C CA . GLN B 1 344 ? 9.266 -61.562 -40.844 1 92.56 344 GLN B CA 1
ATOM 10358 C C . GLN B 1 344 ? 9.828 -62.281 -39.594 1 92.56 344 GLN B C 1
ATOM 10360 O O . GLN B 1 344 ? 9.875 -63.5 -39.531 1 92.56 344 GLN B O 1
ATOM 10365 N N . VAL B 1 345 ? 10.25 -61.5 -38.719 1 96.44 345 VAL B N 1
ATOM 10366 C CA . VAL B 1 345 ? 10.836 -62.031 -37.5 1 96.44 345 VAL B CA 1
ATOM 10367 C C . VAL B 1 345 ? 9.742 -62.688 -36.625 1 96.44 345 VAL B C 1
ATOM 10369 O O . VAL B 1 345 ? 9.938 -63.75 -36.094 1 96.44 345 VAL B O 1
ATOM 10372 N N . THR B 1 346 ? 8.578 -62.031 -36.5 1 96.44 346 THR B N 1
ATOM 10373 C CA . THR B 1 346 ? 7.5 -62.594 -35.688 1 96.44 346 THR B CA 1
ATOM 10374 C C . THR B 1 346 ? 6.984 -63.906 -36.312 1 96.44 346 THR B C 1
ATOM 10376 O O . THR B 1 346 ? 6.57 -64.812 -35.594 1 96.44 346 THR B O 1
ATOM 10379 N N . ASP B 1 347 ? 7.035 -64 -37.625 1 95.62 347 ASP B N 1
ATOM 10380 C CA . ASP B 1 347 ? 6.66 -65.25 -38.281 1 95.62 347 ASP B CA 1
ATOM 10381 C C . ASP B 1 347 ? 7.621 -66.375 -37.906 1 95.62 347 ASP B C 1
ATOM 10383 O O . ASP B 1 347 ? 7.195 -67.5 -37.688 1 95.62 347 ASP B O 1
ATOM 10387 N N . MET B 1 348 ? 8.867 -66.062 -37.875 1 95.5 348 MET B N 1
ATOM 10388 C CA . MET B 1 348 ? 9.875 -67.062 -37.5 1 95.5 348 MET B CA 1
ATOM 10389 C C . MET B 1 348 ? 9.641 -67.5 -36.062 1 95.5 348 MET B C 1
ATOM 10391 O O . MET B 1 348 ? 9.789 -68.688 -35.75 1 95.5 348 MET B O 1
ATOM 10395 N N . LEU B 1 349 ? 9.297 -66.625 -35.188 1 96.38 349 LEU B N 1
ATOM 10396 C CA . LEU B 1 349 ? 9.016 -66.938 -33.781 1 96.38 349 LEU B CA 1
ATOM 10397 C C . LEU B 1 349 ? 7.758 -67.812 -33.719 1 96.38 349 LEU B C 1
ATOM 10399 O O . LEU B 1 349 ? 7.703 -68.75 -32.906 1 96.38 349 LEU B O 1
ATOM 10403 N N . THR B 1 350 ? 6.75 -67.438 -34.531 1 95.94 350 THR B N 1
ATOM 10404 C CA . THR B 1 350 ? 5.527 -68.25 -34.562 1 95.94 350 THR B CA 1
ATOM 10405 C C . THR B 1 350 ? 5.82 -69.688 -35 1 95.94 350 THR B C 1
ATOM 10407 O O . THR B 1 350 ? 5.297 -70.625 -34.438 1 95.94 350 THR B O 1
ATOM 10410 N N . ASN B 1 351 ? 6.664 -69.875 -35.969 1 94.88 351 ASN B N 1
ATOM 10411 C CA . ASN B 1 351 ? 7.066 -71.188 -36.438 1 94.88 351 ASN B CA 1
ATOM 10412 C C . ASN B 1 351 ? 7.809 -71.938 -35.344 1 94.88 351 ASN B C 1
ATOM 10414 O O . ASN B 1 351 ? 7.602 -73.125 -35.188 1 94.88 351 ASN B O 1
ATOM 10418 N N . ALA B 1 352 ? 8.68 -71.25 -34.688 1 95 352 ALA B N 1
ATOM 10419 C CA . ALA B 1 352 ? 9.414 -71.875 -33.594 1 95 352 ALA B CA 1
ATOM 10420 C C . ALA B 1 352 ? 8.461 -72.375 -32.5 1 95 352 ALA B C 1
ATOM 10422 O O . ALA B 1 352 ? 8.633 -73.438 -31.969 1 95 352 ALA B O 1
ATOM 10423 N N . ILE B 1 353 ? 7.477 -71.562 -32.156 1 94.81 353 ILE B N 1
ATOM 10424 C CA . ILE B 1 353 ? 6.484 -71.938 -31.125 1 94.81 353 ILE B CA 1
ATOM 10425 C C . ILE B 1 353 ? 5.672 -73.125 -31.578 1 94.81 353 ILE B C 1
ATOM 10427 O O . ILE B 1 353 ? 5.488 -74.062 -30.812 1 94.81 353 ILE B O 1
ATOM 10431 N N . ASN B 1 354 ? 5.234 -73.125 -32.875 1 92.62 354 ASN B N 1
ATOM 10432 C CA . ASN B 1 354 ? 4.438 -74.188 -33.406 1 92.62 354 ASN B CA 1
ATOM 10433 C C . ASN B 1 354 ? 5.242 -75.5 -33.469 1 92.62 354 ASN B C 1
ATOM 10435 O O . ASN B 1 354 ? 4.676 -76.562 -33.406 1 92.62 354 ASN B O 1
ATOM 10439 N N . GLY B 1 355 ? 6.496 -75.375 -33.625 1 90.44 355 GLY B N 1
ATOM 10440 C CA . GLY B 1 355 ? 7.371 -76.5 -33.719 1 90.44 355 GLY B CA 1
ATOM 10441 C C . GLY B 1 355 ? 7.746 -77.125 -32.375 1 90.44 355 GLY B C 1
ATOM 10442 O O . GLY B 1 355 ? 8.461 -78.125 -32.312 1 90.44 355 GLY B O 1
ATOM 10443 N N . GLY B 1 356 ? 7.254 -76.562 -31.25 1 85.69 356 GLY B N 1
ATOM 10444 C CA . GLY B 1 356 ? 7.473 -77.125 -29.922 1 85.69 356 GLY B CA 1
ATOM 10445 C C . GLY B 1 356 ? 8.797 -76.688 -29.312 1 85.69 356 GLY B C 1
ATOM 10446 O O . GLY B 1 356 ? 9.438 -77.5 -28.609 1 85.69 356 GLY B O 1
ATOM 10447 N N . ALA B 1 357 ? 9.188 -75.562 -29.578 1 84.88 357 ALA B N 1
ATOM 10448 C CA . ALA B 1 357 ? 10.422 -75.062 -28.984 1 84.88 357 ALA B CA 1
ATOM 10449 C C . ALA B 1 357 ? 10.367 -75.188 -27.453 1 84.88 357 ALA B C 1
ATOM 10451 O O . ALA B 1 357 ? 9.289 -75.125 -26.859 1 84.88 357 ALA B O 1
ATOM 10452 N N . ALA B 1 358 ? 11.445 -75.438 -26.703 1 84.19 358 ALA B N 1
ATOM 10453 C CA . ALA B 1 358 ? 11.539 -75.625 -25.266 1 84.19 358 ALA B CA 1
ATOM 10454 C C . ALA B 1 358 ? 10.992 -74.438 -24.484 1 84.19 358 ALA B C 1
ATOM 10456 O O . ALA B 1 358 ? 10.266 -74.625 -23.5 1 84.19 358 ALA B O 1
ATOM 10457 N N . LYS B 1 359 ? 11.203 -73.188 -24.828 1 92.31 359 LYS B N 1
ATOM 10458 C CA . LYS B 1 359 ? 10.773 -72 -24.125 1 92.31 359 LYS B CA 1
ATOM 10459 C C . LYS B 1 359 ? 9.664 -71.25 -24.891 1 92.31 359 LYS B C 1
ATOM 10461 O O . LYS B 1 359 ? 9.766 -70.062 -25.141 1 92.31 359 LYS B O 1
ATOM 10466 N N . THR B 1 360 ? 8.617 -71.938 -24.984 1 93.38 360 THR B N 1
ATOM 10467 C CA . THR B 1 360 ? 7.508 -71.5 -25.812 1 93.38 360 THR B CA 1
ATOM 10468 C C . THR B 1 360 ? 6.828 -70.312 -25.188 1 93.38 360 THR B C 1
ATOM 10470 O O . THR B 1 360 ? 6.426 -69.375 -25.875 1 93.38 360 THR B O 1
ATOM 10473 N N . ALA B 1 361 ? 6.746 -70.312 -23.828 1 94.06 361 ALA B N 1
ATOM 10474 C CA . ALA B 1 361 ? 6.086 -69.188 -23.141 1 94.06 361 ALA B CA 1
ATOM 10475 C C . ALA B 1 361 ? 6.879 -67.875 -23.297 1 94.06 361 ALA B C 1
ATOM 10477 O O . ALA B 1 361 ? 6.305 -66.812 -23.547 1 94.06 361 ALA B O 1
ATOM 10478 N N . GLU B 1 362 ? 8.141 -68 -23.156 1 95.31 362 GLU B N 1
ATOM 10479 C CA . GLU B 1 362 ? 9.023 -66.812 -23.297 1 95.31 362 GLU B CA 1
ATOM 10480 C C . GLU B 1 362 ? 9.016 -66.312 -24.734 1 95.31 362 GLU B C 1
ATOM 10482 O O . GLU B 1 362 ? 9.039 -65.125 -24.969 1 95.31 362 GLU B O 1
ATOM 10487 N N . LEU B 1 363 ? 8.969 -67.188 -25.672 1 96.06 363 LEU B N 1
ATOM 10488 C CA . LEU B 1 363 ? 8.914 -66.812 -27.078 1 96.06 363 LEU B CA 1
ATOM 10489 C C . LEU B 1 363 ? 7.594 -66.125 -27.406 1 96.06 363 LEU B C 1
ATOM 10491 O O . LEU B 1 363 ? 7.562 -65.188 -28.203 1 96.06 363 LEU B O 1
ATOM 10495 N N . ALA B 1 364 ? 6.527 -66.625 -26.75 1 96.69 364 ALA B N 1
ATOM 10496 C CA . ALA B 1 364 ? 5.219 -66 -26.969 1 96.69 364 ALA B CA 1
ATOM 10497 C C . ALA B 1 364 ? 5.191 -64.562 -26.453 1 96.69 364 ALA B C 1
ATOM 10499 O O . ALA B 1 364 ? 4.613 -63.688 -27.078 1 96.69 364 ALA B O 1
ATOM 10500 N N . VAL B 1 365 ? 5.809 -64.438 -25.312 1 97.31 365 VAL B N 1
ATOM 10501 C CA . VAL B 1 365 ? 5.883 -63.062 -24.734 1 97.31 365 VAL B CA 1
ATOM 10502 C C . VAL B 1 365 ? 6.688 -62.156 -25.656 1 97.31 365 VAL B C 1
ATOM 10504 O O . VAL B 1 365 ? 6.281 -61.031 -25.922 1 97.31 365 VAL B O 1
ATOM 10507 N N . LEU B 1 366 ? 7.824 -62.562 -26.125 1 97.19 366 LEU B N 1
ATOM 10508 C CA . LEU B 1 366 ? 8.672 -61.781 -27 1 97.19 366 LEU B CA 1
ATOM 10509 C C . LEU B 1 366 ? 7.949 -61.469 -28.312 1 97.19 366 LEU B C 1
ATOM 10511 O O . LEU B 1 366 ? 8.055 -60.344 -28.828 1 97.19 366 LEU B O 1
ATOM 10515 N N . ARG B 1 367 ? 7.23 -62.469 -28.844 1 97.19 367 ARG B N 1
ATOM 10516 C CA . ARG B 1 367 ? 6.453 -62.25 -30.062 1 97.19 367 ARG B CA 1
ATOM 10517 C C . ARG B 1 367 ? 5.406 -61.156 -29.844 1 97.19 367 ARG B C 1
ATOM 10519 O O . ARG B 1 367 ? 5.199 -60.344 -30.734 1 97.19 367 ARG B O 1
ATOM 10526 N N . ALA B 1 368 ? 4.754 -61.219 -28.703 1 97.06 368 ALA B N 1
ATOM 10527 C CA . ALA B 1 368 ? 3.764 -60.188 -28.391 1 97.06 368 ALA B CA 1
ATOM 10528 C C . ALA B 1 368 ? 4.41 -58.812 -28.328 1 97.06 368 ALA B C 1
ATOM 10530 O O . ALA B 1 368 ? 3.852 -57.844 -28.828 1 97.06 368 ALA B O 1
ATOM 10531 N N . GLU B 1 369 ? 5.535 -58.719 -27.703 1 96.94 369 GLU B N 1
ATOM 10532 C CA . GLU B 1 369 ? 6.262 -57.438 -27.609 1 96.94 369 GLU B CA 1
ATOM 10533 C C . GLU B 1 369 ? 6.625 -56.938 -29 1 96.94 369 GLU B C 1
ATOM 10535 O O . GLU B 1 369 ? 6.418 -55.75 -29.297 1 96.94 369 GLU B O 1
ATOM 10540 N N . MET B 1 370 ? 7.16 -57.781 -29.859 1 96.81 370 MET B N 1
ATOM 10541 C CA . MET B 1 370 ? 7.543 -57.406 -31.219 1 96.81 370 MET B CA 1
ATOM 10542 C C . MET B 1 370 ? 6.324 -56.969 -32.031 1 96.81 370 MET B C 1
ATOM 10544 O O . MET B 1 370 ? 6.402 -56 -32.812 1 96.81 370 MET B O 1
ATOM 10548 N N . ALA B 1 371 ? 5.262 -57.656 -31.781 1 95.5 371 ALA B N 1
ATOM 10549 C CA . ALA B 1 371 ? 4.039 -57.312 -32.5 1 95.5 371 ALA B CA 1
ATOM 10550 C C . ALA B 1 371 ? 3.512 -55.938 -32.094 1 95.5 371 ALA B C 1
ATOM 10552 O O . ALA B 1 371 ? 2.945 -55.219 -32.938 1 95.5 371 ALA B O 1
ATOM 10553 N N . ASN B 1 372 ? 3.691 -55.562 -30.922 1 95.38 372 ASN B N 1
ATOM 10554 C CA . ASN B 1 372 ? 3.139 -54.344 -30.391 1 95.38 372 ASN B CA 1
ATOM 10555 C C . ASN B 1 372 ? 4.051 -53.156 -30.688 1 95.38 372 ASN B C 1
ATOM 10557 O O . ASN B 1 372 ? 3.58 -52 -30.812 1 95.38 372 ASN B O 1
ATOM 10561 N N . PHE B 1 373 ? 5.375 -53.312 -30.766 1 95.94 373 PHE B N 1
ATOM 10562 C CA . PHE B 1 373 ? 6.273 -52.188 -30.828 1 95.94 373 PHE B CA 1
ATOM 10563 C C . PHE B 1 373 ? 7.113 -52.219 -32.094 1 95.94 373 PHE B C 1
ATOM 10565 O O . PHE B 1 373 ? 7.766 -51.25 -32.438 1 95.94 373 PHE B O 1
ATOM 10572 N N . GLY B 1 374 ? 7.062 -53.344 -32.812 1 95.94 374 GLY B N 1
ATOM 10573 C CA . GLY B 1 374 ? 7.77 -53.438 -34.062 1 95.94 374 GLY B CA 1
ATOM 10574 C C . GLY B 1 374 ? 9.242 -53.094 -33.938 1 95.94 374 GLY B C 1
ATOM 10575 O O . GLY B 1 374 ? 9.945 -53.656 -33.094 1 95.94 374 GLY B O 1
ATOM 10576 N N . LEU B 1 375 ? 9.648 -52.219 -34.844 1 96.31 375 LEU B N 1
ATOM 10577 C CA . LEU B 1 375 ? 11.039 -51.781 -34.844 1 96.31 375 LEU B CA 1
ATOM 10578 C C . LEU B 1 375 ? 11.219 -50.469 -34.094 1 96.31 375 LEU B C 1
ATOM 10580 O O . LEU B 1 375 ? 11.883 -49.562 -34.594 1 96.31 375 LEU B O 1
ATOM 10584 N N . ALA B 1 376 ? 10.508 -50.375 -33.031 1 93.06 376 ALA B N 1
ATOM 10585 C CA . ALA B 1 376 ? 10.586 -49.156 -32.219 1 93.06 376 ALA B CA 1
ATOM 10586 C C . ALA B 1 376 ? 10.453 -49.5 -30.734 1 93.06 376 ALA B C 1
ATOM 10588 O O . ALA B 1 376 ? 9.594 -50.281 -30.328 1 93.06 376 ALA B O 1
ATOM 10589 N N . PHE B 1 377 ? 11.328 -48.844 -29.938 1 92.88 377 PHE B N 1
ATOM 10590 C CA . PHE B 1 377 ? 11.281 -48.969 -28.484 1 92.88 377 PHE B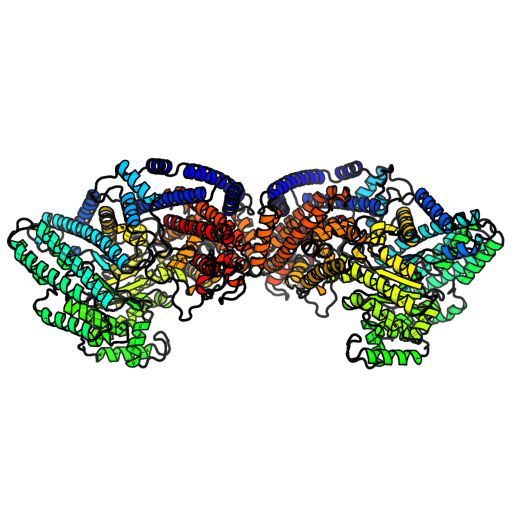 CA 1
ATOM 10591 C C . PHE B 1 377 ? 10.078 -48.219 -27.938 1 92.88 377 PHE B C 1
ATOM 10593 O O . PHE B 1 377 ? 9.656 -48.469 -26.797 1 92.88 377 PHE B O 1
ATOM 10600 N N . ALA B 1 378 ? 9.484 -47.312 -28.688 1 96.19 378 ALA B N 1
ATOM 10601 C CA . ALA B 1 378 ? 8.273 -46.531 -28.406 1 96.19 378 ALA B CA 1
ATOM 10602 C C . ALA B 1 378 ? 7.637 -46.031 -29.688 1 96.19 378 ALA B C 1
ATOM 10604 O O . ALA B 1 378 ? 8.336 -45.656 -30.641 1 96.19 378 ALA B O 1
ATOM 10605 N N . HIS B 1 379 ? 6.293 -45.906 -29.656 1 96.5 379 HIS B N 1
ATOM 10606 C CA . HIS B 1 379 ? 5.613 -45.312 -30.812 1 96.5 379 HIS B CA 1
ATOM 10607 C C . HIS B 1 379 ? 5.973 -43.844 -30.969 1 96.5 379 HIS B C 1
ATOM 10609 O O . HIS B 1 379 ? 6.34 -43.188 -29.984 1 96.5 379 HIS B O 1
ATOM 10615 N N . THR B 1 380 ? 5.883 -43.344 -32.188 1 97.06 380 THR B N 1
ATOM 10616 C CA . THR B 1 380 ? 6.324 -42 -32.531 1 97.06 380 THR B CA 1
ATOM 10617 C C . THR B 1 380 ? 5.141 -41.031 -32.531 1 97.06 380 THR B C 1
ATOM 10619 O O . THR B 1 380 ? 4.168 -41.25 -33.25 1 97.06 380 THR B O 1
ATOM 10622 N N . HIS B 1 381 ? 5.203 -39.969 -31.719 1 97.38 381 HIS B N 1
ATOM 10623 C CA . HIS B 1 381 ? 4.254 -38.844 -31.766 1 97.38 381 HIS B CA 1
ATOM 10624 C C . HIS B 1 381 ? 4.914 -37.594 -32.312 1 97.38 381 HIS B C 1
ATOM 10626 O O . HIS B 1 381 ? 5.824 -37.031 -31.672 1 97.38 381 HIS B O 1
ATOM 10632 N N . MET B 1 382 ? 4.465 -37.156 -33.438 1 96.31 382 MET B N 1
ATOM 10633 C CA . MET B 1 382 ? 4.941 -35.875 -34 1 96.31 382 MET B CA 1
ATOM 10634 C C . MET B 1 382 ? 4.004 -34.75 -33.656 1 96.31 382 MET B C 1
ATOM 10636 O O . MET B 1 382 ? 2.781 -34.906 -33.656 1 96.31 382 MET B O 1
ATOM 10640 N N . ARG B 1 383 ? 4.609 -33.594 -33.281 1 95.75 383 ARG B N 1
ATOM 10641 C CA . ARG B 1 383 ? 3.756 -32.469 -32.875 1 95.75 383 ARG B CA 1
ATOM 10642 C C . ARG B 1 383 ? 4.137 -31.188 -33.562 1 95.75 383 ARG B C 1
ATOM 10644 O O . ARG B 1 383 ? 5.32 -30.875 -33.688 1 95.75 383 ARG B O 1
ATOM 10651 N N . ILE B 1 384 ? 3.146 -30.453 -34.125 1 94.81 384 ILE B N 1
ATOM 10652 C CA . ILE B 1 384 ? 3.336 -29.141 -34.719 1 94.81 384 ILE B CA 1
ATOM 10653 C C . ILE B 1 384 ? 2.207 -28.203 -34.25 1 94.81 384 ILE B C 1
ATOM 10655 O O . ILE B 1 384 ? 1.264 -28.641 -33.594 1 94.81 384 ILE B O 1
ATOM 10659 N N . ASN B 1 385 ? 2.324 -26.938 -34.594 1 93.44 385 ASN B N 1
ATOM 10660 C CA . ASN B 1 385 ? 1.288 -25.953 -34.281 1 93.44 385 ASN B CA 1
ATOM 10661 C C . ASN B 1 385 ? 0.323 -25.75 -35.438 1 93.44 385 ASN B C 1
ATOM 10663 O O . ASN B 1 385 ? 0.717 -25.859 -36.625 1 93.44 385 ASN B O 1
ATOM 10667 N N . ALA B 1 386 ? -0.895 -25.391 -35.125 1 94.06 386 ALA B N 1
ATOM 10668 C CA . ALA B 1 386 ? -1.915 -25.172 -36.125 1 94.06 386 ALA B CA 1
ATOM 10669 C C . ALA B 1 386 ? -1.478 -24.078 -37.125 1 94.06 386 ALA B C 1
ATOM 10671 O O . ALA B 1 386 ? -1.772 -24.156 -38.312 1 94.06 386 ALA B O 1
ATOM 10672 N N . THR B 1 387 ? -0.77 -23.156 -36.656 1 91.38 387 THR B N 1
ATOM 10673 C CA . THR B 1 387 ? -0.33 -22.047 -37.5 1 91.38 387 THR B CA 1
ATOM 10674 C C . THR B 1 387 ? 0.642 -22.516 -38.562 1 91.38 387 THR B C 1
ATOM 10676 O O . THR B 1 387 ? 0.666 -21.984 -39.688 1 91.38 387 THR B O 1
ATOM 10679 N N . GLN B 1 388 ? 1.421 -23.484 -38.281 1 92.94 388 GLN B N 1
ATOM 10680 C CA . GLN B 1 388 ? 2.381 -24.031 -39.219 1 92.94 388 GLN B CA 1
ATOM 10681 C C . GLN B 1 388 ? 1.671 -24.719 -40.375 1 92.94 388 GLN B C 1
ATOM 10683 O O . GLN B 1 388 ? 2.139 -24.672 -41.531 1 92.94 388 GLN B O 1
ATOM 10688 N N . LEU B 1 389 ? 0.576 -25.344 -40.094 1 94.75 389 LEU B N 1
ATOM 10689 C CA . LEU B 1 389 ? -0.233 -25.984 -41.125 1 94.75 389 LEU B CA 1
ATOM 10690 C C . LEU B 1 389 ? -0.889 -24.922 -42.031 1 94.75 389 LEU B C 1
ATOM 10692 O O . LEU B 1 389 ? -0.875 -25.062 -43.25 1 94.75 389 LEU B O 1
ATOM 10696 N N . THR B 1 390 ? -1.428 -23.953 -41.375 1 93.19 390 THR B N 1
ATOM 10697 C CA . THR B 1 390 ? -2.074 -22.875 -42.125 1 93.19 390 THR B CA 1
ATOM 10698 C C . THR B 1 390 ? -1.08 -22.188 -43.031 1 93.19 390 THR B C 1
ATOM 10700 O O . THR B 1 390 ? -1.397 -21.891 -44.188 1 93.19 390 THR B O 1
ATOM 10703 N N . ASN B 1 391 ? 0.076 -21.938 -42.594 1 91.31 391 ASN B N 1
ATOM 10704 C CA . ASN B 1 391 ? 1.114 -21.297 -43.406 1 91.31 391 ASN B CA 1
ATOM 10705 C C . ASN B 1 391 ? 1.527 -22.172 -44.594 1 91.31 391 ASN B C 1
ATOM 10707 O O . ASN B 1 391 ? 1.845 -21.656 -45.656 1 91.31 391 ASN B O 1
ATOM 10711 N N . ALA B 1 392 ? 1.573 -23.422 -44.375 1 93.81 392 ALA B N 1
ATOM 10712 C CA . ALA B 1 392 ? 2.035 -24.344 -45.406 1 93.81 392 ALA B CA 1
ATOM 10713 C C . ALA B 1 392 ? 1.032 -24.438 -46.562 1 93.81 392 ALA B C 1
ATOM 10715 O O . ALA B 1 392 ? 1.41 -24.703 -47.688 1 93.81 392 ALA B O 1
ATOM 10716 N N . VAL B 1 393 ? -0.255 -24.188 -46.312 1 94.06 393 VAL B N 1
ATOM 10717 C CA . VAL B 1 393 ? -1.279 -24.375 -47.312 1 94.06 393 VAL B CA 1
ATOM 10718 C C . VAL B 1 393 ? -1.682 -23.031 -47.906 1 94.06 393 VAL B C 1
ATOM 10720 O O . VAL B 1 393 ? -2.469 -22.969 -48.844 1 94.06 393 VAL B O 1
ATOM 10723 N N . ARG B 1 394 ? -1.152 -22 -47.469 1 88.69 394 ARG B N 1
ATOM 10724 C CA . ARG B 1 394 ? -1.526 -20.641 -47.844 1 88.69 394 ARG B CA 1
ATOM 10725 C C . ARG B 1 394 ? -1.454 -20.438 -49.344 1 88.69 394 ARG B C 1
ATOM 10727 O O . ARG B 1 394 ? -2.281 -19.719 -49.906 1 88.69 394 ARG B O 1
ATOM 10734 N N . HIS B 1 395 ? -0.494 -21.031 -49.938 1 83.94 395 HIS B N 1
ATOM 10735 C CA . HIS B 1 395 ? -0.302 -20.812 -51.375 1 83.94 395 HIS B CA 1
ATOM 10736 C C . HIS B 1 395 ? -1.317 -21.609 -52.188 1 83.94 395 HIS B C 1
ATOM 10738 O O . HIS B 1 395 ? -1.697 -21.203 -53.281 1 83.94 395 HIS B O 1
ATOM 10744 N N . ASP B 1 396 ? -1.697 -22.703 -51.688 1 88.88 396 ASP B N 1
ATOM 10745 C CA . ASP B 1 396 ? -2.658 -23.547 -52.375 1 88.88 396 ASP B CA 1
ATOM 10746 C C . ASP B 1 396 ? -4.078 -23 -52.219 1 88.88 396 ASP B C 1
ATOM 10748 O O . ASP B 1 396 ? -4.914 -23.203 -53.094 1 88.88 396 ASP B O 1
ATOM 10752 N N . ILE B 1 397 ? -4.254 -22.484 -51.031 1 86.88 397 ILE B N 1
ATOM 10753 C CA . ILE B 1 397 ? -5.535 -21.859 -50.719 1 86.88 397 ILE B CA 1
ATOM 10754 C C . ILE B 1 397 ? -5.32 -20.375 -50.438 1 86.88 397 ILE B C 1
ATOM 10756 O O . ILE B 1 397 ? -4.418 -20.016 -49.656 1 86.88 397 ILE B O 1
ATOM 10760 N N . ASP B 1 398 ? -5.828 -19.453 -51.156 1 82.69 398 ASP B N 1
ATOM 10761 C CA . ASP B 1 398 ? -5.668 -18.031 -50.906 1 82.69 398 ASP B CA 1
ATOM 10762 C C . ASP B 1 398 ? -6.242 -17.625 -49.562 1 82.69 398 ASP B C 1
ATOM 10764 O O . ASP B 1 398 ? -7.336 -17.062 -49.469 1 82.69 398 ASP B O 1
ATOM 10768 N N . ILE B 1 399 ? -5.469 -17.906 -48.5 1 83.38 399 ILE B N 1
ATOM 10769 C CA . ILE B 1 399 ? -5.879 -17.578 -47.125 1 83.38 399 ILE B CA 1
ATOM 10770 C C . ILE B 1 399 ? -5.473 -16.156 -46.781 1 83.38 399 ILE B C 1
ATOM 10772 O O . ILE B 1 399 ? -4.281 -15.844 -46.719 1 83.38 399 ILE B O 1
ATOM 10776 N N . THR B 1 400 ? -6.344 -15.203 -46.531 1 78.19 400 THR B N 1
ATOM 10777 C CA . THR B 1 400 ? -6.07 -13.797 -46.281 1 78.19 400 THR B CA 1
ATOM 10778 C C . THR B 1 400 ? -6.297 -13.461 -44.812 1 78.19 400 THR B C 1
ATOM 10780 O O . THR B 1 400 ? -5.781 -12.453 -44.312 1 78.19 400 THR B O 1
ATOM 10783 N N . THR B 1 401 ? -7.098 -14.234 -44.188 1 81.31 401 THR B N 1
ATOM 10784 C CA . THR B 1 401 ? -7.395 -14.031 -42.781 1 81.31 401 THR B CA 1
ATOM 10785 C C . THR B 1 401 ? -7.188 -15.328 -42 1 81.31 401 THR B C 1
ATOM 10787 O O . THR B 1 401 ? -6.891 -16.375 -42.562 1 81.31 401 THR B O 1
ATOM 10790 N N . SER B 1 402 ? -7.297 -15.234 -40.688 1 85.44 402 SER B N 1
ATOM 10791 C CA . SER B 1 402 ? -7.191 -16.422 -39.844 1 85.44 402 SER B CA 1
ATOM 10792 C C . SER B 1 402 ? -8.258 -17.453 -40.219 1 85.44 402 SER B C 1
ATOM 10794 O O . SER B 1 402 ? -9.406 -17.094 -40.5 1 85.44 402 SER B O 1
ATOM 10796 N N . PRO B 1 403 ? -7.852 -18.656 -40.281 1 87.12 403 PRO B N 1
ATOM 10797 C CA . PRO B 1 403 ? -8.844 -19.703 -40.562 1 87.12 403 PRO B CA 1
ATOM 10798 C C . PRO B 1 403 ? -9.992 -19.703 -39.531 1 87.12 403 PRO B C 1
ATOM 10800 O O . PRO B 1 403 ? -11.031 -20.312 -39.781 1 87.12 403 PRO B O 1
ATOM 10803 N N . GLU B 1 404 ? -9.844 -19.047 -38.406 1 83.75 404 GLU B N 1
ATOM 10804 C CA . GLU B 1 404 ? -10.859 -19 -37.344 1 83.75 404 GLU B CA 1
ATOM 10805 C C . GLU B 1 404 ? -11.828 -17.844 -37.594 1 83.75 404 GLU B C 1
ATOM 10807 O O . GLU B 1 404 ? -12.867 -17.75 -36.938 1 83.75 404 GLU B O 1
ATOM 10812 N N . ASP B 1 405 ? -11.562 -17.031 -38.562 1 86.19 405 ASP B N 1
ATOM 10813 C CA . ASP B 1 405 ? -12.43 -15.898 -38.906 1 86.19 405 ASP B CA 1
ATOM 10814 C C . ASP B 1 405 ? -13.805 -16.375 -39.375 1 86.19 405 ASP B C 1
ATOM 10816 O O . ASP B 1 405 ? -13.914 -17.109 -40.344 1 86.19 405 ASP B O 1
ATOM 10820 N N . PRO B 1 406 ? -14.781 -15.984 -38.719 1 81.06 406 PRO B N 1
ATOM 10821 C CA . PRO B 1 406 ? -16.141 -16.453 -39.031 1 81.06 406 PRO B CA 1
ATOM 10822 C C . PRO B 1 406 ? -16.562 -16.047 -40.469 1 81.06 406 PRO B C 1
ATOM 10824 O O . PRO B 1 406 ? -17.328 -16.781 -41.094 1 81.06 406 PRO B O 1
ATOM 10827 N N . ALA B 1 407 ? -16.016 -14.93 -41 1 83.81 407 ALA B N 1
ATOM 10828 C CA . ALA B 1 407 ? -16.422 -14.422 -42.312 1 83.81 407 ALA B CA 1
ATOM 10829 C C . ALA B 1 407 ? -15.961 -15.344 -43.438 1 83.81 407 ALA B C 1
ATOM 10831 O O . ALA B 1 407 ? -16.625 -15.461 -44.469 1 83.81 407 ALA B O 1
ATOM 10832 N N . ASN B 1 408 ? -14.875 -16.047 -43.25 1 88.06 408 ASN B N 1
ATOM 10833 C CA . ASN B 1 408 ? -14.273 -16.828 -44.344 1 88.06 408 ASN B CA 1
ATOM 10834 C C . ASN B 1 408 ? -14.188 -18.312 -44 1 88.06 408 ASN B C 1
ATOM 10836 O O . ASN B 1 408 ? -13.711 -19.109 -44.781 1 88.06 408 ASN B O 1
ATOM 10840 N N . ARG B 1 409 ? -14.648 -18.688 -42.844 1 88.5 409 ARG B N 1
ATOM 10841 C CA . ARG B 1 409 ? -14.508 -20.047 -42.344 1 88.5 409 ARG B CA 1
ATOM 10842 C C . ARG B 1 409 ? -15.109 -21.047 -43.344 1 88.5 409 ARG B C 1
ATOM 10844 O O . ARG B 1 409 ? -14.492 -22.062 -43.656 1 88.5 409 ARG B O 1
ATOM 10851 N N . ARG B 1 410 ? -16.281 -20.797 -43.781 1 88.06 410 ARG B N 1
ATOM 10852 C CA . ARG B 1 410 ? -16.969 -21.703 -44.688 1 88.06 410 ARG B CA 1
ATOM 10853 C C . ARG B 1 410 ? -16.25 -21.797 -46.031 1 88.06 410 ARG B C 1
ATOM 10855 O O . ARG B 1 410 ? -16.141 -22.891 -46.594 1 88.06 410 ARG B O 1
ATOM 10862 N N . ARG B 1 411 ? -15.789 -20.734 -46.5 1 90.5 411 ARG B N 1
ATOM 10863 C CA . ARG B 1 411 ? -15.047 -20.719 -47.75 1 90.5 411 ARG B CA 1
ATOM 10864 C C . ARG B 1 411 ? -13.789 -21.578 -47.656 1 90.5 411 ARG B C 1
ATOM 10866 O O . ARG B 1 411 ? -13.508 -22.375 -48.562 1 90.5 411 ARG B O 1
ATOM 10873 N N . TYR B 1 412 ? -13.039 -21.406 -46.656 1 92.56 412 TYR B N 1
ATOM 10874 C CA . TYR B 1 412 ? -11.805 -22.156 -46.469 1 92.56 412 TYR B CA 1
ATOM 10875 C C . TYR B 1 412 ? -12.078 -23.656 -46.375 1 92.56 412 TYR B C 1
ATOM 10877 O O . TYR B 1 412 ? -11.312 -24.453 -46.938 1 92.56 412 TYR B O 1
ATOM 10885 N N . LEU B 1 413 ? -13.18 -24.016 -45.75 1 92.62 413 LEU B N 1
ATOM 10886 C CA . LEU B 1 413 ? -13.539 -25.422 -45.625 1 92.62 413 LEU B CA 1
ATOM 10887 C C . LEU B 1 413 ? -13.883 -26.031 -46.969 1 92.62 413 LEU B C 1
ATOM 10889 O O . LEU B 1 413 ? -13.523 -27.172 -47.25 1 92.62 413 LEU B O 1
ATOM 10893 N N . VAL B 1 414 ? -14.5 -25.25 -47.75 1 92.81 414 VAL B N 1
ATOM 10894 C CA . VAL B 1 414 ? -14.883 -25.703 -49.094 1 92.81 414 VAL B CA 1
ATOM 10895 C C . VAL B 1 414 ? -13.641 -25.859 -49.938 1 92.81 414 VAL B C 1
ATOM 10897 O O . VAL B 1 414 ? -13.5 -26.859 -50.688 1 92.81 414 VAL B O 1
ATOM 10900 N N . GLU B 1 415 ? -12.805 -24.969 -49.875 1 93.94 415 GLU B N 1
ATOM 10901 C CA . GLU B 1 415 ? -11.602 -24.984 -50.719 1 93.94 415 GLU B CA 1
ATOM 10902 C C . GLU B 1 415 ? -10.672 -26.125 -50.344 1 93.94 415 GLU B C 1
ATOM 10904 O O . GLU B 1 415 ? -10.109 -26.797 -51.188 1 93.94 415 GLU B O 1
ATOM 10909 N N . ILE B 1 416 ? -10.5 -26.359 -49.062 1 95.5 416 ILE B N 1
ATOM 10910 C CA . ILE B 1 416 ? -9.609 -27.438 -48.625 1 95.5 416 ILE B CA 1
ATOM 10911 C C . ILE B 1 416 ? -10.227 -28.781 -48.969 1 95.5 416 ILE B C 1
ATOM 10913 O O . ILE B 1 416 ? -9.508 -29.734 -49.312 1 95.5 416 ILE B O 1
ATOM 10917 N N . SER B 1 417 ? -11.531 -28.922 -48.875 1 94.69 417 SER B N 1
ATOM 10918 C CA . SER B 1 417 ? -12.219 -30.156 -49.281 1 94.69 417 SER B CA 1
ATOM 10919 C C . SER B 1 417 ? -12.047 -30.438 -50.781 1 94.69 417 SER B C 1
ATOM 10921 O O . SER B 1 417 ? -11.875 -31.594 -51.156 1 94.69 417 SER B O 1
ATOM 10923 N N . ALA B 1 418 ? -12.055 -29.375 -51.5 1 93.94 418 ALA B N 1
ATOM 10924 C CA . ALA B 1 418 ? -11.844 -29.516 -52.938 1 93.94 418 ALA B CA 1
ATOM 10925 C C . ALA B 1 418 ? -10.43 -30 -53.219 1 93.94 418 ALA B C 1
ATOM 10927 O O . ALA B 1 418 ? -10.227 -30.844 -54.125 1 93.94 418 ALA B O 1
ATOM 10928 N N . LEU B 1 419 ? -9.531 -29.469 -52.562 1 94.25 419 LEU B N 1
ATOM 10929 C CA . LEU B 1 419 ? -8.156 -29.906 -52.719 1 94.25 419 LEU B CA 1
ATOM 10930 C C . LEU B 1 419 ? -8.008 -31.375 -52.344 1 94.25 419 LEU B C 1
ATOM 10932 O O . LEU B 1 419 ? -7.273 -32.125 -53 1 94.25 419 LEU B O 1
ATOM 10936 N N . LEU B 1 420 ? -8.656 -31.812 -51.281 1 94.75 420 LEU B N 1
ATOM 10937 C CA . LEU B 1 420 ? -8.602 -33.188 -50.781 1 94.75 420 LEU B CA 1
ATOM 10938 C C . LEU B 1 420 ? -9.164 -34.156 -51.781 1 94.75 420 LEU B C 1
ATOM 10940 O O . LEU B 1 420 ? -8.672 -35.281 -51.906 1 94.75 420 LEU B O 1
ATOM 10944 N N . ASP B 1 421 ? -10.055 -33.75 -52.531 1 91.62 421 ASP B N 1
ATOM 10945 C CA . ASP B 1 421 ? -10.711 -34.594 -53.5 1 91.62 421 ASP B CA 1
ATOM 10946 C C . ASP B 1 421 ? -9.828 -34.844 -54.719 1 91.62 421 ASP B C 1
ATOM 10948 O O . ASP B 1 421 ? -9.898 -35.875 -55.344 1 91.62 421 ASP B O 1
ATOM 10952 N N . LYS B 1 422 ? -8.93 -33.906 -54.906 1 92.88 422 LYS B N 1
ATOM 10953 C CA . LYS B 1 422 ? -8.172 -33.938 -56.156 1 92.88 422 LYS B CA 1
ATOM 10954 C C . LYS B 1 422 ? -6.727 -34.344 -55.906 1 92.88 422 LYS B C 1
ATOM 10956 O O . LYS B 1 422 ? -6 -34.688 -56.844 1 92.88 422 LYS B O 1
ATOM 10961 N N . VAL B 1 423 ? -6.418 -34.469 -54.719 1 94.69 423 VAL B N 1
ATOM 10962 C CA . VAL B 1 423 ? -5.004 -34.594 -54.375 1 94.69 423 VAL B CA 1
ATOM 10963 C C . VAL B 1 423 ? -4.504 -35.969 -54.812 1 94.69 423 VAL B C 1
ATOM 10965 O O . VAL B 1 423 ? -5.215 -36.969 -54.688 1 94.69 423 VAL B O 1
ATOM 10968 N N . GLN B 1 424 ? -3.314 -36 -55.438 1 94.62 424 GLN B N 1
ATOM 10969 C CA . GLN B 1 424 ? -2.596 -37.219 -55.781 1 94.62 424 GLN B CA 1
ATOM 10970 C C . GLN B 1 424 ? -1.243 -37.281 -55.094 1 94.62 424 GLN B C 1
ATOM 10972 O O . GLN B 1 424 ? -0.559 -36.25 -54.938 1 94.62 424 GLN B O 1
ATOM 10977 N N . PRO B 1 425 ? -0.892 -38.5 -54.656 1 95.06 425 PRO B N 1
ATOM 10978 C CA . PRO B 1 425 ? 0.387 -38.625 -53.938 1 95.06 425 PRO B CA 1
ATOM 10979 C C . PRO B 1 425 ? 1.582 -38.25 -54.812 1 95.06 425 PRO B C 1
ATOM 10981 O O . PRO B 1 425 ? 1.595 -38.594 -56.031 1 95.06 425 PRO B O 1
ATOM 10984 N N . VAL B 1 426 ? 2.547 -37.656 -54.188 1 95.44 426 VAL B N 1
ATOM 10985 C CA . VAL B 1 426 ? 3.756 -37.281 -54.906 1 95.44 426 VAL B CA 1
ATOM 10986 C C . VAL B 1 426 ? 4.953 -38.031 -54.344 1 95.44 426 VAL B C 1
ATOM 10988 O O . VAL B 1 426 ? 4.914 -38.531 -53.219 1 95.44 426 VAL B O 1
ATOM 10991 N N . LYS B 1 427 ? 6 -38.188 -55.125 1 93.5 427 LYS B N 1
ATOM 10992 C CA . LYS B 1 427 ? 7.246 -38.812 -54.688 1 93.5 427 LYS B CA 1
ATOM 10993 C C . LYS B 1 427 ? 8.258 -37.75 -54.25 1 93.5 427 LYS B C 1
ATOM 10995 O O . LYS B 1 427 ? 8.344 -36.688 -54.812 1 93.5 427 LYS B O 1
ATOM 11000 N N . ILE B 1 428 ? 8.891 -38.125 -53.219 1 93.62 428 ILE B N 1
ATOM 11001 C CA . ILE B 1 428 ? 9.867 -37.188 -52.656 1 93.62 428 ILE B CA 1
ATOM 11002 C C . ILE B 1 428 ? 11.172 -37.906 -52.344 1 93.62 428 ILE B C 1
ATOM 11004 O O . ILE B 1 428 ? 11.188 -39.125 -52.25 1 93.62 428 ILE B O 1
ATOM 11008 N N . ASN B 1 429 ? 12.273 -37.219 -52.219 1 92.44 429 ASN B N 1
ATOM 11009 C CA . ASN B 1 429 ? 13.562 -37.688 -51.75 1 92.44 429 ASN B CA 1
ATOM 11010 C C . ASN B 1 429 ? 14.133 -36.781 -50.656 1 92.44 429 ASN B C 1
ATOM 11012 O O . ASN B 1 429 ? 13.492 -35.812 -50.25 1 92.44 429 ASN B O 1
ATOM 11016 N N . PHE B 1 430 ? 15.266 -37.125 -50.156 1 92.88 430 PHE B N 1
ATOM 11017 C CA . PHE B 1 430 ? 15.852 -36.375 -49.062 1 92.88 430 PHE B CA 1
ATOM 11018 C C . PHE B 1 430 ? 16.234 -34.969 -49.5 1 92.88 430 PHE B C 1
ATOM 11020 O O . PHE B 1 430 ? 16.219 -34.031 -48.719 1 92.88 430 PHE B O 1
ATOM 11027 N N . GLY B 1 431 ? 16.516 -34.812 -50.781 1 91.38 431 GLY B N 1
ATOM 11028 C CA . GLY B 1 431 ? 16.781 -33.5 -51.312 1 91.38 431 GLY B CA 1
ATOM 11029 C C . GLY B 1 431 ? 15.57 -32.594 -51.312 1 91.38 431 GLY B C 1
ATOM 11030 O O . GLY B 1 431 ? 15.672 -31.391 -51.031 1 91.38 431 GLY B O 1
ATOM 11031 N N . THR B 1 432 ? 14.469 -33.188 -51.688 1 92.06 432 THR B N 1
ATOM 11032 C CA . THR B 1 432 ? 13.211 -32.469 -51.625 1 92.06 432 THR B CA 1
ATOM 11033 C C . THR B 1 432 ? 12.922 -31.969 -50.219 1 92.06 432 THR B C 1
ATOM 11035 O O . THR B 1 432 ? 12.492 -30.844 -50.031 1 92.06 432 THR B O 1
ATOM 11038 N N . MET B 1 433 ? 13.172 -32.812 -49.312 1 91.81 433 MET B N 1
ATOM 11039 C CA . MET B 1 433 ? 12.922 -32.531 -47.906 1 91.81 433 MET B CA 1
ATOM 11040 C C . MET B 1 433 ? 13.852 -31.422 -47.406 1 91.81 433 MET B C 1
ATOM 11042 O O . MET B 1 433 ? 13.414 -30.516 -46.688 1 91.81 433 MET B O 1
ATOM 11046 N N . MET B 1 434 ? 15.07 -31.453 -47.812 1 88.38 434 MET B N 1
ATOM 11047 C CA . MET B 1 434 ? 16.062 -30.469 -47.406 1 88.38 434 MET B CA 1
ATOM 11048 C C . MET B 1 434 ? 15.711 -29.078 -47.906 1 88.38 434 MET B C 1
ATOM 11050 O O . MET B 1 434 ? 15.961 -28.078 -47.25 1 88.38 434 MET B O 1
ATOM 11054 N N . ASN B 1 435 ? 15.047 -29.031 -49.031 1 88.69 435 ASN B N 1
ATOM 11055 C CA . ASN B 1 435 ? 14.773 -27.766 -49.688 1 88.69 435 ASN B CA 1
ATOM 11056 C C . ASN B 1 435 ? 13.398 -27.219 -49.312 1 88.69 435 ASN B C 1
ATOM 11058 O O . ASN B 1 435 ? 13.07 -26.078 -49.625 1 88.69 435 ASN B O 1
ATOM 11062 N N . GLU B 1 436 ? 12.656 -28.047 -48.625 1 91.25 436 GLU B N 1
ATOM 11063 C CA . GLU B 1 436 ? 11.312 -27.625 -48.25 1 91.25 436 GLU B CA 1
ATOM 11064 C C . GLU B 1 436 ? 11.359 -26.594 -47.125 1 91.25 436 GLU B C 1
ATOM 11066 O O . GLU B 1 436 ? 12.023 -26.797 -46.125 1 91.25 436 GLU B O 1
ATOM 11071 N N . ARG B 1 437 ? 10.672 -25.453 -47.312 1 85.31 437 ARG B N 1
ATOM 11072 C CA . ARG B 1 437 ? 10.719 -24.359 -46.344 1 85.31 437 ARG B CA 1
ATOM 11073 C C . ARG B 1 437 ? 9.578 -24.453 -45.344 1 85.31 437 ARG B C 1
ATOM 11075 O O . ARG B 1 437 ? 9.703 -24 -44.188 1 85.31 437 ARG B O 1
ATOM 11082 N N . ALA B 1 438 ? 8.477 -25 -45.719 1 90.5 438 ALA B N 1
ATOM 11083 C CA . ALA B 1 438 ? 7.344 -25.141 -44.812 1 90.5 438 ALA B CA 1
ATOM 11084 C C . ALA B 1 438 ? 7.547 -26.297 -43.844 1 90.5 438 ALA B C 1
ATOM 11086 O O . ALA B 1 438 ? 7.66 -27.453 -44.25 1 90.5 438 ALA B O 1
ATOM 11087 N N . THR B 1 439 ? 7.586 -26.016 -42.594 1 91.38 439 THR B N 1
ATOM 11088 C CA . THR B 1 439 ? 7.84 -26.984 -41.531 1 91.38 439 THR B CA 1
ATOM 11089 C C . THR B 1 439 ? 6.816 -28.125 -41.594 1 91.38 439 THR B C 1
ATOM 11091 O O . THR B 1 439 ? 7.168 -29.297 -41.469 1 91.38 439 THR B O 1
ATOM 11094 N N . ALA B 1 440 ? 5.543 -27.75 -41.781 1 94.44 440 ALA B N 1
ATOM 11095 C CA . ALA B 1 440 ? 4.48 -28.766 -41.781 1 94.44 440 ALA B CA 1
ATOM 11096 C C . ALA B 1 440 ? 4.703 -29.781 -42.906 1 94.44 440 ALA B C 1
ATOM 11098 O O . ALA B 1 440 ? 4.59 -30.984 -42.656 1 94.44 440 ALA B O 1
ATOM 11099 N N . LYS B 1 441 ? 5.008 -29.344 -44.062 1 95.31 441 LYS B N 1
ATOM 11100 C CA . LYS B 1 441 ? 5.27 -30.25 -45.188 1 95.31 441 LYS B CA 1
ATOM 11101 C C . LYS B 1 441 ? 6.484 -31.125 -44.906 1 95.31 441 LYS B C 1
ATOM 11103 O O . LYS B 1 441 ? 6.469 -32.312 -45.188 1 95.31 441 LYS B O 1
ATOM 11108 N N . ARG B 1 442 ? 7.469 -30.5 -44.375 1 94.62 442 ARG B N 1
ATOM 11109 C CA . ARG B 1 442 ? 8.695 -31.234 -44.094 1 94.62 442 ARG B CA 1
ATOM 11110 C C . ARG B 1 442 ? 8.438 -32.375 -43.094 1 94.62 442 ARG B C 1
ATOM 11112 O O . ARG B 1 442 ? 9.047 -33.438 -43.188 1 94.62 442 ARG B O 1
ATOM 11119 N N . VAL B 1 443 ? 7.621 -32.125 -42.125 1 95.69 443 VAL B N 1
ATOM 11120 C CA . VAL B 1 443 ? 7.312 -33.156 -41.125 1 95.69 443 VAL B CA 1
ATOM 11121 C C . VAL B 1 443 ? 6.629 -34.344 -41.812 1 95.69 443 VAL B C 1
ATOM 11123 O O . VAL B 1 443 ? 6.941 -35.5 -41.5 1 95.69 443 VAL B O 1
ATOM 11126 N N . PHE B 1 444 ? 5.707 -34.094 -42.719 1 96.81 444 PHE B N 1
ATOM 11127 C CA . PHE B 1 444 ? 5.051 -35.188 -43.438 1 96.81 444 PHE B CA 1
ATOM 11128 C C . PHE B 1 444 ? 6.047 -35.938 -44.312 1 96.81 444 PHE B C 1
ATOM 11130 O O . PHE B 1 444 ? 5.969 -37.156 -44.438 1 96.81 444 PHE B O 1
ATOM 11137 N N . MET B 1 445 ? 6.953 -35.219 -44.938 1 96.69 445 MET B N 1
ATOM 11138 C CA . MET B 1 445 ? 8.008 -35.844 -45.719 1 96.69 445 MET B CA 1
ATOM 11139 C C . MET B 1 445 ? 8.883 -36.75 -44.844 1 96.69 445 MET B C 1
ATOM 11141 O O . MET B 1 445 ? 9.258 -37.844 -45.281 1 96.69 445 MET B O 1
ATOM 11145 N N . LEU B 1 446 ? 9.188 -36.219 -43.75 1 96.31 446 LEU B N 1
ATOM 11146 C CA . LEU B 1 446 ? 10 -37 -42.812 1 96.31 446 LEU B CA 1
ATOM 11147 C C . LEU B 1 446 ? 9.289 -38.281 -42.406 1 96.31 446 LEU B C 1
ATOM 11149 O O . LEU B 1 446 ? 9.914 -39.344 -42.312 1 96.31 446 LEU B O 1
ATOM 11153 N N . VAL B 1 447 ? 7.992 -38.188 -42.094 1 96.94 447 VAL B N 1
ATOM 11154 C CA . VAL B 1 447 ? 7.199 -39.344 -41.75 1 96.94 447 VAL B CA 1
ATOM 11155 C C . VAL B 1 447 ? 7.262 -40.375 -42.906 1 96.94 447 VAL B C 1
ATOM 11157 O O . VAL B 1 447 ? 7.395 -41.562 -42.688 1 96.94 447 VAL B O 1
ATOM 11160 N N . ALA B 1 448 ? 7.16 -39.844 -44.062 1 96.31 448 ALA B N 1
ATOM 11161 C CA . ALA B 1 448 ? 7.266 -40.719 -45.25 1 96.31 448 ALA B CA 1
ATOM 11162 C C . ALA B 1 448 ? 8.602 -41.469 -45.25 1 96.31 448 ALA B C 1
ATOM 11164 O O . ALA B 1 448 ? 8.664 -42.625 -45.594 1 96.31 448 ALA B O 1
ATOM 11165 N N . LYS B 1 449 ? 9.609 -40.781 -44.969 1 95.31 449 LYS B N 1
ATOM 11166 C CA . LYS B 1 449 ? 10.938 -41.375 -44.938 1 95.31 449 LYS B CA 1
ATOM 11167 C C . LYS B 1 449 ? 11.055 -42.375 -43.781 1 95.31 449 LYS B C 1
ATOM 11169 O O . LYS B 1 449 ? 11.703 -43.438 -43.938 1 95.31 449 LYS B O 1
ATOM 11174 N N . PHE B 1 450 ? 10.508 -42.094 -42.562 1 95.94 450 PHE B N 1
ATOM 11175 C CA . PHE B 1 450 ? 10.445 -43.062 -41.5 1 95.94 450 PHE B CA 1
ATOM 11176 C C . PHE B 1 450 ? 9.836 -44.375 -41.969 1 95.94 450 PHE B C 1
ATOM 11178 O O . PHE B 1 450 ? 10.406 -45.469 -41.781 1 95.94 450 PHE B O 1
ATOM 11185 N N . LEU B 1 451 ? 8.672 -44.219 -42.625 1 95.12 451 LEU B N 1
ATOM 11186 C CA . LEU B 1 451 ? 7.887 -45.375 -43.031 1 95.12 451 LEU B CA 1
ATOM 11187 C C . LEU B 1 451 ? 8.602 -46.156 -44.125 1 95.12 451 LEU B C 1
ATOM 11189 O O . LEU B 1 451 ? 8.469 -47.406 -44.219 1 95.12 451 LEU B O 1
ATOM 11193 N N . LYS B 1 452 ? 9.391 -45.5 -44.906 1 94.25 452 LYS B N 1
ATOM 11194 C CA . LYS B 1 452 ? 10.062 -46.156 -46 1 94.25 452 LYS B CA 1
ATOM 11195 C C . LYS B 1 452 ? 11.352 -46.844 -45.562 1 94.25 452 LYS B C 1
ATOM 11197 O O . LYS B 1 452 ? 11.641 -47.969 -45.969 1 94.25 452 LYS B O 1
ATOM 11202 N N . TYR B 1 453 ? 12.086 -46.219 -44.688 1 94 453 TYR B N 1
ATOM 11203 C CA . TYR B 1 453 ? 13.453 -46.688 -44.469 1 94 453 TYR B CA 1
ATOM 11204 C C . TYR B 1 453 ? 13.617 -47.25 -43.062 1 94 453 TYR B C 1
ATOM 11206 O O . TYR B 1 453 ? 14.602 -47.938 -42.781 1 94 453 TYR B O 1
ATOM 11214 N N . VAL B 1 454 ? 12.742 -47 -42.156 1 94.31 454 VAL B N 1
ATOM 11215 C CA . VAL B 1 454 ? 12.953 -47.375 -40.781 1 94.31 454 VAL B CA 1
ATOM 11216 C C . VAL B 1 454 ? 11.938 -48.469 -40.375 1 94.31 454 VAL B C 1
ATOM 11218 O O . VAL B 1 454 ? 12.305 -49.594 -40.062 1 94.31 454 VAL B O 1
ATOM 11221 N N . ASP B 1 455 ? 10.703 -48.125 -40.375 1 95.38 455 ASP B N 1
ATOM 11222 C CA . ASP B 1 455 ? 9.641 -49.062 -40.031 1 95.38 455 ASP B CA 1
ATOM 11223 C C . ASP B 1 455 ? 8.375 -48.781 -40.844 1 95.38 455 ASP B C 1
ATOM 11225 O O . ASP B 1 455 ? 7.609 -47.875 -40.531 1 95.38 455 ASP B O 1
ATOM 11229 N N . ALA B 1 456 ? 8.023 -49.625 -41.656 1 94.38 456 ALA B N 1
ATOM 11230 C CA . ALA B 1 456 ? 6.918 -49.438 -42.594 1 94.38 456 ALA B CA 1
ATOM 11231 C C . ALA B 1 456 ? 5.578 -49.781 -41.938 1 94.38 456 ALA B C 1
ATOM 11233 O O . ALA B 1 456 ? 4.523 -49.406 -42.438 1 94.38 456 ALA B O 1
ATOM 11234 N N . ALA B 1 457 ? 5.66 -50.375 -40.844 1 92.5 457 ALA B N 1
ATOM 11235 C CA . ALA B 1 457 ? 4.43 -50.875 -40.25 1 92.5 457 ALA B CA 1
ATOM 11236 C C . ALA B 1 457 ? 3.961 -49.969 -39.094 1 92.5 457 ALA B C 1
ATOM 11238 O O . ALA B 1 457 ? 2.807 -50.062 -38.688 1 92.5 457 ALA B O 1
ATOM 11239 N N . GLU B 1 458 ? 4.75 -49.156 -38.594 1 91.12 458 GLU B N 1
ATOM 11240 C CA . GLU B 1 458 ? 4.41 -48.375 -37.406 1 91.12 458 GLU B CA 1
ATOM 11241 C C . GLU B 1 458 ? 3.543 -47.156 -37.781 1 91.12 458 GLU B C 1
ATOM 11243 O O . GLU B 1 458 ? 3.967 -46.312 -38.562 1 91.12 458 GLU B O 1
ATOM 11248 N N . PRO B 1 459 ? 2.348 -47.031 -37.188 1 93.5 459 PRO B N 1
ATOM 11249 C CA . PRO B 1 459 ? 1.6 -45.781 -37.375 1 93.5 459 PRO B CA 1
ATOM 11250 C C . PRO B 1 459 ? 2.193 -44.625 -36.594 1 93.5 459 PRO B C 1
ATOM 11252 O O . PRO B 1 459 ? 2.691 -44.812 -35.5 1 93.5 459 PRO B O 1
ATOM 11255 N N . VAL B 1 460 ? 2.154 -43.438 -37.156 1 96.88 460 VAL B N 1
ATOM 11256 C CA . VAL B 1 460 ? 2.684 -42.25 -36.531 1 96.88 460 VAL B CA 1
ATOM 11257 C C . VAL B 1 460 ? 1.532 -41.344 -36.094 1 96.88 460 VAL B C 1
ATOM 11259 O O . VAL B 1 460 ? 0.641 -41.031 -36.875 1 96.88 460 VAL B O 1
ATOM 11262 N N . ARG B 1 461 ? 1.472 -41.031 -34.75 1 97.88 461 ARG B N 1
ATOM 11263 C CA . ARG B 1 461 ? 0.507 -40.062 -34.281 1 97.88 461 ARG B CA 1
ATOM 11264 C C . ARG B 1 461 ? 0.933 -38.625 -34.656 1 97.88 461 ARG B C 1
ATOM 11266 O O . ARG B 1 461 ? 2.084 -38.25 -34.438 1 97.88 461 ARG B O 1
ATOM 11273 N N . PHE B 1 462 ? 0.059 -37.844 -35.25 1 97.5 462 PHE B N 1
ATOM 11274 C CA . PHE B 1 462 ? 0.34 -36.469 -35.656 1 97.5 462 PHE B CA 1
ATOM 11275 C C . PHE B 1 462 ? -0.452 -35.5 -34.812 1 97.5 462 PHE B C 1
ATOM 11277 O O . PHE B 1 462 ? -1.631 -35.25 -35.094 1 97.5 462 PHE B O 1
ATOM 11284 N N . LEU B 1 463 ? 0.239 -34.812 -33.875 1 97.44 463 LEU B N 1
ATOM 11285 C CA . LEU B 1 463 ? -0.391 -33.938 -32.906 1 97.44 463 LEU B CA 1
ATOM 11286 C C . LEU B 1 463 ? -0.385 -32.5 -33.375 1 97.44 463 LEU B C 1
ATOM 11288 O O . LEU B 1 463 ? 0.638 -32 -33.875 1 97.44 463 LEU B O 1
ATOM 11292 N N . ILE B 1 464 ? -1.539 -31.812 -33.25 1 96.88 464 ILE B N 1
ATOM 11293 C CA . ILE B 1 464 ? -1.661 -30.422 -33.688 1 96.88 464 ILE B CA 1
ATOM 11294 C C . ILE B 1 464 ? -2.018 -29.547 -32.469 1 96.88 464 ILE B C 1
ATOM 11296 O O . ILE B 1 464 ? -3.156 -29.562 -32 1 96.88 464 ILE B O 1
ATOM 11300 N N . ALA B 1 465 ? -1.11 -28.719 -32.062 1 93.06 465 ALA B N 1
ATOM 11301 C CA . ALA B 1 465 ? -1.34 -27.812 -30.953 1 93.06 465 ALA B CA 1
ATOM 11302 C C . ALA B 1 465 ? -2.229 -26.641 -31.359 1 93.06 465 ALA B C 1
ATOM 11304 O O . ALA B 1 465 ? -2.188 -26.203 -32.5 1 93.06 465 ALA B O 1
ATOM 11305 N N . GLU B 1 466 ? -3.027 -26.125 -30.484 1 89.5 466 GLU B N 1
ATOM 11306 C CA . GLU B 1 466 ? -3.857 -24.938 -30.609 1 89.5 466 GLU B CA 1
ATOM 11307 C C . GLU B 1 466 ? -4.801 -25.031 -31.797 1 89.5 466 GLU B C 1
ATOM 11309 O O . GLU B 1 466 ? -4.848 -24.141 -32.625 1 89.5 466 GLU B O 1
ATOM 11314 N N . CYS B 1 467 ? -5.391 -26.172 -31.844 1 93.31 467 CYS B N 1
ATOM 11315 C CA . CYS B 1 467 ? -6.324 -26.391 -32.938 1 93.31 467 CYS B CA 1
ATOM 11316 C C . CYS B 1 467 ? -7.711 -25.859 -32.594 1 93.31 467 CYS B C 1
ATOM 11318 O O . CYS B 1 467 ? -8.336 -26.328 -31.656 1 93.31 467 CYS B O 1
ATOM 11320 N N . ASN B 1 468 ? -8.266 -24.922 -33.438 1 92.44 468 ASN B N 1
ATOM 11321 C CA . ASN B 1 468 ? -9.531 -24.281 -33.125 1 92.44 468 ASN B CA 1
ATOM 11322 C C . ASN B 1 468 ? -10.531 -24.422 -34.281 1 92.44 468 ASN B C 1
ATOM 11324 O O . ASN B 1 468 ? -11.633 -23.875 -34.219 1 92.44 468 ASN B O 1
ATOM 11328 N N . THR B 1 469 ? -10.148 -25.141 -35.375 1 93.88 469 THR B N 1
ATOM 11329 C CA . THR B 1 469 ? -11.023 -25.25 -36.531 1 93.88 469 THR B CA 1
ATOM 11330 C C . THR B 1 469 ? -10.828 -26.578 -37.25 1 93.88 469 THR B C 1
ATOM 11332 O O . THR B 1 469 ? -9.727 -27.141 -37.25 1 93.88 469 THR B O 1
ATOM 11335 N N . PRO B 1 470 ? -11.914 -27.125 -37.906 1 94.94 470 PRO B N 1
ATOM 11336 C CA . PRO B 1 470 ? -11.766 -28.344 -38.688 1 94.94 470 PRO B CA 1
ATOM 11337 C C . PRO B 1 470 ? -10.875 -28.141 -39.906 1 94.94 470 PRO B C 1
ATOM 11339 O O . PRO B 1 470 ? -10.297 -29.109 -40.438 1 94.94 470 PRO B O 1
ATOM 11342 N N . PHE B 1 471 ? -10.75 -26.891 -40.344 1 95.06 471 PHE B N 1
ATOM 11343 C CA . PHE B 1 471 ? -9.898 -26.547 -41.469 1 95.06 471 PHE B CA 1
ATOM 11344 C C . PHE B 1 471 ? -8.477 -27.062 -41.25 1 95.06 471 PHE B C 1
ATOM 11346 O O . PHE B 1 471 ? -7.852 -27.594 -42.156 1 95.06 471 PHE B O 1
ATOM 11353 N N . THR B 1 472 ? -7.949 -26.891 -40.031 1 96.31 472 THR B N 1
ATOM 11354 C CA . THR B 1 472 ? -6.59 -27.297 -39.688 1 96.31 472 THR B CA 1
ATOM 11355 C C . THR B 1 472 ? -6.418 -28.797 -39.812 1 96.31 472 THR B C 1
ATOM 11357 O O . THR B 1 472 ? -5.41 -29.266 -40.344 1 96.31 472 THR B O 1
ATOM 11360 N N . VAL B 1 473 ? -7.383 -29.516 -39.406 1 97.5 473 VAL B N 1
ATOM 11361 C CA . VAL B 1 473 ? -7.332 -30.984 -39.438 1 97.5 473 VAL B CA 1
ATOM 11362 C C . VAL B 1 473 ? -7.383 -31.453 -40.875 1 97.5 473 VAL B C 1
ATOM 11364 O O . VAL B 1 473 ? -6.633 -32.344 -41.281 1 97.5 473 VAL B O 1
ATOM 11367 N N . LEU B 1 474 ? -8.234 -30.859 -41.656 1 97.5 474 LEU B N 1
ATOM 11368 C CA . LEU B 1 474 ? -8.359 -31.234 -43.062 1 97.5 474 LEU B CA 1
ATOM 11369 C C . LEU B 1 474 ? -7.094 -30.859 -43.844 1 97.5 474 LEU B C 1
ATOM 11371 O O . LEU B 1 474 ? -6.715 -31.562 -44.781 1 97.5 474 LEU B O 1
ATOM 11375 N N . THR B 1 475 ? -6.48 -29.781 -43.469 1 97.19 475 THR B N 1
ATOM 11376 C CA . THR B 1 475 ? -5.207 -29.406 -44.062 1 97.19 475 THR B CA 1
ATOM 11377 C C . THR B 1 475 ? -4.148 -30.469 -43.781 1 97.19 475 THR B C 1
ATOM 11379 O O . THR B 1 475 ? -3.385 -30.828 -44.688 1 97.19 475 THR B O 1
ATOM 11382 N N . ALA B 1 476 ? -4.086 -30.922 -42.562 1 98.19 476 ALA B N 1
ATOM 11383 C CA . ALA B 1 476 ? -3.156 -32 -42.219 1 98.19 476 ALA B CA 1
ATOM 11384 C C . ALA B 1 476 ? -3.438 -33.25 -43.062 1 98.19 476 ALA B C 1
ATOM 11386 O O . ALA B 1 476 ? -2.508 -33.906 -43.531 1 98.19 476 ALA B O 1
ATOM 11387 N N . LEU B 1 477 ? -4.73 -33.594 -43.188 1 98.12 477 LEU B N 1
ATOM 11388 C CA . LEU B 1 477 ? -5.113 -34.75 -44 1 98.12 477 LEU B CA 1
ATOM 11389 C C . LEU B 1 477 ? -4.699 -34.562 -45.438 1 98.12 477 LEU B C 1
ATOM 11391 O O . LEU B 1 477 ? -4.27 -35.531 -46.094 1 98.12 477 LEU B O 1
ATOM 11395 N N . TYR B 1 478 ? -4.852 -33.375 -45.969 1 97.25 478 TYR B N 1
ATOM 11396 C CA . TYR B 1 478 ? -4.422 -33.031 -47.344 1 97.25 478 TYR B CA 1
ATOM 11397 C C . TYR B 1 478 ? -2.939 -33.344 -47.531 1 97.25 478 TYR B C 1
ATOM 11399 O O . TYR B 1 478 ? -2.557 -34.031 -48.5 1 97.25 478 TYR B O 1
ATOM 11407 N N . PHE B 1 479 ? -2.123 -32.844 -46.656 1 97.5 479 PHE B N 1
ATOM 11408 C CA . PHE B 1 479 ? -0.689 -33.094 -46.781 1 97.5 479 PHE B CA 1
ATOM 11409 C C . PHE B 1 479 ? -0.369 -34.562 -46.594 1 97.5 479 PHE B C 1
ATOM 11411 O O . PHE B 1 479 ? 0.55 -35.094 -47.219 1 97.5 479 PHE B O 1
ATOM 11418 N N . ALA B 1 480 ? -1.062 -35.281 -45.656 1 98.06 480 ALA B N 1
ATOM 11419 C CA . ALA B 1 480 ? -0.858 -36.719 -45.469 1 98.06 480 ALA B CA 1
ATOM 11420 C C . ALA B 1 480 ? -1.115 -37.469 -46.781 1 98.06 480 ALA B C 1
ATOM 11422 O O . ALA B 1 480 ? -0.369 -38.375 -47.125 1 98.06 480 ALA B O 1
ATOM 11423 N N . LYS B 1 481 ? -2.168 -37.125 -47.469 1 97.44 481 LYS B N 1
ATOM 11424 C CA . LYS B 1 481 ? -2.49 -37.75 -48.75 1 97.44 481 LYS B CA 1
ATOM 11425 C C . LYS B 1 481 ? -1.489 -37.344 -49.812 1 97.44 481 LYS B C 1
ATOM 11427 O O . LYS B 1 481 ? -1.077 -38.188 -50.625 1 97.44 481 LYS B O 1
ATOM 11432 N N . LEU B 1 482 ? -1.168 -36.062 -49.844 1 96.56 482 LEU B N 1
ATOM 11433 C CA . LEU B 1 482 ? -0.22 -35.562 -50.812 1 96.56 482 LEU B CA 1
ATOM 11434 C C . LEU B 1 482 ? 1.096 -36.344 -50.75 1 96.56 482 LEU B C 1
ATOM 11436 O O . LEU B 1 482 ? 1.685 -36.656 -51.781 1 96.56 482 LEU B O 1
ATOM 11440 N N . PHE B 1 483 ? 1.508 -36.656 -49.562 1 97 483 PHE B N 1
ATOM 11441 C CA . PHE B 1 483 ? 2.811 -37.312 -49.438 1 97 483 PHE B CA 1
ATOM 11442 C C . PHE B 1 483 ? 2.656 -38.812 -49.25 1 97 483 PHE B C 1
ATOM 11444 O O . PHE B 1 483 ? 3.621 -39.5 -48.906 1 97 483 PHE B O 1
ATOM 11451 N N . GLY B 1 484 ? 1.487 -39.344 -49.281 1 95.5 484 GLY B N 1
ATOM 11452 C CA . GLY B 1 484 ? 1.207 -40.75 -49.375 1 95.5 484 GLY B CA 1
ATOM 11453 C C . GLY B 1 484 ? 1.314 -41.469 -48.031 1 95.5 484 GLY B C 1
ATOM 11454 O O . GLY B 1 484 ? 1.748 -42.625 -47.969 1 95.5 484 GLY B O 1
ATOM 11455 N N . VAL B 1 485 ? 1.006 -40.875 -46.938 1 96.75 485 VAL B N 1
ATOM 11456 C CA . VAL B 1 485 ? 1.186 -41.5 -45.625 1 96.75 485 VAL B CA 1
ATOM 11457 C C . VAL B 1 485 ? -0.146 -41.531 -44.875 1 96.75 485 VAL B C 1
ATOM 11459 O O . VAL B 1 485 ? -0.193 -41.844 -43.688 1 96.75 485 VAL B O 1
ATOM 11462 N N . ALA B 1 486 ? -1.276 -41.188 -45.5 1 96.88 486 ALA B N 1
ATOM 11463 C CA . ALA B 1 486 ? -2.576 -41.031 -44.844 1 96.88 486 ALA B CA 1
ATOM 11464 C C . ALA B 1 486 ? -3.027 -42.312 -44.188 1 96.88 486 ALA B C 1
ATOM 11466 O O . ALA B 1 486 ? -3.756 -42.281 -43.188 1 96.88 486 ALA B O 1
ATOM 11467 N N . ASP B 1 487 ? -2.586 -43.438 -44.688 1 95.56 487 ASP B N 1
ATOM 11468 C CA . ASP B 1 487 ? -3.031 -44.719 -44.125 1 95.56 487 ASP B CA 1
ATOM 11469 C C . ASP B 1 487 ? -2.178 -45.125 -42.938 1 95.56 487 ASP B C 1
ATOM 11471 O O . ASP B 1 487 ? -2.428 -46.156 -42.312 1 95.56 487 ASP B O 1
ATOM 11475 N N . LYS B 1 488 ? -1.178 -44.312 -42.562 1 96.38 488 LYS B N 1
ATOM 11476 C CA . LYS B 1 488 ? -0.298 -44.656 -41.438 1 96.38 488 LYS B CA 1
ATOM 11477 C C . LYS B 1 488 ? -0.169 -43.5 -40.438 1 96.38 488 LYS B C 1
ATOM 11479 O O . LYS B 1 488 ? 0.656 -43.562 -39.531 1 96.38 488 LYS B O 1
ATOM 11484 N N . ILE B 1 489 ? -0.937 -42.5 -40.656 1 96.75 489 ILE B N 1
ATOM 11485 C CA . ILE B 1 489 ? -0.856 -41.344 -39.75 1 96.75 489 ILE B CA 1
ATOM 11486 C C . ILE B 1 489 ? -2.191 -41.125 -39.031 1 96.75 489 ILE B C 1
ATOM 11488 O O . ILE B 1 489 ? -3.256 -41.312 -39.625 1 96.75 489 ILE B O 1
ATOM 11492 N N . ASP B 1 490 ? -2.156 -40.938 -37.75 1 97.62 490 ASP B N 1
ATOM 11493 C CA . ASP B 1 490 ? -3.336 -40.562 -36.938 1 97.62 490 ASP B CA 1
ATOM 11494 C C . ASP B 1 490 ? -3.322 -39.094 -36.562 1 97.62 490 ASP B C 1
ATOM 11496 O O . ASP B 1 490 ? -2.6 -38.688 -35.656 1 97.62 490 ASP B O 1
ATOM 11500 N N . ILE B 1 491 ? -4.121 -38.281 -37.219 1 98.12 491 ILE B N 1
ATOM 11501 C CA . ILE B 1 491 ? -4.176 -36.844 -36.969 1 98.12 491 ILE B CA 1
ATOM 11502 C C . ILE B 1 491 ? -4.969 -36.562 -35.719 1 98.12 491 ILE B C 1
ATOM 11504 O O . ILE B 1 491 ? -6.113 -37 -35.562 1 98.12 491 ILE B O 1
ATOM 11508 N N . SER B 1 492 ? -4.316 -35.875 -34.812 1 97.75 492 SER B N 1
ATOM 11509 C CA . SER B 1 492 ? -4.875 -35.688 -33.5 1 97.75 492 SER B CA 1
ATOM 11510 C C . SER B 1 492 ? -4.883 -34.219 -33.094 1 97.75 492 SER B C 1
ATOM 11512 O O . SER B 1 492 ? -3.896 -33.688 -32.562 1 97.75 492 SER B O 1
ATOM 11514 N N . PRO B 1 493 ? -6.023 -33.406 -33.25 1 97 493 PRO B N 1
ATOM 11515 C CA . PRO B 1 493 ? -6.121 -32.031 -32.844 1 97 493 PRO B CA 1
ATOM 11516 C C . PRO B 1 493 ? -6.109 -31.859 -31.312 1 97 493 PRO B C 1
ATOM 11518 O O . PRO B 1 493 ? -6.711 -32.656 -30.594 1 97 493 PRO B O 1
ATOM 11521 N N . LEU B 1 494 ? -5.418 -30.844 -30.812 1 95.56 494 LEU B N 1
ATOM 11522 C CA . LEU B 1 494 ? -5.375 -30.531 -29.391 1 95.56 494 LEU B CA 1
ATOM 11523 C C . LEU B 1 494 ? -6.336 -29.391 -29.047 1 95.56 494 LEU B C 1
ATOM 11525 O O . LEU B 1 494 ? -6.211 -28.297 -29.594 1 95.56 494 LEU B O 1
ATOM 11529 N N . PHE B 1 495 ? -7.281 -29.594 -28.141 1 93.69 495 PHE B N 1
ATOM 11530 C CA . PHE B 1 495 ? -8.234 -28.594 -27.672 1 93.69 495 PHE B CA 1
ATOM 11531 C C . PHE B 1 495 ? -7.793 -28.031 -26.312 1 93.69 495 PHE B C 1
ATOM 11533 O O . PHE B 1 495 ? -8.031 -28.656 -25.281 1 93.69 495 PHE B O 1
ATOM 11540 N N . GLU B 1 496 ? -7.23 -26.781 -26.297 1 88 496 GLU B N 1
ATOM 11541 C CA . GLU B 1 496 ? -6.672 -26.234 -25.062 1 88 496 GLU B CA 1
ATOM 11542 C C . GLU B 1 496 ? -6.973 -24.734 -24.938 1 88 496 GLU B C 1
ATOM 11544 O O . GLU B 1 496 ? -6.77 -24.156 -23.875 1 88 496 GLU B O 1
ATOM 11549 N N . THR B 1 497 ? -7.5 -24.141 -25.984 1 84.12 497 THR B N 1
ATOM 11550 C CA . THR B 1 497 ? -7.828 -22.719 -25.953 1 84.12 497 THR B CA 1
ATOM 11551 C C . THR B 1 497 ? -9.273 -22.5 -25.516 1 84.12 497 THR B C 1
ATOM 11553 O O . THR B 1 497 ? -10.07 -23.453 -25.5 1 84.12 497 THR B O 1
ATOM 11556 N N . GLY B 1 498 ? -9.531 -21.328 -25.172 1 80.62 498 GLY B N 1
ATOM 11557 C CA . GLY B 1 498 ? -10.898 -21.016 -24.781 1 80.62 498 GLY B CA 1
ATOM 11558 C C . GLY B 1 498 ? -11.914 -21.391 -25.844 1 80.62 498 GLY B C 1
ATOM 11559 O O . GLY B 1 498 ? -12.953 -21.969 -25.547 1 80.62 498 GLY B O 1
ATOM 11560 N N . VAL B 1 499 ? -11.594 -21.141 -27.016 1 80.12 499 VAL B N 1
ATOM 11561 C CA . VAL B 1 499 ? -12.469 -21.438 -28.141 1 80.12 499 VAL B CA 1
ATOM 11562 C C . VAL B 1 499 ? -12.633 -22.953 -28.297 1 80.12 499 VAL B C 1
ATOM 11564 O O . VAL B 1 499 ? -13.75 -23.438 -28.453 1 80.12 499 VAL B O 1
ATOM 11567 N N . ALA B 1 500 ? -11.531 -23.625 -28.266 1 87.88 500 ALA B N 1
ATOM 11568 C CA . ALA B 1 500 ? -11.547 -25.062 -28.484 1 87.88 500 ALA B CA 1
ATOM 11569 C C . ALA B 1 500 ? -12.266 -25.781 -27.344 1 87.88 500 ALA B C 1
ATOM 11571 O O . ALA B 1 500 ? -12.914 -26.812 -27.547 1 87.88 500 ALA B O 1
ATOM 11572 N N . LEU B 1 501 ? -12.133 -25.234 -26.156 1 88.38 501 LEU B N 1
ATOM 11573 C CA . LEU B 1 501 ? -12.781 -25.844 -25 1 88.38 501 LEU B CA 1
ATOM 11574 C C . LEU B 1 501 ? -14.297 -25.703 -25.094 1 88.38 501 LEU B C 1
ATOM 11576 O O . LEU B 1 501 ? -15.039 -26.547 -24.578 1 88.38 501 LEU B O 1
ATOM 11580 N N . ASP B 1 502 ? -14.703 -24.688 -25.828 1 85.88 502 ASP B N 1
ATOM 11581 C CA . ASP B 1 502 ? -16.141 -24.453 -25.984 1 85.88 502 ASP B CA 1
ATOM 11582 C C . ASP B 1 502 ? -16.688 -25.203 -27.203 1 85.88 502 ASP B C 1
ATOM 11584 O O . ASP B 1 502 ? -17.828 -25.641 -27.188 1 85.88 502 ASP B O 1
ATOM 11588 N N . GLN B 1 503 ? -15.805 -25.391 -28.188 1 88.19 503 GLN B N 1
ATOM 11589 C CA . GLN B 1 503 ? -16.344 -25.828 -29.484 1 88.19 503 GLN B CA 1
ATOM 11590 C C . GLN B 1 503 ? -15.672 -27.125 -29.938 1 88.19 503 GLN B C 1
ATOM 11592 O O . GLN B 1 503 ? -15.867 -27.547 -31.078 1 88.19 503 GLN B O 1
ATOM 11597 N N . GLY B 1 504 ? -14.922 -27.766 -29.125 1 90.69 504 GLY B N 1
ATOM 11598 C CA . GLY B 1 504 ? -14.188 -28.953 -29.516 1 90.69 504 GLY B CA 1
ATOM 11599 C C . GLY B 1 504 ? -15.078 -30.031 -30.109 1 90.69 504 GLY B C 1
ATOM 11600 O O . GLY B 1 504 ? -14.75 -30.625 -31.141 1 90.69 504 GLY B O 1
ATOM 11601 N N . HIS B 1 505 ? -16.25 -30.297 -29.516 1 92.12 505 HIS B N 1
ATOM 11602 C CA . HIS B 1 505 ? -17.188 -31.297 -29.984 1 92.12 505 HIS B CA 1
ATOM 11603 C C . HIS B 1 505 ? -17.781 -30.906 -31.344 1 92.12 505 HIS B C 1
ATOM 11605 O O . HIS B 1 505 ? -18.031 -31.766 -32.188 1 92.12 505 HIS B O 1
ATOM 11611 N N . GLU B 1 506 ? -17.922 -29.656 -31.578 1 92.5 506 GLU B N 1
ATOM 11612 C CA . GLU B 1 506 ? -18.453 -29.172 -32.844 1 92.5 506 GLU B CA 1
ATOM 11613 C C . GLU B 1 506 ? -17.422 -29.344 -33.969 1 92.5 506 GLU B C 1
ATOM 11615 O O . GLU B 1 506 ? -17.797 -29.578 -35.125 1 92.5 506 GLU B O 1
ATOM 11620 N N . ILE B 1 507 ? -16.203 -29.156 -33.625 1 93.44 507 ILE B N 1
ATOM 11621 C CA . ILE B 1 507 ? -15.133 -29.312 -34.625 1 93.44 507 ILE B CA 1
ATOM 11622 C C . ILE B 1 507 ? -15.117 -30.75 -35.125 1 93.44 507 ILE B C 1
ATOM 11624 O O . ILE B 1 507 ? -15.07 -30.969 -36.344 1 93.44 507 ILE B O 1
ATOM 11628 N N . ILE B 1 508 ? -15.18 -31.719 -34.219 1 94.5 508 ILE B N 1
ATOM 11629 C CA . ILE B 1 508 ? -15.18 -33.125 -34.625 1 94.5 508 ILE B CA 1
ATOM 11630 C C . ILE B 1 508 ? -16.453 -33.438 -35.406 1 94.5 508 ILE B C 1
ATOM 11632 O O . ILE B 1 508 ? -16.422 -34.188 -36.375 1 94.5 508 ILE B O 1
ATOM 11636 N N . ALA B 1 509 ? -17.609 -32.906 -34.938 1 93.12 509 ALA B N 1
ATOM 11637 C CA . ALA B 1 509 ? -18.875 -33.125 -35.625 1 93.12 509 ALA B CA 1
ATOM 11638 C C . ALA B 1 509 ? -18.797 -32.625 -37.094 1 93.12 509 ALA B C 1
ATOM 11640 O O . ALA B 1 509 ? -19.328 -33.281 -38 1 93.12 509 ALA B O 1
ATOM 11641 N N . GLU B 1 510 ? -18.219 -31.5 -37.219 1 92.88 510 GLU B N 1
ATOM 11642 C CA . GLU B 1 510 ? -18.062 -30.938 -38.562 1 92.88 510 GLU B CA 1
ATOM 11643 C C . GLU B 1 510 ? -17.156 -31.812 -39.438 1 92.88 510 GLU B C 1
ATOM 11645 O O . GLU B 1 510 ? -17.375 -31.938 -40.625 1 92.88 510 GLU B O 1
ATOM 11650 N N . LEU B 1 511 ? -16.094 -32.312 -38.875 1 95.38 511 LEU B N 1
ATOM 11651 C CA . LEU B 1 511 ? -15.18 -33.219 -39.594 1 95.38 511 LEU B CA 1
ATOM 11652 C C . LEU B 1 511 ? -15.914 -34.469 -40.062 1 95.38 511 LEU B C 1
ATOM 11654 O O . LEU B 1 511 ? -15.664 -34.969 -41.156 1 95.38 511 LEU B O 1
ATOM 11658 N N . LEU B 1 512 ? -16.844 -34.969 -39.25 1 93.88 512 LEU B N 1
ATOM 11659 C CA . LEU B 1 512 ? -17.547 -36.219 -39.531 1 93.88 512 LEU B CA 1
ATOM 11660 C C . LEU B 1 512 ? -18.578 -36 -40.656 1 93.88 512 LEU B C 1
ATOM 11662 O O . LEU B 1 512 ? -19.109 -36.969 -41.188 1 93.88 512 LEU B O 1
ATOM 11666 N N . LYS B 1 513 ? -18.781 -34.75 -41.031 1 91.62 513 LYS B N 1
ATOM 11667 C CA . LYS B 1 513 ? -19.656 -34.438 -42.188 1 91.62 513 LYS B CA 1
ATOM 11668 C C . LYS B 1 513 ? -18.875 -34.469 -43.5 1 91.62 513 LYS B C 1
ATOM 11670 O O . LYS B 1 513 ? -19.469 -34.531 -44.562 1 91.62 513 LYS B O 1
ATOM 11675 N N . ASN B 1 514 ? -17.609 -34.469 -43.438 1 93.44 514 ASN B N 1
ATOM 11676 C CA . ASN B 1 514 ? -16.766 -34.5 -44.594 1 93.44 514 ASN B CA 1
ATOM 11677 C C . ASN B 1 514 ? -16.516 -35.938 -45.062 1 93.44 514 ASN B C 1
ATOM 11679 O O . ASN B 1 514 ? -15.875 -36.719 -44.344 1 93.44 514 ASN B O 1
ATOM 11683 N N . PRO B 1 515 ? -16.875 -36.281 -46.188 1 93.19 515 PRO B N 1
ATOM 11684 C CA . PRO B 1 515 ? -16.766 -37.688 -46.594 1 93.19 515 PRO B CA 1
ATOM 11685 C C . PRO B 1 515 ? -15.328 -38.188 -46.688 1 93.19 515 PRO B C 1
ATOM 11687 O O . PRO B 1 515 ? -15.047 -39.344 -46.375 1 93.19 515 PRO B O 1
ATOM 11690 N N . THR B 1 516 ? -14.508 -37.375 -47.156 1 95 516 THR B N 1
ATOM 11691 C CA . THR B 1 516 ? -13.102 -37.75 -47.25 1 95 516 THR B CA 1
ATOM 11692 C C . THR B 1 516 ? -12.539 -38.062 -45.875 1 95 516 THR B C 1
ATOM 11694 O O . THR B 1 516 ? -11.758 -39 -45.719 1 95 516 THR B O 1
ATOM 11697 N N . TYR B 1 517 ? -12.875 -37.25 -44.938 1 96 517 TYR B N 1
ATOM 11698 C CA . TYR B 1 517 ? -12.43 -37.5 -43.562 1 96 517 TYR B CA 1
ATOM 11699 C C . TYR B 1 517 ? -13.023 -38.812 -43.031 1 96 517 TYR B C 1
ATOM 11701 O O . TYR B 1 517 ? -12.336 -39.562 -42.344 1 96 517 TYR B O 1
ATOM 11709 N N . VAL B 1 518 ? -14.25 -39.062 -43.281 1 95.19 518 VAL B N 1
ATOM 11710 C CA . VAL B 1 518 ? -14.914 -40.281 -42.812 1 95.19 518 VAL B CA 1
ATOM 11711 C C . VAL B 1 518 ? -14.234 -41.5 -43.406 1 95.19 518 VAL B C 1
ATOM 11713 O O . VAL B 1 518 ? -14.008 -42.5 -42.719 1 95.19 518 VAL B O 1
ATOM 11716 N N . ASP B 1 519 ? -13.906 -41.375 -44.719 1 94.88 519 ASP B N 1
ATOM 11717 C CA . ASP B 1 519 ? -13.188 -42.469 -45.344 1 94.88 519 ASP B CA 1
ATOM 11718 C C . ASP B 1 519 ? -11.836 -42.719 -44.688 1 94.88 519 ASP B C 1
ATOM 11720 O O . ASP B 1 519 ? -11.43 -43.844 -44.5 1 94.88 519 ASP B O 1
ATOM 11724 N N . TYR B 1 520 ? -11.219 -41.688 -44.438 1 96.19 520 TYR B N 1
ATOM 11725 C CA . TYR B 1 520 ? -9.922 -41.719 -43.781 1 96.19 520 TYR B CA 1
ATOM 11726 C C . TYR B 1 520 ? -10.031 -42.406 -42.406 1 96.19 520 TYR B C 1
ATOM 11728 O O . TYR B 1 520 ? -9.266 -43.312 -42.094 1 96.19 520 TYR B O 1
ATOM 11736 N N . VAL B 1 521 ? -10.945 -42.062 -41.531 1 95.75 521 VAL B N 1
ATOM 11737 C CA . VAL B 1 521 ? -11.055 -42.594 -40.188 1 95.75 521 VAL B CA 1
ATOM 11738 C C . VAL B 1 521 ? -11.516 -44.062 -40.219 1 95.75 521 VAL B C 1
ATOM 11740 O O . VAL B 1 521 ? -11.133 -44.844 -39.375 1 95.75 521 VAL B O 1
ATOM 11743 N N . LYS B 1 522 ? -12.281 -44.375 -41.188 1 94.5 522 LYS B N 1
ATOM 11744 C CA . LYS B 1 522 ? -12.68 -45.75 -41.375 1 94.5 522 LYS B CA 1
ATOM 11745 C C . LYS B 1 522 ? -11.484 -46.625 -41.75 1 94.5 522 LYS B C 1
ATOM 11747 O O . LYS B 1 522 ? -11.367 -47.781 -41.281 1 94.5 522 LYS B O 1
ATOM 11752 N N . THR B 1 523 ? -10.695 -46.031 -42.625 1 95 523 THR B N 1
ATOM 11753 C CA . THR B 1 523 ? -9.492 -46.75 -43.031 1 95 523 THR B CA 1
ATOM 11754 C C . THR B 1 523 ? -8.547 -46.938 -41.844 1 95 523 THR B C 1
ATOM 11756 O O . THR B 1 523 ? -8 -48.031 -41.656 1 95 523 THR B O 1
ATOM 11759 N N . ARG B 1 524 ? -8.383 -45.938 -41.094 1 95.56 524 ARG B N 1
ATOM 11760 C CA . ARG B 1 524 ? -7.48 -46 -39.938 1 95.56 524 ARG B CA 1
ATOM 11761 C C . ARG B 1 524 ? -8.102 -46.781 -38.781 1 95.56 524 ARG B C 1
ATOM 11763 O O . ARG B 1 524 ? -7.387 -47.281 -37.938 1 95.56 524 ARG B O 1
ATOM 11770 N N . GLY B 1 525 ? -9.406 -46.719 -38.656 1 94.31 525 GLY B N 1
ATOM 11771 C CA . GLY B 1 525 ? -10.133 -47.438 -37.625 1 94.31 525 GLY B CA 1
ATOM 11772 C C . GLY B 1 525 ? -10.297 -46.625 -36.344 1 94.31 525 GLY B C 1
ATOM 11773 O O . GLY B 1 525 ? -10.781 -47.156 -35.344 1 94.31 525 GLY B O 1
ATOM 11774 N N . ARG B 1 526 ? -9.906 -45.344 -36.375 1 95.5 526 ARG B N 1
ATOM 11775 C CA . ARG B 1 526 ? -10.031 -44.562 -35.125 1 95.5 526 ARG B CA 1
ATOM 11776 C C . ARG B 1 526 ? -10.062 -43.062 -35.438 1 95.5 526 ARG B C 1
ATOM 11778 O O . ARG B 1 526 ? -9.508 -42.625 -36.438 1 95.5 526 ARG B O 1
ATOM 11785 N N . ILE B 1 527 ? -10.758 -42.344 -34.594 1 95.88 527 ILE B N 1
ATOM 11786 C CA . ILE B 1 527 ? -10.68 -40.875 -34.469 1 95.88 527 ILE B CA 1
ATOM 11787 C C . ILE B 1 527 ? -9.758 -40.531 -33.312 1 95.88 527 ILE B C 1
ATOM 11789 O O . ILE B 1 527 ? -9.828 -41.125 -32.219 1 95.88 527 ILE B O 1
ATOM 11793 N N . CYS B 1 528 ? -8.805 -39.625 -33.531 1 97.31 528 CYS B N 1
ATOM 11794 C CA . CYS B 1 528 ? -7.879 -39.25 -32.469 1 97.31 528 CYS B CA 1
ATOM 11795 C C . CYS B 1 528 ? -8.078 -37.781 -32.094 1 97.31 528 CYS B C 1
ATOM 11797 O O . CYS B 1 528 ? -8.352 -36.938 -32.969 1 97.31 528 CYS B O 1
ATOM 11799 N N . MET B 1 529 ? -7.992 -37.438 -30.875 1 96.5 529 MET B N 1
ATOM 11800 C CA . MET B 1 529 ? -8.016 -36.062 -30.375 1 96.5 529 MET B CA 1
ATOM 11801 C C . MET B 1 529 ? -7.188 -35.938 -29.094 1 96.5 529 MET B C 1
ATOM 11803 O O . MET B 1 529 ? -6.82 -36.938 -28.484 1 96.5 529 MET B O 1
ATOM 11807 N N . GLN B 1 530 ? -6.852 -34.75 -28.766 1 96.38 530 GLN B N 1
ATOM 11808 C CA . GLN B 1 530 ? -6.102 -34.438 -27.547 1 96.38 530 GLN B CA 1
ATOM 11809 C C . GLN B 1 530 ? -6.836 -33.375 -26.703 1 96.38 530 GLN B C 1
ATOM 11811 O O . GLN B 1 530 ? -7.602 -32.594 -27.234 1 96.38 530 GLN B O 1
ATOM 11816 N N . THR B 1 531 ? -6.648 -33.438 -25.453 1 95 531 THR B N 1
ATOM 11817 C CA . THR B 1 531 ? -7.121 -32.406 -24.531 1 95 531 THR B CA 1
ATOM 11818 C C . THR B 1 531 ? -5.973 -31.875 -23.672 1 95 531 THR B C 1
ATOM 11820 O O . THR B 1 531 ? -5.105 -32.625 -23.25 1 95 531 THR B O 1
ATOM 11823 N N . GLY B 1 532 ? -5.887 -30.562 -23.547 1 93.25 532 GLY B N 1
ATOM 11824 C CA . GLY B 1 532 ? -4.82 -29.938 -22.781 1 93.25 532 GLY B CA 1
ATOM 11825 C C . GLY B 1 532 ? -5.289 -29.359 -21.453 1 93.25 532 GLY B C 1
ATOM 11826 O O . GLY B 1 532 ? -6.125 -28.469 -21.422 1 93.25 532 GLY B O 1
ATOM 11827 N N . PHE B 1 533 ? -4.691 -29.781 -20.328 1 93.81 533 PHE B N 1
ATOM 11828 C CA . PHE B 1 533 ? -5.086 -29.359 -18.984 1 93.81 533 PHE B CA 1
ATOM 11829 C C . PHE B 1 533 ? -4.227 -28.188 -18.516 1 93.81 533 PHE B C 1
ATOM 11831 O O . PHE B 1 533 ? -4.703 -27.312 -17.797 1 93.81 533 PHE B O 1
ATOM 11838 N N . SER B 1 534 ? -2.959 -28.141 -18.922 1 91.62 534 SER B N 1
ATOM 11839 C CA . SER B 1 534 ? -1.993 -27.172 -18.422 1 91.62 534 SER B CA 1
ATOM 11840 C C . SER B 1 534 ? -2.322 -25.75 -18.891 1 91.62 534 SER B C 1
ATOM 11842 O O . SER B 1 534 ? -2.562 -24.859 -18.078 1 91.62 534 SER B O 1
ATOM 11844 N N . ASP B 1 535 ? -2.406 -25.547 -20.141 1 88.31 535 ASP B N 1
ATOM 11845 C CA . ASP B 1 535 ? -2.662 -24.219 -20.672 1 88.31 535 ASP B CA 1
ATOM 11846 C C . ASP B 1 535 ? -4.078 -23.75 -20.344 1 88.31 535 ASP B C 1
ATOM 11848 O O . ASP B 1 535 ? -4.301 -22.578 -20.078 1 88.31 535 ASP B O 1
ATOM 11852 N N . ALA B 1 536 ? -5.016 -24.703 -20.422 1 91.19 536 ALA B N 1
ATOM 11853 C CA . ALA B 1 536 ? -6.387 -24.359 -20.062 1 91.19 536 ALA B CA 1
ATOM 11854 C C . ALA B 1 536 ? -6.477 -23.906 -18.609 1 91.19 536 ALA B C 1
ATOM 11856 O O . ALA B 1 536 ? -7.145 -22.922 -18.297 1 91.19 536 ALA B O 1
ATOM 11857 N N . GLY B 1 537 ? -5.785 -24.641 -17.75 1 92.44 537 GLY B N 1
ATOM 11858 C CA . GLY B 1 537 ? -5.781 -24.312 -16.344 1 92.44 537 GLY B CA 1
ATOM 11859 C C . GLY B 1 537 ? -5.18 -22.953 -16.062 1 92.44 537 GLY B C 1
ATOM 11860 O O . GLY B 1 537 ? -5.625 -22.234 -15.148 1 92.44 537 GLY B O 1
ATOM 11861 N N . ARG B 1 538 ? -4.23 -22.562 -16.781 1 90.81 538 ARG B N 1
ATOM 11862 C CA . ARG B 1 538 ? -3.576 -21.266 -16.625 1 90.81 538 ARG B CA 1
ATOM 11863 C C . ARG B 1 538 ? -4.547 -20.125 -16.922 1 90.81 538 ARG B C 1
ATOM 11865 O O . ARG B 1 538 ? -4.547 -19.125 -16.219 1 90.81 538 ARG B O 1
ATOM 11872 N N . TYR B 1 539 ? -5.434 -20.328 -17.875 1 88.19 539 TYR B N 1
ATOM 11873 C CA . TYR B 1 539 ? -6.262 -19.234 -18.359 1 88.19 539 TYR B CA 1
ATOM 11874 C C . TYR B 1 539 ? -7.559 -19.141 -17.578 1 88.19 539 TYR B C 1
ATOM 11876 O O . TYR B 1 539 ? -7.996 -18.031 -17.219 1 88.19 539 TYR B O 1
ATOM 11884 N N . ILE B 1 540 ? -8.18 -20.281 -17.312 1 93.62 540 ILE B N 1
ATOM 11885 C CA . ILE B 1 540 ? -9.531 -20.188 -16.781 1 93.62 540 ILE B CA 1
ATOM 11886 C C . ILE B 1 540 ? -9.594 -20.891 -15.422 1 93.62 540 ILE B C 1
ATOM 11888 O O . ILE B 1 540 ? -10.672 -21 -14.828 1 93.62 540 ILE B O 1
ATOM 11892 N N . GLY B 1 541 ? -8.453 -21.422 -14.906 1 94.88 541 GLY B N 1
ATOM 11893 C CA . GLY B 1 541 ? -8.43 -22.219 -13.688 1 94.88 541 GLY B CA 1
ATOM 11894 C C . GLY B 1 541 ? -8.445 -23.719 -13.961 1 94.88 541 GLY B C 1
ATOM 11895 O O . GLY B 1 541 ? -9.008 -24.172 -14.961 1 94.88 541 GLY B O 1
ATOM 11896 N N . GLN B 1 542 ? -7.895 -24.453 -13.078 1 96.25 542 GLN B N 1
ATOM 11897 C CA . GLN B 1 542 ? -7.676 -25.875 -13.344 1 96.25 542 GLN B CA 1
ATOM 11898 C C . GLN B 1 542 ? -8.992 -26.656 -13.32 1 96.25 542 GLN B C 1
ATOM 11900 O O . GLN B 1 542 ? -9.227 -27.516 -14.172 1 96.25 542 GLN B O 1
ATOM 11905 N N . VAL B 1 543 ? -9.812 -26.375 -12.336 1 96.94 543 VAL B N 1
ATOM 11906 C CA . VAL B 1 543 ? -11.047 -27.141 -12.211 1 96.94 543 VAL B CA 1
ATOM 11907 C C . VAL B 1 543 ? -11.984 -26.797 -13.375 1 96.94 543 VAL B C 1
ATOM 11909 O O . VAL B 1 543 ? -12.477 -27.703 -14.055 1 96.94 543 VAL B O 1
ATOM 11912 N N . PRO B 1 544 ? -12.234 -25.531 -13.672 1 96.19 544 PRO B N 1
ATOM 11913 C CA . PRO B 1 544 ? -13.062 -25.234 -14.844 1 96.19 544 PRO B CA 1
ATOM 11914 C C . PRO B 1 544 ? -12.492 -25.797 -16.141 1 96.19 544 PRO B C 1
ATOM 11916 O O . PRO B 1 544 ? -13.242 -26.203 -17.031 1 96.19 544 PRO B O 1
ATOM 11919 N N . ALA B 1 545 ? -11.227 -25.859 -16.281 1 95.5 545 ALA B N 1
ATOM 11920 C CA . ALA B 1 545 ? -10.609 -26.469 -17.453 1 95.5 545 ALA B CA 1
ATOM 11921 C C . ALA B 1 545 ? -11.016 -27.938 -17.578 1 95.5 545 ALA B C 1
ATOM 11923 O O . ALA B 1 545 ? -11.398 -28.375 -18.672 1 95.5 545 ALA B O 1
ATOM 11924 N N . SER B 1 546 ? -10.891 -28.656 -16.516 1 95.81 546 SER B N 1
ATOM 11925 C CA . SER B 1 546 ? -11.266 -30.062 -16.516 1 95.81 546 SER B CA 1
ATOM 11926 C C . SER B 1 546 ? -12.75 -30.234 -16.812 1 95.81 546 SER B C 1
ATOM 11928 O O . SER B 1 546 ? -13.133 -31.156 -17.547 1 95.81 546 SER B O 1
ATOM 11930 N N . LEU B 1 547 ? -13.594 -29.375 -16.266 1 95.69 547 LEU B N 1
ATOM 11931 C CA . LEU B 1 547 ? -15.031 -29.438 -16.5 1 95.69 547 LEU B CA 1
ATOM 11932 C C . LEU B 1 547 ? -15.359 -29.156 -17.969 1 95.69 547 LEU B C 1
ATOM 11934 O O . LEU B 1 547 ? -16.25 -29.781 -18.547 1 95.69 547 LEU B O 1
ATOM 11938 N N . ALA B 1 548 ? -14.68 -28.219 -18.531 1 94.94 548 ALA B N 1
ATOM 11939 C CA . ALA B 1 548 ? -14.883 -27.906 -19.938 1 94.94 548 ALA B CA 1
ATOM 11940 C C . ALA B 1 548 ? -14.508 -29.094 -20.828 1 94.94 548 ALA B C 1
ATOM 11942 O O . ALA B 1 548 ? -15.203 -29.391 -21.797 1 94.94 548 ALA B O 1
ATOM 11943 N N . ILE B 1 549 ? -13.422 -29.75 -20.547 1 95.25 549 ILE B N 1
ATOM 11944 C CA . ILE B 1 549 ? -12.961 -30.922 -21.281 1 95.25 549 ILE B CA 1
ATOM 11945 C C . ILE B 1 549 ? -13.992 -32.031 -21.156 1 95.25 549 ILE B C 1
ATOM 11947 O O . ILE B 1 549 ? -14.305 -32.719 -22.156 1 95.25 549 ILE B O 1
ATOM 11951 N N . GLU B 1 550 ? -14.461 -32.25 -20 1 93.81 550 GLU B N 1
ATOM 11952 C CA . GLU B 1 550 ? -15.484 -33.25 -19.75 1 93.81 550 GLU B CA 1
ATOM 11953 C C . GLU B 1 550 ? -16.734 -32.969 -20.578 1 93.81 550 GLU B C 1
ATOM 11955 O O . GLU B 1 550 ? -17.359 -33.906 -21.094 1 93.81 550 GLU B O 1
ATOM 11960 N N . ARG B 1 551 ? -17.078 -31.734 -20.625 1 93.81 551 ARG B N 1
ATOM 11961 C CA . ARG B 1 551 ? -18.234 -31.359 -21.422 1 93.81 551 ARG B CA 1
ATOM 11962 C C . ARG B 1 551 ? -18.047 -31.734 -22.891 1 93.81 551 ARG B C 1
ATOM 11964 O O . ARG B 1 551 ? -18.969 -32.219 -23.531 1 93.81 551 ARG B O 1
ATOM 11971 N N . ILE B 1 552 ? -16.906 -31.484 -23.391 1 94.69 552 ILE B N 1
ATOM 11972 C CA . ILE B 1 552 ? -16.594 -31.875 -24.766 1 94.69 552 ILE B CA 1
ATOM 11973 C C . ILE B 1 552 ? -16.797 -33.375 -24.938 1 94.69 552 ILE B C 1
ATOM 11975 O O . ILE B 1 552 ? -17.391 -33.812 -25.906 1 94.69 552 ILE B O 1
ATOM 11979 N N . ARG B 1 553 ? -16.328 -34.188 -24 1 94.88 553 ARG B N 1
ATOM 11980 C CA . ARG B 1 553 ? -16.406 -35.625 -24.062 1 94.88 553 ARG B CA 1
ATOM 11981 C C . ARG B 1 553 ? -17.859 -36.094 -24.062 1 94.88 553 ARG B C 1
ATOM 11983 O O . ARG B 1 553 ? -18.25 -36.938 -24.891 1 94.88 553 ARG B O 1
ATOM 11990 N N . ILE B 1 554 ? -18.625 -35.531 -23.172 1 93.12 554 ILE B N 1
ATOM 11991 C CA . ILE B 1 554 ? -20.031 -35.906 -23.031 1 93.12 554 ILE B CA 1
ATOM 11992 C C . ILE B 1 554 ? -20.781 -35.594 -24.328 1 93.12 554 ILE B C 1
ATOM 11994 O O . ILE B 1 554 ? -21.531 -36.438 -24.844 1 93.12 554 ILE B O 1
ATOM 11998 N N . LYS B 1 555 ? -20.547 -34.469 -24.859 1 94.12 555 LYS B N 1
ATOM 11999 C CA . LYS B 1 555 ? -21.219 -34.062 -26.094 1 94.12 555 LYS B CA 1
ATOM 12000 C C . LYS B 1 555 ? -20.719 -34.875 -27.281 1 94.12 555 LYS B C 1
ATOM 12002 O O . LYS B 1 555 ? -21.5 -35.156 -28.203 1 94.12 555 LYS B O 1
ATOM 12007 N N . LEU B 1 556 ? -19.484 -35.156 -27.297 1 94.5 556 LEU B N 1
ATOM 12008 C CA . LEU B 1 556 ? -18.891 -35.906 -28.375 1 94.5 556 LEU B CA 1
ATOM 12009 C C . LEU B 1 556 ? -19.5 -37.312 -28.438 1 94.5 556 LEU B C 1
ATOM 12011 O O . LEU B 1 556 ? -19.734 -37.844 -29.531 1 94.5 556 LEU B O 1
ATOM 12015 N N . ALA B 1 557 ? -19.656 -38 -27.266 1 93.31 557 ALA B N 1
ATOM 12016 C CA . ALA B 1 557 ? -20.297 -39.312 -27.219 1 93.31 557 ALA B CA 1
ATOM 12017 C C . ALA B 1 557 ? -21.641 -39.281 -27.938 1 93.31 557 ALA B C 1
ATOM 12019 O O . ALA B 1 557 ? -21.938 -40.188 -28.75 1 93.31 557 ALA B O 1
ATOM 12020 N N . LYS B 1 558 ? -22.391 -38.219 -27.719 1 90.62 558 LYS B N 1
ATOM 12021 C CA . LYS B 1 558 ? -23.703 -38.094 -28.344 1 90.62 558 LYS B CA 1
ATOM 12022 C C . LYS B 1 558 ? -23.578 -37.875 -29.844 1 90.62 558 LYS B C 1
ATOM 12024 O O . LYS B 1 558 ? -24.312 -38.469 -30.625 1 90.62 558 LYS B O 1
ATOM 12029 N N . SER B 1 559 ? -22.672 -37.062 -30.172 1 90.94 559 SER B N 1
ATOM 12030 C CA . SER B 1 559 ? -22.484 -36.719 -31.578 1 90.94 559 SER B CA 1
ATOM 12031 C C . SER B 1 559 ? -21.984 -37.906 -32.406 1 90.94 559 SER B C 1
ATOM 12033 O O . SER B 1 559 ? -22.391 -38.062 -33.562 1 90.94 559 SER B O 1
ATOM 12035 N N . MET B 1 560 ? -21.062 -38.625 -31.906 1 91.88 560 MET B N 1
ATOM 12036 C CA . MET B 1 560 ? -20.516 -39.781 -32.594 1 91.88 560 MET B CA 1
ATOM 12037 C C . MET B 1 560 ? -21.578 -40.875 -32.781 1 91.88 560 MET B C 1
ATOM 12039 O O . MET B 1 560 ? -21.625 -41.531 -33.812 1 91.88 560 MET B O 1
ATOM 12043 N N . GLN B 1 561 ? -22.391 -41.031 -31.797 1 88.62 561 GLN B N 1
ATOM 12044 C CA . GLN B 1 561 ? -23.484 -41.969 -31.906 1 88.62 561 GLN B CA 1
ATOM 12045 C C . GLN B 1 561 ? -24.438 -41.594 -33.031 1 88.62 561 GLN B C 1
ATOM 12047 O O . GLN B 1 561 ? -24.891 -42.438 -33.781 1 88.62 561 GLN B O 1
ATOM 12052 N N . LYS B 1 562 ? -24.641 -40.375 -33.219 1 88.44 562 LYS B N 1
ATOM 12053 C CA . LYS B 1 562 ? -25.594 -39.844 -34.188 1 88.44 562 LYS B CA 1
ATOM 12054 C C . LYS B 1 562 ? -24.984 -39.906 -35.594 1 88.44 562 LYS B C 1
ATOM 12056 O O . LYS B 1 562 ? -25.719 -39.969 -36.594 1 88.44 562 LYS B O 1
ATOM 12061 N N . SER B 1 563 ? -23.703 -39.719 -35.719 1 87.25 563 SER B N 1
ATOM 12062 C CA . SER B 1 563 ? -23.031 -39.594 -37 1 87.25 563 SER B CA 1
ATOM 12063 C C . SER B 1 563 ? -23.156 -40.906 -37.812 1 87.25 563 SER B C 1
ATOM 12065 O O . SER B 1 563 ? -23.016 -40.906 -39.031 1 87.25 563 SER B O 1
ATOM 12067 N N . GLY B 1 564 ? -23.375 -41.938 -37.188 1 81 564 GLY B N 1
ATOM 12068 C CA . GLY B 1 564 ? -23.547 -43.219 -37.844 1 81 564 GLY B CA 1
ATOM 12069 C C . GLY B 1 564 ? -22.234 -43.844 -38.281 1 81 564 GLY B C 1
ATOM 12070 O O . GLY B 1 564 ? -22.234 -44.875 -38.938 1 81 564 GLY B O 1
ATOM 12071 N N . VAL B 1 565 ? -21.141 -43.312 -38.062 1 85.56 565 VAL B N 1
ATOM 12072 C CA . VAL B 1 565 ? -19.844 -43.906 -38.344 1 85.56 565 VAL B CA 1
ATOM 12073 C C . VAL B 1 565 ? -19.578 -45.062 -37.375 1 85.56 565 VAL B C 1
ATOM 12075 O O . VAL B 1 565 ? -19.094 -44.844 -36.25 1 85.56 565 VAL B O 1
ATOM 12078 N N . ASP B 1 566 ? -19.844 -46.188 -37.719 1 81.25 566 ASP B N 1
ATOM 12079 C CA . ASP B 1 566 ? -19.75 -47.344 -36.844 1 81.25 566 ASP B CA 1
ATOM 12080 C C . ASP B 1 566 ? -18.391 -48.031 -36.969 1 81.25 566 ASP B C 1
ATOM 12082 O O . ASP B 1 566 ? -17.734 -47.906 -38.031 1 81.25 566 ASP B O 1
ATOM 12086 N N . GLY B 1 567 ? -17.938 -48.625 -35.969 1 84.44 567 GLY B N 1
ATOM 12087 C CA . GLY B 1 567 ? -16.766 -49.469 -35.969 1 84.44 567 GLY B CA 1
ATOM 12088 C C . GLY B 1 567 ? -15.469 -48.688 -35.844 1 84.44 567 GLY B C 1
ATOM 12089 O O . GLY B 1 567 ? -14.391 -49.188 -36.156 1 84.44 567 GLY B O 1
ATOM 12090 N N . VAL B 1 568 ? -15.562 -47.438 -35.562 1 91.94 568 VAL B N 1
ATOM 12091 C CA . VAL B 1 568 ? -14.375 -46.625 -35.375 1 91.94 568 VAL B CA 1
ATOM 12092 C C . VAL B 1 568 ? -14.164 -46.312 -33.906 1 91.94 568 VAL B C 1
ATOM 12094 O O . VAL B 1 568 ? -15.094 -45.938 -33.188 1 91.94 568 VAL B O 1
ATOM 12097 N N . ASP B 1 569 ? -12.938 -46.562 -33.406 1 94 569 ASP B N 1
ATOM 12098 C CA . ASP B 1 569 ? -12.57 -46.281 -32 1 94 569 ASP B CA 1
ATOM 12099 C C . ASP B 1 569 ? -12.266 -44.812 -31.812 1 94 569 ASP B C 1
ATOM 12101 O O . ASP B 1 569 ? -12.078 -44.062 -32.781 1 94 569 ASP B O 1
ATOM 12105 N N . LEU B 1 570 ? -12.375 -44.344 -30.594 1 95.94 570 LEU B N 1
ATOM 12106 C CA . LEU B 1 570 ? -11.977 -43 -30.234 1 95.94 570 LEU B CA 1
ATOM 12107 C C . LEU B 1 570 ? -10.742 -43.031 -29.344 1 95.94 570 LEU B C 1
ATOM 12109 O O . LEU B 1 570 ? -10.688 -43.75 -28.359 1 95.94 570 LEU B O 1
ATOM 12113 N N . LEU B 1 571 ? -9.711 -42.312 -29.75 1 97.44 571 LEU B N 1
ATOM 12114 C CA . LEU B 1 571 ? -8.523 -42.156 -28.922 1 97.44 571 LEU B CA 1
ATOM 12115 C C . LEU B 1 571 ? -8.453 -40.719 -28.375 1 97.44 571 LEU B C 1
ATOM 12117 O O . LEU B 1 571 ? -8.531 -39.75 -29.125 1 97.44 571 LEU B O 1
ATOM 12121 N N . ILE B 1 572 ? -8.375 -40.594 -27.078 1 97.12 572 ILE B N 1
ATOM 12122 C CA . ILE B 1 572 ? -8.227 -39.312 -26.438 1 97.12 572 ILE B CA 1
ATOM 12123 C C . ILE B 1 572 ? -6.887 -39.25 -25.688 1 97.12 572 ILE B C 1
ATOM 12125 O O . ILE B 1 572 ? -6.668 -40 -24.734 1 97.12 572 ILE B O 1
ATOM 12129 N N . PHE B 1 573 ? -6.012 -38.406 -26.125 1 97.25 573 PHE B N 1
ATOM 12130 C CA . PHE B 1 573 ? -4.738 -38.156 -25.453 1 97.25 573 PHE B CA 1
ATOM 12131 C C . PHE B 1 573 ? -4.844 -36.969 -24.516 1 97.25 573 PHE B C 1
ATOM 12133 O O . PHE B 1 573 ? -4.949 -35.844 -24.953 1 97.25 573 PHE B O 1
ATOM 12140 N N . ASP B 1 574 ? -4.848 -37.25 -23.234 1 96 574 ASP B N 1
ATOM 12141 C CA . ASP B 1 574 ? -4.898 -36.188 -22.203 1 96 574 ASP B CA 1
ATOM 12142 C C . ASP B 1 574 ? -3.496 -35.688 -21.859 1 96 574 ASP B C 1
ATOM 12144 O O . ASP B 1 574 ? -2.74 -36.375 -21.156 1 96 574 ASP B O 1
ATOM 12148 N N . THR B 1 575 ? -3.227 -34.531 -22.234 1 93.88 575 THR B N 1
ATOM 12149 C CA . THR B 1 575 ? -1.934 -33.938 -21.938 1 93.88 575 THR B CA 1
ATOM 12150 C C . THR B 1 575 ? -2.004 -33.094 -20.641 1 93.88 575 THR B C 1
ATOM 12152 O O . THR B 1 575 ? -2.178 -31.891 -20.688 1 93.88 575 THR B O 1
ATOM 12155 N N . HIS B 1 576 ? -1.963 -33.688 -19.531 1 92.62 576 HIS B N 1
ATOM 12156 C CA . HIS B 1 576 ? -1.91 -33 -18.25 1 92.62 576 HIS B CA 1
ATOM 12157 C C . HIS B 1 576 ? -0.526 -33.125 -17.609 1 92.62 576 HIS B C 1
ATOM 12159 O O . HIS B 1 576 ? 0.241 -34.031 -17.953 1 92.62 576 HIS B O 1
ATOM 12165 N N . GLY B 1 577 ? -0.205 -32.25 -16.75 1 92.75 577 GLY B N 1
ATOM 12166 C CA . GLY B 1 577 ? 1.11 -32.25 -16.141 1 92.75 577 GLY B CA 1
ATOM 12167 C C . GLY B 1 577 ? 1.136 -32.875 -14.766 1 92.75 577 GLY B C 1
ATOM 12168 O O . GLY B 1 577 ? 0.138 -33.469 -14.328 1 92.75 577 GLY B O 1
ATOM 12169 N N . GLU B 1 578 ? 2.328 -32.75 -14.156 1 95.12 578 GLU B N 1
ATOM 12170 C CA . GLU B 1 578 ? 2.557 -33.438 -12.883 1 95.12 578 GLU B CA 1
ATOM 12171 C C . GLU B 1 578 ? 2.195 -32.531 -11.711 1 95.12 578 GLU B C 1
ATOM 12173 O O . GLU B 1 578 ? 2.021 -33 -10.586 1 95.12 578 GLU B O 1
ATOM 12178 N N . SER B 1 579 ? 2.08 -31.297 -11.961 1 94.69 579 SER B N 1
ATOM 12179 C CA . SER B 1 579 ? 1.722 -30.344 -10.922 1 94.69 579 SER B CA 1
ATOM 12180 C C . SER B 1 579 ? 0.211 -30.281 -10.719 1 94.69 579 SER B C 1
ATOM 12182 O O . SER B 1 579 ? -0.554 -30.547 -11.656 1 94.69 579 SER B O 1
ATOM 12184 N N . ILE B 1 580 ? -0.176 -29.891 -9.562 1 95.12 580 ILE B N 1
ATOM 12185 C CA . ILE B 1 580 ? -1.592 -29.766 -9.227 1 95.12 580 ILE B CA 1
ATOM 12186 C C . ILE B 1 580 ? -2.25 -28.734 -10.141 1 95.12 580 ILE B C 1
ATOM 12188 O O . ILE B 1 580 ? -3.408 -28.891 -10.531 1 95.12 580 ILE B O 1
ATOM 12192 N N . GLY B 1 581 ? -1.521 -27.766 -10.531 1 94.25 581 GLY B N 1
ATOM 12193 C CA . GLY B 1 581 ? -2.053 -26.719 -11.383 1 94.25 581 GLY B CA 1
ATOM 12194 C C . GLY B 1 581 ? -2.094 -27.094 -12.852 1 94.25 581 GLY B C 1
ATOM 12195 O O . GLY B 1 581 ? -2.57 -26.328 -13.688 1 94.25 581 GLY B O 1
ATOM 12196 N N . ARG B 1 582 ? -1.683 -28.25 -13.148 1 94.94 582 ARG B N 1
ATOM 12197 C CA . ARG B 1 582 ? -1.681 -28.719 -14.531 1 94.94 582 ARG B CA 1
ATOM 12198 C C . ARG B 1 582 ? -2.457 -30.031 -14.672 1 94.94 582 ARG B C 1
ATOM 12200 O O . ARG B 1 582 ? -2.201 -30.812 -15.586 1 94.94 582 ARG B O 1
ATOM 12207 N N . GLY B 1 583 ? -3.26 -30.312 -13.68 1 92.62 583 GLY B N 1
ATOM 12208 C CA . GLY B 1 583 ? -4.254 -31.375 -13.836 1 92.62 583 GLY B CA 1
ATOM 12209 C C . GLY B 1 583 ? -3.92 -32.625 -13.055 1 92.62 583 GLY B C 1
ATOM 12210 O O . GLY B 1 583 ? -4.676 -33.594 -13.086 1 92.62 583 GLY B O 1
ATOM 12211 N N . ALA B 1 584 ? -2.85 -32.625 -12.352 1 94.56 584 ALA B N 1
ATOM 12212 C CA . ALA B 1 584 ? -2.504 -33.812 -11.562 1 94.56 584 ALA B CA 1
ATOM 12213 C C . ALA B 1 584 ? -3.121 -33.75 -10.164 1 94.56 584 ALA B C 1
ATOM 12215 O O . ALA B 1 584 ? -2.623 -33.031 -9.297 1 94.56 584 ALA B O 1
ATOM 12216 N N . HIS B 1 585 ? -4.227 -34.5 -9.984 1 96.31 585 HIS B N 1
ATOM 12217 C CA . HIS B 1 585 ? -4.84 -34.562 -8.664 1 96.31 585 HIS B CA 1
ATOM 12218 C C . HIS B 1 585 ? -3.848 -35.062 -7.625 1 96.31 585 HIS B C 1
ATOM 12220 O O . HIS B 1 585 ? -3.131 -36.062 -7.871 1 96.31 585 HIS B O 1
ATOM 12226 N N . PRO B 1 586 ? -3.709 -34.531 -6.508 1 95.19 586 PRO B N 1
ATOM 12227 C CA . PRO B 1 586 ? -2.582 -34.75 -5.602 1 95.19 586 PRO B CA 1
ATOM 12228 C C . PRO B 1 586 ? -2.826 -35.938 -4.648 1 95.19 586 PRO B C 1
ATOM 12230 O O . PRO B 1 586 ? -1.896 -36.406 -3.99 1 95.19 586 PRO B O 1
ATOM 12233 N N . LEU B 1 587 ? -3.99 -36.469 -4.523 1 94.44 587 LEU B N 1
ATOM 12234 C CA . LEU B 1 587 ? -4.312 -37.406 -3.443 1 94.44 587 LEU B CA 1
ATOM 12235 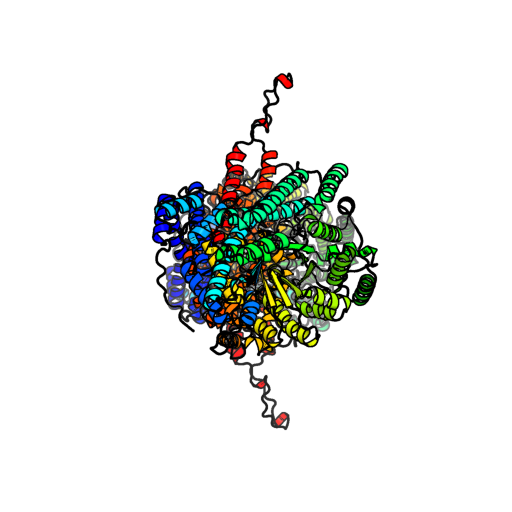C C . LEU B 1 587 ? -3.777 -38.781 -3.746 1 94.44 587 LEU B C 1
ATOM 12237 O O . LEU B 1 587 ? -3.115 -39.406 -2.904 1 94.44 587 LEU B O 1
ATOM 12241 N N . SER B 1 588 ? -4.148 -39.344 -4.891 1 94.06 588 SER B N 1
ATOM 12242 C CA . SER B 1 588 ? -3.709 -40.656 -5.297 1 94.06 588 SER B CA 1
ATOM 12243 C C . SER B 1 588 ? -3.684 -40.812 -6.816 1 94.06 588 SER B C 1
ATOM 12245 O O . SER B 1 588 ? -4.234 -39.969 -7.527 1 94.06 588 SER B O 1
ATOM 12247 N N . PHE B 1 589 ? -2.988 -41.844 -7.184 1 94.12 589 PHE B N 1
ATOM 12248 C CA . PHE B 1 589 ? -2.914 -42.094 -8.617 1 94.12 589 PHE B CA 1
ATOM 12249 C C . PHE B 1 589 ? -4.293 -42.406 -9.18 1 94.12 589 PHE B C 1
ATOM 12251 O O . PHE B 1 589 ? -4.625 -42 -10.297 1 94.12 589 PHE B O 1
ATOM 12258 N N . ALA B 1 590 ? -5.133 -43.125 -8.453 1 93 590 ALA B N 1
ATOM 12259 C CA . ALA B 1 590 ? -6.512 -43.375 -8.852 1 93 590 ALA B CA 1
ATOM 12260 C C . ALA B 1 590 ? -7.309 -42.094 -8.992 1 93 590 ALA B C 1
ATOM 12262 O O . ALA B 1 590 ? -8.078 -41.938 -9.945 1 93 590 ALA B O 1
ATOM 12263 N N . ASP B 1 591 ? -7.133 -41.219 -8.016 1 94.81 591 ASP B N 1
ATOM 12264 C CA . ASP B 1 591 ? -7.82 -39.938 -8.086 1 94.81 591 ASP B CA 1
ATOM 12265 C C . ASP B 1 591 ? -7.383 -39.156 -9.312 1 94.81 591 ASP B C 1
ATOM 12267 O O . ASP B 1 591 ? -8.203 -38.469 -9.945 1 94.81 591 ASP B O 1
ATOM 12271 N N . ARG B 1 592 ? -6.125 -39.25 -9.594 1 96.31 592 ARG B N 1
ATOM 12272 C CA . ARG B 1 592 ? -5.574 -38.562 -10.758 1 96.31 592 ARG B CA 1
ATOM 12273 C C . ARG B 1 592 ? -6.25 -39.031 -12.039 1 96.31 592 ARG B C 1
ATOM 12275 O O . ARG B 1 592 ? -6.648 -38.219 -12.875 1 96.31 592 ARG B O 1
ATOM 12282 N N . LEU B 1 593 ? -6.402 -40.312 -12.195 1 95.19 593 LEU B N 1
ATOM 12283 C CA . LEU B 1 593 ? -6.984 -40.906 -13.398 1 95.19 593 LEU B CA 1
ATOM 12284 C C . LEU B 1 593 ? -8.477 -40.594 -13.477 1 95.19 593 LEU B C 1
ATOM 12286 O O . LEU B 1 593 ? -8.992 -40.281 -14.555 1 95.19 593 LEU B O 1
ATOM 12290 N N . ASP B 1 594 ? -9.148 -40.562 -12.32 1 93.38 594 ASP B N 1
ATOM 12291 C CA . ASP B 1 594 ? -10.578 -40.281 -12.297 1 93.38 594 ASP B CA 1
ATOM 12292 C C . ASP B 1 594 ? -10.844 -38.812 -12.453 1 93.38 594 ASP B C 1
ATOM 12294 O O . ASP B 1 594 ? -11.945 -38.406 -12.852 1 93.38 594 ASP B O 1
ATOM 12298 N N . TYR B 1 595 ? -9.898 -38.062 -12.109 1 95.38 595 TYR B N 1
ATOM 12299 C CA . TYR B 1 595 ? -10.031 -36.625 -12.312 1 95.38 595 TYR B CA 1
ATOM 12300 C C . TYR B 1 595 ? -9.938 -36.281 -13.797 1 95.38 595 TYR B C 1
ATOM 12302 O O . TYR B 1 595 ? -10.719 -35.469 -14.297 1 95.38 595 TYR B O 1
ATOM 12310 N N . THR B 1 596 ? -9.016 -36.844 -14.5 1 94.38 596 THR B N 1
ATOM 12311 C CA . THR B 1 596 ? -8.781 -36.531 -15.898 1 94.38 596 THR B CA 1
ATOM 12312 C C . THR B 1 596 ? -9.844 -37.188 -16.781 1 94.38 596 THR B C 1
ATOM 12314 O O . THR B 1 596 ? -10.203 -36.625 -17.828 1 94.38 596 THR B O 1
ATOM 12317 N N . TYR B 1 597 ? -10.297 -38.312 -16.438 1 94.31 597 TYR B N 1
ATOM 12318 C CA . TYR B 1 597 ? -11.352 -39.031 -17.125 1 94.31 597 TYR B CA 1
ATOM 12319 C C . TYR B 1 597 ? -12.406 -39.531 -16.156 1 94.31 597 TYR B C 1
ATOM 12321 O O . TYR B 1 597 ? -12.445 -40.719 -15.828 1 94.31 597 TYR B O 1
ATOM 12329 N N . PRO B 1 598 ? -13.297 -38.656 -15.805 1 92.94 598 PRO B N 1
ATOM 12330 C CA . PRO B 1 598 ? -14.258 -39 -14.742 1 92.94 598 PRO B CA 1
ATOM 12331 C C . PRO B 1 598 ? -15.195 -40.125 -15.125 1 92.94 598 PRO B C 1
ATOM 12333 O O . PRO B 1 598 ? -15.508 -40.312 -16.312 1 92.94 598 PRO B O 1
ATOM 12336 N N . PRO B 1 599 ? -15.688 -40.812 -14.141 1 91.94 599 PRO B N 1
ATOM 12337 C CA . PRO B 1 599 ? -16.578 -41.969 -14.367 1 91.94 599 PRO B CA 1
ATOM 12338 C C . PRO B 1 599 ? -17.797 -41.594 -15.219 1 91.94 599 PRO B C 1
ATOM 12340 O O . PRO B 1 599 ? -18.219 -42.406 -16.062 1 91.94 599 PRO B O 1
ATOM 12343 N N . HIS B 1 600 ? -18.328 -40.406 -15.047 1 91.94 600 HIS B N 1
ATOM 12344 C CA . HIS B 1 600 ? -19.516 -40.031 -15.797 1 91.94 600 HIS B CA 1
ATOM 12345 C C . HIS B 1 600 ? -19.219 -39.969 -17.297 1 91.94 600 HIS B C 1
ATOM 12347 O O . HIS B 1 600 ? -20 -40.469 -18.109 1 91.94 600 HIS B O 1
ATOM 12353 N N . ALA B 1 601 ? -18.156 -39.375 -17.672 1 92.38 601 ALA B N 1
ATOM 12354 C CA . ALA B 1 601 ? -17.797 -39.281 -19.094 1 92.38 601 ALA B CA 1
ATOM 12355 C C . ALA B 1 601 ? -17.516 -40.656 -19.672 1 92.38 601 ALA B C 1
ATOM 12357 O O . ALA B 1 601 ? -17.859 -40.938 -20.812 1 92.38 601 ALA B O 1
ATOM 12358 N N . ARG B 1 602 ? -16.812 -41.562 -18.922 1 93.31 602 ARG B N 1
ATOM 12359 C CA . ARG B 1 602 ? -16.562 -42.906 -19.359 1 93.31 602 ARG B CA 1
ATOM 12360 C C . ARG B 1 602 ? -17.859 -43.656 -19.625 1 93.31 602 ARG B C 1
ATOM 12362 O O . ARG B 1 602 ? -17.984 -44.406 -20.609 1 93.31 602 ARG B O 1
ATOM 12369 N N . ALA B 1 603 ? -18.828 -43.438 -18.719 1 92.25 603 ALA B N 1
ATOM 12370 C CA . ALA B 1 603 ? -20.141 -44.062 -18.859 1 92.25 603 ALA B CA 1
ATOM 12371 C C . ALA B 1 603 ? -20.859 -43.562 -20.125 1 92.25 603 ALA B C 1
ATOM 12373 O O . ALA B 1 603 ? -21.562 -44.344 -20.781 1 92.25 603 ALA B O 1
ATOM 12374 N N . CYS B 1 604 ? -20.703 -42.344 -20.422 1 92 604 CYS B N 1
ATOM 12375 C CA . CYS B 1 604 ? -21.344 -41.781 -21.609 1 92 604 CYS B CA 1
ATOM 12376 C C . CYS B 1 604 ? -20.844 -42.469 -22.875 1 92 604 CYS B C 1
ATOM 12378 O O . CYS B 1 604 ? -21.641 -42.812 -23.75 1 92 604 CYS B O 1
ATOM 12380 N N . PHE B 1 605 ? -19.578 -42.688 -23.031 1 93.62 605 PHE B N 1
ATOM 12381 C CA . PHE B 1 605 ? -19.031 -43.344 -24.203 1 93.62 605 PHE B CA 1
ATOM 12382 C C . PHE B 1 605 ? -19.438 -44.812 -24.234 1 93.62 605 PHE B C 1
ATOM 12384 O O . PHE B 1 605 ? -19.766 -45.344 -25.297 1 93.62 605 PHE B O 1
ATOM 12391 N N . LYS B 1 606 ? -19.375 -45.5 -23.062 1 91.19 606 LYS B N 1
ATOM 12392 C CA . LYS B 1 606 ? -19.797 -46.875 -22.984 1 91.19 606 LYS B CA 1
ATOM 12393 C C . LYS B 1 606 ? -21.25 -47.031 -23.438 1 91.19 606 LYS B C 1
ATOM 12395 O O . LYS B 1 606 ? -21.562 -47.938 -24.234 1 91.19 606 LYS B O 1
ATOM 12400 N N . ASN B 1 607 ? -22.109 -46.188 -22.938 1 90.25 607 ASN B N 1
ATOM 12401 C CA . ASN B 1 607 ? -23.531 -46.219 -23.281 1 90.25 607 ASN B CA 1
ATOM 12402 C C . ASN B 1 607 ? -23.75 -45.938 -24.766 1 90.25 607 ASN B C 1
ATOM 12404 O O . ASN B 1 607 ? -24.719 -46.438 -25.359 1 90.25 607 ASN B O 1
ATOM 12408 N N . ALA B 1 608 ? -22.859 -45.219 -25.344 1 91.25 608 ALA B N 1
ATOM 12409 C CA . ALA B 1 608 ? -22.969 -44.875 -26.766 1 91.25 608 ALA B CA 1
ATOM 12410 C C . ALA B 1 608 ? -22.344 -46 -27.609 1 91.25 608 ALA B C 1
ATOM 12412 O O . ALA B 1 608 ? -22.406 -45.938 -28.844 1 91.25 608 ALA B O 1
ATOM 12413 N N . GLY B 1 609 ? -21.734 -46.969 -26.953 1 89.75 609 GLY B N 1
ATOM 12414 C CA . GLY B 1 609 ? -21.109 -48.094 -27.656 1 89.75 609 GLY B CA 1
ATOM 12415 C C . GLY B 1 609 ? -19.797 -47.719 -28.312 1 89.75 609 GLY B C 1
ATOM 12416 O O . GLY B 1 609 ? -19.391 -48.312 -29.312 1 89.75 609 GLY B O 1
ATOM 12417 N N . ILE B 1 610 ? -19.172 -46.75 -27.891 1 93.06 610 ILE B N 1
ATOM 12418 C CA . ILE B 1 610 ? -17.906 -46.25 -28.453 1 93.06 610 ILE B CA 1
ATOM 12419 C C . ILE B 1 610 ? -16.75 -46.719 -27.578 1 93.06 610 ILE B C 1
ATOM 12421 O O . ILE B 1 610 ? -16.703 -46.438 -26.375 1 93.06 610 ILE B O 1
ATOM 12425 N N . HIS B 1 611 ? -15.828 -47.438 -28.141 1 93 611 HIS B N 1
ATOM 12426 C CA . HIS B 1 611 ? -14.609 -47.844 -27.438 1 93 611 HIS B CA 1
ATOM 12427 C C . HIS B 1 611 ? -13.602 -46.688 -27.422 1 93 611 HIS B C 1
ATOM 12429 O O . HIS B 1 611 ? -13.273 -46.125 -28.453 1 93 611 HIS B O 1
ATOM 12435 N N . VAL B 1 612 ? -13.156 -46.344 -26.234 1 94.81 612 VAL B N 1
ATOM 12436 C CA . VAL B 1 612 ? -12.227 -45.219 -26.078 1 94.81 612 VAL B CA 1
ATOM 12437 C C . VAL B 1 612 ? -10.875 -45.75 -25.578 1 94.81 612 VAL B C 1
ATOM 12439 O O . VAL B 1 612 ? -10.812 -46.438 -24.578 1 94.81 612 VAL B O 1
ATOM 12442 N N . LYS B 1 613 ? -9.797 -45.469 -26.25 1 96.38 613 LYS B N 1
ATOM 12443 C CA . LYS B 1 613 ? -8.445 -45.625 -25.734 1 96.38 613 LYS B CA 1
ATOM 12444 C C . LYS B 1 613 ? -7.934 -44.312 -25.141 1 96.38 613 LYS B C 1
ATOM 12446 O O . LYS B 1 613 ? -7.754 -43.312 -25.844 1 96.38 613 LYS B O 1
ATOM 12451 N N . GLN B 1 614 ? -7.75 -44.312 -23.891 1 96.25 614 GLN B N 1
ATOM 12452 C CA . GLN B 1 614 ? -7.18 -43.125 -23.219 1 96.25 614 GLN B CA 1
ATOM 12453 C C . GLN B 1 614 ? -5.656 -43.188 -23.25 1 96.25 614 GLN B C 1
ATOM 12455 O O . GLN B 1 614 ? -5.051 -44.25 -23.078 1 96.25 614 GLN B O 1
ATOM 12460 N N . GLU B 1 615 ? -5.039 -42.125 -23.562 1 97.25 615 GLU B N 1
ATOM 12461 C CA . GLU B 1 615 ? -3.604 -41.906 -23.406 1 97.25 615 GLU B CA 1
ATOM 12462 C C . GLU B 1 615 ? -3.318 -40.75 -22.453 1 97.25 615 GLU B C 1
ATOM 12464 O O . GLU B 1 615 ? -4.051 -39.75 -22.438 1 97.25 615 GLU B O 1
ATOM 12469 N N . VAL B 1 616 ? -2.301 -40.906 -21.609 1 96.81 616 VAL B N 1
ATOM 12470 C CA . VAL B 1 616 ? -1.928 -39.812 -20.688 1 96.81 616 VAL B CA 1
ATOM 12471 C C . VAL B 1 616 ? -0.441 -39.5 -20.844 1 96.81 616 VAL B C 1
ATOM 12473 O O . VAL B 1 616 ? 0.361 -40.406 -21.141 1 96.81 616 VAL B O 1
ATOM 12476 N N . SER B 1 617 ? -0.154 -38.344 -20.625 1 96.25 617 SER B N 1
ATOM 12477 C CA . SER B 1 617 ? 1.239 -37.906 -20.734 1 96.25 617 SER B CA 1
ATOM 12478 C C . SER B 1 617 ? 1.954 -38.031 -19.391 1 96.25 617 SER B C 1
ATOM 12480 O O . SER B 1 617 ? 1.346 -37.875 -18.328 1 96.25 617 SER B O 1
ATOM 12482 N N . PHE B 1 618 ? 3.148 -38.406 -19.344 1 97.31 618 PHE B N 1
ATOM 12483 C CA . PHE B 1 618 ? 4.125 -38.25 -18.281 1 97.31 618 PHE B CA 1
ATOM 12484 C C . PHE B 1 618 ? 5.246 -37.312 -18.672 1 97.31 618 PHE B C 1
ATOM 12486 O O . PHE B 1 618 ? 6.094 -37.656 -19.5 1 97.31 618 PHE B O 1
ATOM 12493 N N . GLN B 1 619 ? 5.309 -36.188 -18.047 1 94.56 619 GLN B N 1
ATOM 12494 C CA . GLN B 1 619 ? 6.035 -35.062 -18.594 1 94.56 619 GLN B CA 1
ATOM 12495 C C . GLN B 1 619 ? 7.367 -34.844 -17.891 1 94.56 619 GLN B C 1
ATOM 12497 O O . GLN B 1 619 ? 7.398 -34.594 -16.688 1 94.56 619 GLN B O 1
ATOM 12502 N N . GLY B 1 620 ? 8.445 -34.969 -18.578 1 93.31 620 GLY B N 1
ATOM 12503 C CA . GLY B 1 620 ? 9.773 -34.656 -18.078 1 93.31 620 GLY B CA 1
ATOM 12504 C C . GLY B 1 620 ? 10.195 -35.531 -16.906 1 93.31 620 GLY B C 1
ATOM 12505 O O . GLY B 1 620 ? 9.633 -36.594 -16.688 1 93.31 620 GLY B O 1
ATOM 12506 N N . GLY B 1 621 ? 11.219 -35.031 -16.25 1 93.25 621 GLY B N 1
ATOM 12507 C CA . GLY B 1 621 ? 11.758 -35.781 -15.133 1 93.25 621 GLY B CA 1
ATOM 12508 C C . GLY B 1 621 ? 10.742 -36 -14.023 1 93.25 621 GLY B C 1
ATOM 12509 O O . GLY B 1 621 ? 10.742 -37.062 -13.391 1 93.25 621 GLY B O 1
ATOM 12510 N N . ASP B 1 622 ? 9.891 -35.125 -13.805 1 95.56 622 ASP B N 1
ATOM 12511 C CA . ASP B 1 622 ? 8.867 -35.25 -12.773 1 95.56 622 ASP B CA 1
ATOM 12512 C C . ASP B 1 622 ? 7.875 -36.344 -13.125 1 95.56 622 ASP B C 1
ATOM 12514 O O . ASP B 1 622 ? 7.34 -37 -12.234 1 95.56 622 ASP B O 1
ATOM 12518 N N . GLY B 1 623 ? 7.598 -36.438 -14.383 1 96.69 623 GLY B N 1
ATOM 12519 C CA . GLY B 1 623 ? 6.703 -37.5 -14.812 1 96.69 623 GLY B CA 1
ATOM 12520 C C . GLY B 1 623 ? 7.387 -38.844 -14.938 1 96.69 623 GLY B C 1
ATOM 12521 O O . GLY B 1 623 ? 6.742 -39.906 -14.797 1 96.69 623 GLY B O 1
ATOM 12522 N N . TYR B 1 624 ? 8.688 -38.875 -15.18 1 97.62 624 TYR B N 1
ATOM 12523 C CA . TYR B 1 624 ? 9.438 -40.094 -15.391 1 97.62 624 TYR B CA 1
ATOM 12524 C C . TYR B 1 624 ? 9.672 -40.812 -14.078 1 97.62 624 TYR B C 1
ATOM 12526 O O . TYR B 1 624 ? 10.047 -42 -14.07 1 97.62 624 TYR B O 1
ATOM 12534 N N . VAL B 1 625 ? 9.438 -40.125 -13 1 97.5 625 VAL B N 1
ATOM 12535 C CA . VAL B 1 625 ? 9.766 -40.688 -11.695 1 97.5 625 VAL B CA 1
ATOM 12536 C C . VAL B 1 625 ? 8.961 -41.969 -11.469 1 97.5 625 VAL B C 1
ATOM 12538 O O . VAL B 1 625 ? 9.461 -42.906 -10.859 1 97.5 625 VAL B O 1
ATOM 12541 N N . TYR B 1 626 ? 7.832 -42.094 -11.969 1 97.75 626 TYR B N 1
ATOM 12542 C CA . TYR B 1 626 ? 6.973 -43.25 -11.812 1 97.75 626 TYR B CA 1
ATOM 12543 C C . TYR B 1 626 ? 7.598 -44.5 -12.469 1 97.75 626 TYR B C 1
ATOM 12545 O O . TYR B 1 626 ? 7.238 -45.625 -12.148 1 97.75 626 TYR B O 1
ATOM 12553 N N . PHE B 1 627 ? 8.539 -44.25 -13.375 1 98.19 627 PHE B N 1
ATOM 12554 C CA . PHE B 1 627 ? 9.117 -45.312 -14.172 1 98.19 627 PHE B CA 1
ATOM 12555 C C . PHE B 1 627 ? 10.633 -45.375 -13.984 1 98.19 627 PHE B C 1
ATOM 12557 O O . PHE B 1 627 ? 11.344 -45.906 -14.836 1 98.19 627 PHE B O 1
ATOM 12564 N N . SER B 1 628 ? 11.086 -44.812 -12.906 1 97.5 628 SER B N 1
ATOM 12565 C CA . SER B 1 628 ? 12.531 -44.719 -12.719 1 97.5 628 SER B CA 1
ATOM 12566 C C . SER B 1 628 ? 13.039 -45.812 -11.812 1 97.5 628 SER B C 1
ATOM 12568 O O . SER B 1 628 ? 14.203 -45.812 -11.398 1 97.5 628 SER B O 1
ATOM 12570 N N . HIS B 1 629 ? 12.203 -46.688 -11.453 1 96.94 629 HIS B N 1
ATOM 12571 C CA . HIS B 1 629 ? 12.453 -47.938 -10.758 1 96.94 629 HIS B CA 1
ATOM 12572 C C . HIS B 1 629 ? 11.57 -49.062 -11.289 1 96.94 629 HIS B C 1
ATOM 12574 O O . HIS B 1 629 ? 10.367 -48.875 -11.484 1 96.94 629 HIS B O 1
ATOM 12580 N N . PRO B 1 630 ? 12.109 -50.25 -11.562 1 96.44 630 PRO B N 1
ATOM 12581 C CA . PRO B 1 630 ? 11.328 -51.312 -12.219 1 96.44 630 PRO B CA 1
ATOM 12582 C C . PRO B 1 630 ? 10.062 -51.656 -11.445 1 96.44 630 PRO B C 1
ATOM 12584 O O . PRO B 1 630 ? 8.992 -51.844 -12.047 1 96.44 630 PRO B O 1
ATOM 12587 N N . ASP B 1 631 ? 10.18 -51.781 -10.156 1 96.25 631 ASP B N 1
ATOM 12588 C CA . ASP B 1 631 ? 9.016 -52.156 -9.359 1 96.25 631 ASP B CA 1
ATOM 12589 C C . ASP B 1 631 ? 7.98 -51.031 -9.336 1 96.25 631 ASP B C 1
ATOM 12591 O O . ASP B 1 631 ? 6.777 -51.281 -9.336 1 96.25 631 ASP B O 1
ATOM 12595 N N . LEU B 1 632 ? 8.492 -49.812 -9.227 1 96.88 632 LEU B N 1
ATOM 12596 C CA . LEU B 1 632 ? 7.582 -48.656 -9.281 1 96.88 632 LEU B CA 1
ATOM 12597 C C . LEU B 1 632 ? 6.91 -48.562 -10.648 1 96.88 632 LEU B C 1
ATOM 12599 O O . LEU B 1 632 ? 5.719 -48.281 -10.734 1 96.88 632 LEU B O 1
ATOM 12603 N N . ALA B 1 633 ? 7.676 -48.781 -11.688 1 98 633 ALA B N 1
ATOM 12604 C CA . ALA B 1 633 ? 7.125 -48.781 -13.039 1 98 633 ALA B CA 1
ATOM 12605 C C . ALA B 1 633 ? 6.039 -49.844 -13.188 1 98 633 ALA B C 1
ATOM 12607 O O . ALA B 1 633 ? 4.98 -49.594 -13.758 1 98 633 ALA B O 1
ATOM 12608 N N . PHE B 1 634 ? 6.316 -51.094 -12.703 1 97.75 634 PHE B N 1
ATOM 12609 C CA . PHE B 1 634 ? 5.352 -52.156 -12.766 1 97.75 634 PHE B CA 1
ATOM 12610 C C . PHE B 1 634 ? 4.074 -51.812 -12.023 1 97.75 634 PHE B C 1
ATOM 12612 O O . PHE B 1 634 ? 2.971 -52 -12.539 1 97.75 634 PHE B O 1
ATOM 12619 N N . ALA B 1 635 ? 4.273 -51.25 -10.805 1 97.69 635 ALA B N 1
ATOM 12620 C CA . ALA B 1 635 ? 3.121 -50.844 -10.008 1 97.69 635 ALA B CA 1
ATOM 12621 C C . ALA B 1 635 ? 2.297 -49.781 -10.742 1 97.69 635 ALA B C 1
ATOM 12623 O O . ALA B 1 635 ? 1.064 -49.844 -10.75 1 97.69 635 ALA B O 1
ATOM 12624 N N . THR B 1 636 ? 2.945 -48.812 -11.32 1 97.94 636 THR B N 1
ATOM 12625 C CA . THR B 1 636 ? 2.275 -47.75 -12.047 1 97.94 636 THR B CA 1
ATOM 12626 C C . THR B 1 636 ? 1.485 -48.281 -13.227 1 97.94 636 THR B C 1
ATOM 12628 O O . THR B 1 636 ? 0.324 -47.938 -13.43 1 97.94 636 THR B O 1
ATOM 12631 N N . VAL B 1 637 ? 2.096 -49.156 -14.008 1 97.88 637 VAL B N 1
ATOM 12632 C CA . VAL B 1 637 ? 1.43 -49.75 -15.164 1 97.88 637 VAL B CA 1
ATOM 12633 C C . VAL B 1 637 ? 0.239 -50.594 -14.711 1 97.88 637 VAL B C 1
ATOM 12635 O O . VAL B 1 637 ? -0.806 -50.594 -15.367 1 97.88 637 VAL B O 1
ATOM 12638 N N . CYS B 1 638 ? 0.414 -51.281 -13.617 1 97.31 638 CYS B N 1
ATOM 12639 C CA . CYS B 1 638 ? -0.698 -52.031 -13.062 1 97.31 638 CYS B CA 1
ATOM 12640 C C . CYS B 1 638 ? -1.887 -51.125 -12.766 1 97.31 638 CYS B C 1
ATOM 12642 O O . CYS B 1 638 ? -3.025 -51.469 -13.102 1 97.31 638 CYS B O 1
ATOM 12644 N N . ARG B 1 639 ? -1.617 -49.969 -12.156 1 96.69 639 ARG B N 1
ATOM 12645 C CA . ARG B 1 639 ? -2.688 -49 -11.836 1 96.69 639 ARG B CA 1
ATOM 12646 C C . ARG B 1 639 ? -3.375 -48.5 -13.102 1 96.69 639 ARG B C 1
ATOM 12648 O O . ARG B 1 639 ? -4.594 -48.344 -13.117 1 96.69 639 ARG B O 1
ATOM 12655 N N . LEU B 1 640 ? -2.607 -48.281 -14.125 1 97.19 640 LEU B N 1
ATOM 12656 C CA . LEU B 1 640 ? -3.16 -47.781 -15.383 1 97.19 640 LEU B CA 1
ATOM 12657 C C . LEU B 1 640 ? -4.078 -48.844 -16.016 1 97.19 640 LEU B C 1
ATOM 12659 O O . LEU B 1 640 ? -5.168 -48.5 -16.484 1 97.19 640 LEU B O 1
ATOM 12663 N N . ILE B 1 641 ? -3.676 -50.094 -15.992 1 96 641 ILE B N 1
ATOM 12664 C CA . ILE B 1 641 ? -4.453 -51.188 -16.594 1 96 641 ILE B CA 1
ATOM 12665 C C . ILE B 1 641 ? -5.719 -51.406 -15.766 1 96 641 ILE B C 1
ATOM 12667 O O . ILE B 1 641 ? -6.801 -51.594 -16.328 1 96 641 ILE B O 1
ATOM 12671 N N . GLU B 1 642 ? -5.539 -51.375 -14.461 1 94.31 642 GLU B N 1
ATOM 12672 C CA . GLU B 1 642 ? -6.699 -51.5 -13.578 1 94.31 642 GLU B CA 1
ATOM 12673 C C . GLU B 1 642 ? -7.746 -50.438 -13.891 1 94.31 642 GLU B C 1
ATOM 12675 O O . GLU B 1 642 ? -8.938 -50.75 -13.969 1 94.31 642 GLU B O 1
ATOM 12680 N N . HIS B 1 643 ? -7.297 -49.25 -14.086 1 93.69 643 HIS B N 1
ATOM 12681 C CA . HIS B 1 643 ? -8.18 -48.125 -14.398 1 93.69 643 HIS B CA 1
ATOM 12682 C C . HIS B 1 643 ? -8.859 -48.344 -15.75 1 93.69 643 HIS B C 1
ATOM 12684 O O . HIS B 1 643 ? -10.07 -48.156 -15.875 1 93.69 643 HIS B O 1
ATOM 12690 N N . ALA B 1 644 ? -8.094 -48.719 -16.719 1 93.88 644 ALA B N 1
ATOM 12691 C CA . ALA B 1 644 ? -8.586 -48.812 -18.078 1 93.88 644 ALA B CA 1
ATOM 12692 C C . ALA B 1 644 ? -9.609 -49.938 -18.219 1 93.88 644 ALA B C 1
ATOM 12694 O O . ALA B 1 644 ? -10.555 -49.844 -19 1 93.88 644 ALA B O 1
ATOM 12695 N N . LEU B 1 645 ? -9.398 -51.031 -17.453 1 91.69 645 LEU B N 1
ATOM 12696 C CA . LEU B 1 645 ? -10.25 -52.219 -17.609 1 91.69 645 LEU B CA 1
ATOM 12697 C C . LEU B 1 645 ? -11.383 -52.219 -16.578 1 91.69 645 LEU B C 1
ATOM 12699 O O . LEU B 1 645 ? -12.281 -53.062 -16.625 1 91.69 645 LEU B O 1
ATOM 12703 N N . SER B 1 646 ? -11.352 -51.25 -15.742 1 86.06 646 SER B N 1
ATOM 12704 C CA . SER B 1 646 ? -12.406 -51.156 -14.727 1 86.06 646 SER B CA 1
ATOM 12705 C C . SER B 1 646 ? -13.703 -50.625 -15.328 1 86.06 646 SER B C 1
ATOM 12707 O O . SER B 1 646 ? -13.68 -49.844 -16.266 1 86.06 646 SER B O 1
ATOM 12709 N N . GLU B 1 647 ? -14.781 -51.219 -14.805 1 78.12 647 GLU B N 1
ATOM 12710 C CA . GLU B 1 647 ? -16.094 -50.688 -15.18 1 78.12 647 GLU B CA 1
ATOM 12711 C C . GLU B 1 647 ? -16.344 -49.312 -14.547 1 78.12 647 GLU B C 1
ATOM 12713 O O . GLU B 1 647 ? -15.938 -49.062 -13.414 1 78.12 647 GLU B O 1
ATOM 12718 N N . PRO B 1 648 ? -16.781 -48.531 -15.539 1 72.12 648 PRO B N 1
ATOM 12719 C CA . PRO B 1 648 ? -17.094 -47.219 -14.938 1 72.12 648 PRO B CA 1
ATOM 12720 C C . PRO B 1 648 ? -18 -47.344 -13.711 1 72.12 648 PRO B C 1
ATOM 12722 O O . PRO B 1 648 ? -18.906 -48.156 -13.688 1 72.12 648 PRO B O 1
ATOM 12725 N N . LYS B 1 649 ? -17.469 -47.219 -12.586 1 58.53 649 LYS B N 1
ATOM 12726 C CA . LYS B 1 649 ? -18.219 -47.344 -11.344 1 58.53 649 LYS B CA 1
ATOM 12727 C C . LYS B 1 649 ? -19.688 -46.969 -11.555 1 58.53 649 LYS B C 1
ATOM 12729 O O . LYS B 1 649 ? -20 -45.938 -12.172 1 58.53 649 LYS B O 1
ATOM 12734 N N . ASN B 1 650 ? -20.484 -48.125 -11.805 1 50.16 650 ASN B N 1
ATOM 12735 C CA . ASN B 1 650 ? -21.938 -47.906 -11.875 1 50.16 650 ASN B CA 1
ATOM 12736 C C . ASN B 1 650 ? -22.375 -46.781 -10.93 1 50.16 650 ASN B C 1
ATOM 12738 O O . ASN B 1 650 ? -22.516 -47 -9.727 1 50.16 650 ASN B O 1
ATOM 12742 N N . THR B 1 651 ? -21.812 -45.719 -11.102 1 49.19 651 THR B N 1
ATOM 12743 C CA . THR B 1 651 ? -22.391 -44.75 -10.172 1 49.19 651 THR B CA 1
ATOM 12744 C C . THR B 1 651 ? -23.922 -44.844 -10.18 1 49.19 651 THR B C 1
ATOM 12746 O O . THR B 1 651 ? -24.562 -44.531 -11.195 1 49.19 651 THR B O 1
ATOM 12749 N N . GLY B 1 652 ? -24.344 -46.094 -9.859 1 45.28 652 GLY B N 1
ATOM 12750 C CA . GLY B 1 652 ? -25.781 -46.219 -9.75 1 45.28 652 GLY B CA 1
ATOM 12751 C C . GLY B 1 652 ? -26.516 -44.906 -9.867 1 45.28 652 GLY B C 1
ATOM 12752 O O . GLY B 1 652 ? -27.422 -44.781 -10.688 1 45.28 652 GLY B O 1
ATOM 12753 N N . SER B 1 653 ? -26.594 -44.156 -8.602 1 53.12 653 SER B N 1
ATOM 12754 C CA . SER B 1 653 ? -27.328 -42.906 -8.359 1 53.12 653 SER B CA 1
ATOM 12755 C C . SER B 1 653 ? -26.641 -41.719 -9.031 1 53.12 653 SER B C 1
ATOM 12757 O O . SER B 1 653 ? -25.406 -41.656 -9.062 1 53.12 653 SER B O 1
ATOM 12759 N N . LEU B 1 654 ? -27.297 -41.031 -9.914 1 71.5 654 LEU B N 1
ATOM 12760 C CA . LEU B 1 654 ? -26.984 -39.844 -10.734 1 71.5 654 LEU B CA 1
ATOM 12761 C C . LEU B 1 654 ? -26.172 -38.844 -9.938 1 71.5 654 LEU B C 1
ATOM 12763 O O . LEU B 1 654 ? -26.5 -38.531 -8.789 1 71.5 654 LEU B O 1
ATOM 12767 N N . ASP B 1 655 ? -24.703 -38.75 -10.227 1 88.81 655 ASP B N 1
ATOM 12768 C CA . ASP B 1 655 ? -23.938 -37.625 -9.672 1 88.81 655 ASP B CA 1
ATOM 12769 C C . ASP B 1 655 ? -24.672 -36.312 -9.844 1 88.81 655 ASP B C 1
ATOM 12771 O O . ASP B 1 655 ? -24.891 -35.875 -10.969 1 88.81 655 ASP B O 1
ATOM 12775 N N . VAL B 1 656 ? -25.094 -35.812 -8.734 1 92.31 656 VAL B N 1
ATOM 12776 C CA . VAL B 1 656 ? -25.984 -34.656 -8.703 1 92.31 656 VAL B CA 1
ATOM 12777 C C . VAL B 1 656 ? -25.312 -33.469 -9.391 1 92.31 656 VAL B C 1
ATOM 12779 O O . VAL B 1 656 ? -25.984 -32.562 -9.891 1 92.31 656 VAL B O 1
ATOM 12782 N N . PHE B 1 657 ? -24 -33.5 -9.445 1 93.56 657 PHE B N 1
ATOM 12783 C CA . PHE B 1 657 ? -23.281 -32.406 -10.094 1 93.56 657 PHE B CA 1
ATOM 12784 C C . PHE B 1 657 ? -23.625 -32.344 -11.578 1 93.56 657 PHE B C 1
ATOM 12786 O O . PHE B 1 657 ? -23.688 -31.25 -12.156 1 93.56 657 PHE B O 1
ATOM 12793 N N . TYR B 1 658 ? -23.906 -33.5 -12.188 1 91.5 658 TYR B N 1
ATOM 12794 C CA . TYR B 1 658 ? -24.25 -33.562 -13.602 1 91.5 658 TYR B CA 1
ATOM 12795 C C . TYR B 1 658 ? -25.75 -33.406 -13.82 1 91.5 658 TYR B C 1
ATOM 12797 O O . TYR B 1 658 ? -26.188 -33.062 -14.922 1 91.5 658 TYR B O 1
ATOM 12805 N N . GLU B 1 659 ? -26.516 -33.625 -12.781 1 90.44 659 GLU B N 1
ATOM 12806 C CA . GLU B 1 659 ? -27.969 -33.531 -12.867 1 90.44 659 GLU B CA 1
ATOM 12807 C C . GLU B 1 659 ? -28.453 -32.094 -12.68 1 90.44 659 GLU B C 1
ATOM 12809 O O . GLU B 1 659 ? -29.328 -31.641 -13.406 1 90.44 659 GLU B O 1
ATOM 12814 N N . ASP B 1 660 ? -27.875 -31.5 -11.664 1 91 660 ASP B N 1
ATOM 12815 C CA . ASP B 1 660 ? -28.219 -30.109 -11.422 1 91 660 ASP B CA 1
ATOM 12816 C C . ASP B 1 660 ? -27.375 -29.172 -12.289 1 91 660 ASP B C 1
ATOM 12818 O O . ASP B 1 660 ? -26.469 -28.516 -11.789 1 91 660 ASP B O 1
ATOM 12822 N N . THR B 1 661 ? -27.719 -28.906 -13.445 1 89.5 661 THR B N 1
ATOM 12823 C CA . THR B 1 661 ? -26.922 -28.188 -14.438 1 89.5 661 THR B CA 1
ATOM 12824 C C . THR B 1 661 ? -26.922 -26.688 -14.148 1 89.5 661 THR B C 1
ATOM 12826 O O . THR B 1 661 ? -25.984 -25.969 -14.516 1 89.5 661 THR B O 1
ATOM 12829 N N . ASP B 1 662 ? -27.906 -26.234 -13.414 1 91 662 ASP B N 1
ATOM 12830 C CA . ASP B 1 662 ? -27.953 -24.828 -13.07 1 91 662 ASP B CA 1
ATOM 12831 C C . ASP B 1 662 ? -26.844 -24.469 -12.07 1 91 662 ASP B C 1
ATOM 12833 O O . ASP B 1 662 ? -26.109 -23.5 -12.273 1 91 662 ASP B O 1
ATOM 12837 N N . TYR B 1 663 ? -26.766 -25.281 -11.094 1 93.38 663 TYR B N 1
ATOM 12838 C CA . TYR B 1 663 ? -25.75 -25.031 -10.086 1 93.38 663 TYR B CA 1
ATOM 12839 C C . TYR B 1 663 ? -24.344 -25.234 -10.656 1 93.38 663 TYR B C 1
ATOM 12841 O O . TYR B 1 663 ? -23.453 -24.406 -10.438 1 93.38 663 TYR B O 1
ATOM 12849 N N . SER B 1 664 ? -24.188 -26.375 -11.344 1 94.25 664 SER B N 1
ATOM 12850 C CA . SER B 1 664 ? -22.859 -26.719 -11.867 1 94.25 664 SER B CA 1
ATOM 12851 C C . SER B 1 664 ? -22.391 -25.672 -12.867 1 94.25 664 SER B C 1
ATOM 12853 O O . SER B 1 664 ? -21.203 -25.328 -12.898 1 94.25 664 SER B O 1
ATOM 12855 N N . LEU B 1 665 ? -23.312 -25.141 -13.664 1 93.94 665 LEU B N 1
ATOM 12856 C CA . LEU B 1 665 ? -22.969 -24.109 -14.633 1 93.94 665 LEU B CA 1
ATOM 12857 C C . LEU B 1 665 ? -22.594 -22.812 -13.922 1 93.94 665 LEU B C 1
ATOM 12859 O O . LEU B 1 665 ? -21.625 -22.141 -14.312 1 93.94 665 LEU B O 1
ATOM 12863 N N . ASP B 1 666 ? -23.359 -22.484 -12.938 1 95 666 ASP B N 1
ATOM 12864 C CA . ASP B 1 666 ? -23.062 -21.266 -12.18 1 95 666 ASP B CA 1
ATOM 12865 C C . ASP B 1 666 ? -21.703 -21.359 -11.5 1 95 666 ASP B C 1
ATOM 12867 O O . ASP B 1 666 ? -20.938 -20.406 -11.5 1 95 666 ASP B O 1
ATOM 12871 N N . TYR B 1 667 ? -21.453 -22.469 -10.867 1 96.62 667 TYR B N 1
ATOM 12872 C CA . TYR B 1 667 ? -20.156 -22.703 -10.242 1 96.62 667 TYR B CA 1
ATOM 12873 C C . TYR B 1 667 ? -19.031 -22.562 -11.25 1 96.62 667 TYR B C 1
ATOM 12875 O O . TYR B 1 667 ? -18.047 -21.844 -11.008 1 96.62 667 TYR B O 1
ATOM 12883 N N . PHE B 1 668 ? -19.188 -23.203 -12.391 1 95.88 668 PHE B N 1
ATOM 12884 C CA . PHE B 1 668 ? -18.219 -23.172 -13.477 1 95.88 668 PHE B CA 1
ATOM 12885 C C . PHE B 1 668 ? -17.969 -21.75 -13.953 1 95.88 668 PHE B C 1
ATOM 12887 O O . PHE B 1 668 ? -16.812 -21.297 -14.016 1 95.88 668 PHE B O 1
ATOM 12894 N N . MET B 1 669 ? -18.984 -21.031 -14.18 1 96 669 MET B N 1
ATOM 12895 C CA . MET B 1 669 ? -18.875 -19.672 -14.734 1 96 669 MET B CA 1
ATOM 12896 C C . MET B 1 669 ? -18.234 -18.734 -13.727 1 96 669 MET B C 1
ATOM 12898 O O . MET B 1 669 ? -17.5 -17.812 -14.109 1 96 669 MET B O 1
ATOM 12902 N N . THR B 1 670 ? -18.516 -18.938 -12.469 1 97.12 670 THR B N 1
ATOM 12903 C CA . THR B 1 670 ? -17.969 -18.078 -11.43 1 97.12 670 THR B CA 1
ATOM 12904 C C . THR B 1 670 ? -16.453 -18.234 -11.32 1 97.12 670 THR B C 1
ATOM 12906 O O . THR B 1 670 ? -15.711 -17.25 -11.305 1 97.12 670 THR B O 1
ATOM 12909 N N . VAL B 1 671 ? -15.969 -19.484 -11.234 1 97.81 671 VAL B N 1
ATOM 12910 C CA . VAL B 1 671 ? -14.539 -19.734 -11.109 1 97.81 671 VAL B CA 1
ATOM 12911 C C . VAL B 1 671 ? -13.828 -19.328 -12.398 1 97.81 671 VAL B C 1
ATOM 12913 O O . VAL B 1 671 ? -12.789 -18.672 -12.359 1 97.81 671 VAL B O 1
ATOM 12916 N N . LYS B 1 672 ? -14.406 -19.688 -13.523 1 96.25 672 LYS B N 1
ATOM 12917 C CA . LYS B 1 672 ? -13.852 -19.312 -14.82 1 96.25 672 LYS B CA 1
ATOM 12918 C C . LYS B 1 672 ? -13.742 -17.797 -14.945 1 96.25 672 LYS B C 1
ATOM 12920 O O . LYS B 1 672 ? -12.688 -17.266 -15.312 1 96.25 672 LYS B O 1
ATOM 12925 N N . GLY B 1 673 ? -14.828 -17.141 -14.633 1 95.81 673 GLY B N 1
ATOM 12926 C CA . GLY B 1 673 ? -14.844 -15.688 -14.727 1 95.81 673 GLY B CA 1
ATOM 12927 C C . GLY B 1 673 ? -13.812 -15.016 -13.844 1 95.81 673 GLY B C 1
ATOM 12928 O O . GLY B 1 673 ? -13.188 -14.031 -14.25 1 95.81 673 GLY B O 1
ATOM 12929 N N . PHE B 1 674 ? -13.648 -15.453 -12.641 1 96.5 674 PHE B N 1
ATOM 12930 C CA . PHE B 1 674 ? -12.648 -14.922 -11.719 1 96.5 674 PHE B CA 1
ATOM 12931 C C . PHE B 1 674 ? -11.258 -14.992 -12.328 1 96.5 674 PHE B C 1
ATOM 12933 O O . PHE B 1 674 ? -10.508 -14.008 -12.305 1 96.5 674 PHE B O 1
ATOM 12940 N N . ASN B 1 675 ? -10.906 -16.156 -12.859 1 96 675 ASN B N 1
ATOM 12941 C CA . ASN B 1 675 ? -9.562 -16.375 -13.391 1 96 675 ASN B CA 1
ATOM 12942 C C . ASN B 1 675 ? -9.344 -15.594 -14.68 1 96 675 ASN B C 1
ATOM 12944 O O . ASN B 1 675 ? -8.234 -15.109 -14.938 1 96 675 ASN B O 1
ATOM 12948 N N . GLU B 1 676 ? -10.344 -15.461 -15.492 1 93.94 676 GLU B N 1
ATOM 12949 C CA . GLU B 1 676 ? -10.234 -14.641 -16.703 1 93.94 676 GLU B CA 1
ATOM 12950 C C . GLU B 1 676 ? -9.953 -13.188 -16.359 1 93.94 676 GLU B C 1
ATOM 12952 O O . GLU B 1 676 ? -9.125 -12.539 -17 1 93.94 676 GLU B O 1
ATOM 12957 N N . ARG B 1 677 ? -10.633 -12.734 -15.328 1 94.44 677 ARG B N 1
ATOM 12958 C CA . ARG B 1 677 ? -10.398 -11.359 -14.891 1 94.44 677 ARG B CA 1
ATOM 12959 C C . ARG B 1 677 ? -8.984 -11.195 -14.344 1 94.44 677 ARG B C 1
ATOM 12961 O O . ARG B 1 677 ? -8.352 -10.156 -14.547 1 94.44 677 ARG B O 1
ATOM 12968 N N . LEU B 1 678 ? -8.547 -12.172 -13.617 1 94.56 678 LEU B N 1
ATOM 12969 C CA . LEU B 1 678 ? -7.18 -12.141 -13.109 1 94.56 678 LEU B CA 1
ATOM 12970 C C . LEU B 1 678 ? -6.176 -12.094 -14.258 1 94.56 678 LEU B C 1
ATOM 12972 O O . LEU B 1 678 ? -5.219 -11.32 -14.219 1 94.56 678 LEU B O 1
ATOM 12976 N N . MET B 1 679 ? -6.398 -12.867 -15.32 1 93 679 MET B N 1
ATOM 12977 C CA . MET B 1 679 ? -5.5 -12.945 -16.469 1 93 679 MET B CA 1
ATOM 12978 C C . MET B 1 679 ? -5.465 -11.625 -17.234 1 93 679 MET B C 1
ATOM 12980 O O . MET B 1 679 ? -4.457 -11.289 -17.859 1 93 679 MET B O 1
ATOM 12984 N N . GLU B 1 680 ? -6.504 -10.875 -17.094 1 93 680 GLU B N 1
ATOM 12985 C CA . GLU B 1 680 ? -6.578 -9.594 -17.797 1 93 680 GLU B CA 1
ATOM 12986 C C . GLU B 1 680 ? -6.062 -8.461 -16.922 1 93 680 GLU B C 1
ATOM 12988 O O . GLU B 1 680 ? -5.941 -7.32 -17.375 1 93 680 GLU B O 1
ATOM 12993 N N . ASN B 1 681 ? -5.762 -8.742 -15.734 1 93.62 681 ASN B N 1
ATOM 12994 C CA . ASN B 1 681 ? -5.336 -7.738 -14.766 1 93.62 681 ASN B CA 1
ATOM 12995 C C . ASN B 1 681 ? -3.848 -7.426 -14.898 1 93.62 681 ASN B C 1
ATOM 12997 O O . ASN B 1 681 ? -3.002 -8.281 -14.633 1 93.62 681 ASN B O 1
ATOM 13001 N N . ALA B 1 682 ? -3.498 -6.172 -15.211 1 93.5 682 ALA B N 1
ATOM 13002 C CA . ALA B 1 682 ? -2.109 -5.746 -15.367 1 93.5 682 ALA B CA 1
ATOM 13003 C C . ALA B 1 682 ? -1.33 -5.918 -14.07 1 93.5 682 ALA B C 1
ATOM 13005 O O . ALA B 1 682 ? -0.127 -6.188 -14.094 1 93.5 682 ALA B O 1
ATOM 13006 N N . ASN B 1 683 ? -1.999 -5.738 -12.953 1 94.75 683 ASN B N 1
ATOM 13007 C CA . ASN B 1 683 ? -1.341 -5.93 -11.664 1 94.75 683 ASN B CA 1
ATOM 13008 C C . ASN B 1 683 ? -0.93 -7.383 -11.461 1 94.75 683 ASN B C 1
ATOM 13010 O O . ASN B 1 683 ? 0.046 -7.664 -10.758 1 94.75 683 ASN B O 1
ATOM 13014 N N . TYR B 1 684 ? -1.695 -8.273 -12.039 1 96.38 684 TYR B N 1
ATOM 13015 C CA . TYR B 1 684 ? -1.344 -9.688 -11.977 1 96.38 684 TYR B CA 1
ATOM 13016 C C . TYR B 1 684 ? -0.073 -9.969 -12.773 1 96.38 684 TYR B C 1
ATOM 13018 O O . TYR B 1 684 ? 0.784 -10.742 -12.328 1 96.38 684 TYR B O 1
ATOM 13026 N N . ALA B 1 685 ? 0.099 -9.406 -13.898 1 94.62 685 ALA B N 1
ATOM 13027 C CA . ALA B 1 685 ? 1.331 -9.508 -14.672 1 94.62 685 ALA B CA 1
ATOM 13028 C C . ALA B 1 685 ? 2.533 -9.023 -13.867 1 94.62 685 ALA B C 1
ATOM 13030 O O . ALA B 1 685 ? 3.596 -9.648 -13.891 1 94.62 685 ALA B O 1
ATOM 13031 N N . ALA B 1 686 ? 2.285 -7.965 -13.148 1 94.44 686 ALA B N 1
ATOM 13032 C CA . ALA B 1 686 ? 3.346 -7.43 -12.305 1 94.44 686 ALA B CA 1
ATOM 13033 C C . ALA B 1 686 ? 3.701 -8.414 -11.188 1 94.44 686 ALA B C 1
ATOM 13035 O O . ALA B 1 686 ? 4.867 -8.523 -10.797 1 94.44 686 ALA B O 1
ATOM 13036 N N . THR B 1 687 ? 2.736 -9.055 -10.672 1 96.12 687 THR B N 1
ATOM 13037 C CA . THR B 1 687 ? 2.947 -10.047 -9.617 1 96.12 687 THR B CA 1
ATOM 13038 C C . THR B 1 687 ? 3.785 -11.211 -10.133 1 96.12 687 THR B C 1
ATOM 13040 O O . THR B 1 687 ? 4.723 -11.656 -9.461 1 96.12 687 THR B O 1
ATOM 13043 N N . LEU B 1 688 ? 3.494 -11.672 -11.328 1 95.19 688 LEU B N 1
ATOM 13044 C CA . LEU B 1 688 ? 4.25 -12.766 -11.938 1 95.19 688 LEU B CA 1
ATOM 13045 C C . LEU B 1 688 ? 5.684 -12.336 -12.219 1 95.19 688 LEU B C 1
ATOM 13047 O O . LEU B 1 688 ? 6.598 -13.164 -12.203 1 95.19 688 LEU B O 1
ATOM 13051 N N . ASN B 1 689 ? 5.844 -11.07 -12.359 1 93.62 689 ASN B N 1
ATOM 13052 C CA . ASN B 1 689 ? 7.16 -10.547 -12.711 1 93.62 689 ASN B CA 1
ATOM 13053 C C . ASN B 1 689 ? 7.902 -10.031 -11.477 1 93.62 689 ASN B C 1
ATOM 13055 O O . ASN B 1 689 ? 8.922 -9.352 -11.609 1 93.62 689 ASN B O 1
ATOM 13059 N N . LEU B 1 690 ? 7.348 -10.227 -10.328 1 93.69 690 LEU B N 1
ATOM 13060 C CA . LEU B 1 690 ? 8 -9.734 -9.117 1 93.69 690 LEU B CA 1
ATOM 13061 C C . LEU B 1 690 ? 9.461 -10.156 -9.086 1 93.69 690 LEU B C 1
ATOM 13063 O O . LEU B 1 690 ? 10.352 -9.328 -8.859 1 93.69 690 LEU B O 1
ATOM 13067 N N . PHE B 1 691 ? 9.75 -11.445 -9.281 1 95.19 691 PHE B N 1
ATOM 13068 C CA . PHE B 1 691 ? 11.094 -11.992 -9.477 1 95.19 691 PHE B CA 1
ATOM 13069 C C . PHE B 1 691 ? 11.195 -12.719 -10.812 1 95.19 691 PHE B C 1
ATOM 13071 O O . PHE B 1 691 ? 12.273 -13.172 -11.188 1 95.19 691 PHE B O 1
ATOM 13078 N N . GLY B 1 692 ? 10.023 -12.867 -11.516 1 89.19 692 GLY B N 1
ATOM 13079 C CA . GLY B 1 692 ? 10 -13.586 -12.781 1 89.19 692 GLY B CA 1
ATOM 13080 C C . GLY B 1 692 ? 10.5 -15.016 -12.656 1 89.19 692 GLY B C 1
ATOM 13081 O O . GLY B 1 692 ? 10.062 -15.758 -11.781 1 89.19 692 GLY B O 1
ATOM 13082 N N . THR B 1 693 ? 11.367 -15.375 -13.531 1 91.06 693 THR B N 1
ATOM 13083 C CA . THR B 1 693 ? 11.898 -16.734 -13.547 1 91.06 693 THR B CA 1
ATOM 13084 C C . THR B 1 693 ? 13.258 -16.781 -12.852 1 91.06 693 THR B C 1
ATOM 13086 O O . THR B 1 693 ? 13.93 -17.812 -12.875 1 91.06 693 THR B O 1
ATOM 13089 N N . ASN B 1 694 ? 13.555 -15.727 -12.203 1 94.19 694 ASN B N 1
ATOM 13090 C CA . ASN B 1 694 ? 14.891 -15.625 -11.633 1 94.19 694 ASN B CA 1
ATOM 13091 C C . ASN B 1 694 ? 15.039 -16.469 -10.375 1 94.19 694 ASN B C 1
ATOM 13093 O O . ASN B 1 694 ? 16.156 -16.75 -9.922 1 94.19 694 ASN B O 1
ATOM 13097 N N . LEU B 1 695 ? 13.945 -16.953 -9.844 1 94.31 695 LEU B N 1
ATOM 13098 C CA . LEU B 1 695 ? 14.008 -17.859 -8.703 1 94.31 695 LEU B CA 1
ATOM 13099 C C . LEU B 1 695 ? 14.148 -19.312 -9.164 1 94.31 695 LEU B C 1
ATOM 13101 O O . LEU B 1 695 ? 14.461 -20.203 -8.367 1 94.31 695 LEU B O 1
ATOM 13105 N N . LEU B 1 696 ? 13.945 -19.516 -10.422 1 93.06 696 LEU B N 1
ATOM 13106 C CA . LEU B 1 696 ? 13.844 -20.875 -10.93 1 93.06 696 LEU B CA 1
ATOM 13107 C C . LEU B 1 696 ? 15.141 -21.297 -11.625 1 93.06 696 LEU B C 1
ATOM 13109 O O . LEU B 1 696 ? 15.891 -20.453 -12.102 1 93.06 696 LEU B O 1
ATOM 13113 N N . TYR B 1 697 ? 15.406 -22.594 -11.594 1 91.88 697 TYR B N 1
ATOM 13114 C CA . TYR B 1 697 ? 16.438 -23.203 -12.422 1 91.88 697 TYR B CA 1
ATOM 13115 C C . TYR B 1 697 ? 15.891 -23.578 -13.789 1 91.88 697 TYR B C 1
ATOM 13117 O O . TYR B 1 697 ? 14.672 -23.719 -13.961 1 91.88 697 TYR B O 1
ATOM 13125 N N . PRO B 1 698 ? 16.781 -23.688 -14.789 1 87.25 698 PRO B N 1
ATOM 13126 C CA . PRO B 1 698 ? 16.312 -24.281 -16.047 1 87.25 698 PRO B CA 1
ATOM 13127 C C . PRO B 1 698 ? 15.812 -25.719 -15.867 1 87.25 698 PRO B C 1
ATOM 13129 O O . PRO B 1 698 ? 16.453 -26.516 -15.188 1 87.25 698 PRO B O 1
ATOM 13132 N N . THR B 1 699 ? 14.672 -25.969 -16.453 1 85.31 699 THR B N 1
ATOM 13133 C CA . THR B 1 699 ? 14.062 -27.281 -16.219 1 85.31 699 THR B CA 1
ATOM 13134 C C . THR B 1 699 ? 13.836 -28.016 -17.531 1 85.31 699 THR B C 1
ATOM 13136 O O . THR B 1 699 ? 13 -28.922 -17.609 1 85.31 699 THR B O 1
ATOM 13139 N N . GLY B 1 700 ? 14.445 -27.641 -18.594 1 80.94 700 GLY B N 1
ATOM 13140 C CA . GLY B 1 700 ? 14.312 -28.312 -19.875 1 80.94 700 GLY B CA 1
ATOM 13141 C C . GLY B 1 700 ? 15.047 -27.609 -20.984 1 80.94 700 GLY B C 1
ATOM 13142 O O . GLY B 1 700 ? 15.727 -26.609 -20.766 1 80.94 700 GLY B O 1
ATOM 13143 N N . SER B 1 701 ? 14.977 -28.219 -22.094 1 74.31 701 SER B N 1
ATOM 13144 C CA . SER B 1 701 ? 15.703 -27.688 -23.25 1 74.31 701 SER B CA 1
ATOM 13145 C C . SER B 1 701 ? 14.984 -26.484 -23.859 1 74.31 701 SER B C 1
ATOM 13147 O O . SER B 1 701 ? 15.586 -25.703 -24.594 1 74.31 701 SER B O 1
ATOM 13149 N N . ARG B 1 702 ? 13.711 -26.453 -23.516 1 68.94 702 ARG B N 1
ATOM 13150 C CA . ARG B 1 702 ? 12.906 -25.359 -24.094 1 68.94 702 ARG B CA 1
ATOM 13151 C C . ARG B 1 702 ? 13.172 -24.047 -23.359 1 68.94 702 ARG B C 1
ATOM 13153 O O . ARG B 1 702 ? 13.344 -24.031 -22.141 1 68.94 702 ARG B O 1
ATOM 13160 N N . LYS B 1 703 ? 13.086 -22.953 -24.141 1 62.5 703 LYS B N 1
ATOM 13161 C CA . LYS B 1 703 ? 13.273 -21.625 -23.547 1 62.5 703 LYS B CA 1
ATOM 13162 C C . LYS B 1 703 ? 12.047 -21.188 -22.75 1 62.5 703 LYS B C 1
ATOM 13164 O O . LYS B 1 703 ? 10.922 -21.562 -23.078 1 62.5 703 LYS B O 1
ATOM 13169 N N . VAL B 1 704 ? 12.172 -20.578 -21.641 1 60.03 704 VAL B N 1
ATOM 13170 C CA . VAL B 1 704 ? 11.148 -20.172 -20.688 1 60.03 704 VAL B CA 1
ATOM 13171 C C . VAL B 1 704 ? 10.234 -19.125 -21.312 1 60.03 704 VAL B C 1
ATOM 13173 O O . VAL B 1 704 ? 9.023 -19.141 -21.078 1 60.03 704 VAL B O 1
ATOM 13176 N N . LYS B 1 705 ? 10.711 -18.047 -21.969 1 56.56 705 LYS B N 1
ATOM 13177 C CA . LYS B 1 705 ? 9.883 -17 -22.547 1 56.56 705 LYS B CA 1
ATOM 13178 C C . LYS B 1 705 ? 9.703 -17.219 -24.047 1 56.56 705 LYS B C 1
ATOM 13180 O O . LYS B 1 705 ? 10.648 -17.594 -24.75 1 56.56 705 LYS B O 1
ATOM 13185 N N . ARG B 1 706 ? 8.359 -17.156 -24.422 1 49.66 706 ARG B N 1
ATOM 13186 C CA . ARG B 1 706 ? 8.117 -17.234 -25.859 1 49.66 706 ARG B CA 1
ATOM 13187 C C . ARG B 1 706 ? 8.852 -16.125 -26.609 1 49.66 706 ARG B C 1
ATOM 13189 O O . ARG B 1 706 ? 8.93 -15 -26.125 1 49.66 706 ARG B O 1
ATOM 13196 N N . GLN B 1 707 ? 10.031 -16.344 -27.297 1 43.28 707 GLN B N 1
ATOM 13197 C CA . GLN B 1 707 ? 10.836 -15.438 -28.109 1 43.28 707 GLN B CA 1
ATOM 13198 C C . GLN B 1 707 ? 9.953 -14.406 -28.812 1 43.28 707 GLN B C 1
ATOM 13200 O O . GLN B 1 707 ? 9.133 -14.766 -29.656 1 43.28 707 GLN B O 1
ATOM 13205 N N . HIS B 1 708 ? 9.297 -13.523 -28.016 1 39.41 708 HIS B N 1
ATOM 13206 C CA . HIS B 1 708 ? 8.906 -12.477 -28.938 1 39.41 708 HIS B CA 1
ATOM 13207 C C . HIS B 1 708 ? 10.125 -11.844 -29.609 1 39.41 708 HIS B C 1
ATOM 13209 O O . HIS B 1 708 ? 11.219 -11.867 -29.031 1 39.41 708 HIS B O 1
ATOM 13215 N N . GLU B 1 709 ? 10.133 -11.539 -30.766 1 34.09 709 GLU B N 1
ATOM 13216 C CA . GLU B 1 709 ? 11.25 -11.055 -31.578 1 34.09 709 GLU B CA 1
ATOM 13217 C C . GLU B 1 709 ? 12.211 -10.211 -30.75 1 34.09 709 GLU B C 1
ATOM 13219 O O . GLU B 1 709 ? 13.391 -10.086 -31.094 1 34.09 709 GLU B O 1
ATOM 13224 N N . GLY B 1 710 ? 11.867 -9.023 -30.031 1 31.83 710 GLY B N 1
ATOM 13225 C CA . GLY B 1 710 ? 12.867 -8.047 -29.625 1 31.83 710 GLY B CA 1
ATOM 13226 C C . GLY B 1 710 ? 13.484 -8.367 -28.266 1 31.83 710 GLY B C 1
ATOM 13227 O O . GLY B 1 710 ? 12.859 -9.031 -27.438 1 31.83 710 GLY B O 1
ATOM 13228 N N . GLY B 1 711 ? 14.82 -8.617 -28.047 1 33.94 711 GLY B N 1
ATOM 13229 C CA . GLY B 1 711 ? 15.852 -8.891 -27.062 1 33.94 711 GLY B CA 1
ATOM 13230 C C . GLY B 1 711 ? 15.523 -8.336 -25.688 1 33.94 711 GLY B C 1
ATOM 13231 O O . GLY B 1 711 ? 16.281 -8.523 -24.734 1 33.94 711 GLY B O 1
ATOM 13232 N N . ALA B 1 712 ? 15.125 -7.051 -25.531 1 36.19 712 ALA B N 1
ATOM 13233 C CA . ALA B 1 712 ? 15.148 -6.422 -24.219 1 36.19 712 ALA B CA 1
ATOM 13234 C C . ALA B 1 712 ? 14.141 -7.086 -23.281 1 36.19 712 ALA B C 1
ATOM 13236 O O . ALA B 1 712 ? 13.062 -7.508 -23.703 1 36.19 712 ALA B O 1
ATOM 13237 N N . GLN B 1 713 ? 14.609 -7.469 -21.984 1 41.97 713 GLN B N 1
ATOM 13238 C CA . GLN B 1 713 ? 13.75 -7.895 -20.875 1 41.97 713 GLN B CA 1
ATOM 13239 C C . GLN B 1 713 ? 12.391 -7.211 -20.938 1 41.97 713 GLN B C 1
ATOM 13241 O O . GLN B 1 713 ? 12.297 -5.996 -20.75 1 41.97 713 GLN B O 1
ATOM 13246 N N . VAL B 1 714 ? 11.523 -7.543 -21.75 1 45.25 714 VAL B N 1
ATOM 13247 C CA . VAL B 1 714 ? 10.234 -6.895 -21.969 1 45.25 714 VAL B CA 1
ATOM 13248 C C . VAL B 1 714 ? 9.391 -6.977 -20.703 1 45.25 714 VAL B C 1
ATOM 13250 O O . VAL B 1 714 ? 9.219 -8.055 -20.125 1 45.25 714 VAL B O 1
ATOM 13253 N N . ASP B 1 715 ? 9.25 -5.91 -19.844 1 53.22 715 ASP B N 1
ATOM 13254 C CA . ASP B 1 715 ? 8.219 -5.773 -18.828 1 53.22 715 ASP B CA 1
ATOM 13255 C C . ASP B 1 715 ? 6.941 -6.512 -19.219 1 53.22 715 ASP B C 1
ATOM 13257 O O . ASP B 1 715 ? 6.41 -6.293 -20.312 1 53.22 715 ASP B O 1
ATOM 13261 N N . LEU B 1 716 ? 6.762 -7.758 -18.547 1 60.94 716 LEU B N 1
ATOM 13262 C CA . LEU B 1 716 ? 5.523 -8.508 -18.766 1 60.94 716 LEU B CA 1
ATOM 13263 C C . LEU B 1 716 ? 4.324 -7.562 -18.828 1 60.94 716 LEU B C 1
ATOM 13265 O O . LEU B 1 716 ? 3.91 -7.016 -17.797 1 60.94 716 LEU B O 1
ATOM 13269 N N . GLU B 1 717 ? 3.924 -7.191 -19.906 1 69.62 717 GLU B N 1
ATOM 13270 C CA . GLU B 1 717 ? 2.77 -6.312 -20.062 1 69.62 717 GLU B CA 1
ATOM 13271 C C . GLU B 1 717 ? 1.464 -7.07 -19.828 1 69.62 717 GLU B C 1
ATOM 13273 O O . GLU B 1 717 ? 0.517 -6.52 -19.25 1 69.62 717 GLU B O 1
ATOM 13278 N N . HIS B 1 718 ? 1.607 -8.438 -20.203 1 82.5 718 HIS B N 1
ATOM 13279 C CA . HIS B 1 718 ? 0.404 -9.25 -20.047 1 82.5 718 HIS B CA 1
ATOM 13280 C C . HIS B 1 718 ? 0.741 -10.633 -19.516 1 82.5 718 HIS B C 1
ATOM 13282 O O . HIS B 1 718 ? 1.731 -11.242 -19.922 1 82.5 718 HIS B O 1
ATOM 13288 N N . PRO B 1 719 ? -0.059 -11.195 -18.656 1 83.19 719 PRO B N 1
ATOM 13289 C CA . PRO B 1 719 ? 0.207 -12.5 -18.031 1 83.19 719 PRO B CA 1
ATOM 13290 C C . PRO B 1 719 ? 0.284 -13.633 -19.062 1 83.19 719 PRO B C 1
ATOM 13292 O O . PRO B 1 719 ? 0.921 -14.656 -18.812 1 83.19 719 PRO B O 1
ATOM 13295 N N . SER B 1 720 ? -0.326 -13.492 -20.234 1 79.12 720 SER B N 1
ATOM 13296 C CA . SER B 1 720 ? -0.373 -14.539 -21.25 1 79.12 720 SER B CA 1
ATOM 13297 C C . SER B 1 720 ? 1.004 -14.773 -21.859 1 79.12 720 SER B C 1
ATOM 13299 O O . SER B 1 720 ? 1.233 -15.797 -22.516 1 79.12 720 SER B O 1
ATOM 13301 N N . GLN B 1 721 ? 1.908 -13.93 -21.547 1 79.94 721 GLN B N 1
ATOM 13302 C CA . GLN B 1 721 ? 3.258 -14.055 -22.094 1 79.94 721 GLN B CA 1
ATOM 13303 C C . GLN B 1 721 ? 4.066 -15.102 -21.328 1 79.94 721 GLN B C 1
ATOM 13305 O O . GLN B 1 721 ? 5.105 -15.555 -21.797 1 79.94 721 GLN B O 1
ATOM 13310 N N . VAL B 1 722 ? 3.592 -15.531 -20.188 1 84.88 722 VAL B N 1
ATOM 13311 C CA . VAL B 1 722 ? 4.25 -16.562 -19.391 1 84.88 722 VAL B CA 1
ATOM 13312 C C . VAL B 1 722 ? 3.641 -17.922 -19.703 1 84.88 722 VAL B C 1
ATOM 13314 O O . VAL B 1 722 ? 2.416 -18.078 -19.719 1 84.88 722 VAL B O 1
ATOM 13317 N N . ARG B 1 723 ? 4.5 -18.875 -19.984 1 85.44 723 ARG B N 1
ATOM 13318 C CA . ARG B 1 723 ? 4.027 -20.219 -20.266 1 85.44 723 ARG B CA 1
ATOM 13319 C C . ARG B 1 723 ? 3.4 -20.844 -19.016 1 85.44 723 ARG B C 1
ATOM 13321 O O . ARG B 1 723 ? 3.5 -20.297 -17.922 1 85.44 723 ARG B O 1
ATOM 13328 N N . ALA B 1 724 ? 2.711 -21.984 -19.203 1 89.81 724 ALA B N 1
ATOM 13329 C CA . ALA B 1 724 ? 1.933 -22.609 -18.141 1 89.81 724 ALA B CA 1
ATOM 13330 C C . ALA B 1 724 ? 2.834 -23.062 -17 1 89.81 724 ALA B C 1
ATOM 13332 O O . ALA B 1 724 ? 2.51 -22.875 -15.82 1 89.81 724 ALA B O 1
ATOM 13333 N N . ILE B 1 725 ? 3.99 -23.672 -17.359 1 93 725 ILE B N 1
ATOM 13334 C CA . ILE B 1 725 ? 4.844 -24.266 -16.344 1 93 725 ILE B CA 1
ATOM 13335 C C . ILE B 1 725 ? 5.488 -23.172 -15.5 1 93 725 ILE B C 1
ATOM 13337 O O . ILE B 1 725 ? 5.348 -23.156 -14.273 1 93 725 ILE B O 1
ATOM 13341 N N . PRO B 1 726 ? 6.113 -22.125 -16.125 1 93.44 726 PRO B N 1
ATOM 13342 C CA . PRO B 1 726 ? 6.652 -21.047 -15.281 1 93.44 726 PRO B CA 1
ATOM 13343 C C . PRO B 1 726 ? 5.562 -20.281 -14.547 1 93.44 726 PRO B C 1
ATOM 13345 O O . PRO B 1 726 ? 5.781 -19.797 -13.438 1 93.44 726 PRO B O 1
ATOM 13348 N N . HIS B 1 727 ? 4.426 -20.094 -15.164 1 94 727 HIS B N 1
ATOM 13349 C CA . HIS B 1 727 ? 3.311 -19.422 -14.508 1 94 727 HIS B CA 1
ATOM 13350 C C . HIS B 1 727 ? 2.973 -20.094 -13.172 1 94 727 HIS B C 1
ATOM 13352 O O . HIS B 1 727 ? 2.889 -19.422 -12.141 1 94 727 HIS B O 1
ATOM 13358 N N . ASN B 1 728 ? 2.852 -21.391 -13.188 1 95 728 ASN B N 1
ATOM 13359 C CA . ASN B 1 728 ? 2.549 -22.141 -11.977 1 95 728 ASN B CA 1
ATOM 13360 C C . ASN B 1 728 ? 3.719 -22.125 -10.992 1 95 728 ASN B C 1
ATOM 13362 O O . ASN B 1 728 ? 3.52 -21.969 -9.789 1 95 728 ASN B O 1
ATOM 13366 N N . ALA B 1 729 ? 4.875 -22.297 -11.562 1 96 729 ALA B N 1
ATOM 13367 C CA . ALA B 1 729 ? 6.066 -22.375 -10.719 1 96 729 ALA B CA 1
ATOM 13368 C C . ALA B 1 729 ? 6.266 -21.078 -9.938 1 96 729 ALA B C 1
ATOM 13370 O O . ALA B 1 729 ? 6.574 -21.125 -8.742 1 96 729 ALA B O 1
ATOM 13371 N N . ILE B 1 730 ? 6.109 -19.969 -10.609 1 96.25 730 ILE B N 1
ATOM 13372 C CA . ILE B 1 730 ? 6.293 -18.672 -9.977 1 96.25 730 ILE B CA 1
ATOM 13373 C C . ILE B 1 730 ? 5.309 -18.516 -8.812 1 96.25 730 ILE B C 1
ATOM 13375 O O . ILE B 1 730 ? 5.695 -18.109 -7.715 1 96.25 730 ILE B O 1
ATOM 13379 N N . LEU B 1 731 ? 4.062 -18.844 -9.047 1 96.81 731 LEU B N 1
ATOM 13380 C CA . LEU B 1 731 ? 3.023 -18.719 -8.031 1 96.81 731 LEU B CA 1
ATOM 13381 C C . LEU B 1 731 ? 3.312 -19.625 -6.844 1 96.81 731 LEU B C 1
ATOM 13383 O O . LEU B 1 731 ? 3.119 -19.234 -5.691 1 96.81 731 LEU B O 1
ATOM 13387 N N . GLN B 1 732 ? 3.805 -20.781 -7.137 1 96.25 732 GLN B N 1
ATOM 13388 C CA . GLN B 1 732 ? 4.137 -21.719 -6.074 1 96.25 732 GLN B CA 1
ATOM 13389 C C . GLN B 1 732 ? 5.316 -21.219 -5.242 1 96.25 732 GLN B C 1
ATOM 13391 O O . GLN B 1 732 ? 5.324 -21.359 -4.02 1 96.25 732 GLN B O 1
ATOM 13396 N N . GLN B 1 733 ? 6.238 -20.656 -5.902 1 97.5 733 GLN B N 1
ATOM 13397 C CA . GLN B 1 733 ? 7.398 -20.109 -5.203 1 97.5 733 GLN B CA 1
ATOM 13398 C C . GLN B 1 733 ? 7 -18.938 -4.312 1 97.5 733 GLN B C 1
ATOM 13400 O O . GLN B 1 733 ? 7.613 -18.719 -3.266 1 97.5 733 GLN B O 1
ATOM 13405 N N . LEU B 1 734 ? 5.98 -18.266 -4.715 1 97.12 734 LEU B N 1
ATOM 13406 C CA . LEU B 1 734 ? 5.504 -17.141 -3.93 1 97.12 734 LEU B CA 1
ATOM 13407 C C . LEU B 1 734 ? 4.559 -17.594 -2.826 1 97.12 734 LEU B C 1
ATOM 13409 O O . LEU B 1 734 ? 4.125 -16.797 -1.997 1 97.12 734 LEU B O 1
ATOM 13413 N N . GLY B 1 735 ? 4.215 -18.891 -2.879 1 96.62 735 GLY B N 1
ATOM 13414 C CA . GLY B 1 735 ? 3.459 -19.484 -1.791 1 96.62 735 GLY B CA 1
ATOM 13415 C C . GLY B 1 735 ? 1.959 -19.453 -2.012 1 96.62 735 GLY B C 1
ATOM 13416 O O . GLY B 1 735 ? 1.185 -19.5 -1.055 1 96.62 735 GLY B O 1
ATOM 13417 N N . TYR B 1 736 ? 1.48 -19.281 -3.24 1 97.56 736 TYR B N 1
ATOM 13418 C CA . TYR B 1 736 ? 0.048 -19.234 -3.508 1 97.56 736 TYR B CA 1
ATOM 13419 C C . TYR B 1 736 ? -0.292 -19.953 -4.805 1 97.56 736 TYR B C 1
ATOM 13421 O O . TYR B 1 736 ? 0.129 -19.531 -5.887 1 97.56 736 TYR B O 1
ATOM 13429 N N . PHE B 1 737 ? -1.05 -20.984 -4.715 1 97.44 737 PHE B N 1
ATOM 13430 C CA . PHE B 1 737 ? -1.4 -21.828 -5.859 1 97.44 737 PHE B CA 1
ATOM 13431 C C . PHE B 1 737 ? -2.666 -21.312 -6.535 1 97.44 737 PHE B C 1
ATOM 13433 O O . PHE B 1 737 ? -3.662 -22.031 -6.629 1 97.44 737 PHE B O 1
ATOM 13440 N N . SER B 1 738 ? -2.615 -20.188 -7.082 1 96.62 738 SER B N 1
ATOM 13441 C CA . SER B 1 738 ? -3.758 -19.422 -7.578 1 96.62 738 SER B CA 1
ATOM 13442 C C . SER B 1 738 ? -4.527 -20.203 -8.641 1 96.62 738 SER B C 1
ATOM 13444 O O . SER B 1 738 ? -5.758 -20.266 -8.602 1 96.62 738 SER B O 1
ATOM 13446 N N . ASN B 1 739 ? -3.836 -20.891 -9.508 1 94.12 739 ASN B N 1
ATOM 13447 C CA . ASN B 1 739 ? -4.465 -21.594 -10.625 1 94.12 739 ASN B CA 1
ATOM 13448 C C . ASN B 1 739 ? -5.465 -22.641 -10.133 1 94.12 739 ASN B C 1
ATOM 13450 O O . ASN B 1 739 ? -6.453 -22.922 -10.812 1 94.12 739 ASN B O 1
ATOM 13454 N N . THR B 1 740 ? -5.199 -23.172 -9.031 1 97.12 740 THR B N 1
ATOM 13455 C CA . THR B 1 740 ? -6.012 -24.266 -8.516 1 97.12 740 THR B CA 1
ATOM 13456 C C . THR B 1 740 ? -7.051 -23.75 -7.527 1 97.12 740 THR B C 1
ATOM 13458 O O . THR B 1 740 ? -8.148 -24.312 -7.422 1 97.12 740 THR B O 1
ATOM 13461 N N . ILE B 1 741 ? -6.781 -22.625 -6.871 1 96.94 741 ILE B N 1
ATOM 13462 C CA . ILE B 1 741 ? -7.594 -22.25 -5.715 1 96.94 741 ILE B CA 1
ATOM 13463 C C . ILE B 1 741 ? -8.492 -21.062 -6.07 1 96.94 741 ILE B C 1
ATOM 13465 O O . ILE B 1 741 ? -9.594 -20.938 -5.539 1 96.94 741 ILE B O 1
ATOM 13469 N N . SER B 1 742 ? -8.133 -20.219 -6.918 1 96.75 742 SER B N 1
ATOM 13470 C CA . SER B 1 742 ? -8.742 -18.906 -7.105 1 96.75 742 SER B CA 1
ATOM 13471 C C . SER B 1 742 ? -10.148 -19.047 -7.688 1 96.75 742 SER B C 1
ATOM 13473 O O . SER B 1 742 ? -10.375 -19.812 -8.617 1 96.75 742 SER B O 1
ATOM 13475 N N . GLY B 1 743 ? -11.047 -18.297 -7.191 1 97.69 743 GLY B N 1
ATOM 13476 C CA . GLY B 1 743 ? -12.414 -18.219 -7.688 1 97.69 743 GLY B CA 1
ATOM 13477 C C . GLY B 1 743 ? -13.359 -19.172 -6.984 1 97.69 743 GLY B C 1
ATOM 13478 O O . GLY B 1 743 ? -14.578 -18.969 -6.996 1 97.69 743 GLY B O 1
ATOM 13479 N N . HIS B 1 744 ? -12.844 -20.219 -6.355 1 98.25 744 HIS B N 1
ATOM 13480 C CA . HIS B 1 744 ? -13.672 -21.219 -5.707 1 98.25 744 HIS B CA 1
ATOM 13481 C C . HIS B 1 744 ? -14.375 -20.656 -4.48 1 98.25 744 HIS B C 1
ATOM 13483 O O . HIS B 1 744 ? -15.523 -21.016 -4.188 1 98.25 744 HIS B O 1
ATOM 13489 N N . GLY B 1 745 ? -13.641 -19.812 -3.717 1 97 745 GLY B N 1
ATOM 13490 C CA . GLY B 1 745 ? -14.273 -19.172 -2.574 1 97 745 GLY B CA 1
ATOM 13491 C C . GLY B 1 745 ? -15.539 -18.422 -2.941 1 97 745 GLY B C 1
ATOM 13492 O O . GLY B 1 745 ? -16.578 -18.594 -2.309 1 97 745 GLY B O 1
ATOM 13493 N N . LYS B 1 746 ? -15.438 -17.625 -3.945 1 95.19 746 LYS B N 1
ATOM 13494 C CA . LYS B 1 746 ? -16.578 -16.859 -4.426 1 95.19 746 LYS B CA 1
ATOM 13495 C C . LYS B 1 746 ? -17.719 -17.781 -4.875 1 95.19 746 LYS B C 1
ATOM 13497 O O . LYS B 1 746 ? -18.891 -17.516 -4.586 1 95.19 746 LYS B O 1
ATOM 13502 N N . ALA B 1 747 ? -17.375 -18.828 -5.59 1 97.69 747 ALA B N 1
ATOM 13503 C CA . ALA B 1 747 ? -18.375 -19.766 -6.086 1 97.69 747 ALA B CA 1
ATOM 13504 C C . ALA B 1 747 ? -19.109 -20.453 -4.93 1 97.69 747 ALA B C 1
ATOM 13506 O O . ALA B 1 747 ? -20.328 -20.594 -4.953 1 97.69 747 ALA B O 1
ATOM 13507 N N . MET B 1 748 ? -18.391 -20.922 -3.943 1 97.12 748 MET B N 1
ATOM 13508 C CA . MET B 1 748 ? -18.969 -21.594 -2.787 1 97.12 748 MET B CA 1
ATOM 13509 C C . MET B 1 748 ? -19.844 -20.656 -1.98 1 97.12 748 MET B C 1
ATOM 13511 O O . MET B 1 748 ? -20.891 -21.047 -1.48 1 97.12 748 MET B O 1
ATOM 13515 N N . ALA B 1 749 ? -19.391 -19.438 -1.845 1 93.06 749 ALA B N 1
ATOM 13516 C CA . ALA B 1 749 ? -20.047 -18.453 -0.989 1 93.06 749 ALA B CA 1
ATOM 13517 C C . ALA B 1 749 ? -21.391 -18.031 -1.569 1 93.06 749 ALA B C 1
ATOM 13519 O O . ALA B 1 749 ? -22.281 -17.609 -0.833 1 93.06 749 ALA B O 1
ATOM 13520 N N . LYS B 1 750 ? -21.547 -18.031 -2.902 1 93.06 750 LYS B N 1
ATOM 13521 C CA . LYS B 1 750 ? -22.797 -17.625 -3.543 1 93.06 750 LYS B CA 1
ATOM 13522 C C . LYS B 1 750 ? -23.969 -18.391 -2.967 1 93.06 750 LYS B C 1
ATOM 13524 O O . LYS B 1 750 ? -25.047 -17.828 -2.773 1 93.06 750 LYS B O 1
ATOM 13529 N N . ASP B 1 751 ? -23.875 -19.703 -2.77 1 94 751 ASP B N 1
ATOM 13530 C CA . ASP B 1 751 ? -24.859 -20.562 -2.135 1 94 751 ASP B CA 1
ATOM 13531 C C . ASP B 1 751 ? -24.188 -21.688 -1.363 1 94 751 ASP B C 1
ATOM 13533 O O . ASP B 1 751 ? -24.141 -22.828 -1.835 1 94 751 ASP B O 1
ATOM 13537 N N . LEU B 1 752 ? -23.75 -21.438 -0.199 1 94.69 752 LEU B N 1
ATOM 13538 C CA . LEU B 1 752 ? -22.938 -22.344 0.607 1 94.69 752 LEU B CA 1
ATOM 13539 C C . LEU B 1 752 ? -23.719 -23.594 0.976 1 94.69 752 LEU B C 1
ATOM 13541 O O . LEU B 1 752 ? -23.188 -24.703 0.958 1 94.69 752 LEU B O 1
ATOM 13545 N N . ASP B 1 753 ? -24.969 -23.375 1.257 1 95.5 753 ASP B N 1
ATOM 13546 C CA . ASP B 1 753 ? -25.797 -24.516 1.646 1 95.5 753 ASP B CA 1
ATOM 13547 C C . ASP B 1 753 ? -25.938 -25.516 0.496 1 95.5 753 ASP B C 1
ATOM 13549 O O . ASP B 1 753 ? -25.812 -26.719 0.699 1 95.5 753 ASP B O 1
ATOM 13553 N N . ARG B 1 754 ? -26.172 -24.969 -0.615 1 95.5 754 ARG B N 1
ATOM 13554 C CA . ARG B 1 754 ? -26.297 -25.828 -1.785 1 95.5 754 ARG B CA 1
ATOM 13555 C C . ARG B 1 754 ? -24.969 -26.516 -2.098 1 95.5 754 ARG B C 1
ATOM 13557 O O . ARG B 1 754 ? -24.953 -27.688 -2.506 1 95.5 754 ARG B O 1
ATOM 13564 N N . PHE B 1 755 ? -23.859 -25.875 -1.985 1 96.69 755 PHE B N 1
ATOM 13565 C CA . PHE B 1 755 ? -22.547 -26.453 -2.197 1 96.69 755 PHE B CA 1
ATOM 13566 C C . PHE B 1 755 ? -22.328 -27.656 -1.279 1 96.69 755 PHE B C 1
ATOM 13568 O O . PHE B 1 755 ? -21.859 -28.703 -1.718 1 96.69 755 PHE B O 1
ATOM 13575 N N . VAL B 1 756 ? -22.672 -27.5 -0.035 1 97.44 756 VAL B N 1
ATOM 13576 C CA . VAL B 1 756 ? -22.5 -28.562 0.947 1 97.44 756 VAL B CA 1
ATOM 13577 C C . VAL B 1 756 ? -23.344 -29.766 0.548 1 97.44 756 VAL B C 1
ATOM 13579 O O . VAL B 1 756 ? -22.891 -30.906 0.658 1 97.44 756 VAL B O 1
ATOM 13582 N N . GLU B 1 757 ? -24.562 -29.484 0.047 1 96.31 757 GLU B N 1
ATOM 13583 C CA . GLU B 1 757 ? -25.438 -30.562 -0.407 1 96.31 757 GLU B CA 1
ATOM 13584 C C . GLU B 1 757 ? -24.844 -31.297 -1.593 1 96.31 757 GLU B C 1
ATOM 13586 O O . GLU B 1 757 ? -24.797 -32.531 -1.604 1 96.31 757 GLU B O 1
ATOM 13591 N N . ILE B 1 758 ? -24.359 -30.594 -2.561 1 96 758 ILE B N 1
ATOM 13592 C CA . ILE B 1 758 ? -23.781 -31.203 -3.76 1 96 758 ILE B CA 1
ATOM 13593 C C . ILE B 1 758 ? -22.516 -31.969 -3.396 1 96 758 ILE B C 1
ATOM 13595 O O . ILE B 1 758 ? -22.266 -33.062 -3.918 1 96 758 ILE B O 1
ATOM 13599 N N . PHE B 1 759 ? -21.719 -31.422 -2.508 1 96.31 759 PHE B N 1
ATOM 13600 C CA . PHE B 1 759 ? -20.484 -32.062 -2.039 1 96.31 759 PHE B CA 1
ATOM 13601 C C . PHE B 1 759 ? -20.797 -33.438 -1.457 1 96.31 759 PHE B C 1
ATOM 13603 O O . PHE B 1 759 ? -20.062 -34.406 -1.708 1 96.31 759 PHE B O 1
ATOM 13610 N N . GLN B 1 760 ? -21.875 -33.562 -0.79 1 95.38 760 GLN B N 1
ATOM 13611 C CA . GLN B 1 760 ? -22.234 -34.812 -0.135 1 95.38 760 GLN B CA 1
ATOM 13612 C C . GLN B 1 760 ? -22.719 -35.844 -1.15 1 95.38 760 GLN B C 1
ATOM 13614 O O . GLN B 1 760 ? -22.5 -37.031 -0.979 1 95.38 760 GLN B O 1
ATOM 13619 N N . LEU B 1 761 ? -23.281 -35.312 -2.215 1 94 761 LEU B N 1
ATOM 13620 C CA . LEU B 1 761 ? -24 -36.219 -3.102 1 94 761 LEU B CA 1
ATOM 13621 C C . LEU B 1 761 ? -23.219 -36.438 -4.398 1 94 761 LEU B C 1
ATOM 13623 O O . LEU B 1 761 ? -23.625 -37.25 -5.234 1 94 761 LEU B O 1
ATOM 13627 N N . SER B 1 762 ? -22.172 -35.812 -4.551 1 94.81 762 SER B N 1
ATOM 13628 C CA . SER B 1 762 ? -21.469 -35.875 -5.828 1 94.81 762 SER B CA 1
ATOM 13629 C C . SER B 1 762 ? -20.016 -36.312 -5.637 1 94.81 762 SER B C 1
ATOM 13631 O O . SER B 1 762 ? -19.25 -35.656 -4.918 1 94.81 762 SER B O 1
ATOM 13633 N N . ASP B 1 763 ? -19.594 -37.344 -6.332 1 93.06 763 ASP B N 1
ATOM 13634 C CA . ASP B 1 763 ? -18.203 -37.781 -6.355 1 93.06 763 ASP B CA 1
ATOM 13635 C C . ASP B 1 763 ? -17.328 -36.75 -7.062 1 93.06 763 ASP B C 1
ATOM 13637 O O . ASP B 1 763 ? -16.203 -36.469 -6.613 1 93.06 763 ASP B O 1
ATOM 13641 N N . ARG B 1 764 ? -17.828 -36.219 -8.164 1 95.31 764 ARG B N 1
ATOM 13642 C CA . ARG B 1 764 ? -17.062 -35.25 -8.945 1 95.31 764 ARG B CA 1
ATOM 13643 C C . ARG B 1 764 ? -16.75 -34.031 -8.117 1 95.31 764 ARG B C 1
ATOM 13645 O O . ARG B 1 764 ? -15.617 -33.531 -8.125 1 95.31 764 ARG B O 1
ATOM 13652 N N . CYS B 1 765 ? -17.75 -33.531 -7.402 1 96.19 765 CYS B N 1
ATOM 13653 C CA . CYS B 1 765 ? -17.562 -32.344 -6.559 1 96.19 765 CYS B CA 1
ATOM 13654 C C . CYS B 1 765 ? -16.562 -32.625 -5.445 1 96.19 765 CYS B C 1
ATOM 13656 O O . CYS B 1 765 ? -15.695 -31.812 -5.16 1 96.19 765 CYS B O 1
ATOM 13658 N N . ARG B 1 766 ? -16.641 -33.781 -4.852 1 96.44 766 ARG B N 1
ATOM 13659 C CA . ARG B 1 766 ? -15.695 -34.156 -3.797 1 96.44 766 ARG B CA 1
ATOM 13660 C C . ARG B 1 766 ? -14.273 -34.25 -4.336 1 96.44 766 ARG B C 1
ATOM 13662 O O . ARG B 1 766 ? -13.328 -33.812 -3.668 1 96.44 766 ARG B O 1
ATOM 13669 N N . ARG B 1 767 ? -14.141 -34.781 -5.488 1 95.44 767 ARG B N 1
ATOM 13670 C CA . ARG B 1 767 ? -12.82 -34.969 -6.078 1 95.44 767 ARG B CA 1
ATOM 13671 C C . ARG B 1 767 ? -12.141 -33.656 -6.367 1 95.44 767 ARG B C 1
ATOM 13673 O O . ARG B 1 767 ? -10.969 -33.469 -6.043 1 95.44 767 ARG B O 1
ATOM 13680 N N . PHE B 1 768 ? -12.867 -32.688 -6.992 1 96.75 768 PHE B N 1
ATOM 13681 C CA . PHE B 1 768 ? -12.172 -31.422 -7.281 1 96.75 768 PHE B CA 1
ATOM 13682 C C . PHE B 1 768 ? -12.023 -30.578 -6.02 1 96.75 768 PHE B C 1
ATOM 13684 O O . PHE B 1 768 ? -11.102 -29.766 -5.906 1 96.75 768 PHE B O 1
ATOM 13691 N N . THR B 1 769 ? -12.945 -30.75 -5.031 1 97.75 769 THR B N 1
ATOM 13692 C CA . THR B 1 769 ? -12.797 -30.031 -3.766 1 97.75 769 THR B CA 1
ATOM 13693 C C . THR B 1 769 ? -11.547 -30.5 -3.021 1 97.75 769 THR B C 1
ATOM 13695 O O . THR B 1 769 ? -10.859 -29.703 -2.393 1 97.75 769 THR B O 1
ATOM 13698 N N . ALA B 1 770 ? -11.289 -31.797 -3.094 1 97.06 770 ALA B N 1
ATOM 13699 C CA . ALA B 1 770 ? -10.086 -32.312 -2.465 1 97.06 770 ALA B CA 1
ATOM 13700 C C . ALA B 1 770 ? -8.828 -31.719 -3.092 1 97.06 770 ALA B C 1
ATOM 13702 O O . ALA B 1 770 ? -7.852 -31.438 -2.393 1 97.06 770 ALA B O 1
ATOM 13703 N N . MET B 1 771 ? -8.859 -31.578 -4.348 1 96.94 771 MET B N 1
ATOM 13704 C CA . MET B 1 771 ? -7.746 -30.969 -5.062 1 96.94 771 MET B CA 1
ATOM 13705 C C . MET B 1 771 ? -7.543 -29.516 -4.609 1 96.94 771 MET B C 1
ATOM 13707 O O . MET B 1 771 ? -6.414 -29.109 -4.34 1 96.94 771 MET B O 1
ATOM 13711 N N . VAL B 1 772 ? -8.609 -28.766 -4.496 1 97.94 772 VAL B N 1
ATOM 13712 C CA . VAL B 1 772 ? -8.578 -27.359 -4.062 1 97.94 772 VAL B CA 1
ATOM 13713 C C . VAL B 1 772 ? -8.086 -27.281 -2.621 1 97.94 772 VAL B C 1
ATOM 13715 O O . VAL B 1 772 ? -7.27 -26.422 -2.285 1 97.94 772 VAL B O 1
ATOM 13718 N N . ALA B 1 773 ? -8.57 -28.188 -1.806 1 97.69 773 ALA B N 1
ATOM 13719 C CA . ALA B 1 773 ? -8.164 -28.219 -0.401 1 97.69 773 ALA B CA 1
ATOM 13720 C C . ALA B 1 773 ? -6.668 -28.484 -0.262 1 97.69 773 ALA B C 1
ATOM 13722 O O . ALA B 1 773 ? -6.004 -27.875 0.583 1 97.69 773 ALA B O 1
ATOM 13723 N N . PHE B 1 774 ? -6.145 -29.422 -1.03 1 96.81 774 PHE B N 1
ATOM 13724 C CA . PHE B 1 774 ? -4.719 -29.734 -0.995 1 96.81 774 PHE B CA 1
ATOM 13725 C C . PHE B 1 774 ? -3.891 -28.516 -1.411 1 96.81 774 PHE B C 1
ATOM 13727 O O . PHE B 1 774 ? -2.891 -28.188 -0.766 1 96.81 774 PHE B O 1
ATOM 13734 N N . ALA B 1 775 ? -4.293 -27.859 -2.506 1 97 775 ALA B N 1
ATOM 13735 C CA . ALA B 1 775 ? -3.6 -26.656 -2.973 1 97 775 ALA B CA 1
ATOM 13736 C C . ALA B 1 775 ? -3.652 -25.547 -1.925 1 97 775 ALA B C 1
ATOM 13738 O O . ALA B 1 775 ? -2.682 -24.812 -1.743 1 97 775 ALA B O 1
ATOM 13739 N N . ARG B 1 776 ? -4.812 -25.406 -1.27 1 97.19 776 ARG B N 1
ATOM 13740 C CA . ARG B 1 776 ? -4.957 -24.422 -0.208 1 97.19 776 ARG B CA 1
ATOM 13741 C C . ARG B 1 776 ? -4.004 -24.719 0.947 1 97.19 776 ARG B C 1
ATOM 13743 O O . ARG B 1 776 ? -3.432 -23.797 1.533 1 97.19 776 ARG B O 1
ATOM 13750 N N . HIS B 1 777 ? -3.848 -25.938 1.258 1 95.62 777 HIS B N 1
ATOM 13751 C CA . HIS B 1 777 ? -2.949 -26.328 2.336 1 95.62 777 HIS B CA 1
ATOM 13752 C C . HIS B 1 777 ? -1.514 -25.906 2.043 1 95.62 777 HIS B C 1
ATOM 13754 O O . HIS B 1 777 ? -0.784 -25.516 2.949 1 95.62 777 HIS B O 1
ATOM 13760 N N . LEU B 1 778 ? -1.097 -25.938 0.803 1 95.44 778 LEU B N 1
ATOM 13761 C CA . LEU B 1 778 ? 0.267 -25.594 0.407 1 95.44 778 LEU B CA 1
ATOM 13762 C C . LEU B 1 778 ? 0.418 -24.094 0.21 1 95.44 778 LEU B C 1
ATOM 13764 O O . LEU B 1 778 ? 1.532 -23.594 0.029 1 95.44 778 LEU B O 1
ATOM 13768 N N . SER B 1 779 ? -0.695 -23.375 0.265 1 96.56 779 SER B N 1
ATOM 13769 C CA . SER B 1 779 ? -0.675 -21.938 0.037 1 96.56 779 SER B CA 1
ATOM 13770 C C . SER B 1 779 ? -0.623 -21.172 1.354 1 96.56 779 SER B C 1
ATOM 13772 O O . SER B 1 779 ? -1.271 -21.547 2.33 1 96.56 779 SER B O 1
ATOM 13774 N N . ASN B 1 780 ? 0.18 -20.156 1.381 1 96.38 780 ASN B N 1
ATOM 13775 C CA . ASN B 1 780 ? 0.308 -19.297 2.553 1 96.38 780 ASN B CA 1
ATOM 13776 C C . ASN B 1 780 ? 0.375 -17.812 2.164 1 96.38 780 ASN B C 1
ATOM 13778 O O . ASN B 1 780 ? 1.403 -17.344 1.676 1 96.38 780 ASN B O 1
ATOM 13782 N N . LEU B 1 781 ? -0.688 -17.094 2.447 1 95.5 781 LEU B N 1
ATOM 13783 C CA . LEU B 1 781 ? -0.786 -15.688 2.037 1 95.5 781 LEU B CA 1
ATOM 13784 C C . LEU B 1 781 ? 0.136 -14.812 2.877 1 95.5 781 LEU B C 1
ATOM 13786 O O . LEU B 1 781 ? 0.522 -13.727 2.447 1 95.5 781 LEU B O 1
ATOM 13790 N N . ASP B 1 782 ? 0.457 -15.234 4.109 1 96.06 782 ASP B N 1
ATOM 13791 C CA . ASP B 1 782 ? 1.431 -14.5 4.914 1 96.06 782 ASP B CA 1
ATOM 13792 C C . ASP B 1 782 ? 2.807 -14.508 4.25 1 96.06 782 ASP B C 1
ATOM 13794 O O . ASP B 1 782 ? 3.514 -13.5 4.266 1 96.06 782 ASP B O 1
ATOM 13798 N N . ALA B 1 783 ? 3.203 -15.633 3.678 1 96.81 783 ALA B N 1
ATOM 13799 C CA . ALA B 1 783 ? 4.461 -15.719 2.938 1 96.81 783 ALA B CA 1
ATOM 13800 C C . ALA B 1 783 ? 4.43 -14.82 1.704 1 96.81 783 ALA B C 1
ATOM 13802 O O . ALA B 1 783 ? 5.391 -14.094 1.438 1 96.81 783 ALA B O 1
ATOM 13803 N N . LEU B 1 784 ? 3.33 -14.883 0.951 1 97.38 784 LEU B N 1
ATOM 13804 C CA . LEU B 1 784 ? 3.197 -14.016 -0.218 1 97.38 784 LEU B CA 1
ATOM 13805 C C . LEU B 1 784 ? 3.344 -12.547 0.169 1 97.38 784 LEU B C 1
ATOM 13807 O O . LEU B 1 784 ? 4.035 -11.789 -0.514 1 97.38 784 LEU B O 1
ATOM 13811 N N . HIS B 1 785 ? 2.686 -12.227 1.249 1 95.88 785 HIS B N 1
ATOM 13812 C CA . HIS B 1 785 ? 2.771 -10.844 1.709 1 95.88 785 HIS B CA 1
ATOM 13813 C C . HIS B 1 785 ? 4.195 -10.492 2.127 1 95.88 785 HIS B C 1
ATOM 13815 O O . HIS B 1 785 ? 4.629 -9.352 1.965 1 95.88 785 HIS B O 1
ATOM 13821 N N . GLY B 1 786 ? 4.902 -11.461 2.697 1 96.75 786 GLY B N 1
ATOM 13822 C CA . GLY B 1 786 ? 6.305 -11.25 3.014 1 96.75 786 GLY B CA 1
ATOM 13823 C C . GLY B 1 786 ? 7.133 -10.852 1.805 1 96.75 786 GLY B C 1
ATOM 13824 O O . GLY B 1 786 ? 7.977 -9.953 1.891 1 96.75 786 GLY B O 1
ATOM 13825 N N . TYR B 1 787 ? 6.895 -11.461 0.657 1 97.62 787 TYR B N 1
ATOM 13826 C CA . TYR B 1 787 ? 7.602 -11.133 -0.575 1 97.62 787 TYR B CA 1
ATOM 13827 C C . TYR B 1 787 ? 7.195 -9.758 -1.085 1 97.62 787 TYR B C 1
ATOM 13829 O O . TYR B 1 787 ? 8.047 -8.977 -1.527 1 97.62 787 TYR B O 1
ATOM 13837 N N . VAL B 1 788 ? 5.918 -9.461 -0.987 1 95.69 788 VAL B N 1
ATOM 13838 C CA . VAL B 1 788 ? 5.391 -8.18 -1.45 1 95.69 788 VAL B CA 1
ATOM 13839 C C . VAL B 1 788 ? 5.988 -7.047 -0.621 1 95.69 788 VAL B C 1
ATOM 13841 O O . VAL B 1 788 ? 6.348 -5.996 -1.16 1 95.69 788 VAL B O 1
ATOM 13844 N N . SER B 1 789 ? 6.113 -7.281 0.662 1 94.75 789 SER B N 1
ATOM 13845 C CA . SER B 1 789 ? 6.551 -6.27 1.618 1 94.75 789 SER B CA 1
ATOM 13846 C C . SER B 1 789 ? 8.008 -5.883 1.387 1 94.75 789 SER B C 1
ATOM 13848 O O . SER B 1 789 ? 8.453 -4.82 1.831 1 94.75 789 SER B O 1
ATOM 13850 N N . LEU B 1 790 ? 8.766 -6.719 0.677 1 96.06 790 LEU B N 1
ATOM 13851 C CA . LEU B 1 790 ? 10.156 -6.418 0.363 1 96.06 790 LEU B CA 1
ATOM 13852 C C . LEU B 1 790 ? 10.266 -5.137 -0.461 1 96.06 790 LEU B C 1
ATOM 13854 O O . LEU B 1 790 ? 11.305 -4.473 -0.451 1 96.06 790 LEU B O 1
ATOM 13858 N N . PHE B 1 791 ? 9.195 -4.785 -1.109 1 96.12 791 PHE B N 1
ATOM 13859 C CA . PHE B 1 791 ? 9.227 -3.664 -2.041 1 96.12 791 PHE B CA 1
ATOM 13860 C C . PHE B 1 791 ? 8.508 -2.453 -1.458 1 96.12 791 PHE B C 1
ATOM 13862 O O . PHE B 1 791 ? 8.289 -1.463 -2.156 1 96.12 791 PHE B O 1
ATOM 13869 N N . ASP B 1 792 ? 8.109 -2.496 -0.197 1 94.12 792 ASP B N 1
ATOM 13870 C CA . ASP B 1 792 ? 7.449 -1.386 0.489 1 94.12 792 ASP B CA 1
ATOM 13871 C C . ASP B 1 792 ? 8.477 -0.47 1.155 1 94.12 792 ASP B C 1
ATOM 13873 O O . ASP B 1 792 ? 9.086 -0.839 2.16 1 94.12 792 ASP B O 1
ATOM 13877 N N . PRO B 1 793 ? 8.641 0.78 0.651 1 94.19 793 PRO B N 1
ATOM 13878 C CA . PRO B 1 793 ? 9.602 1.686 1.274 1 94.19 793 PRO B CA 1
ATOM 13879 C C . PRO B 1 793 ? 9.289 1.963 2.744 1 94.19 793 PRO B C 1
ATOM 13881 O O . PRO B 1 793 ? 10.211 2.111 3.555 1 94.19 793 PRO B O 1
ATOM 13884 N N . ALA B 1 794 ? 8.055 1.984 3.109 1 92 794 ALA B N 1
ATOM 13885 C CA . ALA B 1 794 ? 7.648 2.307 4.473 1 92 794 ALA B CA 1
ATOM 13886 C C . ALA B 1 794 ? 8.164 1.266 5.461 1 92 794 ALA B C 1
ATOM 13888 O O . ALA B 1 794 ? 8.547 1.602 6.582 1 92 794 ALA B O 1
ATOM 13889 N N . ILE B 1 795 ? 8.164 0.06 5.047 1 91.81 795 ILE B N 1
ATOM 13890 C CA . ILE B 1 795 ? 8.609 -1.014 5.93 1 91.81 795 ILE B CA 1
ATOM 13891 C C . ILE B 1 795 ? 10.102 -0.871 6.203 1 91.81 795 ILE B C 1
ATOM 13893 O O . ILE B 1 795 ? 10.555 -1.077 7.332 1 91.81 795 ILE B O 1
ATOM 13897 N N . TRP B 1 796 ? 10.859 -0.534 5.223 1 94.81 796 TRP B N 1
ATOM 13898 C CA . TRP B 1 796 ? 12.297 -0.347 5.383 1 94.81 796 TRP B CA 1
ATOM 13899 C C . TRP B 1 796 ? 12.594 0.86 6.266 1 94.81 796 TRP B C 1
ATOM 13901 O O . TRP B 1 796 ? 13.523 0.83 7.078 1 94.81 796 TRP B O 1
ATOM 13911 N N . LEU B 1 797 ? 11.812 1.924 6.113 1 94.12 797 LEU B N 1
ATOM 13912 C CA . LEU B 1 797 ? 11.992 3.115 6.934 1 94.12 797 LEU B CA 1
ATOM 13913 C C . LEU B 1 797 ? 11.633 2.834 8.391 1 94.12 797 LEU B C 1
ATOM 13915 O O . LEU B 1 797 ? 12.312 3.305 9.305 1 94.12 797 LEU B O 1
ATOM 13919 N N . ARG B 1 798 ? 10.562 2.133 8.617 1 92.56 798 ARG B N 1
ATOM 13920 C CA . ARG B 1 798 ? 10.195 1.76 9.977 1 92.56 798 ARG B CA 1
ATOM 13921 C C . ARG B 1 798 ? 11.266 0.879 10.617 1 92.56 798 ARG B C 1
ATOM 13923 O O . ARG B 1 798 ? 11.555 1.01 11.805 1 92.56 798 ARG B O 1
ATOM 13930 N N . ARG B 1 799 ? 11.781 -0.02 9.812 1 92.81 799 ARG B N 1
ATOM 13931 C CA . ARG B 1 799 ? 12.875 -0.849 10.312 1 92.81 799 ARG B CA 1
ATOM 13932 C C . ARG B 1 799 ? 14.094 0.001 10.648 1 92.81 799 ARG B C 1
ATOM 13934 O O . ARG B 1 799 ? 14.75 -0.223 11.664 1 92.81 799 ARG B O 1
ATOM 13941 N N . ALA B 1 800 ? 14.391 0.934 9.766 1 93.69 800 ALA B N 1
ATOM 13942 C CA . ALA B 1 800 ? 15.523 1.837 9.984 1 93.69 800 ALA B CA 1
ATOM 13943 C C . ALA B 1 800 ? 15.359 2.598 11.297 1 93.69 800 ALA B C 1
ATOM 13945 O O . ALA B 1 800 ? 16.344 2.869 11.992 1 93.69 800 ALA B O 1
ATOM 13946 N N . ALA B 1 801 ? 14.141 2.908 11.672 1 90.5 801 ALA B N 1
ATOM 13947 C CA . ALA B 1 801 ? 13.836 3.721 12.844 1 90.5 801 ALA B CA 1
ATOM 13948 C C . ALA B 1 801 ? 14.25 3.004 14.125 1 90.5 801 ALA B C 1
ATOM 13950 O O . ALA B 1 801 ? 14.57 3.646 15.133 1 90.5 801 ALA B O 1
ATOM 13951 N N . ILE B 1 802 ? 14.25 1.686 14.109 1 88.69 802 ILE B N 1
ATOM 13952 C CA . ILE B 1 802 ? 14.531 0.971 15.352 1 88.69 802 ILE B CA 1
ATOM 13953 C C . ILE B 1 802 ? 15.859 0.227 15.227 1 88.69 802 ILE B C 1
ATOM 13955 O O . ILE B 1 802 ? 16.25 -0.519 16.125 1 88.69 802 ILE B O 1
ATOM 13959 N N . GLU B 1 803 ? 16.531 0.352 14.086 1 90.38 803 GLU B N 1
ATOM 13960 C CA . GLU B 1 803 ? 17.797 -0.318 13.859 1 90.38 803 GLU B CA 1
ATOM 13961 C C . GLU B 1 803 ? 18.922 0.318 14.68 1 90.38 803 GLU B C 1
ATOM 13963 O O . GLU B 1 803 ? 19.219 1.505 14.523 1 90.38 803 GLU B O 1
ATOM 13968 N N . PRO B 1 804 ? 19.547 -0.425 15.531 1 85.81 804 PRO B N 1
ATOM 13969 C CA . PRO B 1 804 ? 20.594 0.14 16.391 1 85.81 804 PRO B CA 1
ATOM 13970 C C . PRO B 1 804 ? 21.859 0.503 15.602 1 85.81 804 PRO B C 1
ATOM 13972 O O . PRO B 1 804 ? 22.578 1.426 15.992 1 85.81 804 PRO B O 1
ATOM 13975 N N . ASN B 1 805 ? 22.141 -0.261 14.516 1 88.12 805 ASN B N 1
ATOM 13976 C CA . ASN B 1 805 ? 23.312 0.022 13.695 1 88.12 805 ASN B CA 1
ATOM 13977 C C . ASN B 1 805 ? 23.047 1.163 12.719 1 88.12 805 ASN B C 1
ATOM 13979 O O . ASN B 1 805 ? 22.297 0.999 11.75 1 88.12 805 ASN B O 1
ATOM 13983 N N . ALA B 1 806 ? 23.812 2.225 12.898 1 86.81 806 ALA B N 1
ATOM 13984 C CA . ALA B 1 806 ? 23.562 3.445 12.141 1 86.81 806 ALA B CA 1
ATOM 13985 C C . ALA B 1 806 ? 23.812 3.229 10.648 1 86.81 806 ALA B C 1
ATOM 13987 O O . ALA B 1 806 ? 23.109 3.768 9.805 1 86.81 806 ALA B O 1
ATOM 13988 N N . LYS B 1 807 ? 24.828 2.529 10.383 1 87.19 807 LYS B N 1
ATOM 13989 C CA . LYS B 1 807 ? 25.172 2.289 8.984 1 87.19 807 LYS B CA 1
ATOM 13990 C C . LYS B 1 807 ? 24.094 1.46 8.289 1 87.19 807 LYS B C 1
ATOM 13992 O O . LYS B 1 807 ? 23.75 1.719 7.133 1 87.19 807 LYS B O 1
ATOM 13997 N N . ARG B 1 808 ? 23.641 0.501 8.992 1 91.88 808 ARG B N 1
ATOM 13998 C CA . ARG B 1 808 ? 22.578 -0.34 8.445 1 91.88 808 ARG B CA 1
ATOM 13999 C C . ARG B 1 808 ? 21.281 0.45 8.266 1 91.88 808 ARG B C 1
ATOM 14001 O O . ARG B 1 808 ? 20.562 0.26 7.289 1 91.88 808 ARG B O 1
ATOM 14008 N N . ALA B 1 809 ? 21.016 1.293 9.25 1 92.12 809 ALA B N 1
ATOM 14009 C CA . ALA B 1 809 ? 19.844 2.154 9.156 1 92.12 809 ALA B CA 1
ATOM 14010 C C . ALA B 1 809 ? 19.906 3.041 7.914 1 92.12 809 ALA B C 1
ATOM 14012 O O . ALA B 1 809 ? 18.906 3.223 7.215 1 92.12 809 ALA B O 1
ATOM 14013 N N . GLU B 1 810 ? 21.062 3.553 7.668 1 91.12 810 GLU B N 1
ATOM 14014 C CA . GLU B 1 810 ? 21.25 4.391 6.488 1 91.12 810 GLU B CA 1
ATOM 14015 C C . GLU B 1 810 ? 21.062 3.592 5.203 1 91.12 810 GLU B C 1
ATOM 14017 O O . GLU B 1 810 ? 20.516 4.109 4.223 1 91.12 810 GLU B O 1
ATOM 14022 N N . GLN B 1 811 ? 21.531 2.365 5.254 1 93.38 811 GLN B N 1
ATOM 14023 C CA . GLN B 1 811 ? 21.328 1.489 4.105 1 93.38 811 GLN B CA 1
ATOM 14024 C C . GLN B 1 811 ? 19.844 1.27 3.834 1 93.38 811 GLN B C 1
ATOM 14026 O O . GLN B 1 811 ? 19.422 1.271 2.68 1 93.38 811 GLN B O 1
ATOM 14031 N N . MET B 1 812 ? 19.141 1.076 4.867 1 95.56 812 MET B N 1
ATOM 14032 C CA . MET B 1 812 ? 17.703 0.853 4.754 1 95.56 812 MET B CA 1
ATOM 14033 C C . MET B 1 812 ? 17 2.086 4.188 1 95.56 812 MET B C 1
ATOM 14035 O O . MET B 1 812 ? 16.078 1.965 3.381 1 95.56 812 MET B O 1
ATOM 14039 N N . GLN B 1 813 ? 17.422 3.277 4.605 1 93.56 813 GLN B N 1
ATOM 14040 C CA . GLN B 1 813 ? 16.859 4.516 4.082 1 93.56 813 GLN B CA 1
ATOM 14041 C C . GLN B 1 813 ? 17.172 4.688 2.6 1 93.56 813 GLN B C 1
ATOM 14043 O O . GLN B 1 813 ? 16.328 5.137 1.823 1 93.56 813 GLN B O 1
ATOM 14048 N N . THR B 1 814 ? 18.406 4.332 2.242 1 93.62 814 THR B N 1
ATOM 14049 C CA . THR B 1 814 ? 18.812 4.387 0.839 1 93.62 814 THR B CA 1
ATOM 14050 C C . THR B 1 814 ? 17.953 3.445 -0.003 1 93.62 814 THR B C 1
ATOM 14052 O O . THR B 1 814 ? 17.5 3.814 -1.086 1 93.62 814 THR B O 1
ATOM 14055 N N . LEU B 1 815 ? 17.812 2.258 0.524 1 95 815 LEU B N 1
ATOM 14056 C CA . LEU B 1 815 ? 16.969 1.282 -0.167 1 95 815 LEU B CA 1
ATOM 14057 C C . LEU B 1 815 ? 15.547 1.803 -0.322 1 95 815 LEU B C 1
ATOM 14059 O O . LEU B 1 815 ? 14.938 1.658 -1.387 1 95 815 LEU B O 1
ATOM 14063 N N . ALA B 1 816 ? 15.016 2.354 0.757 1 94.62 816 ALA B N 1
ATOM 14064 C CA . ALA B 1 816 ? 13.664 2.914 0.701 1 94.62 816 ALA B CA 1
ATOM 14065 C C . ALA B 1 816 ? 13.555 3.973 -0.393 1 94.62 816 ALA B C 1
ATOM 14067 O O . ALA B 1 816 ? 12.547 4.047 -1.093 1 94.62 816 ALA B O 1
ATOM 14068 N N . ASN B 1 817 ? 14.547 4.77 -0.541 1 90.94 817 ASN B N 1
ATOM 14069 C CA . ASN B 1 817 ? 14.57 5.797 -1.573 1 90.94 817 ASN B CA 1
ATOM 14070 C C . ASN B 1 817 ? 14.602 5.191 -2.973 1 90.94 817 ASN B C 1
ATOM 14072 O O . ASN B 1 817 ? 14.016 5.742 -3.906 1 90.94 817 ASN B O 1
ATOM 14076 N N . MET B 1 818 ? 15.297 4.07 -3.105 1 91.25 818 MET B N 1
ATOM 14077 C CA . MET B 1 818 ? 15.367 3.369 -4.383 1 91.25 818 MET B CA 1
ATOM 14078 C C . MET B 1 818 ? 14 2.801 -4.766 1 91.25 818 MET B C 1
ATOM 14080 O O . MET B 1 818 ? 13.633 2.807 -5.941 1 91.25 818 MET B O 1
ATOM 14084 N N . LEU B 1 819 ? 13.258 2.375 -3.77 1 92.94 819 LEU B N 1
ATOM 14085 C CA . LEU B 1 819 ? 11.992 1.684 -3.99 1 92.94 819 LEU B CA 1
ATOM 14086 C C . LEU B 1 819 ? 10.859 2.68 -4.207 1 92.94 819 LEU B C 1
ATOM 14088 O O . LEU B 1 819 ? 9.82 2.326 -4.758 1 92.94 819 LEU B O 1
ATOM 14092 N N . ARG B 1 820 ? 11.023 3.904 -3.752 1 85.12 820 ARG B N 1
ATOM 14093 C CA . ARG B 1 820 ? 9.969 4.914 -3.762 1 85.12 820 ARG B CA 1
ATOM 14094 C C . ARG B 1 820 ? 9.508 5.211 -5.184 1 85.12 820 ARG B C 1
ATOM 14096 O O . ARG B 1 820 ? 8.359 5.586 -5.406 1 85.12 820 ARG B O 1
ATOM 14103 N N . HIS B 1 821 ? 10.352 5.02 -6.125 1 78.12 821 HIS B N 1
ATOM 14104 C CA . HIS B 1 821 ? 10.055 5.406 -7.5 1 78.12 821 HIS B CA 1
ATOM 14105 C C . HIS B 1 821 ? 9.359 4.273 -8.25 1 78.12 821 HIS B C 1
ATOM 14107 O O . HIS B 1 821 ? 8.891 4.465 -9.375 1 78.12 821 HIS B O 1
ATOM 14113 N N . SER B 1 822 ? 9.281 3.203 -7.566 1 83.38 822 SER B N 1
ATOM 14114 C CA . SER B 1 822 ? 8.656 2.051 -8.211 1 83.38 822 SER B CA 1
ATOM 14115 C C . SER B 1 822 ? 7.23 1.843 -7.711 1 83.38 822 SER B C 1
ATOM 14117 O O . SER B 1 822 ? 6.934 2.1 -6.543 1 83.38 822 SER B O 1
ATOM 14119 N N . SER B 1 823 ? 6.301 1.55 -8.594 1 86.69 823 SER B N 1
ATOM 14120 C CA . SER B 1 823 ? 4.926 1.253 -8.203 1 86.69 823 SER B CA 1
ATOM 14121 C C . SER B 1 823 ? 4.723 -0.243 -7.988 1 86.69 823 SER B C 1
ATOM 14123 O O . SER B 1 823 ? 3.586 -0.714 -7.902 1 86.69 823 SER B O 1
ATOM 14125 N N . ARG B 1 824 ? 5.793 -0.978 -7.945 1 91.31 824 ARG B N 1
ATOM 14126 C CA . ARG B 1 824 ? 5.734 -2.434 -7.867 1 91.31 824 ARG B CA 1
ATOM 14127 C C . ARG B 1 824 ? 4.949 -2.885 -6.641 1 91.31 824 ARG B C 1
ATOM 14129 O O . ARG B 1 824 ? 4.078 -3.752 -6.738 1 91.31 824 ARG B O 1
ATOM 14136 N N . HIS B 1 825 ? 5.238 -2.311 -5.512 1 94.06 825 HIS B N 1
ATOM 14137 C CA . HIS B 1 825 ? 4.578 -2.709 -4.273 1 94.06 825 HIS B CA 1
ATOM 14138 C C . HIS B 1 825 ? 3.068 -2.506 -4.367 1 94.06 825 HIS B C 1
ATOM 14140 O O . HIS B 1 825 ? 2.295 -3.398 -4.016 1 94.06 825 HIS B O 1
ATOM 14146 N N . GLU B 1 826 ? 2.619 -1.365 -4.77 1 92.19 826 GLU B N 1
ATOM 14147 C CA . GLU B 1 826 ? 1.197 -1.036 -4.828 1 92.19 826 GLU B CA 1
ATOM 14148 C C . GLU B 1 826 ? 0.456 -1.964 -5.789 1 92.19 826 GLU B C 1
ATOM 14150 O O . GLU B 1 826 ? -0.642 -2.434 -5.48 1 92.19 826 GLU B O 1
ATOM 14155 N N . LYS B 1 827 ? 1.068 -2.266 -6.973 1 93.19 827 LYS B N 1
ATOM 14156 C CA . LYS B 1 827 ? 0.449 -3.135 -7.969 1 93.19 827 LYS B CA 1
ATOM 14157 C C . LYS B 1 827 ? 0.264 -4.551 -7.426 1 93.19 827 LYS B C 1
ATOM 14159 O O . LYS B 1 827 ? -0.823 -5.121 -7.527 1 93.19 827 LYS B O 1
ATOM 14164 N N . VAL B 1 828 ? 1.303 -5.102 -6.867 1 95.62 828 VAL B N 1
ATOM 14165 C CA . VAL B 1 828 ? 1.252 -6.477 -6.383 1 95.62 828 VAL B CA 1
ATOM 14166 C C . VAL B 1 828 ? 0.348 -6.559 -5.152 1 95.62 828 VAL B C 1
ATOM 14168 O O . VAL B 1 828 ? -0.344 -7.559 -4.949 1 95.62 828 VAL B O 1
ATOM 14171 N N . ASN B 1 829 ? 0.336 -5.488 -4.324 1 94.19 829 ASN B N 1
ATOM 14172 C CA . ASN B 1 829 ? -0.528 -5.457 -3.148 1 94.19 829 ASN B CA 1
ATOM 14173 C C . ASN B 1 829 ? -2.004 -5.492 -3.535 1 94.19 829 ASN B C 1
ATOM 14175 O O . ASN B 1 829 ? -2.83 -6.039 -2.803 1 94.19 829 ASN B O 1
ATOM 14179 N N . ARG B 1 830 ? -2.381 -4.922 -4.641 1 93.69 830 ARG B N 1
ATOM 14180 C CA . ARG B 1 830 ? -3.76 -4.965 -5.117 1 93.69 830 ARG B CA 1
ATOM 14181 C C . ARG B 1 830 ? -4.188 -6.395 -5.434 1 93.69 830 ARG B C 1
ATOM 14183 O O . ARG B 1 830 ? -5.324 -6.781 -5.164 1 93.69 830 ARG B O 1
ATOM 14190 N N . VAL B 1 831 ? -3.258 -7.176 -6.047 1 96.06 831 VAL B N 1
ATOM 14191 C CA . VAL B 1 831 ? -3.547 -8.578 -6.336 1 96.06 831 VAL B CA 1
ATOM 14192 C C . VAL B 1 831 ? -3.625 -9.375 -5.035 1 96.06 831 VAL B C 1
ATOM 14194 O O . VAL B 1 831 ? -4.496 -10.234 -4.879 1 96.06 831 VAL B O 1
ATOM 14197 N N . TYR B 1 832 ? -2.74 -9.078 -4.133 1 96.88 832 TYR B N 1
ATOM 14198 C CA . TYR B 1 832 ? -2.75 -9.719 -2.82 1 96.88 832 TYR B CA 1
ATOM 14199 C C . TYR B 1 832 ? -4.113 -9.578 -2.152 1 96.88 832 TYR B C 1
ATOM 14201 O O . TYR B 1 832 ? -4.633 -10.539 -1.577 1 96.88 832 TYR B O 1
ATOM 14209 N N . ARG B 1 833 ? -4.711 -8.422 -2.223 1 93.31 833 ARG B N 1
ATOM 14210 C CA . ARG B 1 833 ? -6.012 -8.18 -1.614 1 93.31 833 ARG B CA 1
ATOM 14211 C C . ARG B 1 833 ? -7.086 -9.047 -2.254 1 93.31 833 ARG B C 1
ATOM 14213 O O . ARG B 1 833 ? -8 -9.516 -1.573 1 93.31 833 ARG B O 1
ATOM 14220 N N . ILE B 1 834 ? -6.961 -9.195 -3.547 1 94.75 834 ILE B N 1
ATOM 14221 C CA . ILE B 1 834 ? -7.914 -10.039 -4.266 1 94.75 834 ILE B CA 1
ATOM 14222 C C . ILE B 1 834 ? -7.801 -11.477 -3.768 1 94.75 834 ILE B C 1
ATOM 14224 O O . ILE B 1 834 ? -8.812 -12.109 -3.451 1 94.75 834 ILE B O 1
ATOM 14228 N N . PHE B 1 835 ? -6.543 -11.969 -3.641 1 96.81 835 PHE B N 1
ATOM 14229 C CA . PHE B 1 835 ? -6.301 -13.328 -3.168 1 96.81 835 PHE B CA 1
ATOM 14230 C C . PHE B 1 835 ? -6.781 -13.492 -1.73 1 96.81 835 PHE B C 1
ATOM 14232 O O . PHE B 1 835 ? -7.387 -14.508 -1.388 1 96.81 835 PHE B O 1
ATOM 14239 N N . LEU B 1 836 ? -6.469 -12.5 -0.951 1 95.31 836 LEU B N 1
ATOM 14240 C CA . LEU B 1 836 ? -6.832 -12.562 0.461 1 95.31 836 LEU B CA 1
ATOM 14241 C C . LEU B 1 836 ? -8.344 -12.656 0.631 1 95.31 836 LEU B C 1
ATOM 14243 O O . LEU B 1 836 ? -8.836 -13.5 1.385 1 95.31 836 LEU B O 1
ATOM 14247 N N . ASN B 1 837 ? -9.102 -11.812 -0.045 1 94.25 837 ASN B N 1
ATOM 14248 C CA . ASN B 1 837 ? -10.555 -11.812 0.051 1 94.25 837 ASN B CA 1
ATOM 14249 C C . ASN B 1 837 ? -11.148 -13.141 -0.42 1 94.25 837 ASN B C 1
ATOM 14251 O O . ASN B 1 837 ? -12.047 -13.688 0.222 1 94.25 837 ASN B O 1
ATOM 14255 N N . ASP B 1 838 ? -10.695 -13.609 -1.536 1 95.88 838 ASP B N 1
ATOM 14256 C CA . ASP B 1 838 ? -11.188 -14.875 -2.068 1 95.88 838 ASP B CA 1
ATOM 14257 C C . ASP B 1 838 ? -10.875 -16.031 -1.119 1 95.88 838 ASP B C 1
ATOM 14259 O O . ASP B 1 838 ? -11.688 -16.938 -0.95 1 95.88 838 ASP B O 1
ATOM 14263 N N . THR B 1 839 ? -9.695 -16.047 -0.566 1 96.75 839 THR B N 1
ATOM 14264 C CA . THR B 1 839 ? -9.266 -17.109 0.332 1 96.75 839 THR B CA 1
ATOM 14265 C C . THR B 1 839 ? -10.141 -17.141 1.583 1 96.75 839 THR B C 1
ATOM 14267 O O . THR B 1 839 ? -10.414 -18.219 2.121 1 96.75 839 THR B O 1
ATOM 14270 N N . LEU B 1 840 ? -10.602 -16.016 2.039 1 94.69 840 LEU B N 1
ATOM 14271 C CA . LEU B 1 840 ? -11.484 -15.984 3.197 1 94.69 840 LEU B CA 1
ATOM 14272 C C . LEU B 1 840 ? -12.781 -16.734 2.912 1 94.69 840 LEU B C 1
ATOM 14274 O O . LEU B 1 840 ? -13.258 -17.5 3.748 1 94.69 840 LEU B O 1
ATOM 14278 N N . TYR B 1 841 ? -13.328 -16.484 1.706 1 94.88 841 TYR B N 1
ATOM 14279 C CA . TYR B 1 841 ? -14.523 -17.219 1.302 1 94.88 841 TYR B CA 1
ATOM 14280 C C . TYR B 1 841 ? -14.227 -18.703 1.17 1 94.88 841 TYR B C 1
ATOM 14282 O O . TYR B 1 841 ? -15.039 -19.547 1.572 1 94.88 841 TYR B O 1
ATOM 14290 N N . LEU B 1 842 ? -13.078 -19 0.602 1 97.56 842 LEU B N 1
ATOM 14291 C CA . LEU B 1 842 ? -12.68 -20.391 0.389 1 97.56 842 LEU B CA 1
ATOM 14292 C C . LEU B 1 842 ? -12.57 -21.125 1.716 1 97.56 842 LEU B C 1
ATOM 14294 O O . LEU B 1 842 ? -13.047 -22.266 1.841 1 97.56 842 LEU B O 1
ATOM 14298 N N . ASP B 1 843 ? -11.914 -20.531 2.66 1 95.94 843 ASP B N 1
ATOM 14299 C CA . ASP B 1 843 ? -11.727 -21.156 3.967 1 95.94 843 ASP B CA 1
ATOM 14300 C C . ASP B 1 843 ? -13.07 -21.453 4.629 1 95.94 843 ASP B C 1
ATOM 14302 O O . ASP B 1 843 ? -13.227 -22.5 5.277 1 95.94 843 ASP B O 1
ATOM 14306 N N . GLN B 1 844 ? -14.023 -20.562 4.441 1 93.88 844 GLN B N 1
ATOM 14307 C CA . GLN B 1 844 ? -15.367 -20.797 4.969 1 93.88 844 GLN B CA 1
ATOM 14308 C C . GLN B 1 844 ? -16.016 -22.016 4.305 1 93.88 844 GLN B C 1
ATOM 14310 O O . GLN B 1 844 ? -16.625 -22.844 4.984 1 93.88 844 GLN B O 1
ATOM 14315 N N . GLY B 1 845 ? -15.891 -22.062 2.998 1 96.25 845 GLY B N 1
ATOM 14316 C CA . GLY B 1 845 ? -16.453 -23.172 2.266 1 96.25 845 GLY B CA 1
ATOM 14317 C C . GLY B 1 845 ? -15.805 -24.5 2.613 1 96.25 845 GLY B C 1
ATOM 14318 O O . GLY B 1 845 ? -16.5 -25.5 2.812 1 96.25 845 GLY B O 1
ATOM 14319 N N . LEU B 1 846 ? -14.469 -24.562 2.68 1 97.69 846 LEU B N 1
ATOM 14320 C CA . LEU B 1 846 ? -13.742 -25.781 2.984 1 97.69 846 LEU B CA 1
ATOM 14321 C C . LEU B 1 846 ? -14.039 -26.266 4.402 1 97.69 846 LEU B C 1
ATOM 14323 O O . LEU B 1 846 ? -14.141 -27.469 4.648 1 97.69 846 LEU B O 1
ATOM 14327 N N . LYS B 1 847 ? -14.18 -25.328 5.301 1 95.56 847 LYS B N 1
ATOM 14328 C CA . LYS B 1 847 ? -14.523 -25.688 6.676 1 95.56 847 LYS B CA 1
ATOM 14329 C C . LYS B 1 847 ? -15.922 -26.297 6.754 1 95.56 847 LYS B C 1
ATOM 14331 O O . LYS B 1 847 ? -16.141 -27.25 7.5 1 95.56 847 LYS B O 1
ATOM 14336 N N . ALA B 1 848 ? -16.844 -25.75 5.996 1 96.12 848 ALA B N 1
ATOM 14337 C CA . ALA B 1 848 ? -18.234 -26.203 6.004 1 96.12 848 ALA B CA 1
ATOM 14338 C C . ALA B 1 848 ? -18.328 -27.672 5.59 1 96.12 848 ALA B C 1
ATOM 14340 O O . ALA B 1 848 ? -19.25 -28.375 6.02 1 96.12 848 ALA B O 1
ATOM 14341 N N . VAL B 1 849 ? -17.375 -28.172 4.797 1 97.25 849 VAL B N 1
ATOM 14342 C CA . VAL B 1 849 ? -17.469 -29.547 4.301 1 97.25 849 VAL B CA 1
ATOM 14343 C C . VAL B 1 849 ? -16.422 -30.422 4.988 1 97.25 849 VAL B C 1
ATOM 14345 O O . VAL B 1 849 ? -16.234 -31.578 4.617 1 97.25 849 VAL B O 1
ATOM 14348 N N . GLY B 1 850 ? -15.688 -29.891 5.891 1 95.5 850 GLY B N 1
ATOM 14349 C CA . GLY B 1 850 ? -14.664 -30.641 6.59 1 95.5 850 GLY B CA 1
ATOM 14350 C C . GLY B 1 850 ? -13.555 -31.141 5.676 1 95.5 850 GLY B C 1
ATOM 14351 O O . GLY B 1 850 ? -13.164 -32.312 5.738 1 95.5 850 GLY B O 1
ATOM 14352 N N . ALA B 1 851 ? -13.055 -30.25 4.805 1 93.25 851 ALA B N 1
ATOM 14353 C CA . ALA B 1 851 ? -12.117 -30.625 3.746 1 93.25 851 ALA B CA 1
ATOM 14354 C C . ALA B 1 851 ? -10.773 -31.047 4.328 1 93.25 851 ALA B C 1
ATOM 14356 O O . ALA B 1 851 ? -10 -31.75 3.674 1 93.25 851 ALA B O 1
ATOM 14357 N N . ASP B 1 852 ? -10.469 -30.688 5.543 1 89.62 852 ASP B N 1
ATOM 14358 C CA . ASP B 1 852 ? -9.211 -31.062 6.184 1 89.62 852 ASP B CA 1
ATOM 14359 C C . ASP B 1 852 ? -9.102 -32.562 6.344 1 89.62 852 ASP B C 1
ATOM 14361 O O . ASP B 1 852 ? -7.996 -33.125 6.348 1 89.62 852 ASP B O 1
ATOM 14365 N N . GLN B 1 853 ? -10.141 -33.156 6.422 1 90.94 853 GLN B N 1
ATOM 14366 C CA . GLN B 1 853 ? -10.164 -34.594 6.629 1 90.94 853 GLN B CA 1
ATOM 14367 C C . GLN B 1 853 ? -9.852 -35.344 5.336 1 90.94 853 GLN B C 1
ATOM 14369 O O . GLN B 1 853 ? -9.562 -36.531 5.359 1 90.94 853 GLN B O 1
ATOM 14374 N N . MET B 1 854 ? -9.828 -34.625 4.281 1 91.12 854 MET B N 1
ATOM 14375 C CA . MET B 1 854 ? -9.594 -35.25 2.98 1 91.12 854 MET B CA 1
ATOM 14376 C C . MET B 1 854 ? -8.094 -35.375 2.695 1 91.12 854 MET B C 1
ATOM 14378 O O . MET B 1 854 ? -7.684 -36.125 1.803 1 91.12 854 MET B O 1
ATOM 14382 N N . LEU B 1 855 ? -7.289 -34.688 3.43 1 91.44 855 LEU B N 1
ATOM 14383 C CA . LEU B 1 855 ? -5.855 -34.625 3.152 1 91.44 855 LEU B CA 1
ATOM 14384 C C . LEU B 1 855 ? -5.105 -35.719 3.902 1 91.44 855 LEU B C 1
ATOM 14386 O O . LEU B 1 855 ? -5.488 -36.094 5.012 1 91.44 855 LEU B O 1
ATOM 14390 N N . PRO B 1 856 ? -4.086 -36.25 3.248 1 88.56 856 PRO B N 1
ATOM 14391 C CA . PRO B 1 856 ? -3.264 -37.219 3.959 1 88.56 856 PRO B CA 1
ATOM 14392 C C . PRO B 1 856 ? -2.551 -36.625 5.172 1 88.56 856 PRO B C 1
ATOM 14394 O O . PRO B 1 856 ? -2.227 -35.438 5.184 1 88.56 856 PRO B O 1
ATOM 14397 N N . GLU B 1 857 ? -2.268 -37.375 6.145 1 83.25 857 GLU B N 1
ATOM 14398 C CA . GLU B 1 857 ? -1.633 -36.938 7.383 1 83.25 857 GLU B CA 1
ATOM 14399 C C . GLU B 1 857 ? -0.229 -36.406 7.121 1 83.25 857 GLU B C 1
ATOM 14401 O O . GLU B 1 857 ? 0.234 -35.5 7.82 1 83.25 857 GLU B O 1
ATOM 14406 N N . LEU B 1 858 ? 0.378 -36.875 6.176 1 82.56 858 LEU B N 1
ATOM 14407 C CA . LEU B 1 858 ? 1.762 -36.531 5.863 1 82.56 858 LEU B CA 1
ATOM 14408 C C . LEU B 1 858 ? 1.9 -35.031 5.559 1 82.56 858 LEU B C 1
ATOM 14410 O O . LEU B 1 858 ? 2.949 -34.438 5.82 1 82.56 858 LEU B O 1
ATOM 14414 N N . VAL B 1 859 ? 0.803 -34.406 5.152 1 83.75 859 VAL B N 1
ATOM 14415 C CA . VAL B 1 859 ? 0.879 -33.031 4.707 1 83.75 859 VAL B CA 1
ATOM 14416 C C . VAL B 1 859 ? 1.15 -32.094 5.902 1 83.75 859 VAL B C 1
ATOM 14418 O O . VAL B 1 859 ? 1.834 -31.094 5.773 1 83.75 859 VAL B O 1
ATOM 14421 N N . ASP B 1 860 ? 0.776 -32.469 7.055 1 84.56 860 ASP B N 1
ATOM 14422 C CA . ASP B 1 860 ? 0.942 -31.625 8.25 1 84.56 860 ASP B CA 1
ATOM 14423 C C . ASP B 1 860 ? 2.377 -31.703 8.766 1 84.56 860 ASP B C 1
ATOM 14425 O O . ASP B 1 860 ? 2.852 -30.766 9.422 1 84.56 860 ASP B O 1
ATOM 14429 N N . GLU B 1 861 ? 3.023 -32.75 8.461 1 80.56 861 GLU B N 1
ATOM 14430 C CA . GLU B 1 861 ? 4.375 -32.969 8.969 1 80.56 861 GLU B CA 1
ATOM 14431 C C . GLU B 1 861 ? 5.379 -32.062 8.25 1 80.56 861 GLU B C 1
ATOM 14433 O O . GLU B 1 861 ? 6.344 -31.594 8.852 1 80.56 861 GLU B O 1
ATOM 14438 N N . CYS B 1 862 ? 5.137 -31.781 7.098 1 84.75 862 CYS B N 1
ATOM 14439 C CA . CYS B 1 862 ? 6.148 -31.078 6.309 1 84.75 862 CYS B CA 1
ATOM 14440 C C . CYS B 1 862 ? 5.832 -29.594 6.203 1 84.75 862 CYS B C 1
ATOM 14442 O O . CYS B 1 862 ? 6.695 -28.797 5.836 1 84.75 862 CYS B O 1
ATOM 14444 N N . TYR B 1 863 ? 4.703 -29.219 6.672 1 90.12 863 TYR B N 1
ATOM 14445 C CA . TYR B 1 863 ? 4.234 -27.844 6.449 1 90.12 863 TYR B CA 1
ATOM 14446 C C . TYR B 1 863 ? 5.117 -26.844 7.176 1 90.12 863 TYR B C 1
ATOM 14448 O O . TYR B 1 863 ? 5.438 -25.781 6.637 1 90.12 863 TYR B O 1
ATOM 14456 N N . PRO B 1 864 ? 5.594 -27.125 8.438 1 93.12 864 PRO B N 1
ATOM 14457 C CA . PRO B 1 864 ? 6.469 -26.156 9.109 1 93.12 864 PRO B CA 1
ATOM 14458 C C . PRO B 1 864 ? 7.746 -25.875 8.32 1 93.12 864 PRO B C 1
ATOM 14460 O O . PRO B 1 864 ? 8.242 -24.75 8.328 1 93.12 864 PRO B O 1
ATOM 14463 N N . ASP B 1 865 ? 8.258 -26.922 7.672 1 96 865 ASP B N 1
ATOM 14464 C CA . ASP B 1 865 ? 9.469 -26.734 6.871 1 96 865 ASP B CA 1
ATOM 14465 C C . ASP B 1 865 ? 9.195 -25.828 5.672 1 96 865 ASP B C 1
ATOM 14467 O O . ASP B 1 865 ? 10.07 -25.062 5.258 1 96 865 ASP B O 1
ATOM 14471 N N . LEU B 1 866 ? 8 -25.953 5.129 1 96.94 866 LEU B N 1
ATOM 14472 C CA . LEU B 1 866 ? 7.637 -25.078 4.02 1 96.94 866 LEU B CA 1
ATOM 14473 C C . LEU B 1 866 ? 7.633 -23.609 4.457 1 96.94 866 LEU B C 1
ATOM 14475 O O . LEU B 1 866 ? 8.141 -22.75 3.74 1 96.94 866 LEU B O 1
ATOM 14479 N N . LEU B 1 867 ? 7.113 -23.344 5.645 1 96.88 867 LEU B N 1
ATOM 14480 C CA . LEU B 1 867 ? 7.066 -21.984 6.168 1 96.88 867 LEU B CA 1
ATOM 14481 C C . LEU B 1 867 ? 8.469 -21.469 6.465 1 96.88 867 LEU B C 1
ATOM 14483 O O . LEU B 1 867 ? 8.766 -20.297 6.215 1 96.88 867 LEU B O 1
ATOM 14487 N N . LEU B 1 868 ? 9.266 -22.328 7.012 1 97.69 868 LEU B N 1
ATOM 14488 C CA . LEU B 1 868 ? 10.648 -21.938 7.305 1 97.69 868 LEU B CA 1
ATOM 14489 C C . LEU B 1 868 ? 11.398 -21.609 6.023 1 97.69 868 LEU B C 1
ATOM 14491 O O . LEU B 1 868 ? 12.203 -20.672 5.996 1 97.69 868 LEU B O 1
ATOM 14495 N N . LEU B 1 869 ? 11.156 -22.391 4.973 1 98.19 869 LEU B N 1
ATOM 14496 C CA . LEU B 1 869 ? 11.805 -22.141 3.691 1 98.19 869 LEU B CA 1
ATOM 14497 C C . LEU B 1 869 ? 11.469 -20.75 3.18 1 98.19 869 LEU B C 1
ATOM 14499 O O . LEU B 1 869 ? 12.352 -20 2.76 1 98.19 869 LEU B O 1
ATOM 14503 N N . HIS B 1 870 ? 10.195 -20.359 3.25 1 98.25 870 HIS B N 1
ATOM 14504 C CA . HIS B 1 870 ? 9.797 -19.016 2.816 1 98.25 870 HIS B CA 1
ATOM 14505 C C . HIS B 1 870 ? 10.438 -17.938 3.682 1 98.25 870 HIS B C 1
ATOM 14507 O O . HIS B 1 870 ? 10.914 -16.938 3.168 1 98.25 870 HIS B O 1
ATOM 14513 N N . ALA B 1 871 ? 10.43 -18.172 4.996 1 98.12 871 ALA B N 1
ATOM 14514 C CA . ALA B 1 871 ? 10.969 -17.172 5.926 1 98.12 871 ALA B CA 1
ATOM 14515 C C . ALA B 1 871 ? 12.461 -16.969 5.707 1 98.12 871 ALA B C 1
ATOM 14517 O O . ALA B 1 871 ? 12.938 -15.828 5.68 1 98.12 871 ALA B O 1
ATOM 14518 N N . VAL B 1 872 ? 13.172 -18.047 5.582 1 98.19 872 VAL B N 1
ATOM 14519 C CA . VAL B 1 872 ? 14.609 -17.984 5.371 1 98.19 872 VAL B CA 1
ATOM 14520 C C . VAL B 1 872 ? 14.906 -17.297 4.039 1 98.19 872 VAL B C 1
ATOM 14522 O O . VAL B 1 872 ? 15.82 -16.469 3.945 1 98.19 872 VAL B O 1
ATOM 14525 N N . ARG B 1 873 ? 14.156 -17.641 3.012 1 98.44 873 ARG B N 1
ATOM 14526 C CA . ARG B 1 873 ? 14.359 -17 1.716 1 98.44 873 ARG B CA 1
ATOM 14527 C C . ARG B 1 873 ? 14.141 -15.5 1.811 1 98.44 873 ARG B C 1
ATOM 14529 O O . ARG B 1 873 ? 14.906 -14.719 1.236 1 98.44 873 ARG B O 1
ATOM 14536 N N . ILE B 1 874 ? 13.102 -15.086 2.486 1 97.94 874 ILE B N 1
ATOM 14537 C CA . ILE B 1 874 ? 12.812 -13.664 2.645 1 97.94 874 ILE B CA 1
ATOM 14538 C C . ILE B 1 874 ? 13.961 -12.992 3.391 1 97.94 874 ILE B C 1
ATOM 14540 O O . ILE B 1 874 ? 14.375 -11.883 3.041 1 97.94 874 ILE B O 1
ATOM 14544 N N . ALA B 1 875 ? 14.508 -13.656 4.414 1 97.56 875 ALA B N 1
ATOM 14545 C CA . ALA B 1 875 ? 15.656 -13.125 5.145 1 97.56 875 ALA B CA 1
ATOM 14546 C C . ALA B 1 875 ? 16.859 -12.945 4.223 1 97.56 875 ALA B C 1
ATOM 14548 O O . ALA B 1 875 ? 17.562 -11.945 4.305 1 97.56 875 ALA B O 1
ATOM 14549 N N . LEU B 1 876 ? 17.078 -13.945 3.395 1 97.94 876 LEU B N 1
ATOM 14550 C CA . LEU B 1 876 ? 18.188 -13.883 2.455 1 97.94 876 LEU B CA 1
ATOM 14551 C C . LEU B 1 876 ? 18.016 -12.719 1.48 1 97.94 876 LEU B C 1
ATOM 14553 O O . LEU B 1 876 ? 18.969 -11.992 1.189 1 97.94 876 LEU B O 1
ATOM 14557 N N . ILE B 1 877 ? 16.812 -12.539 0.98 1 97.75 877 ILE B N 1
ATOM 14558 C CA . ILE B 1 877 ? 16.547 -11.461 0.032 1 97.75 877 ILE B CA 1
ATOM 14559 C C . ILE B 1 877 ? 16.688 -10.109 0.728 1 97.75 877 ILE B C 1
ATOM 14561 O O . ILE B 1 877 ? 17.172 -9.141 0.125 1 97.75 877 ILE B O 1
ATOM 14565 N N . HIS B 1 878 ? 16.266 -10.031 2.033 1 95.94 878 HIS B N 1
ATOM 14566 C CA . HIS B 1 878 ? 16.531 -8.828 2.814 1 95.94 878 HIS B CA 1
ATOM 14567 C C . HIS B 1 878 ? 18 -8.43 2.74 1 95.94 878 HIS B C 1
ATOM 14569 O O . HIS B 1 878 ? 18.328 -7.27 2.473 1 95.94 878 HIS B O 1
ATOM 14575 N N . GLU B 1 879 ? 18.812 -9.391 2.965 1 95.44 879 GLU B N 1
ATOM 14576 C CA . GLU B 1 879 ? 20.25 -9.125 2.982 1 95.44 879 GLU B CA 1
ATOM 14577 C C . GLU B 1 879 ? 20.75 -8.734 1.598 1 95.44 879 GLU B C 1
ATOM 14579 O O . GLU B 1 879 ? 21.625 -7.867 1.469 1 95.44 879 GLU B O 1
ATOM 14584 N N . MET B 1 880 ? 20.25 -9.375 0.62 1 96.94 880 MET B N 1
ATOM 14585 C CA . MET B 1 880 ? 20.641 -9.031 -0.747 1 96.94 880 MET B CA 1
ATOM 14586 C C . MET B 1 880 ? 20.266 -7.59 -1.067 1 96.94 880 MET B C 1
ATOM 14588 O O . MET B 1 880 ? 21.078 -6.848 -1.628 1 96.94 880 MET B O 1
ATOM 14592 N N . PHE B 1 881 ? 19.062 -7.188 -0.734 1 96.81 881 PHE B N 1
ATOM 14593 C CA . PHE B 1 881 ? 18.594 -5.832 -0.992 1 96.81 881 PHE B CA 1
ATOM 14594 C C . PHE B 1 881 ? 19.469 -4.812 -0.27 1 96.81 881 PHE B C 1
ATOM 14596 O O . PHE B 1 881 ? 19.766 -3.746 -0.811 1 96.81 881 PHE B O 1
ATOM 14603 N N . LEU B 1 882 ? 19.844 -5.141 0.887 1 94.94 882 LEU B N 1
ATOM 14604 C CA . LEU B 1 882 ? 20.688 -4.23 1.65 1 94.94 882 LEU B CA 1
ATOM 14605 C C . LEU B 1 882 ? 22.078 -4.105 1.007 1 94.94 882 LEU B C 1
ATOM 14607 O O . LEU B 1 882 ? 22.688 -3.035 1.049 1 94.94 882 LEU B O 1
ATOM 14611 N N . ILE B 1 883 ? 22.609 -5.168 0.434 1 95.25 883 ILE B N 1
ATOM 14612 C CA . ILE B 1 883 ? 23.859 -5.102 -0.304 1 95.25 883 ILE B CA 1
ATOM 14613 C C . ILE B 1 883 ? 23.688 -4.215 -1.537 1 95.25 883 ILE B C 1
ATOM 14615 O O . ILE B 1 883 ? 24.562 -3.424 -1.87 1 95.25 883 ILE B O 1
ATOM 14619 N N . VAL B 1 884 ? 22.594 -4.348 -2.223 1 95.06 884 VAL B N 1
ATOM 14620 C CA . VAL B 1 884 ? 22.297 -3.551 -3.408 1 95.06 884 VAL B CA 1
ATOM 14621 C C . VAL B 1 884 ? 22.328 -2.066 -3.055 1 95.06 884 VAL B C 1
ATOM 14623 O O . VAL B 1 884 ? 22.797 -1.244 -3.844 1 95.06 884 VAL B O 1
ATOM 14626 N N . ALA B 1 885 ? 21.844 -1.75 -1.881 1 93.69 885 ALA B N 1
ATOM 14627 C CA . ALA B 1 885 ? 21.797 -0.362 -1.429 1 93.69 885 ALA B CA 1
ATOM 14628 C C . ALA B 1 885 ? 23.203 0.207 -1.242 1 93.69 885 ALA B C 1
ATOM 14630 O O . ALA B 1 885 ? 23.375 1.425 -1.177 1 93.69 885 ALA B O 1
ATOM 14631 N N . ARG B 1 886 ? 24.203 -0.601 -1.221 1 91.94 886 ARG B N 1
ATOM 14632 C CA . ARG B 1 886 ? 25.578 -0.175 -0.984 1 91.94 886 ARG B CA 1
ATOM 14633 C C . ARG B 1 886 ? 26.375 -0.135 -2.285 1 91.94 886 ARG B C 1
ATOM 14635 O O . ARG B 1 886 ? 27.531 0.272 -2.297 1 91.94 886 ARG B O 1
ATOM 14642 N N . LEU B 1 887 ? 25.734 -0.443 -3.301 1 89.5 887 LEU B N 1
ATOM 14643 C CA . LEU B 1 887 ? 26.469 -0.514 -4.566 1 89.5 887 LEU B CA 1
ATOM 14644 C C . LEU B 1 887 ? 26.938 0.871 -5.004 1 89.5 887 LEU B C 1
ATOM 14646 O O . LEU B 1 887 ? 26.188 1.851 -4.863 1 89.5 887 LEU B O 1
ATOM 14650 N N . PRO B 1 888 ? 28.125 0.974 -5.418 1 81.06 888 PRO B N 1
ATOM 14651 C CA . PRO B 1 888 ? 28.625 2.27 -5.879 1 81.06 888 PRO B CA 1
ATOM 14652 C C . PRO B 1 888 ? 27.984 2.721 -7.188 1 81.06 888 PRO B C 1
ATOM 14654 O O . PRO B 1 888 ? 27.578 1.886 -8 1 81.06 888 PRO B O 1
ATOM 14657 N N . LYS B 1 889 ? 27.859 4.086 -7.316 1 74.81 889 LYS B N 1
ATOM 14658 C CA . LYS B 1 889 ? 27.328 4.625 -8.57 1 74.81 889 LYS B CA 1
ATOM 14659 C C . LYS B 1 889 ? 28.375 4.527 -9.688 1 74.81 889 LYS B C 1
ATOM 14661 O O . LYS B 1 889 ? 29.578 4.66 -9.438 1 74.81 889 LYS B O 1
ATOM 14666 N N . PHE B 1 890 ? 28.031 4.027 -10.781 1 71.75 890 PHE B N 1
ATOM 14667 C CA . PHE B 1 890 ? 28.984 3.973 -11.883 1 71.75 890 PHE B CA 1
ATOM 14668 C C . PHE B 1 890 ? 28.406 4.617 -13.133 1 71.75 890 PHE B C 1
ATOM 14670 O O . PHE B 1 890 ? 27.203 4.816 -13.227 1 71.75 890 PHE B O 1
ATOM 14677 N N . SER B 1 891 ? 29.312 5.277 -13.883 1 63.25 891 SER B N 1
ATOM 14678 C CA . SER B 1 891 ? 28.953 6.031 -15.078 1 63.25 891 SER B CA 1
ATOM 14679 C C . SER B 1 891 ? 28.281 5.137 -16.109 1 63.25 891 SER B C 1
ATOM 14681 O O . SER B 1 891 ? 28.594 3.949 -16.219 1 63.25 891 SER B O 1
ATOM 14683 N N . ASP B 1 892 ? 27.172 5.688 -16.703 1 61.56 892 ASP B N 1
ATOM 14684 C CA . ASP B 1 892 ? 26.312 5.035 -17.703 1 61.56 892 ASP B CA 1
ATOM 14685 C C . ASP B 1 892 ? 27.125 4.551 -18.891 1 61.56 892 ASP B C 1
ATOM 14687 O O . ASP B 1 892 ? 27.484 5.34 -19.766 1 61.56 892 ASP B O 1
ATOM 14691 N N . ARG B 1 893 ? 28.281 4.066 -18.828 1 54.19 893 ARG B N 1
ATOM 14692 C CA . ARG B 1 893 ? 29.047 3.783 -20.031 1 54.19 893 ARG B CA 1
ATOM 14693 C C . ARG B 1 893 ? 28.391 2.67 -20.844 1 54.19 893 ARG B C 1
ATOM 14695 O O . ARG B 1 893 ? 28.484 2.654 -22.078 1 54.19 893 ARG B O 1
ATOM 14702 N N . TYR B 1 894 ? 28.188 1.546 -20.188 1 50.88 894 TYR B N 1
ATOM 14703 C CA . TYR B 1 894 ? 27.938 0.316 -20.922 1 50.88 894 TYR B CA 1
ATOM 14704 C C . TYR B 1 894 ? 26.453 0.092 -21.125 1 50.88 894 TYR B C 1
ATOM 14706 O O . TYR B 1 894 ? 25.938 -1.005 -20.875 1 50.88 894 TYR B O 1
ATOM 14714 N N . ASP B 1 895 ? 25.75 1.104 -21.719 1 62.59 895 ASP B N 1
ATOM 14715 C CA . ASP B 1 895 ? 24.391 1.025 -22.219 1 62.59 895 ASP B CA 1
ATOM 14716 C C . ASP B 1 895 ? 23.406 0.708 -21.094 1 62.59 895 ASP B C 1
ATOM 14718 O O . ASP B 1 895 ? 22.203 0.543 -21.328 1 62.59 895 ASP B O 1
ATOM 14722 N N . THR B 1 896 ? 24.016 0.311 -19.938 1 74.25 896 THR B N 1
ATOM 14723 C CA . THR B 1 896 ? 23.109 0.072 -18.828 1 74.25 896 THR B CA 1
ATOM 14724 C C . THR B 1 896 ? 23.312 1.132 -17.734 1 74.25 896 THR B C 1
ATOM 14726 O O . THR B 1 896 ? 24.422 1.38 -17.297 1 74.25 896 THR B O 1
ATOM 14729 N N . SER B 1 897 ? 22.281 1.735 -17.484 1 81.12 897 SER B N 1
ATOM 14730 C CA . SER B 1 897 ? 22.328 2.756 -16.438 1 81.12 897 SER B CA 1
ATOM 14731 C C . SER B 1 897 ? 22.391 2.127 -15.055 1 81.12 897 SER B C 1
ATOM 14733 O O . SER B 1 897 ? 22 0.97 -14.875 1 81.12 897 SER B O 1
ATOM 14735 N N . SER B 1 898 ? 22.953 2.752 -14.148 1 82.94 898 SER B N 1
ATOM 14736 C CA . SER B 1 898 ? 23.031 2.305 -12.758 1 82.94 898 SER B CA 1
ATOM 14737 C C . SER B 1 898 ? 21.641 1.998 -12.211 1 82.94 898 SER B C 1
ATOM 14739 O O . SER B 1 898 ? 21.453 1.031 -11.469 1 82.94 898 SER B O 1
ATOM 14741 N N . ASP B 1 899 ? 20.688 2.736 -12.594 1 83.12 899 ASP B N 1
ATOM 14742 C CA . ASP B 1 899 ? 19.312 2.523 -12.125 1 83.12 899 ASP B CA 1
ATOM 14743 C C . ASP B 1 899 ? 18.734 1.234 -12.695 1 83.12 899 ASP B C 1
ATOM 14745 O O . ASP B 1 899 ? 17.984 0.534 -12.023 1 83.12 899 ASP B O 1
ATOM 14749 N N . ASP B 1 900 ? 19.172 0.996 -13.883 1 86.31 900 ASP B N 1
ATOM 14750 C CA . ASP B 1 900 ? 18.688 -0.23 -14.516 1 86.31 900 ASP B CA 1
ATOM 14751 C C . ASP B 1 900 ? 19.281 -1.464 -13.828 1 86.31 900 ASP B C 1
ATOM 14753 O O . ASP B 1 900 ? 18.578 -2.467 -13.648 1 86.31 900 ASP B O 1
ATOM 14757 N N . LEU B 1 901 ? 20.484 -1.354 -13.492 1 89.25 901 LEU B N 1
ATOM 14758 C CA . LEU B 1 901 ? 21.156 -2.477 -12.836 1 89.25 901 LEU B CA 1
ATOM 14759 C C . LEU B 1 901 ? 20.547 -2.729 -11.461 1 89.25 901 LEU B C 1
ATOM 14761 O O . LEU B 1 901 ? 20.391 -3.881 -11.047 1 89.25 901 LEU B O 1
ATOM 14765 N N . VAL B 1 902 ? 20.234 -1.686 -10.75 1 90.62 902 VAL B N 1
ATOM 14766 C CA . VAL B 1 902 ? 19.609 -1.808 -9.445 1 90.62 902 VAL B CA 1
ATOM 14767 C C . VAL B 1 902 ? 18.25 -2.488 -9.578 1 90.62 902 VAL B C 1
ATOM 14769 O O . VAL B 1 902 ? 17.906 -3.367 -8.789 1 90.62 902 VAL B O 1
ATOM 14772 N N . ASN B 1 903 ? 17.547 -2.096 -10.562 1 90.81 903 ASN B N 1
ATOM 14773 C CA . ASN B 1 903 ? 16.234 -2.703 -10.797 1 90.81 903 ASN B CA 1
ATOM 14774 C C . ASN B 1 903 ? 16.359 -4.188 -11.125 1 90.81 903 ASN B C 1
ATOM 14776 O O . ASN B 1 903 ? 15.523 -4.992 -10.719 1 90.81 903 ASN B O 1
ATOM 14780 N N . GLU B 1 904 ? 17.406 -4.496 -11.891 1 92.56 904 GLU B N 1
ATOM 14781 C CA . GLU B 1 904 ? 17.641 -5.898 -12.219 1 92.56 904 GLU B CA 1
ATOM 14782 C C . GLU B 1 904 ? 17.969 -6.711 -10.961 1 92.56 904 GLU B C 1
ATOM 14784 O O . GLU B 1 904 ? 17.469 -7.828 -10.805 1 92.56 904 GLU B O 1
ATOM 14789 N N . LEU B 1 905 ? 18.703 -6.148 -10.156 1 94.88 905 LEU B N 1
ATOM 14790 C CA . LEU B 1 905 ? 19.094 -6.836 -8.922 1 94.88 905 LEU B CA 1
ATOM 14791 C C . LEU B 1 905 ? 17.891 -6.996 -7.996 1 94.88 905 LEU B C 1
ATOM 14793 O O . LEU B 1 905 ? 17.75 -8.023 -7.332 1 94.88 905 LEU B O 1
ATOM 14797 N N . LEU B 1 906 ? 17.031 -6.004 -7.961 1 94.19 906 LEU B N 1
ATOM 14798 C CA . LEU B 1 906 ? 15.828 -6.094 -7.133 1 94.19 906 LEU B CA 1
ATOM 14799 C C . LEU B 1 906 ? 14.859 -7.137 -7.688 1 94.19 906 LEU B C 1
ATOM 14801 O O . LEU B 1 906 ? 14.023 -7.66 -6.949 1 94.19 906 LEU B O 1
ATOM 14805 N N . ASN B 1 907 ? 15.031 -7.453 -9 1 94.44 907 ASN B N 1
ATOM 14806 C CA . ASN B 1 907 ? 14.258 -8.516 -9.633 1 94.44 907 ASN B CA 1
ATOM 14807 C C . ASN B 1 907 ? 14.984 -9.859 -9.555 1 94.44 907 ASN B C 1
ATOM 14809 O O . ASN B 1 907 ? 14.562 -10.836 -10.164 1 94.44 907 ASN B O 1
ATOM 14813 N N . LEU B 1 908 ? 16.125 -9.883 -8.898 1 96.38 908 LEU B N 1
ATOM 14814 C CA . LEU B 1 908 ? 16.969 -11.031 -8.633 1 96.38 908 LEU B CA 1
ATOM 14815 C C . LEU B 1 908 ? 17.609 -11.547 -9.914 1 96.38 908 LEU B C 1
ATOM 14817 O O . LEU B 1 908 ? 17.891 -12.742 -10.047 1 96.38 908 LEU B O 1
ATOM 14821 N N . ASP B 1 909 ? 17.672 -10.68 -10.922 1 94.5 909 ASP B N 1
ATOM 14822 C CA . ASP B 1 909 ? 18.531 -11 -12.055 1 94.5 909 ASP B CA 1
ATOM 14823 C C . ASP B 1 909 ? 20 -10.766 -11.719 1 94.5 909 ASP B C 1
ATOM 14825 O O . ASP B 1 909 ? 20.656 -9.914 -12.328 1 94.5 909 ASP B O 1
ATOM 14829 N N . VAL B 1 910 ? 20.469 -11.562 -10.852 1 95.75 910 VAL B N 1
ATOM 14830 C CA . VAL B 1 910 ? 21.734 -11.344 -10.172 1 95.75 910 VAL B CA 1
ATOM 14831 C C . VAL B 1 910 ? 22.891 -11.742 -11.102 1 95.75 910 VAL B C 1
ATOM 14833 O O . VAL B 1 910 ? 23.906 -11.047 -11.172 1 95.75 910 VAL B O 1
ATOM 14836 N N . GLU B 1 911 ? 22.734 -12.836 -11.805 1 91.69 911 GLU B N 1
ATOM 14837 C CA . GLU B 1 911 ? 23.812 -13.328 -12.664 1 91.69 911 GLU B CA 1
ATOM 14838 C C . GLU B 1 911 ? 24.172 -12.305 -13.742 1 91.69 911 GLU B C 1
ATOM 14840 O O . GLU B 1 911 ? 25.344 -12 -13.953 1 91.69 911 GLU B O 1
ATOM 14845 N N . HIS B 1 912 ? 23.188 -11.805 -14.383 1 90.88 912 HIS B N 1
ATOM 14846 C CA . HIS B 1 912 ? 23.438 -10.797 -15.406 1 90.88 912 HIS B CA 1
ATOM 14847 C C . HIS B 1 912 ? 24.031 -9.531 -14.797 1 90.88 912 HIS B C 1
ATOM 14849 O O . HIS B 1 912 ? 25 -8.984 -15.32 1 90.88 912 HIS B O 1
ATOM 14855 N N . ALA B 1 913 ? 23.438 -9.078 -13.734 1 93.5 913 ALA B N 1
ATOM 14856 C CA . ALA B 1 913 ? 23.875 -7.832 -13.102 1 93.5 913 ALA B CA 1
ATOM 14857 C C . ALA B 1 913 ? 25.312 -7.938 -12.625 1 93.5 913 ALA B C 1
ATOM 14859 O O . ALA B 1 913 ? 26.094 -6.992 -12.766 1 93.5 913 ALA B O 1
ATOM 14860 N N . LEU B 1 914 ? 25.656 -9.062 -12.023 1 93.38 914 LEU B N 1
ATOM 14861 C CA . LEU B 1 914 ? 27.016 -9.25 -11.539 1 93.38 914 LEU B CA 1
ATOM 14862 C C . LEU B 1 914 ? 28 -9.312 -12.703 1 93.38 914 LEU B C 1
ATOM 14864 O O . LEU B 1 914 ? 29.141 -8.867 -12.578 1 93.38 914 LEU B O 1
ATOM 14868 N N . GLY B 1 915 ? 27.562 -9.914 -13.852 1 90.94 915 GLY B N 1
ATOM 14869 C CA . GLY B 1 915 ? 28.391 -9.883 -15.039 1 90.94 915 GLY B CA 1
ATOM 14870 C C . GLY B 1 915 ? 28.781 -8.484 -15.461 1 90.94 915 GLY B C 1
ATOM 14871 O O . GLY B 1 915 ? 29.938 -8.211 -15.766 1 90.94 915 GLY B O 1
ATOM 14872 N N . VAL B 1 916 ? 27.828 -7.598 -15.422 1 89 916 VAL B N 1
ATOM 14873 C CA . VAL B 1 916 ? 28.047 -6.203 -15.797 1 89 916 VAL B CA 1
ATOM 14874 C C . VAL B 1 916 ? 28.922 -5.516 -14.75 1 89 916 VAL B C 1
ATOM 14876 O O . VAL B 1 916 ? 29.844 -4.77 -15.102 1 89 916 VAL B O 1
ATOM 14879 N N . LEU B 1 917 ? 28.672 -5.746 -13.484 1 89.56 917 LEU B N 1
ATOM 14880 C CA . LEU B 1 917 ? 29.391 -5.102 -12.391 1 89.56 917 LEU B CA 1
ATOM 14881 C C . LEU B 1 917 ? 30.859 -5.547 -12.375 1 89.56 917 LEU B C 1
ATOM 14883 O O . LEU B 1 917 ? 31.75 -4.738 -12.109 1 89.56 917 LEU B O 1
ATOM 14887 N N . ARG B 1 918 ? 31.047 -6.793 -12.617 1 89.25 918 ARG B N 1
ATOM 14888 C CA . ARG B 1 918 ? 32.406 -7.301 -12.625 1 89.25 918 ARG B CA 1
ATOM 14889 C C . ARG B 1 918 ? 33.219 -6.703 -13.773 1 89.25 918 ARG B C 1
ATOM 14891 O O . ARG B 1 918 ? 34.438 -6.5 -13.648 1 89.25 918 ARG B O 1
ATOM 14898 N N . GLN B 1 919 ? 32.531 -6.391 -14.82 1 84.38 919 GLN B N 1
ATOM 14899 C CA . GLN B 1 919 ? 33.188 -5.715 -15.938 1 84.38 919 GLN B CA 1
ATOM 14900 C C . GLN B 1 919 ? 33.469 -4.254 -15.602 1 84.38 919 GLN B C 1
ATOM 14902 O O . GLN B 1 919 ? 34.5 -3.717 -15.992 1 84.38 919 GLN B O 1
ATOM 14907 N N . ALA B 1 920 ? 32.562 -3.633 -14.938 1 83.12 920 ALA B N 1
ATOM 14908 C CA . ALA B 1 920 ? 32.688 -2.221 -14.586 1 83.12 920 ALA B CA 1
ATOM 14909 C C . ALA B 1 920 ? 33.719 -2.025 -13.469 1 83.12 920 ALA B C 1
ATOM 14911 O O . ALA B 1 920 ? 34.375 -0.985 -13.398 1 83.12 920 ALA B O 1
ATOM 14912 N N . PHE B 1 921 ? 33.844 -3.084 -12.625 1 85 921 PHE B N 1
ATOM 14913 C CA . PHE B 1 921 ? 34.75 -3.021 -11.492 1 85 921 PHE B CA 1
ATOM 14914 C C . PHE B 1 921 ? 35.719 -4.191 -11.508 1 85 921 PHE B C 1
ATOM 14916 O O . PHE B 1 921 ? 35.656 -5.078 -10.656 1 85 921 PHE B O 1
ATOM 14923 N N . PRO B 1 922 ? 36.688 -4.062 -12.359 1 82.19 922 PRO B N 1
ATOM 14924 C CA . PRO B 1 922 ? 37.594 -5.191 -12.508 1 82.19 922 PRO B CA 1
ATOM 14925 C C . PRO B 1 922 ? 38.562 -5.316 -11.336 1 82.19 922 PRO B C 1
ATOM 14927 O O . PRO B 1 922 ? 38.969 -4.305 -10.766 1 82.19 922 PRO B O 1
ATOM 14930 N N . VAL B 1 923 ? 38.781 -6.512 -10.82 1 77 923 VAL B N 1
ATOM 14931 C CA . VAL B 1 923 ? 39.719 -6.75 -9.711 1 77 923 VAL B CA 1
ATOM 14932 C C . VAL B 1 923 ? 41.125 -6.312 -10.102 1 77 923 VAL B C 1
ATOM 14934 O O . VAL B 1 923 ? 41.812 -5.688 -9.305 1 77 923 VAL B O 1
ATOM 14937 N N . SER B 1 924 ? 41.906 -7.031 -10.852 1 64.81 924 SER B N 1
ATOM 14938 C CA . SER B 1 924 ? 43.281 -6.723 -11.148 1 64.81 924 SER B CA 1
ATOM 14939 C C . SER B 1 924 ? 43.438 -6.09 -12.523 1 64.81 924 SER B C 1
ATOM 14941 O O . SER B 1 924 ? 42.875 -6.582 -13.5 1 64.81 924 SER B O 1
ATOM 14943 N N . GLY B 1 925 ? 43.438 -4.773 -12.445 1 55.22 925 GLY B N 1
ATOM 14944 C CA . GLY B 1 925 ? 43.812 -4.238 -13.75 1 55.22 925 GLY B CA 1
ATOM 14945 C C . GLY B 1 925 ? 45.25 -4.516 -14.125 1 55.22 925 GLY B C 1
ATOM 14946 O O . GLY B 1 925 ? 46.094 -4.691 -13.25 1 55.22 925 GLY B O 1
ATOM 14947 N N . VAL B 1 926 ? 45.531 -5.293 -15.031 1 54 926 VAL B N 1
ATOM 14948 C CA . VAL B 1 926 ? 46.875 -5.531 -15.531 1 54 926 VAL B CA 1
ATOM 14949 C C . VAL B 1 926 ? 47.562 -4.199 -15.812 1 54 926 VAL B C 1
ATOM 14951 O O . VAL B 1 926 ? 47.062 -3.379 -16.578 1 54 926 VAL B O 1
ATOM 14954 N N . PRO B 1 927 ? 48.5 -3.998 -14.773 1 54.78 927 PRO B N 1
ATOM 14955 C CA . PRO B 1 927 ? 49.25 -2.791 -15.117 1 54.78 927 PRO B CA 1
ATOM 14956 C C . PRO B 1 927 ? 49.781 -2.807 -16.547 1 54.78 927 PRO B C 1
ATOM 14958 O O . PRO B 1 927 ? 50.031 -3.879 -17.109 1 54.78 927 PRO B O 1
ATOM 14961 N N . ALA B 1 928 ? 49.594 -1.713 -17.078 1 58.53 928 ALA B N 1
ATOM 14962 C CA . ALA B 1 928 ? 50.188 -1.589 -18.406 1 58.53 928 ALA B CA 1
ATOM 14963 C C . ALA B 1 928 ? 51.688 -1.966 -18.359 1 58.53 928 ALA B C 1
ATOM 14965 O O . ALA B 1 928 ? 52.406 -1.475 -17.516 1 58.53 928 ALA B O 1
ATOM 14966 N N . ASP B 1 929 ? 52.094 -3 -18.922 1 60.62 929 ASP B N 1
ATOM 14967 C CA . ASP B 1 929 ? 53.469 -3.479 -18.969 1 60.62 929 ASP B CA 1
ATOM 14968 C C . ASP B 1 929 ? 54.406 -2.373 -19.422 1 60.62 929 ASP B C 1
ATOM 14970 O O . ASP B 1 929 ? 54.25 -1.809 -20.516 1 60.62 929 ASP B O 1
ATOM 14974 N N . ALA B 1 930 ? 55.188 -1.991 -18.5 1 60.25 930 ALA B N 1
ATOM 14975 C CA . ALA B 1 930 ? 56.188 -0.976 -18.812 1 60.25 930 ALA B CA 1
ATOM 14976 C C . ALA B 1 930 ? 56.969 -1.354 -20.062 1 60.25 930 ALA B C 1
ATOM 14978 O O . ALA B 1 930 ? 57.312 -0.493 -20.875 1 60.25 930 ALA B O 1
ATOM 14979 N N . LYS B 1 931 ? 57.344 -2.615 -20.203 1 69.94 931 LYS B N 1
ATOM 14980 C CA . LYS B 1 931 ? 58.156 -3.027 -21.344 1 69.94 931 LYS B CA 1
ATOM 14981 C C . LYS B 1 931 ? 57.344 -2.902 -22.641 1 69.94 931 LYS B C 1
ATOM 14983 O O . LYS B 1 931 ? 57.906 -2.518 -23.672 1 69.94 931 LYS B O 1
ATOM 14988 N N . ALA B 1 932 ? 56.156 -3.078 -22.453 1 65.56 932 ALA B N 1
ATOM 14989 C CA . ALA B 1 932 ? 55.312 -3.053 -23.656 1 65.56 932 ALA B CA 1
ATOM 14990 C C . ALA B 1 932 ? 55.062 -1.622 -24.109 1 65.56 932 ALA B C 1
ATOM 14992 O O . ALA B 1 932 ? 54.969 -1.362 -25.312 1 65.56 932 ALA B O 1
ATOM 14993 N N . PHE B 1 933 ? 55.125 -0.807 -23.016 1 74.12 933 PHE B N 1
ATOM 14994 C CA . PHE B 1 933 ? 54.844 0.578 -23.375 1 74.12 933 PHE B CA 1
ATOM 14995 C C . PHE B 1 933 ? 56.094 1.424 -23.297 1 74.12 933 PHE B C 1
ATOM 14997 O O . PHE B 1 933 ? 56.094 2.604 -23.656 1 74.12 933 PHE B O 1
ATOM 15004 N N . GLY B 1 934 ? 57.188 0.795 -22.938 1 69.56 934 GLY B N 1
ATOM 15005 C CA . GLY B 1 934 ? 58.531 1.403 -22.984 1 69.56 934 GLY B CA 1
ATOM 15006 C C . GLY B 1 934 ? 58.719 2.469 -21.938 1 69.56 934 GLY B C 1
ATOM 15007 O O . GLY B 1 934 ? 59.781 3.096 -21.875 1 69.56 934 GLY B O 1
ATOM 15008 N N . GLU B 1 935 ? 57.594 2.865 -21.406 1 68.5 935 GLU B N 1
ATOM 15009 C CA . GLU B 1 935 ? 57.719 3.84 -20.328 1 68.5 935 GLU B CA 1
ATOM 15010 C C . GLU B 1 935 ? 57.219 3.273 -19.016 1 68.5 935 GLU B C 1
ATOM 15012 O O . GLU B 1 935 ? 56.188 2.576 -18.984 1 68.5 935 GLU B O 1
ATOM 15017 N N . GLU B 1 936 ? 58.031 3.551 -18.078 1 63.34 936 GLU B N 1
ATOM 15018 C CA . GLU B 1 936 ? 57.656 3.092 -16.75 1 63.34 936 GLU B CA 1
ATOM 15019 C C . GLU B 1 936 ? 56.5 3.91 -16.188 1 63.34 936 GLU B C 1
ATOM 15021 O O . GLU B 1 936 ? 56.469 5.129 -16.359 1 63.34 936 GLU B O 1
ATOM 15026 N N . SER B 1 937 ? 55.406 3.367 -15.977 1 62.53 937 SER B N 1
ATOM 15027 C CA . SER B 1 937 ? 54.312 4.105 -15.352 1 62.53 937 SER B CA 1
ATOM 15028 C C . SER B 1 937 ? 54.125 3.674 -13.898 1 62.53 937 SER B C 1
ATOM 15030 O O . SER B 1 937 ? 54.062 2.477 -13.609 1 62.53 937 SER B O 1
ATOM 15032 N N . THR B 1 938 ? 54.375 4.633 -13.023 1 63.78 938 THR B N 1
ATOM 15033 C CA . THR B 1 938 ? 54.156 4.391 -11.602 1 63.78 938 THR B CA 1
ATOM 15034 C C . THR B 1 938 ? 52.719 4.727 -11.219 1 63.78 938 THR B C 1
ATOM 15036 O O . THR B 1 938 ? 52.312 4.496 -10.078 1 63.78 938 THR B O 1
ATOM 15039 N N . TYR B 1 939 ? 52.062 5.309 -12.141 1 56.66 939 TYR B N 1
ATOM 15040 C CA . TYR B 1 939 ? 50.688 5.676 -11.844 1 56.66 939 TYR B CA 1
ATOM 15041 C C . TYR B 1 939 ? 49.781 4.473 -11.969 1 56.66 939 TYR B C 1
ATOM 15043 O O . TYR B 1 939 ? 49.812 3.756 -12.977 1 56.66 939 TYR B O 1
ATOM 15051 N N . ARG B 1 940 ? 49.281 4.184 -10.836 1 56.16 940 ARG B N 1
ATOM 15052 C CA . ARG B 1 940 ? 48.281 3.102 -10.859 1 56.16 940 ARG B CA 1
ATOM 15053 C C . ARG B 1 940 ? 46.875 3.641 -11.078 1 56.16 940 ARG B C 1
ATOM 15055 O O . ARG B 1 940 ? 46.375 4.441 -10.289 1 56.16 940 ARG B O 1
ATOM 15062 N N . THR B 1 941 ? 46.438 3.549 -12.273 1 52.16 941 THR B N 1
ATOM 15063 C CA . THR B 1 941 ? 45.062 4.004 -12.539 1 52.16 941 THR B CA 1
ATOM 15064 C C . THR B 1 941 ? 44.094 3.402 -11.539 1 52.16 941 THR B C 1
ATOM 15066 O O . THR B 1 941 ? 44.406 2.406 -10.883 1 52.16 941 THR B O 1
ATOM 15069 N N . GLY B 1 942 ? 43.031 4.137 -11.156 1 50.25 942 GLY B N 1
ATOM 15070 C CA . GLY B 1 942 ? 41.969 3.646 -10.297 1 50.25 942 GLY B CA 1
ATOM 15071 C C . GLY B 1 942 ? 41.562 2.213 -10.602 1 50.25 942 GLY B C 1
ATOM 15072 O O . GLY B 1 942 ? 41.281 1.432 -9.688 1 50.25 942 GLY B O 1
ATOM 15073 N N . ASP B 1 943 ? 41.719 1.957 -11.867 1 50.62 943 ASP B N 1
ATOM 15074 C CA . ASP B 1 943 ? 41.438 0.614 -12.352 1 50.62 943 ASP B CA 1
ATOM 15075 C C . ASP B 1 943 ? 42.5 -0.383 -11.922 1 50.62 943 ASP B C 1
ATOM 15077 O O . ASP B 1 943 ? 42.219 -1.564 -11.719 1 50.62 943 ASP B O 1
ATOM 15081 N N . GLU B 1 944 ? 43.688 0.126 -11.812 1 52.31 944 GLU B N 1
ATOM 15082 C CA . GLU B 1 944 ? 44.781 -0.734 -11.375 1 52.31 944 GLU B CA 1
ATOM 15083 C C . GLU B 1 944 ? 44.688 -1.021 -9.875 1 52.31 944 GLU B C 1
ATOM 15085 O O . GLU B 1 944 ? 45.156 -2.049 -9.406 1 52.31 944 GLU B O 1
ATOM 15090 N N . ARG B 1 945 ? 44.281 -0.055 -9.195 1 55.56 945 ARG B N 1
ATOM 15091 C CA . ARG B 1 945 ? 44.156 -0.299 -7.766 1 55.56 945 ARG B CA 1
ATOM 15092 C C . ARG B 1 945 ? 43.156 -1.409 -7.484 1 55.56 945 ARG B C 1
ATOM 15094 O O . ARG B 1 945 ? 43.219 -2.072 -6.445 1 55.56 945 ARG B O 1
ATOM 15101 N N . GLY B 1 946 ? 42.5 -1.897 -8.422 1 63.81 946 GLY B N 1
ATOM 15102 C CA . GLY B 1 946 ? 41.594 -3.025 -8.461 1 63.81 946 GLY B CA 1
ATOM 15103 C C . GLY B 1 946 ? 40.406 -2.873 -7.523 1 63.81 946 GLY B C 1
ATOM 15104 O O . GLY B 1 946 ? 40.438 -2.033 -6.617 1 63.81 946 GLY B O 1
ATOM 15105 N N . TYR B 1 947 ? 39.25 -3.312 -7.754 1 81.06 947 TYR B N 1
ATOM 15106 C CA . TYR B 1 947 ? 38.031 -3.271 -6.98 1 81.06 947 TYR B CA 1
ATOM 15107 C C . TYR B 1 947 ? 37.844 -4.562 -6.191 1 81.06 947 TYR B C 1
ATOM 15109 O O . TYR B 1 947 ? 36.75 -5.125 -6.168 1 81.06 947 TYR B O 1
ATOM 15117 N N . GLU B 1 948 ? 38.969 -5.016 -5.496 1 83.75 948 GLU B N 1
ATOM 15118 C CA . GLU B 1 948 ? 38.938 -6.266 -4.742 1 83.75 948 GLU B CA 1
ATOM 15119 C C . GLU B 1 948 ? 37.969 -6.168 -3.549 1 83.75 948 GLU B C 1
ATOM 15121 O O . GLU B 1 948 ? 37.344 -7.156 -3.172 1 83.75 948 GLU B O 1
ATOM 15126 N N . LYS B 1 949 ? 37.938 -5.062 -2.998 1 85.62 949 LYS B N 1
ATOM 15127 C CA . LYS B 1 949 ? 37.062 -4.879 -1.844 1 85.62 949 LYS B CA 1
ATOM 15128 C C . LYS B 1 949 ? 35.594 -5.031 -2.238 1 85.62 949 LYS B C 1
ATOM 15130 O O . LYS B 1 949 ? 34.844 -5.668 -1.522 1 85.62 949 LYS B O 1
ATOM 15135 N N . GLU B 1 950 ? 35.219 -4.41 -3.357 1 88.69 950 GLU B N 1
ATOM 15136 C CA . GLU B 1 950 ? 33.844 -4.52 -3.842 1 88.69 950 GLU B CA 1
ATOM 15137 C C . GLU B 1 950 ? 33.5 -5.973 -4.152 1 88.69 950 GLU B C 1
ATOM 15139 O O . GLU B 1 950 ? 32.375 -6.414 -3.875 1 88.69 950 GLU B O 1
ATOM 15144 N N . HIS B 1 951 ? 34.406 -6.688 -4.668 1 91.31 951 HIS B N 1
ATOM 15145 C CA . HIS B 1 951 ? 34.188 -8.094 -4.98 1 91.31 951 HIS B CA 1
ATOM 15146 C C . HIS B 1 951 ? 33.969 -8.906 -3.709 1 91.31 951 HIS B C 1
ATOM 15148 O O . HIS B 1 951 ? 33.031 -9.688 -3.607 1 91.31 951 HIS B O 1
ATOM 15154 N N . ARG B 1 952 ? 34.781 -8.703 -2.766 1 91.06 952 ARG B N 1
ATOM 15155 C CA . ARG B 1 952 ? 34.75 -9.484 -1.536 1 91.06 952 ARG B CA 1
ATOM 15156 C C . ARG B 1 952 ? 33.562 -9.109 -0.658 1 91.06 952 ARG B C 1
ATOM 15158 O O . ARG B 1 952 ? 32.969 -9.977 -0.026 1 91.06 952 ARG B O 1
ATOM 15165 N N . GLU B 1 953 ? 33.188 -7.914 -0.711 1 91.06 953 GLU B N 1
ATOM 15166 C CA . GLU B 1 953 ? 32.219 -7.441 0.265 1 91.06 953 GLU B CA 1
ATOM 15167 C C . GLU B 1 953 ? 30.828 -7.309 -0.359 1 91.06 953 GLU B C 1
ATOM 15169 O O . GLU B 1 953 ? 29.828 -7.328 0.348 1 91.06 953 GLU B O 1
ATOM 15174 N N . LEU B 1 954 ? 30.797 -7.211 -1.631 1 94 954 LEU B N 1
ATOM 15175 C CA . LEU B 1 954 ? 29.5 -6.938 -2.244 1 94 954 LEU B CA 1
ATOM 15176 C C . LEU B 1 954 ? 29.141 -8.016 -3.264 1 94 954 LEU B C 1
ATOM 15178 O O . LEU B 1 954 ? 28.109 -8.688 -3.127 1 94 954 LEU B O 1
ATOM 15182 N N . PHE B 1 955 ? 30.016 -8.297 -4.242 1 94.75 955 PHE B N 1
ATOM 15183 C CA . PHE B 1 955 ? 29.641 -9.141 -5.375 1 94.75 955 PHE B CA 1
ATOM 15184 C C . PHE B 1 955 ? 29.609 -10.609 -4.965 1 94.75 955 PHE B C 1
ATOM 15186 O O . PHE B 1 955 ? 28.641 -11.312 -5.258 1 94.75 955 PHE B O 1
ATOM 15193 N N . GLU B 1 956 ? 30.547 -11.078 -4.266 1 95 956 GLU B N 1
ATOM 15194 C CA . GLU B 1 956 ? 30.609 -12.484 -3.867 1 95 956 GLU B CA 1
ATOM 15195 C C . GLU B 1 956 ? 29.5 -12.828 -2.879 1 95 956 GLU B C 1
ATOM 15197 O O . GLU B 1 956 ? 28.812 -13.844 -3.035 1 95 956 GLU B O 1
ATOM 15202 N N . PRO B 1 957 ? 29.312 -12.016 -1.888 1 94.88 957 PRO B N 1
ATOM 15203 C CA . PRO B 1 957 ? 28.188 -12.312 -0.989 1 94.88 957 PRO B CA 1
ATOM 15204 C C . PRO B 1 957 ? 26.844 -12.32 -1.709 1 94.88 957 PRO B C 1
ATOM 15206 O O . PRO B 1 957 ? 25.984 -13.141 -1.4 1 94.88 957 PRO B O 1
ATOM 15209 N N . LEU B 1 958 ? 26.641 -11.406 -2.611 1 96.25 958 LEU B N 1
ATOM 15210 C CA . LEU B 1 958 ? 25.406 -11.359 -3.381 1 96.25 958 LEU B CA 1
ATOM 15211 C C . LEU B 1 958 ? 25.203 -12.648 -4.168 1 96.25 958 LEU B C 1
ATOM 15213 O O . LEU B 1 958 ? 24.094 -13.18 -4.223 1 96.25 958 LEU B O 1
ATOM 15217 N N . GLU B 1 959 ? 26.234 -13.109 -4.754 1 95.94 959 GLU B N 1
ATOM 15218 C CA . GLU B 1 959 ? 26.188 -14.359 -5.516 1 95.94 959 GLU B CA 1
ATOM 15219 C C . GLU B 1 959 ? 25.875 -15.547 -4.613 1 95.94 959 GLU B C 1
ATOM 15221 O O . GLU B 1 959 ? 25.062 -16.406 -4.977 1 95.94 959 GLU B O 1
ATOM 15226 N N . GLN B 1 960 ? 26.469 -15.594 -3.5 1 95.81 960 GLN B N 1
ATOM 15227 C CA . GLN B 1 960 ? 26.25 -16.688 -2.555 1 95.81 960 GLN B CA 1
ATOM 15228 C C . GLN B 1 960 ? 24.812 -16.688 -2.045 1 95.81 960 GLN B C 1
ATOM 15230 O O . GLN B 1 960 ? 24.188 -17.75 -1.951 1 95.81 960 GLN B O 1
ATOM 15235 N N . LEU B 1 961 ? 24.328 -15.555 -1.647 1 97.19 961 LEU B N 1
ATOM 15236 C CA . LEU B 1 961 ? 22.969 -15.445 -1.142 1 97.19 961 LEU B CA 1
ATOM 15237 C C . LEU B 1 961 ? 21.953 -15.82 -2.221 1 97.19 961 LEU B C 1
ATOM 15239 O O . LEU B 1 961 ? 20.938 -16.469 -1.935 1 97.19 961 LEU B O 1
ATOM 15243 N N . TYR B 1 962 ? 22.25 -15.398 -3.422 1 97.25 962 TYR B N 1
ATOM 15244 C CA . TYR B 1 962 ? 21.359 -15.727 -4.531 1 97.25 962 TYR B CA 1
ATOM 15245 C C . TYR B 1 962 ? 21.328 -17.234 -4.773 1 97.25 962 TYR B C 1
ATOM 15247 O O . TYR B 1 962 ? 20.266 -17.797 -5.023 1 97.25 962 TYR B O 1
ATOM 15255 N N . ASP B 1 963 ? 22.438 -17.844 -4.688 1 96 963 ASP B N 1
ATOM 15256 C CA . ASP B 1 963 ? 22.516 -19.281 -4.836 1 96 963 ASP B CA 1
ATOM 15257 C C . ASP B 1 963 ? 21.625 -19.984 -3.805 1 96 963 ASP B C 1
ATOM 15259 O O . ASP B 1 963 ? 20.891 -20.922 -4.141 1 96 963 ASP B O 1
ATOM 15263 N N . LEU B 1 964 ? 21.719 -19.562 -2.584 1 96.5 964 LEU B N 1
ATOM 15264 C CA . LEU B 1 964 ? 20.906 -20.156 -1.521 1 96.5 964 LEU B CA 1
ATOM 15265 C C . LEU B 1 964 ? 19.422 -19.953 -1.792 1 96.5 964 LEU B C 1
ATOM 15267 O O . LEU B 1 964 ? 18.609 -20.844 -1.538 1 96.5 964 LEU B O 1
ATOM 15271 N N . THR B 1 965 ? 19.078 -18.75 -2.271 1 97.44 965 THR B N 1
ATOM 15272 C CA . THR B 1 965 ? 17.688 -18.438 -2.592 1 97.44 965 THR B CA 1
ATOM 15273 C C . THR B 1 965 ? 17.156 -19.391 -3.646 1 97.44 965 THR B C 1
ATOM 15275 O O . THR B 1 965 ? 16.016 -19.859 -3.537 1 97.44 965 THR B O 1
ATOM 15278 N N . ARG B 1 966 ? 17.891 -19.734 -4.602 1 96 966 ARG B N 1
ATOM 15279 C CA . ARG B 1 966 ? 17.453 -20.625 -5.672 1 96 966 ARG B CA 1
ATOM 15280 C C . ARG B 1 966 ? 17.375 -22.078 -5.18 1 96 966 ARG B C 1
ATOM 15282 O O . ARG B 1 966 ? 16.5 -22.828 -5.613 1 96 966 ARG B O 1
ATOM 15289 N N . ARG B 1 967 ? 18.297 -22.438 -4.332 1 97.06 967 ARG B N 1
ATOM 15290 C CA . ARG B 1 967 ? 18.234 -23.781 -3.764 1 97.06 967 ARG B CA 1
ATOM 15291 C C . ARG B 1 967 ? 16.922 -23.984 -3.012 1 97.06 967 ARG B C 1
ATOM 15293 O O . ARG B 1 967 ? 16.359 -25.094 -3.039 1 97.06 967 ARG B O 1
ATOM 15300 N N . ILE B 1 968 ? 16.453 -22.969 -2.377 1 97.94 968 ILE B N 1
ATOM 15301 C CA . ILE B 1 968 ? 15.195 -23.047 -1.652 1 97.94 968 ILE B CA 1
ATOM 15302 C C . ILE B 1 968 ? 14.055 -23.312 -2.631 1 97.94 968 ILE B C 1
ATOM 15304 O O . ILE B 1 968 ? 13.102 -24.016 -2.303 1 97.94 968 ILE B O 1
ATOM 15308 N N . SER B 1 969 ? 14.172 -22.828 -3.834 1 97.44 969 SER B N 1
ATOM 15309 C CA . SER B 1 969 ? 13.141 -23.031 -4.84 1 97.44 969 SER B CA 1
ATOM 15310 C C . SER B 1 969 ? 12.945 -24.516 -5.137 1 97.44 969 SER B C 1
ATOM 15312 O O . SER B 1 969 ? 11.82 -24.969 -5.348 1 97.44 969 SER B O 1
ATOM 15314 N N . ILE B 1 970 ? 14 -25.266 -5.125 1 96.88 970 ILE B N 1
ATOM 15315 C CA . ILE B 1 970 ? 13.898 -26.688 -5.398 1 96.88 970 ILE B CA 1
ATOM 15316 C C . ILE B 1 970 ? 13.242 -27.391 -4.215 1 96.88 970 ILE B C 1
ATOM 15318 O O . ILE B 1 970 ? 12.438 -28.312 -4.398 1 96.88 970 ILE B O 1
ATOM 15322 N N . ALA B 1 971 ? 13.617 -26.953 -3.035 1 97.25 971 ALA B N 1
ATOM 15323 C CA . ALA B 1 971 ? 12.992 -27.531 -1.848 1 97.25 971 ALA B CA 1
ATOM 15324 C C . ALA B 1 971 ? 11.477 -27.312 -1.864 1 97.25 971 ALA B C 1
ATOM 15326 O O . ALA B 1 971 ? 10.711 -28.203 -1.533 1 97.25 971 ALA B O 1
ATOM 15327 N N . VAL B 1 972 ? 11.07 -26.109 -2.246 1 97.12 972 VAL B N 1
ATOM 15328 C CA . VAL B 1 972 ? 9.648 -25.797 -2.346 1 97.12 972 VAL B CA 1
ATOM 15329 C C . VAL B 1 972 ? 9 -26.672 -3.422 1 97.12 972 VAL B C 1
ATOM 15331 O O . VAL B 1 972 ? 7.875 -27.141 -3.252 1 97.12 972 VAL B O 1
ATOM 15334 N N . ALA B 1 973 ? 9.703 -26.875 -4.504 1 96.38 973 ALA B N 1
ATOM 15335 C CA . ALA B 1 973 ? 9.18 -27.734 -5.57 1 96.38 973 ALA B CA 1
ATOM 15336 C C . ALA B 1 973 ? 8.992 -29.156 -5.082 1 96.38 973 ALA B C 1
ATOM 15338 O O . ALA B 1 973 ? 8.031 -29.828 -5.465 1 96.38 973 ALA B O 1
ATOM 15339 N N . HIS B 1 974 ? 9.961 -29.641 -4.25 1 96.44 974 HIS B N 1
ATOM 15340 C CA . HIS B 1 974 ? 9.797 -30.953 -3.66 1 96.44 974 HIS B CA 1
ATOM 15341 C C . HIS B 1 974 ? 8.516 -31.031 -2.84 1 96.44 974 HIS B C 1
ATOM 15343 O O . HIS B 1 974 ? 7.801 -32.031 -2.889 1 96.44 974 HIS B O 1
ATOM 15349 N N . MET B 1 975 ? 8.219 -30 -2.178 1 94.88 975 MET B N 1
ATOM 15350 C CA . MET B 1 975 ? 7.039 -29.984 -1.321 1 94.88 975 MET B CA 1
ATOM 15351 C C . MET B 1 975 ? 5.762 -29.984 -2.156 1 94.88 975 MET B C 1
ATOM 15353 O O . MET B 1 975 ? 4.773 -30.609 -1.783 1 94.88 975 MET B O 1
ATOM 15357 N N . SER B 1 976 ? 5.824 -29.312 -3.236 1 93.38 976 SER B N 1
ATOM 15358 C CA . SER B 1 976 ? 4.66 -29.281 -4.117 1 93.38 976 SER B CA 1
ATOM 15359 C C . SER B 1 976 ? 4.547 -30.562 -4.934 1 93.38 976 SER B C 1
ATOM 15361 O O . SER B 1 976 ? 3.473 -30.875 -5.449 1 93.38 976 SER B O 1
ATOM 15363 N N . GLY B 1 977 ? 5.68 -31.25 -5.121 1 92.75 977 GLY B N 1
ATOM 15364 C CA . GLY B 1 977 ? 5.684 -32.531 -5.828 1 92.75 977 GLY B CA 1
ATOM 15365 C C . GLY B 1 977 ? 6.117 -32.406 -7.277 1 92.75 977 GLY B C 1
ATOM 15366 O O . GLY B 1 977 ? 6.305 -33.406 -7.961 1 92.75 977 GLY B O 1
ATOM 15367 N N . ALA B 1 978 ? 6.23 -31.188 -7.77 1 94.31 978 ALA B N 1
ATOM 15368 C CA . ALA B 1 978 ? 6.648 -30.906 -9.141 1 94.31 978 ALA B CA 1
ATOM 15369 C C . ALA B 1 978 ? 7.004 -29.438 -9.32 1 94.31 978 ALA B C 1
ATOM 15371 O O . ALA B 1 978 ? 6.629 -28.594 -8.5 1 94.31 978 ALA B O 1
ATOM 15372 N N . VAL B 1 979 ? 7.805 -29.172 -10.352 1 92.81 979 VAL B N 1
ATOM 15373 C CA . VAL B 1 979 ? 8.133 -27.781 -10.648 1 92.81 979 VAL B CA 1
ATOM 15374 C C . VAL B 1 979 ? 7.051 -27.172 -11.547 1 92.81 979 VAL B C 1
ATOM 15376 O O . VAL B 1 979 ? 7.059 -27.359 -12.758 1 92.81 979 VAL B O 1
ATOM 15379 N N . GLY B 1 980 ? 6.133 -26.484 -11 1 90.69 980 GLY B N 1
ATOM 15380 C CA . GLY B 1 980 ? 5.113 -25.75 -11.734 1 90.69 980 GLY B CA 1
ATOM 15381 C C . GLY B 1 980 ? 4.18 -26.656 -12.516 1 90.69 980 GLY B C 1
ATOM 15382 O O . GLY B 1 980 ? 3.252 -26.172 -13.172 1 90.69 980 GLY B O 1
#